Protein 1YHP (pdb70)

Solvent-accessible surface area: 11390 Å² total; per-residue (Å²): 151,36,77,47,66,76,2,48,5,35,27,10,98,98,61,74,72,110,77,98,126,28,86,88,28,76,24,35,83,68,87,121,69,64,162,193,3,85,87,0,50,2,1,29,2,16,65,75,0,64,0,18,0,11,48,86,34,81,78,144,56,135,88,99,18,101,67,98,94,12,52,62,34,58,76,22,60,98,23,74,97,6,83,15,8,12,5,0,3,0,0,25,29,71,66,83,10,0,0,12,0,46,3,30,46,112,66,59,110,115,10,26,20,6,55,0,28,2,54,3,136,181,25,127,133,42,45,6,108,26,64,72,119,56,23,36,0,23,1,52,115,30,130,74,32,85,38,92,2,83,2,88,4,34,0,86,37,33,98,119,98,111,71,114,2,1,94,13,29,4,54,2,49,16,29,67,102,23,22,53,1,44,15,58,76,131,145,157,43,52,22,198,19,2,73,10,76,35,80,33,8,8,7,0,27,7,30,2,89,38,126,147

Nearest PDB structures (foldseek):
  1yhp-assembly1_A  TM=9.455E-01  e=5.872E-37  Dictyostelium discoideum
  5z6d-assembly2_B  TM=5.279E-01  e=8.121E-15  Neurospora crassa OR74A
  6m7c-assembly1_A  TM=3.754E-01  e=5.745E-03  Lacticaseibacillus rhamnosus
  6m3y-assembly1_A  TM=3.233E-01  e=8.313E-03  Lacticaseibacillus rhamnosus
  1yhp-assembly1_A  TM=9.817E-01  e=5.480E-36  Dictyostelium discoideum

Sequence (212 aa):
SVDANKVKFFFGKNCTGESFEYNKGETVRFNNGDKWNDKFMSCLVGSNVRCNIWEHNEIDTPTPGKFQELAQGSTNNDLTSINGLSKFQVLPGAFQWAVDVKIVNKVNSTAGSYEMTITPYQVDKVACKDGDDFVQLPIPKLTPPDSEIVSHLTVRQTHTPYDYVVNGSVYFKYSPTTGQVTVIKKDETFPKNMTVTQDDNTSFIFNLNSEKSVDANKVKFFFGKNCTGESFEYNKGETVRFNNGDKWNDKFMSCLVGSNVRCNIWEHNEIDTPTPGKFQELAQGSTNNDLTSINGLSKFQVLPGAFQWAVDVKIVNKVNSTAGSYEMTITPYQVDKVACKDGDDFVQLPIPKLTPPDSEIVSHLTVRQTHTPYDYVVNGSVYFKYSPTTGQVTVIKKDETFPKNMTVTQDDNTSFIFNLNSEKSVDANKVKFFFGKNCTGESFEYNKGETVRFNNGDKWNDKFMSCLVGSNVRCNIWEHNEIDTPTPGKFQELAQGSTNNDLTSINGLSKFQVLPGAFQWAVDVKIVNKVNSTAGSYEMTITPYQVDKVACKDGDDFVQLPIPKLTPPDSEIVSHLTVRQTHTPYDYVVNGSVYFKYSPTTGQVTVIKKDETFPKNMTVTQDDNTSFIFNLNSEKSVDANKVKFFFGKNCTGESFEYNKGETVRFNNGDKWNDKFMSCLVGSNVRCNIWEHNEIDTPTPGKFQELAQGSTNNDLTSINGLSKFQVLPGAFQWAVDVKIVNKVNSTAGSYEMTITPYQVDKVACKDGDDFVQLPIPKLTPPDSEIVSHLTVRQTHTPYDYVVNGSVYFKYSPTTGQVTVIKKDETFPKNMTVTQDDNTSFIFNLNSEKSVDANKVKFFFGKNCTGESFEYNKGETVRFNNGDKWNDKFMSCLVGSNVRCNIWEHNEIDTPTPGKFQELAQGSTNNDLTSINGLSKFQVLPGAFQWAVDVKIVNKVNSTAGSYEMTITPYQVDKVACKDGDDFVQLPIPKLTPPDSEIVSHLTVRQTHTPYDYVVNGSVYFKYSPTTGQVTVIKKDETFPKNMTVTQDDNTSFIFNLNSEKSVDANKVKFFFGKNCTGESFEYNKGETVRFNNGDKWNDKFMSCLVGSNVRCNIWEHNEIDTPTPGKFQELAQGSTNNDLTSINGLSKFQVLPGAFQWAVDVKIVNKVNSTAGSYEMTITPYQVDKVACKDGDDFVQLPIPKLTPPDSEIVSHLTVRQTHTPYDYVVNGSVYFKYSPTTGQVTVIKKDETFPKNMTVTQDDNTSFIFNLNSEKSVDANKVKFFFGKNCTGESFEYNKGETVRFNNGDKWNDKFMSCLVGSNVRCNIWEHNEIDTPTPGKFQELAQGSTNNDLTSINGLSKFQVLPGAFQWAVDVKIVNKVNSTAGSYEMTITPYQVDKVACKDGDDFVQLPIPKLTPPDSEIVSHLTVRQTHTPYDYVVNGSVYFKYSPTTGQVTVIKKDETFPKNMTVTQDDNTSFIFNLNSEKSVDANKVKFFFGKNCTGESFEYNKGETVRFNNGDKWNDKFMSCLVGSNVRCNIWEHNEIDTPTPGKFQELAQGSTNNDLTSINGLSKFQVLPGAFQWAVDVKIVNKVNSTAGSYEMTITPYQVDKVACKDGDDFVQLPIPKLTPPDSEIVSHLTVRQTHTPYDYVVNGSVYFKYSPTTGQVTVIKKDETFPKNMTVTQDDNTSFIFNLNSEKSVDANKVKFFFGKNCTGESFEYNKGETVRFNNGDKWNDKFMSCLVGSNVRCNIWEHNEIDTPTPGKFQELAQGSTNNDLTSINGLSKFQVLPGAFQWAVDVKIVNKVNSTAGSYEMTITPYQVDKVACKDGDDFVQLPIPKLTPPDSEIVSHLTVRQTHTPYDYVVNGSVYFKYSPTTGQVTVIKKDETFPKNMTVTQDDNTSFIFNLNSEKSVDANKVKFFFGKNCTGESFEYNKGETVRFNNGDKWNDKFMSCLVGSNVRCNIWEHNEIDTPTPGKFQELAQGSTNNDLTSINGLSKFQVLPGAFQWAVDVKIVNKVNSTAGSYEMTITPYQVDKVACKDGDDFVQLPIPKLTPPDSEIVSHLTVRQTHTPYDYVVNGSVYFKYSPTTGQVTVIKKDETFPKNMTVTQDDNTSFIFNLNSEK

Foldseek 3Di:
DDALQWKKFAQAAPRDDDIGTGHAPFKDFAAPPDVVQQSGAWIFAHQQKKKKFWDFWADPDPDLTQIDIHDNGDTGRDCVSNVTTGIMGMHRSFFPAWFFEAEQEPDVNPFFFKWKWKAWDPDDIDIHTGPDPTDIGTHHPDPPQQDKIKIWMWMFTPDPPRDTQDTFIWIWGFDPRRRFIDIDADPVTHDDQKDKDDPTRRHIYIYRNHSD

Radius of gyration: 18.34 Å; Cα contacts (8 Å, |Δi|>4): 509; chains: 1; bounding box: 39×39×56 Å

Structure (mmCIF, N/CA/C/O backbone):
data_1YHP
#
_entry.id   1YHP
#
loop_
_atom_site.group_PDB
_atom_site.id
_atom_site.type_symbol
_atom_site.label_atom_id
_atom_site.label_alt_id
_atom_site.label_comp_id
_atom_site.label_asym_id
_atom_site.label_entity_id
_atom_site.label_seq_id
_atom_site.pdbx_PDB_ins_code
_atom_site.Cartn_x
_atom_site.Cartn_y
_atom_site.Cartn_z
_atom_site.occupancy
_atom_site.B_iso_or_equiv
_atom_site.auth_seq_id
_atom_site.auth_comp_id
_atom_site.auth_asym_id
_atom_site.auth_atom_id
_atom_site.pdbx_PDB_model_num
ATOM 1 N N . SER A 1 1 ? -20.072 0.400 -20.004 1.00 0.00 2 SER A N 1
ATOM 2 C CA . SER A 1 1 ? -19.444 1.630 -19.468 1.00 0.00 2 SER A CA 1
ATOM 3 C C . SER A 1 1 ? -18.711 1.366 -18.155 1.00 0.00 2 SER A C 1
ATOM 4 O O . SER A 1 1 ? -19.031 0.416 -17.438 1.00 0.00 2 SER A O 1
ATOM 13 N N . VAL A 1 2 ? -17.726 2.205 -17.820 1.00 0.00 3 VAL A N 1
ATOM 14 C CA . VAL A 1 2 ? -17.099 2.243 -16.486 1.00 0.00 3 VAL A CA 1
ATOM 15 C C . VAL A 1 2 ? -17.885 3.165 -15.549 1.00 0.00 3 VAL A C 1
ATOM 16 O O . VAL A 1 2 ? -18.380 4.218 -15.954 1.00 0.00 3 VAL A O 1
ATOM 29 N N . ASP A 1 3 ? -18.024 2.759 -14.288 1.00 0.00 4 ASP A N 1
ATOM 30 C CA . ASP A 1 3 ? -18.612 3.593 -13.232 1.00 0.00 4 ASP A CA 1
ATOM 31 C C . ASP A 1 3 ? -17.689 4.787 -12.926 1.00 0.00 4 ASP A C 1
ATOM 32 O O . ASP A 1 3 ? -16.475 4.622 -12.858 1.00 0.00 4 ASP A O 1
ATOM 40 N N . ALA A 1 4 ? -18.231 5.974 -12.649 1.00 0.00 5 ALA A N 1
ATOM 41 C CA . ALA A 1 4 ? -17.417 7.106 -12.177 1.00 0.00 5 ALA A CA 1
ATOM 42 C C . ALA A 1 4 ? -16.711 6.824 -10.827 1.00 0.00 5 ALA A C 1
ATOM 43 O O . ALA A 1 4 ? -15.744 7.506 -10.480 1.00 0.00 5 ALA A O 1
ATOM 50 N N . ASN A 1 5 ? -17.176 5.804 -10.094 1.00 0.00 6 ASN A N 1
ATOM 51 C CA . ASN A 1 5 ? -16.853 5.537 -8.689 1.00 0.00 6 ASN A CA 1
ATOM 52 C C . ASN A 1 5 ? -16.168 4.167 -8.471 1.00 0.00 6 ASN A C 1
ATOM 53 O O . ASN A 1 5 ? -15.931 3.775 -7.329 1.00 0.00 6 ASN A O 1
ATOM 63 N N . LYS A 1 6 ? -15.881 3.433 -9.549 1.00 0.00 7 LYS A N 1
ATOM 64 C CA . LYS A 1 6 ? -15.259 2.093 -9.580 1.00 0.00 7 LYS A CA 1
ATOM 65 C C . LYS A 1 6 ? -14.388 1.974 -10.837 1.00 0.00 7 LYS A C 1
ATOM 66 O O . LYS A 1 6 ? -14.446 2.835 -11.714 1.00 0.00 7 LYS A O 1
ATOM 81 N N . VAL A 1 7 ? -13.599 0.911 -10.950 1.00 0.00 8 VAL A N 1
ATOM 82 C CA . VAL A 1 7 ? -12.742 0.668 -12.127 1.00 0.00 8 VAL A CA 1
ATOM 83 C C . VAL A 1 7 ? -12.891 -0.773 -12.608 1.00 0.00 8 VAL A C 1
ATOM 84 O O . VAL A 1 7 ? -13.410 -1.627 -11.883 1.00 0.00 8 VAL A O 1
ATOM 97 N N . LYS A 1 8 ? -12.482 -1.056 -13.845 1.00 0.00 9 LYS A N 1
ATOM 98 C CA . LYS A 1 8 ? -12.642 -2.386 -14.452 1.00 0.00 9 LYS A CA 1
ATOM 99 C C . LYS A 1 8 ? -11.491 -2.694 -15.403 1.00 0.00 9 LYS A C 1
ATOM 100 O O . LYS A 1 8 ? -10.939 -1.800 -16.043 1.00 0.00 9 LYS A O 1
ATOM 115 N N . PHE A 1 9 ? -11.081 -3.950 -15.434 1.00 0.00 10 PHE A N 1
ATOM 116 C CA . PHE A 1 9 ? -9.865 -4.407 -16.106 1.00 0.00 10 PHE A CA 1
ATOM 117 C C . PHE A 1 9 ? -10.268 -5.297 -17.286 1.00 0.00 10 PHE A C 1
ATOM 118 O O . PHE A 1 9 ? -11.275 -6.011 -17.218 1.00 0.00 10 PHE A O 1
ATOM 134 N N . PHE A 1 10 ? -9.484 -5.263 -18.358 1.00 0.00 11 PHE A N 1
ATOM 135 C CA . PHE A 1 10 ? -9.815 -5.917 -19.621 1.00 0.00 11 PHE A CA 1
ATOM 136 C C . PHE A 1 10 ? -8.604 -6.670 -20.158 1.00 0.00 11 PHE A C 1
ATOM 137 O O . PHE A 1 10 ? -7.541 -6.122 -20.436 1.00 0.00 11 PHE A O 1
ATOM 153 N N . PHE A 1 11 ? -8.770 -7.972 -20.291 1.00 0.00 12 PHE A N 1
ATOM 154 C CA . PHE A 1 11 ? -7.705 -8.925 -20.580 1.00 0.00 12 PHE A CA 1
ATOM 155 C C . PHE A 1 11 ? -7.602 -9.175 -22.092 1.00 0.00 12 PHE A C 1
ATOM 156 O O . PHE A 1 11 ? -7.512 -10.316 -22.554 1.00 0.00 12 PHE A O 1
ATOM 172 N N . GLY A 1 12 ? -7.572 -8.088 -22.858 1.00 0.00 13 GLY A N 1
ATOM 173 C CA . GLY A 1 12 ? -7.323 -8.062 -24.298 1.00 0.00 13 GLY A CA 1
ATOM 174 C C . GLY A 1 12 ? -7.380 -6.631 -24.841 1.00 0.00 13 GLY A C 1
ATOM 175 O O . GLY A 1 12 ? -8.160 -5.807 -24.349 1.00 0.00 13 GLY A O 1
ATOM 179 N N . LYS A 1 13 ? -6.538 -6.312 -25.836 1.00 0.00 14 LYS A N 1
ATOM 180 C CA . LYS A 1 13 ? -6.526 -4.998 -26.506 1.00 0.00 14 LYS A CA 1
ATOM 181 C C . LYS A 1 13 ? -7.909 -4.657 -27.078 1.00 0.00 14 LYS A C 1
ATOM 182 O O . LYS A 1 13 ? -8.561 -5.521 -27.669 1.00 0.00 14 LYS A O 1
ATOM 197 N N . ASN A 1 14 ? -8.342 -3.406 -26.913 1.00 0.00 15 ASN A N 1
ATOM 198 C CA . ASN A 1 14 ? -9.656 -2.895 -27.342 1.00 0.00 15 ASN A CA 1
ATOM 199 C C . ASN A 1 14 ? -10.841 -3.400 -26.478 1.00 0.00 15 ASN A C 1
ATOM 200 O O . ASN A 1 14 ? -11.904 -3.744 -27.007 1.00 0.00 15 ASN A O 1
ATOM 210 N N . CYS A 1 15 ? -10.646 -3.472 -25.155 1.00 0.00 16 CYS A N 1
ATOM 211 C CA . CYS A 1 15 ? -11.582 -4.028 -24.161 1.00 0.00 16 CYS A CA 1
ATOM 212 C C . CYS A 1 15 ? -12.178 -5.410 -24.538 1.00 0.00 16 CYS A C 1
ATOM 213 O O . CYS A 1 15 ? -13.402 -5.595 -24.595 1.00 0.00 16 CYS A O 1
ATOM 220 N N . THR A 1 16 ? -11.307 -6.395 -24.779 1.00 0.00 17 THR A N 1
ATOM 221 C CA . THR A 1 16 ? -11.659 -7.764 -25.210 1.00 0.00 17 THR A CA 1
ATOM 222 C C . THR A 1 16 ? -11.100 -8.836 -24.257 1.00 0.00 17 THR A C 1
ATOM 223 O O . THR A 1 16 ? -10.539 -8.520 -23.203 1.00 0.00 17 THR A O 1
ATOM 234 N N . GLY A 1 17 ? -11.270 -10.114 -24.614 1.00 0.00 18 GLY A N 1
ATOM 235 C CA . GLY A 1 17 ? -10.730 -11.265 -23.890 1.00 0.00 18 GLY A CA 1
ATOM 236 C C . GLY A 1 17 ? -11.555 -11.624 -22.654 1.00 0.00 18 GLY A C 1
ATOM 237 O O . GLY A 1 17 ? -12.686 -12.093 -22.777 1.00 0.00 18 GLY A O 1
ATOM 241 N N . GLU A 1 18 ? -10.997 -11.382 -21.470 1.00 0.00 19 GLU A N 1
ATOM 242 C CA . GLU A 1 18 ? -11.707 -11.522 -20.191 1.00 0.00 19 GLU A CA 1
ATOM 243 C C . GLU A 1 18 ? -12.019 -10.141 -19.582 1.00 0.00 19 GLU A C 1
ATOM 244 O O . GLU A 1 18 ? -11.415 -9.129 -19.954 1.00 0.00 19 GLU A O 1
ATOM 254 N N . SER A 1 19 ? -12.934 -10.104 -18.619 1.00 0.00 20 SER A N 1
ATOM 255 C CA . SER A 1 19 ? -13.345 -8.879 -17.926 1.00 0.00 20 SER A CA 1
ATOM 256 C C . SER A 1 19 ? -13.317 -9.060 -16.407 1.00 0.00 20 SER A C 1
ATOM 257 O O . SER A 1 19 ? -13.607 -10.136 -15.875 1.00 0.00 20 SER A O 1
ATOM 264 N N . PHE A 1 20 ? -12.943 -7.992 -15.707 1.00 0.00 21 PHE A N 1
ATOM 265 C CA . PHE A 1 20 ? -12.715 -7.968 -14.260 1.00 0.00 21 PHE A CA 1
ATOM 266 C C . PHE A 1 20 ? -13.224 -6.648 -13.669 1.00 0.00 21 PHE A C 1
ATOM 267 O O . PHE A 1 20 ? -13.191 -5.614 -14.337 1.00 0.00 21 PHE A O 1
ATOM 283 N N . GLU A 1 21 ? -13.644 -6.657 -12.407 1.00 0.00 22 GLU A N 1
ATOM 284 C CA . GLU A 1 21 ? -14.205 -5.482 -11.719 1.00 0.00 22 GLU A CA 1
ATOM 285 C C . GLU A 1 21 ? -13.469 -5.189 -10.408 1.00 0.00 22 GLU A C 1
ATOM 286 O O . GLU A 1 21 ? -13.011 -6.103 -9.717 1.00 0.00 22 GLU A O 1
ATOM 296 N N . TYR A 1 22 ? -13.390 -3.904 -10.055 1.00 0.00 23 TYR A N 1
ATOM 297 C CA . TYR A 1 22 ? -12.583 -3.409 -8.943 1.00 0.00 23 TYR A CA 1
ATOM 298 C C . TYR A 1 22 ? -13.300 -2.298 -8.177 1.00 0.00 23 TYR A C 1
ATOM 299 O O . TYR A 1 22 ? -13.902 -1.389 -8.755 1.00 0.00 23 TYR A O 1
ATOM 316 N N . ASN A 1 23 ? -13.204 -2.378 -6.854 1.00 0.00 24 ASN A N 1
ATOM 317 C CA . ASN A 1 23 ? -13.713 -1.378 -5.921 1.00 0.00 24 ASN A CA 1
ATOM 318 C C . ASN A 1 23 ? -12.726 -0.196 -5.841 1.00 0.00 24 ASN A C 1
ATOM 319 O O . ASN A 1 23 ? -11.515 -0.386 -5.991 1.00 0.00 24 ASN A O 1
ATOM 329 N N . LYS A 1 24 ? -13.214 1.017 -5.555 1.00 0.00 25 LYS A N 1
ATOM 330 C CA . LYS A 1 24 ? -12.333 2.130 -5.166 1.00 0.00 25 LYS A CA 1
ATOM 331 C C . LYS A 1 24 ? -11.611 1.830 -3.836 1.00 0.00 25 LYS A C 1
ATOM 332 O O . LYS A 1 24 ? -12.155 1.133 -2.980 1.00 0.00 25 LYS A O 1
ATOM 347 N N . GLY A 1 25 ? -10.406 2.376 -3.647 1.00 0.00 26 GLY A N 1
ATOM 348 C CA . GLY A 1 25 ? -9.638 2.202 -2.402 1.00 0.00 26 GLY A CA 1
ATOM 349 C C . GLY A 1 25 ? -9.198 0.752 -2.140 1.00 0.00 26 GLY A C 1
ATOM 350 O O . GLY A 1 25 ? -9.430 0.222 -1.054 1.00 0.00 26 GLY A O 1
ATOM 354 N N . GLU A 1 26 ? -8.584 0.111 -3.134 1.00 0.00 27 GLU A N 1
ATOM 355 C CA . GLU A 1 26 ? -8.087 -1.273 -3.072 1.00 0.00 27 GLU A CA 1
ATOM 356 C C . GLU A 1 26 ? -6.698 -1.386 -3.717 1.00 0.00 27 GLU A C 1
ATOM 357 O O . GLU A 1 26 ? -6.446 -0.798 -4.769 1.00 0.00 27 GLU A O 1
ATOM 367 N N . THR A 1 27 ? -5.817 -2.193 -3.126 1.00 0.00 28 THR A N 1
ATOM 368 C CA . THR A 1 27 ? -4.459 -2.450 -3.639 1.00 0.00 28 THR A CA 1
ATOM 369 C C . THR A 1 27 ? -4.262 -3.948 -3.834 1.00 0.00 28 THR A C 1
ATOM 370 O O . THR A 1 27 ? -4.563 -4.751 -2.947 1.00 0.00 28 THR A O 1
ATOM 381 N N . VAL A 1 28 ? -3.767 -4.322 -5.012 1.00 0.00 29 VAL A N 1
ATOM 382 C CA . VAL A 1 28 ? -3.584 -5.708 -5.450 1.00 0.00 29 VAL A CA 1
ATOM 383 C C . VAL A 1 28 ? -2.186 -5.868 -6.046 1.00 0.00 29 VAL A C 1
ATOM 384 O O . VAL A 1 28 ? -1.831 -5.237 -7.044 1.00 0.00 29 VAL A O 1
ATOM 397 N N . ARG A 1 29 ? -1.366 -6.710 -5.417 1.00 0.00 30 ARG A N 1
ATOM 398 C CA . ARG A 1 29 ? 0.028 -6.933 -5.814 1.00 0.00 30 ARG A CA 1
ATOM 399 C C . ARG A 1 29 ? 0.190 -8.382 -6.243 1.00 0.00 30 ARG A C 1
ATOM 400 O O . ARG A 1 29 ? 0.265 -9.288 -5.413 1.00 0.00 30 ARG A O 1
ATOM 418 N N . PHE A 1 30 ? 0.196 -8.586 -7.552 1.00 0.00 31 PHE A N 1
ATOM 419 C CA . PHE A 1 30 ? 0.418 -9.890 -8.158 1.00 0.00 31 PHE A CA 1
ATOM 420 C C . PHE A 1 30 ? 1.915 -10.225 -8.193 1.00 0.00 31 PHE A C 1
ATOM 421 O O . PHE A 1 30 ? 2.773 -9.346 -8.085 1.00 0.00 31 PHE A O 1
ATOM 437 N N . ASN A 1 31 ? 2.239 -11.500 -8.380 1.00 0.00 32 ASN A N 1
ATOM 438 C CA . ASN A 1 31 ? 3.617 -11.962 -8.557 1.00 0.00 32 ASN A CA 1
ATOM 439 C C . ASN A 1 31 ? 3.858 -12.344 -10.027 1.00 0.00 32 ASN A C 1
ATOM 440 O O . ASN A 1 31 ? 2.940 -12.785 -10.723 1.00 0.00 32 ASN A O 1
ATOM 450 N N . ASN A 1 32 ? 5.105 -12.235 -10.487 1.00 0.00 33 ASN A N 1
ATOM 451 C CA . ASN A 1 32 ? 5.513 -12.692 -11.826 1.00 0.00 33 ASN A CA 1
ATOM 452 C C . ASN A 1 32 ? 5.319 -14.215 -12.035 1.00 0.00 33 ASN A C 1
ATOM 453 O O . ASN A 1 32 ? 5.288 -14.676 -13.178 1.00 0.00 33 ASN A O 1
ATOM 463 N N . GLY A 1 33 ? 5.160 -14.990 -10.954 1.00 0.00 34 GLY A N 1
ATOM 464 C CA . GLY A 1 33 ? 4.831 -16.420 -11.002 1.00 0.00 34 GLY A CA 1
ATOM 465 C C . GLY A 1 33 ? 3.424 -16.728 -11.539 1.00 0.00 34 GLY A C 1
ATOM 466 O O . GLY A 1 33 ? 3.232 -17.735 -12.221 1.00 0.00 34 GLY A O 1
ATOM 470 N N . ASP A 1 34 ? 2.444 -15.862 -11.273 1.00 0.00 35 ASP A N 1
ATOM 471 C CA . ASP A 1 34 ? 1.086 -15.983 -11.815 1.00 0.00 35 ASP A CA 1
ATOM 472 C C . ASP A 1 34 ? 1.019 -15.350 -13.216 1.00 0.00 35 ASP A C 1
ATOM 473 O O . ASP A 1 34 ? 1.024 -14.125 -13.343 1.00 0.00 35 ASP A O 1
ATOM 481 N N . LYS A 1 35 ? 0.902 -16.155 -14.282 1.00 0.00 36 LYS A N 1
ATOM 482 C CA . LYS A 1 35 ? 0.741 -15.626 -15.658 1.00 0.00 36 LYS A CA 1
ATOM 483 C C . LYS A 1 35 ? -0.492 -14.718 -15.806 1.00 0.00 36 LYS A C 1
ATOM 484 O O . LYS A 1 35 ? -0.529 -13.853 -16.679 1.00 0.00 36 LYS A O 1
ATOM 499 N N . TRP A 1 36 ? -1.477 -14.882 -14.920 1.00 0.00 37 TRP A N 1
ATOM 500 C CA . TRP A 1 36 ? -2.700 -14.076 -14.837 1.00 0.00 37 TRP A CA 1
ATOM 501 C C . TRP A 1 36 ? -2.399 -12.581 -14.582 1.00 0.00 37 TRP A C 1
ATOM 502 O O . TRP A 1 36 ? -3.198 -11.720 -14.942 1.00 0.00 37 TRP A O 1
ATOM 522 N N . ASN A 1 37 ? -1.227 -12.269 -14.018 1.00 0.00 38 ASN A N 1
ATOM 523 C CA . ASN A 1 37 ? -0.685 -10.912 -13.931 1.00 0.00 38 ASN A CA 1
ATOM 524 C C . ASN A 1 37 ? -0.346 -10.324 -15.316 1.00 0.00 38 ASN A C 1
ATOM 525 O O . ASN A 1 37 ? -0.871 -9.283 -15.702 1.00 0.00 38 ASN A O 1
ATOM 535 N N . ASP A 1 38 ? 0.494 -11.020 -16.086 1.00 0.00 39 ASP A N 1
ATOM 536 C CA . ASP A 1 38 ? 0.866 -10.639 -17.458 1.00 0.00 39 ASP A CA 1
ATOM 537 C C . ASP A 1 38 ? -0.322 -10.640 -18.445 1.00 0.00 39 ASP A C 1
ATOM 538 O O . ASP A 1 38 ? -0.231 -10.055 -19.526 1.00 0.00 39 ASP A O 1
ATOM 546 N N . LYS A 1 39 ? -1.441 -11.273 -18.075 1.00 0.00 40 LYS A N 1
ATOM 547 C CA . LYS A 1 39 ? -2.714 -11.268 -18.815 1.00 0.00 40 LYS A CA 1
ATOM 548 C C . LYS A 1 39 ? -3.333 -9.863 -18.975 1.00 0.00 40 LYS A C 1
ATOM 549 O O . LYS A 1 39 ? -4.070 -9.631 -19.939 1.00 0.00 40 LYS A O 1
ATOM 564 N N . PHE A 1 40 ? -2.984 -8.923 -18.092 1.00 0.00 41 PHE A N 1
ATOM 565 C CA . PHE A 1 40 ? -3.243 -7.488 -18.244 1.00 0.00 41 PHE A CA 1
ATOM 566 C C . PHE A 1 40 ? -2.869 -6.991 -19.654 1.00 0.00 41 PHE A C 1
ATOM 567 O O . PHE A 1 40 ? -1.763 -7.231 -20.138 1.00 0.00 41 PHE A O 1
ATOM 583 N N . MET A 1 41 ? -3.804 -6.285 -20.296 1.00 0.00 42 MET A N 1
ATOM 584 C CA . MET A 1 41 ? -3.666 -5.785 -21.679 1.00 0.00 42 MET A CA 1
ATOM 585 C C . MET A 1 41 ? -4.430 -4.476 -21.939 1.00 0.00 42 MET A C 1
ATOM 586 O O . MET A 1 41 ? -3.973 -3.656 -22.734 1.00 0.00 42 MET A O 1
ATOM 598 N N . SER A 1 42 ? -5.555 -4.282 -21.249 1.00 0.00 43 SER A N 1
ATOM 599 C CA . SER A 1 42 ? -6.389 -3.077 -21.258 1.00 0.00 43 SER A CA 1
ATOM 600 C C . SER A 1 42 ? -6.992 -2.825 -19.870 1.00 0.00 43 SER A C 1
ATOM 601 O O . SER A 1 42 ? -7.049 -3.707 -19.008 1.00 0.00 43 SER A O 1
ATOM 608 N N . CYS A 1 43 ? -7.521 -1.625 -19.666 1.00 0.00 44 CYS A N 1
ATOM 609 C CA . CYS A 1 43 ? -8.293 -1.274 -18.472 1.00 0.00 44 CYS A CA 1
ATOM 610 C C . CYS A 1 43 ? -9.137 -0.015 -18.717 1.00 0.00 44 CYS A C 1
ATOM 611 O O . CYS A 1 43 ? -8.994 0.675 -19.729 1.00 0.00 44 CYS A O 1
ATOM 618 N N . LEU A 1 44 ? -10.057 0.261 -17.795 1.00 0.00 45 LEU A N 1
ATOM 619 C CA . LEU A 1 44 ? -10.997 1.371 -17.891 1.00 0.00 45 LEU A CA 1
ATOM 620 C C . LEU A 1 44 ? -11.204 1.992 -16.504 1.00 0.00 45 LEU A C 1
ATOM 621 O O . LEU A 1 44 ? -11.494 1.295 -15.527 1.00 0.00 45 LEU A O 1
ATOM 636 N N . VAL A 1 45 ? -11.044 3.313 -16.433 1.00 0.00 46 VAL A N 1
ATOM 637 C CA . VAL A 1 45 ? -11.004 4.088 -15.187 1.00 0.00 46 VAL A CA 1
ATOM 638 C C . VAL A 1 45 ? -12.041 5.208 -15.264 1.00 0.00 46 VAL A C 1
ATOM 639 O O . VAL A 1 45 ? -12.084 5.941 -16.249 1.00 0.00 46 VAL A O 1
ATOM 652 N N . GLY A 1 46 ? -12.878 5.305 -14.229 1.00 0.00 47 GLY A N 1
ATOM 653 C CA . GLY A 1 46 ? -14.074 6.155 -14.162 1.00 0.00 47 GLY A CA 1
ATOM 654 C C . GLY A 1 46 ? -13.864 7.656 -14.395 1.00 0.00 47 GLY A C 1
ATOM 655 O O . GLY A 1 46 ? -13.831 8.130 -15.530 1.00 0.00 47 GLY A O 1
ATOM 659 N N . SER A 1 47 ? -13.775 8.400 -13.294 1.00 0.00 48 SER A N 1
ATOM 660 C CA . SER A 1 47 ? -13.477 9.846 -13.279 1.00 0.00 48 SER A CA 1
ATOM 661 C C . SER A 1 47 ? -13.154 10.373 -11.873 1.00 0.00 48 SER A C 1
ATOM 662 O O . SER A 1 47 ? -12.386 11.328 -11.726 1.00 0.00 48 SER A O 1
ATOM 669 N N . ASN A 1 48 ? -13.661 9.706 -10.831 1.00 0.00 49 ASN A N 1
ATOM 670 C CA . ASN A 1 48 ? -13.437 10.046 -9.421 1.00 0.00 49 ASN A CA 1
ATOM 671 C C . ASN A 1 48 ? -12.663 8.925 -8.690 1.00 0.00 49 ASN A C 1
ATOM 672 O O . ASN A 1 48 ? -12.851 8.695 -7.495 1.00 0.00 49 ASN A O 1
ATOM 682 N N . VAL A 1 49 ? -11.820 8.198 -9.431 1.00 0.00 50 VAL A N 1
ATOM 683 C CA . VAL A 1 49 ? -11.053 7.031 -8.968 1.00 0.00 50 VAL A CA 1
ATOM 684 C C . VAL A 1 49 ? -9.685 6.990 -9.660 1.00 0.00 50 VAL A C 1
ATOM 685 O O . VAL A 1 49 ? -9.608 6.886 -10.881 1.00 0.00 50 VAL A O 1
ATOM 698 N N . ARG A 1 50 ? -8.590 7.116 -8.903 1.00 0.00 51 ARG A N 1
ATOM 699 C CA . ARG A 1 50 ? -7.225 7.002 -9.460 1.00 0.00 51 ARG A CA 1
ATOM 700 C C . ARG A 1 50 ? -6.871 5.529 -9.640 1.00 0.00 51 ARG A C 1
ATOM 701 O O . ARG A 1 50 ? -7.312 4.685 -8.858 1.00 0.00 51 ARG A O 1
ATOM 719 N N . CYS A 1 51 ? -5.990 5.258 -10.589 1.00 0.00 52 CYS A N 1
ATOM 720 C CA . CYS A 1 51 ? -5.408 3.945 -10.826 1.00 0.00 52 CYS A CA 1
ATOM 721 C C . CYS A 1 51 ? -3.892 4.090 -11.012 1.00 0.00 52 CYS A C 1
ATOM 722 O O . CYS A 1 51 ? -3.421 5.006 -11.681 1.00 0.00 52 CYS A O 1
ATOM 729 N N . ASN A 1 52 ? -3.116 3.187 -10.428 1.00 0.00 53 ASN A N 1
ATOM 730 C CA . ASN A 1 52 ? -1.660 3.271 -10.377 1.00 0.00 53 ASN A CA 1
ATOM 731 C C . ASN A 1 52 ? -1.087 1.932 -10.846 1.00 0.00 53 ASN A C 1
ATOM 732 O O . ASN A 1 52 ? -1.347 0.913 -10.204 1.00 0.00 53 ASN A O 1
ATOM 742 N N . ILE A 1 53 ? -0.300 1.937 -11.927 1.00 0.00 54 ILE A N 1
ATOM 743 C CA . ILE A 1 53 ? 0.277 0.724 -12.521 1.00 0.00 54 ILE A CA 1
ATOM 744 C C . ILE A 1 53 ? 1.810 0.762 -12.487 1.00 0.00 54 ILE A C 1
ATOM 745 O O . ILE A 1 53 ? 2.457 1.649 -13.045 1.00 0.00 54 ILE A O 1
ATOM 760 N N . TRP A 1 54 ? 2.379 -0.207 -11.771 1.00 0.00 55 TRP A N 1
ATOM 761 C CA . TRP A 1 54 ? 3.816 -0.371 -11.542 1.00 0.00 55 TRP A CA 1
ATOM 762 C C . TRP A 1 54 ? 4.236 -1.775 -12.003 1.00 0.00 55 TRP A C 1
ATOM 763 O O . TRP A 1 54 ? 3.498 -2.748 -11.821 1.00 0.00 55 TRP A O 1
ATOM 783 N N . GLU A 1 55 ? 5.429 -1.878 -12.591 1.00 0.00 56 GLU A N 1
ATOM 784 C CA . GLU A 1 55 ? 6.016 -3.150 -13.043 1.00 0.00 56 GLU A CA 1
ATOM 785 C C . GLU A 1 55 ? 7.281 -3.492 -12.253 1.00 0.00 56 GLU A C 1
ATOM 786 O O . GLU A 1 55 ? 7.429 -4.629 -11.802 1.00 0.00 56 GLU A O 1
ATOM 796 N N . HIS A 1 56 ? 8.160 -2.509 -12.037 1.00 0.00 57 HIS A N 1
ATOM 797 C CA . HIS A 1 56 ? 9.406 -2.712 -11.303 1.00 0.00 57 HIS A CA 1
ATOM 798 C C . HIS A 1 56 ? 9.456 -1.833 -10.054 1.00 0.00 57 HIS A C 1
ATOM 799 O O . HIS A 1 56 ? 9.051 -0.667 -10.070 1.00 0.00 57 HIS A O 1
ATOM 812 N N . ASN A 1 57 ? 9.977 -2.411 -8.976 1.00 0.00 58 ASN A N 1
ATOM 813 C CA . ASN A 1 57 ? 9.965 -1.837 -7.635 1.00 0.00 58 ASN A CA 1
ATOM 814 C C . ASN A 1 57 ? 11.310 -2.138 -6.947 1.00 0.00 58 ASN A C 1
ATOM 815 O O . ASN A 1 57 ? 11.689 -3.302 -6.794 1.00 0.00 58 ASN A O 1
ATOM 825 N N . GLU A 1 58 ? 12.043 -1.097 -6.555 1.00 0.00 59 GLU A N 1
ATOM 826 C CA . GLU A 1 58 ? 13.384 -1.207 -5.968 1.00 0.00 59 GLU A CA 1
ATOM 827 C C . GLU A 1 58 ? 13.739 0.059 -5.152 1.00 0.00 59 GLU A C 1
ATOM 828 O O . GLU A 1 58 ? 13.094 1.105 -5.293 1.00 0.00 59 GLU A O 1
ATOM 838 N N . ILE A 1 59 ? 14.760 -0.033 -4.295 1.00 0.00 60 ILE A N 1
ATOM 839 C CA . ILE A 1 59 ? 15.091 0.962 -3.255 1.00 0.00 60 ILE A CA 1
ATOM 840 C C . ILE A 1 59 ? 16.610 1.026 -3.014 1.00 0.00 60 ILE A C 1
ATOM 841 O O . ILE A 1 59 ? 17.104 0.905 -1.892 1.00 0.00 60 ILE A O 1
ATOM 856 N N . ASP A 1 60 ? 17.352 1.183 -4.110 1.00 0.00 61 ASP A N 1
ATOM 857 C CA . ASP A 1 60 ? 18.808 1.415 -4.170 1.00 0.00 61 ASP A CA 1
ATOM 858 C C . ASP A 1 60 ? 19.270 1.605 -5.627 1.00 0.00 61 ASP A C 1
ATOM 859 O O . ASP A 1 60 ? 20.222 2.345 -5.888 1.00 0.00 61 ASP A O 1
ATOM 867 N N . THR A 1 61 ? 18.598 0.944 -6.579 1.00 0.00 62 THR A N 1
ATOM 868 C CA . THR A 1 61 ? 18.904 1.025 -8.015 1.00 0.00 62 THR A CA 1
ATOM 869 C C . THR A 1 61 ? 18.812 2.462 -8.571 1.00 0.00 62 THR A C 1
ATOM 870 O O . THR A 1 61 ? 17.875 3.191 -8.229 1.00 0.00 62 THR A O 1
ATOM 881 N N . PRO A 1 62 ? 19.753 2.900 -9.434 1.00 0.00 63 PRO A N 1
ATOM 882 C CA . PRO A 1 62 ? 19.707 4.232 -10.039 1.00 0.00 63 PRO A CA 1
ATOM 883 C C . PRO A 1 62 ? 18.761 4.326 -11.250 1.00 0.00 63 PRO A C 1
ATOM 884 O O . PRO A 1 62 ? 18.301 5.423 -11.569 1.00 0.00 63 PRO A O 1
ATOM 892 N N . THR A 1 63 ? 18.456 3.210 -11.924 1.00 0.00 64 THR A N 1
ATOM 893 C CA . THR A 1 63 ? 17.516 3.191 -13.061 1.00 0.00 64 THR A CA 1
ATOM 894 C C . THR A 1 63 ? 16.057 3.285 -12.577 1.00 0.00 64 THR A C 1
ATOM 895 O O . THR A 1 63 ? 15.621 2.442 -11.790 1.00 0.00 64 THR A O 1
ATOM 906 N N . PRO A 1 64 ? 15.276 4.310 -12.977 1.00 0.00 65 PRO A N 1
ATOM 907 C CA . PRO A 1 64 ? 13.889 4.418 -12.544 1.00 0.00 65 PRO A CA 1
ATOM 908 C C . PRO A 1 64 ? 13.057 3.333 -13.248 1.00 0.00 65 PRO A C 1
ATOM 909 O O . PRO A 1 64 ? 12.929 3.326 -14.474 1.00 0.00 65 PRO A O 1
ATOM 917 N N . GLY A 1 65 ? 12.524 2.393 -12.461 1.00 0.00 66 GLY A N 1
ATOM 918 C CA . GLY A 1 65 ? 11.670 1.298 -12.938 1.00 0.00 66 GLY A CA 1
ATOM 919 C C . GLY A 1 65 ? 10.378 1.776 -13.611 1.00 0.00 66 GLY A C 1
ATOM 920 O O . GLY A 1 65 ? 9.914 2.888 -13.342 1.00 0.00 66 GLY A O 1
ATOM 924 N N . LYS A 1 66 ? 9.773 0.955 -14.480 1.00 0.00 67 LYS A N 1
ATOM 925 C CA . LYS A 1 66 ? 8.561 1.381 -15.193 1.00 0.00 67 LYS A CA 1
ATOM 926 C C . LYS A 1 66 ? 7.384 1.594 -14.234 1.00 0.00 67 LYS A C 1
ATOM 927 O O . LYS A 1 66 ? 6.979 0.691 -13.493 1.00 0.00 67 LYS A O 1
ATOM 942 N N . PHE A 1 67 ? 6.849 2.807 -14.305 1.00 0.00 68 PHE A N 1
ATOM 943 C CA . PHE A 1 67 ? 5.780 3.355 -13.478 1.00 0.00 68 PHE A CA 1
ATOM 944 C C . PHE A 1 67 ? 4.856 4.205 -14.362 1.00 0.00 68 PHE A C 1
ATOM 945 O O . PHE A 1 67 ? 5.334 4.896 -15.272 1.00 0.00 68 PHE A O 1
ATOM 961 N N . GLN A 1 68 ? 3.551 4.183 -14.103 1.00 0.00 69 GLN A N 1
ATOM 962 C CA . GLN A 1 68 ? 2.610 5.098 -14.751 1.00 0.00 69 GLN A CA 1
ATOM 963 C C . GLN A 1 68 ? 1.364 5.288 -13.880 1.00 0.00 69 GLN A C 1
ATOM 964 O O . GLN A 1 68 ? 0.695 4.337 -13.469 1.00 0.00 69 GLN A O 1
ATOM 976 N N . GLU A 1 69 ? 1.054 6.544 -13.593 1.00 0.00 70 GLU A N 1
ATOM 977 C CA . GLU A 1 69 ? -0.216 6.938 -12.986 1.00 0.00 70 GLU A CA 1
ATOM 978 C C . GLU A 1 69 ? -1.319 6.985 -14.061 1.00 0.00 70 GLU A C 1
ATOM 979 O O . GLU A 1 69 ? -1.371 7.880 -14.910 1.00 0.00 70 GLU A O 1
ATOM 989 N N . LEU A 1 70 ? -2.198 5.987 -14.043 1.00 0.00 71 LEU A N 1
ATOM 990 C CA . LEU A 1 70 ? -3.405 5.959 -14.862 1.00 0.00 71 LEU A CA 1
ATOM 991 C C . LEU A 1 70 ? -4.318 7.128 -14.452 1.00 0.00 71 LEU A C 1
ATOM 992 O O . LEU A 1 70 ? -4.703 7.257 -13.287 1.00 0.00 71 LEU A O 1
ATOM 1007 N N . ALA A 1 71 ? -4.623 7.996 -15.421 1.00 0.00 72 ALA A N 1
ATOM 1008 C CA . ALA A 1 71 ? -5.427 9.206 -15.232 1.00 0.00 72 ALA A CA 1
ATOM 1009 C C . ALA A 1 71 ? -6.762 8.918 -14.525 1.00 0.00 72 ALA A C 1
ATOM 1010 O O . ALA A 1 71 ? -7.406 7.903 -14.800 1.00 0.00 72 ALA A O 1
ATOM 1017 N N . GLN A 1 72 ? -7.183 9.820 -13.631 1.00 0.00 73 GLN A N 1
ATOM 1018 C CA . GLN A 1 72 ? -8.336 9.604 -12.742 1.00 0.00 73 GLN A CA 1
ATOM 1019 C C . GLN A 1 72 ? -9.668 9.356 -13.491 1.00 0.00 73 GLN A C 1
ATOM 1020 O O . GLN A 1 72 ? -10.618 8.840 -12.903 1.00 0.00 73 GLN A O 1
ATOM 1032 N N . GLY A 1 73 ? -9.722 9.659 -14.792 1.00 0.00 74 GLY A N 1
ATOM 1033 C CA . GLY A 1 73 ? -10.752 9.180 -15.715 1.00 0.00 74 GLY A CA 1
ATOM 1034 C C . GLY A 1 73 ? -10.225 9.102 -17.150 1.00 0.00 74 GLY A C 1
ATOM 1035 O O . GLY A 1 73 ? -9.818 10.129 -17.694 1.00 0.00 74 GLY A O 1
ATOM 1039 N N . SER A 1 74 ? -10.216 7.901 -17.738 1.00 0.00 75 SER A N 1
ATOM 1040 C CA . SER A 1 74 ? -9.812 7.612 -19.131 1.00 0.00 75 SER A CA 1
ATOM 1041 C C . SER A 1 74 ? -9.917 6.109 -19.453 1.00 0.00 75 SER A C 1
ATOM 1042 O O . SER A 1 74 ? -10.058 5.269 -18.560 1.00 0.00 75 SER A O 1
ATOM 1049 N N . THR A 1 75 ? -9.789 5.772 -20.736 1.00 0.00 76 THR A N 1
ATOM 1050 C CA . THR A 1 75 ? -9.717 4.389 -21.241 1.00 0.00 76 THR A CA 1
ATOM 1051 C C . THR A 1 75 ? -8.286 4.042 -21.644 1.00 0.00 76 THR A C 1
ATOM 1052 O O . THR A 1 75 ? -7.559 4.885 -22.179 1.00 0.00 76 THR A O 1
ATOM 1063 N N . ASN A 1 76 ? -7.885 2.792 -21.422 1.00 0.00 77 ASN A N 1
ATOM 1064 C CA . ASN A 1 76 ? -6.519 2.317 -21.621 1.00 0.00 77 ASN A CA 1
ATOM 1065 C C . ASN A 1 76 ? -6.551 1.117 -22.584 1.00 0.00 77 ASN A C 1
ATOM 1066 O O . ASN A 1 76 ? -6.891 0.001 -22.191 1.00 0.00 77 ASN A O 1
ATOM 1076 N N . ASN A 1 77 ? -6.268 1.389 -23.861 1.00 0.00 78 ASN A N 1
ATOM 1077 C CA . ASN A 1 77 ? -6.564 0.486 -24.989 1.00 0.00 78 ASN A CA 1
ATOM 1078 C C . ASN A 1 77 ? -5.306 -0.215 -25.540 1.00 0.00 78 ASN A C 1
ATOM 1079 O O . ASN A 1 77 ? -5.365 -1.389 -25.932 1.00 0.00 78 ASN A O 1
ATOM 1089 N N . ASP A 1 78 ? -4.177 0.489 -25.550 1.00 0.00 79 ASP A N 1
ATOM 1090 C CA . ASP A 1 78 ? -2.848 -0.044 -25.853 1.00 0.00 79 ASP A CA 1
ATOM 1091 C C . ASP A 1 78 ? -1.811 0.666 -24.964 1.00 0.00 79 ASP A C 1
ATOM 1092 O O . ASP A 1 78 ? -1.587 1.876 -25.078 1.00 0.00 79 ASP A O 1
ATOM 1100 N N . LEU A 1 79 ? -1.236 -0.098 -24.045 1.00 0.00 80 LEU A N 1
ATOM 1101 C CA . LEU A 1 79 ? -0.324 0.372 -22.994 1.00 0.00 80 LEU A CA 1
ATOM 1102 C C . LEU A 1 79 ? 0.833 -0.622 -22.782 1.00 0.00 80 LEU A C 1
ATOM 1103 O O . LEU A 1 79 ? 1.425 -0.664 -21.710 1.00 0.00 80 LEU A O 1
ATOM 1118 N N . THR A 1 80 ? 1.190 -1.404 -23.803 1.00 0.00 81 THR A N 1
ATOM 1119 C CA . THR A 1 80 ? 2.341 -2.336 -23.778 1.00 0.00 81 THR A CA 1
ATOM 1120 C C . THR A 1 80 ? 3.642 -1.655 -23.323 1.00 0.00 81 THR A C 1
ATOM 1121 O O . THR A 1 80 ? 4.430 -2.264 -22.603 1.00 0.00 81 THR A O 1
ATOM 1132 N N . SER A 1 81 ? 3.825 -0.376 -23.652 1.00 0.00 82 SER A N 1
ATOM 1133 C CA . SER A 1 81 ? 4.952 0.460 -23.190 1.00 0.00 82 SER A CA 1
ATOM 1134 C C . SER A 1 81 ? 5.074 0.587 -21.659 1.00 0.00 82 SER A C 1
ATOM 1135 O O . SER A 1 81 ? 6.163 0.873 -21.167 1.00 0.00 82 SER A O 1
ATOM 1142 N N . ILE A 1 82 ? 3.998 0.349 -20.900 1.00 0.00 83 ILE A N 1
ATOM 1143 C CA . ILE A 1 82 ? 3.990 0.290 -19.425 1.00 0.00 83 ILE A CA 1
ATOM 1144 C C . ILE A 1 82 ? 4.682 -0.984 -18.876 1.00 0.00 83 ILE A C 1
ATOM 1145 O O . ILE A 1 82 ? 4.948 -1.071 -17.678 1.00 0.00 83 ILE A O 1
ATOM 1160 N N . ASN A 1 83 ? 5.019 -1.942 -19.756 1.00 0.00 84 ASN A N 1
ATOM 1161 C CA . ASN A 1 83 ? 5.809 -3.159 -19.496 1.00 0.00 84 ASN A CA 1
ATOM 1162 C C . ASN A 1 83 ? 4.950 -4.299 -18.895 1.00 0.00 84 ASN A C 1
ATOM 1163 O O . ASN A 1 83 ? 5.361 -5.007 -17.978 1.00 0.00 84 ASN A O 1
ATOM 1173 N N . GLY A 1 84 ? 3.717 -4.473 -19.382 1.00 0.00 85 GLY A N 1
ATOM 1174 C CA . GLY A 1 84 ? 2.752 -5.385 -18.753 1.00 0.00 85 GLY A CA 1
ATOM 1175 C C . GLY A 1 84 ? 2.331 -4.863 -17.368 1.00 0.00 85 GLY A C 1
ATOM 1176 O O . GLY A 1 84 ? 2.024 -3.680 -17.235 1.00 0.00 85 GLY A O 1
ATOM 1180 N N . LEU A 1 85 ? 2.309 -5.709 -16.340 1.00 0.00 86 LEU A N 1
ATOM 1181 C CA . LEU A 1 85 ? 1.901 -5.333 -14.977 1.00 0.00 86 LEU A CA 1
ATOM 1182 C C . LEU A 1 85 ? 2.697 -6.135 -13.923 1.00 0.00 86 LEU A C 1
ATOM 1183 O O . LEU A 1 85 ? 3.234 -7.205 -14.226 1.00 0.00 86 LEU A O 1
ATOM 1198 N N . SER A 1 86 ? 2.735 -5.653 -12.682 1.00 0.00 87 SER A N 1
ATOM 1199 C CA . SER A 1 86 ? 2.968 -6.484 -11.483 1.00 0.00 87 SER A CA 1
ATOM 1200 C C . SER A 1 86 ? 2.174 -6.009 -10.255 1.00 0.00 87 SER A C 1
ATOM 1201 O O . SER A 1 86 ? 1.642 -6.833 -9.510 1.00 0.00 87 SER A O 1
ATOM 1208 N N . LYS A 1 87 ? 2.003 -4.694 -10.089 1.00 0.00 88 LYS A N 1
ATOM 1209 C CA . LYS A 1 87 ? 1.255 -4.100 -8.975 1.00 0.00 88 LYS A CA 1
ATOM 1210 C C . LYS A 1 87 ? 0.221 -3.104 -9.492 1.00 0.00 88 LYS A C 1
ATOM 1211 O O . LYS A 1 87 ? 0.520 -2.293 -10.374 1.00 0.00 88 LYS A O 1
ATOM 1226 N N . PHE A 1 88 ? -0.956 -3.130 -8.876 1.00 0.00 89 PHE A N 1
ATOM 1227 C CA . PHE A 1 88 ? -2.028 -2.177 -9.123 1.00 0.00 89 PHE A CA 1
ATOM 1228 C C . PHE A 1 88 ? -2.549 -1.594 -7.799 1.00 0.00 89 PHE A C 1
ATOM 1229 O O . PHE A 1 88 ? -2.802 -2.327 -6.841 1.00 0.00 89 PHE A O 1
ATOM 1245 N N . GLN A 1 89 ? -2.756 -0.282 -7.758 1.00 0.00 90 GLN A N 1
ATOM 1246 C CA . GLN A 1 89 ? -3.408 0.409 -6.639 1.00 0.00 90 GLN A CA 1
ATOM 1247 C C . GLN A 1 89 ? -4.528 1.304 -7.177 1.00 0.00 90 GLN A C 1
ATOM 1248 O O . GLN A 1 89 ? -4.324 2.077 -8.111 1.00 0.00 90 GLN A O 1
ATOM 1260 N N . VAL A 1 90 ? -5.711 1.190 -6.583 1.00 0.00 91 VAL A N 1
ATOM 1261 C CA . VAL A 1 90 ? -6.906 1.968 -6.917 1.00 0.00 91 VAL A CA 1
ATOM 1262 C C . VAL A 1 90 ? -7.212 2.874 -5.728 1.00 0.00 91 VAL A C 1
ATOM 1263 O O . VAL A 1 90 ? -7.300 2.398 -4.595 1.00 0.00 91 VAL A O 1
ATOM 1276 N N . LEU A 1 91 ? -7.389 4.170 -5.974 1.00 0.00 92 LEU A N 1
ATOM 1277 C CA . LEU A 1 91 ? -7.608 5.175 -4.924 1.00 0.00 92 LEU A CA 1
ATOM 1278 C C . LEU A 1 91 ? -8.964 5.873 -5.134 1.00 0.00 92 LEU A C 1
ATOM 1279 O O . LEU A 1 91 ? -9.324 6.153 -6.276 1.00 0.00 92 LEU A O 1
ATOM 1294 N N . PRO A 1 92 ? -9.713 6.194 -4.065 1.00 0.00 93 PRO A N 1
ATOM 1295 C CA . PRO A 1 92 ? -11.096 6.678 -4.151 1.00 0.00 93 PRO A CA 1
ATOM 1296 C C . PRO A 1 92 ? -11.238 8.169 -4.525 1.00 0.00 93 PRO A C 1
ATOM 1297 O O . PRO A 1 92 ? -12.153 8.850 -4.059 1.00 0.00 93 PRO A O 1
ATOM 1305 N N . GLY A 1 93 ? -10.310 8.691 -5.330 1.00 0.00 94 GLY A N 1
ATOM 1306 C CA . GLY A 1 93 ? -10.256 10.100 -5.748 1.00 0.00 94 GLY A CA 1
ATOM 1307 C C . GLY A 1 93 ? -10.108 11.087 -4.580 1.00 0.00 94 GLY A C 1
ATOM 1308 O O . GLY A 1 93 ? -10.482 12.257 -4.697 1.00 0.00 94 GLY A O 1
ATOM 1312 N N . ALA A 1 94 ? -9.578 10.601 -3.459 1.00 0.00 95 ALA A N 1
ATOM 1313 C CA . ALA A 1 94 ? -9.521 11.303 -2.172 1.00 0.00 95 ALA A CA 1
ATOM 1314 C C . ALA A 1 94 ? -8.119 11.276 -1.541 1.00 0.00 95 ALA A C 1
ATOM 1315 O O . ALA A 1 94 ? -7.766 12.174 -0.776 1.00 0.00 95 ALA A O 1
ATOM 1322 N N . PHE A 1 95 ? -7.316 10.268 -1.893 1.00 0.00 96 PHE A N 1
ATOM 1323 C CA . PHE A 1 95 ? -5.932 10.084 -1.451 1.00 0.00 96 PHE A CA 1
ATOM 1324 C C . PHE A 1 95 ? -5.023 10.129 -2.691 1.00 0.00 96 PHE A C 1
ATOM 1325 O O . PHE A 1 95 ? -5.401 9.620 -3.748 1.00 0.00 96 PHE A O 1
ATOM 1341 N N . GLN A 1 96 ? -3.842 10.737 -2.583 1.00 0.00 97 GLN A N 1
ATOM 1342 C CA . GLN A 1 96 ? -2.888 10.843 -3.705 1.00 0.00 97 GLN A CA 1
ATOM 1343 C C . GLN A 1 96 ? -2.101 9.540 -3.895 1.00 0.00 97 GLN A C 1
ATOM 1344 O O . GLN A 1 96 ? -1.771 9.148 -5.019 1.00 0.00 97 GLN A O 1
ATOM 1356 N N . TRP A 1 97 ? -1.833 8.868 -2.782 1.00 0.00 98 TRP A N 1
ATOM 1357 C CA . TRP A 1 97 ? -1.239 7.546 -2.691 1.00 0.00 98 TRP A CA 1
ATOM 1358 C C . TRP A 1 97 ? -1.777 6.842 -1.446 1.00 0.00 98 TRP A C 1
ATOM 1359 O O . TRP A 1 97 ? -2.506 7.413 -0.630 1.00 0.00 98 TRP A O 1
ATOM 1379 N N . ALA A 1 98 ? -1.409 5.582 -1.296 1.00 0.00 99 ALA A N 1
ATOM 1380 C CA . ALA A 1 98 ? -1.661 4.828 -0.084 1.00 0.00 99 ALA A CA 1
ATOM 1381 C C . ALA A 1 98 ? -0.541 3.804 0.139 1.00 0.00 99 ALA A C 1
ATOM 1382 O O . ALA A 1 98 ? 0.292 3.577 -0.750 1.00 0.00 99 ALA A O 1
ATOM 1389 N N . VAL A 1 99 ? -0.503 3.216 1.328 1.00 0.00 100 VAL A N 1
ATOM 1390 C CA . VAL A 1 99 ? 0.598 2.350 1.754 1.00 0.00 100 VAL A CA 1
ATOM 1391 C C . VAL A 1 99 ? 0.078 1.122 2.480 1.00 0.00 100 VAL A C 1
ATOM 1392 O O . VAL A 1 99 ? -0.758 1.221 3.379 1.00 0.00 100 VAL A O 1
ATOM 1405 N N . ASP A 1 100 ? 0.564 -0.039 2.062 1.00 0.00 101 ASP A N 1
ATOM 1406 C CA . ASP A 1 100 ? 0.210 -1.323 2.646 1.00 0.00 101 ASP A CA 1
ATOM 1407 C C . ASP A 1 100 ? 1.133 -1.636 3.831 1.00 0.00 101 ASP A C 1
ATOM 1408 O O . ASP A 1 100 ? 2.359 -1.560 3.702 1.00 0.00 101 ASP A O 1
ATOM 1416 N N . VAL A 1 101 ? 0.551 -2.029 4.965 1.00 0.00 102 VAL A N 1
ATOM 1417 C CA . VAL A 1 101 ? 1.279 -2.463 6.164 1.00 0.00 102 VAL A CA 1
ATOM 1418 C C . VAL A 1 101 ? 0.677 -3.762 6.710 1.00 0.00 102 VAL A C 1
ATOM 1419 O O . VAL A 1 101 ? -0.539 -3.956 6.688 1.00 0.00 102 VAL A O 1
ATOM 1432 N N . LYS A 1 102 ? 1.519 -4.668 7.210 1.00 0.00 103 LYS A N 1
ATOM 1433 C CA . LYS A 1 102 ? 1.092 -5.946 7.816 1.00 0.00 103 LYS A CA 1
ATOM 1434 C C . LYS A 1 102 ? 2.005 -6.320 8.969 1.00 0.00 103 LYS A C 1
ATOM 1435 O O . LYS A 1 102 ? 3.207 -6.082 8.887 1.00 0.00 103 LYS A O 1
ATOM 1450 N N . ILE A 1 103 ? 1.449 -6.922 10.016 1.00 0.00 104 ILE A N 1
ATOM 1451 C CA . ILE A 1 103 ? 2.248 -7.487 11.114 1.00 0.00 104 ILE A CA 1
ATOM 1452 C C . ILE A 1 103 ? 2.675 -8.939 10.841 1.00 0.00 104 ILE A C 1
ATOM 1453 O O . ILE A 1 103 ? 2.009 -9.671 10.106 1.00 0.00 104 ILE A O 1
ATOM 1468 N N . VAL A 1 104 ? 3.787 -9.346 11.448 1.00 0.00 105 VAL A N 1
ATOM 1469 C CA . VAL A 1 104 ? 4.359 -10.692 11.349 1.00 0.00 105 VAL A CA 1
ATOM 1470 C C . VAL A 1 104 ? 4.824 -11.118 12.735 1.00 0.00 105 VAL A C 1
ATOM 1471 O O . VAL A 1 104 ? 5.684 -10.480 13.352 1.00 0.00 105 VAL A O 1
ATOM 1484 N N . ASN A 1 105 ? 4.257 -12.217 13.213 1.00 0.00 106 ASN A N 1
ATOM 1485 C CA . ASN A 1 105 ? 4.679 -12.917 14.417 1.00 0.00 106 ASN A CA 1
ATOM 1486 C C . ASN A 1 105 ? 6.148 -13.385 14.335 1.00 0.00 106 ASN A C 1
ATOM 1487 O O . ASN A 1 105 ? 6.467 -14.404 13.721 1.00 0.00 106 ASN A O 1
ATOM 1497 N N . LYS A 1 106 ? 7.036 -12.659 15.018 1.00 0.00 107 LYS A N 1
ATOM 1498 C CA . LYS A 1 106 ? 8.435 -13.062 15.262 1.00 0.00 107 LYS A CA 1
ATOM 1499 C C . LYS A 1 106 ? 8.660 -13.444 16.739 1.00 0.00 107 LYS A C 1
ATOM 1500 O O . LYS A 1 106 ? 9.796 -13.550 17.198 1.00 0.00 107 LYS A O 1
ATOM 1515 N N . VAL A 1 107 ? 7.563 -13.698 17.463 1.00 0.00 108 VAL A N 1
ATOM 1516 C CA . VAL A 1 107 ? 7.546 -14.154 18.867 1.00 0.00 108 VAL A CA 1
ATOM 1517 C C . VAL A 1 107 ? 6.411 -15.148 19.163 1.00 0.00 108 VAL A C 1
ATOM 1518 O O . VAL A 1 107 ? 6.607 -16.088 19.931 1.00 0.00 108 VAL A O 1
ATOM 1531 N N . ASN A 1 108 ? 5.240 -14.972 18.538 1.00 0.00 109 ASN A N 1
ATOM 1532 C CA . ASN A 1 108 ? 4.043 -15.800 18.757 1.00 0.00 109 ASN A CA 1
ATOM 1533 C C . ASN A 1 108 ? 3.915 -16.912 17.689 1.00 0.00 109 ASN A C 1
ATOM 1534 O O . ASN A 1 108 ? 4.623 -16.880 16.681 1.00 0.00 109 ASN A O 1
ATOM 1544 N N . SER A 1 109 ? 2.984 -17.858 17.859 1.00 0.00 110 SER A N 1
ATOM 1545 C CA . SER A 1 109 ? 2.828 -19.011 16.942 1.00 0.00 110 SER A CA 1
ATOM 1546 C C . SER A 1 109 ? 1.548 -18.935 16.091 1.00 0.00 110 SER A C 1
ATOM 1547 O O . SER A 1 109 ? 1.600 -19.104 14.872 1.00 0.00 110 SER A O 1
ATOM 1554 N N . THR A 1 110 ? 0.408 -18.605 16.709 1.00 0.00 111 THR A N 1
ATOM 1555 C CA . THR A 1 110 ? -0.889 -18.397 16.023 1.00 0.00 111 THR A CA 1
ATOM 1556 C C . THR A 1 110 ? -0.917 -17.106 15.200 1.00 0.00 111 THR A C 1
ATOM 1557 O O . THR A 1 110 ? -1.610 -17.049 14.182 1.00 0.00 111 THR A O 1
ATOM 1568 N N . ALA A 1 111 ? -0.183 -16.081 15.644 1.00 0.00 112 ALA A N 1
ATOM 1569 C CA . ALA A 1 111 ? -0.122 -14.726 15.082 1.00 0.00 112 ALA A CA 1
ATOM 1570 C C . ALA A 1 111 ? -1.407 -13.901 15.287 1.00 0.00 112 ALA A C 1
ATOM 1571 O O . ALA A 1 111 ? -1.308 -12.735 15.687 1.00 0.00 112 ALA A O 1
ATOM 1578 N N . GLY A 1 112 ? -2.581 -14.487 15.062 1.00 0.00 113 GLY A N 1
ATOM 1579 C CA . GLY A 1 112 ? -3.911 -13.855 15.108 1.00 0.00 113 GLY A CA 1
ATOM 1580 C C . GLY A 1 112 ? -4.382 -13.434 16.508 1.00 0.00 113 GLY A C 1
ATOM 1581 O O . GLY A 1 112 ? -5.537 -13.661 16.862 1.00 0.00 113 GLY A O 1
ATOM 1585 N N . SER A 1 113 ? -3.494 -12.860 17.310 1.00 0.00 114 SER A N 1
ATOM 1586 C CA . SER A 1 113 ? -3.717 -12.402 18.680 1.00 0.00 114 SER A CA 1
ATOM 1587 C C . SER A 1 113 ? -3.235 -10.959 18.890 1.00 0.00 114 SER A C 1
ATOM 1588 O O . SER A 1 113 ? -3.414 -10.398 19.971 1.00 0.00 114 SER A O 1
ATOM 1595 N N . TYR A 1 114 ? -2.675 -10.343 17.844 1.00 0.00 115 TYR A N 1
ATOM 1596 C CA . TYR A 1 114 ? -2.162 -8.972 17.848 1.00 0.00 115 TYR A CA 1
ATOM 1597 C C . TYR A 1 114 ? -2.904 -8.089 16.844 1.00 0.00 115 TYR A C 1
ATOM 1598 O O . TYR A 1 114 ? -3.325 -8.558 15.788 1.00 0.00 115 TYR A O 1
ATOM 1615 N N . GLU A 1 115 ? -2.988 -6.798 17.151 1.00 0.00 116 GLU A N 1
ATOM 1616 C CA . GLU A 1 115 ? -3.608 -5.778 16.305 1.00 0.00 116 GLU A CA 1
ATOM 1617 C C . GLU A 1 115 ? -2.724 -4.526 16.261 1.00 0.00 116 GLU A C 1
ATOM 1618 O O . GLU A 1 115 ? -2.347 -3.999 17.306 1.00 0.00 116 GLU A O 1
ATOM 1628 N N . MET A 1 116 ? -2.399 -4.050 15.063 1.00 0.00 117 MET A N 1
ATOM 1629 C CA . MET A 1 116 ? -1.667 -2.812 14.827 1.00 0.00 117 MET A CA 1
ATOM 1630 C C . MET A 1 116 ? -2.655 -1.734 14.381 1.00 0.00 117 MET A C 1
ATOM 1631 O O . MET A 1 116 ? -3.352 -1.886 13.375 1.00 0.00 117 MET A O 1
ATOM 1643 N N . THR A 1 117 ? -2.685 -0.638 15.130 1.00 0.00 118 THR A N 1
ATOM 1644 C CA . THR A 1 117 ? -3.497 0.539 14.830 1.00 0.00 118 THR A CA 1
ATOM 1645 C C . THR A 1 117 ? -2.558 1.703 14.562 1.00 0.00 118 THR A C 1
ATOM 1646 O O . THR A 1 117 ? -1.781 2.083 15.441 1.00 0.00 118 THR A O 1
ATOM 1657 N N . ILE A 1 118 ? -2.598 2.252 13.344 1.00 0.00 119 ILE A N 1
ATOM 1658 C CA . ILE A 1 118 ? -1.756 3.401 12.983 1.00 0.00 119 ILE A CA 1
ATOM 1659 C C . ILE A 1 118 ? -2.577 4.590 12.503 1.00 0.00 119 ILE A C 1
ATOM 1660 O O . ILE A 1 118 ? -3.589 4.444 11.810 1.00 0.00 119 ILE A O 1
ATOM 1675 N N . THR A 1 119 ? -2.108 5.770 12.901 1.00 0.00 120 THR A N 1
ATOM 1676 C CA . THR A 1 119 ? -2.818 7.045 12.766 1.00 0.00 120 THR A CA 1
ATOM 1677 C C . THR A 1 119 ? -1.848 8.112 12.245 1.00 0.00 120 THR A C 1
ATOM 1678 O O . THR A 1 119 ? -1.200 8.796 13.046 1.00 0.00 120 THR A O 1
ATOM 1689 N N . PRO A 1 120 ? -1.675 8.214 10.912 1.00 0.00 121 PRO A N 1
ATOM 1690 C CA . PRO A 1 120 ? -0.946 9.322 10.299 1.00 0.00 121 PRO A CA 1
ATOM 1691 C C . PRO A 1 120 ? -1.644 10.671 10.547 1.00 0.00 121 PRO A C 1
ATOM 1692 O O . PRO A 1 120 ? -2.802 10.699 10.967 1.00 0.00 121 PRO A O 1
ATOM 1700 N N . TYR A 1 121 ? -0.953 11.778 10.260 1.00 0.00 122 TYR A N 1
ATOM 1701 C CA . TYR A 1 121 ? -1.405 13.179 10.377 1.00 0.00 122 TYR A CA 1
ATOM 1702 C C . TYR A 1 121 ? -2.904 13.396 10.079 1.00 0.00 122 TYR A C 1
ATOM 1703 O O . TYR A 1 121 ? -3.315 13.475 8.919 1.00 0.00 122 TYR A O 1
ATOM 1720 N N . GLN A 1 122 ? -3.706 13.484 11.147 1.00 0.00 123 GLN A N 1
ATOM 1721 C CA . GLN A 1 122 ? -5.173 13.595 11.134 1.00 0.00 123 GLN A CA 1
ATOM 1722 C C . GLN A 1 122 ? -5.876 12.717 10.065 1.00 0.00 123 GLN A C 1
ATOM 1723 O O . GLN A 1 122 ? -6.717 13.179 9.287 1.00 0.00 123 GLN A O 1
ATOM 1735 N N . VAL A 1 123 ? -5.531 11.426 10.045 1.00 0.00 124 VAL A N 1
ATOM 1736 C CA . VAL A 1 123 ? -6.123 10.387 9.185 1.00 0.00 124 VAL A CA 1
ATOM 1737 C C . VAL A 1 123 ? -6.979 9.425 10.019 1.00 0.00 124 VAL A C 1
ATOM 1738 O O . VAL A 1 123 ? -6.688 9.169 11.189 1.00 0.00 124 VAL A O 1
ATOM 1751 N N . ASP A 1 124 ? -8.034 8.875 9.408 1.00 0.00 125 ASP A N 1
ATOM 1752 C CA . ASP A 1 124 ? -8.864 7.804 9.976 1.00 0.00 125 ASP A CA 1
ATOM 1753 C C . ASP A 1 124 ? -8.002 6.625 10.463 1.00 0.00 125 ASP A C 1
ATOM 1754 O O . ASP A 1 124 ? -7.390 5.918 9.653 1.00 0.00 125 ASP A O 1
ATOM 1762 N N . LYS A 1 125 ? -7.950 6.413 11.785 1.00 0.00 126 LYS A N 1
ATOM 1763 C CA . LYS A 1 125 ? -7.246 5.277 12.398 1.00 0.00 126 LYS A CA 1
ATOM 1764 C C . LYS A 1 125 ? -7.713 3.956 11.785 1.00 0.00 126 LYS A C 1
ATOM 1765 O O . LYS A 1 125 ? -8.915 3.729 11.630 1.00 0.00 126 LYS A O 1
ATOM 1780 N N . VAL A 1 126 ? -6.772 3.076 11.454 1.00 0.00 127 VAL A N 1
ATOM 1781 C CA . VAL A 1 126 ? -7.078 1.759 10.874 1.00 0.00 127 VAL A CA 1
ATOM 1782 C C . VAL A 1 126 ? -6.429 0.682 11.733 1.00 0.00 127 VAL A C 1
ATOM 1783 O O . VAL A 1 126 ? -5.240 0.762 12.040 1.00 0.00 127 VAL A O 1
ATOM 1796 N N . ALA A 1 127 ? -7.230 -0.292 12.147 1.00 0.00 128 ALA A N 1
ATOM 1797 C CA . ALA A 1 127 ? -6.817 -1.371 13.033 1.00 0.00 128 ALA A CA 1
ATOM 1798 C C . ALA A 1 127 ? -6.787 -2.685 12.242 1.00 0.00 128 ALA A C 1
ATOM 1799 O O . ALA A 1 127 ? -7.830 -3.159 11.781 1.00 0.00 128 ALA A O 1
ATOM 1806 N N . CYS A 1 128 ? -5.600 -3.265 12.074 1.00 0.00 129 CYS A N 1
ATOM 1807 C CA . CYS A 1 128 ? -5.415 -4.532 11.365 1.00 0.00 129 CYS A CA 1
ATOM 1808 C C . CYS A 1 128 ? -4.788 -5.583 12.279 1.00 0.00 129 CYS A C 1
ATOM 1809 O O . CYS A 1 128 ? -3.959 -5.266 13.128 1.00 0.00 129 CYS A O 1
ATOM 1816 N N . LYS A 1 129 ? -5.166 -6.845 12.095 1.00 0.00 130 LYS A N 1
ATOM 1817 C CA . LYS A 1 129 ? -4.642 -7.979 12.873 1.00 0.00 130 LYS A CA 1
ATOM 1818 C C . LYS A 1 129 ? -3.912 -8.962 11.962 1.00 0.00 130 LYS A C 1
ATOM 1819 O O . LYS A 1 129 ? -3.966 -8.813 10.738 1.00 0.00 130 LYS A O 1
ATOM 1834 N N . ASP A 1 130 ? -3.212 -9.948 12.521 1.00 0.00 131 ASP A N 1
ATOM 1835 C CA . ASP A 1 130 ? -2.434 -10.928 11.737 1.00 0.00 131 ASP A CA 1
ATOM 1836 C C . ASP A 1 130 ? -3.343 -11.964 11.031 1.00 0.00 131 ASP A C 1
ATOM 1837 O O . ASP A 1 130 ? -3.453 -13.129 11.423 1.00 0.00 131 ASP A O 1
ATOM 1845 N N . GLY A 1 131 ? -4.074 -11.491 10.028 1.00 0.00 132 GLY A N 1
ATOM 1846 C CA . GLY A 1 131 ? -5.128 -12.213 9.318 1.00 0.00 132 GLY A CA 1
ATOM 1847 C C . GLY A 1 131 ? -5.720 -11.364 8.186 1.00 0.00 132 GLY A C 1
ATOM 1848 O O . GLY A 1 131 ? -6.926 -11.415 7.940 1.00 0.00 132 GLY A O 1
ATOM 1852 N N . ASP A 1 132 ? -4.889 -10.535 7.542 1.00 0.00 133 ASP A N 1
ATOM 1853 C CA . ASP A 1 132 ? -5.301 -9.570 6.515 1.00 0.00 133 ASP A CA 1
ATOM 1854 C C . ASP A 1 132 ? -4.266 -9.480 5.372 1.00 0.00 133 ASP A C 1
ATOM 1855 O O . ASP A 1 132 ? -3.104 -9.858 5.534 1.00 0.00 133 ASP A O 1
ATOM 1863 N N . ASP A 1 133 ? -4.671 -8.942 4.223 1.00 0.00 134 ASP A N 1
ATOM 1864 C CA . ASP A 1 133 ? -3.843 -8.812 3.014 1.00 0.00 134 ASP A CA 1
ATOM 1865 C C . ASP A 1 133 ? -3.179 -7.420 2.916 1.00 0.00 134 ASP A C 1
ATOM 1866 O O . ASP A 1 133 ? -3.279 -6.720 1.909 1.00 0.00 134 ASP A O 1
ATOM 1874 N N . PHE A 1 134 ? -2.447 -7.068 3.984 1.00 0.00 135 PHE A N 1
ATOM 1875 C CA . PHE A 1 134 ? -1.714 -5.807 4.185 1.00 0.00 135 PHE A CA 1
ATOM 1876 C C . PHE A 1 134 ? -2.637 -4.570 4.158 1.00 0.00 135 PHE A C 1
ATOM 1877 O O . PHE A 1 134 ? -2.939 -4.024 3.095 1.00 0.00 135 PHE A O 1
ATOM 1893 N N . VAL A 1 135 ? -3.113 -4.135 5.335 1.00 0.00 136 VAL A N 1
ATOM 1894 C CA . VAL A 1 135 ? -4.045 -2.996 5.463 1.00 0.00 136 VAL A CA 1
ATOM 1895 C C . VAL A 1 135 ? -3.500 -1.740 4.776 1.00 0.00 136 VAL A C 1
ATOM 1896 O O . VAL A 1 135 ? -2.310 -1.435 4.867 1.00 0.00 136 VAL A O 1
ATOM 1909 N N . GLN A 1 136 ? -4.381 -1.016 4.090 1.00 0.00 137 GLN A N 1
ATOM 1910 C CA . GLN A 1 136 ? -4.027 0.155 3.292 1.00 0.00 137 GLN A CA 1
ATOM 1911 C C . GLN A 1 136 ? -4.288 1.442 4.088 1.00 0.00 137 GLN A C 1
ATOM 1912 O O . GLN A 1 136 ? -5.414 1.678 4.537 1.00 0.00 137 GLN A O 1
ATOM 1924 N N . LEU A 1 137 ? -3.264 2.281 4.257 1.00 0.00 138 LEU A N 1
ATOM 1925 C CA . LEU A 1 137 ? -3.396 3.589 4.913 1.00 0.00 138 LEU A CA 1
ATOM 1926 C C . LEU A 1 137 ? -3.538 4.699 3.869 1.00 0.00 138 LEU A C 1
ATOM 1927 O O . LEU A 1 137 ? -2.682 4.795 2.984 1.00 0.00 138 LEU A O 1
ATOM 1942 N N . PRO A 1 138 ? -4.571 5.551 3.972 1.00 0.00 139 PRO A N 1
ATOM 1943 C CA . PRO A 1 138 ? -4.773 6.650 3.041 1.00 0.00 139 PRO A CA 1
ATOM 1944 C C . PRO A 1 138 ? -3.830 7.810 3.351 1.00 0.00 139 PRO A C 1
ATOM 1945 O O . PRO A 1 138 ? -3.801 8.306 4.482 1.00 0.00 139 PRO A O 1
ATOM 1953 N N . ILE A 1 139 ? -3.095 8.293 2.344 1.00 0.00 140 ILE A N 1
ATOM 1954 C CA . ILE A 1 139 ? -2.134 9.398 2.496 1.00 0.00 140 ILE A CA 1
ATOM 1955 C C . ILE A 1 139 ? -2.419 10.485 1.431 1.00 0.00 140 ILE A C 1
ATOM 1956 O O . ILE A 1 139 ? -2.499 10.180 0.232 1.00 0.00 140 ILE A O 1
ATOM 1971 N N . PRO A 1 140 ? -2.620 11.760 1.825 1.00 0.00 141 PRO A N 1
ATOM 1972 C CA . PRO A 1 140 ? -2.878 12.846 0.873 1.00 0.00 141 PRO A CA 1
ATOM 1973 C C . PRO A 1 140 ? -1.616 13.206 0.072 1.00 0.00 141 PRO A C 1
ATOM 1974 O O . PRO A 1 140 ? -0.531 12.666 0.308 1.00 0.00 141 PRO A O 1
ATOM 1982 N N . LYS A 1 141 ? -1.721 14.161 -0.868 1.00 0.00 142 LYS A N 1
ATOM 1983 C CA . LYS A 1 141 ? -0.545 14.669 -1.601 1.00 0.00 142 LYS A CA 1
ATOM 1984 C C . LYS A 1 141 ? 0.489 15.360 -0.700 1.00 0.00 142 LYS A C 1
ATOM 1985 O O . LYS A 1 141 ? 1.617 15.551 -1.145 1.00 0.00 142 LYS A O 1
ATOM 2000 N N . LEU A 1 142 ? 0.127 15.695 0.540 1.00 0.00 143 LEU A N 1
ATOM 2001 C CA . LEU A 1 142 ? 0.888 16.537 1.474 1.00 0.00 143 LEU A CA 1
ATOM 2002 C C . LEU A 1 142 ? 1.234 17.915 0.872 1.00 0.00 143 LEU A C 1
ATOM 2003 O O . LEU A 1 142 ? 0.783 18.281 -0.220 1.00 0.00 143 LEU A O 1
ATOM 2018 N N . THR A 1 143 ? 2.003 18.716 1.605 1.00 0.00 144 THR A N 1
ATOM 2019 C CA . THR A 1 143 ? 2.541 19.996 1.126 1.00 0.00 144 THR A CA 1
ATOM 2020 C C . THR A 1 143 ? 3.842 20.364 1.859 1.00 0.00 144 THR A C 1
ATOM 2021 O O . THR A 1 143 ? 3.798 20.715 3.048 1.00 0.00 144 THR A O 1
ATOM 2032 N N . PRO A 1 144 ? 5.019 20.255 1.212 1.00 0.00 145 PRO A N 1
ATOM 2033 C CA . PRO A 1 144 ? 5.270 19.627 -0.094 1.00 0.00 145 PRO A CA 1
ATOM 2034 C C . PRO A 1 144 ? 5.061 18.099 -0.082 1.00 0.00 145 PRO A C 1
ATOM 2035 O O . PRO A 1 144 ? 5.012 17.491 0.993 1.00 0.00 145 PRO A O 1
ATOM 2043 N N . PRO A 1 145 ? 4.960 17.447 -1.251 1.00 0.00 146 PRO A N 1
ATOM 2044 C CA . PRO A 1 145 ? 4.774 15.998 -1.322 1.00 0.00 146 PRO A CA 1
ATOM 2045 C C . PRO A 1 145 ? 5.975 15.187 -0.817 1.00 0.00 146 PRO A C 1
ATOM 2046 O O . PRO A 1 145 ? 5.793 14.121 -0.237 1.00 0.00 146 PRO A O 1
ATOM 2054 N N . ASP A 1 146 ? 7.196 15.709 -0.967 1.00 0.00 147 ASP A N 1
ATOM 2055 C CA . ASP A 1 146 ? 8.406 15.136 -0.356 1.00 0.00 147 ASP A CA 1
ATOM 2056 C C . ASP A 1 146 ? 8.540 15.418 1.159 1.00 0.00 147 ASP A C 1
ATOM 2057 O O . ASP A 1 146 ? 9.532 15.014 1.771 1.00 0.00 147 ASP A O 1
ATOM 2065 N N . SER A 1 147 ? 7.571 16.093 1.787 1.00 0.00 148 SER A N 1
ATOM 2066 C CA . SER A 1 147 ? 7.546 16.274 3.246 1.00 0.00 148 SER A CA 1
ATOM 2067 C C . SER A 1 147 ? 7.157 14.983 3.979 1.00 0.00 148 SER A C 1
ATOM 2068 O O . SER A 1 147 ? 6.321 14.203 3.518 1.00 0.00 148 SER A O 1
ATOM 2075 N N . GLU A 1 148 ? 7.758 14.769 5.144 1.00 0.00 149 GLU A N 1
ATOM 2076 C CA . GLU A 1 148 ? 7.433 13.663 6.052 1.00 0.00 149 GLU A CA 1
ATOM 2077 C C . GLU A 1 148 ? 6.052 13.821 6.732 1.00 0.00 149 GLU A C 1
ATOM 2078 O O . GLU A 1 148 ? 5.537 14.933 6.879 1.00 0.00 149 GLU A O 1
ATOM 2088 N N . ILE A 1 149 ? 5.477 12.708 7.195 1.00 0.00 150 ILE A N 1
ATOM 2089 C CA . ILE A 1 149 ? 4.172 12.661 7.879 1.00 0.00 150 ILE A CA 1
ATOM 2090 C C . ILE A 1 149 ? 4.330 11.955 9.234 1.00 0.00 150 ILE A C 1
ATOM 2091 O O . ILE A 1 149 ? 4.830 10.827 9.303 1.00 0.00 150 ILE A O 1
ATOM 2106 N N . VAL A 1 150 ? 3.966 12.641 10.322 1.00 0.00 151 VAL A N 1
ATOM 2107 C CA . VAL A 1 150 ? 3.923 12.035 11.663 1.00 0.00 151 VAL A CA 1
ATOM 2108 C C . VAL A 1 150 ? 2.816 10.980 11.737 1.00 0.00 151 VAL A C 1
ATOM 2109 O O . VAL A 1 150 ? 1.677 11.247 11.348 1.00 0.00 151 VAL A O 1
ATOM 2122 N N . SER A 1 151 ? 3.140 9.805 12.277 1.00 0.00 152 SER A N 1
ATOM 2123 C CA . SER A 1 151 ? 2.185 8.705 12.466 1.00 0.00 152 SER A CA 1
ATOM 2124 C C . SER A 1 151 ? 2.395 8.034 13.817 1.00 0.00 152 SER A C 1
ATOM 2125 O O . SER A 1 151 ? 3.484 7.538 14.108 1.00 0.00 152 SER A O 1
ATOM 2132 N N . HIS A 1 152 ? 1.360 8.000 14.653 1.00 0.00 153 HIS A N 1
ATOM 2133 C CA . HIS A 1 152 ? 1.400 7.218 15.891 1.00 0.00 153 HIS A CA 1
ATOM 2134 C C . HIS A 1 152 ? 1.066 5.747 15.585 1.00 0.00 153 HIS A C 1
ATOM 2135 O O . HIS A 1 152 ? 0.112 5.473 14.850 1.00 0.00 153 HIS A O 1
ATOM 2148 N N . LEU A 1 153 ? 1.843 4.813 16.138 1.00 0.00 154 LEU A N 1
ATOM 2149 C CA . LEU A 1 153 ? 1.666 3.366 16.004 1.00 0.00 154 LEU A CA 1
ATOM 2150 C C . LEU A 1 153 ? 1.431 2.747 17.388 1.00 0.00 154 LEU A C 1
ATOM 2151 O O . LEU A 1 153 ? 2.276 2.819 18.285 1.00 0.00 154 LEU A O 1
ATOM 2166 N N . THR A 1 154 ? 0.271 2.116 17.542 1.00 0.00 155 THR A N 1
ATOM 2167 C CA . THR A 1 154 ? -0.121 1.397 18.750 1.00 0.00 155 THR A CA 1
ATOM 2168 C C . THR A 1 154 ? -0.475 -0.034 18.382 1.00 0.00 155 THR A C 1
ATOM 2169 O O . THR A 1 154 ? -1.431 -0.301 17.652 1.00 0.00 155 THR A O 1
ATOM 2180 N N . VAL A 1 155 ? 0.338 -0.972 18.858 1.00 0.00 156 VAL A N 1
ATOM 2181 C CA . VAL A 1 155 ? 0.093 -2.406 18.710 1.00 0.00 156 VAL A CA 1
ATOM 2182 C C . VAL A 1 155 ? -0.392 -2.931 20.053 1.00 0.00 156 VAL A C 1
ATOM 2183 O O . VAL A 1 155 ? 0.271 -2.732 21.074 1.00 0.00 156 VAL A O 1
ATOM 2196 N N . ARG A 1 156 ? -1.551 -3.579 20.056 1.00 0.00 157 ARG A N 1
ATOM 2197 C CA . ARG A 1 156 ? -2.246 -4.083 21.247 1.00 0.00 157 ARG A CA 1
ATOM 2198 C C . ARG A 1 156 ? -2.854 -5.450 20.931 1.00 0.00 157 ARG A C 1
ATOM 2199 O O . ARG A 1 156 ? -3.169 -5.738 19.778 1.00 0.00 157 ARG A O 1
ATOM 2217 N N . GLN A 1 157 ? -3.002 -6.308 21.931 1.00 0.00 158 GLN A N 1
ATOM 2218 C CA . GLN A 1 157 ? -3.640 -7.614 21.728 1.00 0.00 158 GLN A CA 1
ATOM 2219 C C . GLN A 1 157 ? -5.142 -7.478 21.394 1.00 0.00 158 GLN A C 1
ATOM 2220 O O . GLN A 1 157 ? -5.835 -6.624 21.946 1.00 0.00 158 GLN A O 1
ATOM 2232 N N . THR A 1 158 ? -5.648 -8.317 20.484 1.00 0.00 159 THR A N 1
ATOM 2233 C CA . THR A 1 158 ? -7.067 -8.312 20.048 1.00 0.00 159 THR A CA 1
ATOM 2234 C C . THR A 1 158 ? -8.039 -8.758 21.150 1.00 0.00 159 THR A C 1
ATOM 2235 O O . THR A 1 158 ? -9.217 -8.391 21.131 1.00 0.00 159 THR A O 1
ATOM 2246 N N . HIS A 1 159 ? -7.548 -9.543 22.110 1.00 0.00 160 HIS A N 1
ATOM 2247 C CA . HIS A 1 159 ? -8.287 -10.115 23.235 1.00 0.00 160 HIS A CA 1
ATOM 2248 C C . HIS A 1 159 ? -7.403 -10.168 24.496 1.00 0.00 160 HIS A C 1
ATOM 2249 O O . HIS A 1 159 ? -6.248 -9.734 24.484 1.00 0.00 160 HIS A O 1
ATOM 2262 N N . THR A 1 160 ? -7.969 -10.667 25.600 1.00 0.00 161 THR A N 1
ATOM 2263 C CA . THR A 1 160 ? -7.320 -10.827 26.918 1.00 0.00 161 THR A CA 1
ATOM 2264 C C . THR A 1 160 ? -5.860 -11.352 26.840 1.00 0.00 161 THR A C 1
ATOM 2265 O O . THR A 1 160 ? -5.592 -12.277 26.061 1.00 0.00 161 THR A O 1
ATOM 2276 N N . PRO A 1 161 ? -4.903 -10.790 27.618 1.00 0.00 162 PRO A N 1
ATOM 2277 C CA . PRO A 1 161 ? -5.090 -9.765 28.660 1.00 0.00 162 PRO A CA 1
ATOM 2278 C C . PRO A 1 161 ? -5.222 -8.321 28.128 1.00 0.00 162 PRO A C 1
ATOM 2279 O O . PRO A 1 161 ? -5.260 -7.380 28.925 1.00 0.00 162 PRO A O 1
ATOM 2287 N N . TYR A 1 162 ? -5.336 -8.131 26.807 1.00 0.00 163 TYR A N 1
ATOM 2288 C CA . TYR A 1 162 ? -5.535 -6.826 26.151 1.00 0.00 163 TYR A CA 1
ATOM 2289 C C . TYR A 1 162 ? -4.366 -5.846 26.404 1.00 0.00 163 TYR A C 1
ATOM 2290 O O . TYR A 1 162 ? -4.539 -4.629 26.422 1.00 0.00 163 TYR A O 1
ATOM 2307 N N . ASP A 1 163 ? -3.156 -6.356 26.636 1.00 0.00 164 ASP A N 1
ATOM 2308 C CA . ASP A 1 163 ? -1.980 -5.531 26.940 1.00 0.00 164 ASP A CA 1
ATOM 2309 C C . ASP A 1 163 ? -1.383 -4.841 25.693 1.00 0.00 164 ASP A C 1
ATOM 2310 O O . ASP A 1 163 ? -1.465 -5.356 24.571 1.00 0.00 164 ASP A O 1
ATOM 2318 N N . TYR A 1 164 ? -0.760 -3.680 25.913 1.00 0.00 165 TYR A N 1
ATOM 2319 C CA . TYR A 1 164 ? -0.062 -2.894 24.892 1.00 0.00 165 TYR A CA 1
ATOM 2320 C C . TYR A 1 164 ? 1.328 -3.479 24.586 1.00 0.00 165 TYR A C 1
ATOM 2321 O O . TYR A 1 164 ? 2.145 -3.676 25.487 1.00 0.00 165 TYR A O 1
ATOM 2338 N N . VAL A 1 165 ? 1.604 -3.702 23.302 1.00 0.00 166 VAL A N 1
ATOM 2339 C CA . VAL A 1 165 ? 2.836 -4.337 22.788 1.00 0.00 166 VAL A CA 1
ATOM 2340 C C . VAL A 1 165 ? 3.816 -3.300 22.236 1.00 0.00 166 VAL A C 1
ATOM 2341 O O . VAL A 1 165 ? 5.022 -3.403 22.449 1.00 0.00 166 VAL A O 1
ATOM 2354 N N . VAL A 1 166 ? 3.304 -2.269 21.565 1.00 0.00 167 VAL A N 1
ATOM 2355 C CA . VAL A 1 166 ? 4.085 -1.145 21.034 1.00 0.00 167 VAL A CA 1
ATOM 2356 C C . VAL A 1 166 ? 3.258 0.131 21.175 1.00 0.00 167 VAL A C 1
ATOM 2357 O O . VAL A 1 166 ? 2.050 0.109 20.932 1.00 0.00 167 VAL A O 1
ATOM 2370 N N . ASN A 1 167 ? 3.887 1.230 21.575 1.00 0.00 168 ASN A N 1
ATOM 2371 C CA . ASN A 1 167 ? 3.225 2.515 21.825 1.00 0.00 168 ASN A CA 1
ATOM 2372 C C . ASN A 1 167 ? 4.222 3.657 21.531 1.00 0.00 168 ASN A C 1
ATOM 2373 O O . ASN A 1 167 ? 4.868 4.195 22.436 1.00 0.00 168 ASN A O 1
ATOM 2383 N N . GLY A 1 168 ? 4.430 3.927 20.243 1.00 0.00 169 GLY A N 1
ATOM 2384 C CA . GLY A 1 168 ? 5.460 4.827 19.712 1.00 0.00 169 GLY A CA 1
ATOM 2385 C C . GLY A 1 168 ? 5.015 5.502 18.416 1.00 0.00 169 GLY A C 1
ATOM 2386 O O . GLY A 1 168 ? 3.846 5.428 18.035 1.00 0.00 169 GLY A O 1
ATOM 2390 N N . SER A 1 169 ? 5.931 6.157 17.710 1.00 0.00 170 SER A N 1
ATOM 2391 C CA . SER A 1 169 ? 5.617 6.827 16.438 1.00 0.00 170 SER A CA 1
ATOM 2392 C C . SER A 1 169 ? 6.637 6.517 15.344 1.00 0.00 170 SER A C 1
ATOM 2393 O O . SER A 1 169 ? 7.744 6.045 15.595 1.00 0.00 170 SER A O 1
ATOM 2400 N N . VAL A 1 170 ? 6.228 6.736 14.104 1.00 0.00 171 VAL A N 1
ATOM 2401 C CA . VAL A 1 170 ? 6.976 6.393 12.895 1.00 0.00 171 VAL A CA 1
ATOM 2402 C C . VAL A 1 170 ? 6.734 7.490 11.859 1.00 0.00 171 VAL A C 1
ATOM 2403 O O . VAL A 1 170 ? 5.661 8.099 11.838 1.00 0.00 171 VAL A O 1
ATOM 2416 N N . TYR A 1 171 ? 7.725 7.774 11.019 1.00 0.00 172 TYR A N 1
ATOM 2417 C CA . TYR A 1 171 ? 7.591 8.768 9.960 1.00 0.00 172 TYR A CA 1
ATOM 2418 C C . TYR A 1 171 ? 7.446 8.064 8.612 1.00 0.00 172 TYR A C 1
ATOM 2419 O O . TYR A 1 171 ? 8.230 7.182 8.262 1.00 0.00 172 TYR A O 1
ATOM 2436 N N . PHE A 1 172 ? 6.455 8.475 7.831 1.00 0.00 173 PHE A N 1
ATOM 2437 C CA . PHE A 1 172 ? 6.261 8.010 6.455 1.00 0.00 173 PHE A CA 1
ATOM 2438 C C . PHE A 1 172 ? 6.575 9.165 5.488 1.00 0.00 173 PHE A C 1
ATOM 2439 O O . PHE A 1 172 ? 6.475 10.342 5.845 1.00 0.00 173 PHE A O 1
ATOM 2455 N N . LYS A 1 173 ? 6.986 8.841 4.264 1.00 0.00 174 LYS A N 1
ATOM 2456 C CA . LYS A 1 173 ? 7.254 9.820 3.200 1.00 0.00 174 LYS A CA 1
ATOM 2457 C C . LYS A 1 173 ? 7.286 9.083 1.861 1.00 0.00 174 LYS A C 1
ATOM 2458 O O . LYS A 1 173 ? 7.752 7.946 1.795 1.00 0.00 174 LYS A O 1
ATOM 2473 N N . TYR A 1 174 ? 6.879 9.742 0.787 1.00 0.00 175 TYR A N 1
ATOM 2474 C CA . TYR A 1 174 ? 7.088 9.239 -0.571 1.00 0.00 175 TYR A CA 1
ATOM 2475 C C . TYR A 1 174 ? 7.918 10.216 -1.406 1.00 0.00 175 TYR A C 1
ATOM 2476 O O . TYR A 1 174 ? 7.907 11.425 -1.162 1.00 0.00 175 TYR A O 1
ATOM 2493 N N . SER A 1 175 ? 8.652 9.689 -2.377 1.00 0.00 176 SER A N 1
ATOM 2494 C CA . SER A 1 175 ? 9.363 10.474 -3.382 1.00 0.00 176 SER A CA 1
ATOM 2495 C C . SER A 1 175 ? 8.434 10.687 -4.587 1.00 0.00 176 SER A C 1
ATOM 2496 O O . SER A 1 175 ? 8.141 9.713 -5.293 1.00 0.00 176 SER A O 1
ATOM 2503 N N . PRO A 1 176 ? 7.957 11.923 -4.840 1.00 0.00 177 PRO A N 1
ATOM 2504 C CA . PRO A 1 176 ? 6.985 12.252 -5.891 1.00 0.00 177 PRO A CA 1
ATOM 2505 C C . PRO A 1 176 ? 7.629 12.280 -7.299 1.00 0.00 177 PRO A C 1
ATOM 2506 O O . PRO A 1 176 ? 7.517 13.252 -8.049 1.00 0.00 177 PRO A O 1
ATOM 2514 N N . THR A 1 177 ? 8.326 11.196 -7.644 1.00 0.00 178 THR A N 1
ATOM 2515 C CA . THR A 1 177 ? 9.172 11.033 -8.844 1.00 0.00 178 THR A CA 1
ATOM 2516 C C . THR A 1 177 ? 8.842 9.738 -9.599 1.00 0.00 178 THR A C 1
ATOM 2517 O O . THR A 1 177 ? 8.786 9.742 -10.825 1.00 0.00 178 THR A O 1
ATOM 2528 N N . THR A 1 178 ? 8.594 8.645 -8.870 1.00 0.00 179 THR A N 1
ATOM 2529 C CA . THR A 1 178 ? 8.263 7.313 -9.425 1.00 0.00 179 THR A CA 1
ATOM 2530 C C . THR A 1 178 ? 7.335 6.522 -8.477 1.00 0.00 179 THR A C 1
ATOM 2531 O O . THR A 1 178 ? 7.382 5.296 -8.379 1.00 0.00 179 THR A O 1
ATOM 2542 N N . GLY A 1 179 ? 6.498 7.242 -7.714 1.00 0.00 180 GLY A N 1
ATOM 2543 C CA . GLY A 1 179 ? 5.650 6.681 -6.647 1.00 0.00 180 GLY A CA 1
ATOM 2544 C C . GLY A 1 179 ? 6.432 5.832 -5.640 1.00 0.00 180 GLY A C 1
ATOM 2545 O O . GLY A 1 179 ? 5.954 4.788 -5.195 1.00 0.00 180 GLY A O 1
ATOM 2549 N N . GLN A 1 180 ? 7.667 6.242 -5.348 1.00 0.00 181 GLN A N 1
ATOM 2550 C CA . GLN A 1 180 ? 8.557 5.551 -4.415 1.00 0.00 181 GLN A CA 1
ATOM 2551 C C . GLN A 1 180 ? 8.103 5.838 -2.981 1.00 0.00 181 GLN A C 1
ATOM 2552 O O . GLN A 1 180 ? 8.117 6.986 -2.550 1.00 0.00 181 GLN A O 1
ATOM 2564 N N . VAL A 1 181 ? 7.718 4.813 -2.233 1.00 0.00 182 VAL A N 1
ATOM 2565 C CA . VAL A 1 181 ? 7.310 4.941 -0.826 1.00 0.00 182 VAL A CA 1
ATOM 2566 C C . VAL A 1 181 ? 8.453 4.501 0.090 1.00 0.00 182 VAL A C 1
ATOM 2567 O O . VAL A 1 181 ? 9.138 3.522 -0.199 1.00 0.00 182 VAL A O 1
ATOM 2580 N N . THR A 1 182 ? 8.643 5.232 1.188 1.00 0.00 183 THR A N 1
ATOM 2581 C CA . THR A 1 182 ? 9.742 5.059 2.154 1.00 0.00 183 THR A CA 1
ATOM 2582 C C . THR A 1 182 ? 9.249 5.321 3.585 1.00 0.00 183 THR A C 1
ATOM 2583 O O . THR A 1 182 ? 8.248 6.007 3.812 1.00 0.00 183 THR A O 1
ATOM 2594 N N . VAL A 1 183 ? 9.968 4.789 4.572 1.00 0.00 184 VAL A N 1
ATOM 2595 C CA . VAL A 1 183 ? 9.710 5.041 5.996 1.00 0.00 184 VAL A CA 1
ATOM 2596 C C . VAL A 1 183 ? 10.980 5.482 6.708 1.00 0.00 184 VAL A C 1
ATOM 2597 O O . VAL A 1 183 ? 12.030 4.844 6.608 1.00 0.00 184 VAL A O 1
ATOM 2610 N N . ILE A 1 184 ? 10.858 6.586 7.436 1.00 0.00 185 ILE A N 1
ATOM 2611 C CA . ILE A 1 184 ? 11.906 7.188 8.252 1.00 0.00 185 ILE A CA 1
ATOM 2612 C C . ILE A 1 184 ? 11.663 6.780 9.712 1.00 0.00 185 ILE A C 1
ATOM 2613 O O . ILE A 1 184 ? 10.554 6.879 10.244 1.00 0.00 185 ILE A O 1
ATOM 2628 N N . LYS A 1 185 ? 12.717 6.281 10.350 1.00 0.00 186 LYS A N 1
ATOM 2629 C CA . LYS A 1 185 ? 12.677 5.667 11.681 1.00 0.00 186 LYS A CA 1
ATOM 2630 C C . LYS A 1 185 ? 13.918 6.100 12.454 1.00 0.00 186 LYS A C 1
ATOM 2631 O O . LYS A 1 185 ? 15.044 5.919 11.982 1.00 0.00 186 LYS A O 1
ATOM 2646 N N . LYS A 1 186 ? 13.699 6.714 13.612 1.00 0.00 187 LYS A N 1
ATOM 2647 C CA . LYS A 1 186 ? 14.754 7.324 14.425 1.00 0.00 187 LYS A CA 1
ATOM 2648 C C . LYS A 1 186 ? 14.377 7.271 15.895 1.00 0.00 187 LYS A C 1
ATOM 2649 O O . LYS A 1 186 ? 13.200 7.381 16.220 1.00 0.00 187 LYS A O 1
ATOM 2664 N N . ASP A 1 187 ? 15.367 7.119 16.769 1.00 0.00 188 ASP A N 1
ATOM 2665 C CA . ASP A 1 187 ? 15.183 6.930 18.223 1.00 0.00 188 ASP A CA 1
ATOM 2666 C C . ASP A 1 187 ? 14.356 8.052 18.900 1.00 0.00 188 ASP A C 1
ATOM 2667 O O . ASP A 1 187 ? 13.807 7.868 19.987 1.00 0.00 188 ASP A O 1
ATOM 2675 N N . GLU A 1 188 ? 14.228 9.200 18.232 1.00 0.00 189 GLU A N 1
ATOM 2676 C CA . GLU A 1 188 ? 13.354 10.324 18.583 1.00 0.00 189 GLU A CA 1
ATOM 2677 C C . GLU A 1 188 ? 11.847 9.961 18.651 1.00 0.00 189 GLU A C 1
ATOM 2678 O O . GLU A 1 188 ? 11.090 10.615 19.370 1.00 0.00 189 GLU A O 1
ATOM 2688 N N . THR A 1 189 ? 11.415 8.923 17.926 1.00 0.00 190 THR A N 1
ATOM 2689 C CA . THR A 1 189 ? 10.003 8.497 17.789 1.00 0.00 190 THR A CA 1
ATOM 2690 C C . THR A 1 189 ? 9.841 6.972 17.680 1.00 0.00 190 THR A C 1
ATOM 2691 O O . THR A 1 189 ? 8.972 6.397 18.346 1.00 0.00 190 THR A O 1
ATOM 2702 N N . PHE A 1 190 ? 10.692 6.315 16.894 1.00 0.00 191 PHE A N 1
ATOM 2703 C CA . PHE A 1 190 ? 10.687 4.873 16.632 1.00 0.00 191 PHE A CA 1
ATOM 2704 C C . PHE A 1 190 ? 10.887 4.054 17.922 1.00 0.00 191 PHE A C 1
ATOM 2705 O O . PHE A 1 190 ? 11.756 4.396 18.731 1.00 0.00 191 PHE A O 1
ATOM 2721 N N . PRO A 1 191 ? 10.104 2.978 18.130 1.00 0.00 192 PRO A N 1
ATOM 2722 C CA . PRO A 1 191 ? 10.247 2.104 19.286 1.00 0.00 192 PRO A CA 1
ATOM 2723 C C . PRO A 1 191 ? 11.424 1.114 19.102 1.00 0.00 192 PRO A C 1
ATOM 2724 O O . PRO A 1 191 ? 12.211 1.223 18.158 1.00 0.00 192 PRO A O 1
ATOM 2732 N N . LYS A 1 192 ? 11.567 0.155 20.021 1.00 0.00 193 LYS A N 1
ATOM 2733 C CA . LYS A 1 192 ? 12.777 -0.692 20.187 1.00 0.00 193 LYS A CA 1
ATOM 2734 C C . LYS A 1 192 ? 12.461 -2.190 20.374 1.00 0.00 193 LYS A C 1
ATOM 2735 O O . LYS A 1 192 ? 13.148 -2.901 21.111 1.00 0.00 193 LYS A O 1
ATOM 2750 N N . ASN A 1 193 ? 11.379 -2.638 19.752 1.00 0.00 194 ASN A N 1
ATOM 2751 C CA . ASN A 1 193 ? 10.691 -3.918 20.011 1.00 0.00 194 ASN A CA 1
ATOM 2752 C C . ASN A 1 193 ? 10.025 -4.529 18.761 1.00 0.00 194 ASN A C 1
ATOM 2753 O O . ASN A 1 193 ? 9.993 -5.752 18.604 1.00 0.00 194 ASN A O 1
ATOM 2763 N N . MET A 1 194 ? 9.549 -3.674 17.857 1.00 0.00 195 MET A N 1
ATOM 2764 C CA . MET A 1 194 ? 9.014 -3.990 16.541 1.00 0.00 195 MET A CA 1
ATOM 2765 C C . MET A 1 194 ? 9.790 -3.167 15.506 1.00 0.00 195 MET A C 1
ATOM 2766 O O . MET A 1 194 ? 10.090 -1.993 15.739 1.00 0.00 195 MET A O 1
ATOM 2778 N N . THR A 1 195 ? 10.100 -3.772 14.367 1.00 0.00 196 THR A N 1
ATOM 2779 C CA . THR A 1 195 ? 10.784 -3.096 13.249 1.00 0.00 196 THR A CA 1
ATOM 2780 C C . THR A 1 195 ? 9.997 -3.297 11.965 1.00 0.00 196 THR A C 1
ATOM 2781 O O . THR A 1 195 ? 9.189 -4.219 11.875 1.00 0.00 196 THR A O 1
ATOM 2792 N N . VAL A 1 196 ? 10.211 -2.444 10.969 1.00 0.00 197 VAL A N 1
ATOM 2793 C CA . VAL A 1 196 ? 9.538 -2.564 9.670 1.00 0.00 197 VAL A CA 1
ATOM 2794 C C . VAL A 1 196 ? 10.559 -2.540 8.548 1.00 0.00 197 VAL A C 1
ATOM 2795 O O . VAL A 1 196 ? 11.444 -1.680 8.508 1.00 0.00 197 VAL A O 1
ATOM 2808 N N . THR A 1 197 ? 10.423 -3.507 7.646 1.00 0.00 198 THR A N 1
ATOM 2809 C CA . THR A 1 197 ? 11.267 -3.648 6.460 1.00 0.00 198 THR A CA 1
ATOM 2810 C C . THR A 1 197 ? 10.430 -3.486 5.199 1.00 0.00 198 THR A C 1
ATOM 2811 O O . THR A 1 197 ? 9.234 -3.801 5.166 1.00 0.00 198 THR A O 1
ATOM 2822 N N . GLN A 1 198 ? 11.054 -2.940 4.162 1.00 0.00 199 GLN A N 1
ATOM 2823 C CA . GLN A 1 198 ? 10.391 -2.635 2.905 1.00 0.00 199 GLN A CA 1
ATOM 2824 C C . GLN A 1 198 ? 10.374 -3.862 1.992 1.00 0.00 199 GLN A C 1
ATOM 2825 O O . GLN A 1 198 ? 11.243 -4.057 1.140 1.00 0.00 199 GLN A O 1
ATOM 2837 N N . ASP A 1 199 ? 9.378 -4.713 2.230 1.00 0.00 200 ASP A N 1
ATOM 2838 C CA . ASP A 1 199 ? 9.158 -5.960 1.497 1.00 0.00 200 ASP A CA 1
ATOM 2839 C C . ASP A 1 199 ? 8.923 -5.731 -0.014 1.00 0.00 200 ASP A C 1
ATOM 2840 O O . ASP A 1 199 ? 9.294 -6.578 -0.832 1.00 0.00 200 ASP A O 1
ATOM 2848 N N . ASP A 1 200 ? 8.353 -4.581 -0.394 1.00 0.00 201 ASP A N 1
ATOM 2849 C CA . ASP A 1 200 ? 8.238 -4.091 -1.775 1.00 0.00 201 ASP A CA 1
ATOM 2850 C C . ASP A 1 200 ? 8.016 -2.563 -1.808 1.00 0.00 201 ASP A C 1
ATOM 2851 O O . ASP A 1 200 ? 7.790 -1.940 -0.764 1.00 0.00 201 ASP A O 1
ATOM 2859 N N . ASN A 1 201 ? 8.008 -1.925 -2.981 1.00 0.00 202 ASN A N 1
ATOM 2860 C CA . ASN A 1 201 ? 7.491 -0.551 -3.065 1.00 0.00 202 ASN A CA 1
ATOM 2861 C C . ASN A 1 201 ? 6.007 -0.509 -2.639 1.00 0.00 202 ASN A C 1
ATOM 2862 O O . ASN A 1 201 ? 5.248 -1.420 -2.974 1.00 0.00 202 ASN A O 1
ATOM 2872 N N . THR A 1 202 ? 5.626 0.541 -1.906 1.00 0.00 203 THR A N 1
ATOM 2873 C CA . THR A 1 202 ? 4.311 0.747 -1.247 1.00 0.00 203 THR A CA 1
ATOM 2874 C C . THR A 1 202 ? 3.863 -0.402 -0.323 1.00 0.00 203 THR A C 1
ATOM 2875 O O . THR A 1 202 ? 2.712 -0.398 0.122 1.00 0.00 203 THR A O 1
ATOM 2886 N N . SER A 1 203 ? 4.753 -1.341 0.023 1.00 0.00 204 SER A N 1
ATOM 2887 C CA . SER A 1 203 ? 4.427 -2.566 0.765 1.00 0.00 204 SER A CA 1
ATOM 2888 C C . SER A 1 203 ? 5.419 -2.820 1.897 1.00 0.00 204 SER A C 1
ATOM 2889 O O . SER A 1 203 ? 6.567 -3.226 1.687 1.00 0.00 204 SER A O 1
ATOM 2896 N N . PHE A 1 204 ? 4.965 -2.563 3.115 1.00 0.00 205 PHE A N 1
ATOM 2897 C CA . PHE A 1 204 ? 5.758 -2.693 4.331 1.00 0.00 205 PHE A CA 1
ATOM 2898 C C . PHE A 1 204 ? 5.325 -3.895 5.165 1.00 0.00 205 PHE A C 1
ATOM 2899 O O . PHE A 1 204 ? 4.142 -4.246 5.220 1.00 0.00 205 PHE A O 1
ATOM 2915 N N . ILE A 1 205 ? 6.282 -4.492 5.869 1.00 0.00 206 ILE A N 1
ATOM 2916 C CA . ILE A 1 205 ? 6.021 -5.655 6.716 1.00 0.00 206 ILE A CA 1
ATOM 2917 C C . ILE A 1 205 ? 6.707 -5.455 8.077 1.00 0.00 206 ILE A C 1
ATOM 2918 O O . ILE A 1 205 ? 7.922 -5.260 8.169 1.00 0.00 206 ILE A O 1
ATOM 2933 N N . PHE A 1 206 ? 5.898 -5.371 9.130 1.00 0.00 207 PHE A N 1
ATOM 2934 C CA . PHE A 1 206 ? 6.329 -5.100 10.496 1.00 0.00 207 PHE A CA 1
ATOM 2935 C C . PHE A 1 206 ? 6.558 -6.423 11.239 1.00 0.00 207 PHE A C 1
ATOM 2936 O O . PHE A 1 206 ? 5.646 -7.245 11.341 1.00 0.00 207 PHE A O 1
ATOM 2952 N N . ASN A 1 207 ? 7.742 -6.622 11.807 1.00 0.00 208 ASN A N 1
ATOM 2953 C CA . ASN A 1 207 ? 8.135 -7.864 12.468 1.00 0.00 208 ASN A CA 1
ATOM 2954 C C . ASN A 1 207 ? 8.215 -7.626 13.983 1.00 0.00 208 ASN A C 1
ATOM 2955 O O . ASN A 1 207 ? 8.946 -6.738 14.435 1.00 0.00 208 ASN A O 1
ATOM 2965 N N . LEU A 1 208 ? 7.472 -8.413 14.766 1.00 0.00 209 LEU A N 1
ATOM 2966 C CA . LEU A 1 208 ? 7.382 -8.253 16.224 1.00 0.00 209 LEU A CA 1
ATOM 2967 C C . LEU A 1 208 ? 8.182 -9.345 16.950 1.00 0.00 209 LEU A C 1
ATOM 2968 O O . LEU A 1 208 ? 7.716 -10.472 17.123 1.00 0.00 209 LEU A O 1
ATOM 2983 N N . ASN A 1 209 ? 9.415 -9.005 17.328 1.00 0.00 210 ASN A N 1
ATOM 2984 C CA . ASN A 1 209 ? 10.343 -9.903 18.026 1.00 0.00 210 ASN A CA 1
ATOM 2985 C C . ASN A 1 209 ? 10.163 -9.856 19.562 1.00 0.00 210 ASN A C 1
ATOM 2986 O O . ASN A 1 209 ? 10.479 -10.829 20.247 1.00 0.00 210 ASN A O 1
ATOM 2996 N N . SER A 1 210 ? 9.661 -8.739 20.104 1.00 0.00 211 SER A N 1
ATOM 2997 C CA . SER A 1 210 ? 9.372 -8.558 21.537 1.00 0.00 211 SER A CA 1
ATOM 2998 C C . SER A 1 210 ? 7.936 -8.963 21.917 1.00 0.00 211 SER A C 1
ATOM 2999 O O . SER A 1 210 ? 7.123 -9.283 21.053 1.00 0.00 211 SER A O 1
ATOM 3006 N N . GLU A 1 211 ? 7.599 -8.907 23.203 1.00 0.00 212 GLU A N 1
ATOM 3007 C CA . GLU A 1 211 ? 6.289 -9.294 23.742 1.00 0.00 212 GLU A CA 1
ATOM 3008 C C . GLU A 1 211 ? 5.972 -8.467 25.013 1.00 0.00 212 GLU A C 1
ATOM 3009 O O . GLU A 1 211 ? 5.828 -9.013 26.110 1.00 0.00 212 GLU A O 1
ATOM 3019 N N . LYS A 1 212 ? 5.967 -7.135 24.891 1.00 0.00 213 LYS A N 1
ATOM 3020 C CA . LYS A 1 212 ? 5.537 -6.232 25.980 1.00 0.00 213 LYS A CA 1
ATOM 3021 C C . LYS A 1 212 ? 4.087 -6.501 26.467 1.00 0.00 213 LYS A C 1
ATOM 3022 O O . LYS A 1 212 ? 3.865 -6.365 27.688 1.00 0.00 213 LYS A O 1
ATOM 3037 N N . SER A 1 1 ? -18.584 1.084 -19.657 1.00 0.00 2 SER A N 2
ATOM 3038 C CA . SER A 1 1 ? -17.855 1.988 -18.735 1.00 0.00 2 SER A CA 2
ATOM 3039 C C . SER A 1 1 ? -17.667 1.336 -17.359 1.00 0.00 2 SER A C 2
ATOM 3040 O O . SER A 1 1 ? -18.074 0.192 -17.147 1.00 0.00 2 SER A O 2
ATOM 3049 N N . VAL A 1 2 ? -17.029 2.042 -16.418 1.00 0.00 3 VAL A N 2
ATOM 3050 C CA . VAL A 1 2 ? -16.965 1.680 -14.991 1.00 0.00 3 VAL A CA 2
ATOM 3051 C C . VAL A 1 2 ? -17.577 2.804 -14.157 1.00 0.00 3 VAL A C 2
ATOM 3052 O O . VAL A 1 2 ? -17.622 3.958 -14.591 1.00 0.00 3 VAL A O 2
ATOM 3065 N N . ASP A 1 3 ? -18.073 2.464 -12.968 1.00 0.00 4 ASP A N 2
ATOM 3066 C CA . ASP A 1 3 ? -18.599 3.432 -12.007 1.00 0.00 4 ASP A CA 2
ATOM 3067 C C . ASP A 1 3 ? -17.564 4.532 -11.710 1.00 0.00 4 ASP A C 2
ATOM 3068 O O . ASP A 1 3 ? -16.369 4.248 -11.612 1.00 0.00 4 ASP A O 2
ATOM 3076 N N . ALA A 1 4 ? -17.999 5.780 -11.510 1.00 0.00 5 ALA A N 2
ATOM 3077 C CA . ALA A 1 4 ? -17.088 6.883 -11.183 1.00 0.00 5 ALA A CA 2
ATOM 3078 C C . ALA A 1 4 ? -16.240 6.628 -9.915 1.00 0.00 5 ALA A C 2
ATOM 3079 O O . ALA A 1 4 ? -15.170 7.221 -9.776 1.00 0.00 5 ALA A O 2
ATOM 3086 N N . ASN A 1 5 ? -16.684 5.706 -9.047 1.00 0.00 6 ASN A N 2
ATOM 3087 C CA . ASN A 1 5 ? -16.066 5.306 -7.781 1.00 0.00 6 ASN A CA 2
ATOM 3088 C C . ASN A 1 5 ? -15.453 3.880 -7.819 1.00 0.00 6 ASN A C 2
ATOM 3089 O O . ASN A 1 5 ? -15.167 3.309 -6.765 1.00 0.00 6 ASN A O 2
ATOM 3099 N N . LYS A 1 6 ? -15.245 3.276 -8.997 1.00 0.00 7 LYS A N 2
ATOM 3100 C CA . LYS A 1 6 ? -14.674 1.921 -9.162 1.00 0.00 7 LYS A CA 2
ATOM 3101 C C . LYS A 1 6 ? -13.711 1.898 -10.358 1.00 0.00 7 LYS A C 2
ATOM 3102 O O . LYS A 1 6 ? -13.668 2.839 -11.150 1.00 0.00 7 LYS A O 2
ATOM 3117 N N . VAL A 1 7 ? -12.949 0.819 -10.513 1.00 0.00 8 VAL A N 2
ATOM 3118 C CA . VAL A 1 7 ? -12.026 0.621 -11.647 1.00 0.00 8 VAL A CA 2
ATOM 3119 C C . VAL A 1 7 ? -12.142 -0.815 -12.172 1.00 0.00 8 VAL A C 2
ATOM 3120 O O . VAL A 1 7 ? -12.409 -1.748 -11.413 1.00 0.00 8 VAL A O 2
ATOM 3133 N N . LYS A 1 8 ? -11.989 -0.999 -13.485 1.00 0.00 9 LYS A N 2
ATOM 3134 C CA . LYS A 1 8 ? -12.185 -2.281 -14.190 1.00 0.00 9 LYS A CA 2
ATOM 3135 C C . LYS A 1 8 ? -10.913 -2.632 -14.956 1.00 0.00 9 LYS A C 2
ATOM 3136 O O . LYS A 1 8 ? -10.222 -1.756 -15.474 1.00 0.00 9 LYS A O 2
ATOM 3151 N N . PHE A 1 9 ? -10.606 -3.921 -15.024 1.00 0.00 10 PHE A N 2
ATOM 3152 C CA . PHE A 1 9 ? -9.351 -4.461 -15.551 1.00 0.00 10 PHE A CA 2
ATOM 3153 C C . PHE A 1 9 ? -9.652 -5.613 -16.516 1.00 0.00 10 PHE A C 2
ATOM 3154 O O . PHE A 1 9 ? -10.283 -6.604 -16.152 1.00 0.00 10 PHE A O 2
ATOM 3170 N N . PHE A 1 10 ? -9.221 -5.464 -17.766 1.00 0.00 11 PHE A N 2
ATOM 3171 C CA . PHE A 1 10 ? -9.409 -6.432 -18.844 1.00 0.00 11 PHE A CA 2
ATOM 3172 C C . PHE A 1 10 ? -8.151 -7.296 -18.987 1.00 0.00 11 PHE A C 2
ATOM 3173 O O . PHE A 1 10 ? -7.034 -6.797 -19.142 1.00 0.00 11 PHE A O 2
ATOM 3189 N N . PHE A 1 11 ? -8.347 -8.612 -18.933 1.00 0.00 12 PHE A N 2
ATOM 3190 C CA . PHE A 1 11 ? -7.309 -9.650 -18.924 1.00 0.00 12 PHE A CA 2
ATOM 3191 C C . PHE A 1 11 ? -6.719 -9.916 -20.335 1.00 0.00 12 PHE A C 2
ATOM 3192 O O . PHE A 1 11 ? -6.530 -11.060 -20.758 1.00 0.00 12 PHE A O 2
ATOM 3208 N N . GLY A 1 12 ? -6.454 -8.844 -21.079 1.00 0.00 13 GLY A N 2
ATOM 3209 C CA . GLY A 1 12 ? -5.842 -8.830 -22.406 1.00 0.00 13 GLY A CA 2
ATOM 3210 C C . GLY A 1 12 ? -5.864 -7.418 -22.994 1.00 0.00 13 GLY A C 2
ATOM 3211 O O . GLY A 1 12 ? -6.875 -6.718 -22.878 1.00 0.00 13 GLY A O 2
ATOM 3215 N N . LYS A 1 13 ? -4.760 -6.994 -23.633 1.00 0.00 14 LYS A N 2
ATOM 3216 C CA . LYS A 1 13 ? -4.690 -5.739 -24.410 1.00 0.00 14 LYS A CA 2
ATOM 3217 C C . LYS A 1 13 ? -5.836 -5.652 -25.437 1.00 0.00 14 LYS A C 2
ATOM 3218 O O . LYS A 1 13 ? -6.420 -6.671 -25.815 1.00 0.00 14 LYS A O 2
ATOM 3233 N N . ASN A 1 14 ? -6.155 -4.443 -25.902 1.00 0.00 15 ASN A N 2
ATOM 3234 C CA . ASN A 1 14 ? -7.250 -4.172 -26.854 1.00 0.00 15 ASN A CA 2
ATOM 3235 C C . ASN A 1 14 ? -8.675 -4.478 -26.305 1.00 0.00 15 ASN A C 2
ATOM 3236 O O . ASN A 1 14 ? -9.598 -4.710 -27.089 1.00 0.00 15 ASN A O 2
ATOM 3246 N N . CYS A 1 15 ? -8.872 -4.496 -24.973 1.00 0.00 16 CYS A N 2
ATOM 3247 C CA . CYS A 1 15 ? -10.123 -4.904 -24.299 1.00 0.00 16 CYS A CA 2
ATOM 3248 C C . CYS A 1 15 ? -10.601 -6.316 -24.709 1.00 0.00 16 CYS A C 2
ATOM 3249 O O . CYS A 1 15 ? -11.720 -6.501 -25.198 1.00 0.00 16 CYS A O 2
ATOM 3256 N N . THR A 1 16 ? -9.738 -7.322 -24.511 1.00 0.00 17 THR A N 2
ATOM 3257 C CA . THR A 1 16 ? -10.009 -8.741 -24.832 1.00 0.00 17 THR A CA 2
ATOM 3258 C C . THR A 1 16 ? -9.645 -9.685 -23.671 1.00 0.00 17 THR A C 2
ATOM 3259 O O . THR A 1 16 ? -9.254 -9.238 -22.591 1.00 0.00 17 THR A O 2
ATOM 3270 N N . GLY A 1 17 ? -9.809 -11.000 -23.866 1.00 0.00 18 GLY A N 2
ATOM 3271 C CA . GLY A 1 17 ? -9.523 -12.026 -22.859 1.00 0.00 18 GLY A CA 2
ATOM 3272 C C . GLY A 1 17 ? -10.675 -12.180 -21.862 1.00 0.00 18 GLY A C 2
ATOM 3273 O O . GLY A 1 17 ? -11.801 -12.500 -22.248 1.00 0.00 18 GLY A O 2
ATOM 3277 N N . GLU A 1 18 ? -10.398 -11.932 -20.583 1.00 0.00 19 GLU A N 2
ATOM 3278 C CA . GLU A 1 18 ? -11.380 -11.944 -19.481 1.00 0.00 19 GLU A CA 2
ATOM 3279 C C . GLU A 1 18 ? -11.581 -10.522 -18.908 1.00 0.00 19 GLU A C 2
ATOM 3280 O O . GLU A 1 18 ? -10.977 -9.558 -19.386 1.00 0.00 19 GLU A O 2
ATOM 3290 N N . SER A 1 19 ? -12.412 -10.364 -17.879 1.00 0.00 20 SER A N 2
ATOM 3291 C CA . SER A 1 19 ? -12.676 -9.079 -17.221 1.00 0.00 20 SER A CA 2
ATOM 3292 C C . SER A 1 19 ? -12.693 -9.225 -15.699 1.00 0.00 20 SER A C 2
ATOM 3293 O O . SER A 1 19 ? -12.952 -10.302 -15.151 1.00 0.00 20 SER A O 2
ATOM 3300 N N . PHE A 1 20 ? -12.382 -8.125 -15.017 1.00 0.00 21 PHE A N 2
ATOM 3301 C CA . PHE A 1 20 ? -12.203 -8.057 -13.570 1.00 0.00 21 PHE A CA 2
ATOM 3302 C C . PHE A 1 20 ? -12.628 -6.683 -13.042 1.00 0.00 21 PHE A C 2
ATOM 3303 O O . PHE A 1 20 ? -12.590 -5.680 -13.760 1.00 0.00 21 PHE A O 2
ATOM 3319 N N . GLU A 1 21 ? -13.004 -6.631 -11.768 1.00 0.00 22 GLU A N 2
ATOM 3320 C CA . GLU A 1 21 ? -13.528 -5.438 -11.103 1.00 0.00 22 GLU A CA 2
ATOM 3321 C C . GLU A 1 21 ? -12.774 -5.197 -9.792 1.00 0.00 22 GLU A C 2
ATOM 3322 O O . GLU A 1 21 ? -12.512 -6.128 -9.024 1.00 0.00 22 GLU A O 2
ATOM 3332 N N . TYR A 1 22 ? -12.459 -3.930 -9.531 1.00 0.00 23 TYR A N 2
ATOM 3333 C CA . TYR A 1 22 ? -11.707 -3.474 -8.370 1.00 0.00 23 TYR A CA 2
ATOM 3334 C C . TYR A 1 22 ? -12.377 -2.254 -7.737 1.00 0.00 23 TYR A C 2
ATOM 3335 O O . TYR A 1 22 ? -12.942 -1.379 -8.403 1.00 0.00 23 TYR A O 2
ATOM 3352 N N . ASN A 1 23 ? -12.295 -2.199 -6.413 1.00 0.00 24 ASN A N 2
ATOM 3353 C CA . ASN A 1 23 ? -12.658 -1.041 -5.612 1.00 0.00 24 ASN A CA 2
ATOM 3354 C C . ASN A 1 23 ? -11.536 0.009 -5.616 1.00 0.00 24 ASN A C 2
ATOM 3355 O O . ASN A 1 23 ? -10.352 -0.319 -5.692 1.00 0.00 24 ASN A O 2
ATOM 3365 N N . LYS A 1 24 ? -11.921 1.283 -5.504 1.00 0.00 25 LYS A N 2
ATOM 3366 C CA . LYS A 1 24 ? -11.004 2.409 -5.274 1.00 0.00 25 LYS A CA 2
ATOM 3367 C C . LYS A 1 24 ? -10.282 2.287 -3.921 1.00 0.00 25 LYS A C 2
ATOM 3368 O O . LYS A 1 24 ? -10.791 1.648 -2.998 1.00 0.00 25 LYS A O 2
ATOM 3383 N N . GLY A 1 25 ? -9.130 2.944 -3.784 1.00 0.00 26 GLY A N 2
ATOM 3384 C CA . GLY A 1 25 ? -8.324 2.916 -2.555 1.00 0.00 26 GLY A CA 2
ATOM 3385 C C . GLY A 1 25 ? -7.778 1.524 -2.229 1.00 0.00 26 GLY A C 2
ATOM 3386 O O . GLY A 1 25 ? -7.762 1.133 -1.064 1.00 0.00 26 GLY A O 2
ATOM 3390 N N . GLU A 1 26 ? -7.345 0.780 -3.248 1.00 0.00 27 GLU A N 2
ATOM 3391 C CA . GLU A 1 26 ? -6.835 -0.593 -3.147 1.00 0.00 27 GLU A CA 2
ATOM 3392 C C . GLU A 1 26 ? -5.478 -0.700 -3.873 1.00 0.00 27 GLU A C 2
ATOM 3393 O O . GLU A 1 26 ? -5.135 0.134 -4.712 1.00 0.00 27 GLU A O 2
ATOM 3403 N N . THR A 1 27 ? -4.679 -1.723 -3.578 1.00 0.00 28 THR A N 2
ATOM 3404 C CA . THR A 1 27 ? -3.427 -2.010 -4.292 1.00 0.00 28 THR A CA 2
ATOM 3405 C C . THR A 1 27 ? -3.308 -3.511 -4.504 1.00 0.00 28 THR A C 2
ATOM 3406 O O . THR A 1 27 ? -3.860 -4.320 -3.750 1.00 0.00 28 THR A O 2
ATOM 3417 N N . VAL A 1 28 ? -2.622 -3.879 -5.578 1.00 0.00 29 VAL A N 2
ATOM 3418 C CA . VAL A 1 28 ? -2.559 -5.246 -6.085 1.00 0.00 29 VAL A CA 2
ATOM 3419 C C . VAL A 1 28 ? -1.204 -5.458 -6.744 1.00 0.00 29 VAL A C 2
ATOM 3420 O O . VAL A 1 28 ? -0.822 -4.778 -7.696 1.00 0.00 29 VAL A O 2
ATOM 3433 N N . ARG A 1 29 ? -0.435 -6.368 -6.154 1.00 0.00 30 ARG A N 2
ATOM 3434 C CA . ARG A 1 29 ? 1.004 -6.528 -6.369 1.00 0.00 30 ARG A CA 2
ATOM 3435 C C . ARG A 1 29 ? 1.280 -7.970 -6.765 1.00 0.00 30 ARG A C 2
ATOM 3436 O O . ARG A 1 29 ? 1.394 -8.856 -5.915 1.00 0.00 30 ARG A O 2
ATOM 3454 N N . PHE A 1 30 ? 1.293 -8.201 -8.072 1.00 0.00 31 PHE A N 2
ATOM 3455 C CA . PHE A 1 30 ? 1.486 -9.523 -8.658 1.00 0.00 31 PHE A CA 2
ATOM 3456 C C . PHE A 1 30 ? 2.983 -9.797 -8.883 1.00 0.00 31 PHE A C 2
ATOM 3457 O O . PHE A 1 30 ? 3.784 -8.881 -9.078 1.00 0.00 31 PHE A O 2
ATOM 3473 N N . ASN A 1 31 ? 3.364 -11.074 -8.872 1.00 0.00 32 ASN A N 2
ATOM 3474 C CA . ASN A 1 31 ? 4.730 -11.509 -9.157 1.00 0.00 32 ASN A CA 2
ATOM 3475 C C . ASN A 1 31 ? 4.875 -11.919 -10.632 1.00 0.00 32 ASN A C 2
ATOM 3476 O O . ASN A 1 31 ? 3.965 -12.506 -11.219 1.00 0.00 32 ASN A O 2
ATOM 3486 N N . ASN A 1 32 ? 6.059 -11.686 -11.203 1.00 0.00 33 ASN A N 2
ATOM 3487 C CA . ASN A 1 32 ? 6.465 -12.172 -12.532 1.00 0.00 33 ASN A CA 2
ATOM 3488 C C . ASN A 1 32 ? 6.641 -13.710 -12.632 1.00 0.00 33 ASN A C 2
ATOM 3489 O O . ASN A 1 32 ? 6.989 -14.223 -13.698 1.00 0.00 33 ASN A O 2
ATOM 3499 N N . GLY A 1 33 ? 6.373 -14.453 -11.550 1.00 0.00 34 GLY A N 2
ATOM 3500 C CA . GLY A 1 33 ? 6.378 -15.921 -11.507 1.00 0.00 34 GLY A CA 2
ATOM 3501 C C . GLY A 1 33 ? 5.161 -16.588 -12.168 1.00 0.00 34 GLY A C 2
ATOM 3502 O O . GLY A 1 33 ? 5.220 -17.778 -12.482 1.00 0.00 34 GLY A O 2
ATOM 3506 N N . ASP A 1 34 ? 4.079 -15.844 -12.429 1.00 0.00 35 ASP A N 2
ATOM 3507 C CA . ASP A 1 34 ? 2.845 -16.334 -13.063 1.00 0.00 35 ASP A CA 2
ATOM 3508 C C . ASP A 1 34 ? 2.396 -15.357 -14.159 1.00 0.00 35 ASP A C 2
ATOM 3509 O O . ASP A 1 34 ? 2.095 -14.204 -13.850 1.00 0.00 35 ASP A O 2
ATOM 3517 N N . LYS A 1 35 ? 2.289 -15.809 -15.422 1.00 0.00 36 LYS A N 2
ATOM 3518 C CA . LYS A 1 35 ? 1.796 -14.993 -16.562 1.00 0.00 36 LYS A CA 2
ATOM 3519 C C . LYS A 1 35 ? 0.397 -14.394 -16.364 1.00 0.00 36 LYS A C 2
ATOM 3520 O O . LYS A 1 35 ? -0.008 -13.502 -17.107 1.00 0.00 36 LYS A O 2
ATOM 3535 N N . TRP A 1 36 ? -0.333 -14.866 -15.353 1.00 0.00 37 TRP A N 2
ATOM 3536 C CA . TRP A 1 36 ? -1.576 -14.278 -14.854 1.00 0.00 37 TRP A CA 2
ATOM 3537 C C . TRP A 1 36 ? -1.400 -12.806 -14.417 1.00 0.00 37 TRP A C 2
ATOM 3538 O O . TRP A 1 36 ? -2.381 -12.063 -14.403 1.00 0.00 37 TRP A O 2
ATOM 3558 N N . ASN A 1 37 ? -0.167 -12.354 -14.127 1.00 0.00 38 ASN A N 2
ATOM 3559 C CA . ASN A 1 37 ? 0.164 -10.931 -14.010 1.00 0.00 38 ASN A CA 2
ATOM 3560 C C . ASN A 1 37 ? 0.006 -10.195 -15.356 1.00 0.00 38 ASN A C 2
ATOM 3561 O O . ASN A 1 37 ? -0.766 -9.249 -15.475 1.00 0.00 38 ASN A O 2
ATOM 3571 N N . ASP A 1 38 ? 0.666 -10.673 -16.409 1.00 0.00 39 ASP A N 2
ATOM 3572 C CA . ASP A 1 38 ? 0.705 -10.049 -17.733 1.00 0.00 39 ASP A CA 2
ATOM 3573 C C . ASP A 1 38 ? -0.690 -9.877 -18.366 1.00 0.00 39 ASP A C 2
ATOM 3574 O O . ASP A 1 38 ? -0.896 -8.981 -19.184 1.00 0.00 39 ASP A O 2
ATOM 3582 N N . LYS A 1 39 ? -1.672 -10.683 -17.927 1.00 0.00 40 LYS A N 2
ATOM 3583 C CA . LYS A 1 39 ? -3.095 -10.545 -18.275 1.00 0.00 40 LYS A CA 2
ATOM 3584 C C . LYS A 1 39 ? -3.645 -9.139 -18.047 1.00 0.00 40 LYS A C 2
ATOM 3585 O O . LYS A 1 39 ? -4.369 -8.659 -18.910 1.00 0.00 40 LYS A O 2
ATOM 3600 N N . PHE A 1 40 ? -3.305 -8.467 -16.941 1.00 0.00 41 PHE A N 2
ATOM 3601 C CA . PHE A 1 40 ? -3.769 -7.117 -16.552 1.00 0.00 41 PHE A CA 2
ATOM 3602 C C . PHE A 1 40 ? -3.258 -5.976 -17.485 1.00 0.00 41 PHE A C 2
ATOM 3603 O O . PHE A 1 40 ? -3.015 -4.847 -17.058 1.00 0.00 41 PHE A O 2
ATOM 3619 N N . MET A 1 41 ? -3.056 -6.276 -18.771 1.00 0.00 42 MET A N 2
ATOM 3620 C CA . MET A 1 41 ? -2.615 -5.378 -19.837 1.00 0.00 42 MET A CA 2
ATOM 3621 C C . MET A 1 41 ? -3.602 -4.246 -20.144 1.00 0.00 42 MET A C 2
ATOM 3622 O O . MET A 1 41 ? -3.151 -3.139 -20.411 1.00 0.00 42 MET A O 2
ATOM 3634 N N . SER A 1 42 ? -4.917 -4.486 -20.114 1.00 0.00 43 SER A N 2
ATOM 3635 C CA . SER A 1 42 ? -5.937 -3.468 -20.413 1.00 0.00 43 SER A CA 2
ATOM 3636 C C . SER A 1 42 ? -6.735 -3.116 -19.158 1.00 0.00 43 SER A C 2
ATOM 3637 O O . SER A 1 42 ? -6.891 -3.940 -18.255 1.00 0.00 43 SER A O 2
ATOM 3644 N N . CYS A 1 43 ? -7.255 -1.891 -19.088 1.00 0.00 44 CYS A N 2
ATOM 3645 C CA . CYS A 1 43 ? -8.033 -1.393 -17.956 1.00 0.00 44 CYS A CA 2
ATOM 3646 C C . CYS A 1 43 ? -8.732 -0.058 -18.245 1.00 0.00 44 CYS A C 2
ATOM 3647 O O . CYS A 1 43 ? -8.479 0.633 -19.234 1.00 0.00 44 CYS A O 2
ATOM 3654 N N . LEU A 1 44 ? -9.651 0.303 -17.357 1.00 0.00 45 LEU A N 2
ATOM 3655 C CA . LEU A 1 44 ? -10.547 1.437 -17.496 1.00 0.00 45 LEU A CA 2
ATOM 3656 C C . LEU A 1 44 ? -10.774 2.047 -16.109 1.00 0.00 45 LEU A C 2
ATOM 3657 O O . LEU A 1 44 ? -11.145 1.367 -15.148 1.00 0.00 45 LEU A O 2
ATOM 3672 N N . VAL A 1 45 ? -10.506 3.346 -16.027 1.00 0.00 46 VAL A N 2
ATOM 3673 C CA . VAL A 1 45 ? -10.583 4.170 -14.821 1.00 0.00 46 VAL A CA 2
ATOM 3674 C C . VAL A 1 45 ? -11.802 5.086 -14.942 1.00 0.00 46 VAL A C 2
ATOM 3675 O O . VAL A 1 45 ? -12.005 5.679 -16.002 1.00 0.00 46 VAL A O 2
ATOM 3688 N N . GLY A 1 46 ? -12.610 5.178 -13.879 1.00 0.00 47 GLY A N 2
ATOM 3689 C CA . GLY A 1 46 ? -13.942 5.804 -13.866 1.00 0.00 47 GLY A CA 2
ATOM 3690 C C . GLY A 1 46 ? -13.982 7.301 -14.201 1.00 0.00 47 GLY A C 2
ATOM 3691 O O . GLY A 1 46 ? -13.937 7.679 -15.372 1.00 0.00 47 GLY A O 2
ATOM 3695 N N . SER A 1 47 ? -14.102 8.139 -13.164 1.00 0.00 48 SER A N 2
ATOM 3696 C CA . SER A 1 47 ? -14.088 9.620 -13.254 1.00 0.00 48 SER A CA 2
ATOM 3697 C C . SER A 1 47 ? -13.674 10.317 -11.946 1.00 0.00 48 SER A C 2
ATOM 3698 O O . SER A 1 47 ? -13.209 11.459 -11.974 1.00 0.00 48 SER A O 2
ATOM 3705 N N . ASN A 1 48 ? -13.822 9.642 -10.799 1.00 0.00 49 ASN A N 2
ATOM 3706 C CA . ASN A 1 48 ? -13.532 10.160 -9.455 1.00 0.00 49 ASN A CA 2
ATOM 3707 C C . ASN A 1 48 ? -12.450 9.323 -8.739 1.00 0.00 49 ASN A C 2
ATOM 3708 O O . ASN A 1 48 ? -12.287 9.405 -7.523 1.00 0.00 49 ASN A O 2
ATOM 3718 N N . VAL A 1 49 ? -11.703 8.505 -9.487 1.00 0.00 50 VAL A N 2
ATOM 3719 C CA . VAL A 1 49 ? -10.719 7.524 -8.995 1.00 0.00 50 VAL A CA 2
ATOM 3720 C C . VAL A 1 49 ? -9.546 7.422 -9.965 1.00 0.00 50 VAL A C 2
ATOM 3721 O O . VAL A 1 49 ? -9.735 7.639 -11.152 1.00 0.00 50 VAL A O 2
ATOM 3734 N N . ARG A 1 50 ? -8.347 7.065 -9.506 1.00 0.00 51 ARG A N 2
ATOM 3735 C CA . ARG A 1 50 ? -7.137 6.932 -10.336 1.00 0.00 51 ARG A CA 2
ATOM 3736 C C . ARG A 1 50 ? -6.648 5.486 -10.320 1.00 0.00 51 ARG A C 2
ATOM 3737 O O . ARG A 1 50 ? -6.883 4.769 -9.347 1.00 0.00 51 ARG A O 2
ATOM 3755 N N . CYS A 1 51 ? -5.896 5.085 -11.339 1.00 0.00 52 CYS A N 2
ATOM 3756 C CA . CYS A 1 51 ? -5.121 3.846 -11.345 1.00 0.00 52 CYS A CA 2
ATOM 3757 C C . CYS A 1 51 ? -3.668 4.176 -11.707 1.00 0.00 52 CYS A C 2
ATOM 3758 O O . CYS A 1 51 ? -3.404 4.875 -12.680 1.00 0.00 52 CYS A O 2
ATOM 3765 N N . ASN A 1 52 ? -2.722 3.669 -10.927 1.00 0.00 53 ASN A N 2
ATOM 3766 C CA . ASN A 1 52 ? -1.291 3.765 -11.175 1.00 0.00 53 ASN A CA 2
ATOM 3767 C C . ASN A 1 52 ? -0.778 2.355 -11.473 1.00 0.00 53 ASN A C 2
ATOM 3768 O O . ASN A 1 52 ? -1.200 1.390 -10.832 1.00 0.00 53 ASN A O 2
ATOM 3778 N N . ILE A 1 53 ? 0.130 2.234 -12.436 1.00 0.00 54 ILE A N 2
ATOM 3779 C CA . ILE A 1 53 ? 0.631 0.955 -12.937 1.00 0.00 54 ILE A CA 2
ATOM 3780 C C . ILE A 1 53 ? 2.162 0.974 -12.936 1.00 0.00 54 ILE A C 2
ATOM 3781 O O . ILE A 1 53 ? 2.764 2.002 -13.248 1.00 0.00 54 ILE A O 2
ATOM 3796 N N . TRP A 1 54 ? 2.785 -0.127 -12.516 1.00 0.00 55 TRP A N 2
ATOM 3797 C CA . TRP A 1 54 ? 4.183 -0.193 -12.072 1.00 0.00 55 TRP A CA 2
ATOM 3798 C C . TRP A 1 54 ? 4.817 -1.548 -12.426 1.00 0.00 55 TRP A C 2
ATOM 3799 O O . TRP A 1 54 ? 4.377 -2.603 -11.967 1.00 0.00 55 TRP A O 2
ATOM 3819 N N . GLU A 1 55 ? 5.886 -1.536 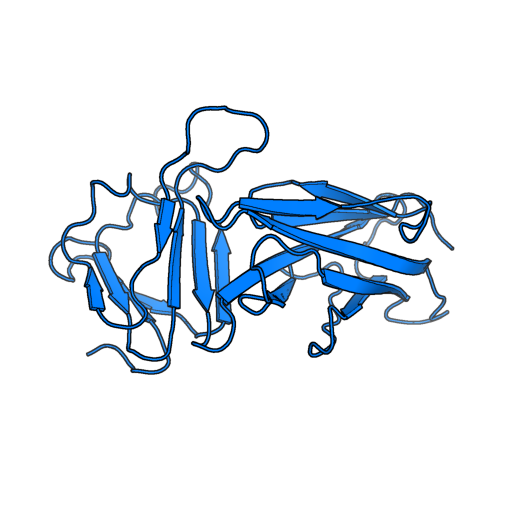-13.220 1.00 0.00 56 GLU A N 2
ATOM 3820 C CA . GLU A 1 55 ? 6.472 -2.768 -13.758 1.00 0.00 56 GLU A CA 2
ATOM 3821 C C . GLU A 1 55 ? 7.636 -3.288 -12.910 1.00 0.00 56 GLU A C 2
ATOM 3822 O O . GLU A 1 55 ? 7.568 -4.358 -12.299 1.00 0.00 56 GLU A O 2
ATOM 3832 N N . HIS A 1 56 ? 8.696 -2.496 -12.825 1.00 0.00 57 HIS A N 2
ATOM 3833 C CA . HIS A 1 56 ? 9.834 -2.728 -11.943 1.00 0.00 57 HIS A CA 2
ATOM 3834 C C . HIS A 1 56 ? 9.466 -2.309 -10.505 1.00 0.00 57 HIS A C 2
ATOM 3835 O O . HIS A 1 56 ? 8.779 -1.313 -10.301 1.00 0.00 57 HIS A O 2
ATOM 3848 N N . ASN A 1 57 ? 9.926 -3.044 -9.491 1.00 0.00 58 ASN A N 2
ATOM 3849 C CA . ASN A 1 57 ? 9.742 -2.682 -8.081 1.00 0.00 58 ASN A CA 2
ATOM 3850 C C . ASN A 1 57 ? 11.066 -2.861 -7.332 1.00 0.00 58 ASN A C 2
ATOM 3851 O O . ASN A 1 57 ? 11.487 -3.984 -7.052 1.00 0.00 58 ASN A O 2
ATOM 3861 N N . GLU A 1 58 ? 11.710 -1.742 -7.017 1.00 0.00 59 GLU A N 2
ATOM 3862 C CA . GLU A 1 58 ? 12.961 -1.673 -6.264 1.00 0.00 59 GLU A CA 2
ATOM 3863 C C . GLU A 1 58 ? 12.948 -0.466 -5.315 1.00 0.00 59 GLU A C 2
ATOM 3864 O O . GLU A 1 58 ? 12.274 0.540 -5.559 1.00 0.00 59 GLU A O 2
ATOM 3874 N N . ILE A 1 59 ? 13.699 -0.594 -4.220 1.00 0.00 60 ILE A N 2
ATOM 3875 C CA . ILE A 1 59 ? 13.649 0.267 -3.025 1.00 0.00 60 ILE A CA 2
ATOM 3876 C C . ILE A 1 59 ? 15.060 0.494 -2.448 1.00 0.00 60 ILE A C 2
ATOM 3877 O O . ILE A 1 59 ? 15.316 0.375 -1.250 1.00 0.00 60 ILE A O 2
ATOM 3892 N N . ASP A 1 60 ? 15.988 0.796 -3.358 1.00 0.00 61 ASP A N 2
ATOM 3893 C CA . ASP A 1 60 ? 17.402 1.147 -3.117 1.00 0.00 61 ASP A CA 2
ATOM 3894 C C . ASP A 1 60 ? 18.092 1.674 -4.395 1.00 0.00 61 ASP A C 2
ATOM 3895 O O . ASP A 1 60 ? 19.065 2.430 -4.315 1.00 0.00 61 ASP A O 2
ATOM 3903 N N . THR A 1 61 ? 17.603 1.275 -5.575 1.00 0.00 62 THR A N 2
ATOM 3904 C CA . THR A 1 61 ? 18.150 1.641 -6.893 1.00 0.00 62 THR A CA 2
ATOM 3905 C C . THR A 1 61 ? 18.131 3.164 -7.143 1.00 0.00 62 THR A C 2
ATOM 3906 O O . THR A 1 61 ? 17.129 3.826 -6.845 1.00 0.00 62 THR A O 2
ATOM 3917 N N . PRO A 1 62 ? 19.208 3.750 -7.711 1.00 0.00 63 PRO A N 2
ATOM 3918 C CA . PRO A 1 62 ? 19.275 5.184 -8.022 1.00 0.00 63 PRO A CA 2
ATOM 3919 C C . PRO A 1 62 ? 18.494 5.559 -9.294 1.00 0.00 63 PRO A C 2
ATOM 3920 O O . PRO A 1 62 ? 18.058 6.704 -9.436 1.00 0.00 63 PRO A O 2
ATOM 3928 N N . THR A 1 63 ? 18.285 4.598 -10.203 1.00 0.00 64 THR A N 2
ATOM 3929 C CA . THR A 1 63 ? 17.412 4.731 -11.375 1.00 0.00 64 THR A CA 2
ATOM 3930 C C . THR A 1 63 ? 16.062 4.064 -11.075 1.00 0.00 64 THR A C 2
ATOM 3931 O O . THR A 1 63 ? 16.030 2.859 -10.798 1.00 0.00 64 THR A O 2
ATOM 3942 N N . PRO A 1 64 ? 14.941 4.809 -11.063 1.00 0.00 65 PRO A N 2
ATOM 3943 C CA . PRO A 1 64 ? 13.624 4.191 -11.028 1.00 0.00 65 PRO A CA 2
ATOM 3944 C C . PRO A 1 64 ? 13.325 3.510 -12.376 1.00 0.00 65 PRO A C 2
ATOM 3945 O O . PRO A 1 64 ? 13.864 3.887 -13.422 1.00 0.00 65 PRO A O 2
ATOM 3953 N N . GLY A 1 65 ? 12.447 2.507 -12.350 1.00 0.00 66 GLY A N 2
ATOM 3954 C CA . GLY A 1 65 ? 11.996 1.781 -13.540 1.00 0.00 66 GLY A CA 2
ATOM 3955 C C . GLY A 1 65 ? 10.975 2.569 -14.370 1.00 0.00 66 GLY A C 2
ATOM 3956 O O . GLY A 1 65 ? 11.118 3.778 -14.577 1.00 0.00 66 GLY A O 2
ATOM 3960 N N . LYS A 1 66 ? 9.917 1.886 -14.826 1.00 0.00 67 LYS A N 2
ATOM 3961 C CA . LYS A 1 66 ? 8.794 2.506 -15.541 1.00 0.00 67 LYS A CA 2
ATOM 3962 C C . LYS A 1 66 ? 7.446 2.253 -14.866 1.00 0.00 67 LYS A C 2
ATOM 3963 O O . LYS A 1 66 ? 7.129 1.145 -14.423 1.00 0.00 67 LYS A O 2
ATOM 3978 N N . PHE A 1 67 ? 6.663 3.324 -14.839 1.00 0.00 68 PHE A N 2
ATOM 3979 C CA . PHE A 1 67 ? 5.337 3.430 -14.242 1.00 0.00 68 PHE A CA 2
ATOM 3980 C C . PHE A 1 67 ? 4.481 4.423 -15.047 1.00 0.00 68 PHE A C 2
ATOM 3981 O O . PHE A 1 67 ? 5.015 5.177 -15.869 1.00 0.00 68 PHE A O 2
ATOM 3997 N N . GLN A 1 68 ? 3.172 4.457 -14.797 1.00 0.00 69 GLN A N 2
ATOM 3998 C CA . GLN A 1 68 ? 2.291 5.491 -15.346 1.00 0.00 69 GLN A CA 2
ATOM 3999 C C . GLN A 1 68 ? 1.022 5.647 -14.503 1.00 0.00 69 GLN A C 2
ATOM 4000 O O . GLN A 1 68 ? 0.446 4.672 -14.019 1.00 0.00 69 GLN A O 2
ATOM 4012 N N . GLU A 1 69 ? 0.565 6.883 -14.351 1.00 0.00 70 GLU A N 2
ATOM 4013 C CA . GLU A 1 69 ? -0.697 7.229 -13.707 1.00 0.00 70 GLU A CA 2
ATOM 4014 C C . GLU A 1 69 ? -1.818 7.384 -14.752 1.00 0.00 70 GLU A C 2
ATOM 4015 O O . GLU A 1 69 ? -1.939 8.412 -15.423 1.00 0.00 70 GLU A O 2
ATOM 4025 N N . LEU A 1 70 ? -2.638 6.344 -14.932 1.00 0.00 71 LEU A N 2
ATOM 4026 C CA . LEU A 1 70 ? -3.858 6.418 -15.738 1.00 0.00 71 LEU A CA 2
ATOM 4027 C C . LEU A 1 70 ? -4.762 7.519 -15.162 1.00 0.00 71 LEU A C 2
ATOM 4028 O O . LEU A 1 70 ? -5.079 7.504 -13.970 1.00 0.00 71 LEU A O 2
ATOM 4043 N N . ALA A 1 71 ? -5.142 8.488 -16.001 1.00 0.00 72 ALA A N 2
ATOM 4044 C CA . ALA A 1 71 ? -5.908 9.667 -15.597 1.00 0.00 72 ALA A CA 2
ATOM 4045 C C . ALA A 1 71 ? -7.194 9.310 -14.827 1.00 0.00 72 ALA A C 2
ATOM 4046 O O . ALA A 1 71 ? -7.781 8.246 -15.033 1.00 0.00 72 ALA A O 2
ATOM 4053 N N . GLN A 1 72 ? -7.650 10.234 -13.970 1.00 0.00 73 GLN A N 2
ATOM 4054 C CA . GLN A 1 72 ? -8.778 10.036 -13.045 1.00 0.00 73 GLN A CA 2
ATOM 4055 C C . GLN A 1 72 ? -10.127 9.684 -13.718 1.00 0.00 73 GLN A C 2
ATOM 4056 O O . GLN A 1 72 ? -11.069 9.272 -13.045 1.00 0.00 73 GLN A O 2
ATOM 4068 N N . GLY A 1 73 ? -10.213 9.792 -15.047 1.00 0.00 74 GLY A N 2
ATOM 4069 C CA . GLY A 1 73 ? -11.201 9.094 -15.872 1.00 0.00 74 GLY A CA 2
ATOM 4070 C C . GLY A 1 73 ? -10.721 8.927 -17.319 1.00 0.00 74 GLY A C 2
ATOM 4071 O O . GLY A 1 73 ? -10.574 9.925 -18.028 1.00 0.00 74 GLY A O 2
ATOM 4075 N N . SER A 1 74 ? -10.451 7.683 -17.741 1.00 0.00 75 SER A N 2
ATOM 4076 C CA . SER A 1 74 ? -10.039 7.291 -19.105 1.00 0.00 75 SER A CA 2
ATOM 4077 C C . SER A 1 74 ? -9.909 5.766 -19.251 1.00 0.00 75 SER A C 2
ATOM 4078 O O . SER A 1 74 ? -9.687 5.047 -18.273 1.00 0.00 75 SER A O 2
ATOM 4085 N N . THR A 1 75 ? -9.958 5.275 -20.492 1.00 0.00 76 THR A N 2
ATOM 4086 C CA . THR A 1 75 ? -9.710 3.862 -20.844 1.00 0.00 76 THR A CA 2
ATOM 4087 C C . THR A 1 75 ? -8.327 3.714 -21.474 1.00 0.00 76 THR A C 2
ATOM 4088 O O . THR A 1 75 ? -7.905 4.544 -22.282 1.00 0.00 76 THR A O 2
ATOM 4099 N N . ASN A 1 76 ? -7.625 2.638 -21.122 1.00 0.00 77 ASN A N 2
ATOM 4100 C CA . ASN A 1 76 ? -6.283 2.310 -21.586 1.00 0.00 77 ASN A CA 2
ATOM 4101 C C . ASN A 1 76 ? -6.273 0.847 -22.060 1.00 0.00 77 ASN A C 2
ATOM 4102 O O . ASN A 1 76 ? -6.569 -0.068 -21.293 1.00 0.00 77 ASN A O 2
ATOM 4112 N N . ASN A 1 77 ? -5.924 0.634 -23.331 1.00 0.00 78 ASN A N 2
ATOM 4113 C CA . ASN A 1 77 ? -5.956 -0.683 -23.983 1.00 0.00 78 ASN A CA 2
ATOM 4114 C C . ASN A 1 77 ? -4.652 -1.051 -24.721 1.00 0.00 78 ASN A C 2
ATOM 4115 O O . ASN A 1 77 ? -4.387 -2.237 -24.915 1.00 0.00 78 ASN A O 2
ATOM 4125 N N . ASP A 1 78 ? -3.842 -0.058 -25.112 1.00 0.00 79 ASP A N 2
ATOM 4126 C CA . ASP A 1 78 ? -2.489 -0.246 -25.660 1.00 0.00 79 ASP A CA 2
ATOM 4127 C C . ASP A 1 78 ? -1.492 -0.609 -24.542 1.00 0.00 79 ASP A C 2
ATOM 4128 O O . ASP A 1 78 ? -0.970 -1.725 -24.505 1.00 0.00 79 ASP A O 2
ATOM 4136 N N . LEU A 1 79 ? -1.254 0.344 -23.623 1.00 0.00 80 LEU A N 2
ATOM 4137 C CA . LEU A 1 79 ? -0.213 0.332 -22.582 1.00 0.00 80 LEU A CA 2
ATOM 4138 C C . LEU A 1 79 ? 1.142 -0.211 -23.078 1.00 0.00 80 LEU A C 2
ATOM 4139 O O . LEU A 1 79 ? 1.887 -0.856 -22.344 1.00 0.00 80 LEU A O 2
ATOM 4154 N N . THR A 1 80 ? 1.490 0.058 -24.336 1.00 0.00 81 THR A N 2
ATOM 4155 C CA . THR A 1 80 ? 2.742 -0.397 -24.968 1.00 0.00 81 THR A CA 2
ATOM 4156 C C . THR A 1 80 ? 3.987 0.182 -24.283 1.00 0.00 81 THR A C 2
ATOM 4157 O O . THR A 1 80 ? 5.004 -0.502 -24.164 1.00 0.00 81 THR A O 2
ATOM 4168 N N . SER A 1 81 ? 3.889 1.395 -23.726 1.00 0.00 82 SER A N 2
ATOM 4169 C CA . SER A 1 81 ? 4.912 1.975 -22.837 1.00 0.00 82 SER A CA 2
ATOM 4170 C C . SER A 1 81 ? 5.105 1.183 -21.536 1.00 0.00 82 SER A C 2
ATOM 4171 O O . SER A 1 81 ? 6.203 1.173 -20.984 1.00 0.00 82 SER A O 2
ATOM 4178 N N . ILE A 1 82 ? 4.064 0.493 -21.051 1.00 0.00 83 ILE A N 2
ATOM 4179 C CA . ILE A 1 82 ? 4.101 -0.395 -19.873 1.00 0.00 83 ILE A CA 2
ATOM 4180 C C . ILE A 1 82 ? 4.652 -1.779 -20.245 1.00 0.00 83 ILE A C 2
ATOM 4181 O O . ILE A 1 82 ? 5.430 -2.347 -19.482 1.00 0.00 83 ILE A O 2
ATOM 4196 N N . ASN A 1 83 ? 4.360 -2.282 -21.451 1.00 0.00 84 ASN A N 2
ATOM 4197 C CA . ASN A 1 83 ? 4.905 -3.535 -22.002 1.00 0.00 84 ASN A CA 2
ATOM 4198 C C . ASN A 1 83 ? 4.685 -4.766 -21.077 1.00 0.00 84 ASN A C 2
ATOM 4199 O O . ASN A 1 83 ? 5.631 -5.451 -20.673 1.00 0.00 84 ASN A O 2
ATOM 4209 N N . GLY A 1 84 ? 3.422 -5.016 -20.708 1.00 0.00 85 GLY A N 2
ATOM 4210 C CA . GLY A 1 84 ? 3.001 -6.057 -19.758 1.00 0.00 85 GLY A CA 2
ATOM 4211 C C . GLY A 1 84 ? 2.270 -5.465 -18.551 1.00 0.00 85 GLY A C 2
ATOM 4212 O O . GLY A 1 84 ? 1.647 -4.408 -18.659 1.00 0.00 85 GLY A O 2
ATOM 4216 N N . LEU A 1 85 ? 2.335 -6.165 -17.416 1.00 0.00 86 LEU A N 2
ATOM 4217 C CA . LEU A 1 85 ? 1.959 -5.650 -16.095 1.00 0.00 86 LEU A CA 2
ATOM 4218 C C . LEU A 1 85 ? 2.707 -6.382 -14.971 1.00 0.00 86 LEU A C 2
ATOM 4219 O O . LEU A 1 85 ? 2.936 -7.587 -15.084 1.00 0.00 86 LEU A O 2
ATOM 4234 N N . SER A 1 86 ? 3.046 -5.691 -13.875 1.00 0.00 87 SER A N 2
ATOM 4235 C CA . SER A 1 86 ? 3.558 -6.311 -12.639 1.00 0.00 87 SER A CA 2
ATOM 4236 C C . SER A 1 86 ? 2.766 -5.947 -11.367 1.00 0.00 87 SER A C 2
ATOM 4237 O O . SER A 1 86 ? 2.117 -6.821 -10.786 1.00 0.00 87 SER A O 2
ATOM 4244 N N . LYS A 1 87 ? 2.733 -4.672 -10.945 1.00 0.00 88 LYS A N 2
ATOM 4245 C CA . LYS A 1 87 ? 2.042 -4.189 -9.726 1.00 0.00 88 LYS A CA 2
ATOM 4246 C C . LYS A 1 87 ? 1.298 -2.879 -10.005 1.00 0.00 88 LYS A C 2
ATOM 4247 O O . LYS A 1 87 ? 1.654 -2.143 -10.920 1.00 0.00 88 LYS A O 2
ATOM 4262 N N . PHE A 1 88 ? 0.235 -2.607 -9.256 1.00 0.00 89 PHE A N 2
ATOM 4263 C CA . PHE A 1 88 ? -0.681 -1.508 -9.554 1.00 0.00 89 PHE A CA 2
ATOM 4264 C C . PHE A 1 88 ? -1.440 -1.040 -8.303 1.00 0.00 89 PHE A C 2
ATOM 4265 O O . PHE A 1 88 ? -1.702 -1.808 -7.374 1.00 0.00 89 PHE A O 2
ATOM 4281 N N . GLN A 1 89 ? -1.747 0.256 -8.254 1.00 0.00 90 GLN A N 2
ATOM 4282 C CA . GLN A 1 89 ? -2.240 0.969 -7.073 1.00 0.00 90 GLN A CA 2
ATOM 4283 C C . GLN A 1 89 ? -3.347 1.938 -7.485 1.00 0.00 90 GLN A C 2
ATOM 4284 O O . GLN A 1 89 ? -3.115 2.821 -8.307 1.00 0.00 90 GLN A O 2
ATOM 4296 N N . VAL A 1 90 ? -4.550 1.793 -6.932 1.00 0.00 91 VAL A N 2
ATOM 4297 C CA . VAL A 1 90 ? -5.735 2.546 -7.370 1.00 0.00 91 VAL A CA 2
ATOM 4298 C C . VAL A 1 90 ? -6.216 3.444 -6.233 1.00 0.00 91 VAL A C 2
ATOM 4299 O O . VAL A 1 90 ? -6.529 2.969 -5.143 1.00 0.00 91 VAL A O 2
ATOM 4312 N N . LEU A 1 91 ? -6.213 4.759 -6.454 1.00 0.00 92 LEU A N 2
ATOM 4313 C CA . LEU A 1 91 ? -6.326 5.779 -5.406 1.00 0.00 92 LEU A CA 2
ATOM 4314 C C . LEU A 1 91 ? -7.490 6.733 -5.727 1.00 0.00 92 LEU A C 2
ATOM 4315 O O . LEU A 1 91 ? -7.546 7.250 -6.842 1.00 0.00 92 LEU A O 2
ATOM 4330 N N . PRO A 1 92 ? -8.448 6.959 -4.813 1.00 0.00 93 PRO A N 2
ATOM 4331 C CA . PRO A 1 92 ? -9.645 7.742 -5.105 1.00 0.00 93 PRO A CA 2
ATOM 4332 C C . PRO A 1 92 ? -9.378 9.251 -5.048 1.00 0.00 93 PRO A C 2
ATOM 4333 O O . PRO A 1 92 ? -8.438 9.703 -4.397 1.00 0.00 93 PRO A O 2
ATOM 4341 N N . GLY A 1 93 ? -10.275 10.047 -5.633 1.00 0.00 94 GLY A N 2
ATOM 4342 C CA . GLY A 1 93 ? -10.237 11.516 -5.604 1.00 0.00 94 GLY A CA 2
ATOM 4343 C C . GLY A 1 93 ? -10.401 12.159 -4.216 1.00 0.00 94 GLY A C 2
ATOM 4344 O O . GLY A 1 93 ? -10.281 13.379 -4.092 1.00 0.00 94 GLY A O 2
ATOM 4348 N N . ALA A 1 94 ? -10.669 11.361 -3.174 1.00 0.00 95 ALA A N 2
ATOM 4349 C CA . ALA A 1 94 ? -10.756 11.794 -1.777 1.00 0.00 95 ALA A CA 2
ATOM 4350 C C . ALA A 1 94 ? -9.386 11.850 -1.059 1.00 0.00 95 ALA A C 2
ATOM 4351 O O . ALA A 1 94 ? -9.258 12.539 -0.044 1.00 0.00 95 ALA A O 2
ATOM 4358 N N . PHE A 1 95 ? -8.366 11.154 -1.578 1.00 0.00 96 PHE A N 2
ATOM 4359 C CA . PHE A 1 95 ? -7.030 11.010 -0.978 1.00 0.00 96 PHE A CA 2
ATOM 4360 C C . PHE A 1 95 ? -5.942 11.247 -2.047 1.00 0.00 96 PHE A C 2
ATOM 4361 O O . PHE A 1 95 ? -6.229 11.260 -3.245 1.00 0.00 96 PHE A O 2
ATOM 4377 N N . GLN A 1 96 ? -4.688 11.446 -1.640 1.00 0.00 97 GLN A N 2
ATOM 4378 C CA . GLN A 1 96 ? -3.599 11.819 -2.558 1.00 0.00 97 GLN A CA 2
ATOM 4379 C C . GLN A 1 96 ? -2.624 10.657 -2.780 1.00 0.00 97 GLN A C 2
ATOM 4380 O O . GLN A 1 96 ? -2.298 10.313 -3.918 1.00 0.00 97 GLN A O 2
ATOM 4392 N N . TRP A 1 97 ? -2.217 10.014 -1.689 1.00 0.00 98 TRP A N 2
ATOM 4393 C CA . TRP A 1 97 ? -1.443 8.775 -1.669 1.00 0.00 98 TRP A CA 2
ATOM 4394 C C . TRP A 1 97 ? -2.051 7.858 -0.607 1.00 0.00 98 TRP A C 2
ATOM 4395 O O . TRP A 1 97 ? -2.574 8.318 0.408 1.00 0.00 98 TRP A O 2
ATOM 4415 N N . ALA A 1 98 ? -1.985 6.550 -0.830 1.00 0.00 99 ALA A N 2
ATOM 4416 C CA . ALA A 1 98 ? -2.331 5.559 0.180 1.00 0.00 99 ALA A CA 2
ATOM 4417 C C . ALA A 1 98 ? -1.218 4.522 0.265 1.00 0.00 99 ALA A C 2
ATOM 4418 O O . ALA A 1 98 ? -0.442 4.328 -0.678 1.00 0.00 99 ALA A O 2
ATOM 4425 N N . VAL A 1 99 ? -1.154 3.853 1.406 1.00 0.00 100 VAL A N 2
ATOM 4426 C CA . VAL A 1 99 ? -0.134 2.854 1.690 1.00 0.00 100 VAL A CA 2
ATOM 4427 C C . VAL A 1 99 ? -0.756 1.662 2.391 1.00 0.00 100 VAL A C 2
ATOM 4428 O O . VAL A 1 99 ? -1.740 1.806 3.118 1.00 0.00 100 VAL A O 2
ATOM 4441 N N . ASP A 1 100 ? -0.197 0.481 2.176 1.00 0.00 101 ASP A N 2
ATOM 4442 C CA . ASP A 1 100 ? -0.642 -0.725 2.853 1.00 0.00 101 ASP A CA 2
ATOM 4443 C C . ASP A 1 100 ? 0.245 -1.002 4.070 1.00 0.00 101 ASP A C 2
ATOM 4444 O O . ASP A 1 100 ? 1.465 -0.830 4.007 1.00 0.00 101 ASP A O 2
ATOM 4452 N N . VAL A 1 101 ? -0.347 -1.524 5.145 1.00 0.00 102 VAL A N 2
ATOM 4453 C CA . VAL A 1 101 ? 0.363 -1.959 6.355 1.00 0.00 102 VAL A CA 2
ATOM 4454 C C . VAL A 1 101 ? -0.224 -3.289 6.846 1.00 0.00 102 VAL A C 2
ATOM 4455 O O . VAL A 1 101 ? -1.436 -3.501 6.807 1.00 0.00 102 VAL A O 2
ATOM 4468 N N . LYS A 1 102 ? 0.622 -4.221 7.294 1.00 0.00 103 LYS A N 2
ATOM 4469 C CA . LYS A 1 102 ? 0.221 -5.572 7.743 1.00 0.00 103 LYS A CA 2
ATOM 4470 C C . LYS A 1 102 ? 1.067 -6.018 8.929 1.00 0.00 103 LYS A C 2
ATOM 4471 O O . LYS A 1 102 ? 2.180 -5.527 9.080 1.00 0.00 103 LYS A O 2
ATOM 4486 N N . ILE A 1 103 ? 0.576 -6.964 9.723 1.00 0.00 104 ILE A N 2
ATOM 4487 C CA . ILE A 1 103 ? 1.261 -7.471 10.922 1.00 0.00 104 ILE A CA 2
ATOM 4488 C C . ILE A 1 103 ? 1.557 -8.967 10.828 1.00 0.00 104 ILE A C 2
ATOM 4489 O O . ILE A 1 103 ? 0.827 -9.728 10.192 1.00 0.00 104 ILE A O 2
ATOM 4504 N N . VAL A 1 104 ? 2.690 -9.355 11.415 1.00 0.00 105 VAL A N 2
ATOM 4505 C CA . VAL A 1 104 ? 3.291 -10.694 11.356 1.00 0.00 105 VAL A CA 2
ATOM 4506 C C . VAL A 1 104 ? 3.799 -11.087 12.741 1.00 0.00 105 VAL A C 2
ATOM 4507 O O . VAL A 1 104 ? 4.810 -10.583 13.237 1.00 0.00 105 VAL A O 2
ATOM 4520 N N . ASN A 1 105 ? 3.051 -11.979 13.380 1.00 0.00 106 ASN A N 2
ATOM 4521 C CA . ASN A 1 105 ? 3.281 -12.436 14.742 1.00 0.00 106 ASN A CA 2
ATOM 4522 C C . ASN A 1 105 ? 4.408 -13.485 14.831 1.00 0.00 106 ASN A C 2
ATOM 4523 O O . ASN A 1 105 ? 4.155 -14.688 14.722 1.00 0.00 106 ASN A O 2
ATOM 4533 N N . LYS A 1 106 ? 5.663 -13.054 15.013 1.00 0.00 107 LYS A N 2
ATOM 4534 C CA . LYS A 1 106 ? 6.812 -13.972 15.161 1.00 0.00 107 LYS A CA 2
ATOM 4535 C C . LYS A 1 106 ? 6.931 -14.539 16.583 1.00 0.00 107 LYS A C 2
ATOM 4536 O O . LYS A 1 106 ? 7.341 -15.688 16.741 1.00 0.00 107 LYS A O 2
ATOM 4551 N N . VAL A 1 107 ? 6.535 -13.773 17.608 1.00 0.00 108 VAL A N 2
ATOM 4552 C CA . VAL A 1 107 ? 6.544 -14.225 19.018 1.00 0.00 108 VAL A CA 2
ATOM 4553 C C . VAL A 1 107 ? 5.429 -15.230 19.333 1.00 0.00 108 VAL A C 2
ATOM 4554 O O . VAL A 1 107 ? 5.701 -16.277 19.922 1.00 0.00 108 VAL A O 2
ATOM 4567 N N . ASN A 1 108 ? 4.186 -14.957 18.914 1.00 0.00 109 ASN A N 2
ATOM 4568 C CA . ASN A 1 108 ? 3.036 -15.825 19.197 1.00 0.00 109 ASN A CA 2
ATOM 4569 C C . ASN A 1 108 ? 2.961 -17.007 18.204 1.00 0.00 109 ASN A C 2
ATOM 4570 O O . ASN A 1 108 ? 2.421 -18.064 18.529 1.00 0.00 109 ASN A O 2
ATOM 4580 N N . SER A 1 109 ? 3.544 -16.837 17.005 1.00 0.00 110 SER A N 2
ATOM 4581 C CA . SER A 1 109 ? 3.679 -17.792 15.883 1.00 0.00 110 SER A CA 2
ATOM 4582 C C . SER A 1 109 ? 2.361 -18.209 15.208 1.00 0.00 110 SER A C 2
ATOM 4583 O O . SER A 1 109 ? 2.266 -18.223 13.978 1.00 0.00 110 SER A O 2
ATOM 4590 N N . THR A 1 110 ? 1.316 -18.484 15.997 1.00 0.00 111 THR A N 2
ATOM 4591 C CA . THR A 1 110 ? -0.057 -18.769 15.541 1.00 0.00 111 THR A CA 2
ATOM 4592 C C . THR A 1 110 ? -0.650 -17.636 14.693 1.00 0.00 111 THR A C 2
ATOM 4593 O O . THR A 1 110 ? -1.313 -17.896 13.684 1.00 0.00 111 THR A O 2
ATOM 4604 N N . ALA A 1 111 ? -0.345 -16.382 15.064 1.00 0.00 112 ALA A N 2
ATOM 4605 C CA . ALA A 1 111 ? -1.011 -15.161 14.599 1.00 0.00 112 ALA A CA 2
ATOM 4606 C C . ALA A 1 111 ? -2.560 -15.202 14.717 1.00 0.00 112 ALA A C 2
ATOM 4607 O O . ALA A 1 111 ? -3.163 -16.186 15.152 1.00 0.00 112 ALA A O 2
ATOM 4614 N N . GLY A 1 112 ? -3.214 -14.089 14.384 1.00 0.00 113 GLY A N 2
ATOM 4615 C CA . GLY A 1 112 ? -4.681 -13.945 14.368 1.00 0.00 113 GLY A CA 2
ATOM 4616 C C . GLY A 1 112 ? -5.245 -13.014 15.452 1.00 0.00 113 GLY A C 2
ATOM 4617 O O . GLY A 1 112 ? -6.455 -12.776 15.470 1.00 0.00 113 GLY A O 2
ATOM 4621 N N . SER A 1 113 ? -4.393 -12.488 16.343 1.00 0.00 114 SER A N 2
ATOM 4622 C CA . SER A 1 113 ? -4.814 -11.895 17.629 1.00 0.00 114 SER A CA 2
ATOM 4623 C C . SER A 1 113 ? -4.043 -10.624 18.038 1.00 0.00 114 SER A C 2
ATOM 4624 O O . SER A 1 113 ? -3.865 -10.321 19.223 1.00 0.00 114 SER A O 2
ATOM 4631 N N . TYR A 1 114 ? -3.595 -9.856 17.045 1.00 0.00 115 TYR A N 2
ATOM 4632 C CA . TYR A 1 114 ? -2.925 -8.561 17.198 1.00 0.00 115 TYR A CA 2
ATOM 4633 C C . TYR A 1 114 ? -3.712 -7.462 16.490 1.00 0.00 115 TYR A C 2
ATOM 4634 O O . TYR A 1 114 ? -4.291 -7.696 15.430 1.00 0.00 115 TYR A O 2
ATOM 4651 N N . GLU A 1 115 ? -3.661 -6.252 17.042 1.00 0.00 116 GLU A N 2
ATOM 4652 C CA . GLU A 1 115 ? -4.346 -5.067 16.528 1.00 0.00 116 GLU A CA 2
ATOM 4653 C C . GLU A 1 115 ? -3.362 -3.892 16.476 1.00 0.00 116 GLU A C 2
ATOM 4654 O O . GLU A 1 115 ? -2.724 -3.574 17.480 1.00 0.00 116 GLU A O 2
ATOM 4664 N N . MET A 1 116 ? -3.228 -3.253 15.312 1.00 0.00 117 MET A N 2
ATOM 4665 C CA . MET A 1 116 ? -2.244 -2.198 15.042 1.00 0.00 117 MET A CA 2
ATOM 4666 C C . MET A 1 116 ? -2.944 -0.950 14.507 1.00 0.00 117 MET A C 2
ATOM 4667 O O . MET A 1 116 ? -3.732 -1.019 13.563 1.00 0.00 117 MET A O 2
ATOM 4679 N N . THR A 1 117 ? -2.588 0.196 15.079 1.00 0.00 118 THR A N 2
ATOM 4680 C CA . THR A 1 117 ? -3.172 1.504 14.787 1.00 0.00 118 THR A CA 2
ATOM 4681 C C . THR A 1 117 ? -2.060 2.446 14.352 1.00 0.00 118 THR A C 2
ATOM 4682 O O . THR A 1 117 ? -1.244 2.874 15.168 1.00 0.00 118 THR A O 2
ATOM 4693 N N . ILE A 1 118 ? -2.023 2.747 13.055 1.00 0.00 119 ILE A N 2
ATOM 4694 C CA . ILE A 1 118 ? -1.090 3.694 12.428 1.00 0.00 119 ILE A CA 2
ATOM 4695 C C . ILE A 1 118 ? -1.918 4.880 11.939 1.00 0.00 119 ILE A C 2
ATOM 4696 O O . ILE A 1 118 ? -2.887 4.691 11.200 1.00 0.00 119 ILE A O 2
ATOM 4711 N N . THR A 1 119 ? -1.564 6.100 12.349 1.00 0.00 120 THR A N 2
ATOM 4712 C CA . THR A 1 119 ? -2.231 7.313 11.843 1.00 0.00 120 THR A CA 2
ATOM 4713 C C . THR A 1 119 ? -1.271 8.508 11.698 1.00 0.00 120 THR A C 2
ATOM 4714 O O . THR A 1 119 ? -0.597 8.862 12.671 1.00 0.00 120 THR A O 2
ATOM 4725 N N . PRO A 1 120 ? -1.153 9.109 10.495 1.00 0.00 121 PRO A N 2
ATOM 4726 C CA . PRO A 1 120 ? -0.395 10.336 10.267 1.00 0.00 121 PRO A CA 2
ATOM 4727 C C . PRO A 1 120 ? -1.040 11.571 10.919 1.00 0.00 121 PRO A C 2
ATOM 4728 O O . PRO A 1 120 ? -2.180 11.531 11.386 1.00 0.00 121 PRO A O 2
ATOM 4736 N N . TYR A 1 121 ? -0.296 12.682 10.923 1.00 0.00 122 TYR A N 2
ATOM 4737 C CA . TYR A 1 121 ? -0.705 14.002 11.417 1.00 0.00 122 TYR A CA 2
ATOM 4738 C C . TYR A 1 121 ? -2.141 14.390 11.009 1.00 0.00 122 TYR A C 2
ATOM 4739 O O . TYR A 1 121 ? -2.386 14.736 9.847 1.00 0.00 122 TYR A O 2
ATOM 4756 N N . GLN A 1 122 ? -3.082 14.358 11.957 1.00 0.00 123 GLN A N 2
ATOM 4757 C CA . GLN A 1 122 ? -4.498 14.726 11.779 1.00 0.00 123 GLN A CA 2
ATOM 4758 C C . GLN A 1 122 ? -5.154 14.099 10.513 1.00 0.00 123 GLN A C 2
ATOM 4759 O O . GLN A 1 122 ? -5.667 14.784 9.627 1.00 0.00 123 GLN A O 2
ATOM 4771 N N . VAL A 1 123 ? -5.113 12.762 10.430 1.00 0.00 124 VAL A N 2
ATOM 4772 C CA . VAL A 1 123 ? -5.701 11.927 9.361 1.00 0.00 124 VAL A CA 2
ATOM 4773 C C . VAL A 1 123 ? -6.622 10.861 9.976 1.00 0.00 124 VAL A C 2
ATOM 4774 O O . VAL A 1 123 ? -6.530 10.553 11.166 1.00 0.00 124 VAL A O 2
ATOM 4787 N N . ASP A 1 124 ? -7.542 10.313 9.176 1.00 0.00 125 ASP A N 2
ATOM 4788 C CA . ASP A 1 124 ? -8.367 9.154 9.541 1.00 0.00 125 ASP A CA 2
ATOM 4789 C C . ASP A 1 124 ? -7.498 7.955 9.965 1.00 0.00 125 ASP A C 2
ATOM 4790 O O . ASP A 1 124 ? -6.826 7.333 9.135 1.00 0.00 125 ASP A O 2
ATOM 4798 N N . LYS A 1 125 ? -7.518 7.623 11.263 1.00 0.00 126 LYS A N 2
ATOM 4799 C CA . LYS A 1 125 ? -6.854 6.428 11.804 1.00 0.00 126 LYS A CA 2
ATOM 4800 C C . LYS A 1 125 ? -7.384 5.147 11.152 1.00 0.00 126 LYS A C 2
ATOM 4801 O O . LYS A 1 125 ? -8.556 5.066 10.773 1.00 0.00 126 LYS A O 2
ATOM 4816 N N . VAL A 1 126 ? -6.539 4.118 11.098 1.00 0.00 127 VAL A N 2
ATOM 4817 C CA . VAL A 1 126 ? -6.900 2.773 10.619 1.00 0.00 127 VAL A CA 2
ATOM 4818 C C . VAL A 1 126 ? -6.551 1.727 11.676 1.00 0.00 127 VAL A C 2
ATOM 4819 O O . VAL A 1 126 ? -5.607 1.907 12.442 1.00 0.00 127 VAL A O 2
ATOM 4832 N N . ALA A 1 127 ? -7.306 0.628 11.698 1.00 0.00 128 ALA A N 2
ATOM 4833 C CA . ALA A 1 127 ? -7.078 -0.532 12.553 1.00 0.00 128 ALA A CA 2
ATOM 4834 C C . ALA A 1 127 ? -6.776 -1.761 11.678 1.00 0.00 128 ALA A C 2
ATOM 4835 O O . ALA A 1 127 ? -7.675 -2.337 11.058 1.00 0.00 128 ALA A O 2
ATOM 4842 N N . CYS A 1 128 ? -5.501 -2.146 11.607 1.00 0.00 129 CYS A N 2
ATOM 4843 C CA . CYS A 1 128 ? -5.075 -3.417 11.024 1.00 0.00 129 CYS A CA 2
ATOM 4844 C C . CYS A 1 128 ? -5.259 -4.543 12.052 1.00 0.00 129 CYS A C 2
ATOM 4845 O O . CYS A 1 128 ? -5.026 -4.333 13.246 1.00 0.00 129 CYS A O 2
ATOM 4852 N N . LYS A 1 129 ? -5.598 -5.749 11.586 1.00 0.00 130 LYS A N 2
ATOM 4853 C CA . LYS A 1 129 ? -5.655 -6.965 12.407 1.00 0.00 130 LYS A CA 2
ATOM 4854 C C . LYS A 1 129 ? -4.964 -8.125 11.695 1.00 0.00 130 LYS A C 2
ATOM 4855 O O . LYS A 1 129 ? -5.005 -8.249 10.472 1.00 0.00 130 LYS A O 2
ATOM 4870 N N . ASP A 1 130 ? -4.304 -8.957 12.488 1.00 0.00 131 ASP A N 2
ATOM 4871 C CA . ASP A 1 130 ? -3.539 -10.139 12.085 1.00 0.00 131 ASP A CA 2
ATOM 4872 C C . ASP A 1 130 ? -4.389 -11.071 11.184 1.00 0.00 131 ASP A C 2
ATOM 4873 O O . ASP A 1 130 ? -5.358 -11.677 11.648 1.00 0.00 131 ASP A O 2
ATOM 4881 N N . GLY A 1 131 ? -4.078 -11.135 9.884 1.00 0.00 132 GLY A N 2
ATOM 4882 C CA . GLY A 1 131 ? -4.849 -11.889 8.878 1.00 0.00 132 GLY A CA 2
ATOM 4883 C C . GLY A 1 131 ? -5.485 -11.022 7.783 1.00 0.00 132 GLY A C 2
ATOM 4884 O O . GLY A 1 131 ? -5.839 -11.547 6.725 1.00 0.00 132 GLY A O 2
ATOM 4888 N N . ASP A 1 132 ? -5.603 -9.705 7.990 1.00 0.00 133 ASP A N 2
ATOM 4889 C CA . ASP A 1 132 ? -5.951 -8.747 6.931 1.00 0.00 133 ASP A CA 2
ATOM 4890 C C . ASP A 1 132 ? -4.924 -8.832 5.789 1.00 0.00 133 ASP A C 2
ATOM 4891 O O . ASP A 1 132 ? -3.712 -8.887 6.017 1.00 0.00 133 ASP A O 2
ATOM 4899 N N . ASP A 1 133 ? -5.409 -8.822 4.549 1.00 0.00 134 ASP A N 2
ATOM 4900 C CA . ASP A 1 133 ? -4.619 -8.802 3.312 1.00 0.00 134 ASP A CA 2
ATOM 4901 C C . ASP A 1 133 ? -3.992 -7.418 3.033 1.00 0.00 134 ASP A C 2
ATOM 4902 O O . ASP A 1 133 ? -4.197 -6.821 1.974 1.00 0.00 134 ASP A O 2
ATOM 4910 N N . PHE A 1 134 ? -3.189 -6.945 3.998 1.00 0.00 135 PHE A N 2
ATOM 4911 C CA . PHE A 1 134 ? -2.486 -5.657 4.034 1.00 0.00 135 PHE A CA 2
ATOM 4912 C C . PHE A 1 134 ? -3.486 -4.475 4.053 1.00 0.00 135 PHE A C 2
ATOM 4913 O O . PHE A 1 134 ? -3.945 -4.018 3.005 1.00 0.00 135 PHE A O 2
ATOM 4929 N N . VAL A 1 135 ? -3.898 -4.012 5.249 1.00 0.00 136 VAL A N 2
ATOM 4930 C CA . VAL A 1 135 ? -4.898 -2.924 5.400 1.00 0.00 136 VAL A CA 2
ATOM 4931 C C . VAL A 1 135 ? -4.421 -1.627 4.736 1.00 0.00 136 VAL A C 2
ATOM 4932 O O . VAL A 1 135 ? -3.223 -1.336 4.745 1.00 0.00 136 VAL A O 2
ATOM 4945 N N . GLN A 1 136 ? -5.348 -0.800 4.245 1.00 0.00 137 GLN A N 2
ATOM 4946 C CA . GLN A 1 136 ? -5.013 0.482 3.618 1.00 0.00 137 GLN A CA 2
ATOM 4947 C C . GLN A 1 136 ? -5.070 1.652 4.602 1.00 0.00 137 GLN A C 2
ATOM 4948 O O . GLN A 1 136 ? -6.045 1.821 5.333 1.00 0.00 137 GLN A O 2
ATOM 4960 N N . LEU A 1 137 ? -4.079 2.533 4.502 1.00 0.00 138 LEU A N 2
ATOM 4961 C CA . LEU A 1 137 ? -4.011 3.837 5.147 1.00 0.00 138 LEU A CA 2
ATOM 4962 C C . LEU A 1 137 ? -4.059 4.918 4.050 1.00 0.00 138 LEU A C 2
ATOM 4963 O O . LEU A 1 137 ? -3.028 5.203 3.431 1.00 0.00 138 LEU A O 2
ATOM 4978 N N . PRO A 1 138 ? -5.242 5.483 3.756 1.00 0.00 139 PRO A N 2
ATOM 4979 C CA . PRO A 1 138 ? -5.362 6.638 2.875 1.00 0.00 139 PRO A CA 2
ATOM 4980 C C . PRO A 1 138 ? -4.839 7.913 3.559 1.00 0.00 139 PRO A C 2
ATOM 4981 O O . PRO A 1 138 ? -5.119 8.153 4.735 1.00 0.00 139 PRO A O 2
ATOM 4989 N N . ILE A 1 139 ? -4.106 8.748 2.815 1.00 0.00 140 ILE A N 2
ATOM 4990 C CA . ILE A 1 139 ? -3.485 9.993 3.294 1.00 0.00 140 ILE A CA 2
ATOM 4991 C C . ILE A 1 139 ? -3.885 11.148 2.344 1.00 0.00 140 ILE A C 2
ATOM 4992 O O . ILE A 1 139 ? -3.779 11.006 1.118 1.00 0.00 140 ILE A O 2
ATOM 5007 N N . PRO A 1 140 ? -4.379 12.289 2.867 1.00 0.00 141 PRO A N 2
ATOM 5008 C CA . PRO A 1 140 ? -4.775 13.444 2.059 1.00 0.00 141 PRO A CA 2
ATOM 5009 C C . PRO A 1 140 ? -3.562 14.175 1.461 1.00 0.00 141 PRO A C 2
ATOM 5010 O O . PRO A 1 140 ? -2.408 13.916 1.819 1.00 0.00 141 PRO A O 2
ATOM 5018 N N . LYS A 1 141 ? -3.823 15.115 0.542 1.00 0.00 142 LYS A N 2
ATOM 5019 C CA . LYS A 1 141 ? -2.774 15.951 -0.064 1.00 0.00 142 LYS A CA 2
ATOM 5020 C C . LYS A 1 141 ? -1.979 16.721 1.002 1.00 0.00 142 LYS A C 2
ATOM 5021 O O . LYS A 1 141 ? -2.549 17.302 1.929 1.00 0.00 142 LYS A O 2
ATOM 5036 N N . LEU A 1 142 ? -0.656 16.716 0.859 1.00 0.00 143 LEU A N 2
ATOM 5037 C CA . LEU A 1 142 ? 0.297 17.384 1.748 1.00 0.00 143 LEU A CA 2
ATOM 5038 C C . LEU A 1 142 ? 1.481 17.933 0.939 1.00 0.00 143 LEU A C 2
ATOM 5039 O O . LEU A 1 142 ? 1.819 17.405 -0.123 1.00 0.00 143 LEU A O 2
ATOM 5054 N N . THR A 1 143 ? 2.077 19.025 1.422 1.00 0.00 144 THR A N 2
ATOM 5055 C CA . THR A 1 143 ? 3.106 19.793 0.701 1.00 0.00 144 THR A CA 2
ATOM 5056 C C . THR A 1 143 ? 4.206 20.323 1.648 1.00 0.00 144 THR A C 2
ATOM 5057 O O . THR A 1 143 ? 3.878 20.812 2.737 1.00 0.00 144 THR A O 2
ATOM 5068 N N . PRO A 1 144 ? 5.502 20.235 1.274 1.00 0.00 145 PRO A N 2
ATOM 5069 C CA . PRO A 1 144 ? 6.007 19.544 0.084 1.00 0.00 145 PRO A CA 2
ATOM 5070 C C . PRO A 1 144 ? 5.739 18.025 0.149 1.00 0.00 145 PRO A C 2
ATOM 5071 O O . PRO A 1 144 ? 5.610 17.469 1.239 1.00 0.00 145 PRO A O 2
ATOM 5079 N N . PRO A 1 145 ? 5.636 17.329 -0.995 1.00 0.00 146 PRO A N 2
ATOM 5080 C CA . PRO A 1 145 ? 5.342 15.894 -1.014 1.00 0.00 146 PRO A CA 2
ATOM 5081 C C . PRO A 1 145 ? 6.487 15.067 -0.407 1.00 0.00 146 PRO A C 2
ATOM 5082 O O . PRO A 1 145 ? 6.245 14.105 0.322 1.00 0.00 146 PRO A O 2
ATOM 5090 N N . ASP A 1 146 ? 7.730 15.507 -0.637 1.00 0.00 147 ASP A N 2
ATOM 5091 C CA . ASP A 1 146 ? 8.946 15.009 0.013 1.00 0.00 147 ASP A CA 2
ATOM 5092 C C . ASP A 1 146 ? 9.061 15.377 1.514 1.00 0.00 147 ASP A C 2
ATOM 5093 O O . ASP A 1 146 ? 10.049 14.996 2.148 1.00 0.00 147 ASP A O 2
ATOM 5101 N N . SER A 1 147 ? 8.092 16.093 2.110 1.00 0.00 148 SER A N 2
ATOM 5102 C CA . SER A 1 147 ? 8.080 16.324 3.560 1.00 0.00 148 SER A CA 2
ATOM 5103 C C . SER A 1 147 ? 7.806 15.021 4.318 1.00 0.00 148 SER A C 2
ATOM 5104 O O . SER A 1 147 ? 6.910 14.237 3.990 1.00 0.00 148 SER A O 2
ATOM 5111 N N . GLU A 1 148 ? 8.606 14.782 5.351 1.00 0.00 149 GLU A N 2
ATOM 5112 C CA . GLU A 1 148 ? 8.349 13.743 6.342 1.00 0.00 149 GLU A CA 2
ATOM 5113 C C . GLU A 1 148 ? 7.112 14.114 7.191 1.00 0.00 149 GLU A C 2
ATOM 5114 O O . GLU A 1 148 ? 7.077 15.164 7.838 1.00 0.00 149 GLU A O 2
ATOM 5124 N N . ILE A 1 149 ? 6.088 13.258 7.177 1.00 0.00 150 ILE A N 2
ATOM 5125 C CA . ILE A 1 149 ? 4.862 13.366 7.974 1.00 0.00 150 ILE A CA 2
ATOM 5126 C C . ILE A 1 149 ? 4.923 12.359 9.125 1.00 0.00 150 ILE A C 2
ATOM 5127 O O . ILE A 1 149 ? 5.026 11.147 8.920 1.00 0.00 150 ILE A O 2
ATOM 5142 N N . VAL A 1 150 ? 4.928 12.880 10.354 1.00 0.00 151 VAL A N 2
ATOM 5143 C CA . VAL A 1 150 ? 4.973 12.056 11.569 1.00 0.00 151 VAL A CA 2
ATOM 5144 C C . VAL A 1 150 ? 3.650 11.304 11.743 1.00 0.00 151 VAL A C 2
ATOM 5145 O O . VAL A 1 150 ? 2.574 11.870 11.520 1.00 0.00 151 VAL A O 2
ATOM 5158 N N . SER A 1 151 ? 3.729 10.042 12.162 1.00 0.00 152 SER A N 2
ATOM 5159 C CA . SER A 1 151 ? 2.576 9.171 12.392 1.00 0.00 152 SER A CA 2
ATOM 5160 C C . SER A 1 151 ? 2.715 8.450 13.729 1.00 0.00 152 SER A C 2
ATOM 5161 O O . SER A 1 151 ? 3.771 7.912 14.063 1.00 0.00 152 SER A O 2
ATOM 5168 N N . HIS A 1 152 ? 1.643 8.424 14.519 1.00 0.00 153 HIS A N 2
ATOM 5169 C CA . HIS A 1 152 ? 1.614 7.647 15.757 1.00 0.00 153 HIS A CA 2
ATOM 5170 C C . HIS A 1 152 ? 1.401 6.158 15.430 1.00 0.00 153 HIS A C 2
ATOM 5171 O O . HIS A 1 152 ? 0.711 5.832 14.457 1.00 0.00 153 HIS A O 2
ATOM 5184 N N . LEU A 1 153 ? 1.988 5.263 16.229 1.00 0.00 154 LEU A N 2
ATOM 5185 C CA . LEU A 1 153 ? 1.920 3.811 16.048 1.00 0.00 154 LEU A CA 2
ATOM 5186 C C . LEU A 1 153 ? 1.690 3.137 17.406 1.00 0.00 154 LEU A C 2
ATOM 5187 O O . LEU A 1 153 ? 2.575 3.090 18.265 1.00 0.00 154 LEU A O 2
ATOM 5202 N N . THR A 1 154 ? 0.501 2.568 17.573 1.00 0.00 155 THR A N 2
ATOM 5203 C CA . THR A 1 154 ? 0.077 1.896 18.806 1.00 0.00 155 THR A CA 2
ATOM 5204 C C . THR A 1 154 ? -0.430 0.495 18.471 1.00 0.00 155 THR A C 2
ATOM 5205 O O . THR A 1 154 ? -1.204 0.326 17.528 1.00 0.00 155 THR A O 2
ATOM 5216 N N . VAL A 1 155 ? 0.013 -0.523 19.213 1.00 0.00 156 VAL A N 2
ATOM 5217 C CA . VAL A 1 155 ? -0.291 -1.941 18.940 1.00 0.00 156 VAL A CA 2
ATOM 5218 C C . VAL A 1 155 ? -0.663 -2.646 20.240 1.00 0.00 156 VAL A C 2
ATOM 5219 O O . VAL A 1 155 ? 0.007 -2.472 21.262 1.00 0.00 156 VAL A O 2
ATOM 5232 N N . ARG A 1 156 ? -1.713 -3.467 20.210 1.00 0.00 157 ARG A N 2
ATOM 5233 C CA . ARG A 1 156 ? -2.295 -4.120 21.392 1.00 0.00 157 ARG A CA 2
ATOM 5234 C C . ARG A 1 156 ? -2.832 -5.517 21.060 1.00 0.00 157 ARG A C 2
ATOM 5235 O O . ARG A 1 156 ? -3.238 -5.784 19.928 1.00 0.00 157 ARG A O 2
ATOM 5253 N N . GLN A 1 157 ? -2.825 -6.417 22.044 1.00 0.00 158 GLN A N 2
ATOM 5254 C CA . GLN A 1 157 ? -3.454 -7.739 21.929 1.00 0.00 158 GLN A CA 2
ATOM 5255 C C . GLN A 1 157 ? -4.986 -7.628 21.825 1.00 0.00 158 GLN A C 2
ATOM 5256 O O . GLN A 1 157 ? -5.612 -6.833 22.530 1.00 0.00 158 GLN A O 2
ATOM 5268 N N . THR A 1 158 ? -5.597 -8.458 20.975 1.00 0.00 159 THR A N 2
ATOM 5269 C CA . THR A 1 158 ? -7.066 -8.534 20.800 1.00 0.00 159 THR A CA 2
ATOM 5270 C C . THR A 1 158 ? -7.772 -9.363 21.887 1.00 0.00 159 THR A C 2
ATOM 5271 O O . THR A 1 158 ? -9.003 -9.413 21.920 1.00 0.00 159 THR A O 2
ATOM 5282 N N . HIS A 1 159 ? -7.005 -10.031 22.754 1.00 0.00 160 HIS A N 2
ATOM 5283 C CA . HIS A 1 159 ? -7.465 -10.896 23.847 1.00 0.00 160 HIS A CA 2
ATOM 5284 C C . HIS A 1 159 ? -6.472 -10.882 25.026 1.00 0.00 160 HIS A C 2
ATOM 5285 O O . HIS A 1 159 ? -5.416 -10.255 24.931 1.00 0.00 160 HIS A O 2
ATOM 5298 N N . THR A 1 160 ? -6.784 -11.587 26.123 1.00 0.00 161 THR A N 2
ATOM 5299 C CA . THR A 1 160 ? -5.961 -11.692 27.352 1.00 0.00 161 THR A CA 2
ATOM 5300 C C . THR A 1 160 ? -4.439 -11.810 27.089 1.00 0.00 161 THR A C 2
ATOM 5301 O O . THR A 1 160 ? -4.033 -12.584 26.213 1.00 0.00 161 THR A O 2
ATOM 5312 N N . PRO A 1 161 ? -3.580 -11.047 27.806 1.00 0.00 162 PRO A N 2
ATOM 5313 C CA . PRO A 1 161 ? -3.894 -10.126 28.908 1.00 0.00 162 PRO A CA 2
ATOM 5314 C C . PRO A 1 161 ? -4.490 -8.766 28.475 1.00 0.00 162 PRO A C 2
ATOM 5315 O O . PRO A 1 161 ? -4.658 -7.885 29.320 1.00 0.00 162 PRO A O 2
ATOM 5323 N N . TYR A 1 162 ? -4.838 -8.581 27.189 1.00 0.00 163 TYR A N 2
ATOM 5324 C CA . TYR A 1 162 ? -5.407 -7.345 26.603 1.00 0.00 163 TYR A CA 2
ATOM 5325 C C . TYR A 1 162 ? -4.489 -6.103 26.711 1.00 0.00 163 TYR A C 2
ATOM 5326 O O . TYR A 1 162 ? -4.909 -4.980 26.423 1.00 0.00 163 TYR A O 2
ATOM 5343 N N . ASP A 1 163 ? -3.229 -6.299 27.110 1.00 0.00 164 ASP A N 2
ATOM 5344 C CA . ASP A 1 163 ? -2.202 -5.264 27.211 1.00 0.00 164 ASP A CA 2
ATOM 5345 C C . ASP A 1 163 ? -1.615 -4.875 25.841 1.00 0.00 164 ASP A C 2
ATOM 5346 O O . ASP A 1 163 ? -1.735 -5.590 24.836 1.00 0.00 164 ASP A O 2
ATOM 5354 N N . TYR A 1 164 ? -0.966 -3.707 25.810 1.00 0.00 165 TYR A N 2
ATOM 5355 C CA . TYR A 1 164 ? -0.157 -3.227 24.684 1.00 0.00 165 TYR A CA 2
ATOM 5356 C C . TYR A 1 164 ? 0.985 -4.205 24.343 1.00 0.00 165 TYR A C 2
ATOM 5357 O O . TYR A 1 164 ? 1.492 -4.904 25.220 1.00 0.00 165 TYR A O 2
ATOM 5374 N N . VAL A 1 165 ? 1.402 -4.217 23.071 1.00 0.00 166 VAL A N 2
ATOM 5375 C CA . VAL A 1 165 ? 2.537 -5.022 22.562 1.00 0.00 166 VAL A CA 2
ATOM 5376 C C . VAL A 1 165 ? 3.625 -4.177 21.899 1.00 0.00 166 VAL A C 2
ATOM 5377 O O . VAL A 1 165 ? 4.784 -4.595 21.842 1.00 0.00 166 VAL A O 2
ATOM 5390 N N . VAL A 1 166 ? 3.268 -2.971 21.433 1.00 0.00 167 VAL A N 2
ATOM 5391 C CA . VAL A 1 166 ? 4.175 -1.895 20.991 1.00 0.00 167 VAL A CA 2
ATOM 5392 C C . VAL A 1 166 ? 3.490 -0.546 21.206 1.00 0.00 167 VAL A C 2
ATOM 5393 O O . VAL A 1 166 ? 2.290 -0.396 20.967 1.00 0.00 167 VAL A O 2
ATOM 5406 N N . ASN A 1 167 ? 4.269 0.459 21.604 1.00 0.00 168 ASN A N 2
ATOM 5407 C CA . ASN A 1 167 ? 3.840 1.850 21.704 1.00 0.00 168 ASN A CA 2
ATOM 5408 C C . ASN A 1 167 ? 4.995 2.761 21.259 1.00 0.00 168 ASN A C 2
ATOM 5409 O O . ASN A 1 167 ? 6.079 2.741 21.850 1.00 0.00 168 ASN A O 2
ATOM 5419 N N . GLY A 1 168 ? 4.776 3.515 20.187 1.00 0.00 169 GLY A N 2
ATOM 5420 C CA . GLY A 1 168 ? 5.787 4.333 19.529 1.00 0.00 169 GLY A CA 2
ATOM 5421 C C . GLY A 1 168 ? 5.192 5.201 18.420 1.00 0.00 169 GLY A C 2
ATOM 5422 O O . GLY A 1 168 ? 4.044 5.650 18.477 1.00 0.00 169 GLY A O 2
ATOM 5426 N N . SER A 1 169 ? 5.992 5.438 17.392 1.00 0.00 170 SER A N 2
ATOM 5427 C CA . SER A 1 169 ? 5.622 6.196 16.197 1.00 0.00 170 SER A CA 2
ATOM 5428 C C . SER A 1 169 ? 6.412 5.692 14.988 1.00 0.00 170 SER A C 2
ATOM 5429 O O . SER A 1 169 ? 7.314 4.862 15.106 1.00 0.00 170 SER A O 2
ATOM 5436 N N . VAL A 1 170 ? 6.062 6.187 13.808 1.00 0.00 171 VAL A N 2
ATOM 5437 C CA . VAL A 1 170 ? 6.706 5.885 12.529 1.00 0.00 171 VAL A CA 2
ATOM 5438 C C . VAL A 1 170 ? 6.596 7.133 11.640 1.00 0.00 171 VAL A C 2
ATOM 5439 O O . VAL A 1 170 ? 5.652 7.909 11.780 1.00 0.00 171 VAL A O 2
ATOM 5452 N N . TYR A 1 171 ? 7.556 7.377 10.752 1.00 0.00 172 TYR A N 2
ATOM 5453 C CA . TYR A 1 171 ? 7.555 8.548 9.871 1.00 0.00 172 TYR A CA 2
ATOM 5454 C C . TYR A 1 171 ? 7.232 8.100 8.441 1.00 0.00 172 TYR A C 2
ATOM 5455 O O . TYR A 1 171 ? 7.845 7.175 7.918 1.00 0.00 172 TYR A O 2
ATOM 5472 N N . PHE A 1 172 ? 6.290 8.762 7.777 1.00 0.00 173 PHE A N 2
ATOM 5473 C CA . PHE A 1 172 ? 5.940 8.481 6.381 1.00 0.00 173 PHE A CA 2
ATOM 5474 C C . PHE A 1 172 ? 6.346 9.644 5.473 1.00 0.00 173 PHE A C 2
ATOM 5475 O O . PHE A 1 172 ? 6.539 10.772 5.929 1.00 0.00 173 PHE A O 2
ATOM 5491 N N . LYS A 1 173 ? 6.504 9.359 4.179 1.00 0.00 174 LYS A N 2
ATOM 5492 C CA . LYS A 1 173 ? 6.815 10.324 3.116 1.00 0.00 174 LYS A CA 2
ATOM 5493 C C . LYS A 1 173 ? 6.501 9.688 1.759 1.00 0.00 174 LYS A C 2
ATOM 5494 O O . LYS A 1 173 ? 6.715 8.490 1.572 1.00 0.00 174 LYS A O 2
ATOM 5509 N N . TYR A 1 174 ? 6.051 10.483 0.796 1.00 0.00 175 TYR A N 2
ATOM 5510 C CA . TYR A 1 174 ? 5.848 10.063 -0.592 1.00 0.00 175 TYR A CA 2
ATOM 5511 C C . TYR A 1 174 ? 6.860 10.756 -1.528 1.00 0.00 175 TYR A C 2
ATOM 5512 O O . TYR A 1 174 ? 7.386 11.825 -1.220 1.00 0.00 175 TYR A O 2
ATOM 5529 N N . SER A 1 175 ? 7.123 10.146 -2.685 1.00 0.00 176 SER A N 2
ATOM 5530 C CA . SER A 1 175 ? 8.043 10.632 -3.722 1.00 0.00 176 SER A CA 2
ATOM 5531 C C . SER A 1 175 ? 7.328 10.691 -5.088 1.00 0.00 176 SER A C 2
ATOM 5532 O O . SER A 1 175 ? 7.180 9.659 -5.754 1.00 0.00 176 SER A O 2
ATOM 5539 N N . PRO A 1 176 ? 6.893 11.888 -5.544 1.00 0.00 177 PRO A N 2
ATOM 5540 C CA . PRO A 1 176 ? 6.224 12.078 -6.837 1.00 0.00 177 PRO A CA 2
ATOM 5541 C C . PRO A 1 176 ? 7.140 11.854 -8.046 1.00 0.00 177 PRO A C 2
ATOM 5542 O O . PRO A 1 176 ? 6.649 11.764 -9.171 1.00 0.00 177 PRO A O 2
ATOM 5550 N N . THR A 1 177 ? 8.454 11.724 -7.818 1.00 0.00 178 THR A N 2
ATOM 5551 C CA . THR A 1 177 ? 9.486 11.332 -8.795 1.00 0.00 178 THR A CA 2
ATOM 5552 C C . THR A 1 177 ? 9.019 10.217 -9.734 1.00 0.00 178 THR A C 2
ATOM 5553 O O . THR A 1 177 ? 9.254 10.282 -10.941 1.00 0.00 178 THR A O 2
ATOM 5564 N N . THR A 1 178 ? 8.351 9.198 -9.181 1.00 0.00 179 THR A N 2
ATOM 5565 C CA . THR A 1 178 ? 7.903 8.014 -9.930 1.00 0.00 179 THR A CA 2
ATOM 5566 C C . THR A 1 178 ? 6.708 7.298 -9.265 1.00 0.00 179 THR A C 2
ATOM 5567 O O . THR A 1 178 ? 6.545 6.084 -9.358 1.00 0.00 179 THR A O 2
ATOM 5578 N N . GLY A 1 179 ? 5.867 8.035 -8.525 1.00 0.00 180 GLY A N 2
ATOM 5579 C CA . GLY A 1 179 ? 4.728 7.455 -7.801 1.00 0.00 180 GLY A CA 2
ATOM 5580 C C . GLY A 1 179 ? 5.140 6.337 -6.837 1.00 0.00 180 GLY A C 2
ATOM 5581 O O . GLY A 1 179 ? 4.666 5.208 -6.960 1.00 0.00 180 GLY A O 2
ATOM 5585 N N . GLN A 1 180 ? 6.070 6.639 -5.926 1.00 0.00 181 GLN A N 2
ATOM 5586 C CA . GLN A 1 180 ? 6.671 5.691 -4.982 1.00 0.00 181 GLN A CA 2
ATOM 5587 C C . GLN A 1 180 ? 6.599 6.274 -3.567 1.00 0.00 181 GLN A C 2
ATOM 5588 O O . GLN A 1 180 ? 6.977 7.422 -3.348 1.00 0.00 181 GLN A O 2
ATOM 5600 N N . VAL A 1 181 ? 6.120 5.498 -2.592 1.00 0.00 182 VAL A N 2
ATOM 5601 C CA . VAL A 1 181 ? 6.153 5.891 -1.171 1.00 0.00 182 VAL A CA 2
ATOM 5602 C C . VAL A 1 181 ? 7.451 5.398 -0.508 1.00 0.00 182 VAL A C 2
ATOM 5603 O O . VAL A 1 181 ? 8.071 4.448 -0.988 1.00 0.00 182 VAL A O 2
ATOM 5616 N N . THR A 1 182 ? 7.846 6.000 0.618 1.00 0.00 183 THR A N 2
ATOM 5617 C CA . THR A 1 182 ? 9.019 5.587 1.407 1.00 0.00 183 THR A CA 2
ATOM 5618 C C . THR A 1 182 ? 8.779 5.869 2.891 1.00 0.00 183 THR A C 2
ATOM 5619 O O . THR A 1 182 ? 8.729 7.026 3.309 1.00 0.00 183 THR A O 2
ATOM 5630 N N . VAL A 1 183 ? 8.640 4.820 3.706 1.00 0.00 184 VAL A N 2
ATOM 5631 C CA . VAL A 1 183 ? 8.560 4.956 5.171 1.00 0.00 184 VAL A CA 2
ATOM 5632 C C . VAL A 1 183 ? 9.965 5.113 5.759 1.00 0.00 184 VAL A C 2
ATOM 5633 O O . VAL A 1 183 ? 10.910 4.425 5.363 1.00 0.00 184 VAL A O 2
ATOM 5646 N N . ILE A 1 184 ? 10.097 6.010 6.729 1.00 0.00 185 ILE A N 2
ATOM 5647 C CA . ILE A 1 184 ? 11.318 6.315 7.471 1.00 0.00 185 ILE A CA 2
ATOM 5648 C C . ILE A 1 184 ? 11.064 5.941 8.934 1.00 0.00 185 ILE A C 2
ATOM 5649 O O . ILE A 1 184 ? 10.061 6.318 9.539 1.00 0.00 185 ILE A O 2
ATOM 5664 N N . LYS A 1 185 ? 11.977 5.162 9.507 1.00 0.00 186 LYS A N 2
ATOM 5665 C CA . LYS A 1 185 ? 11.894 4.672 10.885 1.00 0.00 186 LYS A CA 2
ATOM 5666 C C . LYS A 1 185 ? 13.270 4.737 11.537 1.00 0.00 186 LYS A C 2
ATOM 5667 O O . LYS A 1 185 ? 14.282 4.458 10.891 1.00 0.00 186 LYS A O 2
ATOM 5682 N N . LYS A 1 186 ? 13.303 5.142 12.802 1.00 0.00 187 LYS A N 2
ATOM 5683 C CA . LYS A 1 186 ? 14.524 5.353 13.591 1.00 0.00 187 LYS A CA 2
ATOM 5684 C C . LYS A 1 186 ? 14.189 5.327 15.075 1.00 0.00 187 LYS A C 2
ATOM 5685 O O . LYS A 1 186 ? 13.029 5.479 15.454 1.00 0.00 187 LYS A O 2
ATOM 5700 N N . ASP A 1 187 ? 15.207 5.184 15.915 1.00 0.00 188 ASP A N 2
ATOM 5701 C CA . ASP A 1 187 ? 15.096 5.109 17.383 1.00 0.00 188 ASP A CA 2
ATOM 5702 C C . ASP A 1 187 ? 14.387 6.327 18.024 1.00 0.00 188 ASP A C 2
ATOM 5703 O O . ASP A 1 187 ? 13.936 6.260 19.169 1.00 0.00 188 ASP A O 2
ATOM 5711 N N . GLU A 1 188 ? 14.251 7.433 17.282 1.00 0.00 189 GLU A N 2
ATOM 5712 C CA . GLU A 1 188 ? 13.447 8.617 17.627 1.00 0.00 189 GLU A CA 2
ATOM 5713 C C . GLU A 1 188 ? 11.939 8.329 17.786 1.00 0.00 189 GLU A C 2
ATOM 5714 O O . GLU A 1 188 ? 11.238 9.079 18.472 1.00 0.00 189 GLU A O 2
ATOM 5724 N N . THR A 1 189 ? 11.430 7.266 17.153 1.00 0.00 190 THR A N 2
ATOM 5725 C CA . THR A 1 189 ? 9.993 6.956 17.025 1.00 0.00 190 THR A CA 2
ATOM 5726 C C . THR A 1 189 ? 9.709 5.454 17.115 1.00 0.00 190 THR A C 2
ATOM 5727 O O . THR A 1 189 ? 8.842 5.012 17.876 1.00 0.00 190 THR A O 2
ATOM 5738 N N . PHE A 1 190 ? 10.477 4.659 16.374 1.00 0.00 191 PHE A N 2
ATOM 5739 C CA . PHE A 1 190 ? 10.403 3.201 16.320 1.00 0.00 191 PHE A CA 2
ATOM 5740 C C . PHE A 1 190 ? 11.045 2.555 17.565 1.00 0.00 191 PHE A C 2
ATOM 5741 O O . PHE A 1 190 ? 12.059 3.071 18.050 1.00 0.00 191 PHE A O 2
ATOM 5757 N N . PRO A 1 191 ? 10.489 1.442 18.092 1.00 0.00 192 PRO A N 2
ATOM 5758 C CA . PRO A 1 191 ? 11.032 0.765 19.268 1.00 0.00 192 PRO A CA 2
ATOM 5759 C C . PRO A 1 191 ? 12.262 -0.093 18.887 1.00 0.00 192 PRO A C 2
ATOM 5760 O O . PRO A 1 191 ? 13.367 0.440 18.782 1.00 0.00 192 PRO A O 2
ATOM 5768 N N . LYS A 1 192 ? 12.074 -1.406 18.662 1.00 0.00 193 LYS A N 2
ATOM 5769 C CA . LYS A 1 192 ? 13.058 -2.406 18.170 1.00 0.00 193 LYS A CA 2
ATOM 5770 C C . LYS A 1 192 ? 12.433 -3.803 18.043 1.00 0.00 193 LYS A C 2
ATOM 5771 O O . LYS A 1 192 ? 12.742 -4.547 17.115 1.00 0.00 193 LYS A O 2
ATOM 5786 N N . ASN A 1 193 ? 11.536 -4.135 18.977 1.00 0.00 194 ASN A N 2
ATOM 5787 C CA . ASN A 1 193 ? 10.803 -5.406 19.055 1.00 0.00 194 ASN A CA 2
ATOM 5788 C C . ASN A 1 193 ? 9.978 -5.694 17.789 1.00 0.00 194 ASN A C 2
ATOM 5789 O O . ASN A 1 193 ? 9.916 -6.830 17.307 1.00 0.00 194 ASN A O 2
ATOM 5799 N N . MET A 1 194 ? 9.347 -4.637 17.273 1.00 0.00 195 MET A N 2
ATOM 5800 C CA . MET A 1 194 ? 8.670 -4.596 15.988 1.00 0.00 195 MET A CA 2
ATOM 5801 C C . MET A 1 194 ? 9.539 -3.824 15.005 1.00 0.00 195 MET A C 2
ATOM 5802 O O . MET A 1 194 ? 10.093 -2.778 15.358 1.00 0.00 195 MET A O 2
ATOM 5814 N N . THR A 1 195 ? 9.599 -4.301 13.765 1.00 0.00 196 THR A N 2
ATOM 5815 C CA . THR A 1 195 ? 10.187 -3.552 12.651 1.00 0.00 196 THR A CA 2
ATOM 5816 C C . THR A 1 195 ? 9.322 -3.666 11.400 1.00 0.00 196 THR A C 2
ATOM 5817 O O . THR A 1 195 ? 8.526 -4.597 11.283 1.00 0.00 196 THR A O 2
ATOM 5828 N N . VAL A 1 196 ? 9.469 -2.728 10.457 1.00 0.00 197 VAL A N 2
ATOM 5829 C CA . VAL A 1 196 ? 8.739 -2.724 9.183 1.00 0.00 197 VAL A CA 2
ATOM 5830 C C . VAL A 1 196 ? 9.703 -2.670 8.011 1.00 0.00 197 VAL A C 2
ATOM 5831 O O . VAL A 1 196 ? 10.684 -1.923 8.028 1.00 0.00 197 VAL A O 2
ATOM 5844 N N . THR A 1 197 ? 9.387 -3.447 6.980 1.00 0.00 198 THR A N 2
ATOM 5845 C CA . THR A 1 197 ? 10.182 -3.562 5.756 1.00 0.00 198 THR A CA 2
ATOM 5846 C C . THR A 1 197 ? 9.294 -3.289 4.548 1.00 0.00 198 THR A C 2
ATOM 5847 O O . THR A 1 197 ? 8.108 -3.637 4.533 1.00 0.00 198 THR A O 2
ATOM 5858 N N . GLN A 1 198 ? 9.871 -2.622 3.545 1.00 0.00 199 GLN A N 2
ATOM 5859 C CA . GLN A 1 198 ? 9.223 -2.262 2.287 1.00 0.00 199 GLN A CA 2
ATOM 5860 C C . GLN A 1 198 ? 9.032 -3.490 1.380 1.00 0.00 199 GLN A C 2
ATOM 5861 O O . GLN A 1 198 ? 9.813 -3.749 0.462 1.00 0.00 199 GLN A O 2
ATOM 5873 N N . ASP A 1 199 ? 8.000 -4.277 1.688 1.00 0.00 200 ASP A N 2
ATOM 5874 C CA . ASP A 1 199 ? 7.569 -5.466 0.944 1.00 0.00 200 ASP A CA 2
ATOM 5875 C C . ASP A 1 199 ? 7.311 -5.173 -0.550 1.00 0.00 200 ASP A C 2
ATOM 5876 O O . ASP A 1 199 ? 7.599 -6.009 -1.410 1.00 0.00 200 ASP A O 2
ATOM 5884 N N . ASP A 1 200 ? 6.826 -3.966 -0.867 1.00 0.00 201 ASP A N 2
ATOM 5885 C CA . ASP A 1 200 ? 6.620 -3.451 -2.229 1.00 0.00 201 ASP A CA 2
ATOM 5886 C C . ASP A 1 200 ? 6.602 -1.904 -2.250 1.00 0.00 201 ASP A C 2
ATOM 5887 O O . ASP A 1 200 ? 6.698 -1.265 -1.201 1.00 0.00 201 ASP A O 2
ATOM 5895 N N . ASN A 1 201 ? 6.416 -1.291 -3.423 1.00 0.00 202 ASN A N 2
ATOM 5896 C CA . ASN A 1 201 ? 6.383 0.156 -3.666 1.00 0.00 202 ASN A CA 2
ATOM 5897 C C . ASN A 1 201 ? 5.561 0.954 -2.634 1.00 0.00 202 ASN A C 2
ATOM 5898 O O . ASN A 1 201 ? 6.019 1.986 -2.146 1.00 0.00 202 ASN A O 2
ATOM 5908 N N . THR A 1 202 ? 4.393 0.427 -2.261 1.00 0.00 203 THR A N 2
ATOM 5909 C CA . THR A 1 202 ? 3.495 0.957 -1.222 1.00 0.00 203 THR A CA 2
ATOM 5910 C C . THR A 1 202 ? 3.047 -0.113 -0.217 1.00 0.00 203 THR A C 2
ATOM 5911 O O . THR A 1 202 ? 2.128 0.124 0.565 1.00 0.00 203 THR A O 2
ATOM 5922 N N . SER A 1 203 ? 3.684 -1.288 -0.207 1.00 0.00 204 SER A N 2
ATOM 5923 C CA . SER A 1 203 ? 3.354 -2.365 0.729 1.00 0.00 204 SER A CA 2
ATOM 5924 C C . SER A 1 203 ? 4.394 -2.446 1.833 1.00 0.00 204 SER A C 2
ATOM 5925 O O . SER A 1 203 ? 5.593 -2.570 1.567 1.00 0.00 204 SER A O 2
ATOM 5932 N N . PHE A 1 204 ? 3.925 -2.394 3.077 1.00 0.00 205 PHE A N 2
ATOM 5933 C CA . PHE A 1 204 ? 4.740 -2.504 4.279 1.00 0.00 205 PHE A CA 2
ATOM 5934 C C . PHE A 1 204 ? 4.256 -3.651 5.165 1.00 0.00 205 PHE A C 2
ATOM 5935 O O . PHE A 1 204 ? 3.055 -3.844 5.372 1.00 0.00 205 PHE A O 2
ATOM 5951 N N . ILE A 1 205 ? 5.214 -4.397 5.716 1.00 0.00 206 ILE A N 2
ATOM 5952 C CA . ILE A 1 205 ? 4.952 -5.562 6.560 1.00 0.00 206 ILE A CA 2
ATOM 5953 C C . ILE A 1 205 ? 5.725 -5.441 7.873 1.00 0.00 206 ILE A C 2
ATOM 5954 O O . ILE A 1 205 ? 6.953 -5.341 7.896 1.00 0.00 206 ILE A O 2
ATOM 5969 N N . PHE A 1 206 ? 4.975 -5.366 8.970 1.00 0.00 207 PHE A N 2
ATOM 5970 C CA . PHE A 1 206 ? 5.467 -5.159 10.325 1.00 0.00 207 PHE A CA 2
ATOM 5971 C C . PHE A 1 206 ? 5.592 -6.525 11.015 1.00 0.00 207 PHE A C 2
ATOM 5972 O O . PHE A 1 206 ? 4.589 -7.190 11.280 1.00 0.00 207 PHE A O 2
ATOM 5988 N N . ASN A 1 207 ? 6.814 -6.966 11.305 1.00 0.00 208 ASN A N 2
ATOM 5989 C CA . ASN A 1 207 ? 7.064 -8.196 12.064 1.00 0.00 208 ASN A CA 2
ATOM 5990 C C . ASN A 1 207 ? 7.233 -7.861 13.547 1.00 0.00 208 ASN A C 2
ATOM 5991 O O . ASN A 1 207 ? 7.823 -6.828 13.861 1.00 0.00 208 ASN A O 2
ATOM 6001 N N . LEU A 1 208 ? 6.732 -8.716 14.447 1.00 0.00 209 LEU A N 2
ATOM 6002 C CA . LEU A 1 208 ? 6.787 -8.509 15.897 1.00 0.00 209 LEU A CA 2
ATOM 6003 C C . LEU A 1 208 ? 7.362 -9.725 16.627 1.00 0.00 209 LEU A C 2
ATOM 6004 O O . LEU A 1 208 ? 6.820 -10.829 16.551 1.00 0.00 209 LEU A O 2
ATOM 6019 N N . ASN A 1 209 ? 8.443 -9.495 17.373 1.00 0.00 210 ASN A N 2
ATOM 6020 C CA . ASN A 1 209 ? 9.303 -10.520 17.972 1.00 0.00 210 ASN A CA 2
ATOM 6021 C C . ASN A 1 209 ? 9.264 -10.489 19.521 1.00 0.00 210 ASN A C 2
ATOM 6022 O O . ASN A 1 209 ? 10.109 -11.098 20.178 1.00 0.00 210 ASN A O 2
ATOM 6032 N N . SER A 1 210 ? 8.290 -9.780 20.103 1.00 0.00 211 SER A N 2
ATOM 6033 C CA . SER A 1 210 ? 8.081 -9.644 21.555 1.00 0.00 211 SER A CA 2
ATOM 6034 C C . SER A 1 210 ? 6.612 -9.341 21.887 1.00 0.00 211 SER A C 2
ATOM 6035 O O . SER A 1 210 ? 5.844 -8.936 21.021 1.00 0.00 211 SER A O 2
ATOM 6042 N N . GLU A 1 211 ? 6.224 -9.493 23.152 1.00 0.00 212 GLU A N 2
ATOM 6043 C CA . GLU A 1 211 ? 4.834 -9.351 23.630 1.00 0.00 212 GLU A CA 2
ATOM 6044 C C . GLU A 1 211 ? 4.673 -8.293 24.746 1.00 0.00 212 GLU A C 2
ATOM 6045 O O . GLU A 1 211 ? 3.574 -8.115 25.277 1.00 0.00 212 GLU A O 2
ATOM 6055 N N . LYS A 1 212 ? 5.771 -7.610 25.117 1.00 0.00 213 LYS A N 2
ATOM 6056 C CA . LYS A 1 212 ? 5.872 -6.644 26.232 1.00 0.00 213 LYS A CA 2
ATOM 6057 C C . LYS A 1 212 ? 4.980 -5.389 26.099 1.00 0.00 213 LYS A C 2
ATOM 6058 O O . LYS A 1 212 ? 4.452 -4.943 27.145 1.00 0.00 213 LYS A O 2
ATOM 6073 N N . SER A 1 1 ? -19.068 -1.098 -19.585 1.00 0.00 2 SER A N 3
ATOM 6074 C CA . SER A 1 1 ? -18.445 0.247 -19.511 1.00 0.00 2 SER A CA 3
ATOM 6075 C C . SER A 1 1 ? -17.896 0.529 -18.113 1.00 0.00 2 SER A C 3
ATOM 6076 O O . SER A 1 1 ? -18.289 -0.115 -17.136 1.00 0.00 2 SER A O 3
ATOM 6085 N N . VAL A 1 2 ? -16.957 1.477 -17.999 1.00 0.00 3 VAL A N 3
ATOM 6086 C CA . VAL A 1 2 ? -16.452 1.973 -16.705 1.00 0.00 3 VAL A CA 3
ATOM 6087 C C . VAL A 1 2 ? -17.484 2.862 -16.000 1.00 0.00 3 VAL A C 3
ATOM 6088 O O . VAL A 1 2 ? -18.281 3.541 -16.650 1.00 0.00 3 VAL A O 3
ATOM 6101 N N . ASP A 1 3 ? -17.458 2.882 -14.668 1.00 0.00 4 ASP A N 3
ATOM 6102 C CA . ASP A 1 3 ? -18.228 3.834 -13.856 1.00 0.00 4 ASP A CA 3
ATOM 6103 C C . ASP A 1 3 ? -17.342 5.041 -13.495 1.00 0.00 4 ASP A C 3
ATOM 6104 O O . ASP A 1 3 ? -16.136 4.880 -13.311 1.00 0.00 4 ASP A O 3
ATOM 6112 N N . ALA A 1 4 ? -17.910 6.235 -13.307 1.00 0.00 5 ALA A N 3
ATOM 6113 C CA . ALA A 1 4 ? -17.175 7.389 -12.774 1.00 0.00 5 ALA A CA 3
ATOM 6114 C C . ALA A 1 4 ? -16.461 7.091 -11.436 1.00 0.00 5 ALA A C 3
ATOM 6115 O O . ALA A 1 4 ? -15.402 7.660 -11.155 1.00 0.00 5 ALA A O 3
ATOM 6122 N N . ASN A 1 5 ? -17.022 6.164 -10.648 1.00 0.00 6 ASN A N 3
ATOM 6123 C CA . ASN A 1 5 ? -16.573 5.782 -9.309 1.00 0.00 6 ASN A CA 3
ATOM 6124 C C . ASN A 1 5 ? -15.868 4.405 -9.266 1.00 0.00 6 ASN A C 3
ATOM 6125 O O . ASN A 1 5 ? -15.606 3.912 -8.171 1.00 0.00 6 ASN A O 3
ATOM 6135 N N . LYS A 1 6 ? -15.585 3.758 -10.407 1.00 0.00 7 LYS A N 3
ATOM 6136 C CA . LYS A 1 6 ? -14.980 2.405 -10.493 1.00 0.00 7 LYS A CA 3
ATOM 6137 C C . LYS A 1 6 ? -13.994 2.306 -11.667 1.00 0.00 7 LYS A C 3
ATOM 6138 O O . LYS A 1 6 ? -13.779 3.272 -12.395 1.00 0.00 7 LYS A O 3
ATOM 6153 N N . VAL A 1 7 ? -13.393 1.134 -11.859 1.00 0.00 8 VAL A N 3
ATOM 6154 C CA . VAL A 1 7 ? -12.351 0.863 -12.867 1.00 0.00 8 VAL A CA 3
ATOM 6155 C C . VAL A 1 7 ? -12.517 -0.530 -13.475 1.00 0.00 8 VAL A C 3
ATOM 6156 O O . VAL A 1 7 ? -13.077 -1.438 -12.853 1.00 0.00 8 VAL A O 3
ATOM 6169 N N . LYS A 1 8 ? -12.065 -0.701 -14.721 1.00 0.00 9 LYS A N 3
ATOM 6170 C CA . LYS A 1 8 ? -12.187 -1.948 -15.498 1.00 0.00 9 LYS A CA 3
ATOM 6171 C C . LYS A 1 8 ? -10.905 -2.219 -16.292 1.00 0.00 9 LYS A C 3
ATOM 6172 O O . LYS A 1 8 ? -10.151 -1.303 -16.625 1.00 0.00 9 LYS A O 3
ATOM 6187 N N . PHE A 1 9 ? -10.646 -3.493 -16.574 1.00 0.00 10 PHE A N 3
ATOM 6188 C CA . PHE A 1 9 ? -9.378 -3.977 -17.132 1.00 0.00 10 PHE A CA 3
ATOM 6189 C C . PHE A 1 9 ? -9.655 -5.006 -18.242 1.00 0.00 10 PHE A C 3
ATOM 6190 O O . PHE A 1 9 ? -10.238 -6.059 -17.995 1.00 0.00 10 PHE A O 3
ATOM 6206 N N . PHE A 1 10 ? -9.254 -4.703 -19.477 1.00 0.00 11 PHE A N 3
ATOM 6207 C CA . PHE A 1 10 ? -9.476 -5.535 -20.666 1.00 0.00 11 PHE A CA 3
ATOM 6208 C C . PHE A 1 10 ? -8.260 -6.432 -20.953 1.00 0.00 11 PHE A C 3
ATOM 6209 O O . PHE A 1 10 ? -7.141 -5.955 -21.161 1.00 0.00 11 PHE A O 3
ATOM 6225 N N . PHE A 1 11 ? -8.474 -7.746 -20.997 1.00 0.00 12 PHE A N 3
ATOM 6226 C CA . PHE A 1 11 ? -7.453 -8.751 -21.323 1.00 0.00 12 PHE A CA 3
ATOM 6227 C C . PHE A 1 11 ? -7.164 -8.811 -22.838 1.00 0.00 12 PHE A C 3
ATOM 6228 O O . PHE A 1 11 ? -7.311 -9.846 -23.493 1.00 0.00 12 PHE A O 3
ATOM 6244 N N . GLY A 1 12 ? -6.737 -7.684 -23.396 1.00 0.00 13 GLY A N 3
ATOM 6245 C CA . GLY A 1 12 ? -6.275 -7.577 -24.772 1.00 0.00 13 GLY A CA 3
ATOM 6246 C C . GLY A 1 12 ? -6.029 -6.126 -25.156 1.00 0.00 13 GLY A C 3
ATOM 6247 O O . GLY A 1 12 ? -6.885 -5.261 -24.933 1.00 0.00 13 GLY A O 3
ATOM 6251 N N . LYS A 1 13 ? -4.857 -5.863 -25.742 1.00 0.00 14 LYS A N 3
ATOM 6252 C CA . LYS A 1 13 ? -4.518 -4.570 -26.351 1.00 0.00 14 LYS A CA 3
ATOM 6253 C C . LYS A 1 13 ? -5.605 -4.139 -27.349 1.00 0.00 14 LYS A C 3
ATOM 6254 O O . LYS A 1 13 ? -6.231 -4.988 -27.988 1.00 0.00 14 LYS A O 3
ATOM 6269 N N . ASN A 1 14 ? -5.849 -2.830 -27.451 1.00 0.00 15 ASN A N 3
ATOM 6270 C CA . ASN A 1 14 ? -6.967 -2.227 -28.203 1.00 0.00 15 ASN A CA 3
ATOM 6271 C C . ASN A 1 14 ? -8.369 -2.450 -27.572 1.00 0.00 15 ASN A C 3
ATOM 6272 O O . ASN A 1 14 ? -9.379 -2.324 -28.268 1.00 0.00 15 ASN A O 3
ATOM 6282 N N . CYS A 1 15 ? -8.458 -2.755 -26.266 1.00 0.00 16 CYS A N 3
ATOM 6283 C CA . CYS A 1 15 ? -9.720 -3.048 -25.555 1.00 0.00 16 CYS A CA 3
ATOM 6284 C C . CYS A 1 15 ? -10.458 -4.278 -26.131 1.00 0.00 16 CYS A C 3
ATOM 6285 O O . CYS A 1 15 ? -11.603 -4.200 -26.585 1.00 0.00 16 CYS A O 3
ATOM 6292 N N . THR A 1 16 ? -9.776 -5.428 -26.128 1.00 0.00 17 THR A N 3
ATOM 6293 C CA . THR A 1 16 ? -10.253 -6.707 -26.701 1.00 0.00 17 THR A CA 3
ATOM 6294 C C . THR A 1 16 ? -10.032 -7.887 -25.740 1.00 0.00 17 THR A C 3
ATOM 6295 O O . THR A 1 16 ? -9.639 -7.696 -24.587 1.00 0.00 17 THR A O 3
ATOM 6306 N N . GLY A 1 17 ? -10.321 -9.114 -26.192 1.00 0.00 18 GLY A N 3
ATOM 6307 C CA . GLY A 1 17 ? -10.188 -10.334 -25.389 1.00 0.00 18 GLY A CA 3
ATOM 6308 C C . GLY A 1 17 ? -11.200 -10.402 -24.239 1.00 0.00 18 GLY A C 3
ATOM 6309 O O . GLY A 1 17 ? -12.363 -10.018 -24.394 1.00 0.00 18 GLY A O 3
ATOM 6313 N N . GLU A 1 18 ? -10.774 -10.935 -23.092 1.00 0.00 19 GLU A N 3
ATOM 6314 C CA . GLU A 1 18 ? -11.596 -11.014 -21.873 1.00 0.00 19 GLU A CA 3
ATOM 6315 C C . GLU A 1 18 ? -11.738 -9.646 -21.167 1.00 0.00 19 GLU A C 3
ATOM 6316 O O . GLU A 1 18 ? -11.108 -8.655 -21.549 1.00 0.00 19 GLU A O 3
ATOM 6326 N N . SER A 1 19 ? -12.529 -9.583 -20.096 1.00 0.00 20 SER A N 3
ATOM 6327 C CA . SER A 1 19 ? -12.753 -8.370 -19.294 1.00 0.00 20 SER A CA 3
ATOM 6328 C C . SER A 1 19 ? -12.711 -8.665 -17.790 1.00 0.00 20 SER A C 3
ATOM 6329 O O . SER A 1 19 ? -12.901 -9.802 -17.348 1.00 0.00 20 SER A O 3
ATOM 6336 N N . PHE A 1 20 ? -12.432 -7.627 -17.004 1.00 0.00 21 PHE A N 3
ATOM 6337 C CA . PHE A 1 20 ? -12.258 -7.663 -15.550 1.00 0.00 21 PHE A CA 3
ATOM 6338 C C . PHE A 1 20 ? -12.786 -6.374 -14.926 1.00 0.00 21 PHE A C 3
ATOM 6339 O O . PHE A 1 20 ? -12.769 -5.312 -15.556 1.00 0.00 21 PHE A O 3
ATOM 6355 N N . GLU A 1 21 ? -13.161 -6.451 -13.655 1.00 0.00 22 GLU A N 3
ATOM 6356 C CA . GLU A 1 21 ? -13.731 -5.344 -12.891 1.00 0.00 22 GLU A CA 3
ATOM 6357 C C . GLU A 1 21 ? -12.944 -5.128 -11.597 1.00 0.00 22 GLU A C 3
ATOM 6358 O O . GLU A 1 21 ? -12.495 -6.078 -10.949 1.00 0.00 22 GLU A O 3
ATOM 6368 N N . TYR A 1 22 ? -12.811 -3.860 -11.211 1.00 0.00 23 TYR A N 3
ATOM 6369 C CA . TYR A 1 22 ? -12.088 -3.420 -10.026 1.00 0.00 23 TYR A CA 3
ATOM 6370 C C . TYR A 1 22 ? -12.962 -2.426 -9.247 1.00 0.00 23 TYR A C 3
ATOM 6371 O O . TYR A 1 22 ? -13.488 -1.451 -9.792 1.00 0.00 23 TYR A O 3
ATOM 6388 N N . ASN A 1 23 ? -13.128 -2.685 -7.951 1.00 0.00 24 ASN A N 3
ATOM 6389 C CA . ASN A 1 23 ? -13.775 -1.765 -7.012 1.00 0.00 24 ASN A CA 3
ATOM 6390 C C . ASN A 1 23 ? -12.785 -0.669 -6.566 1.00 0.00 24 ASN A C 3
ATOM 6391 O O . ASN A 1 23 ? -11.574 -0.901 -6.499 1.00 0.00 24 ASN A O 3
ATOM 6401 N N . LYS A 1 24 ? -13.294 0.535 -6.273 1.00 0.00 25 LYS A N 3
ATOM 6402 C CA . LYS A 1 24 ? -12.477 1.651 -5.759 1.00 0.00 25 LYS A CA 3
ATOM 6403 C C . LYS A 1 24 ? -11.858 1.312 -4.391 1.00 0.00 25 LYS A C 3
ATOM 6404 O O . LYS A 1 24 ? -12.514 0.687 -3.555 1.00 0.00 25 LYS A O 3
ATOM 6419 N N . GLY A 1 25 ? -10.618 1.742 -4.146 1.00 0.00 26 GLY A N 3
ATOM 6420 C CA . GLY A 1 25 ? -9.910 1.432 -2.898 1.00 0.00 26 GLY A CA 3
ATOM 6421 C C . GLY A 1 25 ? -9.549 -0.054 -2.782 1.00 0.00 26 GLY A C 3
ATOM 6422 O O . GLY A 1 25 ? -10.094 -0.770 -1.940 1.00 0.00 26 GLY A O 3
ATOM 6426 N N . GLU A 1 26 ? -8.652 -0.524 -3.651 1.00 0.00 27 GLU A N 3
ATOM 6427 C CA . GLU A 1 26 ? -8.117 -1.895 -3.637 1.00 0.00 27 GLU A CA 3
ATOM 6428 C C . GLU A 1 26 ? -6.649 -1.906 -4.095 1.00 0.00 27 GLU A C 3
ATOM 6429 O O . GLU A 1 26 ? -6.223 -1.058 -4.881 1.00 0.00 27 GLU A O 3
ATOM 6439 N N . THR A 1 27 ? -5.885 -2.889 -3.628 1.00 0.00 28 THR A N 3
ATOM 6440 C CA . THR A 1 27 ? -4.494 -3.132 -4.027 1.00 0.00 28 THR A CA 3
ATOM 6441 C C . THR A 1 27 ? -4.325 -4.624 -4.266 1.00 0.00 28 THR A C 3
ATOM 6442 O O . THR A 1 27 ? -4.495 -5.438 -3.355 1.00 0.00 28 THR A O 3
ATOM 6453 N N . VAL A 1 28 ? -3.942 -4.980 -5.488 1.00 0.00 29 VAL A N 3
ATOM 6454 C CA . VAL A 1 28 ? -3.650 -6.362 -5.887 1.00 0.00 29 VAL A CA 3
ATOM 6455 C C . VAL A 1 28 ? -2.289 -6.415 -6.571 1.00 0.00 29 VAL A C 3
ATOM 6456 O O . VAL A 1 28 ? -1.902 -5.516 -7.324 1.00 0.00 29 VAL A O 3
ATOM 6469 N N . ARG A 1 29 ? -1.543 -7.480 -6.285 1.00 0.00 30 ARG A N 3
ATOM 6470 C CA . ARG A 1 29 ? -0.192 -7.702 -6.802 1.00 0.00 30 ARG A CA 3
ATOM 6471 C C . ARG A 1 29 ? -0.065 -9.144 -7.265 1.00 0.00 30 ARG A C 3
ATOM 6472 O O . ARG A 1 29 ? -0.472 -10.078 -6.572 1.00 0.00 30 ARG A O 3
ATOM 6490 N N . PHE A 1 30 ? 0.498 -9.293 -8.452 1.00 0.00 31 PHE A N 3
ATOM 6491 C CA . PHE A 1 30 ? 0.752 -10.557 -9.126 1.00 0.00 31 PHE A CA 3
ATOM 6492 C C . PHE A 1 30 ? 2.263 -10.824 -9.167 1.00 0.00 31 PHE A C 3
ATOM 6493 O O . PHE A 1 30 ? 3.075 -10.002 -8.737 1.00 0.00 31 PHE A O 3
ATOM 6509 N N . ASN A 1 31 ? 2.655 -11.995 -9.666 1.00 0.00 32 ASN A N 3
ATOM 6510 C CA . ASN A 1 31 ? 4.052 -12.403 -9.771 1.00 0.00 32 ASN A CA 3
ATOM 6511 C C . ASN A 1 31 ? 4.362 -12.746 -11.232 1.00 0.00 32 ASN A C 3
ATOM 6512 O O . ASN A 1 31 ? 3.609 -13.479 -11.873 1.00 0.00 32 ASN A O 3
ATOM 6522 N N . ASN A 1 32 ? 5.491 -12.251 -11.750 1.00 0.00 33 ASN A N 3
ATOM 6523 C CA . ASN A 1 32 ? 5.986 -12.556 -13.101 1.00 0.00 33 ASN A CA 3
ATOM 6524 C C . ASN A 1 32 ? 6.249 -14.063 -13.340 1.00 0.00 33 ASN A C 3
ATOM 6525 O O . ASN A 1 32 ? 6.364 -14.492 -14.489 1.00 0.00 33 ASN A O 3
ATOM 6535 N N . GLY A 1 33 ? 6.295 -14.874 -12.273 1.00 0.00 34 GLY A N 3
ATOM 6536 C CA . GLY A 1 33 ? 6.261 -16.341 -12.329 1.00 0.00 34 GLY A CA 3
ATOM 6537 C C . GLY A 1 33 ? 5.033 -16.929 -13.050 1.00 0.00 34 GLY A C 3
ATOM 6538 O O . GLY A 1 33 ? 5.137 -18.020 -13.616 1.00 0.00 34 GLY A O 3
ATOM 6542 N N . ASP A 1 34 ? 3.904 -16.207 -13.097 1.00 0.00 35 ASP A N 3
ATOM 6543 C CA . ASP A 1 34 ? 2.674 -16.608 -13.794 1.00 0.00 35 ASP A CA 3
ATOM 6544 C C . ASP A 1 34 ? 2.334 -15.580 -14.887 1.00 0.00 35 ASP A C 3
ATOM 6545 O O . ASP A 1 34 ? 2.086 -14.409 -14.594 1.00 0.00 35 ASP A O 3
ATOM 6553 N N . LYS A 1 35 ? 2.245 -16.009 -16.156 1.00 0.00 36 LYS A N 3
ATOM 6554 C CA . LYS A 1 35 ? 1.779 -15.160 -17.279 1.00 0.00 36 LYS A CA 3
ATOM 6555 C C . LYS A 1 35 ? 0.352 -14.604 -17.119 1.00 0.00 36 LYS A C 3
ATOM 6556 O O . LYS A 1 35 ? -0.035 -13.677 -17.827 1.00 0.00 36 LYS A O 3
ATOM 6571 N N . TRP A 1 36 ? -0.417 -15.119 -16.154 1.00 0.00 37 TRP A N 3
ATOM 6572 C CA . TRP A 1 36 ? -1.692 -14.552 -15.691 1.00 0.00 37 TRP A CA 3
ATOM 6573 C C . TRP A 1 36 ? -1.533 -13.155 -15.050 1.00 0.00 37 TRP A C 3
ATOM 6574 O O . TRP A 1 36 ? -2.525 -12.481 -14.792 1.00 0.00 37 TRP A O 3
ATOM 6594 N N . ASN A 1 37 ? -0.302 -12.702 -14.797 1.00 0.00 38 ASN A N 3
ATOM 6595 C CA . ASN A 1 37 ? 0.026 -11.311 -14.497 1.00 0.00 38 ASN A CA 3
ATOM 6596 C C . ASN A 1 37 ? -0.126 -10.399 -15.736 1.00 0.00 38 ASN A C 3
ATOM 6597 O O . ASN A 1 37 ? -0.853 -9.406 -15.716 1.00 0.00 38 ASN A O 3
ATOM 6607 N N . ASP A 1 38 ? 0.505 -10.774 -16.854 1.00 0.00 39 ASP A N 3
ATOM 6608 C CA . ASP A 1 38 ? 0.452 -10.079 -18.150 1.00 0.00 39 ASP A CA 3
ATOM 6609 C C . ASP A 1 38 ? -0.974 -9.967 -18.731 1.00 0.00 39 ASP A C 3
ATOM 6610 O O . ASP A 1 38 ? -1.223 -9.158 -19.626 1.00 0.00 39 ASP A O 3
ATOM 6618 N N . LYS A 1 39 ? -1.917 -10.754 -18.185 1.00 0.00 40 LYS A N 3
ATOM 6619 C CA . LYS A 1 39 ? -3.371 -10.694 -18.399 1.00 0.00 40 LYS A CA 3
ATOM 6620 C C . LYS A 1 39 ? -3.910 -9.267 -18.447 1.00 0.00 40 LYS A C 3
ATOM 6621 O O . LYS A 1 39 ? -4.721 -8.934 -19.305 1.00 0.00 40 LYS A O 3
ATOM 6636 N N . PHE A 1 40 ? -3.480 -8.415 -17.519 1.00 0.00 41 PHE A N 3
ATOM 6637 C CA . PHE A 1 40 ? -3.934 -7.031 -17.361 1.00 0.00 41 PHE A CA 3
ATOM 6638 C C . PHE A 1 40 ? -3.335 -6.073 -18.418 1.00 0.00 41 PHE A C 3
ATOM 6639 O O . PHE A 1 40 ? -2.765 -5.043 -18.073 1.00 0.00 41 PHE A O 3
ATOM 6655 N N . MET A 1 41 ? -3.422 -6.437 -19.707 1.00 0.00 42 MET A N 3
ATOM 6656 C CA . MET A 1 41 ? -2.859 -5.657 -20.810 1.00 0.00 42 MET A CA 3
ATOM 6657 C C . MET A 1 41 ? -3.519 -4.266 -20.904 1.00 0.00 42 MET A C 3
ATOM 6658 O O . MET A 1 41 ? -2.900 -3.281 -20.518 1.00 0.00 42 MET A O 3
ATOM 6670 N N . SER A 1 42 ? -4.764 -4.180 -21.380 1.00 0.00 43 SER A N 3
ATOM 6671 C CA . SER A 1 42 ? -5.504 -2.922 -21.531 1.00 0.00 43 SER A CA 3
ATOM 6672 C C . SER A 1 42 ? -6.360 -2.646 -20.290 1.00 0.00 43 SER A C 3
ATOM 6673 O O . SER A 1 42 ? -6.683 -3.553 -19.517 1.00 0.00 43 SER A O 3
ATOM 6680 N N . CYS A 1 43 ? -6.758 -1.393 -20.093 1.00 0.00 44 CYS A N 3
ATOM 6681 C CA . CYS A 1 43 ? -7.629 -0.968 -18.999 1.00 0.00 44 CYS A CA 3
ATOM 6682 C C . CYS A 1 43 ? -8.136 0.463 -19.181 1.00 0.00 44 CYS A C 3
ATOM 6683 O O . CYS A 1 43 ? -7.684 1.207 -20.051 1.00 0.00 44 CYS A O 3
ATOM 6690 N N . LEU A 1 44 ? -9.099 0.865 -18.354 1.00 0.00 45 LEU A N 3
ATOM 6691 C CA . LEU A 1 44 ? -9.656 2.212 -18.364 1.00 0.00 45 LEU A CA 3
ATOM 6692 C C . LEU A 1 44 ? -10.108 2.665 -16.971 1.00 0.00 45 LEU A C 3
ATOM 6693 O O . LEU A 1 44 ? -10.407 1.863 -16.080 1.00 0.00 45 LEU A O 3
ATOM 6708 N N . VAL A 1 45 ? -10.146 3.986 -16.805 1.00 0.00 46 VAL A N 3
ATOM 6709 C CA . VAL A 1 45 ? -10.364 4.662 -15.527 1.00 0.00 46 VAL A CA 3
ATOM 6710 C C . VAL A 1 45 ? -11.503 5.666 -15.676 1.00 0.00 46 VAL A C 3
ATOM 6711 O O . VAL A 1 45 ? -11.609 6.326 -16.710 1.00 0.00 46 VAL A O 3
ATOM 6724 N N . GLY A 1 46 ? -12.361 5.726 -14.653 1.00 0.00 47 GLY A N 3
ATOM 6725 C CA . GLY A 1 46 ? -13.654 6.418 -14.653 1.00 0.00 47 GLY A CA 3
ATOM 6726 C C . GLY A 1 46 ? -13.610 7.926 -14.912 1.00 0.00 47 GLY A C 3
ATOM 6727 O O . GLY A 1 46 ? -13.604 8.382 -16.058 1.00 0.00 47 GLY A O 3
ATOM 6731 N N . SER A 1 47 ? -13.627 8.703 -13.829 1.00 0.00 48 SER A N 3
ATOM 6732 C CA . SER A 1 47 ? -13.463 10.170 -13.826 1.00 0.00 48 SER A CA 3
ATOM 6733 C C . SER A 1 47 ? -13.210 10.750 -12.423 1.00 0.00 48 SER A C 3
ATOM 6734 O O . SER A 1 47 ? -12.617 11.824 -12.297 1.00 0.00 48 SER A O 3
ATOM 6741 N N . ASN A 1 48 ? -13.598 10.021 -11.367 1.00 0.00 49 ASN A N 3
ATOM 6742 C CA . ASN A 1 48 ? -13.434 10.373 -9.952 1.00 0.00 49 ASN A CA 3
ATOM 6743 C C . ASN A 1 48 ? -12.667 9.279 -9.170 1.00 0.00 49 ASN A C 3
ATOM 6744 O O . ASN A 1 48 ? -12.808 9.146 -7.955 1.00 0.00 49 ASN A O 3
ATOM 6754 N N . VAL A 1 49 ? -11.822 8.505 -9.858 1.00 0.00 50 VAL A N 3
ATOM 6755 C CA . VAL A 1 49 ? -10.935 7.465 -9.302 1.00 0.00 50 VAL A CA 3
ATOM 6756 C C . VAL A 1 49 ? -9.634 7.435 -10.109 1.00 0.00 50 VAL A C 3
ATOM 6757 O O . VAL A 1 49 ? -9.640 7.795 -11.277 1.00 0.00 50 VAL A O 3
ATOM 6770 N N . ARG A 1 50 ? -8.518 7.000 -9.528 1.00 0.00 51 ARG A N 3
ATOM 6771 C CA . ARG A 1 50 ? -7.188 6.944 -10.159 1.00 0.00 51 ARG A CA 3
ATOM 6772 C C . ARG A 1 50 ? -6.646 5.517 -10.045 1.00 0.00 51 ARG A C 3
ATOM 6773 O O . ARG A 1 50 ? -6.934 4.815 -9.072 1.00 0.00 51 ARG A O 3
ATOM 6791 N N . CYS A 1 51 ? -5.838 5.102 -11.016 1.00 0.00 52 CYS A N 3
ATOM 6792 C CA . CYS A 1 51 ? -5.138 3.818 -10.981 1.00 0.00 52 CYS A CA 3
ATOM 6793 C C . CYS A 1 51 ? -3.633 4.026 -11.116 1.00 0.00 52 CYS A C 3
ATOM 6794 O O . CYS A 1 51 ? -3.168 4.966 -11.761 1.00 0.00 52 CYS A O 3
ATOM 6801 N N . ASN A 1 52 ? -2.870 3.111 -10.534 1.00 0.00 53 ASN A N 3
ATOM 6802 C CA . ASN A 1 52 ? -1.416 3.147 -10.511 1.00 0.00 53 ASN A CA 3
ATOM 6803 C C . ASN A 1 52 ? -0.927 1.738 -10.839 1.00 0.00 53 ASN A C 3
ATOM 6804 O O . ASN A 1 52 ? -1.377 0.762 -10.232 1.00 0.00 53 ASN A O 3
ATOM 6814 N N . ILE A 1 53 ? -0.002 1.645 -11.786 1.00 0.00 54 ILE A N 3
ATOM 6815 C CA . ILE A 1 53 ? 0.568 0.380 -12.253 1.00 0.00 54 ILE A CA 3
ATOM 6816 C C . ILE A 1 53 ? 2.083 0.413 -12.098 1.00 0.00 54 ILE A C 3
ATOM 6817 O O . ILE A 1 53 ? 2.731 1.444 -12.310 1.00 0.00 54 ILE A O 3
ATOM 6832 N N . TRP A 1 54 ? 2.630 -0.735 -11.715 1.00 0.00 55 TRP A N 3
ATOM 6833 C CA . TRP A 1 54 ? 4.037 -0.924 -11.377 1.00 0.00 55 TRP A CA 3
ATOM 6834 C C . TRP A 1 54 ? 4.527 -2.229 -11.994 1.00 0.00 55 TRP A C 3
ATOM 6835 O O . TRP A 1 54 ? 3.909 -3.277 -11.803 1.00 0.00 55 TRP A O 3
ATOM 6855 N N . GLU A 1 55 ? 5.625 -2.166 -12.741 1.00 0.00 56 GLU A N 3
ATOM 6856 C CA . GLU A 1 55 ? 6.239 -3.312 -13.421 1.00 0.00 56 GLU A CA 3
ATOM 6857 C C . GLU A 1 55 ? 7.447 -3.842 -12.642 1.00 0.00 56 GLU A C 3
ATOM 6858 O O . GLU A 1 55 ? 7.485 -5.022 -12.288 1.00 0.00 56 GLU A O 3
ATOM 6868 N N . HIS A 1 56 ? 8.397 -2.959 -12.321 1.00 0.00 57 HIS A N 3
ATOM 6869 C CA . HIS A 1 56 ? 9.679 -3.324 -11.725 1.00 0.00 57 HIS A CA 3
ATOM 6870 C C . HIS A 1 56 ? 9.692 -3.053 -10.211 1.00 0.00 57 HIS A C 3
ATOM 6871 O O . HIS A 1 56 ? 9.892 -1.921 -9.768 1.00 0.00 57 HIS A O 3
ATOM 6884 N N . ASN A 1 57 ? 9.460 -4.098 -9.416 1.00 0.00 58 ASN A N 3
ATOM 6885 C CA . ASN A 1 57 ? 9.394 -4.028 -7.957 1.00 0.00 58 ASN A CA 3
ATOM 6886 C C . ASN A 1 57 ? 10.788 -3.958 -7.297 1.00 0.00 58 ASN A C 3
ATOM 6887 O O . ASN A 1 57 ? 11.423 -4.989 -7.068 1.00 0.00 58 ASN A O 3
ATOM 6897 N N . GLU A 1 58 ? 11.255 -2.753 -6.965 1.00 0.00 59 GLU A N 3
ATOM 6898 C CA . GLU A 1 58 ? 12.453 -2.517 -6.145 1.00 0.00 59 GLU A CA 3
ATOM 6899 C C . GLU A 1 58 ? 12.424 -1.137 -5.449 1.00 0.00 59 GLU A C 3
ATOM 6900 O O . GLU A 1 58 ? 11.638 -0.258 -5.810 1.00 0.00 59 GLU A O 3
ATOM 6910 N N . ILE A 1 59 ? 13.292 -0.961 -4.447 1.00 0.00 60 ILE A N 3
ATOM 6911 C CA . ILE A 1 59 ? 13.385 0.196 -3.541 1.00 0.00 60 ILE A CA 3
ATOM 6912 C C . ILE A 1 59 ? 14.846 0.551 -3.156 1.00 0.00 60 ILE A C 3
ATOM 6913 O O . ILE A 1 59 ? 15.071 1.458 -2.354 1.00 0.00 60 ILE A O 3
ATOM 6928 N N . ASP A 1 60 ? 15.849 -0.102 -3.757 1.00 0.00 61 ASP A N 3
ATOM 6929 C CA . ASP A 1 60 ? 17.295 0.118 -3.538 1.00 0.00 61 ASP A CA 3
ATOM 6930 C C . ASP A 1 60 ? 18.080 0.212 -4.872 1.00 0.00 61 ASP A C 3
ATOM 6931 O O . ASP A 1 60 ? 19.103 -0.448 -5.081 1.00 0.00 61 ASP A O 3
ATOM 6939 N N . THR A 1 61 ? 17.592 1.034 -5.809 1.00 0.00 62 THR A N 3
ATOM 6940 C CA . THR A 1 61 ? 18.205 1.241 -7.138 1.00 0.00 62 THR A CA 3
ATOM 6941 C C . THR A 1 61 ? 17.975 2.667 -7.674 1.00 0.00 62 THR A C 3
ATOM 6942 O O . THR A 1 61 ? 16.905 3.241 -7.428 1.00 0.00 62 THR A O 3
ATOM 6953 N N . PRO A 1 62 ? 18.932 3.270 -8.419 1.00 0.00 63 PRO A N 3
ATOM 6954 C CA . PRO A 1 62 ? 18.721 4.548 -9.103 1.00 0.00 63 PRO A CA 3
ATOM 6955 C C . PRO A 1 62 ? 17.858 4.421 -10.369 1.00 0.00 63 PRO A C 3
ATOM 6956 O O . PRO A 1 62 ? 17.398 5.441 -10.887 1.00 0.00 63 PRO A O 3
ATOM 6964 N N . THR A 1 63 ? 17.631 3.205 -10.888 1.00 0.00 64 THR A N 3
ATOM 6965 C CA . THR A 1 63 ? 16.767 2.977 -12.056 1.00 0.00 64 THR A CA 3
ATOM 6966 C C . THR A 1 63 ? 15.297 3.286 -11.693 1.00 0.00 64 THR A C 3
ATOM 6967 O O . THR A 1 63 ? 14.763 2.695 -10.748 1.00 0.00 64 THR A O 3
ATOM 6978 N N . PRO A 1 64 ? 14.613 4.226 -12.378 1.00 0.00 65 PRO A N 3
ATOM 6979 C CA . PRO A 1 64 ? 13.201 4.501 -12.124 1.00 0.00 65 PRO A CA 3
ATOM 6980 C C . PRO A 1 64 ? 12.363 3.362 -12.721 1.00 0.00 65 PRO A C 3
ATOM 6981 O O . PRO A 1 64 ? 12.099 3.337 -13.928 1.00 0.00 65 PRO A O 3
ATOM 6989 N N . GLY A 1 65 ? 12.008 2.380 -11.887 1.00 0.00 66 GLY A N 3
ATOM 6990 C CA . GLY A 1 65 ? 11.214 1.209 -12.274 1.00 0.00 66 GLY A CA 3
ATOM 6991 C C . GLY A 1 65 ? 9.927 1.601 -13.002 1.00 0.00 66 GLY A C 3
ATOM 6992 O O . GLY A 1 65 ? 9.275 2.576 -12.613 1.00 0.00 66 GLY A O 3
ATOM 6996 N N . LYS A 1 66 ? 9.563 0.867 -14.066 1.00 0.00 67 LYS A N 3
ATOM 6997 C CA . LYS A 1 66 ? 8.444 1.245 -14.940 1.00 0.00 67 LYS A CA 3
ATOM 6998 C C . LYS A 1 66 ? 7.147 1.422 -14.137 1.00 0.00 67 LYS A C 3
ATOM 6999 O O . LYS A 1 66 ? 6.628 0.473 -13.541 1.00 0.00 67 LYS A O 3
ATOM 7014 N N . PHE A 1 67 ? 6.659 2.659 -14.129 1.00 0.00 68 PHE A N 3
ATOM 7015 C CA . PHE A 1 67 ? 5.507 3.151 -13.373 1.00 0.00 68 PHE A CA 3
ATOM 7016 C C . PHE A 1 67 ? 4.680 4.085 -14.255 1.00 0.00 68 PHE A C 3
ATOM 7017 O O . PHE A 1 67 ? 5.227 4.872 -15.037 1.00 0.00 68 PHE A O 3
ATOM 7033 N N . GLN A 1 68 ? 3.361 4.011 -14.093 1.00 0.00 69 GLN A N 3
ATOM 7034 C CA . GLN A 1 68 ? 2.432 4.962 -14.678 1.00 0.00 69 GLN A CA 3
ATOM 7035 C C . GLN A 1 68 ? 1.222 5.128 -13.760 1.00 0.00 69 GLN A C 3
ATOM 7036 O O . GLN A 1 68 ? 0.697 4.173 -13.182 1.00 0.00 69 GLN A O 3
ATOM 7048 N N . GLU A 1 69 ? 0.774 6.369 -13.646 1.00 0.00 70 GLU A N 3
ATOM 7049 C CA . GLU A 1 69 ? -0.479 6.752 -13.007 1.00 0.00 70 GLU A CA 3
ATOM 7050 C C . GLU A 1 69 ? -1.513 6.990 -14.116 1.00 0.00 70 GLU A C 3
ATOM 7051 O O . GLU A 1 69 ? -1.470 7.987 -14.842 1.00 0.00 70 GLU A O 3
ATOM 7061 N N . LEU A 1 70 ? -2.419 6.030 -14.297 1.00 0.00 71 LEU A N 3
ATOM 7062 C CA . LEU A 1 70 ? -3.545 6.150 -15.214 1.00 0.00 71 LEU A CA 3
ATOM 7063 C C . LEU A 1 70 ? -4.398 7.336 -14.743 1.00 0.00 71 LEU A C 3
ATOM 7064 O O . LEU A 1 70 ? -4.841 7.359 -13.588 1.00 0.00 71 LEU A O 3
ATOM 7079 N N . ALA A 1 71 ? -4.579 8.324 -15.622 1.00 0.00 72 ALA A N 3
ATOM 7080 C CA . ALA A 1 71 ? -5.266 9.579 -15.316 1.00 0.00 72 ALA A CA 3
ATOM 7081 C C . ALA A 1 71 ? -6.664 9.349 -14.720 1.00 0.00 72 ALA A C 3
ATOM 7082 O O . ALA A 1 71 ? -7.328 8.358 -15.033 1.00 0.00 72 ALA A O 3
ATOM 7089 N N . GLN A 1 72 ? -7.124 10.285 -13.881 1.00 0.00 73 GLN A N 3
ATOM 7090 C CA . GLN A 1 72 ? -8.343 10.131 -13.078 1.00 0.00 73 GLN A CA 3
ATOM 7091 C C . GLN A 1 72 ? -9.626 9.875 -13.903 1.00 0.00 73 GLN A C 3
ATOM 7092 O O . GLN A 1 72 ? -10.621 9.387 -13.373 1.00 0.00 73 GLN A O 3
ATOM 7104 N N . GLY A 1 73 ? -9.590 10.127 -15.215 1.00 0.00 74 GLY A N 3
ATOM 7105 C CA . GLY A 1 73 ? -10.439 9.444 -16.187 1.00 0.00 74 GLY A CA 3
ATOM 7106 C C . GLY A 1 73 ? -9.802 9.426 -17.579 1.00 0.00 74 GLY A C 3
ATOM 7107 O O . GLY A 1 73 ? -9.452 10.493 -18.089 1.00 0.00 74 GLY A O 3
ATOM 7111 N N . SER A 1 74 ? -9.644 8.231 -18.165 1.00 0.00 75 SER A N 3
ATOM 7112 C CA . SER A 1 74 ? -9.132 7.951 -19.529 1.00 0.00 75 SER A CA 3
ATOM 7113 C C . SER A 1 74 ? -9.013 6.442 -19.788 1.00 0.00 75 SER A C 3
ATOM 7114 O O . SER A 1 74 ? -8.870 5.646 -18.855 1.00 0.00 75 SER A O 3
ATOM 7121 N N . THR A 1 75 ? -9.001 6.049 -21.066 1.00 0.00 76 THR A N 3
ATOM 7122 C CA . THR A 1 75 ? -8.710 4.674 -21.513 1.00 0.00 76 THR A CA 3
ATOM 7123 C C . THR A 1 75 ? -7.229 4.518 -21.864 1.00 0.00 76 THR A C 3
ATOM 7124 O O . THR A 1 75 ? -6.602 5.426 -22.412 1.00 0.00 76 THR A O 3
ATOM 7135 N N . ASN A 1 76 ? -6.670 3.347 -21.557 1.00 0.00 77 ASN A N 3
ATOM 7136 C CA . ASN A 1 76 ? -5.257 2.999 -21.683 1.00 0.00 77 ASN A CA 3
ATOM 7137 C C . ASN A 1 76 ? -5.145 1.689 -22.480 1.00 0.00 77 ASN A C 3
ATOM 7138 O O . ASN A 1 76 ? -5.381 0.600 -21.961 1.00 0.00 77 ASN A O 3
ATOM 7148 N N . ASN A 1 77 ? -4.791 1.822 -23.759 1.00 0.00 78 ASN A N 3
ATOM 7149 C CA . ASN A 1 77 ? -4.684 0.728 -24.737 1.00 0.00 78 ASN A CA 3
ATOM 7150 C C . ASN A 1 77 ? -3.283 0.645 -25.393 1.00 0.00 78 ASN A C 3
ATOM 7151 O O . ASN A 1 77 ? -3.075 -0.153 -26.309 1.00 0.00 78 ASN A O 3
ATOM 7161 N N . ASP A 1 78 ? -2.325 1.451 -24.916 1.00 0.00 79 ASP A N 3
ATOM 7162 C CA . ASP A 1 78 ? -0.982 1.625 -25.487 1.00 0.00 79 ASP A CA 3
ATOM 7163 C C . ASP A 1 78 ? 0.091 1.736 -24.383 1.00 0.00 79 ASP A C 3
ATOM 7164 O O . ASP A 1 78 ? 0.968 2.601 -24.405 1.00 0.00 79 ASP A O 3
ATOM 7172 N N . LEU A 1 79 ? 0.018 0.859 -23.375 1.00 0.00 80 LEU A N 3
ATOM 7173 C CA . LEU A 1 79 ? 0.943 0.807 -22.229 1.00 0.00 80 LEU A CA 3
ATOM 7174 C C . LEU A 1 79 ? 2.321 0.196 -22.602 1.00 0.00 80 LEU A C 3
ATOM 7175 O O . LEU A 1 79 ? 2.999 -0.425 -21.785 1.00 0.00 80 LEU A O 3
ATOM 7190 N N . THR A 1 80 ? 2.761 0.373 -23.848 1.00 0.00 81 THR A N 3
ATOM 7191 C CA . THR A 1 80 ? 4.080 -0.035 -24.361 1.00 0.00 81 THR A CA 3
ATOM 7192 C C . THR A 1 80 ? 5.235 0.664 -23.632 1.00 0.00 81 THR A C 3
ATOM 7193 O O . THR A 1 80 ? 6.252 0.027 -23.355 1.00 0.00 81 THR A O 3
ATOM 7204 N N . SER A 1 81 ? 5.067 1.934 -23.237 1.00 0.00 82 SER A N 3
ATOM 7205 C CA . SER A 1 81 ? 6.031 2.663 -22.386 1.00 0.00 82 SER A CA 3
ATOM 7206 C C . SER A 1 81 ? 6.223 2.004 -21.004 1.00 0.00 82 SER A C 3
ATOM 7207 O O . SER A 1 81 ? 7.274 2.137 -20.374 1.00 0.00 82 SER A O 3
ATOM 7214 N N . ILE A 1 82 ? 5.219 1.239 -20.558 1.00 0.00 83 ILE A N 3
ATOM 7215 C CA . ILE A 1 82 ? 5.192 0.470 -19.309 1.00 0.00 83 ILE A CA 3
ATOM 7216 C C . ILE A 1 82 ? 5.776 -0.950 -19.457 1.00 0.00 83 ILE A C 3
ATOM 7217 O O . ILE A 1 82 ? 6.331 -1.474 -18.495 1.00 0.00 83 ILE A O 3
ATOM 7232 N N . ASN A 1 83 ? 5.754 -1.536 -20.662 1.00 0.00 84 ASN A N 3
ATOM 7233 C CA . ASN A 1 83 ? 6.290 -2.874 -20.974 1.00 0.00 84 ASN A CA 3
ATOM 7234 C C . ASN A 1 83 ? 5.710 -3.995 -20.072 1.00 0.00 84 ASN A C 3
ATOM 7235 O O . ASN A 1 83 ? 6.432 -4.759 -19.423 1.00 0.00 84 ASN A O 3
ATOM 7245 N N . GLY A 1 84 ? 4.374 -4.067 -20.004 1.00 0.00 85 GLY A N 3
ATOM 7246 C CA . GLY A 1 84 ? 3.658 -4.923 -19.048 1.00 0.00 85 GLY A CA 3
ATOM 7247 C C . GLY A 1 84 ? 3.820 -4.448 -17.594 1.00 0.00 85 GLY A C 3
ATOM 7248 O O . GLY A 1 84 ? 4.423 -3.417 -17.325 1.00 0.00 85 GLY A O 3
ATOM 7252 N N . LEU A 1 85 ? 3.222 -5.150 -16.638 1.00 0.00 86 LEU A N 3
ATOM 7253 C CA . LEU A 1 85 ? 3.103 -4.712 -15.241 1.00 0.00 86 LEU A CA 3
ATOM 7254 C C . LEU A 1 85 ? 3.061 -5.901 -14.264 1.00 0.00 86 LEU A C 3
ATOM 7255 O O . LEU A 1 85 ? 3.234 -7.045 -14.676 1.00 0.00 86 LEU A O 3
ATOM 7270 N N . SER A 1 86 ? 2.931 -5.630 -12.965 1.00 0.00 87 SER A N 3
ATOM 7271 C CA . SER A 1 86 ? 3.013 -6.604 -11.861 1.00 0.00 87 SER A CA 3
ATOM 7272 C C . SER A 1 86 ? 2.118 -6.240 -10.666 1.00 0.00 87 SER A C 3
ATOM 7273 O O . SER A 1 86 ? 1.476 -7.114 -10.073 1.00 0.00 87 SER A O 3
ATOM 7280 N N . LYS A 1 87 ? 1.994 -4.944 -10.346 1.00 0.00 88 LYS A N 3
ATOM 7281 C CA . LYS A 1 87 ? 1.142 -4.425 -9.266 1.00 0.00 88 LYS A CA 3
ATOM 7282 C C . LYS A 1 87 ? 0.134 -3.407 -9.791 1.00 0.00 88 LYS A C 3
ATOM 7283 O O . LYS A 1 87 ? 0.435 -2.643 -10.710 1.00 0.00 88 LYS A O 3
ATOM 7298 N N . PHE A 1 88 ? -1.037 -3.396 -9.157 1.00 0.00 89 PHE A N 3
ATOM 7299 C CA . PHE A 1 88 ? -2.194 -2.577 -9.495 1.00 0.00 89 PHE A CA 3
ATOM 7300 C C . PHE A 1 88 ? -2.769 -1.998 -8.204 1.00 0.00 89 PHE A C 3
ATOM 7301 O O . PHE A 1 88 ? -3.196 -2.731 -7.307 1.00 0.00 89 PHE A O 3
ATOM 7317 N N . GLN A 1 89 ? -2.795 -0.675 -8.117 1.00 0.00 90 GLN A N 3
ATOM 7318 C CA . GLN A 1 89 ? -3.487 0.044 -7.058 1.00 0.00 90 GLN A CA 3
ATOM 7319 C C . GLN A 1 89 ? -4.631 0.848 -7.657 1.00 0.00 90 GLN A C 3
ATOM 7320 O O . GLN A 1 89 ? -4.487 1.481 -8.705 1.00 0.00 90 GLN A O 3
ATOM 7332 N N . VAL A 1 90 ? -5.752 0.830 -6.945 1.00 0.00 91 VAL A N 3
ATOM 7333 C CA . VAL A 1 90 ? -6.970 1.560 -7.259 1.00 0.00 91 VAL A CA 3
ATOM 7334 C C . VAL A 1 90 ? -7.266 2.472 -6.088 1.00 0.00 91 VAL A C 3
ATOM 7335 O O . VAL A 1 90 ? -7.487 2.009 -4.966 1.00 0.00 91 VAL A O 3
ATOM 7348 N N . LEU A 1 91 ? -7.290 3.770 -6.357 1.00 0.00 92 LEU A N 3
ATOM 7349 C CA . LEU A 1 91 ? -7.391 4.822 -5.355 1.00 0.00 92 LEU A CA 3
ATOM 7350 C C . LEU A 1 91 ? -8.548 5.764 -5.717 1.00 0.00 92 LEU A C 3
ATOM 7351 O O . LEU A 1 91 ? -8.603 6.251 -6.846 1.00 0.00 92 LEU A O 3
ATOM 7366 N N . PRO A 1 92 ? -9.502 6.028 -4.813 1.00 0.00 93 PRO A N 3
ATOM 7367 C CA . PRO A 1 92 ? -10.634 6.892 -5.123 1.00 0.00 93 PRO A CA 3
ATOM 7368 C C . PRO A 1 92 ? -10.239 8.377 -5.104 1.00 0.00 93 PRO A C 3
ATOM 7369 O O . PRO A 1 92 ? -9.268 8.770 -4.457 1.00 0.00 93 PRO A O 3
ATOM 7377 N N . GLY A 1 93 ? -11.059 9.226 -5.731 1.00 0.00 94 GLY A N 3
ATOM 7378 C CA . GLY A 1 93 ? -10.876 10.685 -5.768 1.00 0.00 94 GLY A CA 3
ATOM 7379 C C . GLY A 1 93 ? -11.023 11.411 -4.421 1.00 0.00 94 GLY A C 3
ATOM 7380 O O . GLY A 1 93 ? -10.819 12.624 -4.357 1.00 0.00 94 GLY A O 3
ATOM 7384 N N . ALA A 1 94 ? -11.364 10.688 -3.347 1.00 0.00 95 ALA A N 3
ATOM 7385 C CA . ALA A 1 94 ? -11.416 11.196 -1.974 1.00 0.00 95 ALA A CA 3
ATOM 7386 C C . ALA A 1 94 ? -10.060 11.140 -1.235 1.00 0.00 95 ALA A C 3
ATOM 7387 O O . ALA A 1 94 ? -9.908 11.786 -0.195 1.00 0.00 95 ALA A O 3
ATOM 7394 N N . PHE A 1 95 ? -9.072 10.403 -1.761 1.00 0.00 96 PHE A N 3
ATOM 7395 C CA . PHE A 1 95 ? -7.755 10.194 -1.144 1.00 0.00 96 PHE A CA 3
ATOM 7396 C C . PHE A 1 95 ? -6.632 10.461 -2.165 1.00 0.00 96 PHE A C 3
ATOM 7397 O O . PHE A 1 95 ? -6.816 10.280 -3.372 1.00 0.00 96 PHE A O 3
ATOM 7413 N N . GLN A 1 96 ? -5.460 10.893 -1.695 1.00 0.00 97 GLN A N 3
ATOM 7414 C CA . GLN A 1 96 ? -4.312 11.209 -2.555 1.00 0.00 97 GLN A CA 3
ATOM 7415 C C . GLN A 1 96 ? -3.530 9.942 -2.933 1.00 0.00 97 GLN A C 3
ATOM 7416 O O . GLN A 1 96 ? -3.253 9.698 -4.108 1.00 0.00 97 GLN A O 3
ATOM 7428 N N . TRP A 1 97 ? -3.207 9.126 -1.927 1.00 0.00 98 TRP A N 3
ATOM 7429 C CA . TRP A 1 97 ? -2.564 7.819 -2.059 1.00 0.00 98 TRP A CA 3
ATOM 7430 C C . TRP A 1 97 ? -2.905 6.928 -0.862 1.00 0.00 98 TRP A C 3
ATOM 7431 O O . TRP A 1 97 ? -3.334 7.425 0.180 1.00 0.00 98 TRP A O 3
ATOM 7451 N N . ALA A 1 98 ? -2.728 5.613 -1.002 1.00 0.00 99 ALA A N 3
ATOM 7452 C CA . ALA A 1 98 ? -2.911 4.660 0.089 1.00 0.00 99 ALA A CA 3
ATOM 7453 C C . ALA A 1 98 ? -1.719 3.704 0.192 1.00 0.00 99 ALA A C 3
ATOM 7454 O O . ALA A 1 98 ? -1.026 3.426 -0.794 1.00 0.00 99 ALA A O 3
ATOM 7461 N N . VAL A 1 99 ? -1.519 3.184 1.400 1.00 0.00 100 VAL A N 3
ATOM 7462 C CA . VAL A 1 99 ? -0.434 2.261 1.748 1.00 0.00 100 VAL A CA 3
ATOM 7463 C C . VAL A 1 99 ? -1.014 0.968 2.281 1.00 0.00 100 VAL A C 3
ATOM 7464 O O . VAL A 1 99 ? -1.936 0.976 3.097 1.00 0.00 100 VAL A O 3
ATOM 7477 N N . ASP A 1 100 ? -0.437 -0.137 1.836 1.00 0.00 101 ASP A N 3
ATOM 7478 C CA . ASP A 1 100 ? -0.754 -1.470 2.311 1.00 0.00 101 ASP A CA 3
ATOM 7479 C C . ASP A 1 100 ? 0.206 -1.836 3.443 1.00 0.00 101 ASP A C 3
ATOM 7480 O O . ASP A 1 100 ? 1.429 -1.811 3.282 1.00 0.00 101 ASP A O 3
ATOM 7488 N N . VAL A 1 101 ? -0.364 -2.181 4.595 1.00 0.00 102 VAL A N 3
ATOM 7489 C CA . VAL A 1 101 ? 0.342 -2.633 5.794 1.00 0.00 102 VAL A CA 3
ATOM 7490 C C . VAL A 1 101 ? -0.223 -3.984 6.213 1.00 0.00 102 VAL A C 3
ATOM 7491 O O . VAL A 1 101 ? -1.438 -4.162 6.318 1.00 0.00 102 VAL A O 3
ATOM 7504 N N . LYS A 1 102 ? 0.667 -4.939 6.490 1.00 0.00 103 LYS A N 3
ATOM 7505 C CA . LYS A 1 102 ? 0.316 -6.245 7.056 1.00 0.00 103 LYS A CA 3
ATOM 7506 C C . LYS A 1 102 ? 1.112 -6.497 8.328 1.00 0.00 103 LYS A C 3
ATOM 7507 O O . LYS A 1 102 ? 2.267 -6.086 8.440 1.00 0.00 103 LYS A O 3
ATOM 7522 N N . ILE A 1 103 ? 0.483 -7.173 9.282 1.00 0.00 104 ILE A N 3
ATOM 7523 C CA . ILE A 1 103 ? 1.073 -7.529 10.570 1.00 0.00 104 ILE A CA 3
ATOM 7524 C C . ILE A 1 103 ? 1.505 -8.991 10.495 1.00 0.00 104 ILE A C 3
ATOM 7525 O O . ILE A 1 103 ? 0.703 -9.862 10.146 1.00 0.00 104 ILE A O 3
ATOM 7540 N N . VAL A 1 104 ? 2.763 -9.260 10.850 1.00 0.00 105 VAL A N 3
ATOM 7541 C CA . VAL A 1 104 ? 3.315 -10.618 10.945 1.00 0.00 105 VAL A CA 3
ATOM 7542 C C . VAL A 1 104 ? 4.016 -10.798 12.286 1.00 0.00 105 VAL A C 3
ATOM 7543 O O . VAL A 1 104 ? 4.670 -9.890 12.812 1.00 0.00 105 VAL A O 3
ATOM 7556 N N . ASN A 1 105 ? 3.891 -11.995 12.846 1.00 0.00 106 ASN A N 3
ATOM 7557 C CA . ASN A 1 105 ? 4.524 -12.329 14.111 1.00 0.00 106 ASN A CA 3
ATOM 7558 C C . ASN A 1 105 ? 5.937 -12.871 13.878 1.00 0.00 106 ASN A C 3
ATOM 7559 O O . ASN A 1 105 ? 6.171 -13.656 12.955 1.00 0.00 106 ASN A O 3
ATOM 7569 N N . LYS A 1 106 ? 6.863 -12.469 14.749 1.00 0.00 107 LYS A N 3
ATOM 7570 C CA . LYS A 1 106 ? 8.255 -12.938 14.770 1.00 0.00 107 LYS A CA 3
ATOM 7571 C C . LYS A 1 106 ? 8.747 -13.238 16.202 1.00 0.00 107 LYS A C 3
ATOM 7572 O O . LYS A 1 106 ? 9.921 -13.548 16.402 1.00 0.00 107 LYS A O 3
ATOM 7587 N N . VAL A 1 107 ? 7.841 -13.186 17.190 1.00 0.00 108 VAL A N 3
ATOM 7588 C CA . VAL A 1 107 ? 8.114 -13.364 18.630 1.00 0.00 108 VAL A CA 3
ATOM 7589 C C . VAL A 1 107 ? 7.395 -14.579 19.228 1.00 0.00 108 VAL A C 3
ATOM 7590 O O . VAL A 1 107 ? 7.955 -15.253 20.095 1.00 0.00 108 VAL A O 3
ATOM 7603 N N . ASN A 1 108 ? 6.198 -14.910 18.733 1.00 0.00 109 ASN A N 3
ATOM 7604 C CA . ASN A 1 108 ? 5.423 -16.086 19.136 1.00 0.00 109 ASN A CA 3
ATOM 7605 C C . ASN A 1 108 ? 4.686 -16.727 17.938 1.00 0.00 109 ASN A C 3
ATOM 7606 O O . ASN A 1 108 ? 4.656 -16.178 16.834 1.00 0.00 109 ASN A O 3
ATOM 7616 N N . SER A 1 109 ? 4.076 -17.890 18.169 1.00 0.00 110 SER A N 3
ATOM 7617 C CA . SER A 1 109 ? 3.275 -18.643 17.184 1.00 0.00 110 SER A CA 3
ATOM 7618 C C . SER A 1 109 ? 1.757 -18.553 17.448 1.00 0.00 110 SER A C 3
ATOM 7619 O O . SER A 1 109 ? 0.959 -19.283 16.855 1.00 0.00 110 SER A O 3
ATOM 7626 N N . THR A 1 110 ? 1.353 -17.609 18.303 1.00 0.00 111 THR A N 3
ATOM 7627 C CA . THR A 1 110 ? -0.022 -17.338 18.768 1.00 0.00 111 THR A CA 3
ATOM 7628 C C . THR A 1 110 ? -0.558 -16.044 18.119 1.00 0.00 111 THR A C 3
ATOM 7629 O O . THR A 1 110 ? -1.357 -15.310 18.696 1.00 0.00 111 THR A O 3
ATOM 7640 N N . ALA A 1 111 ? -0.111 -15.743 16.891 1.00 0.00 112 ALA A N 3
ATOM 7641 C CA . ALA A 1 111 ? -0.612 -14.634 16.081 1.00 0.00 112 ALA A CA 3
ATOM 7642 C C . ALA A 1 111 ? -2.147 -14.687 15.901 1.00 0.00 112 ALA A C 3
ATOM 7643 O O . ALA A 1 111 ? -2.738 -15.769 15.809 1.00 0.00 112 ALA A O 3
ATOM 7650 N N . GLY A 1 112 ? -2.788 -13.518 15.842 1.00 0.00 113 GLY A N 3
ATOM 7651 C CA . GLY A 1 112 ? -4.249 -13.364 15.851 1.00 0.00 113 GLY A CA 3
ATOM 7652 C C . GLY A 1 112 ? -4.789 -12.849 17.194 1.00 0.00 113 GLY A C 3
ATOM 7653 O O . GLY A 1 112 ? -5.933 -13.140 17.549 1.00 0.00 113 GLY A O 3
ATOM 7657 N N . SER A 1 113 ? -3.958 -12.139 17.961 1.00 0.00 114 SER A N 3
ATOM 7658 C CA . SER A 1 113 ? -4.206 -11.719 19.351 1.00 0.00 114 SER A CA 3
ATOM 7659 C C . SER A 1 113 ? -3.566 -10.365 19.722 1.00 0.00 114 SER A C 3
ATOM 7660 O O . SER A 1 113 ? -3.581 -9.953 20.890 1.00 0.00 114 SER A O 3
ATOM 7667 N N . TYR A 1 114 ? -3.042 -9.641 18.728 1.00 0.00 115 TYR A N 3
ATOM 7668 C CA . TYR A 1 114 ? -2.527 -8.281 18.866 1.00 0.00 115 TYR A CA 3
ATOM 7669 C C . TYR A 1 114 ? -3.167 -7.350 17.832 1.00 0.00 115 TYR A C 3
ATOM 7670 O O . TYR A 1 114 ? -3.405 -7.721 16.681 1.00 0.00 115 TYR A O 3
ATOM 7687 N N . GLU A 1 115 ? -3.409 -6.109 18.250 1.00 0.00 116 GLU A N 3
ATOM 7688 C CA . GLU A 1 115 ? -3.951 -5.033 17.420 1.00 0.00 116 GLU A CA 3
ATOM 7689 C C . GLU A 1 115 ? -3.085 -3.791 17.602 1.00 0.00 116 GLU A C 3
ATOM 7690 O O . GLU A 1 115 ? -2.774 -3.396 18.730 1.00 0.00 116 GLU A O 3
ATOM 7700 N N . MET A 1 116 ? -2.692 -3.199 16.480 1.00 0.00 117 MET A N 3
ATOM 7701 C CA . MET A 1 116 ? -1.862 -2.014 16.397 1.00 0.00 117 MET A CA 3
ATOM 7702 C C . MET A 1 116 ? -2.586 -0.911 15.629 1.00 0.00 117 MET A C 3
ATOM 7703 O O . MET A 1 116 ? -3.104 -1.111 14.526 1.00 0.00 117 MET A O 3
ATOM 7715 N N . THR A 1 117 ? -2.580 0.278 16.214 1.00 0.00 118 THR A N 3
ATOM 7716 C CA . THR A 1 117 ? -3.002 1.505 15.550 1.00 0.00 118 THR A CA 3
ATOM 7717 C C . THR A 1 117 ? -1.773 2.208 14.987 1.00 0.00 118 THR A C 3
ATOM 7718 O O . THR A 1 117 ? -0.769 2.369 15.684 1.00 0.00 118 THR A O 3
ATOM 7729 N N . ILE A 1 118 ? -1.880 2.651 13.734 1.00 0.00 119 ILE A N 3
ATOM 7730 C CA . ILE A 1 118 ? -0.893 3.478 13.028 1.00 0.00 119 ILE A CA 3
ATOM 7731 C C . ILE A 1 118 ? -1.612 4.644 12.345 1.00 0.00 119 ILE A C 3
ATOM 7732 O O . ILE A 1 118 ? -2.361 4.432 11.395 1.00 0.00 119 ILE A O 3
ATOM 7747 N N . THR A 1 119 ? -1.411 5.876 12.818 1.00 0.00 120 THR A N 3
ATOM 7748 C CA . THR A 1 119 ? -2.025 7.070 12.204 1.00 0.00 120 THR A CA 3
ATOM 7749 C C . THR A 1 119 ? -0.983 8.163 11.944 1.00 0.00 120 THR A C 3
ATOM 7750 O O . THR A 1 119 ? -0.226 8.484 12.868 1.00 0.00 120 THR A O 3
ATOM 7761 N N . PRO A 1 120 ? -0.899 8.712 10.711 1.00 0.00 121 PRO A N 3
ATOM 7762 C CA . PRO A 1 120 ? 0.073 9.738 10.361 1.00 0.00 121 PRO A CA 3
ATOM 7763 C C . PRO A 1 120 ? -0.323 11.109 10.945 1.00 0.00 121 PRO A C 3
ATOM 7764 O O . PRO A 1 120 ? 0.009 11.425 12.091 1.00 0.00 121 PRO A O 3
ATOM 7772 N N . TYR A 1 121 ? -1.066 11.922 10.187 1.00 0.00 122 TYR A N 3
ATOM 7773 C CA . TYR A 1 121 ? -1.610 13.202 10.652 1.00 0.00 122 TYR A CA 3
ATOM 7774 C C . TYR A 1 121 ? -2.752 13.027 11.673 1.00 0.00 122 TYR A C 3
ATOM 7775 O O . TYR A 1 121 ? -3.104 11.917 12.076 1.00 0.00 122 TYR A O 3
ATOM 7792 N N . GLN A 1 122 ? -3.412 14.136 12.014 1.00 0.00 123 GLN A N 3
ATOM 7793 C CA . GLN A 1 122 ? -4.707 14.210 12.718 1.00 0.00 123 GLN A CA 3
ATOM 7794 C C . GLN A 1 122 ? -5.901 13.622 11.903 1.00 0.00 123 GLN A C 3
ATOM 7795 O O . GLN A 1 122 ? -7.050 14.044 12.067 1.00 0.00 123 GLN A O 3
ATOM 7807 N N . VAL A 1 123 ? -5.642 12.672 10.995 1.00 0.00 124 VAL A N 3
ATOM 7808 C CA . VAL A 1 123 ? -6.635 11.886 10.238 1.00 0.00 124 VAL A CA 3
ATOM 7809 C C . VAL A 1 123 ? -7.263 10.794 11.127 1.00 0.00 124 VAL A C 3
ATOM 7810 O O . VAL A 1 123 ? -6.750 10.481 12.205 1.00 0.00 124 VAL A O 3
ATOM 7823 N N . ASP A 1 124 ? -8.373 10.199 10.685 1.00 0.00 125 ASP A N 3
ATOM 7824 C CA . ASP A 1 124 ? -8.994 9.035 11.330 1.00 0.00 125 ASP A CA 3
ATOM 7825 C C . ASP A 1 124 ? -7.998 7.868 11.458 1.00 0.00 125 ASP A C 3
ATOM 7826 O O . ASP A 1 124 ? -7.549 7.305 10.453 1.00 0.00 125 ASP A O 3
ATOM 7834 N N . LYS A 1 125 ? -7.649 7.503 12.699 1.00 0.00 126 LYS A N 3
ATOM 7835 C CA . LYS A 1 125 ? -6.770 6.364 12.998 1.00 0.00 126 LYS A CA 3
ATOM 7836 C C . LYS A 1 125 ? -7.333 5.044 12.445 1.00 0.00 126 LYS A C 3
ATOM 7837 O O . LYS A 1 125 ? -8.550 4.838 12.416 1.00 0.00 126 LYS A O 3
ATOM 7852 N N . VAL A 1 126 ? -6.445 4.129 12.054 1.00 0.00 127 VAL A N 3
ATOM 7853 C CA . VAL A 1 126 ? -6.786 2.782 11.550 1.00 0.00 127 VAL A CA 3
ATOM 7854 C C . VAL A 1 126 ? -6.374 1.717 12.565 1.00 0.00 127 VAL A C 3
ATOM 7855 O O . VAL A 1 126 ? -5.354 1.863 13.238 1.00 0.00 127 VAL A O 3
ATOM 7868 N N . ALA A 1 127 ? -7.162 0.646 12.665 1.00 0.00 128 ALA A N 3
ATOM 7869 C CA . ALA A 1 127 ? -6.940 -0.472 13.580 1.00 0.00 128 ALA A CA 3
ATOM 7870 C C . ALA A 1 127 ? -6.552 -1.724 12.779 1.00 0.00 128 ALA A C 3
ATOM 7871 O O . ALA A 1 127 ? -7.337 -2.222 11.967 1.00 0.00 128 ALA A O 3
ATOM 7878 N N . CYS A 1 128 ? -5.340 -2.229 13.008 1.00 0.00 129 CYS A N 3
ATOM 7879 C CA . CYS A 1 128 ? -4.709 -3.266 12.197 1.00 0.00 129 CYS A CA 3
ATOM 7880 C C . CYS A 1 128 ? -4.293 -4.427 13.119 1.00 0.00 129 CYS A C 3
ATOM 7881 O O . CYS A 1 128 ? -3.503 -4.225 14.040 1.00 0.00 129 CYS A O 3
ATOM 7888 N N . LYS A 1 129 ? -4.827 -5.635 12.924 1.00 0.00 130 LYS A N 3
ATOM 7889 C CA . LYS A 1 129 ? -4.662 -6.791 13.826 1.00 0.00 130 LYS A CA 3
ATOM 7890 C C . LYS A 1 129 ? -4.261 -8.058 13.067 1.00 0.00 130 LYS A C 3
ATOM 7891 O O . LYS A 1 129 ? -4.795 -8.329 11.990 1.00 0.00 130 LYS A O 3
ATOM 7906 N N . ASP A 1 130 ? -3.327 -8.842 13.623 1.00 0.00 131 ASP A N 3
ATOM 7907 C CA . ASP A 1 130 ? -2.759 -10.015 12.927 1.00 0.00 131 ASP A CA 3
ATOM 7908 C C . ASP A 1 130 ? -3.857 -10.940 12.365 1.00 0.00 131 ASP A C 3
ATOM 7909 O O . ASP A 1 130 ? -4.790 -11.331 13.072 1.00 0.00 131 ASP A O 3
ATOM 7917 N N . GLY A 1 131 ? -3.758 -11.252 11.069 1.00 0.00 132 GLY A N 3
ATOM 7918 C CA . GLY A 1 131 ? -4.778 -11.984 10.308 1.00 0.00 132 GLY A CA 3
ATOM 7919 C C . GLY A 1 131 ? -5.470 -11.137 9.233 1.00 0.00 132 GLY A C 3
ATOM 7920 O O . GLY A 1 131 ? -6.055 -11.701 8.305 1.00 0.00 132 GLY A O 3
ATOM 7924 N N . ASP A 1 132 ? -5.398 -9.802 9.316 1.00 0.00 133 ASP A N 3
ATOM 7925 C CA . ASP A 1 132 ? -5.821 -8.913 8.228 1.00 0.00 133 ASP A CA 3
ATOM 7926 C C . ASP A 1 132 ? -5.073 -9.183 6.905 1.00 0.00 133 ASP A C 3
ATOM 7927 O O . ASP A 1 132 ? -3.857 -9.392 6.860 1.00 0.00 133 ASP A O 3
ATOM 7935 N N . ASP A 1 133 ? -5.816 -9.180 5.796 1.00 0.00 134 ASP A N 3
ATOM 7936 C CA . ASP A 1 133 ? -5.294 -9.473 4.459 1.00 0.00 134 ASP A CA 3
ATOM 7937 C C . ASP A 1 133 ? -4.844 -8.177 3.759 1.00 0.00 134 ASP A C 3
ATOM 7938 O O . ASP A 1 133 ? -5.511 -7.680 2.849 1.00 0.00 134 ASP A O 3
ATOM 7946 N N . PHE A 1 134 ? -3.721 -7.620 4.231 1.00 0.00 135 PHE A N 3
ATOM 7947 C CA . PHE A 1 134 ? -3.110 -6.357 3.777 1.00 0.00 135 PHE A CA 3
ATOM 7948 C C . PHE A 1 134 ? -4.039 -5.135 4.002 1.00 0.00 135 PHE A C 3
ATOM 7949 O O . PHE A 1 134 ? -4.808 -4.736 3.123 1.00 0.00 135 PHE A O 3
ATOM 7965 N N . VAL A 1 135 ? -4.002 -4.540 5.203 1.00 0.00 136 VAL A N 3
ATOM 7966 C CA . VAL A 1 135 ? -4.782 -3.332 5.548 1.00 0.00 136 VAL A CA 3
ATOM 7967 C C . VAL A 1 135 ? -4.408 -2.166 4.640 1.00 0.00 136 VAL A C 3
ATOM 7968 O O . VAL A 1 135 ? -3.226 -1.874 4.475 1.00 0.00 136 VAL A O 3
ATOM 7981 N N . GLN A 1 136 ? -5.406 -1.442 4.130 1.00 0.00 137 GLN A N 3
ATOM 7982 C CA . GLN A 1 136 ? -5.199 -0.163 3.455 1.00 0.00 137 GLN A CA 3
ATOM 7983 C C . GLN A 1 136 ? -5.349 1.007 4.438 1.00 0.00 137 GLN A C 3
ATOM 7984 O O . GLN A 1 136 ? -6.376 1.157 5.102 1.00 0.00 137 GLN A O 3
ATOM 7996 N N . LEU A 1 137 ? -4.332 1.869 4.465 1.00 0.00 138 LEU A N 3
ATOM 7997 C CA . LEU A 1 137 ? -4.338 3.202 5.072 1.00 0.00 138 LEU A CA 3
ATOM 7998 C C . LEU A 1 137 ? -4.350 4.243 3.935 1.00 0.00 138 LEU A C 3
ATOM 7999 O O . LEU A 1 137 ? -3.289 4.545 3.380 1.00 0.00 138 LEU A O 3
ATOM 8014 N N . PRO A 1 138 ? -5.523 4.762 3.531 1.00 0.00 139 PRO A N 3
ATOM 8015 C CA . PRO A 1 138 ? -5.591 5.908 2.637 1.00 0.00 139 PRO A CA 3
ATOM 8016 C C . PRO A 1 138 ? -5.208 7.208 3.359 1.00 0.00 139 PRO A C 3
ATOM 8017 O O . PRO A 1 138 ? -5.510 7.402 4.539 1.00 0.00 139 PRO A O 3
ATOM 8025 N N . ILE A 1 139 ? -4.577 8.120 2.618 1.00 0.00 140 ILE A N 3
ATOM 8026 C CA . ILE A 1 139 ? -4.099 9.428 3.082 1.00 0.00 140 ILE A CA 3
ATOM 8027 C C . ILE A 1 139 ? -4.790 10.526 2.247 1.00 0.00 140 ILE A C 3
ATOM 8028 O O . ILE A 1 139 ? -4.709 10.484 1.016 1.00 0.00 140 ILE A O 3
ATOM 8043 N N . PRO A 1 140 ? -5.473 11.511 2.869 1.00 0.00 141 PRO A N 3
ATOM 8044 C CA . PRO A 1 140 ? -6.228 12.541 2.146 1.00 0.00 141 PRO A CA 3
ATOM 8045 C C . PRO A 1 140 ? -5.326 13.603 1.489 1.00 0.00 141 PRO A C 3
ATOM 8046 O O . PRO A 1 140 ? -5.615 14.035 0.373 1.00 0.00 141 PRO A O 3
ATOM 8054 N N . LYS A 1 141 ? -4.235 13.997 2.163 1.00 0.00 142 LYS A N 3
ATOM 8055 C CA . LYS A 1 141 ? -3.144 14.881 1.703 1.00 0.00 142 LYS A CA 3
ATOM 8056 C C . LYS A 1 141 ? -1.991 14.866 2.720 1.00 0.00 142 LYS A C 3
ATOM 8057 O O . LYS A 1 141 ? -2.178 14.396 3.845 1.00 0.00 142 LYS A O 3
ATOM 8072 N N . LEU A 1 142 ? -0.833 15.422 2.344 1.00 0.00 143 LEU A N 3
ATOM 8073 C CA . LEU A 1 142 ? 0.328 15.653 3.230 1.00 0.00 143 LEU A CA 3
ATOM 8074 C C . LEU A 1 142 ? 1.360 16.655 2.661 1.00 0.00 143 LEU A C 3
ATOM 8075 O O . LEU A 1 142 ? 2.568 16.469 2.791 1.00 0.00 143 LEU A O 3
ATOM 8090 N N . THR A 1 143 ? 0.877 17.708 1.990 1.00 0.00 144 THR A N 3
ATOM 8091 C CA . THR A 1 143 ? 1.706 18.709 1.284 1.00 0.00 144 THR A CA 3
ATOM 8092 C C . THR A 1 143 ? 2.854 19.305 2.143 1.00 0.00 144 THR A C 3
ATOM 8093 O O . THR A 1 143 ? 2.631 19.595 3.325 1.00 0.00 144 THR A O 3
ATOM 8104 N N . PRO A 1 144 ? 4.070 19.524 1.589 1.00 0.00 145 PRO A N 3
ATOM 8105 C CA . PRO A 1 144 ? 4.496 19.131 0.240 1.00 0.00 145 PRO A CA 3
ATOM 8106 C C . PRO A 1 144 ? 4.637 17.601 0.105 1.00 0.00 145 PRO A C 3
ATOM 8107 O O . PRO A 1 144 ? 5.106 16.948 1.036 1.00 0.00 145 PRO A O 3
ATOM 8115 N N . PRO A 1 145 ? 4.264 16.996 -1.040 1.00 0.00 146 PRO A N 3
ATOM 8116 C CA . PRO A 1 145 ? 4.254 15.541 -1.188 1.00 0.00 146 PRO A CA 3
ATOM 8117 C C . PRO A 1 145 ? 5.663 14.922 -1.154 1.00 0.00 146 PRO A C 3
ATOM 8118 O O . PRO A 1 145 ? 5.798 13.755 -0.798 1.00 0.00 146 PRO A O 3
ATOM 8126 N N . ASP A 1 146 ? 6.709 15.695 -1.473 1.00 0.00 147 ASP A N 3
ATOM 8127 C CA . ASP A 1 146 ? 8.122 15.316 -1.307 1.00 0.00 147 ASP A CA 3
ATOM 8128 C C . ASP A 1 146 ? 8.637 15.374 0.154 1.00 0.00 147 ASP A C 3
ATOM 8129 O O . ASP A 1 146 ? 9.766 14.949 0.414 1.00 0.00 147 ASP A O 3
ATOM 8137 N N . SER A 1 147 ? 7.843 15.861 1.116 1.00 0.00 148 SER A N 3
ATOM 8138 C CA . SER A 1 147 ? 8.179 15.842 2.551 1.00 0.00 148 SER A CA 3
ATOM 8139 C C . SER A 1 147 ? 7.705 14.566 3.257 1.00 0.00 148 SER A C 3
ATOM 8140 O O . SER A 1 147 ? 6.822 13.845 2.790 1.00 0.00 148 SER A O 3
ATOM 8147 N N . GLU A 1 148 ? 8.288 14.306 4.428 1.00 0.00 149 GLU A N 3
ATOM 8148 C CA . GLU A 1 148 ? 7.800 13.299 5.374 1.00 0.00 149 GLU A CA 3
ATOM 8149 C C . GLU A 1 148 ? 6.481 13.702 6.058 1.00 0.00 149 GLU A C 3
ATOM 8150 O O . GLU A 1 148 ? 6.050 14.861 6.012 1.00 0.00 149 GLU A O 3
ATOM 8160 N N . ILE A 1 149 ? 5.874 12.736 6.749 1.00 0.00 150 ILE A N 3
ATOM 8161 C CA . ILE A 1 149 ? 4.787 12.930 7.701 1.00 0.00 150 ILE A CA 3
ATOM 8162 C C . ILE A 1 149 ? 5.045 12.123 8.981 1.00 0.00 150 ILE A C 3
ATOM 8163 O O . ILE A 1 149 ? 5.423 10.946 8.935 1.00 0.00 150 ILE A O 3
ATOM 8178 N N . VAL A 1 150 ? 4.811 12.763 10.131 1.00 0.00 151 VAL A N 3
ATOM 8179 C CA . VAL A 1 150 ? 4.853 12.114 11.449 1.00 0.00 151 VAL A CA 3
ATOM 8180 C C . VAL A 1 150 ? 3.792 11.006 11.501 1.00 0.00 151 VAL A C 3
ATOM 8181 O O . VAL A 1 150 ? 2.746 11.133 10.870 1.00 0.00 151 VAL A O 3
ATOM 8194 N N . SER A 1 151 ? 4.028 9.934 12.256 1.00 0.00 152 SER A N 3
ATOM 8195 C CA . SER A 1 151 ? 3.037 8.886 12.544 1.00 0.00 152 SER A CA 3
ATOM 8196 C C . SER A 1 151 ? 3.309 8.256 13.909 1.00 0.00 152 SER A C 3
ATOM 8197 O O . SER A 1 151 ? 4.439 8.273 14.397 1.00 0.00 152 SER A O 3
ATOM 8204 N N . HIS A 1 152 ? 2.283 7.690 14.539 1.00 0.00 153 HIS A N 3
ATOM 8205 C CA . HIS A 1 152 ? 2.359 7.083 15.868 1.00 0.00 153 HIS A CA 3
ATOM 8206 C C . HIS A 1 152 ? 1.879 5.631 15.803 1.00 0.00 153 HIS A C 3
ATOM 8207 O O . HIS A 1 152 ? 0.802 5.362 15.265 1.00 0.00 153 HIS A O 3
ATOM 8220 N N . LEU A 1 153 ? 2.681 4.709 16.352 1.00 0.00 154 LEU A N 3
ATOM 8221 C CA . LEU A 1 153 ? 2.442 3.266 16.373 1.00 0.00 154 LEU A CA 3
ATOM 8222 C C . LEU A 1 153 ? 2.216 2.808 17.814 1.00 0.00 154 LEU A C 3
ATOM 8223 O O . LEU A 1 153 ? 3.083 2.938 18.678 1.00 0.00 154 LEU A O 3
ATOM 8238 N N . THR A 1 154 ? 1.057 2.213 18.061 1.00 0.00 155 THR A N 3
ATOM 8239 C CA . THR A 1 154 ? 0.688 1.720 19.387 1.00 0.00 155 THR A CA 3
ATOM 8240 C C . THR A 1 154 ? -0.019 0.377 19.255 1.00 0.00 155 THR A C 3
ATOM 8241 O O . THR A 1 154 ? -1.089 0.287 18.652 1.00 0.00 155 THR A O 3
ATOM 8252 N N . VAL A 1 155 ? 0.613 -0.679 19.779 1.00 0.00 156 VAL A N 3
ATOM 8253 C CA . VAL A 1 155 ? 0.068 -2.046 19.817 1.00 0.00 156 VAL A CA 3
ATOM 8254 C C . VAL A 1 155 ? -0.308 -2.405 21.251 1.00 0.00 156 VAL A C 3
ATOM 8255 O O . VAL A 1 155 ? 0.379 -2.044 22.213 1.00 0.00 156 VAL A O 3
ATOM 8268 N N . ARG A 1 156 ? -1.432 -3.111 21.388 1.00 0.00 157 ARG A N 3
ATOM 8269 C CA . ARG A 1 156 ? -2.051 -3.480 22.665 1.00 0.00 157 ARG A CA 3
ATOM 8270 C C . ARG A 1 156 ? -2.690 -4.867 22.556 1.00 0.00 157 ARG A C 3
ATOM 8271 O O . ARG A 1 156 ? -3.119 -5.285 21.477 1.00 0.00 157 ARG A O 3
ATOM 8289 N N . GLN A 1 157 ? -2.698 -5.602 23.664 1.00 0.00 158 GLN A N 3
ATOM 8290 C CA . GLN A 1 157 ? -3.253 -6.957 23.724 1.00 0.00 158 GLN A CA 3
ATOM 8291 C C . GLN A 1 157 ? -4.776 -6.917 23.505 1.00 0.00 158 GLN A C 3
ATOM 8292 O O . GLN A 1 157 ? -5.469 -6.145 24.171 1.00 0.00 158 GLN A O 3
ATOM 8304 N N . THR A 1 158 ? -5.312 -7.726 22.584 1.00 0.00 159 THR A N 3
ATOM 8305 C CA . THR A 1 158 ? -6.768 -7.779 22.304 1.00 0.00 159 THR A CA 3
ATOM 8306 C C . THR A 1 158 ? -7.557 -8.612 23.326 1.00 0.00 159 THR A C 3
ATOM 8307 O O . THR A 1 158 ? -8.788 -8.671 23.273 1.00 0.00 159 THR A O 3
ATOM 8318 N N . HIS A 1 159 ? -6.860 -9.217 24.294 1.00 0.00 160 HIS A N 3
ATOM 8319 C CA . HIS A 1 159 ? -7.395 -10.071 25.357 1.00 0.00 160 HIS A CA 3
ATOM 8320 C C . HIS A 1 159 ? -6.802 -9.658 26.715 1.00 0.00 160 HIS A C 3
ATOM 8321 O O . HIS A 1 159 ? -5.683 -9.144 26.780 1.00 0.00 160 HIS A O 3
ATOM 8334 N N . THR A 1 160 ? -7.547 -9.872 27.804 1.00 0.00 161 THR A N 3
ATOM 8335 C CA . THR A 1 160 ? -7.129 -9.455 29.156 1.00 0.00 161 THR A CA 3
ATOM 8336 C C . THR A 1 160 ? -5.893 -10.240 29.663 1.00 0.00 161 THR A C 3
ATOM 8337 O O . THR A 1 160 ? -5.811 -11.450 29.414 1.00 0.00 161 THR A O 3
ATOM 8348 N N . PRO A 1 161 ? -4.928 -9.617 30.377 1.00 0.00 162 PRO A N 3
ATOM 8349 C CA . PRO A 1 161 ? -4.819 -8.179 30.632 1.00 0.00 162 PRO A CA 3
ATOM 8350 C C . PRO A 1 161 ? -4.445 -7.406 29.360 1.00 0.00 162 PRO A C 3
ATOM 8351 O O . PRO A 1 161 ? -3.468 -7.726 28.679 1.00 0.00 162 PRO A O 3
ATOM 8359 N N . TYR A 1 162 ? -5.222 -6.359 29.062 1.00 0.00 163 TYR A N 3
ATOM 8360 C CA . TYR A 1 162 ? -5.075 -5.481 27.894 1.00 0.00 163 TYR A CA 3
ATOM 8361 C C . TYR A 1 162 ? -3.878 -4.510 28.038 1.00 0.00 163 TYR A C 3
ATOM 8362 O O . TYR A 1 162 ? -3.991 -3.315 27.772 1.00 0.00 163 TYR A O 3
ATOM 8379 N N . ASP A 1 163 ? -2.742 -4.978 28.555 1.00 0.00 164 ASP A N 3
ATOM 8380 C CA . ASP A 1 163 ? -1.553 -4.158 28.784 1.00 0.00 164 ASP A CA 3
ATOM 8381 C C . ASP A 1 163 ? -0.994 -3.590 27.461 1.00 0.00 164 ASP A C 3
ATOM 8382 O O . ASP A 1 163 ? -1.027 -4.261 26.421 1.00 0.00 164 ASP A O 3
ATOM 8390 N N . TYR A 1 164 ? -0.479 -2.355 27.487 1.00 0.00 165 TYR A N 3
ATOM 8391 C CA . TYR A 1 164 ? 0.219 -1.756 26.344 1.00 0.00 165 TYR A CA 3
ATOM 8392 C C . TYR A 1 164 ? 1.439 -2.604 25.959 1.00 0.00 165 TYR A C 3
ATOM 8393 O O . TYR A 1 164 ? 2.330 -2.831 26.782 1.00 0.00 165 TYR A O 3
ATOM 8410 N N . VAL A 1 165 ? 1.478 -3.062 24.703 1.00 0.00 166 VAL A N 3
ATOM 8411 C CA . VAL A 1 165 ? 2.582 -3.876 24.181 1.00 0.00 166 VAL A CA 3
ATOM 8412 C C . VAL A 1 165 ? 3.740 -2.956 23.802 1.00 0.00 166 VAL A C 3
ATOM 8413 O O . VAL A 1 165 ? 4.823 -3.060 24.366 1.00 0.00 166 VAL A O 3
ATOM 8426 N N . VAL A 1 166 ? 3.508 -1.978 22.920 1.00 0.00 167 VAL A N 3
ATOM 8427 C CA . VAL A 1 166 ? 4.491 -0.920 22.637 1.00 0.00 167 VAL A CA 3
ATOM 8428 C C . VAL A 1 166 ? 3.792 0.376 22.247 1.00 0.00 167 VAL A C 3
ATOM 8429 O O . VAL A 1 166 ? 2.660 0.367 21.762 1.00 0.00 167 VAL A O 3
ATOM 8442 N N . ASN A 1 167 ? 4.486 1.491 22.465 1.00 0.00 168 ASN A N 3
ATOM 8443 C CA . ASN A 1 167 ? 3.960 2.840 22.313 1.00 0.00 168 ASN A CA 3
ATOM 8444 C C . ASN A 1 167 ? 5.063 3.736 21.717 1.00 0.00 168 ASN A C 3
ATOM 8445 O O . ASN A 1 167 ? 5.767 4.459 22.425 1.00 0.00 168 ASN A O 3
ATOM 8455 N N . GLY A 1 168 ? 5.271 3.584 20.409 1.00 0.00 169 GLY A N 3
ATOM 8456 C CA . GLY A 1 168 ? 6.330 4.209 19.615 1.00 0.00 169 GLY A CA 3
ATOM 8457 C C . GLY A 1 168 ? 5.756 5.059 18.480 1.00 0.00 169 GLY A C 3
ATOM 8458 O O . GLY A 1 168 ? 4.570 5.380 18.437 1.00 0.00 169 GLY A O 3
ATOM 8462 N N . SER A 1 169 ? 6.595 5.434 17.528 1.00 0.00 170 SER A N 3
ATOM 8463 C CA . SER A 1 169 ? 6.204 6.243 16.368 1.00 0.00 170 SER A CA 3
ATOM 8464 C C . SER A 1 169 ? 7.003 5.849 15.128 1.00 0.00 170 SER A C 3
ATOM 8465 O O . SER A 1 169 ? 7.915 5.036 15.201 1.00 0.00 170 SER A O 3
ATOM 8472 N N . VAL A 1 170 ? 6.639 6.355 13.958 1.00 0.00 171 VAL A N 3
ATOM 8473 C CA . VAL A 1 170 ? 7.325 6.072 12.687 1.00 0.00 171 VAL A CA 3
ATOM 8474 C C . VAL A 1 170 ? 7.096 7.256 11.753 1.00 0.00 171 VAL A C 3
ATOM 8475 O O . VAL A 1 170 ? 6.146 8.008 11.946 1.00 0.00 171 VAL A O 3
ATOM 8488 N N . TYR A 1 171 ? 7.945 7.471 10.754 1.00 0.00 172 TYR A N 3
ATOM 8489 C CA . TYR A 1 171 ? 7.775 8.558 9.788 1.00 0.00 172 TYR A CA 3
ATOM 8490 C C . TYR A 1 171 ? 7.470 7.945 8.417 1.00 0.00 172 TYR A C 3
ATOM 8491 O O . TYR A 1 171 ? 8.182 7.056 7.952 1.00 0.00 172 TYR A O 3
ATOM 8508 N N . PHE A 1 172 ? 6.406 8.406 7.764 1.00 0.00 173 PHE A N 3
ATOM 8509 C CA . PHE A 1 172 ? 6.056 8.018 6.392 1.00 0.00 173 PHE A CA 3
ATOM 8510 C C . PHE A 1 172 ? 6.515 9.103 5.410 1.00 0.00 173 PHE A C 3
ATOM 8511 O O . PHE A 1 172 ? 6.663 10.266 5.781 1.00 0.00 173 PHE A O 3
ATOM 8527 N N . LYS A 1 173 ? 6.743 8.735 4.150 1.00 0.00 174 LYS A N 3
ATOM 8528 C CA . LYS A 1 173 ? 7.066 9.648 3.047 1.00 0.00 174 LYS A CA 3
ATOM 8529 C C . LYS A 1 173 ? 6.724 8.981 1.712 1.00 0.00 174 LYS A C 3
ATOM 8530 O O . LYS A 1 173 ? 6.648 7.758 1.602 1.00 0.00 174 LYS A O 3
ATOM 8545 N N . TYR A 1 174 ? 6.529 9.799 0.690 1.00 0.00 175 TYR A N 3
ATOM 8546 C CA . TYR A 1 174 ? 6.211 9.395 -0.676 1.00 0.00 175 TYR A CA 3
ATOM 8547 C C . TYR A 1 174 ? 7.074 10.214 -1.645 1.00 0.00 175 TYR A C 3
ATOM 8548 O O . TYR A 1 174 ? 7.466 11.342 -1.337 1.00 0.00 175 TYR A O 3
ATOM 8565 N N . SER A 1 175 ? 7.402 9.644 -2.802 1.00 0.00 176 SER A N 3
ATOM 8566 C CA . SER A 1 175 ? 8.162 10.340 -3.847 1.00 0.00 176 SER A CA 3
ATOM 8567 C C . SER A 1 175 ? 7.205 10.707 -4.985 1.00 0.00 176 SER A C 3
ATOM 8568 O O . SER A 1 175 ? 6.747 9.796 -5.687 1.00 0.00 176 SER A O 3
ATOM 8575 N N . PRO A 1 176 ? 6.888 12.004 -5.195 1.00 0.00 177 PRO A N 3
ATOM 8576 C CA . PRO A 1 176 ? 5.977 12.496 -6.239 1.00 0.00 177 PRO A CA 3
ATOM 8577 C C . PRO A 1 176 ? 6.599 12.433 -7.655 1.00 0.00 177 PRO A C 3
ATOM 8578 O O . PRO A 1 176 ? 6.605 13.416 -8.401 1.00 0.00 177 PRO A O 3
ATOM 8586 N N . THR A 1 177 ? 7.138 11.265 -8.017 1.00 0.00 178 THR A N 3
ATOM 8587 C CA . THR A 1 177 ? 7.924 11.015 -9.240 1.00 0.00 178 THR A CA 3
ATOM 8588 C C . THR A 1 177 ? 7.528 9.690 -9.899 1.00 0.00 178 THR A C 3
ATOM 8589 O O . THR A 1 177 ? 7.150 9.685 -11.070 1.00 0.00 178 THR A O 3
ATOM 8600 N N . THR A 1 178 ? 7.558 8.578 -9.149 1.00 0.00 179 THR A N 3
ATOM 8601 C CA . THR A 1 178 ? 7.236 7.225 -9.651 1.00 0.00 179 THR A CA 3
ATOM 8602 C C . THR A 1 178 ? 6.174 6.510 -8.798 1.00 0.00 179 THR A C 3
ATOM 8603 O O . THR A 1 178 ? 6.094 5.279 -8.770 1.00 0.00 179 THR A O 3
ATOM 8614 N N . GLY A 1 179 ? 5.369 7.275 -8.048 1.00 0.00 180 GLY A N 3
ATOM 8615 C CA . GLY A 1 179 ? 4.407 6.742 -7.076 1.00 0.00 180 GLY A CA 3
ATOM 8616 C C . GLY A 1 179 ? 5.060 5.866 -5.996 1.00 0.00 180 GLY A C 3
ATOM 8617 O O . GLY A 1 179 ? 4.462 4.882 -5.552 1.00 0.00 180 GLY A O 3
ATOM 8621 N N . GLN A 1 180 ? 6.310 6.176 -5.631 1.00 0.00 181 GLN A N 3
ATOM 8622 C CA . GLN A 1 180 ? 7.064 5.430 -4.627 1.00 0.00 181 GLN A CA 3
ATOM 8623 C C . GLN A 1 180 ? 6.615 5.815 -3.212 1.00 0.00 181 GLN A C 3
ATOM 8624 O O . GLN A 1 180 ? 6.283 6.975 -2.961 1.00 0.00 181 GLN A O 3
ATOM 8636 N N . VAL A 1 181 ? 6.715 4.890 -2.257 1.00 0.00 182 VAL A N 3
ATOM 8637 C CA . VAL A 1 181 ? 6.531 5.169 -0.824 1.00 0.00 182 VAL A CA 3
ATOM 8638 C C . VAL A 1 181 ? 7.732 4.613 -0.058 1.00 0.00 182 VAL A C 3
ATOM 8639 O O . VAL A 1 181 ? 8.189 3.497 -0.320 1.00 0.00 182 VAL A O 3
ATOM 8652 N N . THR A 1 182 ? 8.223 5.392 0.906 1.00 0.00 183 THR A N 3
ATOM 8653 C CA . THR A 1 182 ? 9.417 5.106 1.713 1.00 0.00 183 THR A CA 3
ATOM 8654 C C . THR A 1 182 ? 9.173 5.566 3.147 1.00 0.00 183 THR A C 3
ATOM 8655 O O . THR A 1 182 ? 8.783 6.706 3.386 1.00 0.00 183 THR A O 3
ATOM 8666 N N . VAL A 1 183 ? 9.424 4.693 4.117 1.00 0.00 184 VAL A N 3
ATOM 8667 C CA . VAL A 1 183 ? 9.259 4.979 5.551 1.00 0.00 184 VAL A CA 3
ATOM 8668 C C . VAL A 1 183 ? 10.624 5.195 6.205 1.00 0.00 184 VAL A C 3
ATOM 8669 O O . VAL A 1 183 ? 11.596 4.503 5.901 1.00 0.00 184 VAL A O 3
ATOM 8682 N N . ILE A 1 184 ? 10.683 6.154 7.128 1.00 0.00 185 ILE A N 3
ATOM 8683 C CA . ILE A 1 184 ? 11.837 6.512 7.958 1.00 0.00 185 ILE A CA 3
ATOM 8684 C C . ILE A 1 184 ? 11.585 5.981 9.373 1.00 0.00 185 ILE A C 3
ATOM 8685 O O . ILE A 1 184 ? 10.536 6.220 9.976 1.00 0.00 185 ILE A O 3
ATOM 8700 N N . LYS A 1 185 ? 12.561 5.225 9.885 1.00 0.00 186 LYS A N 3
ATOM 8701 C CA . LYS A 1 185 ? 12.486 4.486 11.152 1.00 0.00 186 LYS A CA 3
ATOM 8702 C C . LYS A 1 185 ? 13.812 4.657 11.894 1.00 0.00 186 LYS A C 3
ATOM 8703 O O . LYS A 1 185 ? 14.860 4.258 11.382 1.00 0.00 186 LYS A O 3
ATOM 8718 N N . LYS A 1 186 ? 13.767 5.291 13.066 1.00 0.00 187 LYS A N 3
ATOM 8719 C CA . LYS A 1 186 ? 14.946 5.656 13.873 1.00 0.00 187 LYS A CA 3
ATOM 8720 C C . LYS A 1 186 ? 14.575 5.774 15.346 1.00 0.00 187 LYS A C 3
ATOM 8721 O O . LYS A 1 186 ? 13.424 6.057 15.659 1.00 0.00 187 LYS A O 3
ATOM 8736 N N . ASP A 1 187 ? 15.552 5.619 16.238 1.00 0.00 188 ASP A N 3
ATOM 8737 C CA . ASP A 1 187 ? 15.362 5.622 17.703 1.00 0.00 188 ASP A CA 3
ATOM 8738 C C . ASP A 1 187 ? 14.727 6.918 18.264 1.00 0.00 188 ASP A C 3
ATOM 8739 O O . ASP A 1 187 ? 14.242 6.951 19.396 1.00 0.00 188 ASP A O 3
ATOM 8747 N N . GLU A 1 188 ? 14.692 7.985 17.458 1.00 0.00 189 GLU A N 3
ATOM 8748 C CA . GLU A 1 188 ? 13.953 9.232 17.711 1.00 0.00 189 GLU A CA 3
ATOM 8749 C C . GLU A 1 188 ? 12.424 9.043 17.833 1.00 0.00 189 GLU A C 3
ATOM 8750 O O . GLU A 1 188 ? 11.751 9.857 18.472 1.00 0.00 189 GLU A O 3
ATOM 8760 N N . THR A 1 189 ? 11.875 7.979 17.234 1.00 0.00 190 THR A N 3
ATOM 8761 C CA . THR A 1 189 ? 10.433 7.686 17.141 1.00 0.00 190 THR A CA 3
ATOM 8762 C C . THR A 1 189 ? 10.158 6.179 17.174 1.00 0.00 190 THR A C 3
ATOM 8763 O O . THR A 1 189 ? 9.435 5.681 18.041 1.00 0.00 190 THR A O 3
ATOM 8774 N N . PHE A 1 190 ? 10.770 5.436 16.255 1.00 0.00 191 PHE A N 3
ATOM 8775 C CA . PHE A 1 190 ? 10.640 3.989 16.103 1.00 0.00 191 PHE A CA 3
ATOM 8776 C C . PHE A 1 190 ? 11.188 3.233 17.327 1.00 0.00 191 PHE A C 3
ATOM 8777 O O . PHE A 1 190 ? 12.231 3.635 17.854 1.00 0.00 191 PHE A O 3
ATOM 8793 N N . PRO A 1 191 ? 10.512 2.163 17.801 1.00 0.00 192 PRO A N 3
ATOM 8794 C CA . PRO A 1 191 ? 10.933 1.432 18.992 1.00 0.00 192 PRO A CA 3
ATOM 8795 C C . PRO A 1 191 ? 12.191 0.576 18.720 1.00 0.00 192 PRO A C 3
ATOM 8796 O O . PRO A 1 191 ? 13.290 1.095 18.910 1.00 0.00 192 PRO A O 3
ATOM 8804 N N . LYS A 1 192 ? 12.038 -0.687 18.267 1.00 0.00 193 LYS A N 3
ATOM 8805 C CA . LYS A 1 192 ? 13.078 -1.699 17.891 1.00 0.00 193 LYS A CA 3
ATOM 8806 C C . LYS A 1 192 ? 12.547 -3.138 17.937 1.00 0.00 193 LYS A C 3
ATOM 8807 O O . LYS A 1 192 ? 12.934 -3.969 17.117 1.00 0.00 193 LYS A O 3
ATOM 8822 N N . ASN A 1 193 ? 11.632 -3.423 18.867 1.00 0.00 194 ASN A N 3
ATOM 8823 C CA . ASN A 1 193 ? 10.879 -4.683 18.948 1.00 0.00 194 ASN A CA 3
ATOM 8824 C C . ASN A 1 193 ? 10.145 -5.041 17.648 1.00 0.00 194 ASN A C 3
ATOM 8825 O O . ASN A 1 193 ? 10.066 -6.215 17.293 1.00 0.00 194 ASN A O 3
ATOM 8835 N N . MET A 1 194 ? 9.615 -4.038 16.955 1.00 0.00 195 MET A N 3
ATOM 8836 C CA . MET A 1 194 ? 9.002 -4.165 15.644 1.00 0.00 195 MET A CA 3
ATOM 8837 C C . MET A 1 194 ? 9.971 -3.633 14.581 1.00 0.00 195 MET A C 3
ATOM 8838 O O . MET A 1 194 ? 10.763 -2.732 14.863 1.00 0.00 195 MET A O 3
ATOM 8850 N N . THR A 1 195 ? 9.891 -4.156 13.359 1.00 0.00 196 THR A N 3
ATOM 8851 C CA . THR A 1 195 ? 10.652 -3.690 12.187 1.00 0.00 196 THR A CA 3
ATOM 8852 C C . THR A 1 195 ? 9.732 -3.573 10.969 1.00 0.00 196 THR A C 3
ATOM 8853 O O . THR A 1 195 ? 8.706 -4.254 10.892 1.00 0.00 196 THR A O 3
ATOM 8864 N N . VAL A 1 196 ? 10.087 -2.698 10.018 1.00 0.00 197 VAL A N 3
ATOM 8865 C CA . VAL A 1 196 ? 9.311 -2.475 8.783 1.00 0.00 197 VAL A CA 3
ATOM 8866 C C . VAL A 1 196 ? 10.118 -2.977 7.595 1.00 0.00 197 VAL A C 3
ATOM 8867 O O . VAL A 1 196 ? 11.142 -2.396 7.224 1.00 0.00 197 VAL A O 3
ATOM 8880 N N . THR A 1 197 ? 9.647 -4.064 6.994 1.00 0.00 198 THR A N 3
ATOM 8881 C CA . THR A 1 197 ? 10.210 -4.624 5.764 1.00 0.00 198 THR A CA 3
ATOM 8882 C C . THR A 1 197 ? 9.445 -4.056 4.566 1.00 0.00 198 THR A C 3
ATOM 8883 O O . THR A 1 197 ? 8.211 -4.047 4.534 1.00 0.00 198 THR A O 3
ATOM 8894 N N . GLN A 1 198 ? 10.185 -3.560 3.573 1.00 0.00 199 GLN A N 3
ATOM 8895 C CA . GLN A 1 198 ? 9.661 -3.137 2.272 1.00 0.00 199 GLN A CA 3
ATOM 8896 C C . GLN A 1 198 ? 9.356 -4.375 1.410 1.00 0.00 199 GLN A C 3
ATOM 8897 O O . GLN A 1 198 ? 10.187 -4.819 0.615 1.00 0.00 199 GLN A O 3
ATOM 8909 N N . ASP A 1 199 ? 8.185 -4.980 1.628 1.00 0.00 200 ASP A N 3
ATOM 8910 C CA . ASP A 1 199 ? 7.740 -6.188 0.922 1.00 0.00 200 ASP A CA 3
ATOM 8911 C C . ASP A 1 199 ? 7.604 -5.948 -0.597 1.00 0.00 200 ASP A C 3
ATOM 8912 O O . ASP A 1 199 ? 8.129 -6.726 -1.395 1.00 0.00 200 ASP A O 3
ATOM 8920 N N . ASP A 1 200 ? 6.997 -4.817 -0.986 1.00 0.00 201 ASP A N 3
ATOM 8921 C CA . ASP A 1 200 ? 6.996 -4.237 -2.342 1.00 0.00 201 ASP A CA 3
ATOM 8922 C C . ASP A 1 200 ? 6.946 -2.694 -2.260 1.00 0.00 201 ASP A C 3
ATOM 8923 O O . ASP A 1 200 ? 6.855 -2.123 -1.167 1.00 0.00 201 ASP A O 3
ATOM 8931 N N . ASN A 1 201 ? 6.908 -1.994 -3.402 1.00 0.00 202 ASN A N 3
ATOM 8932 C CA . ASN A 1 201 ? 6.396 -0.618 -3.426 1.00 0.00 202 ASN A CA 3
ATOM 8933 C C . ASN A 1 201 ? 4.987 -0.546 -2.803 1.00 0.00 202 ASN A C 3
ATOM 8934 O O . ASN A 1 201 ? 4.186 -1.460 -3.005 1.00 0.00 202 ASN A O 3
ATOM 8944 N N . THR A 1 202 ? 4.700 0.527 -2.057 1.00 0.00 203 THR A N 3
ATOM 8945 C CA . THR A 1 202 ? 3.460 0.776 -1.281 1.00 0.00 203 THR A CA 3
ATOM 8946 C C . THR A 1 202 ? 3.010 -0.356 -0.340 1.00 0.00 203 THR A C 3
ATOM 8947 O O . THR A 1 202 ? 1.908 -0.294 0.203 1.00 0.00 203 THR A O 3
ATOM 8958 N N . SER A 1 203 ? 3.849 -1.371 -0.114 1.00 0.00 204 SER A N 3
ATOM 8959 C CA . SER A 1 203 ? 3.518 -2.627 0.565 1.00 0.00 204 SER A CA 3
ATOM 8960 C C . SER A 1 203 ? 4.547 -2.879 1.651 1.00 0.00 204 SER A C 3
ATOM 8961 O O . SER A 1 203 ? 5.645 -3.386 1.406 1.00 0.00 204 SER A O 3
ATOM 8968 N N . PHE A 1 204 ? 4.195 -2.472 2.862 1.00 0.00 205 PHE A N 3
ATOM 8969 C CA . PHE A 1 204 ? 5.034 -2.608 4.040 1.00 0.00 205 PHE A CA 3
ATOM 8970 C C . PHE A 1 204 ? 4.511 -3.733 4.924 1.00 0.00 205 PHE A C 3
ATOM 8971 O O . PHE A 1 204 ? 3.312 -4.022 4.974 1.00 0.00 205 PHE A O 3
ATOM 8987 N N . ILE A 1 205 ? 5.426 -4.380 5.635 1.00 0.00 206 ILE A N 3
ATOM 8988 C CA . ILE A 1 205 ? 5.095 -5.506 6.496 1.00 0.00 206 ILE A CA 3
ATOM 8989 C C . ILE A 1 205 ? 5.810 -5.320 7.834 1.00 0.00 206 ILE A C 3
ATOM 8990 O O . ILE A 1 205 ? 7.014 -5.053 7.897 1.00 0.00 206 ILE A O 3
ATOM 9005 N N . PHE A 1 206 ? 5.005 -5.314 8.895 1.00 0.00 207 PHE A N 3
ATOM 9006 C CA . PHE A 1 206 ? 5.394 -4.972 10.255 1.00 0.00 207 PHE A CA 3
ATOM 9007 C C . PHE A 1 206 ? 5.635 -6.267 11.034 1.00 0.00 207 PHE A C 3
ATOM 9008 O O . PHE A 1 206 ? 4.694 -7.011 11.334 1.00 0.00 207 PHE A O 3
ATOM 9024 N N . ASN A 1 207 ? 6.904 -6.535 11.338 1.00 0.00 208 ASN A N 3
ATOM 9025 C CA . ASN A 1 207 ? 7.384 -7.787 11.914 1.00 0.00 208 ASN A CA 3
ATOM 9026 C C . ASN A 1 207 ? 7.689 -7.566 13.398 1.00 0.00 208 ASN A C 3
ATOM 9027 O O . ASN A 1 207 ? 8.569 -6.771 13.727 1.00 0.00 208 ASN A O 3
ATOM 9037 N N . LEU A 1 208 ? 6.975 -8.252 14.295 1.00 0.00 209 LEU A N 3
ATOM 9038 C CA . LEU A 1 208 ? 7.099 -8.051 15.744 1.00 0.00 209 LEU A CA 3
ATOM 9039 C C . LEU A 1 208 ? 7.990 -9.137 16.377 1.00 0.00 209 LEU A C 3
ATOM 9040 O O . LEU A 1 208 ? 7.549 -10.262 16.594 1.00 0.00 209 LEU A O 3
ATOM 9055 N N . ASN A 1 209 ? 9.261 -8.793 16.615 1.00 0.00 210 ASN A N 3
ATOM 9056 C CA . ASN A 1 209 ? 10.334 -9.655 17.134 1.00 0.00 210 ASN A CA 3
ATOM 9057 C C . ASN A 1 209 ? 10.426 -9.697 18.676 1.00 0.00 210 ASN A C 3
ATOM 9058 O O . ASN A 1 209 ? 11.071 -10.600 19.214 1.00 0.00 210 ASN A O 3
ATOM 9068 N N . SER A 1 210 ? 9.793 -8.758 19.390 1.00 0.00 211 SER A N 3
ATOM 9069 C CA . SER A 1 210 ? 9.721 -8.732 20.864 1.00 0.00 211 SER A CA 3
ATOM 9070 C C . SER A 1 210 ? 8.295 -8.490 21.364 1.00 0.00 211 SER A C 3
ATOM 9071 O O . SER A 1 210 ? 7.418 -8.062 20.617 1.00 0.00 211 SER A O 3
ATOM 9078 N N . GLU A 1 211 ? 8.062 -8.744 22.650 1.00 0.00 212 GLU A N 3
ATOM 9079 C CA . GLU A 1 211 ? 6.743 -8.773 23.299 1.00 0.00 212 GLU A CA 3
ATOM 9080 C C . GLU A 1 211 ? 6.740 -7.870 24.549 1.00 0.00 212 GLU A C 3
ATOM 9081 O O . GLU A 1 211 ? 6.469 -8.307 25.673 1.00 0.00 212 GLU A O 3
ATOM 9091 N N . LYS A 1 212 ? 7.134 -6.602 24.335 1.00 0.00 213 LYS A N 3
ATOM 9092 C CA . LYS A 1 212 ? 7.220 -5.535 25.349 1.00 0.00 213 LYS A CA 3
ATOM 9093 C C . LYS A 1 212 ? 5.978 -5.406 26.262 1.00 0.00 213 LYS A C 3
ATOM 9094 O O . LYS A 1 212 ? 6.164 -4.952 27.417 1.00 0.00 213 LYS A O 3
ATOM 9109 N N . SER A 1 1 ? -20.489 -0.748 -18.856 1.00 0.00 2 SER A N 4
ATOM 9110 C CA . SER A 1 1 ? -19.891 0.597 -18.687 1.00 0.00 2 SER A CA 4
ATOM 9111 C C . SER A 1 1 ? -19.149 0.706 -17.358 1.00 0.00 2 SER A C 4
ATOM 9112 O O . SER A 1 1 ? -19.508 0.053 -16.374 1.00 0.00 2 SER A O 4
ATOM 9121 N N . VAL A 1 2 ? -18.078 1.505 -17.310 1.00 0.00 3 VAL A N 4
ATOM 9122 C CA . VAL A 1 2 ? -17.379 1.852 -16.057 1.00 0.00 3 VAL A CA 4
ATOM 9123 C C . VAL A 1 2 ? -18.119 2.972 -15.313 1.00 0.00 3 VAL A C 4
ATOM 9124 O O . VAL A 1 2 ? -18.659 3.891 -15.932 1.00 0.00 3 VAL A O 4
ATOM 9137 N N . ASP A 1 3 ? -18.166 2.898 -13.982 1.00 0.00 4 ASP A N 4
ATOM 9138 C CA . ASP A 1 3 ? -18.713 3.972 -13.141 1.00 0.00 4 ASP A CA 4
ATOM 9139 C C . ASP A 1 3 ? -17.668 5.090 -12.967 1.00 0.00 4 ASP A C 4
ATOM 9140 O O . ASP A 1 3 ? -16.469 4.814 -12.938 1.00 0.00 4 ASP A O 4
ATOM 9148 N N . ALA A 1 4 ? -18.082 6.345 -12.768 1.00 0.00 5 ALA A N 4
ATOM 9149 C CA . ALA A 1 4 ? -17.154 7.421 -12.407 1.00 0.00 5 ALA A CA 4
ATOM 9150 C C . ALA A 1 4 ? -16.414 7.174 -11.074 1.00 0.00 5 ALA A C 4
ATOM 9151 O O . ALA A 1 4 ? -15.366 7.778 -10.850 1.00 0.00 5 ALA A O 4
ATOM 9158 N N . ASN A 1 5 ? -16.910 6.255 -10.232 1.00 0.00 6 ASN A N 4
ATOM 9159 C CA . ASN A 1 5 ? -16.310 5.839 -8.958 1.00 0.00 6 ASN A CA 4
ATOM 9160 C C . ASN A 1 5 ? -15.850 4.361 -8.941 1.00 0.00 6 ASN A C 4
ATOM 9161 O O . ASN A 1 5 ? -15.647 3.790 -7.869 1.00 0.00 6 ASN A O 4
ATOM 9171 N N . LYS A 1 6 ? -15.688 3.724 -10.107 1.00 0.00 7 LYS A N 4
ATOM 9172 C CA . LYS A 1 6 ? -15.224 2.327 -10.268 1.00 0.00 7 LYS A CA 4
ATOM 9173 C C . LYS A 1 6 ? -14.259 2.220 -11.449 1.00 0.00 7 LYS A C 4
ATOM 9174 O O . LYS A 1 6 ? -14.070 3.174 -12.199 1.00 0.00 7 LYS A O 4
ATOM 9189 N N . VAL A 1 7 ? -13.646 1.052 -11.616 1.00 0.00 8 VAL A N 4
ATOM 9190 C CA . VAL A 1 7 ? -12.616 0.808 -12.635 1.00 0.00 8 VAL A CA 4
ATOM 9191 C C . VAL A 1 7 ? -12.713 -0.628 -13.169 1.00 0.00 8 VAL A C 4
ATOM 9192 O O . VAL A 1 7 ? -13.067 -1.548 -12.428 1.00 0.00 8 VAL A O 4
ATOM 9205 N N . LYS A 1 8 ? -12.436 -0.834 -14.464 1.00 0.00 9 LYS A N 4
ATOM 9206 C CA . LYS A 1 8 ? -12.509 -2.154 -15.121 1.00 0.00 9 LYS A CA 4
ATOM 9207 C C . LYS A 1 8 ? -11.210 -2.478 -15.857 1.00 0.00 9 LYS A C 4
ATOM 9208 O O . LYS A 1 8 ? -10.527 -1.606 -16.396 1.00 0.00 9 LYS A O 4
ATOM 9223 N N . PHE A 1 9 ? -10.879 -3.763 -15.855 1.00 0.00 10 PHE A N 4
ATOM 9224 C CA . PHE A 1 9 ? -9.563 -4.300 -16.192 1.00 0.00 10 PHE A CA 4
ATOM 9225 C C . PHE A 1 9 ? -9.766 -5.383 -17.247 1.00 0.00 10 PHE A C 4
ATOM 9226 O O . PHE A 1 9 ? -10.546 -6.311 -17.040 1.00 0.00 10 PHE A O 4
ATOM 9242 N N . PHE A 1 10 ? -9.098 -5.263 -18.390 1.00 0.00 11 PHE A N 4
ATOM 9243 C CA . PHE A 1 10 ? -9.352 -6.088 -19.565 1.00 0.00 11 PHE A CA 4
ATOM 9244 C C . PHE A 1 10 ? -8.119 -6.924 -19.928 1.00 0.00 11 PHE A C 4
ATOM 9245 O O . PHE A 1 10 ? -7.011 -6.444 -20.178 1.00 0.00 11 PHE A O 4
ATOM 9261 N N . PHE A 1 11 ? -8.342 -8.229 -19.949 1.00 0.00 12 PHE A N 4
ATOM 9262 C CA . PHE A 1 11 ? -7.331 -9.282 -20.001 1.00 0.00 12 PHE A CA 4
ATOM 9263 C C . PHE A 1 11 ? -7.039 -9.715 -21.454 1.00 0.00 12 PHE A C 4
ATOM 9264 O O . PHE A 1 11 ? -6.954 -10.897 -21.788 1.00 0.00 12 PHE A O 4
ATOM 9280 N N . GLY A 1 12 ? -6.938 -8.722 -22.343 1.00 0.00 13 GLY A N 4
ATOM 9281 C CA . GLY A 1 12 ? -6.581 -8.850 -23.757 1.00 0.00 13 GLY A CA 4
ATOM 9282 C C . GLY A 1 12 ? -6.667 -7.503 -24.482 1.00 0.00 13 GLY A C 4
ATOM 9283 O O . GLY A 1 12 ? -7.386 -6.600 -24.038 1.00 0.00 13 GLY A O 4
ATOM 9287 N N . LYS A 1 13 ? -5.917 -7.346 -25.581 1.00 0.00 14 LYS A N 4
ATOM 9288 C CA . LYS A 1 13 ? -5.871 -6.090 -26.354 1.00 0.00 14 LYS A CA 4
ATOM 9289 C C . LYS A 1 13 ? -7.267 -5.750 -26.893 1.00 0.00 14 LYS A C 4
ATOM 9290 O O . LYS A 1 13 ? -8.015 -6.647 -27.286 1.00 0.00 14 LYS A O 4
ATOM 9305 N N . ASN A 1 14 ? -7.626 -4.466 -26.892 1.00 0.00 15 ASN A N 4
ATOM 9306 C CA . ASN A 1 14 ? -8.952 -3.964 -27.284 1.00 0.00 15 ASN A CA 4
ATOM 9307 C C . ASN A 1 14 ? -10.140 -4.747 -26.661 1.00 0.00 15 ASN A C 4
ATOM 9308 O O . ASN A 1 14 ? -11.104 -5.082 -27.351 1.00 0.00 15 ASN A O 4
ATOM 9318 N N . CYS A 1 15 ? -10.029 -5.064 -25.361 1.00 0.00 16 CYS A N 4
ATOM 9319 C CA . CYS A 1 15 ? -10.994 -5.817 -24.541 1.00 0.00 16 CYS A CA 4
ATOM 9320 C C . CYS A 1 15 ? -11.507 -7.150 -25.145 1.00 0.00 16 CYS A C 4
ATOM 9321 O O . CYS A 1 15 ? -12.663 -7.538 -24.958 1.00 0.00 16 CYS A O 4
ATOM 9328 N N . THR A 1 16 ? -10.628 -7.874 -25.848 1.00 0.00 17 THR A N 4
ATOM 9329 C CA . THR A 1 16 ? -10.963 -9.100 -26.604 1.00 0.00 17 THR A CA 4
ATOM 9330 C C . THR A 1 16 ? -10.881 -10.405 -25.783 1.00 0.00 17 THR A C 4
ATOM 9331 O O . THR A 1 16 ? -11.564 -11.375 -26.122 1.00 0.00 17 THR A O 4
ATOM 9342 N N . GLY A 1 17 ? -10.084 -10.460 -24.706 1.00 0.00 18 GLY A N 4
ATOM 9343 C CA . GLY A 1 17 ? -9.826 -11.698 -23.944 1.00 0.00 18 GLY A CA 4
ATOM 9344 C C . GLY A 1 17 ? -10.854 -11.963 -22.838 1.00 0.00 18 GLY A C 4
ATOM 9345 O O . GLY A 1 17 ? -11.902 -12.564 -23.080 1.00 0.00 18 GLY A O 4
ATOM 9349 N N . GLU A 1 18 ? -10.569 -11.488 -21.625 1.00 0.00 19 GLU A N 4
ATOM 9350 C CA . GLU A 1 18 ? -11.466 -11.540 -20.455 1.00 0.00 19 GLU A CA 4
ATOM 9351 C C . GLU A 1 18 ? -11.651 -10.129 -19.858 1.00 0.00 19 GLU A C 4
ATOM 9352 O O . GLU A 1 18 ? -11.015 -9.165 -20.299 1.00 0.00 19 GLU A O 4
ATOM 9362 N N . SER A 1 19 ? -12.491 -9.994 -18.830 1.00 0.00 20 SER A N 4
ATOM 9363 C CA . SER A 1 19 ? -12.743 -8.731 -18.123 1.00 0.00 20 SER A CA 4
ATOM 9364 C C . SER A 1 19 ? -12.831 -8.921 -16.604 1.00 0.00 20 SER A C 4
ATOM 9365 O O . SER A 1 19 ? -13.100 -10.017 -16.102 1.00 0.00 20 SER A O 4
ATOM 9372 N N . PHE A 1 20 ? -12.597 -7.835 -15.866 1.00 0.00 21 PHE A N 4
ATOM 9373 C CA . PHE A 1 20 ? -12.585 -7.770 -14.405 1.00 0.00 21 PHE A CA 4
ATOM 9374 C C . PHE A 1 20 ? -13.143 -6.424 -13.932 1.00 0.00 21 PHE A C 4
ATOM 9375 O O . PHE A 1 20 ? -13.004 -5.405 -14.612 1.00 0.00 21 PHE A O 4
ATOM 9391 N N . GLU A 1 21 ? -13.719 -6.415 -12.734 1.00 0.00 22 GLU A N 4
ATOM 9392 C CA . GLU A 1 21 ? -14.353 -5.254 -12.103 1.00 0.00 22 GLU A CA 4
ATOM 9393 C C . GLU A 1 21 ? -13.708 -5.017 -10.735 1.00 0.00 22 GLU A C 4
ATOM 9394 O O . GLU A 1 21 ? -13.689 -5.910 -9.882 1.00 0.00 22 GLU A O 4
ATOM 9404 N N . TYR A 1 22 ? -13.157 -3.820 -10.537 1.00 0.00 23 TYR A N 4
ATOM 9405 C CA . TYR A 1 22 ? -12.390 -3.427 -9.353 1.00 0.00 23 TYR A CA 4
ATOM 9406 C C . TYR A 1 22 ? -13.077 -2.236 -8.670 1.00 0.00 23 TYR A C 4
ATOM 9407 O O . TYR A 1 22 ? -13.687 -1.379 -9.323 1.00 0.00 23 TYR A O 4
ATOM 9424 N N . ASN A 1 23 ? -12.953 -2.157 -7.346 1.00 0.00 24 ASN A N 4
ATOM 9425 C CA . ASN A 1 23 ? -13.586 -1.115 -6.541 1.00 0.00 24 ASN A CA 4
ATOM 9426 C C . ASN A 1 23 ? -12.556 -0.033 -6.180 1.00 0.00 24 ASN A C 4
ATOM 9427 O O . ASN A 1 23 ? -11.356 -0.305 -6.079 1.00 0.00 24 ASN A O 4
ATOM 9437 N N . LYS A 1 24 ? -13.025 1.201 -5.954 1.00 0.00 25 LYS A N 4
ATOM 9438 C CA . LYS A 1 24 ? -12.182 2.287 -5.435 1.00 0.00 25 LYS A CA 4
ATOM 9439 C C . LYS A 1 24 ? -11.525 1.921 -4.095 1.00 0.00 25 LYS A C 4
ATOM 9440 O O . LYS A 1 24 ? -12.125 1.223 -3.276 1.00 0.00 25 LYS A O 4
ATOM 9455 N N . GLY A 1 25 ? -10.318 2.433 -3.852 1.00 0.00 26 GLY A N 4
ATOM 9456 C CA . GLY A 1 25 ? -9.597 2.214 -2.590 1.00 0.00 26 GLY A CA 4
ATOM 9457 C C . GLY A 1 25 ? -9.148 0.765 -2.363 1.00 0.00 26 GLY A C 4
ATOM 9458 O O . GLY A 1 25 ? -9.248 0.256 -1.247 1.00 0.00 26 GLY A O 4
ATOM 9462 N N . GLU A 1 26 ? -8.647 0.101 -3.407 1.00 0.00 27 GLU A N 4
ATOM 9463 C CA . GLU A 1 26 ? -8.109 -1.266 -3.353 1.00 0.00 27 GLU A CA 4
ATOM 9464 C C . GLU A 1 26 ? -6.718 -1.337 -3.991 1.00 0.00 27 GLU A C 4
ATOM 9465 O O . GLU A 1 26 ? -6.516 -0.898 -5.123 1.00 0.00 27 GLU A O 4
ATOM 9475 N N . THR A 1 27 ? -5.767 -1.948 -3.284 1.00 0.00 28 THR A N 4
ATOM 9476 C CA . THR A 1 27 ? -4.417 -2.241 -3.792 1.00 0.00 28 THR A CA 4
ATOM 9477 C C . THR A 1 27 ? -4.240 -3.751 -3.875 1.00 0.00 28 THR A C 4
ATOM 9478 O O . THR A 1 27 ? -4.531 -4.482 -2.925 1.00 0.00 28 THR A O 4
ATOM 9489 N N . VAL A 1 28 ? -3.779 -4.218 -5.033 1.00 0.00 29 VAL A N 4
ATOM 9490 C CA . VAL A 1 28 ? -3.606 -5.633 -5.376 1.00 0.00 29 VAL A CA 4
ATOM 9491 C C . VAL A 1 28 ? -2.246 -5.822 -6.041 1.00 0.00 29 VAL A C 4
ATOM 9492 O O . VAL A 1 28 ? -1.989 -5.363 -7.157 1.00 0.00 29 VAL A O 4
ATOM 9505 N N . ARG A 1 29 ? -1.340 -6.480 -5.316 1.00 0.00 30 ARG A N 4
ATOM 9506 C CA . ARG A 1 29 ? 0.004 -6.819 -5.787 1.00 0.00 30 ARG A CA 4
ATOM 9507 C C . ARG A 1 29 ? 0.034 -8.288 -6.196 1.00 0.00 30 ARG A C 4
ATOM 9508 O O . ARG A 1 29 ? 0.087 -9.183 -5.351 1.00 0.00 30 ARG A O 4
ATOM 9526 N N . PHE A 1 30 ? -0.040 -8.523 -7.502 1.00 0.00 31 PHE A N 4
ATOM 9527 C CA . PHE A 1 30 ? 0.280 -9.817 -8.100 1.00 0.00 31 PHE A CA 4
ATOM 9528 C C . PHE A 1 30 ? 1.794 -10.103 -8.035 1.00 0.00 31 PHE A C 4
ATOM 9529 O O . PHE A 1 30 ? 2.583 -9.319 -7.501 1.00 0.00 31 PHE A O 4
ATOM 9545 N N . ASN A 1 31 ? 2.209 -11.250 -8.567 1.00 0.00 32 ASN A N 4
ATOM 9546 C CA . ASN A 1 31 ? 3.608 -11.655 -8.674 1.00 0.00 32 ASN A CA 4
ATOM 9547 C C . ASN A 1 31 ? 3.917 -12.038 -10.131 1.00 0.00 32 ASN A C 4
ATOM 9548 O O . ASN A 1 31 ? 3.027 -12.423 -10.888 1.00 0.00 32 ASN A O 4
ATOM 9558 N N . ASN A 1 32 ? 5.189 -11.985 -10.535 1.00 0.00 33 ASN A N 4
ATOM 9559 C CA . ASN A 1 32 ? 5.604 -12.493 -11.850 1.00 0.00 33 ASN A CA 4
ATOM 9560 C C . ASN A 1 32 ? 5.469 -14.029 -11.989 1.00 0.00 33 ASN A C 4
ATOM 9561 O O . ASN A 1 32 ? 5.538 -14.553 -13.103 1.00 0.00 33 ASN A O 4
ATOM 9571 N N . GLY A 1 33 ? 5.247 -14.752 -10.882 1.00 0.00 34 GLY A N 4
ATOM 9572 C CA . GLY A 1 33 ? 5.007 -16.200 -10.866 1.00 0.00 34 GLY A CA 4
ATOM 9573 C C . GLY A 1 33 ? 3.713 -16.632 -11.568 1.00 0.00 34 GLY A C 4
ATOM 9574 O O . GLY A 1 33 ? 3.718 -17.613 -12.313 1.00 0.00 34 GLY A O 4
ATOM 9578 N N . ASP A 1 34 ? 2.612 -15.893 -11.385 1.00 0.00 35 ASP A N 4
ATOM 9579 C CA . ASP A 1 34 ? 1.380 -16.084 -12.159 1.00 0.00 35 ASP A CA 4
ATOM 9580 C C . ASP A 1 34 ? 1.419 -15.247 -13.447 1.00 0.00 35 ASP A C 4
ATOM 9581 O O . ASP A 1 34 ? 1.480 -14.019 -13.401 1.00 0.00 35 ASP A O 4
ATOM 9589 N N . LYS A 1 35 ? 1.367 -15.892 -14.623 1.00 0.00 36 LYS A N 4
ATOM 9590 C CA . LYS A 1 35 ? 1.320 -15.185 -15.924 1.00 0.00 36 LYS A CA 4
ATOM 9591 C C . LYS A 1 35 ? 0.064 -14.313 -16.073 1.00 0.00 36 LYS A C 4
ATOM 9592 O O . LYS A 1 35 ? 0.035 -13.396 -16.892 1.00 0.00 36 LYS A O 4
ATOM 9607 N N . TRP A 1 36 ? -0.965 -14.580 -15.265 1.00 0.00 37 TRP A N 4
ATOM 9608 C CA . TRP A 1 36 ? -2.229 -13.839 -15.190 1.00 0.00 37 TRP A CA 4
ATOM 9609 C C . TRP A 1 36 ? -2.023 -12.367 -14.771 1.00 0.00 37 TRP A C 4
ATOM 9610 O O . TRP A 1 36 ? -2.849 -11.508 -15.072 1.00 0.00 37 TRP A O 4
ATOM 9630 N N . ASN A 1 37 ? -0.889 -12.059 -14.141 1.00 0.00 38 ASN A N 4
ATOM 9631 C CA . ASN A 1 37 ? -0.377 -10.710 -13.914 1.00 0.00 38 ASN A CA 4
ATOM 9632 C C . ASN A 1 37 ? -0.108 -9.954 -15.233 1.00 0.00 38 ASN A C 4
ATOM 9633 O O . ASN A 1 37 ? -0.604 -8.849 -15.450 1.00 0.00 38 ASN A O 4
ATOM 9643 N N . ASP A 1 38 ? 0.650 -10.577 -16.141 1.00 0.00 39 ASP A N 4
ATOM 9644 C CA . ASP A 1 38 ? 1.015 -10.038 -17.461 1.00 0.00 39 ASP A CA 4
ATOM 9645 C C . ASP A 1 38 ? -0.175 -9.970 -18.443 1.00 0.00 39 ASP A C 4
ATOM 9646 O O . ASP A 1 38 ? -0.104 -9.288 -19.465 1.00 0.00 39 ASP A O 4
ATOM 9654 N N . LYS A 1 39 ? -1.280 -10.663 -18.122 1.00 0.00 40 LYS A N 4
ATOM 9655 C CA . LYS A 1 39 ? -2.544 -10.703 -18.882 1.00 0.00 40 LYS A CA 4
ATOM 9656 C C . LYS A 1 39 ? -3.223 -9.335 -19.023 1.00 0.00 40 LYS A C 4
ATOM 9657 O O . LYS A 1 39 ? -3.977 -9.126 -19.975 1.00 0.00 40 LYS A O 4
ATOM 9672 N N . PHE A 1 40 ? -2.924 -8.397 -18.121 1.00 0.00 41 PHE A N 4
ATOM 9673 C CA . PHE A 1 40 ? -3.165 -6.962 -18.299 1.00 0.00 41 PHE A CA 4
ATOM 9674 C C . PHE A 1 40 ? -2.681 -6.490 -19.683 1.00 0.00 41 PHE A C 4
ATOM 9675 O O . PHE A 1 40 ? -1.513 -6.638 -20.045 1.00 0.00 41 PHE A O 4
ATOM 9691 N N . MET A 1 41 ? -3.603 -5.937 -20.469 1.00 0.00 42 MET A N 4
ATOM 9692 C CA . MET A 1 41 ? -3.345 -5.497 -21.849 1.00 0.00 42 MET A CA 4
ATOM 9693 C C . MET A 1 41 ? -4.277 -4.348 -22.269 1.00 0.00 42 MET A C 4
ATOM 9694 O O . MET A 1 41 ? -3.973 -3.594 -23.194 1.00 0.00 42 MET A O 4
ATOM 9706 N N . SER A 1 42 ? -5.396 -4.193 -21.562 1.00 0.00 43 SER A N 4
ATOM 9707 C CA . SER A 1 42 ? -6.350 -3.096 -21.665 1.00 0.00 43 SER A CA 4
ATOM 9708 C C . SER A 1 42 ? -6.948 -2.825 -20.274 1.00 0.00 43 SER A C 4
ATOM 9709 O O . SER A 1 42 ? -6.975 -3.707 -19.414 1.00 0.00 43 SER A O 4
ATOM 9716 N N . CYS A 1 43 ? -7.410 -1.607 -20.020 1.00 0.00 44 CYS A N 4
ATOM 9717 C CA . CYS A 1 43 ? -8.103 -1.197 -18.798 1.00 0.00 44 CYS A CA 4
ATOM 9718 C C . CYS A 1 43 ? -8.639 0.228 -18.962 1.00 0.00 44 CYS A C 4
ATOM 9719 O O . CYS A 1 43 ? -8.124 1.034 -19.743 1.00 0.00 44 CYS A O 4
ATOM 9726 N N . LEU A 1 44 ? -9.683 0.556 -18.205 1.00 0.00 45 LEU A N 4
ATOM 9727 C CA . LEU A 1 44 ? -10.288 1.882 -18.237 1.00 0.00 45 LEU A CA 4
ATOM 9728 C C . LEU A 1 44 ? -10.712 2.363 -16.848 1.00 0.00 45 LEU A C 4
ATOM 9729 O O . LEU A 1 44 ? -11.022 1.591 -15.936 1.00 0.00 45 LEU A O 4
ATOM 9744 N N . VAL A 1 45 ? -10.679 3.682 -16.704 1.00 0.00 46 VAL A N 4
ATOM 9745 C CA . VAL A 1 45 ? -10.808 4.407 -15.442 1.00 0.00 46 VAL A CA 4
ATOM 9746 C C . VAL A 1 45 ? -11.901 5.458 -15.606 1.00 0.00 46 VAL A C 4
ATOM 9747 O O . VAL A 1 45 ? -11.946 6.123 -16.641 1.00 0.00 46 VAL A O 4
ATOM 9760 N N . GLY A 1 46 ? -12.790 5.566 -14.611 1.00 0.00 47 GLY A N 4
ATOM 9761 C CA . GLY A 1 46 ? -14.014 6.376 -14.647 1.00 0.00 47 GLY A CA 4
ATOM 9762 C C . GLY A 1 46 ? -13.817 7.874 -14.928 1.00 0.00 47 GLY A C 4
ATOM 9763 O O . GLY A 1 46 ? -13.693 8.282 -16.082 1.00 0.00 47 GLY A O 4
ATOM 9767 N N . SER A 1 47 ? -13.823 8.679 -13.861 1.00 0.00 48 SER A N 4
ATOM 9768 C CA . SER A 1 47 ? -13.509 10.128 -13.858 1.00 0.00 48 SER A CA 4
ATOM 9769 C C . SER A 1 47 ? -13.137 10.645 -12.461 1.00 0.00 48 SER A C 4
ATOM 9770 O O . SER A 1 47 ? -12.449 11.658 -12.337 1.00 0.00 48 SER A O 4
ATOM 9777 N N . ASN A 1 48 ? -13.576 9.958 -11.398 1.00 0.00 49 ASN A N 4
ATOM 9778 C CA . ASN A 1 48 ? -13.457 10.378 -10.000 1.00 0.00 49 ASN A CA 4
ATOM 9779 C C . ASN A 1 48 ? -12.719 9.317 -9.148 1.00 0.00 49 ASN A C 4
ATOM 9780 O O . ASN A 1 48 ? -12.916 9.214 -7.938 1.00 0.00 49 ASN A O 4
ATOM 9790 N N . VAL A 1 49 ? -11.875 8.515 -9.806 1.00 0.00 50 VAL A N 4
ATOM 9791 C CA . VAL A 1 49 ? -11.033 7.433 -9.260 1.00 0.00 50 VAL A CA 4
ATOM 9792 C C . VAL A 1 49 ? -9.705 7.423 -10.001 1.00 0.00 50 VAL A C 4
ATOM 9793 O O . VAL A 1 49 ? -9.684 7.610 -11.211 1.00 0.00 50 VAL A O 4
ATOM 9806 N N . ARG A 1 50 ? -8.595 7.194 -9.301 1.00 0.00 51 ARG A N 4
ATOM 9807 C CA . ARG A 1 50 ? -7.251 7.163 -9.899 1.00 0.00 51 ARG A CA 4
ATOM 9808 C C . ARG A 1 50 ? -6.678 5.758 -9.814 1.00 0.00 51 ARG A C 4
ATOM 9809 O O . ARG A 1 50 ? -6.999 5.005 -8.896 1.00 0.00 51 ARG A O 4
ATOM 9827 N N . CYS A 1 51 ? -5.788 5.434 -10.740 1.00 0.00 52 CYS A N 4
ATOM 9828 C CA . CYS A 1 51 ? -5.185 4.113 -10.841 1.00 0.00 52 CYS A CA 4
ATOM 9829 C C . CYS A 1 51 ? -3.684 4.249 -11.097 1.00 0.00 52 CYS A C 4
ATOM 9830 O O . CYS A 1 51 ? -3.257 5.047 -11.925 1.00 0.00 52 CYS A O 4
ATOM 9837 N N . ASN A 1 52 ? -2.871 3.456 -10.405 1.00 0.00 53 ASN A N 4
ATOM 9838 C CA . ASN A 1 52 ? -1.415 3.523 -10.497 1.00 0.00 53 ASN A CA 4
ATOM 9839 C C . ASN A 1 52 ? -0.880 2.131 -10.841 1.00 0.00 53 ASN A C 4
ATOM 9840 O O . ASN A 1 52 ? -1.229 1.143 -10.186 1.00 0.00 53 ASN A O 4
ATOM 9850 N N . ILE A 1 53 ? -0.013 2.079 -11.851 1.00 0.00 54 ILE A N 4
ATOM 9851 C CA . ILE A 1 53 ? 0.581 0.857 -12.399 1.00 0.00 54 ILE A CA 4
ATOM 9852 C C . ILE A 1 53 ? 2.085 0.870 -12.169 1.00 0.00 54 ILE A C 4
ATOM 9853 O O . ILE A 1 53 ? 2.773 1.854 -12.453 1.00 0.00 54 ILE A O 4
ATOM 9868 N N . TRP A 1 54 ? 2.587 -0.243 -11.645 1.00 0.00 55 TRP A N 4
ATOM 9869 C CA . TRP A 1 54 ? 3.987 -0.408 -11.277 1.00 0.00 55 TRP A CA 4
ATOM 9870 C C . TRP A 1 54 ? 4.442 -1.825 -11.633 1.00 0.00 55 TRP A C 4
ATOM 9871 O O . TRP A 1 54 ? 3.890 -2.818 -11.152 1.00 0.00 55 TRP A O 4
ATOM 9891 N N . GLU A 1 55 ? 5.430 -1.914 -12.521 1.00 0.00 56 GLU A N 4
ATOM 9892 C CA . GLU A 1 55 ? 5.924 -3.183 -13.061 1.00 0.00 56 GLU A CA 4
ATOM 9893 C C . GLU A 1 55 ? 7.266 -3.590 -12.429 1.00 0.00 56 GLU A C 4
ATOM 9894 O O . GLU A 1 55 ? 7.476 -4.756 -12.093 1.00 0.00 56 GLU A O 4
ATOM 9904 N N . HIS A 1 56 ? 8.155 -2.618 -12.205 1.00 0.00 57 HIS A N 4
ATOM 9905 C CA . HIS A 1 56 ? 9.412 -2.801 -11.471 1.00 0.00 57 HIS A CA 4
ATOM 9906 C C . HIS A 1 56 ? 9.232 -2.478 -9.970 1.00 0.00 57 HIS A C 4
ATOM 9907 O O . HIS A 1 56 ? 8.296 -1.778 -9.582 1.00 0.00 57 HIS A O 4
ATOM 9920 N N . ASN A 1 57 ? 10.114 -2.988 -9.106 1.00 0.00 58 ASN A N 4
ATOM 9921 C CA . ASN A 1 57 ? 10.079 -2.774 -7.652 1.00 0.00 58 ASN A CA 4
ATOM 9922 C C . ASN A 1 57 ? 11.457 -3.045 -7.006 1.00 0.00 58 ASN A C 4
ATOM 9923 O O . ASN A 1 57 ? 12.067 -4.088 -7.241 1.00 0.00 58 ASN A O 4
ATOM 9933 N N . GLU A 1 58 ? 11.962 -2.098 -6.205 1.00 0.00 59 GLU A N 4
ATOM 9934 C CA . GLU A 1 58 ? 13.310 -2.163 -5.596 1.00 0.00 59 GLU A CA 4
ATOM 9935 C C . GLU A 1 58 ? 13.520 -1.213 -4.394 1.00 0.00 59 GLU A C 4
ATOM 9936 O O . GLU A 1 58 ? 14.391 -1.461 -3.563 1.00 0.00 59 GLU A O 4
ATOM 9946 N N . ILE A 1 59 ? 12.718 -0.142 -4.274 1.00 0.00 60 ILE A N 4
ATOM 9947 C CA . ILE A 1 59 ? 12.720 0.861 -3.180 1.00 0.00 60 ILE A CA 4
ATOM 9948 C C . ILE A 1 59 ? 14.115 1.444 -2.856 1.00 0.00 60 ILE A C 4
ATOM 9949 O O . ILE A 1 59 ? 14.480 1.703 -1.709 1.00 0.00 60 ILE A O 4
ATOM 9964 N N . ASP A 1 60 ? 14.908 1.645 -3.906 1.00 0.00 61 ASP A N 4
ATOM 9965 C CA . ASP A 1 60 ? 16.257 2.242 -3.875 1.00 0.00 61 ASP A CA 4
ATOM 9966 C C . ASP A 1 60 ? 16.799 2.512 -5.291 1.00 0.00 61 ASP A C 4
ATOM 9967 O O . ASP A 1 60 ? 17.671 3.365 -5.472 1.00 0.00 61 ASP A O 4
ATOM 9975 N N . THR A 1 61 ? 16.284 1.789 -6.297 1.00 0.00 62 THR A N 4
ATOM 9976 C CA . THR A 1 61 ? 16.732 1.865 -7.694 1.00 0.00 62 THR A CA 4
ATOM 9977 C C . THR A 1 61 ? 16.767 3.302 -8.250 1.00 0.00 62 THR A C 4
ATOM 9978 O O . THR A 1 61 ? 15.748 4.005 -8.211 1.00 0.00 62 THR A O 4
ATOM 9989 N N . PRO A 1 62 ? 17.919 3.769 -8.776 1.00 0.00 63 PRO A N 4
ATOM 9990 C CA . PRO A 1 62 ? 18.026 5.078 -9.413 1.00 0.00 63 PRO A CA 4
ATOM 9991 C C . PRO A 1 62 ? 17.512 5.085 -10.862 1.00 0.00 63 PRO A C 4
ATOM 9992 O O . PRO A 1 62 ? 17.276 6.164 -11.413 1.00 0.00 63 PRO A O 4
ATOM 10000 N N . THR A 1 63 ? 17.316 3.914 -11.489 1.00 0.00 64 THR A N 4
ATOM 10001 C CA . THR A 1 63 ? 16.728 3.813 -12.834 1.00 0.00 64 THR A CA 4
ATOM 10002 C C . THR A 1 63 ? 15.201 3.681 -12.726 1.00 0.00 64 THR A C 4
ATOM 10003 O O . THR A 1 63 ? 14.713 2.741 -12.085 1.00 0.00 64 THR A O 4
ATOM 10014 N N . PRO A 1 64 ? 14.404 4.610 -13.292 1.00 0.00 65 PRO A N 4
ATOM 10015 C CA . PRO A 1 64 ? 12.963 4.427 -13.359 1.00 0.00 65 PRO A CA 4
ATOM 10016 C C . PRO A 1 64 ? 12.651 3.271 -14.318 1.00 0.00 65 PRO A C 4
ATOM 10017 O O . PRO A 1 64 ? 12.974 3.321 -15.509 1.00 0.00 65 PRO A O 4
ATOM 10025 N N . GLY A 1 65 ? 12.036 2.217 -13.778 1.00 0.00 66 GLY A N 4
ATOM 10026 C CA . GLY A 1 65 ? 11.494 1.106 -14.558 1.00 0.00 66 GLY A CA 4
ATOM 10027 C C . GLY A 1 65 ? 10.195 1.502 -15.260 1.00 0.00 66 GLY A C 4
ATOM 10028 O O . GLY A 1 65 ? 9.949 2.677 -15.551 1.00 0.00 66 GLY A O 4
ATOM 10032 N N . LYS A 1 66 ? 9.329 0.521 -15.521 1.00 0.00 67 LYS A N 4
ATOM 10033 C CA . LYS A 1 66 ? 8.005 0.784 -16.091 1.00 0.00 67 LYS A CA 4
ATOM 10034 C C . LYS A 1 66 ? 7.011 1.118 -14.973 1.00 0.00 67 LYS A C 4
ATOM 10035 O O . LYS A 1 66 ? 6.566 0.244 -14.224 1.00 0.00 67 LYS A O 4
ATOM 10050 N N . PHE A 1 67 ? 6.693 2.403 -14.860 1.00 0.00 68 PHE A N 4
ATOM 10051 C CA . PHE A 1 67 ? 5.715 2.964 -13.929 1.00 0.00 68 PHE A CA 4
ATOM 10052 C C . PHE A 1 67 ? 4.913 4.066 -14.629 1.00 0.00 68 PHE A C 4
ATOM 10053 O O . PHE A 1 67 ? 5.408 4.692 -15.571 1.00 0.00 68 PHE A O 4
ATOM 10069 N N . GLN A 1 68 ? 3.697 4.326 -14.149 1.00 0.00 69 GLN A N 4
ATOM 10070 C CA . GLN A 1 68 ? 2.867 5.467 -14.554 1.00 0.00 69 GLN A CA 4
ATOM 10071 C C . GLN A 1 68 ? 1.679 5.644 -13.596 1.00 0.00 69 GLN A C 4
ATOM 10072 O O . GLN A 1 68 ? 1.390 4.800 -12.743 1.00 0.00 69 GLN A O 4
ATOM 10084 N N . GLU A 1 69 ? 0.957 6.746 -13.779 1.00 0.00 70 GLU A N 4
ATOM 10085 C CA . GLU A 1 69 ? -0.262 7.092 -13.050 1.00 0.00 70 GLU A CA 4
ATOM 10086 C C . GLU A 1 69 ? -1.394 7.212 -14.076 1.00 0.00 70 GLU A C 4
ATOM 10087 O O . GLU A 1 69 ? -1.555 8.241 -14.736 1.00 0.00 70 GLU A O 4
ATOM 10097 N N . LEU A 1 70 ? -2.129 6.110 -14.258 1.00 0.00 71 LEU A N 4
ATOM 10098 C CA . LEU A 1 70 ? -3.306 6.006 -15.117 1.00 0.00 71 LEU A CA 4
ATOM 10099 C C . LEU A 1 70 ? -4.299 7.119 -14.745 1.00 0.00 71 LEU A C 4
ATOM 10100 O O . LEU A 1 70 ? -4.737 7.219 -13.594 1.00 0.00 71 LEU A O 4
ATOM 10115 N N . ALA A 1 71 ? -4.591 8.000 -15.705 1.00 0.00 72 ALA A N 4
ATOM 10116 C CA . ALA A 1 71 ? -5.338 9.238 -15.469 1.00 0.00 72 ALA A CA 4
ATOM 10117 C C . ALA A 1 71 ? -6.695 9.000 -14.783 1.00 0.00 72 ALA A C 4
ATOM 10118 O O . ALA A 1 71 ? -7.335 7.968 -15.000 1.00 0.00 72 ALA A O 4
ATOM 10125 N N . GLN A 1 72 ? -7.146 9.974 -13.981 1.00 0.00 73 GLN A N 4
ATOM 10126 C CA . GLN A 1 72 ? -8.357 9.864 -13.155 1.00 0.00 73 GLN A CA 4
ATOM 10127 C C . GLN A 1 72 ? -9.652 9.602 -13.958 1.00 0.00 73 GLN A C 4
ATOM 10128 O O . GLN A 1 72 ? -10.666 9.193 -13.397 1.00 0.00 73 GLN A O 4
ATOM 10140 N N . GLY A 1 73 ? -9.611 9.781 -15.282 1.00 0.00 74 GLY A N 4
ATOM 10141 C CA . GLY A 1 73 ? -10.562 9.192 -16.224 1.00 0.00 74 GLY A CA 4
ATOM 10142 C C . GLY A 1 73 ? -9.982 9.107 -17.638 1.00 0.00 74 GLY A C 4
ATOM 10143 O O . GLY A 1 73 ? -9.634 10.138 -18.216 1.00 0.00 74 GLY A O 4
ATOM 10147 N N . SER A 1 74 ? -9.867 7.886 -18.173 1.00 0.00 75 SER A N 4
ATOM 10148 C CA . SER A 1 74 ? -9.409 7.556 -19.538 1.00 0.00 75 SER A CA 4
ATOM 10149 C C . SER A 1 74 ? -9.568 6.057 -19.830 1.00 0.00 75 SER A C 4
ATOM 10150 O O . SER A 1 74 ? -9.627 5.235 -18.911 1.00 0.00 75 SER A O 4
ATOM 10157 N N . THR A 1 75 ? -9.554 5.695 -21.115 1.00 0.00 76 THR A N 4
ATOM 10158 C CA . THR A 1 75 ? -9.579 4.304 -21.604 1.00 0.00 76 THR A CA 4
ATOM 10159 C C . THR A 1 75 ? -8.280 3.983 -22.335 1.00 0.00 76 THR A C 4
ATOM 10160 O O . THR A 1 75 ? -7.844 4.743 -23.203 1.00 0.00 76 THR A O 4
ATOM 10171 N N . ASN A 1 76 ? -7.665 2.849 -21.994 1.00 0.00 77 ASN A N 4
ATOM 10172 C CA . ASN A 1 76 ? -6.374 2.415 -22.525 1.00 0.00 77 ASN A CA 4
ATOM 10173 C C . ASN A 1 76 ? -6.457 0.953 -22.984 1.00 0.00 77 ASN A C 4
ATOM 10174 O O . ASN A 1 76 ? -6.992 0.102 -22.280 1.00 0.00 77 ASN A O 4
ATOM 10184 N N . ASN A 1 77 ? -5.898 0.650 -24.152 1.00 0.00 78 ASN A N 4
ATOM 10185 C CA . ASN A 1 77 ? -5.967 -0.673 -24.789 1.00 0.00 78 ASN A CA 4
ATOM 10186 C C . ASN A 1 77 ? -4.629 -1.105 -25.421 1.00 0.00 78 ASN A C 4
ATOM 10187 O O . ASN A 1 77 ? -4.584 -2.072 -26.180 1.00 0.00 78 ASN A O 4
ATOM 10197 N N . ASP A 1 78 ? -3.552 -0.370 -25.134 1.00 0.00 79 ASP A N 4
ATOM 10198 C CA . ASP A 1 78 ? -2.226 -0.521 -25.749 1.00 0.00 79 ASP A CA 4
ATOM 10199 C C . ASP A 1 78 ? -1.138 0.026 -24.797 1.00 0.00 79 ASP A C 4
ATOM 10200 O O . ASP A 1 78 ? -0.350 0.910 -25.138 1.00 0.00 79 ASP A O 4
ATOM 10208 N N . LEU A 1 79 ? -1.148 -0.443 -23.540 1.00 0.00 80 LEU A N 4
ATOM 10209 C CA . LEU A 1 79 ? -0.243 0.005 -22.464 1.00 0.00 80 LEU A CA 4
ATOM 10210 C C . LEU A 1 79 ? 1.199 -0.533 -22.626 1.00 0.00 80 LEU A C 4
ATOM 10211 O O . LEU A 1 79 ? 1.852 -0.910 -21.657 1.00 0.00 80 LEU A O 4
ATOM 10226 N N . THR A 1 80 ? 1.712 -0.585 -23.856 1.00 0.00 81 THR A N 4
ATOM 10227 C CA . THR A 1 80 ? 3.054 -1.083 -24.216 1.00 0.00 81 THR A CA 4
ATOM 10228 C C . THR A 1 80 ? 4.184 -0.363 -23.465 1.00 0.00 81 THR A C 4
ATOM 10229 O O . THR A 1 80 ? 5.185 -0.991 -23.118 1.00 0.00 81 THR A O 4
ATOM 10240 N N . SER A 1 81 ? 4.003 0.917 -23.114 1.00 0.00 82 SER A N 4
ATOM 10241 C CA . SER A 1 81 ? 4.936 1.674 -22.257 1.00 0.00 82 SER A CA 4
ATOM 10242 C C . SER A 1 81 ? 5.045 1.127 -20.817 1.00 0.00 82 SER A C 4
ATOM 10243 O O . SER A 1 81 ? 6.029 1.389 -20.125 1.00 0.00 82 SER A O 4
ATOM 10250 N N . ILE A 1 82 ? 4.074 0.319 -20.368 1.00 0.00 83 ILE A N 4
ATOM 10251 C CA . ILE A 1 82 ? 4.063 -0.368 -19.063 1.00 0.00 83 ILE A CA 4
ATOM 10252 C C . ILE A 1 82 ? 4.719 -1.767 -19.140 1.00 0.00 83 ILE A C 4
ATOM 10253 O O . ILE A 1 82 ? 5.237 -2.244 -18.135 1.00 0.00 83 ILE A O 4
ATOM 10268 N N . ASN A 1 83 ? 4.770 -2.390 -20.328 1.00 0.00 84 ASN A N 4
ATOM 10269 C CA . ASN A 1 83 ? 5.420 -3.682 -20.629 1.00 0.00 84 ASN A CA 4
ATOM 10270 C C . ASN A 1 83 ? 5.137 -4.802 -19.594 1.00 0.00 84 ASN A C 4
ATOM 10271 O O . ASN A 1 83 ? 5.993 -5.158 -18.777 1.00 0.00 84 ASN A O 4
ATOM 10281 N N . GLY A 1 84 ? 3.920 -5.359 -19.629 1.00 0.00 85 GLY A N 4
ATOM 10282 C CA . GLY A 1 84 ? 3.427 -6.298 -18.612 1.00 0.00 85 GLY A CA 4
ATOM 10283 C C . GLY A 1 84 ? 2.838 -5.575 -17.398 1.00 0.00 85 GLY A C 4
ATOM 10284 O O . GLY A 1 84 ? 2.477 -4.404 -17.492 1.00 0.00 85 GLY A O 4
ATOM 10288 N N . LEU A 1 85 ? 2.728 -6.262 -16.260 1.00 0.00 86 LEU A N 4
ATOM 10289 C CA . LEU A 1 85 ? 2.340 -5.663 -14.974 1.00 0.00 86 LEU A CA 4
ATOM 10290 C C . LEU A 1 85 ? 3.110 -6.316 -13.810 1.00 0.00 86 LEU A C 4
ATOM 10291 O O . LEU A 1 85 ? 3.884 -7.249 -14.015 1.00 0.00 86 LEU A O 4
ATOM 10306 N N . SER A 1 86 ? 2.894 -5.845 -12.582 1.00 0.00 87 SER A N 4
ATOM 10307 C CA . SER A 1 86 ? 3.280 -6.549 -11.343 1.00 0.00 87 SER A CA 4
ATOM 10308 C C . SER A 1 86 ? 2.372 -6.180 -10.175 1.00 0.00 87 SER A C 4
ATOM 10309 O O . SER A 1 86 ? 1.861 -7.060 -9.482 1.00 0.00 87 SER A O 4
ATOM 10316 N N . LYS A 1 87 ? 2.104 -4.883 -9.989 1.00 0.00 88 LYS A N 4
ATOM 10317 C CA . LYS A 1 87 ? 1.222 -4.396 -8.926 1.00 0.00 88 LYS A CA 4
ATOM 10318 C C . LYS A 1 87 ? 0.331 -3.243 -9.370 1.00 0.00 88 LYS A C 4
ATOM 10319 O O . LYS A 1 87 ? 0.669 -2.483 -10.280 1.00 0.00 88 LYS A O 4
ATOM 10334 N N . PHE A 1 88 ? -0.784 -3.093 -8.665 1.00 0.00 89 PHE A N 4
ATOM 10335 C CA . PHE A 1 88 ? -1.807 -2.108 -8.977 1.00 0.00 89 PHE A CA 4
ATOM 10336 C C . PHE A 1 88 ? -2.380 -1.485 -7.703 1.00 0.00 89 PHE A C 4
ATOM 10337 O O . PHE A 1 88 ? -2.622 -2.179 -6.716 1.00 0.00 89 PHE A O 4
ATOM 10353 N N . GLN A 1 89 ? -2.630 -0.180 -7.746 1.00 0.00 90 GLN A N 4
ATOM 10354 C CA . GLN A 1 89 ? -3.281 0.589 -6.683 1.00 0.00 90 GLN A CA 4
ATOM 10355 C C . GLN A 1 89 ? -4.430 1.403 -7.284 1.00 0.00 90 GLN A C 4
ATOM 10356 O O . GLN A 1 89 ? -4.216 2.188 -8.207 1.00 0.00 90 GLN A O 4
ATOM 10368 N N . VAL A 1 90 ? -5.635 1.237 -6.743 1.00 0.00 91 VAL A N 4
ATOM 10369 C CA . VAL A 1 90 ? -6.830 2.021 -7.075 1.00 0.00 91 VAL A CA 4
ATOM 10370 C C . VAL A 1 90 ? -7.139 2.959 -5.911 1.00 0.00 91 VAL A C 4
ATOM 10371 O O . VAL A 1 90 ? -7.210 2.527 -4.760 1.00 0.00 91 VAL A O 4
ATOM 10384 N N . LEU A 1 91 ? -7.368 4.236 -6.208 1.00 0.00 92 LEU A N 4
ATOM 10385 C CA . LEU A 1 91 ? -7.644 5.294 -5.237 1.00 0.00 92 LEU A CA 4
ATOM 10386 C C . LEU A 1 91 ? -8.998 5.962 -5.556 1.00 0.00 92 LEU A C 4
ATOM 10387 O O . LEU A 1 91 ? -9.311 6.155 -6.732 1.00 0.00 92 LEU A O 4
ATOM 10402 N N . PRO A 1 92 ? -9.797 6.374 -4.553 1.00 0.00 93 PRO A N 4
ATOM 10403 C CA . PRO A 1 92 ? -11.103 7.028 -4.725 1.00 0.00 93 PRO A CA 4
ATOM 10404 C C . PRO A 1 92 ? -11.055 8.476 -5.264 1.00 0.00 93 PRO A C 4
ATOM 10405 O O . PRO A 1 92 ? -11.945 9.277 -4.975 1.00 0.00 93 PRO A O 4
ATOM 10413 N N . GLY A 1 93 ? -10.005 8.842 -6.014 1.00 0.00 94 GLY A N 4
ATOM 10414 C CA . GLY A 1 93 ? -9.803 10.191 -6.567 1.00 0.00 94 GLY A CA 4
ATOM 10415 C C . GLY A 1 93 ? -9.743 11.291 -5.497 1.00 0.00 94 GLY A C 4
ATOM 10416 O O . GLY A 1 93 ? -10.105 12.442 -5.750 1.00 0.00 94 GLY A O 4
ATOM 10420 N N . ALA A 1 94 ? -9.324 10.903 -4.291 1.00 0.00 95 ALA A N 4
ATOM 10421 C CA . ALA A 1 94 ? -9.397 11.679 -3.052 1.00 0.00 95 ALA A CA 4
ATOM 10422 C C . ALA A 1 94 ? -8.124 11.501 -2.205 1.00 0.00 95 ALA A C 4
ATOM 10423 O O . ALA A 1 94 ? -7.572 12.475 -1.688 1.00 0.00 95 ALA A O 4
ATOM 10430 N N . PHE A 1 95 ? -7.625 10.265 -2.113 1.00 0.00 96 PHE A N 4
ATOM 10431 C CA . PHE A 1 95 ? -6.306 9.943 -1.563 1.00 0.00 96 PHE A CA 4
ATOM 10432 C C . PHE A 1 95 ? -5.217 10.213 -2.616 1.00 0.00 96 PHE A C 4
ATOM 10433 O O . PHE A 1 95 ? -5.445 10.034 -3.815 1.00 0.00 96 PHE A O 4
ATOM 10449 N N . GLN A 1 96 ? -4.032 10.639 -2.177 1.00 0.00 97 GLN A N 4
ATOM 10450 C CA . GLN A 1 96 ? -2.918 11.011 -3.064 1.00 0.00 97 GLN A CA 4
ATOM 10451 C C . GLN A 1 96 ? -2.034 9.800 -3.402 1.00 0.00 97 GLN A C 4
ATOM 10452 O O . GLN A 1 96 ? -1.603 9.608 -4.540 1.00 0.00 97 GLN A O 4
ATOM 10464 N N . TRP A 1 97 ? -1.813 8.970 -2.389 1.00 0.00 98 TRP A N 4
ATOM 10465 C CA . TRP A 1 97 ? -1.161 7.666 -2.415 1.00 0.00 98 TRP A CA 4
ATOM 10466 C C . TRP A 1 97 ? -1.748 6.843 -1.263 1.00 0.00 98 TRP A C 4
ATOM 10467 O O . TRP A 1 97 ? -2.297 7.393 -0.305 1.00 0.00 98 TRP A O 4
ATOM 10487 N N . ALA A 1 98 ? -1.639 5.524 -1.346 1.00 0.00 99 ALA A N 4
ATOM 10488 C CA . ALA A 1 98 ? -1.933 4.637 -0.230 1.00 0.00 99 ALA A CA 4
ATOM 10489 C C . ALA A 1 98 ? -0.709 3.764 0.083 1.00 0.00 99 ALA A C 4
ATOM 10490 O O . ALA A 1 98 ? 0.309 3.846 -0.610 1.00 0.00 99 ALA A O 4
ATOM 10497 N N . VAL A 1 99 ? -0.776 2.981 1.160 1.00 0.00 100 VAL A N 4
ATOM 10498 C CA . VAL A 1 99 ? 0.319 2.101 1.584 1.00 0.00 100 VAL A CA 4
ATOM 10499 C C . VAL A 1 99 ? -0.214 0.835 2.233 1.00 0.00 100 VAL A C 4
ATOM 10500 O O . VAL A 1 99 ? -0.962 0.906 3.207 1.00 0.00 100 VAL A O 4
ATOM 10513 N N . ASP A 1 100 ? 0.181 -0.326 1.709 1.00 0.00 101 ASP A N 4
ATOM 10514 C CA . ASP A 1 100 ? -0.051 -1.605 2.372 1.00 0.00 101 ASP A CA 4
ATOM 10515 C C . ASP A 1 100 ? 0.861 -1.740 3.602 1.00 0.00 101 ASP A C 4
ATOM 10516 O O . ASP A 1 100 ? 2.080 -1.555 3.522 1.00 0.00 101 ASP A O 4
ATOM 10524 N N . VAL A 1 101 ? 0.270 -2.134 4.729 1.00 0.00 102 VAL A N 4
ATOM 10525 C CA . VAL A 1 101 ? 0.980 -2.521 5.953 1.00 0.00 102 VAL A CA 4
ATOM 10526 C C . VAL A 1 101 ? 0.425 -3.843 6.478 1.00 0.00 102 VAL A C 4
ATOM 10527 O O . VAL A 1 101 ? -0.785 -4.073 6.466 1.00 0.00 102 VAL A O 4
ATOM 10540 N N . LYS A 1 102 ? 1.298 -4.727 6.960 1.00 0.00 103 LYS A N 4
ATOM 10541 C CA . LYS A 1 102 ? 0.900 -5.977 7.629 1.00 0.00 103 LYS A CA 4
ATOM 10542 C C . LYS A 1 102 ? 1.802 -6.237 8.827 1.00 0.00 103 LYS A C 4
ATOM 10543 O O . LYS A 1 102 ? 3.006 -5.987 8.756 1.00 0.00 103 LYS A O 4
ATOM 10558 N N . ILE A 1 103 ? 1.228 -6.762 9.904 1.00 0.00 104 ILE A N 4
ATOM 10559 C CA . ILE A 1 103 ? 1.990 -7.227 11.065 1.00 0.00 104 ILE A CA 4
ATOM 10560 C C . ILE A 1 103 ? 2.320 -8.716 10.921 1.00 0.00 104 ILE A C 4
ATOM 10561 O O . ILE A 1 103 ? 1.537 -9.488 10.368 1.00 0.00 104 ILE A O 4
ATOM 10576 N N . VAL A 1 104 ? 3.503 -9.110 11.393 1.00 0.00 105 VAL A N 4
ATOM 10577 C CA . VAL A 1 104 ? 4.038 -10.477 11.302 1.00 0.00 105 VAL A CA 4
ATOM 10578 C C . VAL A 1 104 ? 4.581 -10.878 12.661 1.00 0.00 105 VAL A C 4
ATOM 10579 O O . VAL A 1 104 ? 5.579 -10.337 13.139 1.00 0.00 105 VAL A O 4
ATOM 10592 N N . ASN A 1 105 ? 3.888 -11.804 13.315 1.00 0.00 106 ASN A N 4
ATOM 10593 C CA . ASN A 1 105 ? 4.254 -12.264 14.643 1.00 0.00 106 ASN A CA 4
ATOM 10594 C C . ASN A 1 105 ? 5.475 -13.200 14.604 1.00 0.00 106 ASN A C 4
ATOM 10595 O O . ASN A 1 105 ? 5.416 -14.272 13.994 1.00 0.00 106 ASN A O 4
ATOM 10605 N N . LYS A 1 106 ? 6.576 -12.804 15.258 1.00 0.00 107 LYS A N 4
ATOM 10606 C CA . LYS A 1 106 ? 7.825 -13.590 15.322 1.00 0.00 107 LYS A CA 4
ATOM 10607 C C . LYS A 1 106 ? 8.098 -14.170 16.717 1.00 0.00 107 LYS A C 4
ATOM 10608 O O . LYS A 1 106 ? 8.913 -15.084 16.845 1.00 0.00 107 LYS A O 4
ATOM 10623 N N . VAL A 1 107 ? 7.371 -13.709 17.742 1.00 0.00 108 VAL A N 4
ATOM 10624 C CA . VAL A 1 107 ? 7.351 -14.300 19.097 1.00 0.00 108 VAL A CA 4
ATOM 10625 C C . VAL A 1 107 ? 6.306 -15.415 19.213 1.00 0.00 108 VAL A C 4
ATOM 10626 O O . VAL A 1 107 ? 6.641 -16.526 19.628 1.00 0.00 108 VAL A O 4
ATOM 10639 N N . ASN A 1 108 ? 5.054 -15.152 18.830 1.00 0.00 109 ASN A N 4
ATOM 10640 C CA . ASN A 1 108 ? 3.947 -16.106 18.931 1.00 0.00 109 ASN A CA 4
ATOM 10641 C C . ASN A 1 108 ? 3.825 -16.883 17.608 1.00 0.00 109 ASN A C 4
ATOM 10642 O O . ASN A 1 108 ? 3.414 -16.321 16.589 1.00 0.00 109 ASN A O 4
ATOM 10652 N N . SER A 1 109 ? 4.149 -18.181 17.614 1.00 0.00 110 SER A N 4
ATOM 10653 C CA . SER A 1 109 ? 4.130 -19.070 16.429 1.00 0.00 110 SER A CA 4
ATOM 10654 C C . SER A 1 109 ? 2.709 -19.497 15.984 1.00 0.00 110 SER A C 4
ATOM 10655 O O . SER A 1 109 ? 2.456 -20.648 15.614 1.00 0.00 110 SER A O 4
ATOM 10662 N N . THR A 1 110 ? 1.759 -18.559 16.052 1.00 0.00 111 THR A N 4
ATOM 10663 C CA . THR A 1 110 ? 0.312 -18.741 15.827 1.00 0.00 111 THR A CA 4
ATOM 10664 C C . THR A 1 110 ? -0.291 -17.563 15.057 1.00 0.00 111 THR A C 4
ATOM 10665 O O . THR A 1 110 ? -1.097 -17.789 14.151 1.00 0.00 111 THR A O 4
ATOM 10676 N N . ALA A 1 111 ? 0.139 -16.324 15.351 1.00 0.00 112 ALA A N 4
ATOM 10677 C CA . ALA A 1 111 ? -0.385 -15.096 14.746 1.00 0.00 112 ALA A CA 4
ATOM 10678 C C . ALA A 1 111 ? -1.935 -15.000 14.792 1.00 0.00 112 ALA A C 4
ATOM 10679 O O . ALA A 1 111 ? -2.586 -15.637 15.621 1.00 0.00 112 ALA A O 4
ATOM 10686 N N . GLY A 1 112 ? -2.547 -14.161 13.952 1.00 0.00 113 GLY A N 4
ATOM 10687 C CA . GLY A 1 112 ? -4.008 -13.990 13.891 1.00 0.00 113 GLY A CA 4
ATOM 10688 C C . GLY A 1 112 ? -4.658 -13.270 15.089 1.00 0.00 113 GLY A C 4
ATOM 10689 O O . GLY A 1 112 ? -5.885 -13.217 15.159 1.00 0.00 113 GLY A O 4
ATOM 10693 N N . SER A 1 113 ? -3.885 -12.713 16.028 1.00 0.00 114 SER A N 4
ATOM 10694 C CA . SER A 1 113 ? -4.333 -12.390 17.400 1.00 0.00 114 SER A CA 4
ATOM 10695 C C . SER A 1 113 ? -3.713 -11.107 17.995 1.00 0.00 114 SER A C 4
ATOM 10696 O O . SER A 1 113 ? -3.526 -10.964 19.206 1.00 0.00 114 SER A O 4
ATOM 10703 N N . TYR A 1 114 ? -3.371 -10.156 17.127 1.00 0.00 115 TYR A N 4
ATOM 10704 C CA . TYR A 1 114 ? -2.755 -8.868 17.467 1.00 0.00 115 TYR A CA 4
ATOM 10705 C C . TYR A 1 114 ? -3.478 -7.750 16.713 1.00 0.00 115 TYR A C 4
ATOM 10706 O O . TYR A 1 114 ? -3.891 -7.951 15.570 1.00 0.00 115 TYR A O 4
ATOM 10723 N N . GLU A 1 115 ? -3.607 -6.572 17.329 1.00 0.00 116 GLU A N 4
ATOM 10724 C CA . GLU A 1 115 ? -4.388 -5.449 16.802 1.00 0.00 116 GLU A CA 4
ATOM 10725 C C . GLU A 1 115 ? -3.577 -4.146 16.888 1.00 0.00 116 GLU A C 4
ATOM 10726 O O . GLU A 1 115 ? -3.261 -3.660 17.973 1.00 0.00 116 GLU A O 4
ATOM 10736 N N . MET A 1 116 ? -3.197 -3.602 15.732 1.00 0.00 117 MET A N 4
ATOM 10737 C CA . MET A 1 116 ? -2.322 -2.446 15.539 1.00 0.00 117 MET A CA 4
ATOM 10738 C C . MET A 1 116 ? -3.113 -1.261 14.990 1.00 0.00 117 MET A C 4
ATOM 10739 O O . MET A 1 116 ? -3.468 -1.219 13.810 1.00 0.00 117 MET A O 4
ATOM 10751 N N . THR A 1 117 ? -3.365 -0.277 15.852 1.00 0.00 118 THR A N 4
ATOM 10752 C CA . THR A 1 117 ? -3.957 1.002 15.457 1.00 0.00 118 THR A CA 4
ATOM 10753 C C . THR A 1 117 ? -2.842 1.995 15.145 1.00 0.00 118 THR A C 4
ATOM 10754 O O . THR A 1 117 ? -1.934 2.220 15.949 1.00 0.00 118 THR A O 4
ATOM 10765 N N . ILE A 1 118 ? -2.911 2.583 13.955 1.00 0.00 119 ILE A N 4
ATOM 10766 C CA . ILE A 1 118 ? -1.955 3.569 13.446 1.00 0.00 119 ILE A CA 4
ATOM 10767 C C . ILE A 1 118 ? -2.723 4.754 12.878 1.00 0.00 119 ILE A C 4
ATOM 10768 O O . ILE A 1 118 ? -3.678 4.591 12.116 1.00 0.00 119 ILE A O 4
ATOM 10783 N N . THR A 1 119 ? -2.302 5.954 13.269 1.00 0.00 120 THR A N 4
ATOM 10784 C CA . THR A 1 119 ? -3.022 7.201 12.983 1.00 0.00 120 THR A CA 4
ATOM 10785 C C . THR A 1 119 ? -2.018 8.278 12.553 1.00 0.00 120 THR A C 4
ATOM 10786 O O . THR A 1 119 ? -1.440 8.959 13.409 1.00 0.00 120 THR A O 4
ATOM 10797 N N . PRO A 1 120 ? -1.717 8.384 11.242 1.00 0.00 121 PRO A N 4
ATOM 10798 C CA . PRO A 1 120 ? -0.904 9.469 10.698 1.00 0.00 121 PRO A CA 4
ATOM 10799 C C . PRO A 1 120 ? -1.580 10.837 10.831 1.00 0.00 121 PRO A C 4
ATOM 10800 O O . PRO A 1 120 ? -2.774 10.928 11.123 1.00 0.00 121 PRO A O 4
ATOM 10808 N N . TYR A 1 121 ? -0.794 11.894 10.605 1.00 0.00 122 TYR A N 4
ATOM 10809 C CA . TYR A 1 121 ? -1.164 13.313 10.677 1.00 0.00 122 TYR A CA 4
ATOM 10810 C C . TYR A 1 121 ? -2.584 13.608 10.155 1.00 0.00 122 TYR A C 4
ATOM 10811 O O . TYR A 1 121 ? -2.797 13.724 8.947 1.00 0.00 122 TYR A O 4
ATOM 10828 N N . GLN A 1 122 ? -3.550 13.723 11.078 1.00 0.00 123 GLN A N 4
ATOM 10829 C CA . GLN A 1 122 ? -4.981 13.943 10.812 1.00 0.00 123 GLN A CA 4
ATOM 10830 C C . GLN A 1 122 ? -5.566 13.096 9.656 1.00 0.00 123 GLN A C 4
ATOM 10831 O O . GLN A 1 122 ? -6.208 13.607 8.734 1.00 0.00 123 GLN A O 4
ATOM 10843 N N . VAL A 1 123 ? -5.357 11.775 9.735 1.00 0.00 124 VAL A N 4
ATOM 10844 C CA . VAL A 1 123 ? -5.901 10.749 8.819 1.00 0.00 124 VAL A CA 4
ATOM 10845 C C . VAL A 1 123 ? -6.933 9.869 9.533 1.00 0.00 124 VAL A C 4
ATOM 10846 O O . VAL A 1 123 ? -6.822 9.615 10.733 1.00 0.00 124 VAL A O 4
ATOM 10859 N N . ASP A 1 124 ? -7.938 9.390 8.792 1.00 0.00 125 ASP A N 4
ATOM 10860 C CA . ASP A 1 124 ? -8.933 8.410 9.251 1.00 0.00 125 ASP A CA 4
ATOM 10861 C C . ASP A 1 124 ? -8.247 7.167 9.865 1.00 0.00 125 ASP A C 4
ATOM 10862 O O . ASP A 1 124 ? -7.542 6.432 9.161 1.00 0.00 125 ASP A O 4
ATOM 10870 N N . LYS A 1 125 ? -8.397 6.969 11.187 1.00 0.00 126 LYS A N 4
ATOM 10871 C CA . LYS A 1 125 ? -7.783 5.855 11.937 1.00 0.00 126 LYS A CA 4
ATOM 10872 C C . LYS A 1 125 ? -8.075 4.500 11.291 1.00 0.00 126 LYS A C 4
ATOM 10873 O O . LYS A 1 125 ? -9.119 4.297 10.667 1.00 0.00 126 LYS A O 4
ATOM 10888 N N . VAL A 1 126 ? -7.184 3.535 11.497 1.00 0.00 127 VAL A N 4
ATOM 10889 C CA . VAL A 1 126 ? -7.311 2.201 10.892 1.00 0.00 127 VAL A CA 4
ATOM 10890 C C . VAL A 1 126 ? -6.811 1.102 11.825 1.00 0.00 127 VAL A C 4
ATOM 10891 O O . VAL A 1 126 ? -5.824 1.275 12.541 1.00 0.00 127 VAL A O 4
ATOM 10904 N N . ALA A 1 127 ? -7.528 -0.020 11.821 1.00 0.00 128 ALA A N 4
ATOM 10905 C CA . ALA A 1 127 ? -7.303 -1.176 12.679 1.00 0.00 128 ALA A CA 4
ATOM 10906 C C . ALA A 1 127 ? -6.652 -2.309 11.870 1.00 0.00 128 ALA A C 4
ATOM 10907 O O . ALA A 1 127 ? -7.340 -3.119 11.241 1.00 0.00 128 ALA A O 4
ATOM 10914 N N . CYS A 1 128 ? -5.319 -2.356 11.852 1.00 0.00 129 CYS A N 4
ATOM 10915 C CA . CYS A 1 128 ? -4.589 -3.499 11.316 1.00 0.00 129 CYS A CA 4
ATOM 10916 C C . CYS A 1 128 ? -4.677 -4.669 12.292 1.00 0.00 129 CYS A C 4
ATOM 10917 O O . CYS A 1 128 ? -4.457 -4.503 13.488 1.00 0.00 129 CYS A O 4
ATOM 10924 N N . LYS A 1 129 ? -5.013 -5.858 11.796 1.00 0.00 130 LYS A N 4
ATOM 10925 C CA . LYS A 1 129 ? -5.126 -7.071 12.610 1.00 0.00 130 LYS A CA 4
ATOM 10926 C C . LYS A 1 129 ? -4.364 -8.184 11.906 1.00 0.00 130 LYS A C 4
ATOM 10927 O O . LYS A 1 129 ? -4.379 -8.282 10.678 1.00 0.00 130 LYS A O 4
ATOM 10942 N N . ASP A 1 130 ? -3.642 -8.997 12.666 1.00 0.00 131 ASP A N 4
ATOM 10943 C CA . ASP A 1 130 ? -2.855 -10.083 12.085 1.00 0.00 131 ASP A CA 4
ATOM 10944 C C . ASP A 1 130 ? -3.766 -11.031 11.275 1.00 0.00 131 ASP A C 4
ATOM 10945 O O . ASP A 1 130 ? -4.836 -11.430 11.749 1.00 0.00 131 ASP A O 4
ATOM 10953 N N . GLY A 1 131 ? -3.382 -11.313 10.027 1.00 0.00 132 GLY A N 4
ATOM 10954 C CA . GLY A 1 131 ? -4.173 -12.077 9.056 1.00 0.00 132 GLY A CA 4
ATOM 10955 C C . GLY A 1 131 ? -4.920 -11.233 8.013 1.00 0.00 132 GLY A C 4
ATOM 10956 O O . GLY A 1 131 ? -5.415 -11.797 7.035 1.00 0.00 132 GLY A O 4
ATOM 10960 N N . ASP A 1 132 ? -5.000 -9.905 8.168 1.00 0.00 133 ASP A N 4
ATOM 10961 C CA . ASP A 1 132 ? -5.500 -9.009 7.112 1.00 0.00 133 ASP A CA 4
ATOM 10962 C C . ASP A 1 132 ? -4.666 -9.118 5.822 1.00 0.00 133 ASP A C 4
ATOM 10963 O O . ASP A 1 132 ? -3.444 -9.285 5.860 1.00 0.00 133 ASP A O 4
ATOM 10971 N N . ASP A 1 133 ? -5.326 -8.978 4.671 1.00 0.00 134 ASP A N 4
ATOM 10972 C CA . ASP A 1 133 ? -4.722 -8.921 3.331 1.00 0.00 134 ASP A CA 4
ATOM 10973 C C . ASP A 1 133 ? -3.985 -7.590 3.058 1.00 0.00 134 ASP A C 4
ATOM 10974 O O . ASP A 1 133 ? -4.249 -6.900 2.074 1.00 0.00 134 ASP A O 4
ATOM 10982 N N . PHE A 1 134 ? -3.034 -7.254 3.940 1.00 0.00 135 PHE A N 4
ATOM 10983 C CA . PHE A 1 134 ? -2.233 -6.026 3.972 1.00 0.00 135 PHE A CA 4
ATOM 10984 C C . PHE A 1 134 ? -3.111 -4.759 4.065 1.00 0.00 135 PHE A C 4
ATOM 10985 O O . PHE A 1 134 ? -3.628 -4.255 3.064 1.00 0.00 135 PHE A O 4
ATOM 11001 N N . VAL A 1 135 ? -3.317 -4.251 5.286 1.00 0.00 136 VAL A N 4
ATOM 11002 C CA . VAL A 1 135 ? -4.131 -3.054 5.557 1.00 0.00 136 VAL A CA 4
ATOM 11003 C C . VAL A 1 135 ? -3.712 -1.866 4.700 1.00 0.00 136 VAL A C 4
ATOM 11004 O O . VAL A 1 135 ? -2.540 -1.503 4.638 1.00 0.00 136 VAL A O 4
ATOM 11017 N N . GLN A 1 136 ? -4.699 -1.246 4.064 1.00 0.00 137 GLN A N 4
ATOM 11018 C CA . GLN A 1 136 ? -4.530 -0.009 3.320 1.00 0.00 137 GLN A CA 4
ATOM 11019 C C . GLN A 1 136 ? -4.512 1.204 4.256 1.00 0.00 137 GLN A C 4
ATOM 11020 O O . GLN A 1 136 ? -5.482 1.460 4.973 1.00 0.00 137 GLN A O 4
ATOM 11032 N N . LEU A 1 137 ? -3.427 1.980 4.209 1.00 0.00 138 LEU A N 4
ATOM 11033 C CA . LEU A 1 137 ? -3.362 3.345 4.739 1.00 0.00 138 LEU A CA 4
ATOM 11034 C C . LEU A 1 137 ? -3.579 4.341 3.597 1.00 0.00 138 LEU A C 4
ATOM 11035 O O . LEU A 1 137 ? -2.647 4.566 2.824 1.00 0.00 138 LEU A O 4
ATOM 11050 N N . PRO A 1 138 ? -4.774 4.931 3.452 1.00 0.00 139 PRO A N 4
ATOM 11051 C CA . PRO A 1 138 ? -4.981 6.017 2.509 1.00 0.00 139 PRO A CA 4
ATOM 11052 C C . PRO A 1 138 ? -4.380 7.320 3.049 1.00 0.00 139 PRO A C 4
ATOM 11053 O O . PRO A 1 138 ? -4.756 7.789 4.126 1.00 0.00 139 PRO A O 4
ATOM 11061 N N . ILE A 1 139 ? -3.454 7.919 2.300 1.00 0.00 140 ILE A N 4
ATOM 11062 C CA . ILE A 1 139 ? -2.754 9.146 2.694 1.00 0.00 140 ILE A CA 4
ATOM 11063 C C . ILE A 1 139 ? -3.273 10.318 1.830 1.00 0.00 140 ILE A C 4
ATOM 11064 O O . ILE A 1 139 ? -3.224 10.244 0.594 1.00 0.00 140 ILE A O 4
ATOM 11079 N N . PRO A 1 140 ? -3.825 11.385 2.441 1.00 0.00 141 PRO A N 4
ATOM 11080 C CA . PRO A 1 140 ? -4.369 12.533 1.715 1.00 0.00 141 PRO A CA 4
ATOM 11081 C C . PRO A 1 140 ? -3.258 13.386 1.084 1.00 0.00 141 PRO A C 4
ATOM 11082 O O . PRO A 1 140 ? -2.073 13.228 1.393 1.00 0.00 141 PRO A O 4
ATOM 11090 N N . LYS A 1 141 ? -3.637 14.320 0.200 1.00 0.00 142 LYS A N 4
ATOM 11091 C CA . LYS A 1 141 ? -2.695 15.288 -0.385 1.00 0.00 142 LYS A CA 4
ATOM 11092 C C . LYS A 1 141 ? -2.005 16.107 0.712 1.00 0.00 142 LYS A C 4
ATOM 11093 O O . LYS A 1 141 ? -2.660 16.648 1.605 1.00 0.00 142 LYS A O 4
ATOM 11108 N N . LEU A 1 142 ? -0.681 16.205 0.610 1.00 0.00 143 LEU A N 4
ATOM 11109 C CA . LEU A 1 142 ? 0.198 16.921 1.536 1.00 0.00 143 LEU A CA 4
ATOM 11110 C C . LEU A 1 142 ? 1.379 17.537 0.771 1.00 0.00 143 LEU A C 4
ATOM 11111 O O . LEU A 1 142 ? 1.811 17.003 -0.253 1.00 0.00 143 LEU A O 4
ATOM 11126 N N . THR A 1 143 ? 1.883 18.671 1.264 1.00 0.00 144 THR A N 4
ATOM 11127 C CA . THR A 1 143 ? 2.872 19.513 0.568 1.00 0.00 144 THR A CA 4
ATOM 11128 C C . THR A 1 143 ? 3.946 20.014 1.554 1.00 0.00 144 THR A C 4
ATOM 11129 O O . THR A 1 143 ? 3.585 20.477 2.642 1.00 0.00 144 THR A O 4
ATOM 11140 N N . PRO A 1 144 ? 5.248 19.964 1.194 1.00 0.00 145 PRO A N 4
ATOM 11141 C CA . PRO A 1 144 ? 5.774 19.357 -0.032 1.00 0.00 145 PRO A CA 4
ATOM 11142 C C . PRO A 1 144 ? 5.595 17.823 -0.041 1.00 0.00 145 PRO A C 4
ATOM 11143 O O . PRO A 1 144 ? 5.595 17.204 1.023 1.00 0.00 145 PRO A O 4
ATOM 11151 N N . PRO A 1 145 ? 5.435 17.181 -1.214 1.00 0.00 146 PRO A N 4
ATOM 11152 C CA . PRO A 1 145 ? 5.230 15.733 -1.285 1.00 0.00 146 PRO A CA 4
ATOM 11153 C C . PRO A 1 145 ? 6.458 14.927 -0.830 1.00 0.00 146 PRO A C 4
ATOM 11154 O O . PRO A 1 145 ? 6.309 13.800 -0.362 1.00 0.00 146 PRO A O 4
ATOM 11162 N N . ASP A 1 146 ? 7.664 15.506 -0.903 1.00 0.00 147 ASP A N 4
ATOM 11163 C CA . ASP A 1 146 ? 8.880 14.923 -0.321 1.00 0.00 147 ASP A CA 4
ATOM 11164 C C . ASP A 1 146 ? 9.034 15.168 1.199 1.00 0.00 147 ASP A C 4
ATOM 11165 O O . ASP A 1 146 ? 10.044 14.757 1.776 1.00 0.00 147 ASP A O 4
ATOM 11173 N N . SER A 1 147 ? 8.073 15.833 1.860 1.00 0.00 148 SER A N 4
ATOM 11174 C CA . SER A 1 147 ? 8.102 16.044 3.316 1.00 0.00 148 SER A CA 4
ATOM 11175 C C . SER A 1 147 ? 7.871 14.753 4.109 1.00 0.00 148 SER A C 4
ATOM 11176 O O . SER A 1 147 ? 7.252 13.791 3.641 1.00 0.00 148 SER A O 4
ATOM 11183 N N . GLU A 1 148 ? 8.355 14.750 5.348 1.00 0.00 149 GLU A N 4
ATOM 11184 C CA . GLU A 1 148 ? 8.076 13.708 6.335 1.00 0.00 149 GLU A CA 4
ATOM 11185 C C . GLU A 1 148 ? 6.733 13.964 7.057 1.00 0.00 149 GLU A C 4
ATOM 11186 O O . GLU A 1 148 ? 6.440 15.086 7.480 1.00 0.00 149 GLU A O 4
ATOM 11196 N N . ILE A 1 149 ? 5.923 12.913 7.221 1.00 0.00 150 ILE A N 4
ATOM 11197 C CA . ILE A 1 149 ? 4.627 12.921 7.922 1.00 0.00 150 ILE A CA 4
ATOM 11198 C C . ILE A 1 149 ? 4.738 12.015 9.156 1.00 0.00 150 ILE A C 4
ATOM 11199 O O . ILE A 1 149 ? 5.012 10.817 9.043 1.00 0.00 150 ILE A O 4
ATOM 11214 N N . VAL A 1 150 ? 4.595 12.598 10.351 1.00 0.00 151 VAL A N 4
ATOM 11215 C CA . VAL A 1 150 ? 4.630 11.840 11.612 1.00 0.00 151 VAL A CA 4
ATOM 11216 C C . VAL A 1 150 ? 3.361 10.992 11.772 1.00 0.00 151 VAL A C 4
ATOM 11217 O O . VAL A 1 150 ? 2.261 11.426 11.409 1.00 0.00 151 VAL A O 4
ATOM 11230 N N . SER A 1 151 ? 3.492 9.788 12.328 1.00 0.00 152 SER A N 4
ATOM 11231 C CA . SER A 1 151 ? 2.357 8.927 12.660 1.00 0.00 152 SER A CA 4
ATOM 11232 C C . SER A 1 151 ? 2.582 8.161 13.960 1.00 0.00 152 SER A C 4
ATOM 11233 O O . SER A 1 151 ? 3.686 7.711 14.272 1.00 0.00 152 SER A O 4
ATOM 11240 N N . HIS A 1 152 ? 1.521 8.038 14.757 1.00 0.00 153 HIS A N 4
ATOM 11241 C CA . HIS A 1 152 ? 1.548 7.312 16.028 1.00 0.00 153 HIS A CA 4
ATOM 11242 C C . HIS A 1 152 ? 1.180 5.837 15.803 1.00 0.00 153 HIS A C 4
ATOM 11243 O O . HIS A 1 152 ? 0.280 5.543 15.011 1.00 0.00 153 HIS A O 4
ATOM 11256 N N . LEU A 1 153 ? 1.870 4.930 16.499 1.00 0.00 154 LEU A N 4
ATOM 11257 C CA . LEU A 1 153 ? 1.732 3.478 16.383 1.00 0.00 154 LEU A CA 4
ATOM 11258 C C . LEU A 1 153 ? 1.440 2.899 17.771 1.00 0.00 154 LEU A C 4
ATOM 11259 O O . LEU A 1 153 ? 2.283 2.928 18.675 1.00 0.00 154 LEU A O 4
ATOM 11274 N N . THR A 1 154 ? 0.233 2.352 17.913 1.00 0.00 155 THR A N 4
ATOM 11275 C CA . THR A 1 154 ? -0.291 1.824 19.175 1.00 0.00 155 THR A CA 4
ATOM 11276 C C . THR A 1 154 ? -0.924 0.457 18.932 1.00 0.00 155 THR A C 4
ATOM 11277 O O . THR A 1 154 ? -2.053 0.341 18.452 1.00 0.00 155 THR A O 4
ATOM 11288 N N . VAL A 1 155 ? -0.178 -0.610 19.222 1.00 0.00 156 VAL A N 4
ATOM 11289 C CA . VAL A 1 155 ? -0.597 -2.006 19.006 1.00 0.00 156 VAL A CA 4
ATOM 11290 C C . VAL A 1 155 ? -0.716 -2.729 20.343 1.00 0.00 156 VAL A C 4
ATOM 11291 O O . VAL A 1 155 ? 0.044 -2.460 21.277 1.00 0.00 156 VAL A O 4
ATOM 11304 N N . ARG A 1 156 ? -1.681 -3.648 20.438 1.00 0.00 157 ARG A N 4
ATOM 11305 C CA . ARG A 1 156 ? -1.959 -4.464 21.628 1.00 0.00 157 ARG A CA 4
ATOM 11306 C C . ARG A 1 156 ? -2.391 -5.889 21.272 1.00 0.00 157 ARG A C 4
ATOM 11307 O O . ARG A 1 156 ? -2.817 -6.173 20.151 1.00 0.00 157 ARG A O 4
ATOM 11325 N N . GLN A 1 157 ? -2.274 -6.776 22.251 1.00 0.00 158 GLN A N 4
ATOM 11326 C CA . GLN A 1 157 ? -2.754 -8.160 22.194 1.00 0.00 158 GLN A CA 4
ATOM 11327 C C . GLN A 1 157 ? -4.288 -8.224 22.278 1.00 0.00 158 GLN A C 4
ATOM 11328 O O . GLN A 1 157 ? -4.907 -7.407 22.961 1.00 0.00 158 GLN A O 4
ATOM 11340 N N . THR A 1 158 ? -4.919 -9.193 21.604 1.00 0.00 159 THR A N 4
ATOM 11341 C CA . THR A 1 158 ? -6.395 -9.342 21.594 1.00 0.00 159 THR A CA 4
ATOM 11342 C C . THR A 1 158 ? -6.956 -10.143 22.778 1.00 0.00 159 THR A C 4
ATOM 11343 O O . THR A 1 158 ? -8.166 -10.117 23.012 1.00 0.00 159 THR A O 4
ATOM 11354 N N . HIS A 1 159 ? -6.103 -10.830 23.547 1.00 0.00 160 HIS A N 4
ATOM 11355 C CA . HIS A 1 159 ? -6.475 -11.560 24.770 1.00 0.00 160 HIS A CA 4
ATOM 11356 C C . HIS A 1 159 ? -6.056 -10.774 26.028 1.00 0.00 160 HIS A C 4
ATOM 11357 O O . HIS A 1 159 ? -5.337 -9.778 25.939 1.00 0.00 160 HIS A O 4
ATOM 11370 N N . THR A 1 160 ? -6.469 -11.219 27.217 1.00 0.00 161 THR A N 4
ATOM 11371 C CA . THR A 1 160 ? -6.085 -10.598 28.502 1.00 0.00 161 THR A CA 4
ATOM 11372 C C . THR A 1 160 ? -4.556 -10.622 28.732 1.00 0.00 161 THR A C 4
ATOM 11373 O O . THR A 1 160 ? -3.899 -11.588 28.326 1.00 0.00 161 THR A O 4
ATOM 11384 N N . PRO A 1 161 ? -3.961 -9.593 29.379 1.00 0.00 162 PRO A N 4
ATOM 11385 C CA . PRO A 1 161 ? -4.598 -8.419 29.996 1.00 0.00 162 PRO A CA 4
ATOM 11386 C C . PRO A 1 161 ? -4.975 -7.287 29.007 1.00 0.00 162 PRO A C 4
ATOM 11387 O O . PRO A 1 161 ? -5.308 -6.187 29.447 1.00 0.00 162 PRO A O 4
ATOM 11395 N N . TYR A 1 162 ? -4.937 -7.530 27.686 1.00 0.00 163 TYR A N 4
ATOM 11396 C CA . TYR A 1 162 ? -5.312 -6.578 26.619 1.00 0.00 163 TYR A CA 4
ATOM 11397 C C . TYR A 1 162 ? -4.386 -5.339 26.537 1.00 0.00 163 TYR A C 4
ATOM 11398 O O . TYR A 1 162 ? -4.707 -4.341 25.889 1.00 0.00 163 TYR A O 4
ATOM 11415 N N . ASP A 1 163 ? -3.230 -5.383 27.207 1.00 0.00 164 ASP A N 4
ATOM 11416 C CA . ASP A 1 163 ? -2.291 -4.264 27.304 1.00 0.00 164 ASP A CA 4
ATOM 11417 C C . ASP A 1 163 ? -1.445 -4.097 26.027 1.00 0.00 164 ASP A C 4
ATOM 11418 O O . ASP A 1 163 ? -1.191 -5.067 25.303 1.00 0.00 164 ASP A O 4
ATOM 11426 N N . TYR A 1 164 ? -0.993 -2.868 25.755 1.00 0.00 165 TYR A N 4
ATOM 11427 C CA . TYR A 1 164 ? -0.131 -2.547 24.612 1.00 0.00 165 TYR A CA 4
ATOM 11428 C C . TYR A 1 164 ? 1.120 -3.444 24.533 1.00 0.00 165 TYR A C 4
ATOM 11429 O O . TYR A 1 164 ? 1.761 -3.723 25.546 1.00 0.00 165 TYR A O 4
ATOM 11446 N N . VAL A 1 165 ? 1.479 -3.868 23.316 1.00 0.00 166 VAL A N 4
ATOM 11447 C CA . VAL A 1 165 ? 2.636 -4.747 23.019 1.00 0.00 166 VAL A CA 4
ATOM 11448 C C . VAL A 1 165 ? 3.789 -3.975 22.361 1.00 0.00 166 VAL A C 4
ATOM 11449 O O . VAL A 1 165 ? 4.935 -4.423 22.392 1.00 0.00 166 VAL A O 4
ATOM 11462 N N . VAL A 1 166 ? 3.486 -2.810 21.773 1.00 0.00 167 VAL A N 4
ATOM 11463 C CA . VAL A 1 166 ? 4.430 -1.798 21.294 1.00 0.00 167 VAL A CA 4
ATOM 11464 C C . VAL A 1 166 ? 3.738 -0.433 21.342 1.00 0.00 167 VAL A C 4
ATOM 11465 O O . VAL A 1 166 ? 2.618 -0.268 20.850 1.00 0.00 167 VAL A O 4
ATOM 11478 N N . ASN A 1 167 ? 4.435 0.550 21.913 1.00 0.00 168 ASN A N 4
ATOM 11479 C CA . ASN A 1 167 ? 4.069 1.968 21.892 1.00 0.00 168 ASN A CA 4
ATOM 11480 C C . ASN A 1 167 ? 5.218 2.773 21.275 1.00 0.00 168 ASN A C 4
ATOM 11481 O O . ASN A 1 167 ? 6.372 2.631 21.689 1.00 0.00 168 ASN A O 4
ATOM 11491 N N . GLY A 1 168 ? 4.909 3.620 20.299 1.00 0.00 169 GLY A N 4
ATOM 11492 C CA . GLY A 1 168 ? 5.896 4.464 19.632 1.00 0.00 169 GLY A CA 4
ATOM 11493 C C . GLY A 1 168 ? 5.297 5.283 18.495 1.00 0.00 169 GLY A C 4
ATOM 11494 O O . GLY A 1 168 ? 4.079 5.393 18.343 1.00 0.00 169 GLY A O 4
ATOM 11498 N N . SER A 1 169 ? 6.171 5.830 17.665 1.00 0.00 170 SER A N 4
ATOM 11499 C CA . SER A 1 169 ? 5.792 6.519 16.432 1.00 0.00 170 SER A CA 4
ATOM 11500 C C . SER A 1 169 ? 6.783 6.210 15.314 1.00 0.00 170 SER A C 4
ATOM 11501 O O . SER A 1 169 ? 7.938 5.840 15.543 1.00 0.00 170 SER A O 4
ATOM 11508 N N . VAL A 1 170 ? 6.298 6.350 14.085 1.00 0.00 171 VAL A N 4
ATOM 11509 C CA . VAL A 1 170 ? 7.024 6.129 12.831 1.00 0.00 171 VAL A CA 4
ATOM 11510 C C . VAL A 1 170 ? 6.827 7.355 11.942 1.00 0.00 171 VAL A C 4
ATOM 11511 O O . VAL A 1 170 ? 5.872 8.119 12.099 1.00 0.00 171 VAL A O 4
ATOM 11524 N N . TYR A 1 171 ? 7.749 7.575 11.011 1.00 0.00 172 TYR A N 4
ATOM 11525 C CA . TYR A 1 171 ? 7.650 8.643 10.025 1.00 0.00 172 TYR A CA 4
ATOM 11526 C C . TYR A 1 171 ? 7.461 8.019 8.649 1.00 0.00 172 TYR A C 4
ATOM 11527 O O . TYR A 1 171 ? 8.156 7.080 8.265 1.00 0.00 172 TYR A O 4
ATOM 11544 N N . PHE A 1 172 ? 6.526 8.557 7.883 1.00 0.00 173 PHE A N 4
ATOM 11545 C CA . PHE A 1 172 ? 6.352 8.201 6.481 1.00 0.00 173 PHE A CA 4
ATOM 11546 C C . PHE A 1 172 ? 6.880 9.358 5.621 1.00 0.00 173 PHE A C 4
ATOM 11547 O O . PHE A 1 172 ? 6.991 10.501 6.073 1.00 0.00 173 PHE A O 4
ATOM 11563 N N . LYS A 1 173 ? 7.225 9.054 4.375 1.00 0.00 174 LYS A N 4
ATOM 11564 C CA . LYS A 1 173 ? 7.653 10.002 3.346 1.00 0.00 174 LYS A CA 4
ATOM 11565 C C . LYS A 1 173 ? 7.249 9.428 1.992 1.00 0.00 174 LYS A C 4
ATOM 11566 O O . LYS A 1 173 ? 7.171 8.211 1.819 1.00 0.00 174 LYS A O 4
ATOM 11581 N N . TYR A 1 174 ? 7.054 10.296 1.016 1.00 0.00 175 TYR A N 4
ATOM 11582 C CA . TYR A 1 174 ? 6.834 9.932 -0.382 1.00 0.00 175 TYR A CA 4
ATOM 11583 C C . TYR A 1 174 ? 7.962 10.535 -1.228 1.00 0.00 175 TYR A C 4
ATOM 11584 O O . TYR A 1 174 ? 8.677 11.436 -0.777 1.00 0.00 175 TYR A O 4
ATOM 11601 N N . SER A 1 175 ? 8.183 10.017 -2.433 1.00 0.00 176 SER A N 4
ATOM 11602 C CA . SER A 1 175 ? 9.198 10.543 -3.350 1.00 0.00 176 SER A CA 4
ATOM 11603 C C . SER A 1 175 ? 8.510 10.961 -4.652 1.00 0.00 176 SER A C 4
ATOM 11604 O O . SER A 1 175 ? 8.093 10.083 -5.418 1.00 0.00 176 SER A O 4
ATOM 11611 N N . PRO A 1 176 ? 8.359 12.280 -4.906 1.00 0.00 177 PRO A N 4
ATOM 11612 C CA . PRO A 1 176 ? 7.681 12.851 -6.077 1.00 0.00 177 PRO A CA 4
ATOM 11613 C C . PRO A 1 176 ? 8.516 12.718 -7.367 1.00 0.00 177 PRO A C 4
ATOM 11614 O O . PRO A 1 176 ? 8.797 13.687 -8.072 1.00 0.00 177 PRO A O 4
ATOM 11622 N N . THR A 1 177 ? 8.927 11.484 -7.660 1.00 0.00 178 THR A N 4
ATOM 11623 C CA . THR A 1 177 ? 9.751 11.082 -8.805 1.00 0.00 178 THR A CA 4
ATOM 11624 C C . THR A 1 177 ? 9.076 9.953 -9.588 1.00 0.00 178 THR A C 4
ATOM 11625 O O . THR A 1 177 ? 8.957 10.038 -10.812 1.00 0.00 178 THR A O 4
ATOM 11636 N N . THR A 1 178 ? 8.543 8.942 -8.888 1.00 0.00 179 THR A N 4
ATOM 11637 C CA . THR A 1 178 ? 7.952 7.731 -9.487 1.00 0.00 179 THR A CA 4
ATOM 11638 C C . THR A 1 178 ? 6.741 7.180 -8.711 1.00 0.00 179 THR A C 4
ATOM 11639 O O . THR A 1 178 ? 6.234 6.103 -9.026 1.00 0.00 179 THR A O 4
ATOM 11650 N N . GLY A 1 179 ? 6.256 7.886 -7.682 1.00 0.00 180 GLY A N 4
ATOM 11651 C CA . GLY A 1 179 ? 5.234 7.361 -6.765 1.00 0.00 180 GLY A CA 4
ATOM 11652 C C . GLY A 1 179 ? 5.796 6.373 -5.738 1.00 0.00 180 GLY A C 4
ATOM 11653 O O . GLY A 1 179 ? 5.142 5.385 -5.392 1.00 0.00 180 GLY A O 4
ATOM 11657 N N . GLN A 1 180 ? 7.031 6.597 -5.281 1.00 0.00 181 GLN A N 4
ATOM 11658 C CA . GLN A 1 180 ? 7.633 5.816 -4.197 1.00 0.00 181 GLN A CA 4
ATOM 11659 C C . GLN A 1 180 ? 7.076 6.256 -2.835 1.00 0.00 181 GLN A C 4
ATOM 11660 O O . GLN A 1 180 ? 6.809 7.441 -2.622 1.00 0.00 181 GLN A O 4
ATOM 11672 N N . VAL A 1 181 ? 7.013 5.327 -1.883 1.00 0.00 182 VAL A N 4
ATOM 11673 C CA . VAL A 1 181 ? 6.755 5.601 -0.465 1.00 0.00 182 VAL A CA 4
ATOM 11674 C C . VAL A 1 181 ? 7.862 4.945 0.354 1.00 0.00 182 VAL A C 4
ATOM 11675 O O . VAL A 1 181 ? 8.197 3.776 0.145 1.00 0.00 182 VAL A O 4
ATOM 11688 N N . THR A 1 182 ? 8.431 5.702 1.289 1.00 0.00 183 THR A N 4
ATOM 11689 C CA . THR A 1 182 ? 9.576 5.299 2.113 1.00 0.00 183 THR A CA 4
ATOM 11690 C C . THR A 1 182 ? 9.317 5.690 3.559 1.00 0.00 183 THR A C 4
ATOM 11691 O O . THR A 1 182 ? 9.040 6.845 3.872 1.00 0.00 183 THR A O 4
ATOM 11702 N N . VAL A 1 183 ? 9.416 4.714 4.452 1.00 0.00 184 VAL A N 4
ATOM 11703 C CA . VAL A 1 183 ? 9.233 4.892 5.893 1.00 0.00 184 VAL A CA 4
ATOM 11704 C C . VAL A 1 183 ? 10.577 5.069 6.587 1.00 0.00 184 VAL A C 4
ATOM 11705 O O . VAL A 1 183 ? 11.519 4.301 6.384 1.00 0.00 184 VAL A O 4
ATOM 11718 N N . ILE A 1 184 ? 10.644 6.116 7.402 1.00 0.00 185 ILE A N 4
ATOM 11719 C CA . ILE A 1 184 ? 11.786 6.537 8.209 1.00 0.00 185 ILE A CA 4
ATOM 11720 C C . ILE A 1 184 ? 11.450 6.250 9.672 1.00 0.00 185 ILE A C 4
ATOM 11721 O O . ILE A 1 184 ? 10.318 6.423 10.129 1.00 0.00 185 ILE A O 4
ATOM 11736 N N . LYS A 1 185 ? 12.450 5.797 10.421 1.00 0.00 186 LYS A N 4
ATOM 11737 C CA . LYS A 1 185 ? 12.297 5.459 11.835 1.00 0.00 186 LYS A CA 4
ATOM 11738 C C . LYS A 1 185 ? 13.572 5.794 12.606 1.00 0.00 186 LYS A C 4
ATOM 11739 O O . LYS A 1 185 ? 14.682 5.563 12.122 1.00 0.00 186 LYS A O 4
ATOM 11754 N N . LYS A 1 186 ? 13.401 6.394 13.784 1.00 0.00 187 LYS A N 4
ATOM 11755 C CA . LYS A 1 186 ? 14.469 6.979 14.605 1.00 0.00 187 LYS A CA 4
ATOM 11756 C C . LYS A 1 186 ? 14.278 6.547 16.044 1.00 0.00 187 LYS A C 4
ATOM 11757 O O . LYS A 1 186 ? 13.169 6.606 16.563 1.00 0.00 187 LYS A O 4
ATOM 11772 N N . ASP A 1 187 ? 15.359 6.126 16.692 1.00 0.00 188 ASP A N 4
ATOM 11773 C CA . ASP A 1 187 ? 15.354 5.584 18.061 1.00 0.00 188 ASP A CA 4
ATOM 11774 C C . ASP A 1 187 ? 14.786 6.559 19.121 1.00 0.00 188 ASP A C 4
ATOM 11775 O O . ASP A 1 187 ? 14.447 6.145 20.229 1.00 0.00 188 ASP A O 4
ATOM 11783 N N . GLU A 1 188 ? 14.637 7.844 18.777 1.00 0.00 189 GLU A N 4
ATOM 11784 C CA . GLU A 1 188 ? 13.926 8.858 19.568 1.00 0.00 189 GLU A CA 4
ATOM 11785 C C . GLU A 1 188 ? 12.427 8.554 19.802 1.00 0.00 189 GLU A C 4
ATOM 11786 O O . GLU A 1 188 ? 11.842 9.044 20.773 1.00 0.00 189 GLU A O 4
ATOM 11796 N N . THR A 1 189 ? 11.807 7.746 18.932 1.00 0.00 190 THR A N 4
ATOM 11797 C CA . THR A 1 189 ? 10.364 7.418 18.925 1.00 0.00 190 THR A CA 4
ATOM 11798 C C . THR A 1 189 ? 10.063 5.988 18.481 1.00 0.00 190 THR A C 4
ATOM 11799 O O . THR A 1 189 ? 9.126 5.370 18.995 1.00 0.00 190 THR A O 4
ATOM 11810 N N . PHE A 1 190 ? 10.838 5.444 17.543 1.00 0.00 191 PHE A N 4
ATOM 11811 C CA . PHE A 1 190 ? 10.716 4.066 17.092 1.00 0.00 191 PHE A CA 4
ATOM 11812 C C . PHE A 1 190 ? 11.184 3.090 18.190 1.00 0.00 191 PHE A C 4
ATOM 11813 O O . PHE A 1 190 ? 12.278 3.268 18.743 1.00 0.00 191 PHE A O 4
ATOM 11829 N N . PRO A 1 191 ? 10.386 2.062 18.525 1.00 0.00 192 PRO A N 4
ATOM 11830 C CA . PRO A 1 191 ? 10.759 1.037 19.495 1.00 0.00 192 PRO A CA 4
ATOM 11831 C C . PRO A 1 191 ? 11.796 0.049 18.924 1.00 0.00 192 PRO A C 4
ATOM 11832 O O . PRO A 1 191 ? 12.102 0.050 17.732 1.00 0.00 192 PRO A O 4
ATOM 11840 N N . LYS A 1 192 ? 12.303 -0.843 19.783 1.00 0.00 193 LYS A N 4
ATOM 11841 C CA . LYS A 1 192 ? 13.268 -1.910 19.435 1.00 0.00 193 LYS A CA 4
ATOM 11842 C C . LYS A 1 192 ? 12.631 -3.314 19.378 1.00 0.00 193 LYS A C 4
ATOM 11843 O O . LYS A 1 192 ? 13.328 -4.315 19.213 1.00 0.00 193 LYS A O 4
ATOM 11858 N N . ASN A 1 193 ? 11.304 -3.381 19.520 1.00 0.00 194 ASN A N 4
ATOM 11859 C CA . ASN A 1 193 ? 10.501 -4.610 19.552 1.00 0.00 194 ASN A CA 4
ATOM 11860 C C . ASN A 1 193 ? 10.032 -5.034 18.153 1.00 0.00 194 ASN A C 4
ATOM 11861 O O . ASN A 1 193 ? 9.968 -6.224 17.846 1.00 0.00 194 ASN A O 4
ATOM 11871 N N . MET A 1 194 ? 9.694 -4.048 17.317 1.00 0.00 195 MET A N 4
ATOM 11872 C CA . MET A 1 194 ? 9.171 -4.225 15.962 1.00 0.00 195 MET A CA 4
ATOM 11873 C C . MET A 1 194 ? 10.191 -3.689 14.952 1.00 0.00 195 MET A C 4
ATOM 11874 O O . MET A 1 194 ? 10.949 -2.768 15.265 1.00 0.00 195 MET A O 4
ATOM 11886 N N . THR A 1 195 ? 10.203 -4.230 13.735 1.00 0.00 196 THR A N 4
ATOM 11887 C CA . THR A 1 195 ? 11.092 -3.779 12.650 1.00 0.00 196 THR A CA 4
ATOM 11888 C C . THR A 1 195 ? 10.315 -3.609 11.351 1.00 0.00 196 THR A C 4
ATOM 11889 O O . THR A 1 195 ? 9.369 -4.348 11.074 1.00 0.00 196 THR A O 4
ATOM 11900 N N . VAL A 1 196 ? 10.698 -2.600 10.565 1.00 0.00 197 VAL A N 4
ATOM 11901 C CA . VAL A 1 196 ? 10.054 -2.260 9.291 1.00 0.00 197 VAL A CA 4
ATOM 11902 C C . VAL A 1 196 ? 10.841 -2.889 8.144 1.00 0.00 197 VAL A C 4
ATOM 11903 O O . VAL A 1 196 ? 12.022 -2.587 7.947 1.00 0.00 197 VAL A O 4
ATOM 11916 N N . THR A 1 197 ? 10.177 -3.751 7.378 1.00 0.00 198 THR A N 4
ATOM 11917 C CA . THR A 1 197 ? 10.750 -4.484 6.241 1.00 0.00 198 THR A CA 4
ATOM 11918 C C . THR A 1 197 ? 10.062 -4.040 4.952 1.00 0.00 198 THR A C 4
ATOM 11919 O O . THR A 1 197 ? 8.860 -4.248 4.776 1.00 0.00 198 THR A O 4
ATOM 11930 N N . GLN A 1 198 ? 10.815 -3.399 4.059 1.00 0.00 199 GLN A N 4
ATOM 11931 C CA . GLN A 1 198 ? 10.340 -2.981 2.740 1.00 0.00 199 GLN A CA 4
ATOM 11932 C C . GLN A 1 198 ? 10.170 -4.193 1.806 1.00 0.00 199 GLN A C 4
ATOM 11933 O O . GLN A 1 198 ? 11.099 -4.986 1.641 1.00 0.00 199 GLN A O 4
ATOM 11945 N N . ASP A 1 199 ? 9.009 -4.308 1.157 1.00 0.00 200 ASP A N 4
ATOM 11946 C CA . ASP A 1 199 ? 8.695 -5.384 0.199 1.00 0.00 200 ASP A CA 4
ATOM 11947 C C . ASP A 1 199 ? 8.318 -4.842 -1.195 1.00 0.00 200 ASP A C 4
ATOM 11948 O O . ASP A 1 199 ? 8.661 -5.444 -2.214 1.00 0.00 200 ASP A O 4
ATOM 11956 N N . ASP A 1 200 ? 7.695 -3.659 -1.243 1.00 0.00 201 ASP A N 4
ATOM 11957 C CA . ASP A 1 200 ? 7.398 -2.866 -2.447 1.00 0.00 201 ASP A CA 4
ATOM 11958 C C . ASP A 1 200 ? 7.471 -1.369 -2.112 1.00 0.00 201 ASP A C 4
ATOM 11959 O O . ASP A 1 200 ? 7.457 -0.987 -0.941 1.00 0.00 201 ASP A O 4
ATOM 11967 N N . ASN A 1 201 ? 7.446 -0.508 -3.136 1.00 0.00 202 ASN A N 4
ATOM 11968 C CA . ASN A 1 201 ? 7.343 0.956 -3.006 1.00 0.00 202 ASN A CA 4
ATOM 11969 C C . ASN A 1 201 ? 6.077 1.455 -2.272 1.00 0.00 202 ASN A C 4
ATOM 11970 O O . ASN A 1 201 ? 5.887 2.659 -2.129 1.00 0.00 202 ASN A O 4
ATOM 11980 N N . THR A 1 202 ? 5.194 0.539 -1.872 1.00 0.00 203 THR A N 4
ATOM 11981 C CA . THR A 1 202 ? 3.933 0.764 -1.157 1.00 0.00 203 THR A CA 4
ATOM 11982 C C . THR A 1 202 ? 3.511 -0.510 -0.386 1.00 0.00 203 THR A C 4
ATOM 11983 O O . THR A 1 202 ? 2.330 -0.809 -0.239 1.00 0.00 203 THR A O 4
ATOM 11994 N N . SER A 1 203 ? 4.477 -1.302 0.108 1.00 0.00 204 SER A N 4
ATOM 11995 C CA . SER A 1 203 ? 4.204 -2.471 0.967 1.00 0.00 204 SER A CA 4
ATOM 11996 C C . SER A 1 203 ? 5.273 -2.649 2.040 1.00 0.00 204 SER A C 4
ATOM 11997 O O . SER A 1 203 ? 6.450 -2.881 1.735 1.00 0.00 204 SER A O 4
ATOM 12004 N N . PHE A 1 204 ? 4.849 -2.541 3.301 1.00 0.00 205 PHE A N 4
ATOM 12005 C CA . PHE A 1 204 ? 5.704 -2.591 4.486 1.00 0.00 205 PHE A CA 4
ATOM 12006 C C . PHE A 1 204 ? 5.243 -3.696 5.436 1.00 0.00 205 PHE A C 4
ATOM 12007 O O . PHE A 1 204 ? 4.055 -3.835 5.738 1.00 0.00 205 PHE A O 4
ATOM 12023 N N . ILE A 1 205 ? 6.201 -4.465 5.940 1.00 0.00 206 ILE A N 4
ATOM 12024 C CA . ILE A 1 205 ? 5.955 -5.628 6.787 1.00 0.00 206 ILE A CA 4
ATOM 12025 C C . ILE A 1 205 ? 6.598 -5.378 8.147 1.00 0.00 206 ILE A C 4
ATOM 12026 O O . ILE A 1 205 ? 7.806 -5.176 8.258 1.00 0.00 206 ILE A O 4
ATOM 12041 N N . PHE A 1 206 ? 5.757 -5.333 9.176 1.00 0.00 207 PHE A N 4
ATOM 12042 C CA . PHE A 1 206 ? 6.113 -4.996 10.547 1.00 0.00 207 PHE A CA 4
ATOM 12043 C C . PHE A 1 206 ? 6.310 -6.294 11.343 1.00 0.00 207 PHE A C 4
ATOM 12044 O O . PHE A 1 206 ? 5.358 -6.882 11.863 1.00 0.00 207 PHE A O 4
ATOM 12060 N N . ASN A 1 207 ? 7.549 -6.786 11.383 1.00 0.00 208 ASN A N 4
ATOM 12061 C CA . ASN A 1 207 ? 7.911 -7.989 12.136 1.00 0.00 208 ASN A CA 4
ATOM 12062 C C . ASN A 1 207 ? 7.971 -7.660 13.633 1.00 0.00 208 ASN A C 4
ATOM 12063 O O . ASN A 1 207 ? 8.688 -6.734 14.012 1.00 0.00 208 ASN A O 4
ATOM 12073 N N . LEU A 1 208 ? 7.267 -8.411 14.487 1.00 0.00 209 LEU A N 4
ATOM 12074 C CA . LEU A 1 208 ? 7.216 -8.169 15.935 1.00 0.00 209 LEU A CA 4
ATOM 12075 C C . LEU A 1 208 ? 7.935 -9.274 16.720 1.00 0.00 209 LEU A C 4
ATOM 12076 O O . LEU A 1 208 ? 7.473 -10.414 16.793 1.00 0.00 209 LEU A O 4
ATOM 12091 N N . ASN A 1 209 ? 9.073 -8.900 17.310 1.00 0.00 210 ASN A N 4
ATOM 12092 C CA . ASN A 1 209 ? 10.026 -9.762 18.012 1.00 0.00 210 ASN A CA 4
ATOM 12093 C C . ASN A 1 209 ? 9.998 -9.564 19.551 1.00 0.00 210 ASN A C 4
ATOM 12094 O O . ASN A 1 209 ? 10.923 -9.981 20.251 1.00 0.00 210 ASN A O 4
ATOM 12104 N N . SER A 1 210 ? 8.934 -8.952 20.090 1.00 0.00 211 SER A N 4
ATOM 12105 C CA . SER A 1 210 ? 8.661 -8.829 21.536 1.00 0.00 211 SER A CA 4
ATOM 12106 C C . SER A 1 210 ? 7.153 -8.724 21.824 1.00 0.00 211 SER A C 4
ATOM 12107 O O . SER A 1 210 ? 6.394 -8.259 20.977 1.00 0.00 211 SER A O 4
ATOM 12114 N N . GLU A 1 211 ? 6.709 -9.106 23.024 1.00 0.00 212 GLU A N 4
ATOM 12115 C CA . GLU A 1 211 ? 5.298 -9.001 23.459 1.00 0.00 212 GLU A CA 4
ATOM 12116 C C . GLU A 1 211 ? 5.068 -7.883 24.508 1.00 0.00 212 GLU A C 4
ATOM 12117 O O . GLU A 1 211 ? 3.923 -7.597 24.858 1.00 0.00 212 GLU A O 4
ATOM 12127 N N . LYS A 1 212 ? 6.146 -7.289 25.047 1.00 0.00 213 LYS A N 4
ATOM 12128 C CA . LYS A 1 212 ? 6.149 -6.510 26.302 1.00 0.00 213 LYS A CA 4
ATOM 12129 C C . LYS A 1 212 ? 5.152 -5.340 26.374 1.00 0.00 213 LYS A C 4
ATOM 12130 O O . LYS A 1 212 ? 4.504 -5.209 27.439 1.00 0.00 213 LYS A O 4
ATOM 12145 N N . SER A 1 1 ? -20.652 -0.531 -18.230 1.00 0.00 2 SER A N 5
ATOM 12146 C CA . SER A 1 1 ? -19.752 0.641 -18.098 1.00 0.00 2 SER A CA 5
ATOM 12147 C C . SER A 1 1 ? -18.941 0.596 -16.806 1.00 0.00 2 SER A C 5
ATOM 12148 O O . SER A 1 1 ? -19.138 -0.289 -15.971 1.00 0.00 2 SER A O 5
ATOM 12157 N N . VAL A 1 2 ? -18.004 1.537 -16.641 1.00 0.00 3 VAL A N 5
ATOM 12158 C CA . VAL A 1 2 ? -17.250 1.782 -15.396 1.00 0.00 3 VAL A CA 5
ATOM 12159 C C . VAL A 1 2 ? -17.960 2.835 -14.531 1.00 0.00 3 VAL A C 5
ATOM 12160 O O . VAL A 1 2 ? -18.509 3.810 -15.048 1.00 0.00 3 VAL A O 5
ATOM 12173 N N . ASP A 1 3 ? -17.987 2.632 -13.211 1.00 0.00 4 ASP A N 5
ATOM 12174 C CA . ASP A 1 3 ? -18.559 3.597 -12.259 1.00 0.00 4 ASP A CA 5
ATOM 12175 C C . ASP A 1 3 ? -17.611 4.790 -12.050 1.00 0.00 4 ASP A C 5
ATOM 12176 O O . ASP A 1 3 ? -16.395 4.616 -12.069 1.00 0.00 4 ASP A O 5
ATOM 12184 N N . ALA A 1 4 ? -18.120 5.993 -11.763 1.00 0.00 5 ALA A N 5
ATOM 12185 C CA . ALA A 1 4 ? -17.275 7.126 -11.361 1.00 0.00 5 ALA A CA 5
ATOM 12186 C C . ALA A 1 4 ? -16.401 6.828 -10.123 1.00 0.00 5 ALA A C 5
ATOM 12187 O O . ALA A 1 4 ? -15.336 7.429 -9.969 1.00 0.00 5 ALA A O 5
ATOM 12194 N N . ASN A 1 5 ? -16.825 5.875 -9.285 1.00 0.00 6 ASN A N 5
ATOM 12195 C CA . ASN A 1 5 ? -16.194 5.500 -8.018 1.00 0.00 6 ASN A CA 5
ATOM 12196 C C . ASN A 1 5 ? -15.556 4.089 -8.055 1.00 0.00 6 ASN A C 5
ATOM 12197 O O . ASN A 1 5 ? -15.228 3.550 -6.997 1.00 0.00 6 ASN A O 5
ATOM 12207 N N . LYS A 1 6 ? -15.401 3.466 -9.236 1.00 0.00 7 LYS A N 5
ATOM 12208 C CA . LYS A 1 6 ? -14.816 2.118 -9.431 1.00 0.00 7 LYS A CA 5
ATOM 12209 C C . LYS A 1 6 ? -14.047 2.035 -10.755 1.00 0.00 7 LYS A C 5
ATOM 12210 O O . LYS A 1 6 ? -14.096 2.948 -11.573 1.00 0.00 7 LYS A O 5
ATOM 12225 N N . VAL A 1 7 ? -13.357 0.928 -10.998 1.00 0.00 8 VAL A N 5
ATOM 12226 C CA . VAL A 1 7 ? -12.522 0.721 -12.196 1.00 0.00 8 VAL A CA 5
ATOM 12227 C C . VAL A 1 7 ? -12.786 -0.652 -12.810 1.00 0.00 8 VAL A C 5
ATOM 12228 O O . VAL A 1 7 ? -13.291 -1.564 -12.150 1.00 0.00 8 VAL A O 5
ATOM 12241 N N . LYS A 1 8 ? -12.449 -0.800 -14.092 1.00 0.00 9 LYS A N 5
ATOM 12242 C CA . LYS A 1 8 ? -12.576 -2.057 -14.838 1.00 0.00 9 LYS A CA 5
ATOM 12243 C C . LYS A 1 8 ? -11.330 -2.313 -15.676 1.00 0.00 9 LYS A C 5
ATOM 12244 O O . LYS A 1 8 ? -10.681 -1.384 -16.157 1.00 0.00 9 LYS A O 5
ATOM 12259 N N . PHE A 1 9 ? -11.023 -3.587 -15.873 1.00 0.00 10 PHE A N 5
ATOM 12260 C CA . PHE A 1 9 ? -9.824 -4.067 -16.556 1.00 0.00 10 PHE A CA 5
ATOM 12261 C C . PHE A 1 9 ? -10.259 -5.037 -17.662 1.00 0.00 10 PHE A C 5
ATOM 12262 O O . PHE A 1 9 ? -11.101 -5.904 -17.427 1.00 0.00 10 PHE A O 5
ATOM 12278 N N . PHE A 1 10 ? -9.734 -4.871 -18.876 1.00 0.00 11 PHE A N 5
ATOM 12279 C CA . PHE A 1 10 ? -10.139 -5.621 -20.064 1.00 0.00 11 PHE A CA 5
ATOM 12280 C C . PHE A 1 10 ? -8.915 -6.268 -20.734 1.00 0.00 11 PHE A C 5
ATOM 12281 O O . PHE A 1 10 ? -7.928 -5.628 -21.099 1.00 0.00 11 PHE A O 5
ATOM 12297 N N . PHE A 1 11 ? -8.978 -7.586 -20.883 1.00 0.00 12 PHE A N 5
ATOM 12298 C CA . PHE A 1 11 ? -7.856 -8.460 -21.233 1.00 0.00 12 PHE A CA 5
ATOM 12299 C C . PHE A 1 11 ? -7.601 -8.518 -22.761 1.00 0.00 12 PHE A C 5
ATOM 12300 O O . PHE A 1 11 ? -7.199 -9.548 -23.310 1.00 0.00 12 PHE A O 5
ATOM 12316 N N . GLY A 1 12 ? -7.842 -7.410 -23.464 1.00 0.00 13 GLY A N 5
ATOM 12317 C CA . GLY A 1 12 ? -7.696 -7.262 -24.917 1.00 0.00 13 GLY A CA 5
ATOM 12318 C C . GLY A 1 12 ? -7.855 -5.806 -25.364 1.00 0.00 13 GLY A C 5
ATOM 12319 O O . GLY A 1 12 ? -8.584 -5.036 -24.732 1.00 0.00 13 GLY A O 5
ATOM 12323 N N . LYS A 1 13 ? -7.154 -5.418 -26.439 1.00 0.00 14 LYS A N 5
ATOM 12324 C CA . LYS A 1 13 ? -7.166 -4.060 -27.023 1.00 0.00 14 LYS A CA 5
ATOM 12325 C C . LYS A 1 13 ? -8.592 -3.577 -27.329 1.00 0.00 14 LYS A C 5
ATOM 12326 O O . LYS A 1 13 ? -9.443 -4.378 -27.707 1.00 0.00 14 LYS A O 5
ATOM 12341 N N . ASN A 1 14 ? -8.845 -2.270 -27.224 1.00 0.00 15 ASN A N 5
ATOM 12342 C CA . ASN A 1 14 ? -10.156 -1.651 -27.502 1.00 0.00 15 ASN A CA 5
ATOM 12343 C C . ASN A 1 14 ? -11.337 -2.359 -26.788 1.00 0.00 15 ASN A C 5
ATOM 12344 O O . ASN A 1 14 ? -12.392 -2.588 -27.387 1.00 0.00 15 ASN A O 5
ATOM 12354 N N . CYS A 1 15 ? -11.144 -2.724 -25.513 1.00 0.00 16 CYS A N 5
ATOM 12355 C CA . CYS A 1 15 ? -12.101 -3.456 -24.673 1.00 0.00 16 CYS A CA 5
ATOM 12356 C C . CYS A 1 15 ? -12.555 -4.808 -25.272 1.00 0.00 16 CYS A C 5
ATOM 12357 O O . CYS A 1 15 ? -13.730 -4.995 -25.604 1.00 0.00 16 CYS A O 5
ATOM 12364 N N . THR A 1 16 ? -11.623 -5.759 -25.407 1.00 0.00 17 THR A N 5
ATOM 12365 C CA . THR A 1 16 ? -11.866 -7.112 -25.965 1.00 0.00 17 THR A CA 5
ATOM 12366 C C . THR A 1 16 ? -11.301 -8.231 -25.068 1.00 0.00 17 THR A C 5
ATOM 12367 O O . THR A 1 16 ? -10.748 -7.967 -23.998 1.00 0.00 17 THR A O 5
ATOM 12378 N N . GLY A 1 17 ? -11.459 -9.497 -25.472 1.00 0.00 18 GLY A N 5
ATOM 12379 C CA . GLY A 1 17 ? -10.950 -10.678 -24.762 1.00 0.00 18 GLY A CA 5
ATOM 12380 C C . GLY A 1 17 ? -11.800 -11.070 -23.549 1.00 0.00 18 GLY A C 5
ATOM 12381 O O . GLY A 1 17 ? -12.815 -11.754 -23.691 1.00 0.00 18 GLY A O 5
ATOM 12385 N N . GLU A 1 18 ? -11.408 -10.605 -22.361 1.00 0.00 19 GLU A N 5
ATOM 12386 C CA . GLU A 1 18 ? -12.104 -10.832 -21.079 1.00 0.00 19 GLU A CA 5
ATOM 12387 C C . GLU A 1 18 ? -12.314 -9.501 -20.342 1.00 0.00 19 GLU A C 5
ATOM 12388 O O . GLU A 1 18 ? -11.699 -8.491 -20.690 1.00 0.00 19 GLU A O 5
ATOM 12398 N N . SER A 1 19 ? -13.119 -9.507 -19.278 1.00 0.00 20 SER A N 5
ATOM 12399 C CA . SER A 1 19 ? -13.407 -8.324 -18.459 1.00 0.00 20 SER A CA 5
ATOM 12400 C C . SER A 1 19 ? -13.338 -8.629 -16.958 1.00 0.00 20 SER A C 5
ATOM 12401 O O . SER A 1 19 ? -13.608 -9.747 -16.508 1.00 0.00 20 SER A O 5
ATOM 12408 N N . PHE A 1 20 ? -12.962 -7.613 -16.184 1.00 0.00 21 PHE A N 5
ATOM 12409 C CA . PHE A 1 20 ? -12.702 -7.664 -14.745 1.00 0.00 21 PHE A CA 5
ATOM 12410 C C . PHE A 1 20 ? -13.179 -6.374 -14.074 1.00 0.00 21 PHE A C 5
ATOM 12411 O O . PHE A 1 20 ? -13.233 -5.312 -14.698 1.00 0.00 21 PHE A O 5
ATOM 12427 N N . GLU A 1 21 ? -13.460 -6.456 -12.776 1.00 0.00 22 GLU A N 5
ATOM 12428 C CA . GLU A 1 21 ? -14.046 -5.378 -11.977 1.00 0.00 22 GLU A CA 5
ATOM 12429 C C . GLU A 1 21 ? -13.199 -5.149 -10.721 1.00 0.00 22 GLU A C 5
ATOM 12430 O O . GLU A 1 21 ? -12.820 -6.097 -10.028 1.00 0.00 22 GLU A O 5
ATOM 12440 N N . TYR A 1 22 ? -12.887 -3.884 -10.443 1.00 0.00 23 TYR A N 5
ATOM 12441 C CA . TYR A 1 22 ? -11.945 -3.459 -9.410 1.00 0.00 23 TYR A CA 5
ATOM 12442 C C . TYR A 1 22 ? -12.626 -2.409 -8.515 1.00 0.00 23 TYR A C 5
ATOM 12443 O O . TYR A 1 22 ? -13.096 -1.369 -8.987 1.00 0.00 23 TYR A O 5
ATOM 12460 N N . ASN A 1 23 ? -12.701 -2.686 -7.213 1.00 0.00 24 ASN A N 5
ATOM 12461 C CA . ASN A 1 23 ? -13.232 -1.748 -6.219 1.00 0.00 24 ASN A CA 5
ATOM 12462 C C . ASN A 1 23 ? -12.225 -0.615 -5.938 1.00 0.00 24 ASN A C 5
ATOM 12463 O O . ASN A 1 23 ? -11.020 -0.774 -6.159 1.00 0.00 24 ASN A O 5
ATOM 12473 N N . LYS A 1 24 ? -12.697 0.526 -5.413 1.00 0.00 25 LYS A N 5
ATOM 12474 C CA . LYS A 1 24 ? -11.805 1.587 -4.908 1.00 0.00 25 LYS A CA 5
ATOM 12475 C C . LYS A 1 24 ? -10.997 1.115 -3.691 1.00 0.00 25 LYS A C 5
ATOM 12476 O O . LYS A 1 24 ? -11.456 0.255 -2.934 1.00 0.00 25 LYS A O 5
ATOM 12491 N N . GLY A 1 25 ? -9.837 1.728 -3.461 1.00 0.00 26 GLY A N 5
ATOM 12492 C CA . GLY A 1 25 ? -9.000 1.456 -2.289 1.00 0.00 26 GLY A CA 5
ATOM 12493 C C . GLY A 1 25 ? -8.526 0.002 -2.230 1.00 0.00 26 GLY A C 5
ATOM 12494 O O . GLY A 1 25 ? -8.611 -0.646 -1.187 1.00 0.00 26 GLY A O 5
ATOM 12498 N N . GLU A 1 26 ? -8.057 -0.517 -3.367 1.00 0.00 27 GLU A N 5
ATOM 12499 C CA . GLU A 1 26 ? -7.578 -1.895 -3.521 1.00 0.00 27 GLU A CA 5
ATOM 12500 C C . GLU A 1 26 ? -6.124 -1.902 -4.004 1.00 0.00 27 GLU A C 5
ATOM 12501 O O . GLU A 1 26 ? -5.703 -1.023 -4.758 1.00 0.00 27 GLU A O 5
ATOM 12511 N N . THR A 1 27 ? -5.374 -2.925 -3.601 1.00 0.00 28 THR A N 5
ATOM 12512 C CA . THR A 1 27 ? -3.971 -3.133 -3.979 1.00 0.00 28 THR A CA 5
ATOM 12513 C C . THR A 1 27 ? -3.796 -4.615 -4.308 1.00 0.00 28 THR A C 5
ATOM 12514 O O . THR A 1 27 ? -4.041 -5.474 -3.459 1.00 0.00 28 THR A O 5
ATOM 12525 N N . VAL A 1 28 ? -3.403 -4.928 -5.544 1.00 0.00 29 VAL A N 5
ATOM 12526 C CA . VAL A 1 28 ? -3.240 -6.298 -6.054 1.00 0.00 29 VAL A CA 5
ATOM 12527 C C . VAL A 1 28 ? -1.878 -6.437 -6.725 1.00 0.00 29 VAL A C 5
ATOM 12528 O O . VAL A 1 28 ? -1.564 -5.765 -7.711 1.00 0.00 29 VAL A O 5
ATOM 12541 N N . ARG A 1 29 ? -1.051 -7.322 -6.166 1.00 0.00 30 ARG A N 5
ATOM 12542 C CA . ARG A 1 29 ? 0.320 -7.540 -6.625 1.00 0.00 30 ARG A CA 5
ATOM 12543 C C . ARG A 1 29 ? 0.433 -8.854 -7.382 1.00 0.00 30 ARG A C 5
ATOM 12544 O O . ARG A 1 29 ? 0.508 -9.931 -6.789 1.00 0.00 30 ARG A O 5
ATOM 12562 N N . PHE A 1 30 ? 0.430 -8.748 -8.703 1.00 0.00 31 PHE A N 5
ATOM 12563 C CA . PHE A 1 30 ? 0.730 -9.856 -9.598 1.00 0.00 31 PHE A CA 5
ATOM 12564 C C . PHE A 1 30 ? 2.248 -10.115 -9.677 1.00 0.00 31 PHE A C 5
ATOM 12565 O O . PHE A 1 30 ? 3.061 -9.250 -9.336 1.00 0.00 31 PHE A O 5
ATOM 12581 N N . ASN A 1 31 ? 2.638 -11.298 -10.156 1.00 0.00 32 ASN A N 5
ATOM 12582 C CA . ASN A 1 31 ? 4.037 -11.661 -10.408 1.00 0.00 32 ASN A CA 5
ATOM 12583 C C . ASN A 1 31 ? 4.321 -11.712 -11.923 1.00 0.00 32 ASN A C 5
ATOM 12584 O O . ASN A 1 31 ? 3.407 -11.832 -12.741 1.00 0.00 32 ASN A O 5
ATOM 12594 N N . ASN A 1 32 ? 5.600 -11.681 -12.317 1.00 0.00 33 ASN A N 5
ATOM 12595 C CA . ASN A 1 32 ? 6.012 -11.920 -13.711 1.00 0.00 33 ASN A CA 5
ATOM 12596 C C . ASN A 1 32 ? 5.761 -13.374 -14.185 1.00 0.00 33 ASN A C 5
ATOM 12597 O O . ASN A 1 32 ? 5.759 -13.637 -15.388 1.00 0.00 33 ASN A O 5
ATOM 12607 N N . GLY A 1 33 ? 5.516 -14.312 -13.261 1.00 0.00 34 GLY A N 5
ATOM 12608 C CA . GLY A 1 33 ? 5.114 -15.693 -13.568 1.00 0.00 34 GLY A CA 5
ATOM 12609 C C . GLY A 1 33 ? 3.622 -15.863 -13.898 1.00 0.00 34 GLY A C 5
ATOM 12610 O O . GLY A 1 33 ? 3.240 -16.846 -14.537 1.00 0.00 34 GLY A O 5
ATOM 12614 N N . ASP A 1 34 ? 2.765 -14.919 -13.491 1.00 0.00 35 ASP A N 5
ATOM 12615 C CA . ASP A 1 34 ? 1.335 -14.932 -13.813 1.00 0.00 35 ASP A CA 5
ATOM 12616 C C . ASP A 1 34 ? 1.084 -14.386 -15.225 1.00 0.00 35 ASP A C 5
ATOM 12617 O O . ASP A 1 34 ? 1.184 -13.186 -15.465 1.00 0.00 35 ASP A O 5
ATOM 12625 N N . LYS A 1 35 ? 0.696 -15.239 -16.178 1.00 0.00 36 LYS A N 5
ATOM 12626 C CA . LYS A 1 35 ? 0.329 -14.801 -17.543 1.00 0.00 36 LYS A CA 5
ATOM 12627 C C . LYS A 1 35 ? -0.835 -13.799 -17.549 1.00 0.00 36 LYS A C 5
ATOM 12628 O O . LYS A 1 35 ? -0.884 -12.917 -18.399 1.00 0.00 36 LYS A O 5
ATOM 12643 N N . TRP A 1 36 ? -1.724 -13.889 -16.554 1.00 0.00 37 TRP A N 5
ATOM 12644 C CA . TRP A 1 36 ? -2.817 -12.948 -16.257 1.00 0.00 37 TRP A CA 5
ATOM 12645 C C . TRP A 1 36 ? -2.337 -11.504 -16.019 1.00 0.00 37 TRP A C 5
ATOM 12646 O O . TRP A 1 36 ? -3.061 -10.550 -16.304 1.00 0.00 37 TRP A O 5
ATOM 12666 N N . ASN A 1 37 ? -1.103 -11.340 -15.535 1.00 0.00 38 ASN A N 5
ATOM 12667 C CA . ASN A 1 37 ? -0.423 -10.055 -15.422 1.00 0.00 38 ASN A CA 5
ATOM 12668 C C . ASN A 1 37 ? 0.028 -9.526 -16.795 1.00 0.00 38 ASN A C 5
ATOM 12669 O O . ASN A 1 37 ? -0.309 -8.410 -17.193 1.00 0.00 38 ASN A O 5
ATOM 12679 N N . ASP A 1 38 ? 0.746 -10.361 -17.554 1.00 0.00 39 ASP A N 5
ATOM 12680 C CA . ASP A 1 38 ? 1.205 -10.049 -18.918 1.00 0.00 39 ASP A CA 5
ATOM 12681 C C . ASP A 1 38 ? 0.041 -9.874 -19.922 1.00 0.00 39 ASP A C 5
ATOM 12682 O O . ASP A 1 38 ? 0.215 -9.311 -21.004 1.00 0.00 39 ASP A O 5
ATOM 12690 N N . LYS A 1 39 ? -1.160 -10.321 -19.540 1.00 0.00 40 LYS A N 5
ATOM 12691 C CA . LYS A 1 39 ? -2.460 -10.080 -20.176 1.00 0.00 40 LYS A CA 5
ATOM 12692 C C . LYS A 1 39 ? -2.979 -8.637 -20.053 1.00 0.00 40 LYS A C 5
ATOM 12693 O O . LYS A 1 39 ? -4.069 -8.361 -20.560 1.00 0.00 40 LYS A O 5
ATOM 12708 N N . PHE A 1 40 ? -2.240 -7.718 -19.418 1.00 0.00 41 PHE A N 5
ATOM 12709 C CA . PHE A 1 40 ? -2.498 -6.274 -19.534 1.00 0.00 41 PHE A CA 5
ATOM 12710 C C . PHE A 1 40 ? -2.769 -5.897 -21.006 1.00 0.00 41 PHE A C 5
ATOM 12711 O O . PHE A 1 40 ? -2.071 -6.372 -21.908 1.00 0.00 41 PHE A O 5
ATOM 12727 N N . MET A 1 41 ? -3.792 -5.080 -21.271 1.00 0.00 42 MET A N 5
ATOM 12728 C CA . MET A 1 41 ? -4.140 -4.713 -22.648 1.00 0.00 42 MET A CA 5
ATOM 12729 C C . MET A 1 41 ? -4.996 -3.452 -22.748 1.00 0.00 42 MET A C 5
ATOM 12730 O O . MET A 1 41 ? -4.603 -2.503 -23.425 1.00 0.00 42 MET A O 5
ATOM 12742 N N . SER A 1 42 ? -6.131 -3.412 -22.050 1.00 0.00 43 SER A N 5
ATOM 12743 C CA . SER A 1 42 ? -6.939 -2.201 -21.908 1.00 0.00 43 SER A CA 5
ATOM 12744 C C . SER A 1 42 ? -7.627 -2.129 -20.548 1.00 0.00 43 SER A C 5
ATOM 12745 O O . SER A 1 42 ? -7.699 -3.108 -19.809 1.00 0.00 43 SER A O 5
ATOM 12752 N N . CYS A 1 43 ? -8.115 -0.953 -20.180 1.00 0.00 44 CYS A N 5
ATOM 12753 C CA . CYS A 1 43 ? -8.843 -0.725 -18.937 1.00 0.00 44 CYS A CA 5
ATOM 12754 C C . CYS A 1 43 ? -9.643 0.576 -19.018 1.00 0.00 44 CYS A C 5
ATOM 12755 O O . CYS A 1 43 ? -9.351 1.470 -19.819 1.00 0.00 44 CYS A O 5
ATOM 12762 N N . LEU A 1 44 ? -10.648 0.683 -18.155 1.00 0.00 45 LEU A N 5
ATOM 12763 C CA . LEU A 1 44 ? -11.571 1.809 -18.104 1.00 0.00 45 LEU A CA 5
ATOM 12764 C C . LEU A 1 44 ? -11.541 2.397 -16.694 1.00 0.00 45 LEU A C 5
ATOM 12765 O O . LEU A 1 44 ? -11.641 1.670 -15.700 1.00 0.00 45 LEU A O 5
ATOM 12780 N N . VAL A 1 45 ? -11.415 3.720 -16.623 1.00 0.00 46 VAL A N 5
ATOM 12781 C CA . VAL A 1 45 ? -11.319 4.482 -15.380 1.00 0.00 46 VAL A CA 5
ATOM 12782 C C . VAL A 1 45 ? -12.424 5.533 -15.340 1.00 0.00 46 VAL A C 5
ATOM 12783 O O . VAL A 1 45 ? -12.577 6.304 -16.288 1.00 0.00 46 VAL A O 5
ATOM 12796 N N . GLY A 1 46 ? -13.194 5.526 -14.242 1.00 0.00 47 GLY A N 5
ATOM 12797 C CA . GLY A 1 46 ? -14.405 6.326 -14.018 1.00 0.00 47 GLY A CA 5
ATOM 12798 C C . GLY A 1 46 ? -14.248 7.841 -14.197 1.00 0.00 47 GLY A C 5
ATOM 12799 O O . GLY A 1 46 ? -14.362 8.369 -15.305 1.00 0.00 47 GLY A O 5
ATOM 12803 N N . SER A 1 47 ? -14.029 8.546 -13.084 1.00 0.00 48 SER A N 5
ATOM 12804 C CA . SER A 1 47 ? -13.823 10.011 -13.027 1.00 0.00 48 SER A CA 5
ATOM 12805 C C . SER A 1 47 ? -13.394 10.529 -11.644 1.00 0.00 48 SER A C 5
ATOM 12806 O O . SER A 1 47 ? -12.758 11.581 -11.556 1.00 0.00 48 SER A O 5
ATOM 12813 N N . ASN A 1 48 ? -13.658 9.769 -10.574 1.00 0.00 49 ASN A N 5
ATOM 12814 C CA . ASN A 1 48 ? -13.209 10.029 -9.201 1.00 0.00 49 ASN A CA 5
ATOM 12815 C C . ASN A 1 48 ? -12.354 8.866 -8.648 1.00 0.00 49 ASN A C 5
ATOM 12816 O O . ASN A 1 48 ? -12.307 8.632 -7.442 1.00 0.00 49 ASN A O 5
ATOM 12826 N N . VAL A 1 49 ? -11.639 8.145 -9.516 1.00 0.00 50 VAL A N 5
ATOM 12827 C CA . VAL A 1 49 ? -10.747 7.022 -9.162 1.00 0.00 50 VAL A CA 5
ATOM 12828 C C . VAL A 1 49 ? -9.543 6.975 -10.092 1.00 0.00 50 VAL A C 5
ATOM 12829 O O . VAL A 1 49 ? -9.688 7.156 -11.293 1.00 0.00 50 VAL A O 5
ATOM 12842 N N . ARG A 1 50 ? -8.350 6.721 -9.556 1.00 0.00 51 ARG A N 5
ATOM 12843 C CA . ARG A 1 50 ? -7.089 6.672 -10.308 1.00 0.00 51 ARG A CA 5
ATOM 12844 C C . ARG A 1 50 ? -6.525 5.255 -10.256 1.00 0.00 51 ARG A C 5
ATOM 12845 O O . ARG A 1 50 ? -6.470 4.645 -9.185 1.00 0.00 51 ARG A O 5
ATOM 12863 N N . CYS A 1 51 ? -6.114 4.735 -11.408 1.00 0.00 52 CYS A N 5
ATOM 12864 C CA . CYS A 1 51 ? -5.437 3.441 -11.498 1.00 0.00 52 CYS A CA 5
ATOM 12865 C C . CYS A 1 51 ? -3.921 3.655 -11.452 1.00 0.00 52 CYS A C 5
ATOM 12866 O O . CYS A 1 51 ? -3.397 4.603 -12.031 1.00 0.00 52 CYS A O 5
ATOM 12873 N N . ASN A 1 52 ? -3.211 2.741 -10.803 1.00 0.00 53 ASN A N 5
ATOM 12874 C CA . ASN A 1 52 ? -1.768 2.775 -10.592 1.00 0.00 53 ASN A CA 5
ATOM 12875 C C . ASN A 1 52 ? -1.157 1.495 -11.165 1.00 0.00 53 ASN A C 5
ATOM 12876 O O . ASN A 1 52 ? -1.650 0.408 -10.864 1.00 0.00 53 ASN A O 5
ATOM 12886 N N . ILE A 1 53 ? -0.093 1.624 -11.961 1.00 0.00 54 ILE A N 5
ATOM 12887 C CA . ILE A 1 53 ? 0.574 0.515 -12.656 1.00 0.00 54 ILE A CA 5
ATOM 12888 C C . ILE A 1 53 ? 2.107 0.654 -12.576 1.00 0.00 54 ILE A C 5
ATOM 12889 O O . ILE A 1 53 ? 2.683 1.662 -12.995 1.00 0.00 54 ILE A O 5
ATOM 12904 N N . TRP A 1 54 ? 2.748 -0.340 -11.947 1.00 0.00 55 TRP A N 5
ATOM 12905 C CA . TRP A 1 54 ? 4.189 -0.390 -11.641 1.00 0.00 55 TRP A CA 5
ATOM 12906 C C . TRP A 1 54 ? 4.801 -1.698 -12.167 1.00 0.00 55 TRP A C 5
ATOM 12907 O O . TRP A 1 54 ? 4.208 -2.771 -12.017 1.00 0.00 55 TRP A O 5
ATOM 12927 N N . GLU A 1 55 ? 5.996 -1.607 -12.761 1.00 0.00 56 GLU A N 5
ATOM 12928 C CA . GLU A 1 55 ? 6.571 -2.673 -13.596 1.00 0.00 56 GLU A CA 5
ATOM 12929 C C . GLU A 1 55 ? 7.680 -3.455 -12.885 1.00 0.00 56 GLU A C 5
ATOM 12930 O O . GLU A 1 55 ? 7.710 -4.686 -12.917 1.00 0.00 56 GLU A O 5
ATOM 12940 N N . HIS A 1 56 ? 8.591 -2.724 -12.242 1.00 0.00 57 HIS A N 5
ATOM 12941 C CA . HIS A 1 56 ? 9.638 -3.265 -11.385 1.00 0.00 57 HIS A CA 5
ATOM 12942 C C . HIS A 1 56 ? 9.998 -2.219 -10.333 1.00 0.00 57 HIS A C 5
ATOM 12943 O O . HIS A 1 56 ? 10.255 -1.054 -10.640 1.00 0.00 57 HIS A O 5
ATOM 12956 N N . ASN A 1 57 ? 10.050 -2.659 -9.085 1.00 0.00 58 ASN A N 5
ATOM 12957 C CA . ASN A 1 57 ? 10.436 -1.865 -7.931 1.00 0.00 58 ASN A CA 5
ATOM 12958 C C . ASN A 1 57 ? 11.157 -2.789 -6.945 1.00 0.00 58 ASN A C 5
ATOM 12959 O O . ASN A 1 57 ? 10.756 -3.931 -6.722 1.00 0.00 58 ASN A O 5
ATOM 12969 N N . GLU A 1 58 ? 12.233 -2.289 -6.357 1.00 0.00 59 GLU A N 5
ATOM 12970 C CA . GLU A 1 58 ? 13.041 -3.038 -5.383 1.00 0.00 59 GLU A CA 5
ATOM 12971 C C . GLU A 1 58 ? 13.727 -2.097 -4.378 1.00 0.00 59 GLU A C 5
ATOM 12972 O O . GLU A 1 58 ? 14.588 -2.531 -3.617 1.00 0.00 59 GLU A O 5
ATOM 12982 N N . ILE A 1 59 ? 13.341 -0.807 -4.402 1.00 0.00 60 ILE A N 5
ATOM 12983 C CA . ILE A 1 59 ? 13.805 0.331 -3.583 1.00 0.00 60 ILE A CA 5
ATOM 12984 C C . ILE A 1 59 ? 15.334 0.439 -3.364 1.00 0.00 60 ILE A C 5
ATOM 12985 O O . ILE A 1 59 ? 15.812 0.972 -2.364 1.00 0.00 60 ILE A O 5
ATOM 13000 N N . ASP A 1 60 ? 16.096 -0.091 -4.319 1.00 0.00 61 ASP A N 5
ATOM 13001 C CA . ASP A 1 60 ? 17.555 -0.292 -4.288 1.00 0.00 61 ASP A CA 5
ATOM 13002 C C . ASP A 1 60 ? 18.085 -0.784 -5.650 1.00 0.00 61 ASP A C 5
ATOM 13003 O O . ASP A 1 60 ? 19.265 -0.592 -5.960 1.00 0.00 61 ASP A O 5
ATOM 13011 N N . THR A 1 61 ? 17.224 -1.410 -6.469 1.00 0.00 62 THR A N 5
ATOM 13012 C CA . THR A 1 61 ? 17.535 -1.872 -7.833 1.00 0.00 62 THR A CA 5
ATOM 13013 C C . THR A 1 61 ? 18.260 -0.811 -8.684 1.00 0.00 62 THR A C 5
ATOM 13014 O O . THR A 1 61 ? 17.852 0.357 -8.688 1.00 0.00 62 THR A O 5
ATOM 13025 N N . PRO A 1 62 ? 19.306 -1.192 -9.449 1.00 0.00 63 PRO A N 5
ATOM 13026 C CA . PRO A 1 62 ? 19.983 -0.296 -10.389 1.00 0.00 63 PRO A CA 5
ATOM 13027 C C . PRO A 1 62 ? 19.151 -0.010 -11.654 1.00 0.00 63 PRO A C 5
ATOM 13028 O O . PRO A 1 62 ? 19.545 0.827 -12.471 1.00 0.00 63 PRO A O 5
ATOM 13036 N N . THR A 1 63 ? 17.996 -0.668 -11.814 1.00 0.00 64 THR A N 5
ATOM 13037 C CA . THR A 1 63 ? 17.036 -0.450 -12.901 1.00 0.00 64 THR A CA 5
ATOM 13038 C C . THR A 1 63 ? 15.651 -0.126 -12.316 1.00 0.00 64 THR A C 5
ATOM 13039 O O . THR A 1 63 ? 14.868 -1.030 -12.006 1.00 0.00 64 THR A O 5
ATOM 13050 N N . PRO A 1 64 ? 15.331 1.165 -12.085 1.00 0.00 65 PRO A N 5
ATOM 13051 C CA . PRO A 1 64 ? 13.994 1.562 -11.672 1.00 0.00 65 PRO A CA 5
ATOM 13052 C C . PRO A 1 64 ? 13.033 1.272 -12.829 1.00 0.00 65 PRO A C 5
ATOM 13053 O O . PRO A 1 64 ? 13.108 1.912 -13.884 1.00 0.00 65 PRO A O 5
ATOM 13061 N N . GLY A 1 65 ? 12.165 0.271 -12.654 1.00 0.00 66 GLY A N 5
ATOM 13062 C CA . GLY A 1 65 ? 11.156 -0.089 -13.651 1.00 0.00 66 GLY A CA 5
ATOM 13063 C C . GLY A 1 65 ? 10.219 1.083 -13.942 1.00 0.00 66 GLY A C 5
ATOM 13064 O O . GLY A 1 65 ? 10.085 2.010 -13.133 1.00 0.00 66 GLY A O 5
ATOM 13068 N N . LYS A 1 66 ? 9.551 1.049 -15.099 1.00 0.00 67 LYS A N 5
ATOM 13069 C CA . LYS A 1 66 ? 8.550 2.069 -15.417 1.00 0.00 67 LYS A CA 5
ATOM 13070 C C . LYS A 1 66 ? 7.422 2.087 -14.370 1.00 0.00 67 LYS A C 5
ATOM 13071 O O . LYS A 1 66 ? 7.145 1.100 -13.674 1.00 0.00 67 LYS A O 5
ATOM 13086 N N . PHE A 1 67 ? 6.811 3.257 -14.248 1.00 0.00 68 PHE A N 5
ATOM 13087 C CA . PHE A 1 67 ? 5.711 3.529 -13.332 1.00 0.00 68 PHE A CA 5
ATOM 13088 C C . PHE A 1 67 ? 4.801 4.586 -13.960 1.00 0.00 68 PHE A C 5
ATOM 13089 O O . PHE A 1 67 ? 5.278 5.503 -14.640 1.00 0.00 68 PHE A O 5
ATOM 13105 N N . GLN A 1 68 ? 3.496 4.475 -13.730 1.00 0.00 69 GLN A N 5
ATOM 13106 C CA . GLN A 1 68 ? 2.545 5.521 -14.087 1.00 0.00 69 GLN A CA 5
ATOM 13107 C C . GLN A 1 68 ? 1.230 5.353 -13.323 1.00 0.00 69 GLN A C 5
ATOM 13108 O O . GLN A 1 68 ? 0.912 4.293 -12.776 1.00 0.00 69 GLN A O 5
ATOM 13120 N N . GLU A 1 69 ? 0.419 6.401 -13.372 1.00 0.00 70 GLU A N 5
ATOM 13121 C CA . GLU A 1 69 ? -0.938 6.430 -12.857 1.00 0.00 70 GLU A CA 5
ATOM 13122 C C . GLU A 1 69 ? -1.891 6.898 -13.964 1.00 0.00 70 GLU A C 5
ATOM 13123 O O . GLU A 1 69 ? -1.837 8.037 -14.432 1.00 0.00 70 GLU A O 5
ATOM 13133 N N . LEU A 1 70 ? -2.737 5.977 -14.425 1.00 0.00 71 LEU A N 5
ATOM 13134 C CA . LEU A 1 70 ? -3.767 6.235 -15.430 1.00 0.00 71 LEU A CA 5
ATOM 13135 C C . LEU A 1 70 ? -4.708 7.342 -14.938 1.00 0.00 71 LEU A C 5
ATOM 13136 O O . LEU A 1 70 ? -5.104 7.343 -13.768 1.00 0.00 71 LEU A O 5
ATOM 13151 N N . ALA A 1 71 ? -5.043 8.281 -15.827 1.00 0.00 72 ALA A N 5
ATOM 13152 C CA . ALA A 1 71 ? -5.815 9.479 -15.502 1.00 0.00 72 ALA A CA 5
ATOM 13153 C C . ALA A 1 71 ? -7.110 9.160 -14.740 1.00 0.00 72 ALA A C 5
ATOM 13154 O O . ALA A 1 71 ? -7.771 8.159 -15.018 1.00 0.00 72 ALA A O 5
ATOM 13161 N N . GLN A 1 72 ? -7.492 10.035 -13.802 1.00 0.00 73 GLN A N 5
ATOM 13162 C CA . GLN A 1 72 ? -8.601 9.818 -12.861 1.00 0.00 73 GLN A CA 5
ATOM 13163 C C . GLN A 1 72 ? -9.989 9.639 -13.521 1.00 0.00 73 GLN A C 5
ATOM 13164 O O . GLN A 1 72 ? -10.938 9.229 -12.857 1.00 0.00 73 GLN A O 5
ATOM 13176 N N . GLY A 1 73 ? -10.103 9.912 -14.826 1.00 0.00 74 GLY A N 5
ATOM 13177 C CA . GLY A 1 73 ? -11.240 9.566 -15.683 1.00 0.00 74 GLY A CA 5
ATOM 13178 C C . GLY A 1 73 ? -10.849 9.536 -17.163 1.00 0.00 74 GLY A C 5
ATOM 13179 O O . GLY A 1 73 ? -10.572 10.594 -17.730 1.00 0.00 74 GLY A O 5
ATOM 13183 N N . SER A 1 74 ? -10.806 8.339 -17.760 1.00 0.00 75 SER A N 5
ATOM 13184 C CA . SER A 1 74 ? -10.497 8.052 -19.178 1.00 0.00 75 SER A CA 5
ATOM 13185 C C . SER A 1 74 ? -10.473 6.539 -19.450 1.00 0.00 75 SER A C 5
ATOM 13186 O O . SER A 1 74 ? -10.429 5.725 -18.524 1.00 0.00 75 SER A O 5
ATOM 13193 N N . THR A 1 75 ? -10.433 6.147 -20.724 1.00 0.00 76 THR A N 5
ATOM 13194 C CA . THR A 1 75 ? -10.241 4.752 -21.164 1.00 0.00 76 THR A CA 5
ATOM 13195 C C . THR A 1 75 ? -8.872 4.611 -21.830 1.00 0.00 76 THR A C 5
ATOM 13196 O O . THR A 1 75 ? -8.413 5.514 -22.533 1.00 0.00 76 THR A O 5
ATOM 13207 N N . ASN A 1 76 ? -8.210 3.478 -21.599 1.00 0.00 77 ASN A N 5
ATOM 13208 C CA . ASN A 1 76 ? -6.808 3.246 -21.940 1.00 0.00 77 ASN A CA 5
ATOM 13209 C C . ASN A 1 76 ? -6.718 1.923 -22.713 1.00 0.00 77 ASN A C 5
ATOM 13210 O O . ASN A 1 76 ? -7.122 0.887 -22.190 1.00 0.00 77 ASN A O 5
ATOM 13220 N N . ASN A 1 77 ? -6.219 1.948 -23.954 1.00 0.00 78 ASN A N 5
ATOM 13221 C CA . ASN A 1 77 ? -6.209 0.789 -24.867 1.00 0.00 78 ASN A CA 5
ATOM 13222 C C . ASN A 1 77 ? -4.831 0.492 -25.479 1.00 0.00 78 ASN A C 5
ATOM 13223 O O . ASN A 1 77 ? -4.611 -0.599 -26.004 1.00 0.00 78 ASN A O 5
ATOM 13233 N N . ASP A 1 78 ? -3.920 1.467 -25.447 1.00 0.00 79 ASP A N 5
ATOM 13234 C CA . ASP A 1 78 ? -2.524 1.297 -25.838 1.00 0.00 79 ASP A CA 5
ATOM 13235 C C . ASP A 1 78 ? -1.769 0.540 -24.727 1.00 0.00 79 ASP A C 5
ATOM 13236 O O . ASP A 1 78 ? -1.597 -0.677 -24.812 1.00 0.00 79 ASP A O 5
ATOM 13244 N N . LEU A 1 79 ? -1.368 1.254 -23.665 1.00 0.00 80 LEU A N 5
ATOM 13245 C CA . LEU A 1 79 ? -0.452 0.790 -22.606 1.00 0.00 80 LEU A CA 5
ATOM 13246 C C . LEU A 1 79 ? 0.797 0.043 -23.143 1.00 0.00 80 LEU A C 5
ATOM 13247 O O . LEU A 1 79 ? 1.444 -0.726 -22.430 1.00 0.00 80 LEU A O 5
ATOM 13262 N N . THR A 1 80 ? 1.166 0.276 -24.402 1.00 0.00 81 THR A N 5
ATOM 13263 C CA . THR A 1 80 ? 2.292 -0.368 -25.093 1.00 0.00 81 THR A CA 5
ATOM 13264 C C . THR A 1 80 ? 3.611 0.274 -24.658 1.00 0.00 81 THR A C 5
ATOM 13265 O O . THR A 1 80 ? 4.602 -0.423 -24.444 1.00 0.00 81 THR A O 5
ATOM 13276 N N . SER A 1 81 ? 3.605 1.597 -24.426 1.00 0.00 82 SER A N 5
ATOM 13277 C CA . SER A 1 81 ? 4.732 2.349 -23.846 1.00 0.00 82 SER A CA 5
ATOM 13278 C C . SER A 1 81 ? 4.977 2.011 -22.365 1.00 0.00 82 SER A C 5
ATOM 13279 O O . SER A 1 81 ? 6.116 2.011 -21.895 1.00 0.00 82 SER A O 5
ATOM 13286 N N . ILE A 1 82 ? 3.909 1.654 -21.638 1.00 0.00 83 ILE A N 5
ATOM 13287 C CA . ILE A 1 82 ? 3.956 1.103 -20.272 1.00 0.00 83 ILE A CA 5
ATOM 13288 C C . ILE A 1 82 ? 4.769 -0.210 -20.202 1.00 0.00 83 ILE A C 5
ATOM 13289 O O . ILE A 1 82 ? 5.412 -0.475 -19.189 1.00 0.00 83 ILE A O 5
ATOM 13304 N N . ASN A 1 83 ? 4.842 -0.973 -21.305 1.00 0.00 84 ASN A N 5
ATOM 13305 C CA . ASN A 1 83 ? 5.587 -2.236 -21.422 1.00 0.00 84 ASN A CA 5
ATOM 13306 C C . ASN A 1 83 ? 5.140 -3.282 -20.370 1.00 0.00 84 ASN A C 5
ATOM 13307 O O . ASN A 1 83 ? 5.950 -3.914 -19.682 1.00 0.00 84 ASN A O 5
ATOM 13317 N N . GLY A 1 84 ? 3.820 -3.420 -20.220 1.00 0.00 85 GLY A N 5
ATOM 13318 C CA . GLY A 1 84 ? 3.183 -4.229 -19.179 1.00 0.00 85 GLY A CA 5
ATOM 13319 C C . GLY A 1 84 ? 3.353 -3.671 -17.772 1.00 0.00 85 GLY A C 5
ATOM 13320 O O . GLY A 1 84 ? 3.721 -2.517 -17.600 1.00 0.00 85 GLY A O 5
ATOM 13324 N N . LEU A 1 85 ? 3.018 -4.475 -16.764 1.00 0.00 86 LEU A N 5
ATOM 13325 C CA . LEU A 1 85 ? 3.074 -4.114 -15.344 1.00 0.00 86 LEU A CA 5
ATOM 13326 C C . LEU A 1 85 ? 3.248 -5.362 -14.457 1.00 0.00 86 LEU A C 5
ATOM 13327 O O . LEU A 1 85 ? 3.473 -6.464 -14.963 1.00 0.00 86 LEU A O 5
ATOM 13342 N N . SER A 1 86 ? 3.183 -5.198 -13.136 1.00 0.00 87 SER A N 5
ATOM 13343 C CA . SER A 1 86 ? 3.057 -6.291 -12.158 1.00 0.00 87 SER A CA 5
ATOM 13344 C C . SER A 1 86 ? 2.289 -5.879 -10.906 1.00 0.00 87 SER A C 5
ATOM 13345 O O . SER A 1 86 ? 1.493 -6.650 -10.371 1.00 0.00 87 SER A O 5
ATOM 13352 N N . LYS A 1 87 ? 2.443 -4.628 -10.484 1.00 0.00 88 LYS A N 5
ATOM 13353 C CA . LYS A 1 87 ? 1.683 -4.029 -9.389 1.00 0.00 88 LYS A CA 5
ATOM 13354 C C . LYS A 1 87 ? 0.546 -3.188 -9.942 1.00 0.00 88 LYS A C 5
ATOM 13355 O O . LYS A 1 87 ? 0.775 -2.295 -10.759 1.00 0.00 88 LYS A O 5
ATOM 13370 N N . PHE A 1 88 ? -0.658 -3.467 -9.452 1.00 0.00 89 PHE A N 5
ATOM 13371 C CA . PHE A 1 88 ? -1.869 -2.700 -9.713 1.00 0.00 89 PHE A CA 5
ATOM 13372 C C . PHE A 1 88 ? -2.422 -2.183 -8.382 1.00 0.00 89 PHE A C 5
ATOM 13373 O O . PHE A 1 88 ? -2.495 -2.910 -7.389 1.00 0.00 89 PHE A O 5
ATOM 13389 N N . GLN A 1 89 ? -2.838 -0.922 -8.358 1.00 0.00 90 GLN A N 5
ATOM 13390 C CA . GLN A 1 89 ? -3.498 -0.314 -7.204 1.00 0.00 90 GLN A CA 5
ATOM 13391 C C . GLN A 1 89 ? -4.575 0.661 -7.693 1.00 0.00 90 GLN A C 5
ATOM 13392 O O . GLN A 1 89 ? -4.491 1.209 -8.792 1.00 0.00 90 GLN A O 5
ATOM 13404 N N . VAL A 1 90 ? -5.595 0.878 -6.870 1.00 0.00 91 VAL A N 5
ATOM 13405 C CA . VAL A 1 90 ? -6.768 1.691 -7.192 1.00 0.00 91 VAL A CA 5
ATOM 13406 C C . VAL A 1 90 ? -7.008 2.668 -6.059 1.00 0.00 91 VAL A C 5
ATOM 13407 O O . VAL A 1 90 ? -7.350 2.256 -4.951 1.00 0.00 91 VAL A O 5
ATOM 13420 N N . LEU A 1 91 ? -6.855 3.960 -6.342 1.00 0.00 92 LEU A N 5
ATOM 13421 C CA . LEU A 1 91 ? -6.933 5.020 -5.339 1.00 0.00 92 LEU A CA 5
ATOM 13422 C C . LEU A 1 91 ? -8.037 6.029 -5.701 1.00 0.00 92 LEU A C 5
ATOM 13423 O O . LEU A 1 91 ? -7.951 6.683 -6.745 1.00 0.00 92 LEU A O 5
ATOM 13438 N N . PRO A 1 92 ? -9.102 6.144 -4.886 1.00 0.00 93 PRO A N 5
ATOM 13439 C CA . PRO A 1 92 ? -10.196 7.076 -5.137 1.00 0.00 93 PRO A CA 5
ATOM 13440 C C . PRO A 1 92 ? -9.794 8.532 -4.902 1.00 0.00 93 PRO A C 5
ATOM 13441 O O . PRO A 1 92 ? -8.810 8.814 -4.219 1.00 0.00 93 PRO A O 5
ATOM 13449 N N . GLY A 1 93 ? -10.630 9.461 -5.375 1.00 0.00 94 GLY A N 5
ATOM 13450 C CA . GLY A 1 93 ? -10.570 10.913 -5.141 1.00 0.00 94 GLY A CA 5
ATOM 13451 C C . GLY A 1 93 ? -10.842 11.345 -3.691 1.00 0.00 94 GLY A C 5
ATOM 13452 O O . GLY A 1 93 ? -11.424 12.404 -3.444 1.00 0.00 94 GLY A O 5
ATOM 13456 N N . ALA A 1 94 ? -10.426 10.510 -2.741 1.00 0.00 95 ALA A N 5
ATOM 13457 C CA . ALA A 1 94 ? -10.463 10.702 -1.298 1.00 0.00 95 ALA A CA 5
ATOM 13458 C C . ALA A 1 94 ? -9.039 10.703 -0.704 1.00 0.00 95 ALA A C 5
ATOM 13459 O O . ALA A 1 94 ? -8.799 11.355 0.313 1.00 0.00 95 ALA A O 5
ATOM 13466 N N . PHE A 1 95 ? -8.089 10.018 -1.360 1.00 0.00 96 PHE A N 5
ATOM 13467 C CA . PHE A 1 95 ? -6.708 9.806 -0.907 1.00 0.00 96 PHE A CA 5
ATOM 13468 C C . PHE A 1 95 ? -5.721 9.913 -2.091 1.00 0.00 96 PHE A C 5
ATOM 13469 O O . PHE A 1 95 ? -6.117 9.796 -3.251 1.00 0.00 96 PHE A O 5
ATOM 13485 N N . GLN A 1 96 ? -4.431 10.127 -1.821 1.00 0.00 97 GLN A N 5
ATOM 13486 C CA . GLN A 1 96 ? -3.401 10.375 -2.848 1.00 0.00 97 GLN A CA 5
ATOM 13487 C C . GLN A 1 96 ? -2.510 9.154 -3.091 1.00 0.00 97 GLN A C 5
ATOM 13488 O O . GLN A 1 96 ? -2.257 8.773 -4.235 1.00 0.00 97 GLN A O 5
ATOM 13500 N N . TRP A 1 97 ? -2.064 8.535 -2.002 1.00 0.00 98 TRP A N 5
ATOM 13501 C CA . TRP A 1 97 ? -1.306 7.288 -1.969 1.00 0.00 98 TRP A CA 5
ATOM 13502 C C . TRP A 1 97 ? -1.875 6.408 -0.853 1.00 0.00 98 TRP A C 5
ATOM 13503 O O . TRP A 1 97 ? -2.620 6.870 0.015 1.00 0.00 98 TRP A O 5
ATOM 13523 N N . ALA A 1 98 ? -1.521 5.129 -0.868 1.00 0.00 99 ALA A N 5
ATOM 13524 C CA . ALA A 1 98 ? -1.791 4.232 0.241 1.00 0.00 99 ALA A CA 5
ATOM 13525 C C . ALA A 1 98 ? -0.588 3.322 0.473 1.00 0.00 99 ALA A C 5
ATOM 13526 O O . ALA A 1 98 ? 0.061 2.864 -0.473 1.00 0.00 99 ALA A O 5
ATOM 13533 N N . VAL A 1 99 ? -0.313 3.068 1.748 1.00 0.00 100 VAL A N 5
ATOM 13534 C CA . VAL A 1 99 ? 0.778 2.209 2.212 1.00 0.00 100 VAL A CA 5
ATOM 13535 C C . VAL A 1 99 ? 0.193 0.945 2.798 1.00 0.00 100 VAL A C 5
ATOM 13536 O O . VAL A 1 99 ? -0.807 0.972 3.511 1.00 0.00 100 VAL A O 5
ATOM 13549 N N . ASP A 1 100 ? 0.845 -0.167 2.507 1.00 0.00 101 ASP A N 5
ATOM 13550 C CA . ASP A 1 100 ? 0.500 -1.457 3.057 1.00 0.00 101 ASP A CA 5
ATOM 13551 C C . ASP A 1 100 ? 1.421 -1.706 4.245 1.00 0.00 101 ASP A C 5
ATOM 13552 O O . ASP A 1 100 ? 2.647 -1.712 4.091 1.00 0.00 101 ASP A O 5
ATOM 13560 N N . VAL A 1 101 ? 0.846 -1.911 5.428 1.00 0.00 102 VAL A N 5
ATOM 13561 C CA . VAL A 1 101 ? 1.609 -2.347 6.609 1.00 0.00 102 VAL A CA 5
ATOM 13562 C C . VAL A 1 101 ? 1.219 -3.778 6.983 1.00 0.00 102 VAL A C 5
ATOM 13563 O O . VAL A 1 101 ? 0.198 -4.301 6.537 1.00 0.00 102 VAL A O 5
ATOM 13576 N N . LYS A 1 102 ? 2.049 -4.449 7.775 1.00 0.00 103 LYS A N 5
ATOM 13577 C CA . LYS A 1 102 ? 1.805 -5.806 8.285 1.00 0.00 103 LYS A CA 5
ATOM 13578 C C . LYS A 1 102 ? 2.546 -5.999 9.594 1.00 0.00 103 LYS A C 5
ATOM 13579 O O . LYS A 1 102 ? 3.421 -5.209 9.930 1.00 0.00 103 LYS A O 5
ATOM 13594 N N . ILE A 1 103 ? 2.223 -7.069 10.301 1.00 0.00 104 ILE A N 5
ATOM 13595 C CA . ILE A 1 103 ? 2.777 -7.419 11.606 1.00 0.00 104 ILE A CA 5
ATOM 13596 C C . ILE A 1 103 ? 3.358 -8.840 11.557 1.00 0.00 104 ILE A C 5
ATOM 13597 O O . ILE A 1 103 ? 2.888 -9.683 10.791 1.00 0.00 104 ILE A O 5
ATOM 13612 N N . VAL A 1 104 ? 4.409 -9.093 12.343 1.00 0.00 105 VAL A N 5
ATOM 13613 C CA . VAL A 1 104 ? 5.110 -10.391 12.390 1.00 0.00 105 VAL A CA 5
ATOM 13614 C C . VAL A 1 104 ? 5.284 -10.811 13.839 1.00 0.00 105 VAL A C 5
ATOM 13615 O O . VAL A 1 104 ? 6.000 -10.166 14.608 1.00 0.00 105 VAL A O 5
ATOM 13628 N N . ASN A 1 105 ? 4.613 -11.900 14.204 1.00 0.00 106 ASN A N 5
ATOM 13629 C CA . ASN A 1 105 ? 4.623 -12.444 15.554 1.00 0.00 106 ASN A CA 5
ATOM 13630 C C . ASN A 1 105 ? 5.945 -13.166 15.873 1.00 0.00 106 ASN A C 5
ATOM 13631 O O . ASN A 1 105 ? 6.068 -14.377 15.677 1.00 0.00 106 ASN A O 5
ATOM 13641 N N . LYS A 1 106 ? 6.931 -12.420 16.382 1.00 0.00 107 LYS A N 5
ATOM 13642 C CA . LYS A 1 106 ? 8.245 -12.936 16.806 1.00 0.00 107 LYS A CA 5
ATOM 13643 C C . LYS A 1 106 ? 8.382 -12.978 18.343 1.00 0.00 107 LYS A C 5
ATOM 13644 O O . LYS A 1 106 ? 9.490 -13.052 18.876 1.00 0.00 107 LYS A O 5
ATOM 13659 N N . VAL A 1 107 ? 7.245 -12.952 19.058 1.00 0.00 108 VAL A N 5
ATOM 13660 C CA . VAL A 1 107 ? 7.158 -12.885 20.536 1.00 0.00 108 VAL A CA 5
ATOM 13661 C C . VAL A 1 107 ? 6.468 -14.131 21.116 1.00 0.00 108 VAL A C 5
ATOM 13662 O O . VAL A 1 107 ? 7.103 -14.938 21.797 1.00 0.00 108 VAL A O 5
ATOM 13675 N N . ASN A 1 108 ? 5.172 -14.305 20.820 1.00 0.00 109 ASN A N 5
ATOM 13676 C CA . ASN A 1 108 ? 4.366 -15.465 21.221 1.00 0.00 109 ASN A CA 5
ATOM 13677 C C . ASN A 1 108 ? 4.510 -16.639 20.230 1.00 0.00 109 ASN A C 5
ATOM 13678 O O . ASN A 1 108 ? 4.259 -17.790 20.591 1.00 0.00 109 ASN A O 5
ATOM 13688 N N . SER A 1 109 ? 4.966 -16.355 19.002 1.00 0.00 110 SER A N 5
ATOM 13689 C CA . SER A 1 109 ? 5.184 -17.309 17.904 1.00 0.00 110 SER A CA 5
ATOM 13690 C C . SER A 1 109 ? 3.891 -18.009 17.436 1.00 0.00 110 SER A C 5
ATOM 13691 O O . SER A 1 109 ? 3.879 -19.206 17.136 1.00 0.00 110 SER A O 5
ATOM 13698 N N . THR A 1 110 ? 2.786 -17.250 17.379 1.00 0.00 111 THR A N 5
ATOM 13699 C CA . THR A 1 110 ? 1.424 -17.760 17.090 1.00 0.00 111 THR A CA 5
ATOM 13700 C C . THR A 1 110 ? 0.674 -16.958 16.019 1.00 0.00 111 THR A C 5
ATOM 13701 O O . THR A 1 110 ? 0.000 -17.563 15.177 1.00 0.00 111 THR A O 5
ATOM 13712 N N . ALA A 1 111 ? 0.819 -15.624 16.006 1.00 0.00 112 ALA A N 5
ATOM 13713 C CA . ALA A 1 111 ? 0.028 -14.692 15.182 1.00 0.00 112 ALA A CA 5
ATOM 13714 C C . ALA A 1 111 ? -1.507 -14.819 15.368 1.00 0.00 112 ALA A C 5
ATOM 13715 O O . ALA A 1 111 ? -1.995 -15.563 16.221 1.00 0.00 112 ALA A O 5
ATOM 13722 N N . GLY A 1 112 ? -2.291 -14.034 14.619 1.00 0.00 113 GLY A N 5
ATOM 13723 C CA . GLY A 1 112 ? -3.749 -13.899 14.787 1.00 0.00 113 GLY A CA 5
ATOM 13724 C C . GLY A 1 112 ? -4.204 -13.433 16.183 1.00 0.00 113 GLY A C 5
ATOM 13725 O O . GLY A 1 112 ? -5.353 -13.664 16.564 1.00 0.00 113 GLY A O 5
ATOM 13729 N N . SER A 1 113 ? -3.308 -12.806 16.953 1.00 0.00 114 SER A N 5
ATOM 13730 C CA . SER A 1 113 ? -3.454 -12.528 18.396 1.00 0.00 114 SER A CA 5
ATOM 13731 C C . SER A 1 113 ? -2.943 -11.134 18.803 1.00 0.00 114 SER A C 5
ATOM 13732 O O . SER A 1 113 ? -2.675 -10.852 19.974 1.00 0.00 114 SER A O 5
ATOM 13739 N N . TYR A 1 114 ? -2.794 -10.256 17.811 1.00 0.00 115 TYR A N 5
ATOM 13740 C CA . TYR A 1 114 ? -2.152 -8.947 17.901 1.00 0.00 115 TYR A CA 5
ATOM 13741 C C . TYR A 1 114 ? -2.942 -7.937 17.072 1.00 0.00 115 TYR A C 5
ATOM 13742 O O . TYR A 1 114 ? -3.264 -8.231 15.922 1.00 0.00 115 TYR A O 5
ATOM 13759 N N . GLU A 1 115 ? -3.238 -6.761 17.629 1.00 0.00 116 GLU A N 5
ATOM 13760 C CA . GLU A 1 115 ? -4.015 -5.702 16.974 1.00 0.00 116 GLU A CA 5
ATOM 13761 C C . GLU A 1 115 ? -3.158 -4.453 16.799 1.00 0.00 116 GLU A C 5
ATOM 13762 O O . GLU A 1 115 ? -2.673 -3.895 17.782 1.00 0.00 116 GLU A O 5
ATOM 13772 N N . MET A 1 116 ? -3.000 -4.002 15.556 1.00 0.00 117 MET A N 5
ATOM 13773 C CA . MET A 1 116 ? -2.193 -2.843 15.189 1.00 0.00 117 MET A CA 5
ATOM 13774 C C . MET A 1 116 ? -3.092 -1.756 14.605 1.00 0.00 117 MET A C 5
ATOM 13775 O O . MET A 1 116 ? -3.783 -1.962 13.604 1.00 0.00 117 MET A O 5
ATOM 13787 N N . THR A 1 117 ? -3.042 -0.586 15.239 1.00 0.00 118 THR A N 5
ATOM 13788 C CA . THR A 1 117 ? -3.801 0.606 14.862 1.00 0.00 118 THR A CA 5
ATOM 13789 C C . THR A 1 117 ? -2.815 1.718 14.531 1.00 0.00 118 THR A C 5
ATOM 13790 O O . THR A 1 117 ? -2.046 2.169 15.383 1.00 0.00 118 THR A O 5
ATOM 13801 N N . ILE A 1 118 ? -2.835 2.146 13.273 1.00 0.00 119 ILE A N 5
ATOM 13802 C CA . ILE A 1 118 ? -1.970 3.188 12.722 1.00 0.00 119 ILE A CA 5
ATOM 13803 C C . ILE A 1 118 ? -2.845 4.317 12.174 1.00 0.00 119 ILE A C 5
ATOM 13804 O O . ILE A 1 118 ? -3.905 4.082 11.586 1.00 0.00 119 ILE A O 5
ATOM 13819 N N . THR A 1 119 ? -2.421 5.555 12.424 1.00 0.00 120 THR A N 5
ATOM 13820 C CA . THR A 1 119 ? -3.214 6.754 12.134 1.00 0.00 120 THR A CA 5
ATOM 13821 C C . THR A 1 119 ? -2.301 7.978 11.925 1.00 0.00 120 THR A C 5
ATOM 13822 O O . THR A 1 119 ? -1.790 8.554 12.896 1.00 0.00 120 THR A O 5
ATOM 13833 N N . PRO A 1 120 ? -2.021 8.350 10.655 1.00 0.00 121 PRO A N 5
ATOM 13834 C CA . PRO A 1 120 ? -1.285 9.567 10.318 1.00 0.00 121 PRO A CA 5
ATOM 13835 C C . PRO A 1 120 ? -2.050 10.846 10.678 1.00 0.00 121 PRO A C 5
ATOM 13836 O O . PRO A 1 120 ? -3.245 10.797 10.976 1.00 0.00 121 PRO A O 5
ATOM 13844 N N . TYR A 1 121 ? -1.353 11.988 10.628 1.00 0.00 122 TYR A N 5
ATOM 13845 C CA . TYR A 1 121 ? -1.849 13.345 10.910 1.00 0.00 122 TYR A CA 5
ATOM 13846 C C . TYR A 1 121 ? -3.315 13.606 10.480 1.00 0.00 122 TYR A C 5
ATOM 13847 O O . TYR A 1 121 ? -3.587 13.937 9.325 1.00 0.00 122 TYR A O 5
ATOM 13864 N N . GLN A 1 122 ? -4.250 13.442 11.426 1.00 0.00 123 GLN A N 5
ATOM 13865 C CA . GLN A 1 122 ? -5.710 13.421 11.232 1.00 0.00 123 GLN A CA 5
ATOM 13866 C C . GLN A 1 122 ? -6.189 12.726 9.939 1.00 0.00 123 GLN A C 5
ATOM 13867 O O . GLN A 1 122 ? -6.777 13.340 9.042 1.00 0.00 123 GLN A O 5
ATOM 13879 N N . VAL A 1 123 ? -5.958 11.413 9.870 1.00 0.00 124 VAL A N 5
ATOM 13880 C CA . VAL A 1 123 ? -6.356 10.523 8.764 1.00 0.00 124 VAL A CA 5
ATOM 13881 C C . VAL A 1 123 ? -7.247 9.390 9.284 1.00 0.00 124 VAL A C 5
ATOM 13882 O O . VAL A 1 123 ? -7.187 9.038 10.462 1.00 0.00 124 VAL A O 5
ATOM 13895 N N . ASP A 1 124 ? -8.081 8.824 8.405 1.00 0.00 125 ASP A N 5
ATOM 13896 C CA . ASP A 1 124 ? -8.904 7.635 8.659 1.00 0.00 125 ASP A CA 5
ATOM 13897 C C . ASP A 1 124 ? -8.080 6.490 9.274 1.00 0.00 125 ASP A C 5
ATOM 13898 O O . ASP A 1 124 ? -7.333 5.803 8.565 1.00 0.00 125 ASP A O 5
ATOM 13906 N N . LYS A 1 125 ? -8.176 6.305 10.601 1.00 0.00 126 LYS A N 5
ATOM 13907 C CA . LYS A 1 125 ? -7.477 5.215 11.290 1.00 0.00 126 LYS A CA 5
ATOM 13908 C C . LYS A 1 125 ? -7.912 3.864 10.724 1.00 0.00 126 LYS A C 5
ATOM 13909 O O . LYS A 1 125 ? -9.057 3.681 10.304 1.00 0.00 126 LYS A O 5
ATOM 13924 N N . VAL A 1 126 ? -7.010 2.896 10.795 1.00 0.00 127 VAL A N 5
ATOM 13925 C CA . VAL A 1 126 ? -7.268 1.514 10.393 1.00 0.00 127 VAL A CA 5
ATOM 13926 C C . VAL A 1 126 ? -6.661 0.601 11.452 1.00 0.00 127 VAL A C 5
ATOM 13927 O O . VAL A 1 126 ? -5.478 0.706 11.780 1.00 0.00 127 VAL A O 5
ATOM 13940 N N . ALA A 1 127 ? -7.510 -0.265 12.007 1.00 0.00 128 ALA A N 5
ATOM 13941 C CA . ALA A 1 127 ? -7.188 -1.208 13.070 1.00 0.00 128 ALA A CA 5
ATOM 13942 C C . ALA A 1 127 ? -7.353 -2.632 12.533 1.00 0.00 128 ALA A C 5
ATOM 13943 O O . ALA A 1 127 ? -8.474 -3.104 12.315 1.00 0.00 128 ALA A O 5
ATOM 13950 N N . CYS A 1 128 ? -6.234 -3.321 12.319 1.00 0.00 129 CYS A N 5
ATOM 13951 C CA . CYS A 1 128 ? -6.212 -4.682 11.785 1.00 0.00 129 CYS A CA 5
ATOM 13952 C C . CYS A 1 128 ? -5.509 -5.633 12.749 1.00 0.00 129 CYS A C 5
ATOM 13953 O O . CYS A 1 128 ? -4.741 -5.206 13.617 1.00 0.00 129 CYS A O 5
ATOM 13960 N N . LYS A 1 129 ? -5.769 -6.932 12.585 1.00 0.00 130 LYS A N 5
ATOM 13961 C CA . LYS A 1 129 ? -5.149 -7.982 13.395 1.00 0.00 130 LYS A CA 5
ATOM 13962 C C . LYS A 1 129 ? -4.168 -8.797 12.566 1.00 0.00 130 LYS A C 5
ATOM 13963 O O . LYS A 1 129 ? -4.242 -8.787 11.342 1.00 0.00 130 LYS A O 5
ATOM 13978 N N . ASP A 1 130 ? -3.264 -9.500 13.245 1.00 0.00 131 ASP A N 5
ATOM 13979 C CA . ASP A 1 130 ? -2.163 -10.323 12.704 1.00 0.00 131 ASP A CA 5
ATOM 13980 C C . ASP A 1 130 ? -2.620 -11.558 11.876 1.00 0.00 131 ASP A C 5
ATOM 13981 O O . ASP A 1 130 ? -2.273 -12.704 12.162 1.00 0.00 131 ASP A O 5
ATOM 13989 N N . GLY A 1 131 ? -3.462 -11.322 10.871 1.00 0.00 132 GLY A N 5
ATOM 13990 C CA . GLY A 1 131 ? -4.164 -12.302 10.042 1.00 0.00 132 GLY A CA 5
ATOM 13991 C C . GLY A 1 131 ? -4.444 -11.816 8.611 1.00 0.00 132 GLY A C 5
ATOM 13992 O O . GLY A 1 131 ? -4.595 -12.646 7.713 1.00 0.00 132 GLY A O 5
ATOM 13996 N N . ASP A 1 132 ? -4.462 -10.498 8.360 1.00 0.00 133 ASP A N 5
ATOM 13997 C CA . ASP A 1 132 ? -4.326 -9.953 7.000 1.00 0.00 133 ASP A CA 5
ATOM 13998 C C . ASP A 1 132 ? -2.951 -10.296 6.378 1.00 0.00 133 ASP A C 5
ATOM 13999 O O . ASP A 1 132 ? -1.974 -10.546 7.089 1.00 0.00 133 ASP A O 5
ATOM 14007 N N . ASP A 1 133 ? -2.857 -10.293 5.045 1.00 0.00 134 ASP A N 5
ATOM 14008 C CA . ASP A 1 133 ? -1.582 -10.445 4.320 1.00 0.00 134 ASP A CA 5
ATOM 14009 C C . ASP A 1 133 ? -0.884 -9.095 4.048 1.00 0.00 134 ASP A C 5
ATOM 14010 O O . ASP A 1 133 ? 0.303 -9.074 3.718 1.00 0.00 134 ASP A O 5
ATOM 14018 N N . PHE A 1 134 ? -1.631 -7.995 4.169 1.00 0.00 135 PHE A N 5
ATOM 14019 C CA . PHE A 1 134 ? -1.244 -6.597 3.969 1.00 0.00 135 PHE A CA 5
ATOM 14020 C C . PHE A 1 134 ? -2.459 -5.703 4.317 1.00 0.00 135 PHE A C 5
ATOM 14021 O O . PHE A 1 134 ? -3.499 -5.786 3.652 1.00 0.00 135 PHE A O 5
ATOM 14037 N N . VAL A 1 135 ? -2.384 -4.852 5.348 1.00 0.00 136 VAL A N 5
ATOM 14038 C CA . VAL A 1 135 ? -3.465 -3.887 5.645 1.00 0.00 136 VAL A CA 5
ATOM 14039 C C . VAL A 1 135 ? -3.209 -2.583 4.889 1.00 0.00 136 VAL A C 5
ATOM 14040 O O . VAL A 1 135 ? -2.135 -1.989 5.002 1.00 0.00 136 VAL A O 5
ATOM 14053 N N . GLN A 1 136 ? -4.204 -2.135 4.120 1.00 0.00 137 GLN A N 5
ATOM 14054 C CA . GLN A 1 136 ? -4.119 -0.893 3.355 1.00 0.00 137 GLN A CA 5
ATOM 14055 C C . GLN A 1 136 ? -4.402 0.322 4.251 1.00 0.00 137 GLN A C 5
ATOM 14056 O O . GLN A 1 136 ? -5.444 0.382 4.909 1.00 0.00 137 GLN A O 5
ATOM 14068 N N . LEU A 1 137 ? -3.504 1.309 4.235 1.00 0.00 138 LEU A N 5
ATOM 14069 C CA . LEU A 1 137 ? -3.645 2.588 4.932 1.00 0.00 138 LEU A CA 5
ATOM 14070 C C . LEU A 1 137 ? -3.801 3.720 3.913 1.00 0.00 138 LEU A C 5
ATOM 14071 O O . LEU A 1 137 ? -2.830 4.035 3.219 1.00 0.00 138 LEU A O 5
ATOM 14086 N N . PRO A 1 138 ? -4.994 4.327 3.797 1.00 0.00 139 PRO A N 5
ATOM 14087 C CA . PRO A 1 138 ? -5.209 5.463 2.913 1.00 0.00 139 PRO A CA 5
ATOM 14088 C C . PRO A 1 138 ? -4.519 6.717 3.469 1.00 0.00 139 PRO A C 5
ATOM 14089 O O . PRO A 1 138 ? -4.591 6.972 4.670 1.00 0.00 139 PRO A O 5
ATOM 14097 N N . ILE A 1 139 ? -3.882 7.515 2.606 1.00 0.00 140 ILE A N 5
ATOM 14098 C CA . ILE A 1 139 ? -3.131 8.727 2.980 1.00 0.00 140 ILE A CA 5
ATOM 14099 C C . ILE A 1 139 ? -3.539 9.885 2.046 1.00 0.00 140 ILE A C 5
ATOM 14100 O O . ILE A 1 139 ? -3.435 9.740 0.822 1.00 0.00 140 ILE A O 5
ATOM 14115 N N . PRO A 1 140 ? -4.015 11.035 2.562 1.00 0.00 141 PRO A N 5
ATOM 14116 C CA . PRO A 1 140 ? -4.401 12.176 1.733 1.00 0.00 141 PRO A CA 5
ATOM 14117 C C . PRO A 1 140 ? -3.185 12.866 1.100 1.00 0.00 141 PRO A C 5
ATOM 14118 O O . PRO A 1 140 ? -2.041 12.670 1.520 1.00 0.00 141 PRO A O 5
ATOM 14126 N N . LYS A 1 141 ? -3.439 13.703 0.086 1.00 0.00 142 LYS A N 5
ATOM 14127 C CA . LYS A 1 141 ? -2.393 14.498 -0.574 1.00 0.00 142 LYS A CA 5
ATOM 14128 C C . LYS A 1 141 ? -1.640 15.386 0.424 1.00 0.00 142 LYS A C 5
ATOM 14129 O O . LYS A 1 141 ? -2.243 16.075 1.250 1.00 0.00 142 LYS A O 5
ATOM 14144 N N . LEU A 1 142 ? -0.315 15.372 0.309 1.00 0.00 143 LEU A N 5
ATOM 14145 C CA . LEU A 1 142 ? 0.627 16.104 1.154 1.00 0.00 143 LEU A CA 5
ATOM 14146 C C . LEU A 1 142 ? 1.757 16.694 0.295 1.00 0.00 143 LEU A C 5
ATOM 14147 O O . LEU A 1 142 ? 2.138 16.119 -0.729 1.00 0.00 143 LEU A O 5
ATOM 14162 N N . THR A 1 143 ? 2.254 17.863 0.701 1.00 0.00 144 THR A N 5
ATOM 14163 C CA . THR A 1 143 ? 3.164 18.706 -0.093 1.00 0.00 144 THR A CA 5
ATOM 14164 C C . THR A 1 143 ? 4.210 19.360 0.829 1.00 0.00 144 THR A C 5
ATOM 14165 O O . THR A 1 143 ? 3.834 19.871 1.889 1.00 0.00 144 THR A O 5
ATOM 14176 N N . PRO A 1 144 ? 5.508 19.393 0.456 1.00 0.00 145 PRO A N 5
ATOM 14177 C CA . PRO A 1 144 ? 6.086 18.772 -0.738 1.00 0.00 145 PRO A CA 5
ATOM 14178 C C . PRO A 1 144 ? 5.995 17.238 -0.721 1.00 0.00 145 PRO A C 5
ATOM 14179 O O . PRO A 1 144 ? 5.929 16.651 0.355 1.00 0.00 145 PRO A O 5
ATOM 14187 N N . PRO A 1 145 ? 5.996 16.557 -1.881 1.00 0.00 146 PRO A N 5
ATOM 14188 C CA . PRO A 1 145 ? 5.932 15.095 -1.924 1.00 0.00 146 PRO A CA 5
ATOM 14189 C C . PRO A 1 145 ? 7.169 14.432 -1.291 1.00 0.00 146 PRO A C 5
ATOM 14190 O O . PRO A 1 145 ? 7.054 13.384 -0.662 1.00 0.00 146 PRO A O 5
ATOM 14198 N N . ASP A 1 146 ? 8.334 15.082 -1.400 1.00 0.00 147 ASP A N 5
ATOM 14199 C CA . ASP A 1 146 ? 9.583 14.725 -0.710 1.00 0.00 147 ASP A CA 5
ATOM 14200 C C . ASP A 1 146 ? 9.530 14.900 0.830 1.00 0.00 147 ASP A C 5
ATOM 14201 O O . ASP A 1 146 ? 10.428 14.431 1.534 1.00 0.00 147 ASP A O 5
ATOM 14209 N N . SER A 1 147 ? 8.505 15.575 1.370 1.00 0.00 148 SER A N 5
ATOM 14210 C CA . SER A 1 147 ? 8.316 15.740 2.819 1.00 0.00 148 SER A CA 5
ATOM 14211 C C . SER A 1 147 ? 7.891 14.438 3.519 1.00 0.00 148 SER A C 5
ATOM 14212 O O . SER A 1 147 ? 7.626 13.409 2.889 1.00 0.00 148 SER A O 5
ATOM 14219 N N . GLU A 1 148 ? 7.809 14.494 4.846 1.00 0.00 149 GLU A N 5
ATOM 14220 C CA . GLU A 1 148 ? 7.396 13.389 5.707 1.00 0.00 149 GLU A CA 5
ATOM 14221 C C . GLU A 1 148 ? 6.203 13.780 6.596 1.00 0.00 149 GLU A C 5
ATOM 14222 O O . GLU A 1 148 ? 6.049 14.938 6.996 1.00 0.00 149 GLU A O 5
ATOM 14232 N N . ILE A 1 149 ? 5.365 12.793 6.917 1.00 0.00 150 ILE A N 5
ATOM 14233 C CA . ILE A 1 149 ? 4.131 12.930 7.703 1.00 0.00 150 ILE A CA 5
ATOM 14234 C C . ILE A 1 149 ? 4.233 12.055 8.953 1.00 0.00 150 ILE A C 5
ATOM 14235 O O . ILE A 1 149 ? 4.466 10.846 8.869 1.00 0.00 150 ILE A O 5
ATOM 14250 N N . VAL A 1 150 ? 4.089 12.679 10.124 1.00 0.00 151 VAL A N 5
ATOM 14251 C CA . VAL A 1 150 ? 4.062 11.969 11.408 1.00 0.00 151 VAL A CA 5
ATOM 14252 C C . VAL A 1 150 ? 2.784 11.131 11.538 1.00 0.00 151 VAL A C 5
ATOM 14253 O O . VAL A 1 150 ? 1.692 11.556 11.144 1.00 0.00 151 VAL A O 5
ATOM 14266 N N . SER A 1 151 ? 2.919 9.935 12.104 1.00 0.00 152 SER A N 5
ATOM 14267 C CA . SER A 1 151 ? 1.829 8.989 12.327 1.00 0.00 152 SER A CA 5
ATOM 14268 C C . SER A 1 151 ? 1.986 8.288 13.664 1.00 0.00 152 SER A C 5
ATOM 14269 O O . SER A 1 151 ? 3.087 7.897 14.051 1.00 0.00 152 SER A O 5
ATOM 14276 N N . HIS A 1 152 ? 0.880 8.131 14.387 1.00 0.00 153 HIS A N 5
ATOM 14277 C CA . HIS A 1 152 ? 0.879 7.420 15.658 1.00 0.00 153 HIS A CA 5
ATOM 14278 C C . HIS A 1 152 ? 0.573 5.935 15.418 1.00 0.00 153 HIS A C 5
ATOM 14279 O O . HIS A 1 152 ? -0.278 5.586 14.591 1.00 0.00 153 HIS A O 5
ATOM 14292 N N . LEU A 1 153 ? 1.275 5.066 16.145 1.00 0.00 154 LEU A N 5
ATOM 14293 C CA . LEU A 1 153 ? 1.181 3.614 16.030 1.00 0.00 154 LEU A CA 5
ATOM 14294 C C . LEU A 1 153 ? 0.998 3.029 17.428 1.00 0.00 154 LEU A C 5
ATOM 14295 O O . LEU A 1 153 ? 1.880 3.102 18.289 1.00 0.00 154 LEU A O 5
ATOM 14310 N N . THR A 1 154 ? -0.150 2.392 17.629 1.00 0.00 155 THR A N 5
ATOM 14311 C CA . THR A 1 154 ? -0.531 1.813 18.915 1.00 0.00 155 THR A CA 5
ATOM 14312 C C . THR A 1 154 ? -0.938 0.363 18.692 1.00 0.00 155 THR A C 5
ATOM 14313 O O . THR A 1 154 ? -1.803 0.069 17.863 1.00 0.00 155 THR A O 5
ATOM 14324 N N . VAL A 1 155 ? -0.296 -0.553 19.419 1.00 0.00 156 VAL A N 5
ATOM 14325 C CA . VAL A 1 155 ? -0.507 -2.000 19.281 1.00 0.00 156 VAL A CA 5
ATOM 14326 C C . VAL A 1 155 ? -0.978 -2.555 20.618 1.00 0.00 156 VAL A C 5
ATOM 14327 O O . VAL A 1 155 ? -0.398 -2.266 21.672 1.00 0.00 156 VAL A O 5
ATOM 14340 N N . ARG A 1 156 ? -2.023 -3.375 20.572 1.00 0.00 157 ARG A N 5
ATOM 14341 C CA . ARG A 1 156 ? -2.712 -3.917 21.748 1.00 0.00 157 ARG A CA 5
ATOM 14342 C C . ARG A 1 156 ? -3.007 -5.403 21.559 1.00 0.00 157 ARG A C 5
ATOM 14343 O O . ARG A 1 156 ? -3.079 -5.891 20.428 1.00 0.00 157 ARG A O 5
ATOM 14361 N N . GLN A 1 157 ? -3.185 -6.134 22.657 1.00 0.00 158 GLN A N 5
ATOM 14362 C CA . GLN A 1 157 ? -3.691 -7.505 22.579 1.00 0.00 158 GLN A CA 5
ATOM 14363 C C . GLN A 1 157 ? -5.139 -7.545 22.064 1.00 0.00 158 GLN A C 5
ATOM 14364 O O . GLN A 1 157 ? -5.960 -6.683 22.386 1.00 0.00 158 GLN A O 5
ATOM 14376 N N . THR A 1 158 ? -5.459 -8.592 21.301 1.00 0.00 159 THR A N 5
ATOM 14377 C CA . THR A 1 158 ? -6.814 -8.896 20.802 1.00 0.00 159 THR A CA 5
ATOM 14378 C C . THR A 1 158 ? -7.693 -9.614 21.842 1.00 0.00 159 THR A C 5
ATOM 14379 O O . THR A 1 158 ? -8.886 -9.821 21.603 1.00 0.00 159 THR A O 5
ATOM 14390 N N . HIS A 1 159 ? -7.130 -9.974 23.003 1.00 0.00 160 HIS A N 5
ATOM 14391 C CA . HIS A 1 159 ? -7.787 -10.709 24.092 1.00 0.00 160 HIS A CA 5
ATOM 14392 C C . HIS A 1 159 ? -7.460 -10.084 25.463 1.00 0.00 160 HIS A C 5
ATOM 14393 O O . HIS A 1 159 ? -6.534 -9.280 25.587 1.00 0.00 160 HIS A O 5
ATOM 14406 N N . THR A 1 160 ? -8.200 -10.473 26.504 1.00 0.00 161 THR A N 5
ATOM 14407 C CA . THR A 1 160 ? -8.000 -9.978 27.878 1.00 0.00 161 THR A CA 5
ATOM 14408 C C . THR A 1 160 ? -6.836 -10.694 28.607 1.00 0.00 161 THR A C 5
ATOM 14409 O O . THR A 1 160 ? -6.668 -11.908 28.422 1.00 0.00 161 THR A O 5
ATOM 14420 N N . PRO A 1 161 ? -6.031 -10.001 29.444 1.00 0.00 162 PRO A N 5
ATOM 14421 C CA . PRO A 1 161 ? -6.019 -8.548 29.617 1.00 0.00 162 PRO A CA 5
ATOM 14422 C C . PRO A 1 161 ? -5.466 -7.851 28.369 1.00 0.00 162 PRO A C 5
ATOM 14423 O O . PRO A 1 161 ? -4.406 -8.215 27.857 1.00 0.00 162 PRO A O 5
ATOM 14431 N N . TYR A 1 162 ? -6.175 -6.817 27.903 1.00 0.00 163 TYR A N 5
ATOM 14432 C CA . TYR A 1 162 ? -5.836 -6.008 26.720 1.00 0.00 163 TYR A CA 5
ATOM 14433 C C . TYR A 1 162 ? -4.672 -5.034 26.995 1.00 0.00 163 TYR A C 5
ATOM 14434 O O . TYR A 1 162 ? -4.677 -3.886 26.547 1.00 0.00 163 TYR A O 5
ATOM 14451 N N . ASP A 1 163 ? -3.699 -5.461 27.798 1.00 0.00 164 ASP A N 5
ATOM 14452 C CA . ASP A 1 163 ? -2.485 -4.714 28.100 1.00 0.00 164 ASP A CA 5
ATOM 14453 C C . ASP A 1 163 ? -1.786 -4.314 26.788 1.00 0.00 164 ASP A C 5
ATOM 14454 O O . ASP A 1 163 ? -1.653 -5.138 25.873 1.00 0.00 164 ASP A O 5
ATOM 14462 N N . TYR A 1 164 ? -1.387 -3.044 26.667 1.00 0.00 165 TYR A N 5
ATOM 14463 C CA . TYR A 1 164 ? -0.612 -2.571 25.515 1.00 0.00 165 TYR A CA 5
ATOM 14464 C C . TYR A 1 164 ? 0.626 -3.451 25.287 1.00 0.00 165 TYR A C 5
ATOM 14465 O O . TYR A 1 164 ? 1.198 -3.979 26.241 1.00 0.00 165 TYR A O 5
ATOM 14482 N N . VAL A 1 165 ? 1.039 -3.592 24.024 1.00 0.00 166 VAL A N 5
ATOM 14483 C CA . VAL A 1 165 ? 2.164 -4.456 23.607 1.00 0.00 166 VAL A CA 5
ATOM 14484 C C . VAL A 1 165 ? 3.251 -3.679 22.863 1.00 0.00 166 VAL A C 5
ATOM 14485 O O . VAL A 1 165 ? 4.430 -4.008 22.997 1.00 0.00 166 VAL A O 5
ATOM 14498 N N . VAL A 1 166 ? 2.877 -2.602 22.156 1.00 0.00 167 VAL A N 5
ATOM 14499 C CA . VAL A 1 166 ? 3.779 -1.579 21.595 1.00 0.00 167 VAL A CA 5
ATOM 14500 C C . VAL A 1 166 ? 3.065 -0.220 21.591 1.00 0.00 167 VAL A C 5
ATOM 14501 O O . VAL A 1 166 ? 1.867 -0.131 21.323 1.00 0.00 167 VAL A O 5
ATOM 14514 N N . ASN A 1 167 ? 3.817 0.847 21.856 1.00 0.00 168 ASN A N 5
ATOM 14515 C CA . ASN A 1 167 ? 3.357 2.238 21.824 1.00 0.00 168 ASN A CA 5
ATOM 14516 C C . ASN A 1 167 ? 4.466 3.120 21.221 1.00 0.00 168 ASN A C 5
ATOM 14517 O O . ASN A 1 167 ? 5.590 3.135 21.731 1.00 0.00 168 ASN A O 5
ATOM 14527 N N . GLY A 1 168 ? 4.173 3.835 20.133 1.00 0.00 169 GLY A N 5
ATOM 14528 C CA . GLY A 1 168 ? 5.156 4.670 19.437 1.00 0.00 169 GLY A CA 5
ATOM 14529 C C . GLY A 1 168 ? 4.582 5.475 18.266 1.00 0.00 169 GLY A C 5
ATOM 14530 O O . GLY A 1 168 ? 3.368 5.611 18.102 1.00 0.00 169 GLY A O 5
ATOM 14534 N N . SER A 1 169 ? 5.476 5.997 17.431 1.00 0.00 170 SER A N 5
ATOM 14535 C CA . SER A 1 169 ? 5.138 6.795 16.246 1.00 0.00 170 SER A CA 5
ATOM 14536 C C . SER A 1 169 ? 6.080 6.452 15.090 1.00 0.00 170 SER A C 5
ATOM 14537 O O . SER A 1 169 ? 7.267 6.200 15.298 1.00 0.00 170 SER A O 5
ATOM 14544 N N . VAL A 1 170 ? 5.555 6.475 13.867 1.00 0.00 171 VAL A N 5
ATOM 14545 C CA . VAL A 1 170 ? 6.262 6.177 12.612 1.00 0.00 171 VAL A CA 5
ATOM 14546 C C . VAL A 1 170 ? 6.038 7.331 11.629 1.00 0.00 171 VAL A C 5
ATOM 14547 O O . VAL A 1 170 ? 5.063 8.072 11.751 1.00 0.00 171 VAL A O 5
ATOM 14560 N N . TYR A 1 171 ? 6.938 7.522 10.668 1.00 0.00 172 TYR A N 5
ATOM 14561 C CA . TYR A 1 171 ? 6.890 8.643 9.730 1.00 0.00 172 TYR A CA 5
ATOM 14562 C C . TYR A 1 171 ? 6.917 8.097 8.308 1.00 0.00 172 TYR A C 5
ATOM 14563 O O . TYR A 1 171 ? 7.811 7.330 7.941 1.00 0.00 172 TYR A O 5
ATOM 14580 N N . PHE A 1 172 ? 5.940 8.492 7.498 1.00 0.00 173 PHE A N 5
ATOM 14581 C CA . PHE A 1 172 ? 5.887 8.110 6.088 1.00 0.00 173 PHE A CA 5
ATOM 14582 C C . PHE A 1 172 ? 6.502 9.230 5.242 1.00 0.00 173 PHE A C 5
ATOM 14583 O O . PHE A 1 172 ? 6.263 10.410 5.501 1.00 0.00 173 PHE A O 5
ATOM 14599 N N . LYS A 1 173 ? 7.280 8.862 4.224 1.00 0.00 174 LYS A N 5
ATOM 14600 C CA . LYS A 1 173 ? 7.898 9.754 3.232 1.00 0.00 174 LYS A CA 5
ATOM 14601 C C . LYS A 1 173 ? 7.662 9.169 1.846 1.00 0.00 174 LYS A C 5
ATOM 14602 O O . LYS A 1 173 ? 7.616 7.954 1.693 1.00 0.00 174 LYS A O 5
ATOM 14617 N N . TYR A 1 174 ? 7.575 10.009 0.827 1.00 0.00 175 TYR A N 5
ATOM 14618 C CA . TYR A 1 174 ? 7.436 9.591 -0.569 1.00 0.00 175 TYR A CA 5
ATOM 14619 C C . TYR A 1 174 ? 8.586 10.185 -1.397 1.00 0.00 175 TYR A C 5
ATOM 14620 O O . TYR A 1 174 ? 9.131 11.236 -1.055 1.00 0.00 175 TYR A O 5
ATOM 14637 N N . SER A 1 175 ? 8.995 9.499 -2.468 1.00 0.00 176 SER A N 5
ATOM 14638 C CA . SER A 1 175 ? 10.088 9.935 -3.345 1.00 0.00 176 SER A CA 5
ATOM 14639 C C . SER A 1 175 ? 9.518 10.306 -4.721 1.00 0.00 176 SER A C 5
ATOM 14640 O O . SER A 1 175 ? 9.122 9.397 -5.466 1.00 0.00 176 SER A O 5
ATOM 14647 N N . PRO A 1 176 ? 9.425 11.612 -5.063 1.00 0.00 177 PRO A N 5
ATOM 14648 C CA . PRO A 1 176 ? 8.834 12.126 -6.309 1.00 0.00 177 PRO A CA 5
ATOM 14649 C C . PRO A 1 176 ? 9.711 11.881 -7.557 1.00 0.00 177 PRO A C 5
ATOM 14650 O O . PRO A 1 176 ? 10.002 12.790 -8.339 1.00 0.00 177 PRO A O 5
ATOM 14658 N N . THR A 1 177 ? 10.132 10.628 -7.743 1.00 0.00 178 THR A N 5
ATOM 14659 C CA . THR A 1 177 ? 11.071 10.158 -8.778 1.00 0.00 178 THR A CA 5
ATOM 14660 C C . THR A 1 177 ? 10.549 8.904 -9.490 1.00 0.00 178 THR A C 5
ATOM 14661 O O . THR A 1 177 ? 10.639 8.809 -10.714 1.00 0.00 178 THR A O 5
ATOM 14672 N N . THR A 1 178 ? 9.963 7.960 -8.741 1.00 0.00 179 THR A N 5
ATOM 14673 C CA . THR A 1 178 ? 9.366 6.711 -9.269 1.00 0.00 179 THR A CA 5
ATOM 14674 C C . THR A 1 178 ? 8.127 6.271 -8.458 1.00 0.00 179 THR A C 5
ATOM 14675 O O . THR A 1 178 ? 7.753 5.097 -8.383 1.00 0.00 179 THR A O 5
ATOM 14686 N N . GLY A 1 179 ? 7.494 7.242 -7.784 1.00 0.00 180 GLY A N 5
ATOM 14687 C CA . GLY A 1 179 ? 6.403 7.041 -6.828 1.00 0.00 180 GLY A CA 5
ATOM 14688 C C . GLY A 1 179 ? 6.725 6.018 -5.738 1.00 0.00 180 GLY A C 5
ATOM 14689 O O . GLY A 1 179 ? 5.950 5.099 -5.466 1.00 0.00 180 GLY A O 5
ATOM 14693 N N . GLN A 1 180 ? 7.919 6.155 -5.163 1.00 0.00 181 GLN A N 5
ATOM 14694 C CA . GLN A 1 180 ? 8.420 5.306 -4.084 1.00 0.00 181 GLN A CA 5
ATOM 14695 C C . GLN A 1 180 ? 7.900 5.799 -2.731 1.00 0.00 181 GLN A C 5
ATOM 14696 O O . GLN A 1 180 ? 7.628 6.991 -2.574 1.00 0.00 181 GLN A O 5
ATOM 14708 N N . VAL A 1 181 ? 7.836 4.922 -1.729 1.00 0.00 182 VAL A N 5
ATOM 14709 C CA . VAL A 1 181 ? 7.489 5.289 -0.351 1.00 0.00 182 VAL A CA 5
ATOM 14710 C C . VAL A 1 181 ? 8.535 4.694 0.594 1.00 0.00 182 VAL A C 5
ATOM 14711 O O . VAL A 1 181 ? 8.940 3.536 0.469 1.00 0.00 182 VAL A O 5
ATOM 14724 N N . THR A 1 182 ? 8.982 5.516 1.534 1.00 0.00 183 THR A N 5
ATOM 14725 C CA . THR A 1 182 ? 10.038 5.241 2.513 1.00 0.00 183 THR A CA 5
ATOM 14726 C C . THR A 1 182 ? 9.476 5.483 3.908 1.00 0.00 183 THR A C 5
ATOM 14727 O O . THR A 1 182 ? 8.593 6.319 4.110 1.00 0.00 183 THR A O 5
ATOM 14738 N N . VAL A 1 183 ? 9.998 4.753 4.888 1.00 0.00 184 VAL A N 5
ATOM 14739 C CA . VAL A 1 183 ? 9.547 4.801 6.282 1.00 0.00 184 VAL A CA 5
ATOM 14740 C C . VAL A 1 183 ? 10.709 5.206 7.167 1.00 0.00 184 VAL A C 5
ATOM 14741 O O . VAL A 1 183 ? 11.769 4.577 7.170 1.00 0.00 184 VAL A O 5
ATOM 14754 N N . ILE A 1 184 ? 10.485 6.279 7.914 1.00 0.00 185 ILE A N 5
ATOM 14755 C CA . ILE A 1 184 ? 11.432 6.864 8.850 1.00 0.00 185 ILE A CA 5
ATOM 14756 C C . ILE A 1 184 ? 10.901 6.604 10.256 1.00 0.00 185 ILE A C 5
ATOM 14757 O O . ILE A 1 184 ? 9.718 6.757 10.563 1.00 0.00 185 ILE A O 5
ATOM 14772 N N . LYS A 1 185 ? 11.813 6.149 11.104 1.00 0.00 186 LYS A N 5
ATOM 14773 C CA . LYS A 1 185 ? 11.581 5.819 12.502 1.00 0.00 186 LYS A CA 5
ATOM 14774 C C . LYS A 1 185 ? 12.853 6.157 13.274 1.00 0.00 186 LYS A C 5
ATOM 14775 O O . LYS A 1 185 ? 13.961 5.921 12.783 1.00 0.00 186 LYS A O 5
ATOM 14790 N N . LYS A 1 186 ? 12.690 6.735 14.459 1.00 0.00 187 LYS A N 5
ATOM 14791 C CA . LYS A 1 186 ? 13.784 7.173 15.335 1.00 0.00 187 LYS A CA 5
ATOM 14792 C C . LYS A 1 186 ? 13.564 6.577 16.716 1.00 0.00 187 LYS A C 5
ATOM 14793 O O . LYS A 1 186 ? 12.427 6.434 17.149 1.00 0.00 187 LYS A O 5
ATOM 14808 N N . ASP A 1 187 ? 14.628 6.265 17.451 1.00 0.00 188 ASP A N 5
ATOM 14809 C CA . ASP A 1 187 ? 14.503 5.677 18.799 1.00 0.00 188 ASP A CA 5
ATOM 14810 C C . ASP A 1 187 ? 13.779 6.617 19.793 1.00 0.00 188 ASP A C 5
ATOM 14811 O O . ASP A 1 187 ? 13.271 6.189 20.830 1.00 0.00 188 ASP A O 5
ATOM 14819 N N . GLU A 1 188 ? 13.704 7.907 19.449 1.00 0.00 189 GLU A N 5
ATOM 14820 C CA . GLU A 1 188 ? 12.964 8.972 20.141 1.00 0.00 189 GLU A CA 5
ATOM 14821 C C . GLU A 1 188 ? 11.427 8.881 19.976 1.00 0.00 189 GLU A C 5
ATOM 14822 O O . GLU A 1 188 ? 10.692 9.581 20.675 1.00 0.00 189 GLU A O 5
ATOM 14832 N N . THR A 1 189 ? 10.933 8.050 19.050 1.00 0.00 190 THR A N 5
ATOM 14833 C CA . THR A 1 189 ? 9.528 8.009 18.593 1.00 0.00 190 THR A CA 5
ATOM 14834 C C . THR A 1 189 ? 9.015 6.572 18.453 1.00 0.00 190 THR A C 5
ATOM 14835 O O . THR A 1 189 ? 7.931 6.241 18.935 1.00 0.00 190 THR A O 5
ATOM 14846 N N . PHE A 1 190 ? 9.819 5.693 17.858 1.00 0.00 191 PHE A N 5
ATOM 14847 C CA . PHE A 1 190 ? 9.629 4.248 17.813 1.00 0.00 191 PHE A CA 5
ATOM 14848 C C . PHE A 1 190 ? 9.816 3.613 19.209 1.00 0.00 191 PHE A C 5
ATOM 14849 O O . PHE A 1 190 ? 10.465 4.201 20.080 1.00 0.00 191 PHE A O 5
ATOM 14865 N N . PRO A 1 191 ? 9.312 2.386 19.440 1.00 0.00 192 PRO A N 5
ATOM 14866 C CA . PRO A 1 191 ? 9.417 1.688 20.727 1.00 0.00 192 PRO A CA 5
ATOM 14867 C C . PRO A 1 191 ? 10.811 1.080 20.996 1.00 0.00 192 PRO A C 5
ATOM 14868 O O . PRO A 1 191 ? 11.022 0.464 22.042 1.00 0.00 192 PRO A O 5
ATOM 14876 N N . LYS A 1 192 ? 11.748 1.205 20.038 1.00 0.00 193 LYS A N 5
ATOM 14877 C CA . LYS A 1 192 ? 13.088 0.578 19.995 1.00 0.00 193 LYS A CA 5
ATOM 14878 C C . LYS A 1 192 ? 13.099 -0.962 20.163 1.00 0.00 193 LYS A C 5
ATOM 14879 O O . LYS A 1 192 ? 14.148 -1.564 20.393 1.00 0.00 193 LYS A O 5
ATOM 14894 N N . ASN A 1 193 ? 11.941 -1.609 20.010 1.00 0.00 194 ASN A N 5
ATOM 14895 C CA . ASN A 1 193 ? 11.743 -3.063 20.129 1.00 0.00 194 ASN A CA 5
ATOM 14896 C C . ASN A 1 193 ? 11.125 -3.702 18.869 1.00 0.00 194 ASN A C 5
ATOM 14897 O O . ASN A 1 193 ? 10.891 -4.913 18.815 1.00 0.00 194 ASN A O 5
ATOM 14907 N N . MET A 1 194 ? 10.848 -2.862 17.871 1.00 0.00 195 MET A N 5
ATOM 14908 C CA . MET A 1 194 ? 10.173 -3.183 16.624 1.00 0.00 195 MET A CA 5
ATOM 14909 C C . MET A 1 194 ? 11.078 -2.727 15.481 1.00 0.00 195 MET A C 5
ATOM 14910 O O . MET A 1 194 ? 11.814 -1.744 15.618 1.00 0.00 195 MET A O 5
ATOM 14922 N N . THR A 1 195 ? 11.033 -3.423 14.352 1.00 0.00 196 THR A N 5
ATOM 14923 C CA . THR A 1 195 ? 11.831 -3.098 13.160 1.00 0.00 196 THR A CA 5
ATOM 14924 C C . THR A 1 195 ? 10.949 -3.146 11.918 1.00 0.00 196 THR A C 5
ATOM 14925 O O . THR A 1 195 ? 9.894 -3.783 11.920 1.00 0.00 196 THR A O 5
ATOM 14936 N N . VAL A 1 196 ? 11.359 -2.443 10.857 1.00 0.00 197 VAL A N 5
ATOM 14937 C CA . VAL A 1 196 ? 10.563 -2.297 9.631 1.00 0.00 197 VAL A CA 5
ATOM 14938 C C . VAL A 1 196 ? 11.315 -2.916 8.457 1.00 0.00 197 VAL A C 5
ATOM 14939 O O . VAL A 1 196 ? 12.466 -2.573 8.179 1.00 0.00 197 VAL A O 5
ATOM 14952 N N . THR A 1 197 ? 10.642 -3.834 7.774 1.00 0.00 198 THR A N 5
ATOM 14953 C CA . THR A 1 197 ? 11.153 -4.651 6.673 1.00 0.00 198 THR A CA 5
ATOM 14954 C C . THR A 1 197 ? 10.471 -4.197 5.385 1.00 0.00 198 THR A C 5
ATOM 14955 O O . THR A 1 197 ? 9.264 -4.379 5.207 1.00 0.00 198 THR A O 5
ATOM 14966 N N . GLN A 1 198 ? 11.234 -3.562 4.497 1.00 0.00 199 GLN A N 5
ATOM 14967 C CA . GLN A 1 198 ? 10.781 -3.161 3.164 1.00 0.00 199 GLN A CA 5
ATOM 14968 C C . GLN A 1 198 ? 10.703 -4.377 2.234 1.00 0.00 199 GLN A C 5
ATOM 14969 O O . GLN A 1 198 ? 11.725 -4.881 1.757 1.00 0.00 199 GLN A O 5
ATOM 14981 N N . ASP A 1 199 ? 9.483 -4.853 1.980 1.00 0.00 200 ASP A N 5
ATOM 14982 C CA . ASP A 1 199 ? 9.220 -5.915 1.004 1.00 0.00 200 ASP A CA 5
ATOM 14983 C C . ASP A 1 199 ? 9.027 -5.337 -0.413 1.00 0.00 200 ASP A C 5
ATOM 14984 O O . ASP A 1 199 ? 9.478 -5.935 -1.390 1.00 0.00 200 ASP A O 5
ATOM 14992 N N . ASP A 1 200 ? 8.427 -4.140 -0.513 1.00 0.00 201 ASP A N 5
ATOM 14993 C CA . ASP A 1 200 ? 8.122 -3.418 -1.762 1.00 0.00 201 ASP A CA 5
ATOM 14994 C C . ASP A 1 200 ? 8.319 -1.887 -1.632 1.00 0.00 201 ASP A C 5
ATOM 14995 O O . ASP A 1 200 ? 8.669 -1.380 -0.564 1.00 0.00 201 ASP A O 5
ATOM 15003 N N . ASN A 1 201 ? 8.020 -1.132 -2.701 1.00 0.00 202 ASN A N 5
ATOM 15004 C CA . ASN A 1 201 ? 7.955 0.339 -2.693 1.00 0.00 202 ASN A CA 5
ATOM 15005 C C . ASN A 1 201 ? 6.812 0.923 -1.851 1.00 0.00 202 ASN A C 5
ATOM 15006 O O . ASN A 1 201 ? 6.853 2.109 -1.530 1.00 0.00 202 ASN A O 5
ATOM 15016 N N . THR A 1 202 ? 5.804 0.119 -1.511 1.00 0.00 203 THR A N 5
ATOM 15017 C CA . THR A 1 202 ? 4.614 0.530 -0.747 1.00 0.00 203 THR A CA 5
ATOM 15018 C C . THR A 1 202 ? 4.197 -0.509 0.300 1.00 0.00 203 THR A C 5
ATO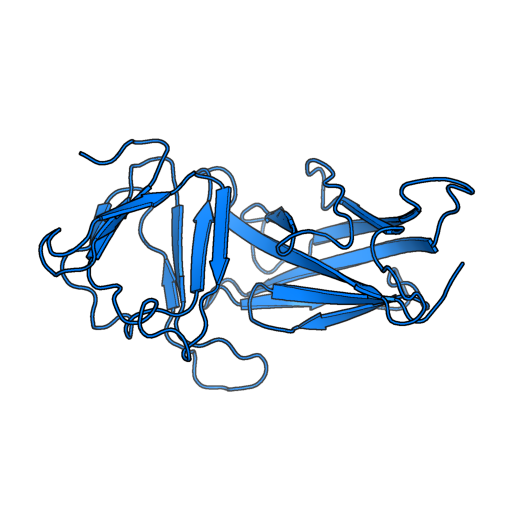M 15019 O O . THR A 1 202 ? 3.139 -0.354 0.904 1.00 0.00 203 THR A O 5
ATOM 15030 N N . SER A 1 203 ? 5.029 -1.529 0.562 1.00 0.00 204 SER A N 5
ATOM 15031 C CA . SER A 1 203 ? 4.722 -2.632 1.484 1.00 0.00 204 SER A CA 5
ATOM 15032 C C . SER A 1 203 ? 5.802 -2.771 2.545 1.00 0.00 204 SER A C 5
ATOM 15033 O O . SER A 1 203 ? 6.949 -3.129 2.252 1.00 0.00 204 SER A O 5
ATOM 15040 N N . PHE A 1 204 ? 5.408 -2.505 3.784 1.00 0.00 205 PHE A N 5
ATOM 15041 C CA . PHE A 1 204 ? 6.264 -2.510 4.961 1.00 0.00 205 PHE A CA 5
ATOM 15042 C C . PHE A 1 204 ? 5.763 -3.567 5.944 1.00 0.00 205 PHE A C 5
ATOM 15043 O O . PHE A 1 204 ? 4.565 -3.707 6.183 1.00 0.00 205 PHE A O 5
ATOM 15059 N N . ILE A 1 205 ? 6.686 -4.307 6.541 1.00 0.00 206 ILE A N 5
ATOM 15060 C CA . ILE A 1 205 ? 6.391 -5.400 7.464 1.00 0.00 206 ILE A CA 5
ATOM 15061 C C . ILE A 1 205 ? 7.036 -5.045 8.809 1.00 0.00 206 ILE A C 5
ATOM 15062 O O . ILE A 1 205 ? 8.230 -4.761 8.872 1.00 0.00 206 ILE A O 5
ATOM 15077 N N . PHE A 1 206 ? 6.232 -4.992 9.873 1.00 0.00 207 PHE A N 5
ATOM 15078 C CA . PHE A 1 206 ? 6.633 -4.540 11.206 1.00 0.00 207 PHE A CA 5
ATOM 15079 C C . PHE A 1 206 ? 6.894 -5.762 12.092 1.00 0.00 207 PHE A C 5
ATOM 15080 O O . PHE A 1 206 ? 5.970 -6.457 12.526 1.00 0.00 207 PHE A O 5
ATOM 15096 N N . ASN A 1 207 ? 8.169 -6.048 12.331 1.00 0.00 208 ASN A N 5
ATOM 15097 C CA . ASN A 1 207 ? 8.609 -7.207 13.093 1.00 0.00 208 ASN A CA 5
ATOM 15098 C C . ASN A 1 207 ? 8.640 -6.844 14.580 1.00 0.00 208 ASN A C 5
ATOM 15099 O O . ASN A 1 207 ? 9.296 -5.871 14.958 1.00 0.00 208 ASN A O 5
ATOM 15109 N N . LEU A 1 208 ? 7.977 -7.636 15.422 1.00 0.00 209 LEU A N 5
ATOM 15110 C CA . LEU A 1 208 ? 7.896 -7.401 16.866 1.00 0.00 209 LEU A CA 5
ATOM 15111 C C . LEU A 1 208 ? 8.482 -8.595 17.624 1.00 0.00 209 LEU A C 5
ATOM 15112 O O . LEU A 1 208 ? 8.000 -9.718 17.491 1.00 0.00 209 LEU A O 5
ATOM 15127 N N . ASN A 1 209 ? 9.540 -8.339 18.401 1.00 0.00 210 ASN A N 5
ATOM 15128 C CA . ASN A 1 209 ? 10.318 -9.356 19.124 1.00 0.00 210 ASN A CA 5
ATOM 15129 C C . ASN A 1 209 ? 10.142 -9.287 20.656 1.00 0.00 210 ASN A C 5
ATOM 15130 O O . ASN A 1 209 ? 10.258 -10.313 21.328 1.00 0.00 210 ASN A O 5
ATOM 15140 N N . SER A 1 210 ? 9.830 -8.112 21.204 1.00 0.00 211 SER A N 5
ATOM 15141 C CA . SER A 1 210 ? 9.588 -7.886 22.640 1.00 0.00 211 SER A CA 5
ATOM 15142 C C . SER A 1 210 ? 8.092 -7.739 22.961 1.00 0.00 211 SER A C 5
ATOM 15143 O O . SER A 1 210 ? 7.244 -7.724 22.072 1.00 0.00 211 SER A O 5
ATOM 15150 N N . GLU A 1 211 ? 7.764 -7.574 24.245 1.00 0.00 212 GLU A N 5
ATOM 15151 C CA . GLU A 1 211 ? 6.399 -7.389 24.754 1.00 0.00 212 GLU A CA 5
ATOM 15152 C C . GLU A 1 211 ? 6.378 -6.230 25.774 1.00 0.00 212 GLU A C 5
ATOM 15153 O O . GLU A 1 211 ? 6.358 -6.450 26.991 1.00 0.00 212 GLU A O 5
ATOM 15163 N N . LYS A 1 212 ? 6.500 -4.990 25.269 1.00 0.00 213 LYS A N 5
ATOM 15164 C CA . LYS A 1 212 ? 6.478 -3.751 26.081 1.00 0.00 213 LYS A CA 5
ATOM 15165 C C . LYS A 1 212 ? 5.157 -3.533 26.840 1.00 0.00 213 LYS A C 5
ATOM 15166 O O . LYS A 1 212 ? 5.151 -2.709 27.784 1.00 0.00 213 LYS A O 5
ATOM 15181 N N . SER A 1 1 ? -19.558 1.169 -20.922 1.00 0.00 2 SER A N 6
ATOM 15182 C CA . SER A 1 1 ? -18.483 1.979 -20.291 1.00 0.00 2 SER A CA 6
ATOM 15183 C C . SER A 1 1 ? -18.072 1.399 -18.932 1.00 0.00 2 SER A C 6
ATOM 15184 O O . SER A 1 1 ? -18.589 0.367 -18.490 1.00 0.00 2 SER A O 6
ATOM 15193 N N . VAL A 1 2 ? -17.127 2.056 -18.258 1.00 0.00 3 VAL A N 6
ATOM 15194 C CA . VAL A 1 2 ? -16.770 1.826 -16.850 1.00 0.00 3 VAL A CA 6
ATOM 15195 C C . VAL A 1 2 ? -17.571 2.742 -15.918 1.00 0.00 3 VAL A C 6
ATOM 15196 O O . VAL A 1 2 ? -18.003 3.830 -16.307 1.00 0.00 3 VAL A O 6
ATOM 15209 N N . ASP A 1 3 ? -17.793 2.293 -14.680 1.00 0.00 4 ASP A N 6
ATOM 15210 C CA . ASP A 1 3 ? -18.373 3.097 -13.590 1.00 0.00 4 ASP A CA 6
ATOM 15211 C C . ASP A 1 3 ? -17.534 4.363 -13.328 1.00 0.00 4 ASP A C 6
ATOM 15212 O O . ASP A 1 3 ? -16.310 4.284 -13.266 1.00 0.00 4 ASP A O 6
ATOM 15220 N N . ALA A 1 4 ? -18.157 5.516 -13.067 1.00 0.00 5 ALA A N 6
ATOM 15221 C CA . ALA A 1 4 ? -17.434 6.719 -12.628 1.00 0.00 5 ALA A CA 6
ATOM 15222 C C . ALA A 1 4 ? -16.712 6.546 -11.270 1.00 0.00 5 ALA A C 6
ATOM 15223 O O . ALA A 1 4 ? -15.795 7.307 -10.954 1.00 0.00 5 ALA A O 6
ATOM 15230 N N . ASN A 1 5 ? -17.104 5.526 -10.500 1.00 0.00 6 ASN A N 6
ATOM 15231 C CA . ASN A 1 5 ? -16.750 5.315 -9.095 1.00 0.00 6 ASN A CA 6
ATOM 15232 C C . ASN A 1 5 ? -15.937 4.022 -8.842 1.00 0.00 6 ASN A C 6
ATOM 15233 O O . ASN A 1 5 ? -15.648 3.708 -7.689 1.00 0.00 6 ASN A O 6
ATOM 15243 N N . LYS A 1 6 ? -15.576 3.274 -9.895 1.00 0.00 7 LYS A N 6
ATOM 15244 C CA . LYS A 1 6 ? -14.857 1.978 -9.892 1.00 0.00 7 LYS A CA 6
ATOM 15245 C C . LYS A 1 6 ? -14.005 1.863 -11.169 1.00 0.00 7 LYS A C 6
ATOM 15246 O O . LYS A 1 6 ? -14.135 2.692 -12.069 1.00 0.00 7 LYS A O 6
ATOM 15261 N N . VAL A 1 7 ? -13.173 0.827 -11.291 1.00 0.00 8 VAL A N 6
ATOM 15262 C CA . VAL A 1 7 ? -12.364 0.582 -12.505 1.00 0.00 8 VAL A CA 6
ATOM 15263 C C . VAL A 1 7 ? -12.550 -0.854 -12.999 1.00 0.00 8 VAL A C 6
ATOM 15264 O O . VAL A 1 7 ? -13.021 -1.716 -12.255 1.00 0.00 8 VAL A O 6
ATOM 15277 N N . LYS A 1 8 ? -12.206 -1.124 -14.258 1.00 0.00 9 LYS A N 6
ATOM 15278 C CA . LYS A 1 8 ? -12.340 -2.459 -14.865 1.00 0.00 9 LYS A CA 6
ATOM 15279 C C . LYS A 1 8 ? -11.201 -2.710 -15.854 1.00 0.00 9 LYS A C 6
ATOM 15280 O O . LYS A 1 8 ? -10.757 -1.804 -16.557 1.00 0.00 9 LYS A O 6
ATOM 15295 N N . PHE A 1 9 ? -10.710 -3.939 -15.890 1.00 0.00 10 PHE A N 6
ATOM 15296 C CA . PHE A 1 9 ? -9.523 -4.357 -16.639 1.00 0.00 10 PHE A CA 6
ATOM 15297 C C . PHE A 1 9 ? -9.930 -5.443 -17.638 1.00 0.00 10 PHE A C 6
ATOM 15298 O O . PHE A 1 9 ? -10.732 -6.324 -17.321 1.00 0.00 10 PHE A O 6
ATOM 15314 N N . PHE A 1 10 ? -9.405 -5.370 -18.859 1.00 0.00 11 PHE A N 6
ATOM 15315 C CA . PHE A 1 10 ? -9.817 -6.216 -19.979 1.00 0.00 11 PHE A CA 6
ATOM 15316 C C . PHE A 1 10 ? -8.591 -6.879 -20.628 1.00 0.00 11 PHE A C 6
ATOM 15317 O O . PHE A 1 10 ? -7.610 -6.226 -20.999 1.00 0.00 11 PHE A O 6
ATOM 15333 N N . PHE A 1 11 ? -8.643 -8.204 -20.762 1.00 0.00 12 PHE A N 6
ATOM 15334 C CA . PHE A 1 11 ? -7.613 -9.028 -21.398 1.00 0.00 12 PHE A CA 6
ATOM 15335 C C . PHE A 1 11 ? -7.742 -8.995 -22.927 1.00 0.00 12 PHE A C 6
ATOM 15336 O O . PHE A 1 11 ? -7.901 -10.022 -23.587 1.00 0.00 12 PHE A O 6
ATOM 15352 N N . GLY A 1 12 ? -7.667 -7.805 -23.503 1.00 0.00 13 GLY A N 6
ATOM 15353 C CA . GLY A 1 12 ? -7.585 -7.667 -24.944 1.00 0.00 13 GLY A CA 6
ATOM 15354 C C . GLY A 1 12 ? -7.481 -6.220 -25.377 1.00 0.00 13 GLY A C 6
ATOM 15355 O O . GLY A 1 12 ? -8.129 -5.331 -24.813 1.00 0.00 13 GLY A O 6
ATOM 15359 N N . LYS A 1 13 ? -6.629 -5.991 -26.372 1.00 0.00 14 LYS A N 6
ATOM 15360 C CA . LYS A 1 13 ? -6.410 -4.678 -26.971 1.00 0.00 14 LYS A CA 6
ATOM 15361 C C . LYS A 1 13 ? -7.704 -4.226 -27.660 1.00 0.00 14 LYS A C 6
ATOM 15362 O O . LYS A 1 13 ? -8.261 -4.966 -28.471 1.00 0.00 14 LYS A O 6
ATOM 15377 N N . ASN A 1 14 ? -8.181 -3.029 -27.315 1.00 0.00 15 ASN A N 6
ATOM 15378 C CA . ASN A 1 14 ? -9.471 -2.458 -27.745 1.00 0.00 15 ASN A CA 6
ATOM 15379 C C . ASN A 1 14 ? -10.687 -3.078 -26.996 1.00 0.00 15 ASN A C 6
ATOM 15380 O O . ASN A 1 14 ? -11.772 -3.224 -27.565 1.00 0.00 15 ASN A O 6
ATOM 15390 N N . CYS A 1 15 ? -10.512 -3.438 -25.713 1.00 0.00 16 CYS A N 6
ATOM 15391 C CA . CYS A 1 15 ? -11.568 -3.944 -24.808 1.00 0.00 16 CYS A CA 6
ATOM 15392 C C . CYS A 1 15 ? -12.181 -5.287 -25.289 1.00 0.00 16 CYS A C 6
ATOM 15393 O O . CYS A 1 15 ? -13.356 -5.372 -25.659 1.00 0.00 16 CYS A O 6
ATOM 15400 N N . THR A 1 16 ? -11.348 -6.334 -25.325 1.00 0.00 17 THR A N 6
ATOM 15401 C CA . THR A 1 16 ? -11.644 -7.670 -25.893 1.00 0.00 17 THR A CA 6
ATOM 15402 C C . THR A 1 16 ? -11.136 -8.826 -25.009 1.00 0.00 17 THR A C 6
ATOM 15403 O O . THR A 1 16 ? -10.608 -8.595 -23.924 1.00 0.00 17 THR A O 6
ATOM 15414 N N . GLY A 1 17 ? -11.322 -10.079 -25.439 1.00 0.00 18 GLY A N 6
ATOM 15415 C CA . GLY A 1 17 ? -10.842 -11.299 -24.764 1.00 0.00 18 GLY A CA 6
ATOM 15416 C C . GLY A 1 17 ? -11.598 -11.646 -23.469 1.00 0.00 18 GLY A C 6
ATOM 15417 O O . GLY A 1 17 ? -12.657 -12.274 -23.530 1.00 0.00 18 GLY A O 6
ATOM 15421 N N . GLU A 1 18 ? -11.072 -11.231 -22.315 1.00 0.00 19 GLU A N 6
ATOM 15422 C CA . GLU A 1 18 ? -11.668 -11.456 -20.984 1.00 0.00 19 GLU A CA 6
ATOM 15423 C C . GLU A 1 18 ? -11.888 -10.123 -20.254 1.00 0.00 19 GLU A C 6
ATOM 15424 O O . GLU A 1 18 ? -11.305 -9.102 -20.617 1.00 0.00 19 GLU A O 6
ATOM 15434 N N . SER A 1 19 ? -12.699 -10.124 -19.197 1.00 0.00 20 SER A N 6
ATOM 15435 C CA . SER A 1 19 ? -13.073 -8.927 -18.426 1.00 0.00 20 SER A CA 6
ATOM 15436 C C . SER A 1 19 ? -12.948 -9.154 -16.914 1.00 0.00 20 SER A C 6
ATOM 15437 O O . SER A 1 19 ? -13.110 -10.271 -16.412 1.00 0.00 20 SER A O 6
ATOM 15444 N N . PHE A 1 20 ? -12.638 -8.079 -16.198 1.00 0.00 21 PHE A N 6
ATOM 15445 C CA . PHE A 1 20 ? -12.363 -8.065 -14.762 1.00 0.00 21 PHE A CA 6
ATOM 15446 C C . PHE A 1 20 ? -12.800 -6.722 -14.16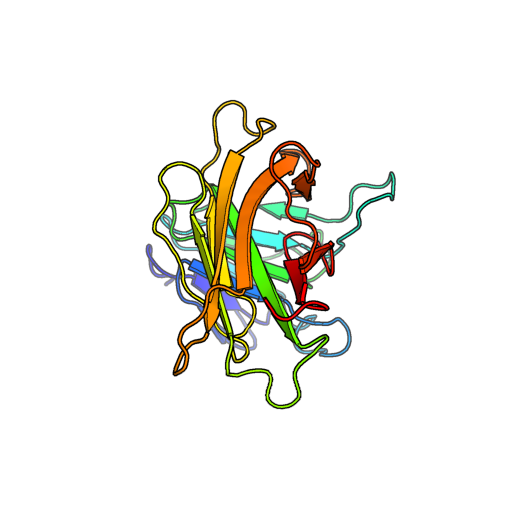8 1.00 0.00 21 PHE A C 6
ATOM 15447 O O . PHE A 1 20 ? -12.704 -5.693 -14.836 1.00 0.00 21 PHE A O 6
ATOM 15463 N N . GLU A 1 21 ? -13.237 -6.699 -12.914 1.00 0.00 22 GLU A N 6
ATOM 15464 C CA . GLU A 1 21 ? -13.744 -5.494 -12.239 1.00 0.00 22 GLU A CA 6
ATOM 15465 C C . GLU A 1 21 ? -13.005 -5.278 -10.911 1.00 0.00 22 GLU A C 6
ATOM 15466 O O . GLU A 1 21 ? -12.646 -6.241 -10.225 1.00 0.00 22 GLU A O 6
ATOM 15476 N N . TYR A 1 22 ? -12.803 -4.015 -10.536 1.00 0.00 23 TYR A N 6
ATOM 15477 C CA . TYR A 1 22 ? -12.004 -3.613 -9.379 1.00 0.00 23 TYR A CA 6
ATOM 15478 C C . TYR A 1 22 ? -12.667 -2.475 -8.601 1.00 0.00 23 TYR A C 6
ATOM 15479 O O . TYR A 1 22 ? -13.101 -1.455 -9.145 1.00 0.00 23 TYR A O 6
ATOM 15496 N N . ASN A 1 23 ? -12.713 -2.673 -7.290 1.00 0.00 24 ASN A N 6
ATOM 15497 C CA . ASN A 1 23 ? -13.239 -1.722 -6.314 1.00 0.00 24 ASN A CA 6
ATOM 15498 C C . ASN A 1 23 ? -12.286 -0.515 -6.188 1.00 0.00 24 ASN A C 6
ATOM 15499 O O . ASN A 1 23 ? -11.063 -0.667 -6.278 1.00 0.00 24 ASN A O 6
ATOM 15509 N N . LYS A 1 24 ? -12.826 0.682 -5.935 1.00 0.00 25 LYS A N 6
ATOM 15510 C CA . LYS A 1 24 ? -12.014 1.852 -5.557 1.00 0.00 25 LYS A CA 6
ATOM 15511 C C . LYS A 1 24 ? -11.288 1.594 -4.221 1.00 0.00 25 LYS A C 6
ATOM 15512 O O . LYS A 1 24 ? -11.860 0.974 -3.324 1.00 0.00 25 LYS A O 6
ATOM 15527 N N . GLY A 1 25 ? -10.051 2.067 -4.078 1.00 0.00 26 GLY A N 6
ATOM 15528 C CA . GLY A 1 25 ? -9.261 1.872 -2.852 1.00 0.00 26 GLY A CA 6
ATOM 15529 C C . GLY A 1 25 ? -8.883 0.409 -2.597 1.00 0.00 26 GLY A C 6
ATOM 15530 O O . GLY A 1 25 ? -9.145 -0.115 -1.514 1.00 0.00 26 GLY A O 6
ATOM 15534 N N . GLU A 1 26 ? -8.285 -0.261 -3.583 1.00 0.00 27 GLU A N 6
ATOM 15535 C CA . GLU A 1 26 ? -7.782 -1.639 -3.451 1.00 0.00 27 GLU A CA 6
ATOM 15536 C C . GLU A 1 26 ? -6.410 -1.819 -4.115 1.00 0.00 27 GLU A C 6
ATOM 15537 O O . GLU A 1 26 ? -6.020 -1.061 -5.004 1.00 0.00 27 GLU A O 6
ATOM 15547 N N . THR A 1 27 ? -5.677 -2.843 -3.687 1.00 0.00 28 THR A N 6
ATOM 15548 C CA . THR A 1 27 ? -4.349 -3.208 -4.202 1.00 0.00 28 THR A CA 6
ATOM 15549 C C . THR A 1 27 ? -4.250 -4.722 -4.341 1.00 0.00 28 THR A C 6
ATOM 15550 O O . THR A 1 27 ? -4.678 -5.471 -3.459 1.00 0.00 28 THR A O 6
ATOM 15561 N N . VAL A 1 28 ? -3.707 -5.174 -5.469 1.00 0.00 29 VAL A N 6
ATOM 15562 C CA . VAL A 1 28 ? -3.543 -6.595 -5.797 1.00 0.00 29 VAL A CA 6
ATOM 15563 C C . VAL A 1 28 ? -2.186 -6.805 -6.467 1.00 0.00 29 VAL A C 6
ATOM 15564 O O . VAL A 1 28 ? -1.871 -6.227 -7.511 1.00 0.00 29 VAL A O 6
ATOM 15577 N N . ARG A 1 29 ? -1.361 -7.629 -5.821 1.00 0.00 30 ARG A N 6
ATOM 15578 C CA . ARG A 1 29 ? -0.013 -7.998 -6.267 1.00 0.00 30 ARG A CA 6
ATOM 15579 C C . ARG A 1 29 ? -0.054 -9.365 -6.936 1.00 0.00 30 ARG A C 6
ATOM 15580 O O . ARG A 1 29 ? -0.173 -10.401 -6.279 1.00 0.00 30 ARG A O 6
ATOM 15598 N N . PHE A 1 30 ? 0.006 -9.338 -8.261 1.00 0.00 31 PHE A N 6
ATOM 15599 C CA . PHE A 1 30 ? 0.089 -10.521 -9.111 1.00 0.00 31 PHE A CA 6
ATOM 15600 C C . PHE A 1 30 ? 1.541 -11.006 -9.224 1.00 0.00 31 PHE A C 6
ATOM 15601 O O . PHE A 1 30 ? 2.491 -10.231 -9.070 1.00 0.00 31 PHE A O 6
ATOM 15617 N N . ASN A 1 31 ? 1.718 -12.294 -9.511 1.00 0.00 32 ASN A N 6
ATOM 15618 C CA . ASN A 1 31 ? 3.037 -12.910 -9.680 1.00 0.00 32 ASN A CA 6
ATOM 15619 C C . ASN A 1 31 ? 3.330 -13.128 -11.178 1.00 0.00 32 ASN A C 6
ATOM 15620 O O . ASN A 1 31 ? 2.470 -13.622 -11.907 1.00 0.00 32 ASN A O 6
ATOM 15630 N N . ASN A 1 32 ? 4.555 -12.831 -11.624 1.00 0.00 33 ASN A N 6
ATOM 15631 C CA . ASN A 1 32 ? 5.022 -13.147 -12.987 1.00 0.00 33 ASN A CA 6
ATOM 15632 C C . ASN A 1 32 ? 4.990 -14.658 -13.318 1.00 0.00 33 ASN A C 6
ATOM 15633 O O . ASN A 1 32 ? 5.010 -15.028 -14.493 1.00 0.00 33 ASN A O 6
ATOM 15643 N N . GLY A 1 33 ? 4.907 -15.525 -12.301 1.00 0.00 34 GLY A N 6
ATOM 15644 C CA . GLY A 1 33 ? 4.673 -16.967 -12.456 1.00 0.00 34 GLY A CA 6
ATOM 15645 C C . GLY A 1 33 ? 3.340 -17.324 -13.141 1.00 0.00 34 GLY A C 6
ATOM 15646 O O . GLY A 1 33 ? 3.257 -18.371 -13.785 1.00 0.00 34 GLY A O 6
ATOM 15650 N N . ASP A 1 34 ? 2.328 -16.450 -13.066 1.00 0.00 35 ASP A N 6
ATOM 15651 C CA . ASP A 1 34 ? 1.055 -16.605 -13.777 1.00 0.00 35 ASP A CA 6
ATOM 15652 C C . ASP A 1 34 ? 0.990 -15.624 -14.956 1.00 0.00 35 ASP A C 6
ATOM 15653 O O . ASP A 1 34 ? 0.975 -14.407 -14.756 1.00 0.00 35 ASP A O 6
ATOM 15661 N N . LYS A 1 35 ? 0.869 -16.126 -16.194 1.00 0.00 36 LYS A N 6
ATOM 15662 C CA . LYS A 1 35 ? 0.591 -15.281 -17.379 1.00 0.00 36 LYS A CA 6
ATOM 15663 C C . LYS A 1 35 ? -0.706 -14.464 -17.274 1.00 0.00 36 LYS A C 6
ATOM 15664 O O . LYS A 1 35 ? -0.916 -13.538 -18.049 1.00 0.00 36 LYS A O 6
ATOM 15679 N N . TRP A 1 36 ? -1.558 -14.772 -16.294 1.00 0.00 37 TRP A N 6
ATOM 15680 C CA . TRP A 1 36 ? -2.727 -13.973 -15.907 1.00 0.00 37 TRP A CA 6
ATOM 15681 C C . TRP A 1 36 ? -2.342 -12.534 -15.500 1.00 0.00 37 TRP A C 6
ATOM 15682 O O . TRP A 1 36 ? -3.148 -11.618 -15.638 1.00 0.00 37 TRP A O 6
ATOM 15702 N N . ASN A 1 37 ? -1.109 -12.322 -15.036 1.00 0.00 38 ASN A N 6
ATOM 15703 C CA . ASN A 1 37 ? -0.542 -10.995 -14.842 1.00 0.00 38 ASN A CA 6
ATOM 15704 C C . ASN A 1 37 ? -0.308 -10.287 -16.195 1.00 0.00 38 ASN A C 6
ATOM 15705 O O . ASN A 1 37 ? -0.871 -9.226 -16.461 1.00 0.00 38 ASN A O 6
ATOM 15715 N N . ASP A 1 38 ? 0.456 -10.922 -17.094 1.00 0.00 39 ASP A N 6
ATOM 15716 C CA . ASP A 1 38 ? 0.727 -10.473 -18.468 1.00 0.00 39 ASP A CA 6
ATOM 15717 C C . ASP A 1 38 ? -0.540 -10.333 -19.338 1.00 0.00 39 ASP A C 6
ATOM 15718 O O . ASP A 1 38 ? -0.502 -9.685 -20.383 1.00 0.00 39 ASP A O 6
ATOM 15726 N N . LYS A 1 39 ? -1.681 -10.905 -18.911 1.00 0.00 40 LYS A N 6
ATOM 15727 C CA . LYS A 1 39 ? -3.018 -10.734 -19.524 1.00 0.00 40 LYS A CA 6
ATOM 15728 C C . LYS A 1 39 ? -3.443 -9.275 -19.661 1.00 0.00 40 LYS A C 6
ATOM 15729 O O . LYS A 1 39 ? -4.213 -8.946 -20.554 1.00 0.00 40 LYS A O 6
ATOM 15744 N N . PHE A 1 40 ? -2.962 -8.400 -18.784 1.00 0.00 41 PHE A N 6
ATOM 15745 C CA . PHE A 1 40 ? -3.161 -6.958 -18.908 1.00 0.00 41 PHE A CA 6
ATOM 15746 C C . PHE A 1 40 ? -2.855 -6.466 -20.330 1.00 0.00 41 PHE A C 6
ATOM 15747 O O . PHE A 1 40 ? -1.762 -6.678 -20.858 1.00 0.00 41 PHE A O 6
ATOM 15763 N N . MET A 1 41 ? -3.853 -5.838 -20.953 1.00 0.00 42 MET A N 6
ATOM 15764 C CA . MET A 1 41 ? -3.773 -5.362 -22.336 1.00 0.00 42 MET A CA 6
ATOM 15765 C C . MET A 1 41 ? -4.630 -4.107 -22.561 1.00 0.00 42 MET A C 6
ATOM 15766 O O . MET A 1 41 ? -4.258 -3.228 -23.344 1.00 0.00 42 MET A O 6
ATOM 15778 N N . SER A 1 42 ? -5.749 -3.990 -21.837 1.00 0.00 43 SER A N 6
ATOM 15779 C CA . SER A 1 42 ? -6.505 -2.748 -21.695 1.00 0.00 43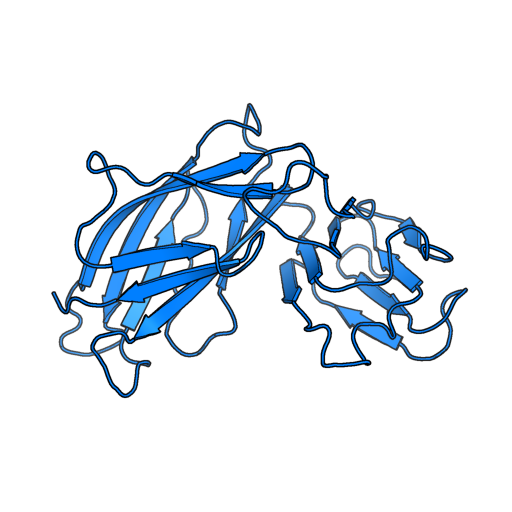 SER A CA 6
ATOM 15780 C C . SER A 1 42 ? -7.130 -2.621 -20.299 1.00 0.00 43 SER A C 6
ATOM 15781 O O . SER A 1 42 ? -7.261 -3.590 -19.546 1.00 0.00 43 SER A O 6
ATOM 15788 N N . CYS A 1 43 ? -7.511 -1.402 -19.945 1.00 0.00 44 CYS A N 6
ATOM 15789 C CA . CYS A 1 43 ? -8.277 -1.073 -18.752 1.00 0.00 44 CYS A CA 6
ATOM 15790 C C . CYS A 1 43 ? -9.026 0.248 -18.946 1.00 0.00 44 CYS A C 6
ATOM 15791 O O . CYS A 1 43 ? -8.596 1.152 -19.667 1.00 0.00 44 CYS A O 6
ATOM 15798 N N . LEU A 1 44 ? -10.177 0.350 -18.295 1.00 0.00 45 LEU A N 6
ATOM 15799 C CA . LEU A 1 44 ? -11.060 1.505 -18.351 1.00 0.00 45 LEU A CA 6
ATOM 15800 C C . LEU A 1 44 ? -11.122 2.102 -16.936 1.00 0.00 45 LEU A C 6
ATOM 15801 O O . LEU A 1 44 ? -11.270 1.375 -15.948 1.00 0.00 45 LEU A O 6
ATOM 15816 N N . VAL A 1 45 ? -11.038 3.430 -16.849 1.00 0.00 46 VAL A N 6
ATOM 15817 C CA . VAL A 1 45 ? -11.047 4.200 -15.597 1.00 0.00 46 VAL A CA 6
ATOM 15818 C C . VAL A 1 45 ? -12.133 5.273 -15.664 1.00 0.00 46 VAL A C 6
ATOM 15819 O O . VAL A 1 45 ? -12.215 6.010 -16.644 1.00 0.00 46 VAL A O 6
ATOM 15832 N N . GLY A 1 46 ? -12.967 5.321 -14.619 1.00 0.00 47 GLY A N 6
ATOM 15833 C CA . GLY A 1 46 ? -14.175 6.152 -14.499 1.00 0.00 47 GLY A CA 6
ATOM 15834 C C . GLY A 1 46 ? -13.980 7.661 -14.703 1.00 0.00 47 GLY A C 6
ATOM 15835 O O . GLY A 1 46 ? -13.927 8.168 -15.824 1.00 0.00 47 GLY A O 6
ATOM 15839 N N . SER A 1 47 ? -13.938 8.383 -13.586 1.00 0.00 48 SER A N 6
ATOM 15840 C CA . SER A 1 47 ? -13.701 9.841 -13.515 1.00 0.00 48 SER A CA 6
ATOM 15841 C C . SER A 1 47 ? -13.379 10.336 -12.094 1.00 0.00 48 SER A C 6
ATOM 15842 O O . SER A 1 47 ? -12.778 11.401 -11.941 1.00 0.00 48 SER A O 6
ATOM 15849 N N . ASN A 1 48 ? -13.743 9.553 -11.071 1.00 0.00 49 ASN A N 6
ATOM 15850 C CA . ASN A 1 48 ? -13.553 9.851 -9.645 1.00 0.00 49 ASN A CA 6
ATOM 15851 C C . ASN A 1 48 ? -12.674 8.783 -8.952 1.00 0.00 49 ASN A C 6
ATOM 15852 O O . ASN A 1 48 ? -12.775 8.552 -7.746 1.00 0.00 49 ASN A O 6
ATOM 15862 N N . VAL A 1 49 ? -11.859 8.076 -9.738 1.00 0.00 50 VAL A N 6
ATOM 15863 C CA . VAL A 1 49 ? -11.017 6.933 -9.341 1.00 0.00 50 VAL A CA 6
ATOM 15864 C C . VAL A 1 49 ? -9.773 6.886 -10.223 1.00 0.00 50 VAL A C 6
ATOM 15865 O O . VAL A 1 49 ? -9.848 7.179 -11.411 1.00 0.00 50 VAL A O 6
ATOM 15878 N N . ARG A 1 50 ? -8.625 6.512 -9.661 1.00 0.00 51 ARG A N 6
ATOM 15879 C CA . ARG A 1 50 ? -7.317 6.537 -10.326 1.00 0.00 51 ARG A CA 6
ATOM 15880 C C . ARG A 1 50 ? -6.721 5.136 -10.345 1.00 0.00 51 ARG A C 6
ATOM 15881 O O . ARG A 1 50 ? -6.873 4.380 -9.386 1.00 0.00 51 ARG A O 6
ATOM 15899 N N . CYS A 1 51 ? -5.999 4.828 -11.412 1.00 0.00 52 CYS A N 6
ATOM 15900 C CA . CYS A 1 51 ? -5.218 3.602 -11.525 1.00 0.00 52 CYS A CA 6
ATOM 15901 C C . CYS A 1 51 ? -3.734 3.931 -11.532 1.00 0.00 52 CYS A C 6
ATOM 15902 O O . CYS A 1 51 ? -3.274 4.904 -12.126 1.00 0.00 52 CYS A O 6
ATOM 15909 N N . ASN A 1 52 ? -2.980 3.061 -10.890 1.00 0.00 53 ASN A N 6
ATOM 15910 C CA . ASN A 1 52 ? -1.545 3.139 -10.748 1.00 0.00 53 ASN A CA 6
ATOM 15911 C C . ASN A 1 52 ? -1.016 1.736 -11.105 1.00 0.00 53 ASN A C 6
ATOM 15912 O O . ASN A 1 52 ? -1.552 0.722 -10.646 1.00 0.00 53 ASN A O 6
ATOM 15922 N N . ILE A 1 53 ? -0.013 1.682 -11.976 1.00 0.00 54 ILE A N 6
ATOM 15923 C CA . ILE A 1 53 ? 0.521 0.440 -12.554 1.00 0.00 54 ILE A CA 6
ATOM 15924 C C . ILE A 1 53 ? 2.045 0.412 -12.396 1.00 0.00 54 ILE A C 6
ATOM 15925 O O . ILE A 1 53 ? 2.725 1.367 -12.776 1.00 0.00 54 ILE A O 6
ATOM 15940 N N . TRP A 1 54 ? 2.554 -0.642 -11.754 1.00 0.00 55 TRP A N 6
ATOM 15941 C CA . TRP A 1 54 ? 3.949 -0.767 -11.308 1.00 0.00 55 TRP A CA 6
ATOM 15942 C C . TRP A 1 54 ? 4.530 -2.134 -11.724 1.00 0.00 55 TRP A C 6
ATOM 15943 O O . TRP A 1 54 ? 3.899 -3.184 -11.556 1.00 0.00 55 TRP A O 6
ATOM 15963 N N . GLU A 1 55 ? 5.749 -2.108 -12.267 1.00 0.00 56 GLU A N 6
ATOM 15964 C CA . GLU A 1 55 ? 6.373 -3.257 -12.954 1.00 0.00 56 GLU A CA 6
ATOM 15965 C C . GLU A 1 55 ? 7.485 -3.913 -12.130 1.00 0.00 56 GLU A C 6
ATOM 15966 O O . GLU A 1 55 ? 7.690 -5.129 -12.165 1.00 0.00 56 GLU A O 6
ATOM 15976 N N . HIS A 1 56 ? 8.192 -3.072 -11.383 1.00 0.00 57 HIS A N 6
ATOM 15977 C CA . HIS A 1 56 ? 9.290 -3.417 -10.488 1.00 0.00 57 HIS A CA 6
ATOM 15978 C C . HIS A 1 56 ? 9.100 -2.605 -9.203 1.00 0.00 57 HIS A C 6
ATOM 15979 O O . HIS A 1 56 ? 8.483 -1.534 -9.202 1.00 0.00 57 HIS A O 6
ATOM 15992 N N . ASN A 1 57 ? 9.690 -3.104 -8.126 1.00 0.00 58 ASN A N 6
ATOM 15993 C CA . ASN A 1 57 ? 9.693 -2.457 -6.825 1.00 0.00 58 ASN A CA 6
ATOM 15994 C C . ASN A 1 57 ? 11.051 -2.669 -6.144 1.00 0.00 58 ASN A C 6
ATOM 15995 O O . ASN A 1 57 ? 11.578 -3.779 -6.129 1.00 0.00 58 ASN A O 6
ATOM 16005 N N . GLU A 1 58 ? 11.623 -1.587 -5.627 1.00 0.00 59 GLU A N 6
ATOM 16006 C CA . GLU A 1 58 ? 12.915 -1.541 -4.925 1.00 0.00 59 GLU A CA 6
ATOM 16007 C C . GLU A 1 58 ? 13.254 -0.102 -4.506 1.00 0.00 59 GLU A C 6
ATOM 16008 O O . GLU A 1 58 ? 12.681 0.864 -5.012 1.00 0.00 59 GLU A O 6
ATOM 16018 N N . ILE A 1 59 ? 14.194 0.031 -3.570 1.00 0.00 60 ILE A N 6
ATOM 16019 C CA . ILE A 1 59 ? 14.585 1.294 -2.918 1.00 0.00 60 ILE A CA 6
ATOM 16020 C C . ILE A 1 59 ? 16.115 1.446 -2.792 1.00 0.00 60 ILE A C 6
ATOM 16021 O O . ILE A 1 59 ? 16.611 2.297 -2.057 1.00 0.00 60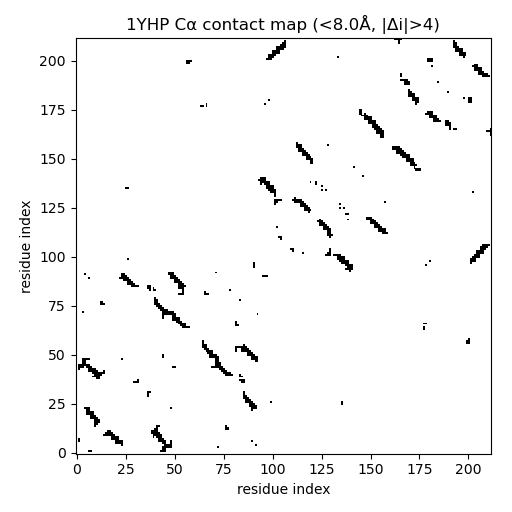 ILE A O 6
ATOM 16036 N N . ASP A 1 60 ? 16.860 0.631 -3.546 1.00 0.00 61 ASP A N 6
ATOM 16037 C CA . ASP A 1 60 ? 18.332 0.546 -3.575 1.00 0.00 61 ASP A CA 6
ATOM 16038 C C . ASP A 1 60 ? 18.845 0.206 -4.999 1.00 0.00 61 ASP A C 6
ATOM 16039 O O . ASP A 1 60 ? 19.889 -0.424 -5.178 1.00 0.00 61 ASP A O 6
ATOM 16047 N N . THR A 1 61 ? 18.097 0.606 -6.035 1.00 0.00 62 THR A N 6
ATOM 16048 C CA . THR A 1 61 ? 18.372 0.285 -7.451 1.00 0.00 62 THR A CA 6
ATOM 16049 C C . THR A 1 61 ? 19.070 1.445 -8.194 1.00 0.00 62 THR A C 6
ATOM 16050 O O . THR A 1 61 ? 18.712 2.610 -7.980 1.00 0.00 62 THR A O 6
ATOM 16061 N N . PRO A 1 62 ? 20.061 1.174 -9.076 1.00 0.00 63 PRO A N 6
ATOM 16062 C CA . PRO A 1 62 ? 20.757 2.205 -9.851 1.00 0.00 63 PRO A CA 6
ATOM 16063 C C . PRO A 1 62 ? 19.978 2.705 -11.085 1.00 0.00 63 PRO A C 6
ATOM 16064 O O . PRO A 1 62 ? 20.303 3.770 -11.619 1.00 0.00 63 PRO A O 6
ATOM 16072 N N . THR A 1 63 ? 18.957 1.967 -11.537 1.00 0.00 64 THR A N 6
ATOM 16073 C CA . THR A 1 63 ? 18.102 2.324 -12.684 1.00 0.00 64 THR A CA 6
ATOM 16074 C C . THR A 1 63 ? 16.630 2.327 -12.246 1.00 0.00 64 THR A C 6
ATOM 16075 O O . THR A 1 63 ? 16.229 1.439 -11.480 1.00 0.00 64 THR A O 6
ATOM 16086 N N . PRO A 1 64 ? 15.804 3.310 -12.659 1.00 0.00 65 PRO A N 6
ATOM 16087 C CA . PRO A 1 64 ? 14.393 3.305 -12.307 1.00 0.00 65 PRO A CA 6
ATOM 16088 C C . PRO A 1 64 ? 13.684 2.129 -12.989 1.00 0.00 65 PRO A C 6
ATOM 16089 O O . PRO A 1 64 ? 14.047 1.701 -14.091 1.00 0.00 65 PRO A O 6
ATOM 16097 N N . GLY A 1 65 ? 12.636 1.632 -12.338 1.00 0.00 66 GLY A N 6
ATOM 16098 C CA . GLY A 1 65 ? 11.734 0.640 -12.923 1.00 0.00 66 GLY A CA 6
ATOM 16099 C C . GLY A 1 65 ? 10.832 1.243 -14.005 1.00 0.00 66 GLY A C 6
ATOM 16100 O O . GLY A 1 65 ? 11.058 2.344 -14.518 1.00 0.00 66 GLY A O 6
ATOM 16104 N N . LYS A 1 66 ? 9.748 0.528 -14.299 1.00 0.00 67 LYS A N 6
ATOM 16105 C CA . LYS A 1 66 ? 8.619 1.032 -15.090 1.00 0.00 67 LYS A CA 6
ATOM 16106 C C . LYS A 1 66 ? 7.413 1.226 -14.155 1.00 0.00 67 LYS A C 6
ATOM 16107 O O . LYS A 1 66 ? 7.162 0.412 -13.259 1.00 0.00 67 LYS A O 6
ATOM 16122 N N . PHE A 1 67 ? 6.755 2.367 -14.310 1.00 0.00 68 PHE A N 6
ATOM 16123 C CA . PHE A 1 67 ? 5.605 2.796 -13.524 1.00 0.00 68 PHE A CA 6
ATOM 16124 C C . PHE A 1 67 ? 4.811 3.870 -14.277 1.00 0.00 68 PHE A C 6
ATOM 16125 O O . PHE A 1 67 ? 5.378 4.588 -15.107 1.00 0.00 68 PHE A O 6
ATOM 16141 N N . GLN A 1 68 ? 3.520 4.015 -13.973 1.00 0.00 69 GLN A N 6
ATOM 16142 C CA . GLN A 1 68 ? 2.701 5.131 -14.470 1.00 0.00 69 GLN A CA 6
ATOM 16143 C C . GLN A 1 68 ? 1.454 5.388 -13.614 1.00 0.00 69 GLN A C 6
ATOM 16144 O O . GLN A 1 68 ? 0.815 4.480 -13.077 1.00 0.00 69 GLN A O 6
ATOM 16156 N N . GLU A 1 69 ? 1.095 6.666 -13.560 1.00 0.00 70 GLU A N 6
ATOM 16157 C CA . GLU A 1 69 ? -0.161 7.202 -13.041 1.00 0.00 70 GLU A CA 6
ATOM 16158 C C . GLU A 1 69 ? -1.183 7.322 -14.182 1.00 0.00 70 GLU A C 6
ATOM 16159 O O . GLU A 1 69 ? -1.171 8.296 -14.938 1.00 0.00 70 GLU A O 6
ATOM 16169 N N . LEU A 1 70 ? -2.041 6.311 -14.345 1.00 0.00 71 LEU A N 6
ATOM 16170 C CA . LEU A 1 70 ? -3.217 6.389 -15.224 1.00 0.00 71 LEU A CA 6
ATOM 16171 C C . LEU A 1 70 ? -4.102 7.571 -14.774 1.00 0.00 71 LEU A C 6
ATOM 16172 O O . LEU A 1 70 ? -4.352 7.736 -13.577 1.00 0.00 71 LEU A O 6
ATOM 16187 N N . ALA A 1 71 ? -4.571 8.396 -15.708 1.00 0.00 72 ALA A N 6
ATOM 16188 C CA . ALA A 1 71 ? -5.434 9.539 -15.386 1.00 0.00 72 ALA A CA 6
ATOM 16189 C C . ALA A 1 71 ? -6.717 9.121 -14.635 1.00 0.00 72 ALA A C 6
ATOM 16190 O O . ALA A 1 71 ? -7.216 8.013 -14.825 1.00 0.00 72 ALA A O 6
ATOM 16197 N N . GLN A 1 72 ? -7.277 10.007 -13.797 1.00 0.00 73 GLN A N 6
ATOM 16198 C CA . GLN A 1 72 ? -8.510 9.730 -13.029 1.00 0.00 73 GLN A CA 6
ATOM 16199 C C . GLN A 1 72 ? -9.773 9.478 -13.883 1.00 0.00 73 GLN A C 6
ATOM 16200 O O . GLN A 1 72 ? -10.799 9.071 -13.343 1.00 0.00 73 GLN A O 6
ATOM 16212 N N . GLY A 1 73 ? -9.722 9.693 -15.201 1.00 0.00 74 GLY A N 6
ATOM 16213 C CA . GLY A 1 73 ? -10.852 9.476 -16.111 1.00 0.00 74 GLY A CA 6
ATOM 16214 C C . GLY A 1 73 ? -10.417 9.358 -17.572 1.00 0.00 74 GLY A C 6
ATOM 16215 O O . GLY A 1 73 ? -10.331 10.373 -18.270 1.00 0.00 74 GLY A O 6
ATOM 16219 N N . SER A 1 74 ? -10.121 8.135 -18.026 1.00 0.00 75 SER A N 6
ATOM 16220 C CA . SER A 1 74 ? -9.730 7.839 -19.415 1.00 0.00 75 SER A CA 6
ATOM 16221 C C . SER A 1 74 ? -9.865 6.347 -19.769 1.00 0.00 75 SER A C 6
ATOM 16222 O O . SER A 1 74 ? -10.036 5.475 -18.908 1.00 0.00 75 SER A O 6
ATOM 16229 N N . THR A 1 75 ? -9.739 6.051 -21.064 1.00 0.00 76 THR A N 6
ATOM 16230 C CA . THR A 1 75 ? -9.681 4.693 -21.631 1.00 0.00 76 THR A CA 6
ATOM 16231 C C . THR A 1 75 ? -8.237 4.375 -22.022 1.00 0.00 76 THR A C 6
ATOM 16232 O O . THR A 1 75 ? -7.576 5.194 -22.666 1.00 0.00 76 THR A O 6
ATOM 16243 N N . ASN A 1 76 ? -7.747 3.190 -21.652 1.00 0.00 77 ASN A N 6
ATOM 16244 C CA . ASN A 1 76 ? -6.369 2.760 -21.895 1.00 0.00 77 ASN A CA 6
ATOM 16245 C C . ASN A 1 76 ? -6.369 1.385 -22.567 1.00 0.00 77 ASN A C 6
ATOM 16246 O O . ASN A 1 76 ? -6.799 0.388 -21.998 1.00 0.00 77 ASN A O 6
ATOM 16256 N N . ASN A 1 77 ? -5.881 1.338 -23.800 1.00 0.00 78 ASN A N 6
ATOM 16257 C CA . ASN A 1 77 ? -5.905 0.159 -24.673 1.00 0.00 78 ASN A CA 6
ATOM 16258 C C . ASN A 1 77 ? -4.613 0.019 -25.500 1.00 0.00 78 ASN A C 6
ATOM 16259 O O . ASN A 1 77 ? -4.569 -0.716 -26.483 1.00 0.00 78 ASN A O 6
ATOM 16269 N N . ASP A 1 78 ? -3.556 0.738 -25.114 1.00 0.00 79 ASP A N 6
ATOM 16270 C CA . ASP A 1 78 ? -2.269 0.799 -25.831 1.00 0.00 79 ASP A CA 6
ATOM 16271 C C . ASP A 1 78 ? -1.128 1.139 -24.841 1.00 0.00 79 ASP A C 6
ATOM 16272 O O . ASP A 1 78 ? -0.368 2.095 -25.021 1.00 0.00 79 ASP A O 6
ATOM 16280 N N . LEU A 1 79 ? -1.061 0.393 -23.729 1.00 0.00 80 LEU A N 6
ATOM 16281 C CA . LEU A 1 79 ? -0.078 0.584 -22.652 1.00 0.00 80 LEU A CA 6
ATOM 16282 C C . LEU A 1 79 ? 1.302 -0.007 -23.052 1.00 0.00 80 LEU A C 6
ATOM 16283 O O . LEU A 1 79 ? 1.969 -0.669 -22.265 1.00 0.00 80 LEU A O 6
ATOM 16298 N N . THR A 1 80 ? 1.746 0.199 -24.293 1.00 0.00 81 THR A N 6
ATOM 16299 C CA . THR A 1 80 ? 3.031 -0.301 -24.812 1.00 0.00 81 THR A CA 6
ATOM 16300 C C . THR A 1 80 ? 4.237 0.356 -24.121 1.00 0.00 81 THR A C 6
ATOM 16301 O O . THR A 1 80 ? 5.264 -0.293 -23.920 1.00 0.00 81 THR A O 6
ATOM 16312 N N . SER A 1 81 ? 4.109 1.612 -23.663 1.00 0.00 82 SER A N 6
ATOM 16313 C CA . SER A 1 81 ? 5.133 2.311 -22.853 1.00 0.00 82 SER A CA 6
ATOM 16314 C C . SER A 1 81 ? 5.384 1.634 -21.489 1.00 0.00 82 SER A C 6
ATOM 16315 O O . SER A 1 81 ? 6.458 1.749 -20.896 1.00 0.00 82 SER A O 6
ATOM 16322 N N . ILE A 1 82 ? 4.390 0.883 -20.999 1.00 0.00 83 ILE A N 6
ATOM 16323 C CA . ILE A 1 82 ? 4.413 0.095 -19.750 1.00 0.00 83 ILE A CA 6
ATOM 16324 C C . ILE A 1 82 ? 5.076 -1.280 -19.964 1.00 0.00 83 ILE A C 6
ATOM 16325 O O . ILE A 1 82 ? 5.830 -1.735 -19.105 1.00 0.00 83 ILE A O 6
ATOM 16340 N N . ASN A 1 83 ? 4.892 -1.870 -21.153 1.00 0.00 84 ASN A N 6
ATOM 16341 C CA . ASN A 1 83 ? 5.454 -3.164 -21.570 1.00 0.00 84 ASN A CA 6
ATOM 16342 C C . ASN A 1 83 ? 5.027 -4.343 -20.651 1.00 0.00 84 ASN A C 6
ATOM 16343 O O . ASN A 1 83 ? 5.831 -5.203 -20.281 1.00 0.00 84 ASN A O 6
ATOM 16353 N N . GLY A 1 84 ? 3.751 -4.349 -20.241 1.00 0.00 85 GLY A N 6
ATOM 16354 C CA . GLY A 1 84 ? 3.206 -5.249 -19.206 1.00 0.00 85 GLY A CA 6
ATOM 16355 C C . GLY A 1 84 ? 3.562 -4.784 -17.781 1.00 0.00 85 GLY A C 6
ATOM 16356 O O . GLY A 1 84 ? 4.385 -3.891 -17.608 1.00 0.00 85 GLY A O 6
ATOM 16360 N N . LEU A 1 85 ? 2.945 -5.377 -16.757 1.00 0.00 86 LEU A N 6
ATOM 16361 C CA . LEU A 1 85 ? 3.014 -4.941 -15.348 1.00 0.00 86 LEU A CA 6
ATOM 16362 C C . LEU A 1 85 ? 3.131 -6.128 -14.371 1.00 0.00 86 LEU A C 6
ATOM 16363 O O . LEU A 1 85 ? 3.325 -7.259 -14.812 1.00 0.00 86 LEU A O 6
ATOM 16378 N N . SER A 1 86 ? 3.077 -5.875 -13.062 1.00 0.00 87 SER A N 6
ATOM 16379 C CA . SER A 1 86 ? 2.994 -6.925 -12.018 1.00 0.00 87 SER A CA 6
ATOM 16380 C C . SER A 1 86 ? 2.160 -6.523 -10.794 1.00 0.00 87 SER A C 6
ATOM 16381 O O . SER A 1 86 ? 1.528 -7.372 -10.160 1.00 0.00 87 SER A O 6
ATOM 16388 N N . LYS A 1 87 ? 2.100 -5.227 -10.499 1.00 0.00 88 LYS A N 6
ATOM 16389 C CA . LYS A 1 87 ? 1.327 -4.641 -9.409 1.00 0.00 88 LYS A CA 6
ATOM 16390 C C . LYS A 1 87 ? 0.285 -3.686 -9.965 1.00 0.00 88 LYS A C 6
ATOM 16391 O O . LYS A 1 87 ? 0.549 -2.914 -10.891 1.00 0.00 88 LYS A O 6
ATOM 16406 N N . PHE A 1 88 ? -0.893 -3.754 -9.364 1.00 0.00 89 PHE A N 6
ATOM 16407 C CA . PHE A 1 88 ? -2.049 -2.943 -9.702 1.00 0.00 89 PHE A CA 6
ATOM 16408 C C . PHE A 1 88 ? -2.581 -2.330 -8.406 1.00 0.00 89 PHE A C 6
ATOM 16409 O O . PHE A 1 88 ? -2.824 -3.036 -7.419 1.00 0.00 89 PHE A O 6
ATOM 16425 N N . GLN A 1 89 ? -2.747 -1.014 -8.403 1.00 0.00 90 GLN A N 6
ATOM 16426 C CA . GLN A 1 89 ? -3.221 -0.261 -7.248 1.00 0.00 90 GLN A CA 6
ATOM 16427 C C . GLN A 1 89 ? -4.249 0.780 -7.714 1.00 0.00 90 GLN A C 6
ATOM 16428 O O . GLN A 1 89 ? -4.033 1.509 -8.683 1.00 0.00 90 GLN A O 6
ATOM 16440 N N . VAL A 1 90 ? -5.395 0.811 -7.038 1.00 0.00 91 VAL A N 6
ATOM 16441 C CA . VAL A 1 90 ? -6.581 1.585 -7.419 1.00 0.00 91 VAL A CA 6
ATOM 16442 C C . VAL A 1 90 ? -6.890 2.543 -6.277 1.00 0.00 91 VAL A C 6
ATOM 16443 O O . VAL A 1 90 ? -7.148 2.107 -5.156 1.00 0.00 91 VAL A O 6
ATOM 16456 N N . LEU A 1 91 ? -6.851 3.842 -6.549 1.00 0.00 92 LEU A N 6
ATOM 16457 C CA . LEU A 1 91 ? -6.889 4.903 -5.538 1.00 0.00 92 LEU A CA 6
ATOM 16458 C C . LEU A 1 91 ? -8.098 5.821 -5.816 1.00 0.00 92 LEU A C 6
ATOM 16459 O O . LEU A 1 91 ? -8.222 6.343 -6.923 1.00 0.00 92 LEU A O 6
ATOM 16474 N N . PRO A 1 92 ? -9.031 6.022 -4.866 1.00 0.00 93 PRO A N 6
ATOM 16475 C CA . PRO A 1 92 ? -10.243 6.806 -5.094 1.00 0.00 93 PRO A CA 6
ATOM 16476 C C . PRO A 1 92 ? -9.931 8.306 -5.132 1.00 0.00 93 PRO A C 6
ATOM 16477 O O . PRO A 1 92 ? -8.943 8.761 -4.556 1.00 0.00 93 PRO A O 6
ATOM 16485 N N . GLY A 1 93 ? -10.835 9.097 -5.717 1.00 0.00 94 GLY A N 6
ATOM 16486 C CA . GLY A 1 93 ? -10.769 10.567 -5.802 1.00 0.00 94 GLY A CA 6
ATOM 16487 C C . GLY A 1 93 ? -10.907 11.329 -4.467 1.00 0.00 94 GLY A C 6
ATOM 16488 O O . GLY A 1 93 ? -11.316 12.491 -4.457 1.00 0.00 94 GLY A O 6
ATOM 16492 N N . ALA A 1 94 ? -10.574 10.680 -3.347 1.00 0.00 95 ALA A N 6
ATOM 16493 C CA . ALA A 1 94 ? -10.603 11.202 -1.977 1.00 0.00 95 ALA A CA 6
ATOM 16494 C C . ALA A 1 94 ? -9.226 11.126 -1.277 1.00 0.00 95 ALA A C 6
ATOM 16495 O O . ALA A 1 94 ? -8.976 11.875 -0.328 1.00 0.00 95 ALA A O 6
ATOM 16502 N N . PHE A 1 95 ? -8.325 10.258 -1.760 1.00 0.00 96 PHE A N 6
ATOM 16503 C CA . PHE A 1 95 ? -6.978 10.028 -1.221 1.00 0.00 96 PHE A CA 6
ATOM 16504 C C . PHE A 1 95 ? -5.938 10.222 -2.342 1.00 0.00 96 PHE A C 6
ATOM 16505 O O . PHE A 1 95 ? -6.278 10.127 -3.524 1.00 0.00 96 PHE A O 6
ATOM 16521 N N . GLN A 1 96 ? -4.673 10.481 -2.004 1.00 0.00 97 GLN A N 6
ATOM 16522 C CA . GLN A 1 96 ? -3.611 10.681 -3.010 1.00 0.00 97 GLN A CA 6
ATOM 16523 C C . GLN A 1 96 ? -2.729 9.443 -3.197 1.00 0.00 97 GLN A C 6
ATOM 16524 O O . GLN A 1 96 ? -2.343 9.114 -4.321 1.00 0.00 97 GLN A O 6
ATOM 16536 N N . TRP A 1 97 ? -2.425 8.755 -2.099 1.00 0.00 98 TRP A N 6
ATOM 16537 C CA . TRP A 1 97 ? -1.668 7.508 -2.073 1.00 0.00 98 TRP A CA 6
ATOM 16538 C C . TRP A 1 97 ? -2.133 6.673 -0.884 1.00 0.00 98 TRP A C 6
ATOM 16539 O O . TRP A 1 97 ? -2.660 7.203 0.097 1.00 0.00 98 TRP A O 6
ATOM 16559 N N . ALA A 1 98 ? -1.949 5.363 -0.975 1.00 0.00 99 ALA A N 6
ATOM 16560 C CA . ALA A 1 98 ? -2.246 4.444 0.111 1.00 0.00 99 ALA A CA 6
ATOM 16561 C C . ALA A 1 98 ? -1.101 3.445 0.281 1.00 0.00 99 ALA A C 6
ATOM 16562 O O . ALA A 1 98 ? -0.461 3.044 -0.696 1.00 0.00 99 ALA A O 6
ATOM 16569 N N . VAL A 1 99 ? -0.858 3.050 1.525 1.00 0.00 100 VAL A N 6
ATOM 16570 C CA . VAL A 1 99 ? 0.224 2.139 1.904 1.00 0.00 100 VAL A CA 6
ATOM 16571 C C . VAL A 1 99 ? -0.339 0.853 2.474 1.00 0.00 100 VAL A C 6
ATOM 16572 O O . VAL A 1 99 ? -1.243 0.871 3.311 1.00 0.00 100 VAL A O 6
ATOM 16585 N N . ASP A 1 100 ? 0.216 -0.265 2.020 1.00 0.00 101 ASP A N 6
ATOM 16586 C CA . ASP A 1 100 ? -0.070 -1.585 2.566 1.00 0.00 101 ASP A CA 6
ATOM 16587 C C . ASP A 1 100 ? 0.838 -1.818 3.785 1.00 0.00 101 ASP A C 6
ATOM 16588 O O . ASP A 1 100 ? 2.065 -1.731 3.669 1.00 0.00 101 ASP A O 6
ATOM 16596 N N . VAL A 1 101 ? 0.254 -2.164 4.934 1.00 0.00 102 VAL A N 6
ATOM 16597 C CA . VAL A 1 101 ? 0.994 -2.670 6.10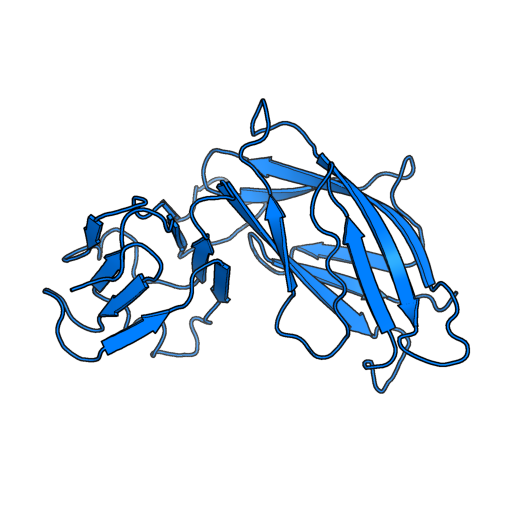4 1.00 0.00 102 VAL A CA 6
ATOM 16598 C C . VAL A 1 101 ? 0.415 -4.023 6.531 1.00 0.00 102 VAL A C 6
ATOM 16599 O O . VAL A 1 101 ? -0.801 -4.224 6.510 1.00 0.00 102 VAL A O 6
ATOM 16612 N N . LYS A 1 102 ? 1.279 -4.967 6.914 1.00 0.00 103 LYS A N 6
ATOM 16613 C CA . LYS A 1 102 ? 0.887 -6.290 7.438 1.00 0.00 103 LYS A CA 6
ATOM 16614 C C . LYS A 1 102 ? 1.625 -6.596 8.737 1.00 0.00 103 LYS A C 6
ATOM 16615 O O . LYS A 1 102 ? 2.667 -6.002 8.995 1.00 0.00 103 LYS A O 6
ATOM 16630 N N . ILE A 1 103 ? 1.127 -7.552 9.517 1.00 0.00 104 ILE A N 6
ATOM 16631 C CA . ILE A 1 103 ? 1.700 -7.935 10.813 1.00 0.00 104 ILE A CA 6
ATOM 16632 C C . ILE A 1 103 ? 2.380 -9.308 10.686 1.00 0.00 104 ILE A C 6
ATOM 16633 O O . ILE A 1 103 ? 1.818 -10.240 10.107 1.00 0.00 104 ILE A O 6
ATOM 16648 N N . VAL A 1 104 ? 3.587 -9.420 11.245 1.00 0.00 105 VAL A N 6
ATOM 16649 C CA . VAL A 1 104 ? 4.442 -10.618 11.274 1.00 0.00 105 VAL A CA 6
ATOM 16650 C C . VAL A 1 104 ? 4.851 -10.898 12.718 1.00 0.00 105 VAL A C 6
ATOM 16651 O O . VAL A 1 104 ? 5.657 -10.180 13.312 1.00 0.00 105 VAL A O 6
ATOM 16664 N N . ASN A 1 105 ? 4.284 -11.954 13.286 1.00 0.00 106 ASN A N 6
ATOM 16665 C CA . ASN A 1 105 ? 4.661 -12.447 14.607 1.00 0.00 106 ASN A CA 6
ATOM 16666 C C . ASN A 1 105 ? 5.998 -13.212 14.543 1.00 0.00 106 ASN A C 6
ATOM 16667 O O . ASN A 1 105 ? 6.084 -14.253 13.889 1.00 0.00 106 ASN A O 6
ATOM 16677 N N . LYS A 1 106 ? 7.021 -12.724 15.257 1.00 0.00 107 LYS A N 6
ATOM 16678 C CA . LYS A 1 106 ? 8.304 -13.430 15.466 1.00 0.00 107 LYS A CA 6
ATOM 16679 C C . LYS A 1 106 ? 8.401 -14.077 16.867 1.00 0.00 107 LYS A C 6
ATOM 16680 O O . LYS A 1 106 ? 9.172 -15.023 17.038 1.00 0.00 107 LYS A O 6
ATOM 16695 N N . VAL A 1 107 ? 7.620 -13.607 17.852 1.00 0.00 108 VAL A N 6
ATOM 16696 C CA . VAL A 1 107 ? 7.544 -14.199 19.210 1.00 0.00 108 VAL A CA 6
ATOM 16697 C C . VAL A 1 107 ? 6.472 -15.294 19.300 1.00 0.00 108 VAL A C 6
ATOM 16698 O O . VAL A 1 107 ? 6.798 -16.472 19.447 1.00 0.00 108 VAL A O 6
ATOM 16711 N N . ASN A 1 108 ? 5.196 -14.916 19.193 1.00 0.00 109 ASN A N 6
ATOM 16712 C CA . ASN A 1 108 ? 4.044 -15.812 19.320 1.00 0.00 109 ASN A CA 6
ATOM 16713 C C . ASN A 1 108 ? 3.740 -16.488 17.973 1.00 0.00 109 ASN A C 6
ATOM 16714 O O . ASN A 1 108 ? 3.094 -15.885 17.119 1.00 0.00 109 ASN A O 6
ATOM 16724 N N . SER A 1 109 ? 4.212 -17.722 17.768 1.00 0.00 110 SER A N 6
ATOM 16725 C CA . SER A 1 109 ? 4.100 -18.508 16.513 1.00 0.00 110 SER A CA 6
ATOM 16726 C C . SER A 1 109 ? 2.660 -18.997 16.187 1.00 0.00 110 SER A C 6
ATOM 16727 O O . SER A 1 109 ? 2.424 -20.173 15.900 1.00 0.00 110 SER A O 6
ATOM 16734 N N . THR A 1 110 ? 1.691 -18.083 16.278 1.00 0.00 111 THR A N 6
ATOM 16735 C CA . THR A 1 110 ? 0.232 -18.292 16.207 1.00 0.00 111 THR A CA 6
ATOM 16736 C C . THR A 1 110 ? -0.478 -17.125 15.508 1.00 0.00 111 THR A C 6
ATOM 16737 O O . THR A 1 110 ? -1.428 -17.362 14.758 1.00 0.00 111 THR A O 6
ATOM 16748 N N . ALA A 1 111 ? -0.005 -15.886 15.711 1.00 0.00 112 ALA A N 6
ATOM 16749 C CA . ALA A 1 111 ? -0.690 -14.667 15.275 1.00 0.00 112 ALA A CA 6
ATOM 16750 C C . ALA A 1 111 ? -2.184 -14.623 15.708 1.00 0.00 112 ALA A C 6
ATOM 16751 O O . ALA A 1 111 ? -2.531 -15.224 16.726 1.00 0.00 112 ALA A O 6
ATOM 16758 N N . GLY A 1 112 ? -3.071 -13.912 14.999 1.00 0.00 113 GLY A N 6
ATOM 16759 C CA . GLY A 1 112 ? -4.476 -13.707 15.403 1.00 0.00 113 GLY A CA 6
ATOM 16760 C C . GLY A 1 112 ? -4.702 -13.154 16.825 1.00 0.00 113 GLY A C 6
ATOM 16761 O O . GLY A 1 112 ? -5.760 -13.405 17.412 1.00 0.00 113 GLY A O 6
ATOM 16765 N N . SER A 1 113 ? -3.722 -12.437 17.384 1.00 0.00 114 SER A N 6
ATOM 16766 C CA . SER A 1 113 ? -3.632 -12.055 18.799 1.00 0.00 114 SER A CA 6
ATOM 16767 C C . SER A 1 113 ? -3.032 -10.647 19.060 1.00 0.00 114 SER A C 6
ATOM 16768 O O . SER A 1 113 ? -2.840 -10.258 20.218 1.00 0.00 114 SER A O 6
ATOM 16775 N N . TYR A 1 114 ? -2.758 -9.859 18.014 1.00 0.00 115 TYR A N 6
ATOM 16776 C CA . TYR A 1 114 ? -2.114 -8.535 18.087 1.00 0.00 115 TYR A CA 6
ATOM 16777 C C . TYR A 1 114 ? -2.852 -7.490 17.228 1.00 0.00 115 TYR A C 6
ATOM 16778 O O . TYR A 1 114 ? -2.941 -7.613 16.005 1.00 0.00 115 TYR A O 6
ATOM 16795 N N . GLU A 1 115 ? -3.333 -6.421 17.866 1.00 0.00 116 GLU A N 6
ATOM 16796 C CA . GLU A 1 115 ? -3.926 -5.260 17.200 1.00 0.00 116 GLU A CA 6
ATOM 16797 C C . GLU A 1 115 ? -2.864 -4.181 16.991 1.00 0.00 116 GLU A C 6
ATOM 16798 O O . GLU A 1 115 ? -2.074 -3.876 17.884 1.00 0.00 116 GLU A O 6
ATOM 16808 N N . MET A 1 116 ? -2.887 -3.566 15.813 1.00 0.00 117 MET A N 6
ATOM 16809 C CA . MET A 1 116 ? -2.060 -2.441 15.387 1.00 0.00 117 MET A CA 6
ATOM 16810 C C . MET A 1 116 ? -2.976 -1.254 15.061 1.00 0.00 117 MET A C 6
ATOM 16811 O O . MET A 1 116 ? -3.797 -1.332 14.150 1.00 0.00 117 MET A O 6
ATOM 16823 N N . THR A 1 117 ? -2.809 -0.144 15.770 1.00 0.00 118 THR A N 6
ATOM 16824 C CA . THR A 1 117 ? -3.513 1.107 15.473 1.00 0.00 118 THR A CA 6
ATOM 16825 C C . THR A 1 117 ? -2.489 2.188 15.146 1.00 0.00 118 THR A C 6
ATOM 16826 O O . THR A 1 117 ? -1.619 2.520 15.958 1.00 0.00 118 THR A O 6
ATOM 16837 N N . ILE A 1 118 ? -2.592 2.714 13.928 1.00 0.00 119 ILE A N 6
ATOM 16838 C CA . ILE A 1 118 ? -1.719 3.760 13.407 1.00 0.00 119 ILE A CA 6
ATOM 16839 C C . ILE A 1 118 ? -2.578 4.992 13.143 1.00 0.00 119 ILE A C 6
ATOM 16840 O O . ILE A 1 118 ? -3.613 4.912 12.475 1.00 0.00 119 ILE A O 6
ATOM 16855 N N . THR A 1 119 ? -2.136 6.130 13.672 1.00 0.00 120 THR A N 6
ATOM 16856 C CA . THR A 1 119 ? -2.860 7.408 13.659 1.00 0.00 120 THR A CA 6
ATOM 16857 C C . THR A 1 119 ? -2.047 8.442 12.865 1.00 0.00 120 THR A C 6
ATOM 16858 O O . THR A 1 119 ? -1.170 9.103 13.437 1.00 0.00 120 THR A O 6
ATOM 16869 N N . PRO A 1 120 ? -2.257 8.530 11.535 1.00 0.00 121 PRO A N 6
ATOM 16870 C CA . PRO A 1 120 ? -1.604 9.515 10.675 1.00 0.00 121 PRO A CA 6
ATOM 16871 C C . PRO A 1 120 ? -2.084 10.950 10.971 1.00 0.00 121 PRO A C 6
ATOM 16872 O O . PRO A 1 120 ? -3.151 11.152 11.548 1.00 0.00 121 PRO A O 6
ATOM 16880 N N . TYR A 1 121 ? -1.282 11.935 10.549 1.00 0.00 122 TYR A N 6
ATOM 16881 C CA . TYR A 1 121 ? -1.391 13.383 10.819 1.00 0.00 122 TYR A CA 6
ATOM 16882 C C . TYR A 1 121 ? -2.811 13.987 10.725 1.00 0.00 122 TYR A C 6
ATOM 16883 O O . TYR A 1 121 ? -3.212 14.516 9.688 1.00 0.00 122 TYR A O 6
ATOM 16900 N N . GLN A 1 122 ? -3.591 13.884 11.807 1.00 0.00 123 GLN A N 6
ATOM 16901 C CA . GLN A 1 122 ? -5.033 14.188 11.864 1.00 0.00 123 GLN A CA 6
ATOM 16902 C C . GLN A 1 122 ? -5.842 13.624 10.670 1.00 0.00 123 GLN A C 6
ATOM 16903 O O . GLN A 1 122 ? -6.753 14.262 10.136 1.00 0.00 123 GLN A O 6
ATOM 16915 N N . VAL A 1 123 ? -5.500 12.401 10.246 1.00 0.00 124 VAL A N 6
ATOM 16916 C CA . VAL A 1 123 ? -6.135 11.634 9.151 1.00 0.00 124 VAL A CA 6
ATOM 16917 C C . VAL A 1 123 ? -6.838 10.402 9.725 1.00 0.00 124 VAL A C 6
ATOM 16918 O O . VAL A 1 123 ? -6.471 9.930 10.800 1.00 0.00 124 VAL A O 6
ATOM 16931 N N . ASP A 1 124 ? -7.853 9.904 9.014 1.00 0.00 125 ASP A N 6
ATOM 16932 C CA . ASP A 1 124 ? -8.629 8.698 9.337 1.00 0.00 125 ASP A CA 6
ATOM 16933 C C . ASP A 1 124 ? -7.737 7.504 9.739 1.00 0.00 125 ASP A C 6
ATOM 16934 O O . ASP A 1 124 ? -7.149 6.830 8.888 1.00 0.00 125 ASP A O 6
ATOM 16942 N N . LYS A 1 125 ? -7.594 7.282 11.052 1.00 0.00 126 LYS A N 6
ATOM 16943 C CA . LYS A 1 125 ? -6.782 6.204 11.623 1.00 0.00 126 LYS A CA 6
ATOM 16944 C C . LYS A 1 125 ? -7.313 4.832 11.199 1.00 0.00 126 LYS A C 6
ATOM 16945 O O . LYS A 1 125 ? -8.518 4.644 11.010 1.00 0.00 126 LYS A O 6
ATOM 16960 N N . VAL A 1 126 ? -6.414 3.855 11.119 1.00 0.00 127 VAL A N 6
ATOM 16961 C CA . VAL A 1 126 ? -6.736 2.476 10.730 1.00 0.00 127 VAL A CA 6
ATOM 16962 C C . VAL A 1 126 ? -6.261 1.525 11.819 1.00 0.00 127 VAL A C 6
ATOM 16963 O O . VAL A 1 126 ? -5.099 1.545 12.230 1.00 0.00 127 VAL A O 6
ATOM 16976 N N . ALA A 1 127 ? -7.205 0.714 12.290 1.00 0.00 128 ALA A N 6
ATOM 16977 C CA . ALA A 1 127 ? -6.976 -0.384 13.215 1.00 0.00 128 ALA A CA 6
ATOM 16978 C C . ALA A 1 127 ? -6.939 -1.695 12.420 1.00 0.00 128 ALA A C 6
ATOM 16979 O O . ALA A 1 127 ? -7.973 -2.184 11.961 1.00 0.00 128 ALA A O 6
ATOM 16986 N N . CYS A 1 128 ? -5.748 -2.243 12.241 1.00 0.00 129 CYS A N 6
ATOM 16987 C CA . CYS A 1 128 ? -5.536 -3.566 11.665 1.00 0.00 129 CYS A CA 6
ATOM 16988 C C . CYS A 1 128 ? -5.206 -4.588 12.757 1.00 0.00 129 CYS A C 6
ATOM 16989 O O . CYS A 1 128 ? -4.862 -4.241 13.891 1.00 0.00 129 CYS A O 6
ATOM 16996 N N . LYS A 1 129 ? -5.295 -5.868 12.411 1.00 0.00 130 LYS A N 6
ATOM 16997 C CA . LYS A 1 129 ? -4.831 -6.973 13.253 1.00 0.00 130 LYS A CA 6
ATOM 16998 C C . LYS A 1 129 ? -4.207 -8.073 12.401 1.00 0.00 130 LYS A C 6
ATOM 16999 O O . LYS A 1 129 ? -4.424 -8.153 11.190 1.00 0.00 130 LYS A O 6
ATOM 17014 N N . ASP A 1 130 ? -3.406 -8.892 13.052 1.00 0.00 131 ASP A N 6
ATOM 17015 C CA . ASP A 1 130 ? -2.722 -10.060 12.496 1.00 0.00 131 ASP A CA 6
ATOM 17016 C C . ASP A 1 130 ? -3.664 -11.146 11.931 1.00 0.00 131 ASP A C 6
ATOM 17017 O O . ASP A 1 130 ? -3.989 -12.143 12.579 1.00 0.00 131 ASP A O 6
ATOM 17025 N N . GLY A 1 131 ? -4.107 -10.913 10.698 1.00 0.00 132 GLY A N 6
ATOM 17026 C CA . GLY A 1 131 ? -5.104 -11.710 9.977 1.00 0.00 132 GLY A CA 6
ATOM 17027 C C . GLY A 1 131 ? -5.646 -10.978 8.738 1.00 0.00 132 GLY A C 6
ATOM 17028 O O . GLY A 1 131 ? -6.029 -11.626 7.762 1.00 0.00 132 GLY A O 6
ATOM 17032 N N . ASP A 1 132 ? -5.618 -9.638 8.742 1.00 0.00 133 ASP A N 6
ATOM 17033 C CA . ASP A 1 132 ? -5.921 -8.818 7.564 1.00 0.00 133 ASP A CA 6
ATOM 17034 C C . ASP A 1 132 ? -4.922 -9.087 6.427 1.00 0.00 133 ASP A C 6
ATOM 17035 O O . ASP A 1 132 ? -3.702 -9.101 6.618 1.00 0.00 133 ASP A O 6
ATOM 17043 N N . ASP A 1 133 ? -5.437 -9.311 5.223 1.00 0.00 134 ASP A N 6
ATOM 17044 C CA . ASP A 1 133 ? -4.665 -9.489 3.992 1.00 0.00 134 ASP A CA 6
ATOM 17045 C C . ASP A 1 133 ? -4.093 -8.159 3.457 1.00 0.00 134 ASP A C 6
ATOM 17046 O O . ASP A 1 133 ? -4.517 -7.643 2.422 1.00 0.00 134 ASP A O 6
ATOM 17054 N N . PHE A 1 134 ? -3.102 -7.634 4.191 1.00 0.00 135 PHE A N 6
ATOM 17055 C CA . PHE A 1 134 ? -2.382 -6.374 3.944 1.00 0.00 135 PHE A CA 6
ATOM 17056 C C . PHE A 1 134 ? -3.336 -5.168 4.037 1.00 0.00 135 PHE A C 6
ATOM 17057 O O . PHE A 1 134 ? -3.889 -4.725 3.028 1.00 0.00 135 PHE A O 6
ATOM 17073 N N . VAL A 1 135 ? -3.581 -4.657 5.257 1.00 0.00 136 VAL A N 6
ATOM 17074 C CA . VAL A 1 135 ? -4.467 -3.494 5.449 1.00 0.00 136 VAL A CA 6
ATOM 17075 C C . VAL A 1 135 ? -3.978 -2.302 4.622 1.00 0.00 136 VAL A C 6
ATOM 17076 O O . VAL A 1 135 ? -2.768 -2.097 4.474 1.00 0.00 136 VAL A O 6
ATOM 17089 N N . GLN A 1 136 ? -4.912 -1.473 4.159 1.00 0.00 137 GLN A N 6
ATOM 17090 C CA . GLN A 1 136 ? -4.596 -0.190 3.539 1.00 0.00 137 GLN A CA 6
ATOM 17091 C C . GLN A 1 136 ? -4.597 0.940 4.573 1.00 0.00 137 GLN A C 6
ATOM 17092 O O . GLN A 1 136 ? -5.454 0.986 5.457 1.00 0.00 137 GLN A O 6
ATOM 17104 N N . LEU A 1 137 ? -3.716 1.914 4.365 1.00 0.00 138 LEU A N 6
ATOM 17105 C CA . LEU A 1 137 ? -3.717 3.208 5.041 1.00 0.00 138 LEU A CA 6
ATOM 17106 C C . LEU A 1 137 ? -3.797 4.307 3.969 1.00 0.00 138 LEU A C 6
ATOM 17107 O O . LEU A 1 137 ? -2.773 4.625 3.353 1.00 0.00 138 LEU A O 6
ATOM 17122 N N . PRO A 1 138 ? -5.001 4.845 3.675 1.00 0.00 139 PRO A N 6
ATOM 17123 C CA . PRO A 1 138 ? -5.158 5.954 2.739 1.00 0.00 139 PRO A CA 6
ATOM 17124 C C . PRO A 1 138 ? -4.646 7.267 3.348 1.00 0.00 139 PRO A C 6
ATOM 17125 O O . PRO A 1 138 ? -4.924 7.571 4.511 1.00 0.00 139 PRO A O 6
ATOM 17133 N N . ILE A 1 139 ? -3.928 8.054 2.546 1.00 0.00 140 ILE A N 6
ATOM 17134 C CA . ILE A 1 139 ? -3.291 9.304 2.964 1.00 0.00 140 ILE A CA 6
ATOM 17135 C C . ILE A 1 139 ? -3.708 10.410 1.966 1.00 0.00 140 ILE A C 6
ATOM 17136 O O . ILE A 1 139 ? -3.610 10.221 0.745 1.00 0.00 140 ILE A O 6
ATOM 17151 N N . PRO A 1 140 ? -4.236 11.563 2.442 1.00 0.00 141 PRO A N 6
ATOM 17152 C CA . PRO A 1 140 ? -4.639 12.698 1.602 1.00 0.00 141 PRO A CA 6
ATOM 17153 C C . PRO A 1 140 ? -3.413 13.454 1.056 1.00 0.00 141 PRO A C 6
ATOM 17154 O O . PRO A 1 140 ? -2.259 13.104 1.318 1.00 0.00 141 PRO A O 6
ATOM 17162 N N . LYS A 1 141 ? -3.671 14.524 0.299 1.00 0.00 142 LYS A N 6
ATOM 17163 C CA . LYS A 1 141 ? -2.629 15.414 -0.219 1.00 0.00 142 LYS A CA 6
ATOM 17164 C C . LYS A 1 141 ? -1.870 16.141 0.903 1.00 0.00 142 LYS A C 6
ATOM 17165 O O . LYS A 1 141 ? -2.422 16.466 1.958 1.00 0.00 142 LYS A O 6
ATOM 17180 N N . LEU A 1 142 ? -0.601 16.427 0.631 1.00 0.00 143 LEU A N 6
ATOM 17181 C CA . LEU A 1 142 ? 0.290 17.273 1.428 1.00 0.00 143 LEU A CA 6
ATOM 17182 C C . LEU A 1 142 ? 1.377 17.870 0.520 1.00 0.00 143 LEU A C 6
ATOM 17183 O O . LEU A 1 142 ? 1.843 17.198 -0.403 1.00 0.00 143 LEU A O 6
ATOM 17198 N N . THR A 1 143 ? 1.768 19.119 0.782 1.00 0.00 144 THR A N 6
ATOM 17199 C CA . THR A 1 143 ? 2.743 19.869 -0.026 1.00 0.00 144 THR A CA 6
ATOM 17200 C C . THR A 1 143 ? 3.873 20.383 0.879 1.00 0.00 144 THR A C 6
ATOM 17201 O O . THR A 1 143 ? 3.586 20.998 1.911 1.00 0.00 144 THR A O 6
ATOM 17212 N N . PRO A 1 144 ? 5.159 20.175 0.517 1.00 0.00 145 PRO A N 6
ATOM 17213 C CA . PRO A 1 144 ? 5.621 19.423 -0.655 1.00 0.00 145 PRO A CA 6
ATOM 17214 C C . PRO A 1 144 ? 5.281 17.919 -0.562 1.00 0.00 145 PRO A C 6
ATOM 17215 O O . PRO A 1 144 ? 5.201 17.380 0.545 1.00 0.00 145 PRO A O 6
ATOM 17223 N N . PRO A 1 145 ? 5.076 17.215 -1.694 1.00 0.00 146 PRO A N 6
ATOM 17224 C CA . PRO A 1 145 ? 4.758 15.789 -1.666 1.00 0.00 146 PRO A CA 6
ATOM 17225 C C . PRO A 1 145 ? 5.938 14.924 -1.183 1.00 0.00 146 PRO A C 6
ATOM 17226 O O . PRO A 1 145 ? 5.727 13.837 -0.648 1.00 0.00 146 PRO A O 6
ATOM 17234 N N . ASP A 1 146 ? 7.168 15.435 -1.299 1.00 0.00 147 ASP A N 6
ATOM 17235 C CA . ASP A 1 146 ? 8.381 14.898 -0.662 1.00 0.00 147 ASP A CA 6
ATOM 17236 C C . ASP A 1 146 ? 8.551 15.286 0.829 1.00 0.00 147 ASP A C 6
ATOM 17237 O O . ASP A 1 146 ? 9.576 14.954 1.428 1.00 0.00 147 ASP A O 6
ATOM 17245 N N . SER A 1 147 ? 7.583 15.969 1.455 1.00 0.00 148 SER A N 6
ATOM 17246 C CA . SER A 1 147 ? 7.602 16.257 2.901 1.00 0.00 148 SER A CA 6
ATOM 17247 C C . SER A 1 147 ? 7.346 14.997 3.742 1.00 0.00 148 SER A C 6
ATOM 17248 O O . SER A 1 147 ? 6.587 14.106 3.348 1.00 0.00 148 SER A O 6
ATOM 17255 N N . GLU A 1 148 ? 7.937 14.943 4.937 1.00 0.00 149 GLU A N 6
ATOM 17256 C CA . GLU A 1 148 ? 7.608 13.943 5.962 1.00 0.00 149 GLU A CA 6
ATOM 17257 C C . GLU A 1 148 ? 6.173 14.116 6.506 1.00 0.00 149 GLU A C 6
ATOM 17258 O O . GLU A 1 148 ? 5.600 15.212 6.484 1.00 0.00 149 GLU A O 6
ATOM 17268 N N . ILE A 1 149 ? 5.609 13.026 7.025 1.00 0.00 150 ILE A N 6
ATOM 17269 C CA . ILE A 1 149 ? 4.335 12.998 7.746 1.00 0.00 150 ILE A CA 6
ATOM 17270 C C . ILE A 1 149 ? 4.504 12.180 9.038 1.00 0.00 150 ILE A C 6
ATOM 17271 O O . ILE A 1 149 ? 4.805 10.984 9.016 1.00 0.00 150 ILE A O 6
ATOM 17286 N N . VAL A 1 150 ? 4.385 12.856 10.184 1.00 0.00 151 VAL A N 6
ATOM 17287 C CA . VAL A 1 150 ? 4.422 12.215 11.509 1.00 0.00 151 VAL A CA 6
ATOM 17288 C C . VAL A 1 150 ? 3.138 11.409 11.733 1.00 0.00 151 VAL A C 6
ATOM 17289 O O . VAL A 1 150 ? 2.039 11.863 11.404 1.00 0.00 151 VAL A O 6
ATOM 17302 N N . SER A 1 151 ? 3.263 10.221 12.315 1.00 0.00 152 SER A N 6
ATOM 17303 C CA . SER A 1 151 ? 2.122 9.394 12.728 1.00 0.00 152 SER A CA 6
ATOM 17304 C C . SER A 1 151 ? 2.410 8.671 14.048 1.00 0.00 152 SER A C 6
ATOM 17305 O O . SER A 1 151 ? 3.540 8.287 14.349 1.00 0.00 152 SER A O 6
ATOM 17312 N N . HIS A 1 152 ? 1.378 8.490 14.866 1.00 0.00 153 HIS A N 6
ATOM 17313 C CA . HIS A 1 152 ? 1.482 7.723 16.113 1.00 0.00 153 HIS A CA 6
ATOM 17314 C C . HIS A 1 152 ? 1.248 6.230 15.804 1.00 0.00 153 HIS A C 6
ATOM 17315 O O . HIS A 1 152 ? 0.423 5.895 14.949 1.00 0.00 153 HIS A O 6
ATOM 17328 N N . LEU A 1 153 ? 1.932 5.335 16.522 1.00 0.00 154 LEU A N 6
ATOM 17329 C CA . LEU A 1 153 ? 1.767 3.888 16.396 1.00 0.00 154 LEU A CA 6
ATOM 17330 C C . LEU A 1 153 ? 1.680 3.248 17.782 1.00 0.00 154 LEU A C 6
ATOM 17331 O O . LEU A 1 153 ? 2.599 3.341 18.600 1.00 0.00 154 LEU A O 6
ATOM 17346 N N . THR A 1 154 ? 0.577 2.550 18.002 1.00 0.00 155 THR A N 6
ATOM 17347 C CA . THR A 1 154 ? 0.330 1.797 19.225 1.00 0.00 155 THR A CA 6
ATOM 17348 C C . THR A 1 154 ? -0.132 0.389 18.869 1.00 0.00 155 THR A C 6
ATOM 17349 O O . THR A 1 154 ? -0.904 0.168 17.931 1.00 0.00 155 THR A O 6
ATOM 17360 N N . VAL A 1 155 ? 0.390 -0.584 19.609 1.00 0.00 156 VAL A N 6
ATOM 17361 C CA . VAL A 1 155 ? 0.065 -2.006 19.470 1.00 0.00 156 VAL A CA 6
ATOM 17362 C C . VAL A 1 155 ? -0.533 -2.465 20.792 1.00 0.00 156 VAL A C 6
ATOM 17363 O O . VAL A 1 155 ? 0.018 -2.166 21.856 1.00 0.00 156 VAL A O 6
ATOM 17376 N N . ARG A 1 156 ? -1.640 -3.205 20.738 1.00 0.00 157 ARG A N 6
ATOM 17377 C CA . ARG A 1 156 ? -2.352 -3.700 21.922 1.00 0.00 157 ARG A CA 6
ATOM 17378 C C . ARG A 1 156 ? -2.620 -5.194 21.779 1.00 0.00 157 ARG A C 6
ATOM 17379 O O . ARG A 1 156 ? -2.967 -5.684 20.701 1.00 0.00 157 ARG A O 6
ATOM 17397 N N . GLN A 1 157 ? -2.482 -5.929 22.879 1.00 0.00 158 GLN A N 6
ATOM 17398 C CA . GLN A 1 157 ? -2.932 -7.330 22.939 1.00 0.00 158 GLN A CA 6
ATOM 17399 C C . GLN A 1 157 ? -4.459 -7.406 22.776 1.00 0.00 158 GLN A C 6
ATOM 17400 O O . GLN A 1 157 ? -5.196 -6.688 23.456 1.00 0.00 158 GLN A O 6
ATOM 17412 N N . THR A 1 158 ? -4.934 -8.259 21.865 1.00 0.00 159 THR A N 6
ATOM 17413 C CA . THR A 1 158 ? -6.377 -8.523 21.656 1.00 0.00 159 THR A CA 6
ATOM 17414 C C . THR A 1 158 ? -6.976 -9.452 22.727 1.00 0.00 159 THR A C 6
ATOM 17415 O O . THR A 1 158 ? -8.198 -9.584 22.825 1.00 0.00 159 THR A O 6
ATOM 17426 N N . HIS A 1 159 ? -6.115 -10.058 23.549 1.00 0.00 160 HIS A N 6
ATOM 17427 C CA . HIS A 1 159 ? -6.436 -10.983 24.639 1.00 0.00 160 HIS A CA 6
ATOM 17428 C C . HIS A 1 159 ? -5.901 -10.465 25.989 1.00 0.00 160 HIS A C 6
ATOM 17429 O O . HIS A 1 159 ? -5.071 -9.557 26.023 1.00 0.00 160 HIS A O 6
ATOM 17442 N N . THR A 1 160 ? -6.377 -11.020 27.105 1.00 0.00 161 THR A N 6
ATOM 17443 C CA . THR A 1 160 ? -5.949 -10.588 28.443 1.00 0.00 161 THR A CA 6
ATOM 17444 C C . THR A 1 160 ? -4.534 -11.103 28.787 1.00 0.00 161 THR A C 6
ATOM 17445 O O . THR A 1 160 ? -4.210 -12.250 28.454 1.00 0.00 161 THR A O 6
ATOM 17456 N N . PRO A 1 161 ? -3.666 -10.314 29.464 1.00 0.00 162 PRO A N 6
ATOM 17457 C CA . PRO A 1 161 ? -3.836 -8.893 29.770 1.00 0.00 162 PRO A CA 6
ATOM 17458 C C . PRO A 1 161 ? -3.715 -8.034 28.498 1.00 0.00 162 PRO A C 6
ATOM 17459 O O . PRO A 1 161 ? -2.739 -8.146 27.752 1.00 0.00 162 PRO A O 6
ATOM 17467 N N . TYR A 1 162 ? -4.694 -7.149 28.277 1.00 0.00 163 TYR A N 6
ATOM 17468 C CA . TYR A 1 162 ? -4.821 -6.273 27.095 1.00 0.00 163 TYR A CA 6
ATOM 17469 C C . TYR A 1 162 ? -3.815 -5.100 27.085 1.00 0.00 163 TYR A C 6
ATOM 17470 O O . TYR A 1 162 ? -4.144 -3.985 26.679 1.00 0.00 163 TYR A O 6
ATOM 17487 N N . ASP A 1 163 ? -2.610 -5.324 27.601 1.00 0.00 164 ASP A N 6
ATOM 17488 C CA . ASP A 1 163 ? -1.553 -4.328 27.736 1.00 0.00 164 ASP A CA 6
ATOM 17489 C C . ASP A 1 163 ? -1.131 -3.711 26.390 1.00 0.00 164 ASP A C 6
ATOM 17490 O O . ASP A 1 163 ? -1.181 -4.355 25.333 1.00 0.00 164 ASP A O 6
ATOM 17498 N N . TYR A 1 164 ? -0.664 -2.459 26.446 1.00 0.00 165 TYR A N 6
ATOM 17499 C CA . TYR A 1 164 ? -0.004 -1.784 25.330 1.00 0.00 165 TYR A CA 6
ATOM 17500 C C . TYR A 1 164 ? 1.382 -2.403 25.073 1.00 0.00 165 TYR A C 6
ATOM 17501 O O . TYR A 1 164 ? 2.353 -2.151 25.792 1.00 0.00 165 TYR A O 6
ATOM 17518 N N . VAL A 1 165 ? 1.454 -3.231 24.031 1.00 0.00 166 VAL A N 6
ATOM 17519 C CA . VAL A 1 165 ? 2.666 -3.877 23.499 1.00 0.00 166 VAL A CA 6
ATOM 17520 C C . VAL A 1 165 ? 3.662 -2.844 22.958 1.00 0.00 166 VAL A C 6
ATOM 17521 O O . VAL A 1 165 ? 4.862 -2.972 23.165 1.00 0.00 166 VAL A O 6
ATOM 17534 N N . VAL A 1 166 ? 3.168 -1.796 22.296 1.00 0.00 167 VAL A N 6
ATOM 17535 C CA . VAL A 1 166 ? 3.958 -0.652 21.804 1.00 0.00 167 VAL A CA 6
ATOM 17536 C C . VAL A 1 166 ? 3.135 0.619 22.004 1.00 0.00 167 VAL A C 6
ATOM 17537 O O . VAL A 1 166 ? 1.916 0.584 21.847 1.00 0.00 167 VAL A O 6
ATOM 17550 N N . ASN A 1 167 ? 3.787 1.730 22.344 1.00 0.00 168 ASN A N 6
ATOM 17551 C CA . ASN A 1 167 ? 3.142 3.030 22.538 1.00 0.00 168 ASN A CA 6
ATOM 17552 C C . ASN A 1 167 ? 4.126 4.149 22.148 1.00 0.00 168 ASN A C 6
ATOM 17553 O O . ASN A 1 167 ? 4.750 4.792 22.994 1.00 0.00 168 ASN A O 6
ATOM 17563 N N . GLY A 1 168 ? 4.321 4.312 20.841 1.00 0.00 169 GLY A N 6
ATOM 17564 C CA . GLY A 1 168 ? 5.336 5.182 20.234 1.00 0.00 169 GLY A CA 6
ATOM 17565 C C . GLY A 1 168 ? 4.805 5.906 18.995 1.00 0.00 169 GLY A C 6
ATOM 17566 O O . GLY A 1 168 ? 3.600 6.090 18.829 1.00 0.00 169 GLY A O 6
ATOM 17570 N N . SER A 1 169 ? 5.709 6.309 18.109 1.00 0.00 170 SER A N 6
ATOM 17571 C CA . SER A 1 169 ? 5.375 6.960 16.832 1.00 0.00 170 SER A CA 6
ATOM 17572 C C . SER A 1 169 ? 6.316 6.477 15.723 1.00 0.00 170 SER A C 6
ATOM 17573 O O . SER A 1 169 ? 7.370 5.901 15.995 1.00 0.00 170 SER A O 6
ATOM 17580 N N . VAL A 1 170 ? 5.942 6.733 14.478 1.00 0.00 171 VAL A N 6
ATOM 17581 C CA . VAL A 1 170 ? 6.732 6.449 13.279 1.00 0.00 171 VAL A CA 6
ATOM 17582 C C . VAL A 1 170 ? 6.592 7.637 12.322 1.00 0.00 171 VAL A C 6
ATOM 17583 O O . VAL A 1 170 ? 5.637 8.411 12.393 1.00 0.00 171 VAL A O 6
ATOM 17596 N N . TYR A 1 171 ? 7.555 7.817 11.430 1.00 0.00 172 TYR A N 6
ATOM 17597 C CA . TYR A 1 171 ? 7.490 8.844 10.392 1.00 0.00 172 TYR A CA 6
ATOM 17598 C C . TYR A 1 171 ? 7.352 8.159 9.036 1.00 0.00 172 TYR A C 6
ATOM 17599 O O . TYR A 1 171 ? 8.082 7.217 8.733 1.00 0.00 172 TYR A O 6
ATOM 17616 N N . PHE A 1 172 ? 6.440 8.658 8.213 1.00 0.00 173 PHE A N 6
ATOM 17617 C CA . PHE A 1 172 ? 6.270 8.249 6.820 1.00 0.00 173 PHE A CA 6
ATOM 17618 C C . PHE A 1 172 ? 6.736 9.377 5.892 1.00 0.00 173 PHE A C 6
ATOM 17619 O O . PHE A 1 172 ? 6.829 10.542 6.289 1.00 0.00 173 PHE A O 6
ATOM 17635 N N . LYS A 1 173 ? 7.030 9.025 4.643 1.00 0.00 174 LYS A N 6
ATOM 17636 C CA . LYS A 1 173 ? 7.395 9.950 3.567 1.00 0.00 174 LYS A CA 6
ATOM 1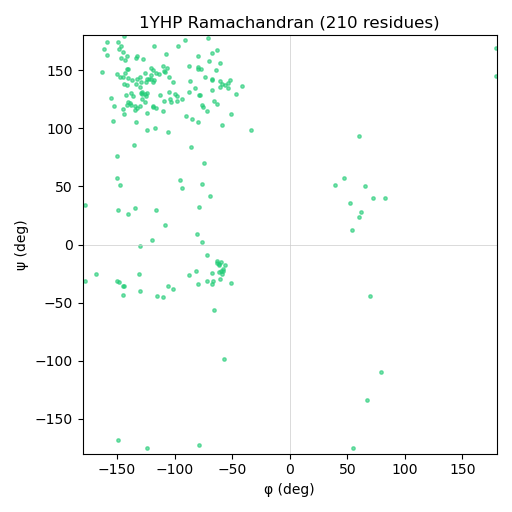7637 C C . LYS A 1 173 ? 7.155 9.275 2.220 1.00 0.00 174 LYS A C 6
ATOM 17638 O O . LYS A 1 173 ? 7.218 8.052 2.133 1.00 0.00 174 LYS A O 6
ATOM 17653 N N . TYR A 1 174 ? 6.920 10.054 1.175 1.00 0.00 175 TYR A N 6
ATOM 17654 C CA . TYR A 1 174 ? 6.649 9.576 -0.185 1.00 0.00 175 TYR A CA 6
ATOM 17655 C C . TYR A 1 174 ? 7.579 10.298 -1.167 1.00 0.00 175 TYR A C 6
ATOM 17656 O O . TYR A 1 174 ? 7.877 11.479 -0.980 1.00 0.00 175 TYR A O 6
ATOM 17673 N N . SER A 1 175 ? 8.061 9.597 -2.196 1.00 0.00 176 SER A N 6
ATOM 17674 C CA . SER A 1 175 ? 8.927 10.176 -3.235 1.00 0.00 176 SER A CA 6
ATOM 17675 C C . SER A 1 175 ? 8.091 10.448 -4.496 1.00 0.00 176 SER A C 6
ATOM 17676 O O . SER A 1 175 ? 7.696 9.485 -5.169 1.00 0.00 176 SER A O 6
ATOM 17683 N N . PRO A 1 176 ? 7.823 11.722 -4.845 1.00 0.00 177 PRO A N 6
ATOM 17684 C CA . PRO A 1 176 ? 7.026 12.132 -6.009 1.00 0.00 177 PRO A CA 6
ATOM 17685 C C . PRO A 1 176 ? 7.781 11.968 -7.350 1.00 0.00 177 PRO A C 6
ATOM 17686 O O . PRO A 1 176 ? 7.808 12.872 -8.190 1.00 0.00 177 PRO A O 6
ATOM 17694 N N . THR A 1 177 ? 8.397 10.802 -7.538 1.00 0.00 178 THR A N 6
ATOM 17695 C CA . THR A 1 177 ? 9.253 10.449 -8.679 1.00 0.00 178 THR A CA 6
ATOM 17696 C C . THR A 1 177 ? 8.828 9.107 -9.270 1.00 0.00 178 THR A C 6
ATOM 17697 O O . THR A 1 177 ? 8.611 9.020 -10.473 1.00 0.00 178 THR A O 6
ATOM 17708 N N . THR A 1 178 ? 8.665 8.072 -8.436 1.00 0.00 179 THR A N 6
ATOM 17709 C CA . THR A 1 178 ? 8.343 6.686 -8.848 1.00 0.00 179 THR A CA 6
ATOM 17710 C C . THR A 1 178 ? 7.297 6.022 -7.929 1.00 0.00 179 THR A C 6
ATOM 17711 O O . THR A 1 178 ? 7.248 4.796 -7.814 1.00 0.00 179 THR A O 6
ATOM 17722 N N . GLY A 1 179 ? 6.464 6.831 -7.260 1.00 0.00 180 GLY A N 6
ATOM 17723 C CA . GLY A 1 179 ? 5.469 6.370 -6.284 1.00 0.00 180 GLY A CA 6
ATOM 17724 C C . GLY A 1 179 ? 6.068 5.665 -5.064 1.00 0.00 180 GLY A C 6
ATOM 17725 O O . GLY A 1 179 ? 5.406 4.839 -4.439 1.00 0.00 180 GLY A O 6
ATOM 17729 N N . GLN A 1 180 ? 7.333 5.950 -4.750 1.00 0.00 181 GLN A N 6
ATOM 17730 C CA . GLN A 1 180 ? 8.056 5.360 -3.625 1.00 0.00 181 GLN A CA 6
ATOM 17731 C C . GLN A 1 180 ? 7.517 5.873 -2.286 1.00 0.00 181 GLN A C 6
ATOM 17732 O O . GLN A 1 180 ? 6.970 6.972 -2.190 1.00 0.00 181 GLN A O 6
ATOM 17744 N N . VAL A 1 181 ? 7.769 5.117 -1.222 1.00 0.00 182 VAL A N 6
ATOM 17745 C CA . VAL A 1 181 ? 7.492 5.481 0.172 1.00 0.00 182 VAL A CA 6
ATOM 17746 C C . VAL A 1 181 ? 8.696 5.063 1.012 1.00 0.00 182 VAL A C 6
ATOM 17747 O O . VAL A 1 181 ? 9.318 4.041 0.735 1.00 0.00 182 VAL A O 6
ATOM 17760 N N . THR A 1 182 ? 9.033 5.855 2.021 1.00 0.00 183 THR A N 6
ATOM 17761 C CA . THR A 1 182 ? 10.160 5.620 2.931 1.00 0.00 183 THR A CA 6
ATOM 17762 C C . THR A 1 182 ? 9.723 5.976 4.348 1.00 0.00 183 THR A C 6
ATOM 17763 O O . THR A 1 182 ? 9.208 7.067 4.587 1.00 0.00 183 THR A O 6
ATOM 17774 N N . VAL A 1 183 ? 9.937 5.062 5.292 1.00 0.00 184 VAL A N 6
ATOM 17775 C CA . VAL A 1 183 ? 9.609 5.258 6.711 1.00 0.00 184 VAL A CA 6
ATOM 17776 C C . VAL A 1 183 ? 10.869 5.582 7.503 1.00 0.00 184 VAL A C 6
ATOM 17777 O O . VAL A 1 183 ? 11.854 4.844 7.463 1.00 0.00 184 VAL A O 6
ATOM 17790 N N . ILE A 1 184 ? 10.825 6.686 8.241 1.00 0.00 185 ILE A N 6
ATOM 17791 C CA . ILE A 1 184 ? 11.889 7.135 9.141 1.00 0.00 185 ILE A CA 6
ATOM 17792 C C . ILE A 1 184 ? 11.582 6.605 10.550 1.00 0.00 185 ILE A C 6
ATOM 17793 O O . ILE A 1 184 ? 10.464 6.715 11.063 1.00 0.00 185 ILE A O 6
ATOM 17808 N N . LYS A 1 185 ? 12.597 5.983 11.153 1.00 0.00 186 LYS A N 6
ATOM 17809 C CA . LYS A 1 185 ? 12.530 5.239 12.415 1.00 0.00 186 LYS A CA 6
ATOM 17810 C C . LYS A 1 185 ? 13.789 5.543 13.223 1.00 0.00 186 LYS A C 6
ATOM 17811 O O . LYS A 1 185 ? 14.906 5.392 12.719 1.00 0.00 186 LYS A O 6
ATOM 17826 N N . LYS A 1 186 ? 13.599 5.988 14.462 1.00 0.00 187 LYS A N 6
ATOM 17827 C CA . LYS A 1 186 ? 14.667 6.366 15.399 1.00 0.00 187 LYS A CA 6
ATOM 17828 C C . LYS A 1 186 ? 14.189 6.183 16.832 1.00 0.00 187 LYS A C 6
ATOM 17829 O O . LYS A 1 186 ? 12.990 6.249 17.096 1.00 0.00 187 LYS A O 6
ATOM 17844 N N . ASP A 1 187 ? 15.135 6.054 17.758 1.00 0.00 188 ASP A N 6
ATOM 17845 C CA . ASP A 1 187 ? 14.880 5.916 19.202 1.00 0.00 188 ASP A CA 6
ATOM 17846 C C . ASP A 1 187 ? 14.066 7.095 19.796 1.00 0.00 188 ASP A C 6
ATOM 17847 O O . ASP A 1 187 ? 13.458 6.970 20.858 1.00 0.00 188 ASP A O 6
ATOM 17855 N N . GLU A 1 188 ? 14.020 8.228 19.087 1.00 0.00 189 GLU A N 6
ATOM 17856 C CA . GLU A 1 188 ? 13.193 9.406 19.393 1.00 0.00 189 GLU A CA 6
ATOM 17857 C C . GLU A 1 188 ? 11.666 9.133 19.424 1.00 0.00 189 GLU A C 6
ATOM 17858 O O . GLU A 1 188 ? 10.933 9.863 20.099 1.00 0.00 189 GLU A O 6
ATOM 17868 N N . THR A 1 189 ? 11.193 8.099 18.718 1.00 0.00 190 THR A N 6
ATOM 17869 C CA . THR A 1 189 ? 9.760 7.785 18.541 1.00 0.00 190 THR A CA 6
ATOM 17870 C C . THR A 1 189 ? 9.464 6.291 18.359 1.00 0.00 190 THR A C 6
ATOM 17871 O O . THR A 1 189 ? 8.528 5.777 18.978 1.00 0.00 190 THR A O 6
ATOM 17882 N N . PHE A 1 190 ? 10.255 5.605 17.538 1.00 0.00 191 PHE A N 6
ATOM 17883 C CA . PHE A 1 190 ? 10.146 4.172 17.276 1.00 0.00 191 PHE A CA 6
ATOM 17884 C C . PHE A 1 190 ? 10.846 3.372 18.400 1.00 0.00 191 PHE A C 6
ATOM 17885 O O . PHE A 1 190 ? 11.872 3.837 18.918 1.00 0.00 191 PHE A O 6
ATOM 17901 N N . PRO A 1 191 ? 10.332 2.189 18.808 1.00 0.00 192 PRO A N 6
ATOM 17902 C CA . PRO A 1 191 ? 10.839 1.512 20.002 1.00 0.00 192 PRO A CA 6
ATOM 17903 C C . PRO A 1 191 ? 12.154 0.718 19.752 1.00 0.00 192 PRO A C 6
ATOM 17904 O O . PRO A 1 191 ? 13.210 1.237 20.120 1.00 0.00 192 PRO A O 6
ATOM 17912 N N . LYS A 1 192 ? 12.082 -0.491 19.149 1.00 0.00 193 LYS A N 6
ATOM 17913 C CA . LYS A 1 192 ? 13.165 -1.441 18.761 1.00 0.00 193 LYS A CA 6
ATOM 17914 C C . LYS A 1 192 ? 12.654 -2.882 18.655 1.00 0.00 193 LYS A C 6
ATOM 17915 O O . LYS A 1 192 ? 12.930 -3.591 17.692 1.00 0.00 193 LYS A O 6
ATOM 17930 N N . ASN A 1 193 ? 11.843 -3.322 19.628 1.00 0.00 194 ASN A N 6
ATOM 17931 C CA . ASN A 1 193 ? 11.180 -4.655 19.681 1.00 0.00 194 ASN A CA 6
ATOM 17932 C C . ASN A 1 193 ? 10.276 -4.944 18.460 1.00 0.00 194 ASN A C 6
ATOM 17933 O O . ASN A 1 193 ? 9.998 -6.104 18.151 1.00 0.00 194 ASN A O 6
ATOM 17943 N N . MET A 1 194 ? 9.785 -3.879 17.824 1.00 0.00 195 MET A N 6
ATOM 17944 C CA . MET A 1 194 ? 8.985 -3.909 16.621 1.00 0.00 195 MET A CA 6
ATOM 17945 C C . MET A 1 194 ? 9.742 -3.141 15.552 1.00 0.00 195 MET A C 6
ATOM 17946 O O . MET A 1 194 ? 10.229 -2.032 15.783 1.00 0.00 195 MET A O 6
ATOM 17958 N N . THR A 1 195 ? 9.850 -3.741 14.375 1.00 0.00 196 THR A N 6
ATOM 17959 C CA . THR A 1 195 ? 10.508 -3.152 13.198 1.00 0.00 196 THR A CA 6
ATOM 17960 C C . THR A 1 195 ? 9.619 -3.304 11.967 1.00 0.00 196 THR A C 6
ATOM 17961 O O . THR A 1 195 ? 8.844 -4.255 11.878 1.00 0.00 196 THR A O 6
ATOM 17972 N N . VAL A 1 196 ? 9.713 -2.365 11.027 1.00 0.00 197 VAL A N 6
ATOM 17973 C CA . VAL A 1 196 ? 9.013 -2.460 9.747 1.00 0.00 197 VAL A CA 6
ATOM 17974 C C . VAL A 1 196 ? 10.020 -2.335 8.622 1.00 0.00 197 VAL A C 6
ATOM 17975 O O . VAL A 1 196 ? 10.863 -1.431 8.611 1.00 0.00 197 VAL A O 6
ATOM 17988 N N . THR A 1 197 ? 9.923 -3.263 7.680 1.00 0.00 198 THR A N 6
ATOM 17989 C CA . THR A 1 197 ? 10.725 -3.271 6.455 1.00 0.00 198 THR A CA 6
ATOM 17990 C C . THR A 1 197 ? 9.813 -3.204 5.239 1.00 0.00 198 THR A C 6
ATOM 17991 O O . THR A 1 197 ? 8.644 -3.602 5.295 1.00 0.00 198 THR A O 6
ATOM 18002 N N . GLN A 1 198 ? 10.345 -2.674 4.143 1.00 0.00 199 GLN A N 6
ATOM 18003 C CA . GLN A 1 198 ? 9.607 -2.463 2.908 1.00 0.00 199 GLN A CA 6
ATOM 18004 C C . GLN A 1 198 ? 10.015 -3.512 1.872 1.00 0.00 199 GLN A C 6
ATOM 18005 O O . GLN A 1 198 ? 11.167 -3.568 1.435 1.00 0.00 199 GLN A O 6
ATOM 18017 N N . ASP A 1 199 ? 9.068 -4.376 1.508 1.00 0.00 200 ASP A N 6
ATOM 18018 C CA . ASP A 1 199 ? 9.266 -5.317 0.403 1.00 0.00 200 ASP A CA 6
ATOM 18019 C C . ASP A 1 199 ? 9.157 -4.594 -0.950 1.00 0.00 200 ASP A C 6
ATOM 18020 O O . ASP A 1 199 ? 9.907 -4.923 -1.869 1.00 0.00 200 ASP A O 6
ATOM 18028 N N . ASP A 1 200 ? 8.298 -3.568 -1.044 1.00 0.00 201 ASP A N 6
ATOM 18029 C CA . ASP A 1 200 ? 8.000 -2.848 -2.289 1.00 0.00 201 ASP A CA 6
ATOM 18030 C C . ASP A 1 200 ? 7.999 -1.310 -2.112 1.00 0.00 201 ASP A C 6
ATOM 18031 O O . ASP A 1 200 ? 8.265 -0.797 -1.026 1.00 0.00 201 ASP A O 6
ATOM 18039 N N . ASN A 1 201 ? 7.649 -0.558 -3.168 1.00 0.00 202 ASN A N 6
ATOM 18040 C CA . ASN A 1 201 ? 7.494 0.910 -3.131 1.00 0.00 202 ASN A CA 6
ATOM 18041 C C . ASN A 1 201 ? 6.436 1.389 -2.107 1.00 0.00 202 ASN A C 6
ATOM 18042 O O . ASN A 1 201 ? 6.555 2.487 -1.578 1.00 0.00 202 ASN A O 6
ATOM 18052 N N . THR A 1 202 ? 5.401 0.575 -1.869 1.00 0.00 203 THR A N 6
ATOM 18053 C CA . THR A 1 202 ? 4.165 0.917 -1.133 1.00 0.00 203 THR A CA 6
ATOM 18054 C C . THR A 1 202 ? 3.691 -0.219 -0.217 1.00 0.00 203 THR A C 6
ATOM 18055 O O . THR A 1 202 ? 2.564 -0.192 0.276 1.00 0.00 203 THR A O 6
ATOM 18066 N N . SER A 1 203 ? 4.545 -1.216 0.030 1.00 0.00 204 SER A N 6
ATOM 18067 C CA . SER A 1 203 ? 4.225 -2.413 0.812 1.00 0.00 204 SER A CA 6
ATOM 18068 C C . SER A 1 203 ? 5.267 -2.652 1.890 1.00 0.00 204 SER A C 6
ATOM 18069 O O . SER A 1 203 ? 6.468 -2.766 1.618 1.00 0.00 204 SER A O 6
ATOM 18076 N N . PHE A 1 204 ? 4.774 -2.720 3.120 1.00 0.00 205 PHE A N 6
ATOM 18077 C CA . PHE A 1 204 ? 5.551 -2.766 4.345 1.00 0.00 205 PHE A CA 6
ATOM 18078 C C . PHE A 1 204 ? 5.064 -3.924 5.227 1.00 0.00 205 PHE A C 6
ATOM 18079 O O . PHE A 1 204 ? 3.873 -4.244 5.261 1.00 0.00 205 PHE A O 6
ATOM 18095 N N . ILE A 1 205 ? 5.978 -4.541 5.969 1.00 0.00 206 ILE A N 6
ATOM 18096 C CA . ILE A 1 205 ? 5.687 -5.678 6.850 1.00 0.00 206 ILE A CA 6
ATOM 18097 C C . ILE A 1 205 ? 6.259 -5.362 8.243 1.00 0.00 206 ILE A C 6
ATOM 18098 O O . ILE A 1 205 ? 7.450 -5.085 8.394 1.00 0.00 206 ILE A O 6
ATOM 18113 N N . PHE A 1 206 ? 5.382 -5.313 9.245 1.00 0.00 207 PHE A N 6
ATOM 18114 C CA . PHE A 1 206 ? 5.687 -5.000 10.642 1.00 0.00 207 PHE A CA 6
ATOM 18115 C C . PHE A 1 206 ? 5.975 -6.296 11.411 1.00 0.00 207 PHE A C 6
ATOM 18116 O O . PHE A 1 206 ? 5.064 -7.076 11.697 1.00 0.00 207 PHE A O 6
ATOM 18132 N N . ASN A 1 207 ? 7.241 -6.519 11.753 1.00 0.00 208 ASN A N 6
ATOM 18133 C CA . ASN A 1 207 ? 7.729 -7.654 12.528 1.00 0.00 208 ASN A CA 6
ATOM 18134 C C . ASN A 1 207 ? 7.713 -7.312 14.031 1.00 0.00 208 ASN A C 6
ATOM 18135 O O . ASN A 1 207 ? 8.103 -6.204 14.408 1.00 0.00 208 ASN A O 6
ATOM 18145 N N . LEU A 1 208 ? 7.338 -8.265 14.890 1.00 0.00 209 LEU A N 6
ATOM 18146 C CA . LEU A 1 208 ? 7.310 -8.089 16.350 1.00 0.00 209 LEU A CA 6
ATOM 18147 C C . LEU A 1 208 ? 8.097 -9.213 17.045 1.00 0.00 209 LEU A C 6
ATOM 18148 O O . LEU A 1 208 ? 7.670 -10.370 17.048 1.00 0.00 209 LEU A O 6
ATOM 18163 N N . ASN A 1 209 ? 9.248 -8.854 17.630 1.00 0.00 210 ASN A N 6
ATOM 18164 C CA . ASN A 1 209 ? 10.248 -9.757 18.229 1.00 0.00 210 ASN A CA 6
ATOM 18165 C C . ASN A 1 209 ? 10.472 -9.527 19.740 1.00 0.00 210 ASN A C 6
ATOM 18166 O O . ASN A 1 209 ? 11.427 -10.057 20.310 1.00 0.00 210 ASN A O 6
ATOM 18176 N N . SER A 1 210 ? 9.590 -8.760 20.408 1.00 0.00 211 SER A N 6
ATOM 18177 C CA . SER A 1 210 ? 9.464 -8.655 21.881 1.00 0.00 211 SER A CA 6
ATOM 18178 C C . SER A 1 210 ? 8.150 -7.967 22.241 1.00 0.00 211 SER A C 6
ATOM 18179 O O . SER A 1 210 ? 7.820 -6.940 21.653 1.00 0.00 211 SER A O 6
ATOM 18186 N N . GLU A 1 211 ? 7.388 -8.467 23.222 1.00 0.00 212 GLU A N 6
ATOM 18187 C CA . GLU A 1 211 ? 6.089 -7.867 23.616 1.00 0.00 212 GLU A CA 6
ATOM 18188 C C . GLU A 1 211 ? 6.207 -6.541 24.411 1.00 0.00 212 GLU A C 6
ATOM 18189 O O . GLU A 1 211 ? 5.183 -5.953 24.776 1.00 0.00 212 GLU A O 6
ATOM 18199 N N . LYS A 1 212 ? 7.436 -6.119 24.741 1.00 0.00 213 LYS A N 6
ATOM 18200 C CA . LYS A 1 212 ? 7.760 -4.971 25.615 1.00 0.00 213 LYS A CA 6
ATOM 18201 C C . LYS A 1 212 ? 7.452 -3.590 25.025 1.00 0.00 213 LYS A C 6
ATOM 18202 O O . LYS A 1 212 ? 7.010 -2.705 25.806 1.00 0.00 213 LYS A O 6
ATOM 18217 N N . SER A 1 1 ? -19.831 -0.594 -19.111 1.00 0.00 2 SER A N 7
ATOM 18218 C CA . SER A 1 1 ? -19.360 0.763 -18.742 1.00 0.00 2 SER A CA 7
ATOM 18219 C C . SER A 1 1 ? -18.576 0.759 -17.437 1.00 0.00 2 SER A C 7
ATOM 18220 O O . SER A 1 1 ? -18.761 -0.127 -16.601 1.00 0.00 2 SER A O 7
ATOM 18229 N N . VAL A 1 2 ? -17.698 1.750 -17.251 1.00 0.00 3 VAL A N 7
ATOM 18230 C CA . VAL A 1 2 ? -16.944 2.002 -16.008 1.00 0.00 3 VAL A CA 7
ATOM 18231 C C . VAL A 1 2 ? -17.651 3.068 -15.171 1.00 0.00 3 VAL A C 7
ATOM 18232 O O . VAL A 1 2 ? -18.052 4.116 -15.677 1.00 0.00 3 VAL A O 7
ATOM 18245 N N . ASP A 1 3 ? -17.865 2.771 -13.890 1.00 0.00 4 ASP A N 7
ATOM 18246 C CA . ASP A 1 3 ? -18.444 3.730 -12.946 1.00 0.00 4 ASP A CA 7
ATOM 18247 C C . ASP A 1 3 ? -17.438 4.859 -12.663 1.00 0.00 4 ASP A C 7
ATOM 18248 O O . ASP A 1 3 ? -16.235 4.610 -12.609 1.00 0.00 4 ASP A O 7
ATOM 18256 N N . ALA A 1 4 ? -17.892 6.086 -12.397 1.00 0.00 5 ALA A N 7
ATOM 18257 C CA . ALA A 1 4 ? -17.013 7.170 -11.940 1.00 0.00 5 ALA A CA 7
ATOM 18258 C C . ALA A 1 4 ? -16.226 6.813 -10.660 1.00 0.00 5 ALA A C 7
ATOM 18259 O O . ALA A 1 4 ? -15.171 7.395 -10.398 1.00 0.00 5 ALA A O 7
ATOM 18266 N N . ASN A 1 5 ? -16.722 5.834 -9.894 1.00 0.00 6 ASN A N 7
ATOM 18267 C CA . ASN A 1 5 ? -16.215 5.409 -8.592 1.00 0.00 6 ASN A CA 7
ATOM 18268 C C . ASN A 1 5 ? -15.602 3.988 -8.596 1.00 0.00 6 ASN A C 7
ATOM 18269 O O . ASN A 1 5 ? -15.345 3.440 -7.523 1.00 0.00 6 ASN A O 7
ATOM 18279 N N . LYS A 1 6 ? -15.369 3.386 -9.775 1.00 0.00 7 LYS A N 7
ATOM 18280 C CA . LYS A 1 6 ? -14.781 2.038 -9.988 1.00 0.00 7 LYS A CA 7
ATOM 18281 C C . LYS A 1 6 ? -13.889 2.034 -11.241 1.00 0.00 7 LYS A C 7
ATOM 18282 O O . LYS A 1 6 ? -13.864 3.010 -11.987 1.00 0.00 7 LYS A O 7
ATOM 18297 N N . VAL A 1 7 ? -13.163 0.948 -11.500 1.00 0.00 8 VAL A N 7
ATOM 18298 C CA . VAL A 1 7 ? -12.276 0.812 -12.674 1.00 0.00 8 VAL A CA 7
ATOM 18299 C C . VAL A 1 7 ? -12.458 -0.561 -13.335 1.00 0.00 8 VAL A C 7
ATOM 18300 O O . VAL A 1 7 ? -12.934 -1.503 -12.698 1.00 0.00 8 VAL A O 7
ATOM 18313 N N . LYS A 1 8 ? -12.135 -0.684 -14.626 1.00 0.00 9 LYS A N 7
ATOM 18314 C CA . LYS A 1 8 ? -12.338 -1.919 -15.410 1.00 0.00 9 LYS A CA 7
ATOM 18315 C C . LYS A 1 8 ? -11.192 -2.131 -16.391 1.00 0.00 9 LYS A C 7
ATOM 18316 O O . LYS A 1 8 ? -10.755 -1.208 -17.077 1.00 0.00 9 LYS A O 7
ATOM 18331 N N . PHE A 1 9 ? -10.689 -3.356 -16.444 1.00 0.00 10 PHE A N 7
ATOM 18332 C CA . PHE A 1 9 ? -9.445 -3.710 -17.126 1.00 0.00 10 PHE A CA 7
ATOM 18333 C C . PHE A 1 9 ? -9.723 -4.713 -18.252 1.00 0.00 10 PHE A C 7
ATOM 18334 O O . PHE A 1 9 ? -10.728 -5.424 -18.228 1.00 0.00 10 PHE A O 7
ATOM 18350 N N . PHE A 1 10 ? -8.864 -4.747 -19.271 1.00 0.00 11 PHE A N 7
ATOM 18351 C CA . PHE A 1 10 ? -9.131 -5.430 -20.541 1.00 0.00 11 PHE A CA 7
ATOM 18352 C C . PHE A 1 10 ? -7.892 -6.186 -21.028 1.00 0.00 11 PHE A C 7
ATOM 18353 O O . PHE A 1 10 ? -6.792 -5.647 -21.164 1.00 0.00 11 PHE A O 7
ATOM 18369 N N . PHE A 1 11 ? -8.065 -7.471 -21.297 1.00 0.00 12 PHE A N 7
ATOM 18370 C CA . PHE A 1 11 ? -6.967 -8.411 -21.483 1.00 0.00 12 PHE A CA 7
ATOM 18371 C C . PHE A 1 11 ? -6.621 -8.632 -22.966 1.00 0.00 12 PHE A C 7
ATOM 18372 O O . PHE A 1 11 ? -6.414 -9.754 -23.434 1.00 0.00 12 PHE A O 7
ATOM 18388 N N . GLY A 1 12 ? -6.572 -7.526 -23.710 1.00 0.00 13 GLY A N 7
ATOM 18389 C CA . GLY A 1 12 ? -6.213 -7.465 -25.126 1.00 0.00 13 GLY A CA 7
ATOM 18390 C C . GLY A 1 12 ? -6.161 -6.017 -25.610 1.00 0.00 13 GLY A C 7
ATOM 18391 O O . GLY A 1 12 ? -7.002 -5.197 -25.222 1.00 0.00 13 GLY A O 7
ATOM 18395 N N . LYS A 1 13 ? -5.142 -5.680 -26.410 1.00 0.00 14 LYS A N 7
ATOM 18396 C CA . LYS A 1 13 ? -4.951 -4.333 -26.975 1.00 0.00 14 LYS A CA 7
ATOM 18397 C C . LYS A 1 13 ? -6.151 -3.973 -27.868 1.00 0.00 14 LYS A C 7
ATOM 18398 O O . LYS A 1 13 ? -6.574 -4.804 -28.672 1.00 0.00 14 LYS A O 7
ATOM 18413 N N . ASN A 1 14 ? -6.690 -2.756 -27.715 1.00 0.00 15 ASN A N 7
ATOM 18414 C CA . ASN A 1 14 ? -7.907 -2.232 -28.378 1.00 0.00 15 ASN A CA 7
ATOM 18415 C C . ASN A 1 14 ? -9.222 -2.636 -27.647 1.00 0.00 15 ASN A C 7
ATOM 18416 O O . ASN A 1 14 ? -10.275 -2.754 -28.275 1.00 0.00 15 ASN A O 7
ATOM 18426 N N . CYS A 1 15 ? -9.178 -2.869 -26.324 1.00 0.00 16 CYS A N 7
ATOM 18427 C CA . CYS A 1 15 ? -10.289 -3.413 -25.517 1.00 0.00 16 CYS A CA 7
ATOM 18428 C C . CYS A 1 15 ? -10.834 -4.755 -26.059 1.00 0.00 16 CYS A C 7
ATOM 18429 O O . CYS A 1 15 ? -12.015 -4.888 -26.399 1.00 0.00 16 CYS A O 7
ATOM 18436 N N . THR A 1 16 ? -9.955 -5.760 -26.141 1.00 0.00 17 THR A N 7
ATOM 18437 C CA . THR A 1 16 ? -10.220 -7.104 -26.704 1.00 0.00 17 THR A CA 7
ATOM 18438 C C . THR A 1 16 ? -9.814 -8.228 -25.732 1.00 0.00 17 THR A C 7
ATOM 18439 O O . THR A 1 16 ? -9.455 -7.967 -24.582 1.00 0.00 17 THR A O 7
ATOM 18450 N N . GLY A 1 17 ? -9.890 -9.492 -26.171 1.00 0.00 18 GLY A N 7
ATOM 18451 C CA . GLY A 1 17 ? -9.504 -10.676 -25.392 1.00 0.00 18 GLY A CA 7
ATOM 18452 C C . GLY A 1 17 ? -10.536 -11.038 -24.319 1.00 0.00 18 GLY A C 7
ATOM 18453 O O . GLY A 1 17 ? -11.572 -11.632 -24.625 1.00 0.00 18 GLY A O 7
ATOM 18457 N N . GLU A 1 18 ? -10.280 -10.628 -23.076 1.00 0.00 19 GLU A N 7
ATOM 18458 C CA . GLU A 1 18 ? -11.200 -10.754 -21.935 1.00 0.00 19 GLU A CA 7
ATOM 18459 C C . GLU A 1 18 ? -11.380 -9.397 -21.226 1.00 0.00 19 GLU A C 7
ATOM 18460 O O . GLU A 1 18 ? -10.719 -8.410 -21.556 1.00 0.00 19 GLU A O 7
ATOM 18470 N N . SER A 1 19 ? -12.252 -9.340 -20.221 1.00 0.00 20 SER A N 7
ATOM 18471 C CA . SER A 1 19 ? -12.502 -8.147 -19.401 1.00 0.00 20 SER A CA 7
ATOM 18472 C C . SER A 1 19 ? -12.520 -8.494 -17.906 1.00 0.00 20 SER A C 7
ATOM 18473 O O . SER A 1 19 ? -12.712 -9.651 -17.515 1.00 0.00 20 SER A O 7
ATOM 18480 N N . PHE A 1 20 ? -12.296 -7.485 -17.066 1.00 0.00 21 PHE A N 7
ATOM 18481 C CA . PHE A 1 20 ? -12.190 -7.612 -15.613 1.00 0.00 21 PHE A CA 7
ATOM 18482 C C . PHE A 1 20 ? -12.723 -6.349 -14.923 1.00 0.00 21 PHE A C 7
ATOM 18483 O O . PHE A 1 20 ? -12.640 -5.250 -15.475 1.00 0.00 21 PHE A O 7
ATOM 18499 N N . GLU A 1 21 ? -13.222 -6.481 -13.695 1.00 0.00 22 GLU A N 7
ATOM 18500 C CA . GLU A 1 21 ? -13.803 -5.372 -12.926 1.00 0.00 22 GLU A CA 7
ATOM 18501 C C . GLU A 1 21 ? -13.156 -5.240 -11.544 1.00 0.00 22 GLU A C 7
ATOM 18502 O O . GLU A 1 21 ? -12.859 -6.235 -10.880 1.00 0.00 22 GLU A O 7
ATOM 18512 N N . TYR A 1 22 ? -12.945 -3.996 -11.113 1.00 0.00 23 TYR A N 7
ATOM 18513 C CA . TYR A 1 22 ? -12.140 -3.631 -9.945 1.00 0.00 23 TYR A CA 7
ATOM 18514 C C . TYR A 1 22 ? -12.838 -2.526 -9.138 1.00 0.00 23 TYR A C 7
ATOM 18515 O O . TYR A 1 22 ? -13.321 -1.526 -9.680 1.00 0.00 23 TYR A O 7
ATOM 18532 N N . ASN A 1 23 ? -12.878 -2.702 -7.820 1.00 0.00 24 ASN A N 7
ATOM 18533 C CA . ASN A 1 23 ? -13.446 -1.728 -6.887 1.00 0.00 24 ASN A CA 7
ATOM 18534 C C . ASN A 1 23 ? -12.421 -0.646 -6.505 1.00 0.00 24 ASN A C 7
ATOM 18535 O O . ASN A 1 23 ? -11.210 -0.858 -6.602 1.00 0.00 24 ASN A O 7
ATOM 18545 N N . LYS A 1 24 ? -12.905 0.508 -6.021 1.00 0.00 25 LYS A N 7
ATOM 18546 C CA . LYS A 1 24 ? -12.047 1.522 -5.382 1.00 0.00 25 LYS A CA 7
ATOM 18547 C C . LYS A 1 24 ? -11.306 0.962 -4.157 1.00 0.00 25 LYS A C 7
ATOM 18548 O O . LYS A 1 24 ? -11.793 0.040 -3.499 1.00 0.00 25 LYS A O 7
ATOM 18563 N N . GLY A 1 25 ? -10.170 1.568 -3.814 1.00 0.00 26 GLY A N 7
ATOM 18564 C CA . GLY A 1 25 ? -9.375 1.204 -2.632 1.00 0.00 26 GLY A CA 7
ATOM 18565 C C . GLY A 1 25 ? -8.932 -0.264 -2.629 1.00 0.00 26 GLY A C 7
ATOM 18566 O O . GLY A 1 25 ? -9.010 -0.930 -1.596 1.00 0.00 26 GLY A O 7
ATOM 18570 N N . GLU A 1 26 ? -8.507 -0.783 -3.785 1.00 0.00 27 GLU A N 7
ATOM 18571 C CA . GLU A 1 26 ? -8.160 -2.194 -3.983 1.00 0.00 27 GLU A CA 7
ATOM 18572 C C . GLU A 1 26 ? -6.740 -2.330 -4.541 1.00 0.00 27 GLU A C 7
ATOM 18573 O O . GLU A 1 26 ? -6.395 -1.770 -5.583 1.00 0.00 27 GLU A O 7
ATOM 18583 N N . THR A 1 27 ? -5.921 -3.097 -3.827 1.00 0.00 28 THR A N 7
ATOM 18584 C CA . THR A 1 27 ? -4.515 -3.365 -4.135 1.00 0.00 28 THR A CA 7
ATOM 18585 C C . THR A 1 27 ? -4.329 -4.861 -4.264 1.00 0.00 28 THR A C 7
ATOM 18586 O O . THR A 1 27 ? -4.628 -5.616 -3.335 1.00 0.00 28 THR A O 7
ATOM 18597 N N . VAL A 1 28 ? -3.805 -5.284 -5.412 1.00 0.00 29 VAL A N 7
ATOM 18598 C CA . VAL A 1 28 ? -3.539 -6.692 -5.722 1.00 0.00 29 VAL A CA 7
ATOM 18599 C C . VAL A 1 28 ? -2.171 -6.827 -6.391 1.00 0.00 29 VAL A C 7
ATOM 18600 O O . VAL A 1 28 ? -1.792 -6.066 -7.287 1.00 0.00 29 VAL A O 7
ATOM 18613 N N . ARG A 1 29 ? -1.416 -7.805 -5.896 1.00 0.00 30 ARG A N 7
ATOM 18614 C CA . ARG A 1 29 ? -0.014 -8.077 -6.221 1.00 0.00 30 ARG A CA 7
ATOM 18615 C C . ARG A 1 29 ? 0.050 -9.422 -6.929 1.00 0.00 30 ARG A C 7
ATOM 18616 O O . ARG A 1 29 ? 0.231 -10.468 -6.301 1.00 0.00 30 ARG A O 7
ATOM 18634 N N . PHE A 1 30 ? -0.193 -9.401 -8.234 1.00 0.00 31 PHE A N 7
ATOM 18635 C CA . PHE A 1 30 ? 0.001 -10.576 -9.075 1.00 0.00 31 PHE A CA 7
ATOM 18636 C C . PHE A 1 30 ? 1.495 -10.936 -9.202 1.00 0.00 31 PHE A C 7
ATOM 18637 O O . PHE A 1 30 ? 2.388 -10.155 -8.858 1.00 0.00 31 PHE A O 7
ATOM 18653 N N . ASN A 1 31 ? 1.769 -12.131 -9.725 1.00 0.00 32 ASN A N 7
ATOM 18654 C CA . ASN A 1 31 ? 3.118 -12.623 -10.008 1.00 0.00 32 ASN A CA 7
ATOM 18655 C C . ASN A 1 31 ? 3.273 -12.880 -11.515 1.00 0.00 32 ASN A C 7
ATOM 18656 O O . ASN A 1 31 ? 2.290 -13.079 -12.233 1.00 0.00 32 ASN A O 7
ATOM 18666 N N . ASN A 1 32 ? 4.515 -12.928 -12.002 1.00 0.00 33 ASN A N 7
ATOM 18667 C CA . ASN A 1 32 ? 4.815 -13.283 -13.396 1.00 0.00 33 ASN A CA 7
ATOM 18668 C C . ASN A 1 32 ? 4.405 -14.736 -13.752 1.00 0.00 33 ASN A C 7
ATOM 18669 O O . ASN A 1 32 ? 4.265 -15.069 -14.930 1.00 0.00 33 ASN A O 7
ATOM 18679 N N . GLY A 1 33 ? 4.194 -15.593 -12.742 1.00 0.00 34 GLY A N 7
ATOM 18680 C CA . GLY A 1 33 ? 3.728 -16.978 -12.894 1.00 0.00 34 GLY A CA 7
ATOM 18681 C C . GLY A 1 33 ? 2.266 -17.104 -13.350 1.00 0.00 34 GLY A C 7
ATOM 18682 O O . GLY A 1 33 ? 1.942 -17.991 -14.143 1.00 0.00 34 GLY A O 7
ATOM 18686 N N . ASP A 1 34 ? 1.377 -16.215 -12.895 1.00 0.00 35 ASP A N 7
ATOM 18687 C CA . ASP A 1 34 ? -0.016 -16.149 -13.356 1.00 0.00 35 ASP A CA 7
ATOM 18688 C C . ASP A 1 34 ? -0.064 -15.475 -14.739 1.00 0.00 35 ASP A C 7
ATOM 18689 O O . ASP A 1 34 ? 0.166 -14.272 -14.839 1.00 0.00 35 ASP A O 7
ATOM 18697 N N . LYS A 1 35 ? -0.382 -16.194 -15.827 1.00 0.00 36 LYS A N 7
ATOM 18698 C CA . LYS A 1 35 ? -0.485 -15.549 -17.160 1.00 0.00 36 LYS A CA 7
ATOM 18699 C C . LYS A 1 35 ? -1.577 -14.471 -17.210 1.00 0.00 36 LYS A C 7
ATOM 18700 O O . LYS A 1 35 ? -1.500 -13.527 -17.992 1.00 0.00 36 LYS A O 7
ATOM 18715 N N . TRP A 1 36 ? -2.573 -14.578 -16.328 1.00 0.00 37 TRP A N 7
ATOM 18716 C CA . TRP A 1 36 ? -3.659 -13.608 -16.139 1.00 0.00 37 TRP A CA 7
ATOM 18717 C C . TRP A 1 36 ? -3.139 -12.222 -15.702 1.00 0.00 37 TRP A C 7
ATOM 18718 O O . TRP A 1 36 ? -3.802 -11.208 -15.919 1.00 0.00 37 TRP A O 7
ATOM 18738 N N . ASN A 1 37 ? -1.929 -12.169 -15.132 1.00 0.00 38 ASN A N 7
ATOM 18739 C CA . ASN A 1 37 ? -1.187 -10.942 -14.877 1.00 0.00 38 ASN A CA 7
ATOM 18740 C C . ASN A 1 37 ? -0.642 -10.311 -16.171 1.00 0.00 38 ASN A C 7
ATOM 18741 O O . ASN A 1 37 ? -0.918 -9.149 -16.452 1.00 0.00 38 ASN A O 7
ATOM 18751 N N . ASP A 1 38 ? 0.106 -11.067 -16.988 1.00 0.00 39 ASP A N 7
ATOM 18752 C CA . ASP A 1 38 ? 0.649 -10.545 -18.254 1.00 0.00 39 ASP A CA 7
ATOM 18753 C C . ASP A 1 38 ? -0.453 -10.208 -19.279 1.00 0.00 39 ASP A C 7
ATOM 18754 O O . ASP A 1 38 ? -0.269 -9.331 -20.126 1.00 0.00 39 ASP A O 7
ATOM 18762 N N . LYS A 1 39 ? -1.620 -10.853 -19.146 1.00 0.00 40 LYS A N 7
ATOM 18763 C CA . LYS A 1 39 ? -2.841 -10.593 -19.914 1.00 0.00 40 LYS A CA 7
ATOM 18764 C C . LYS A 1 39 ? -3.323 -9.146 -19.864 1.00 0.00 40 LYS A C 7
ATOM 18765 O O . LYS A 1 39 ? -3.929 -8.709 -20.838 1.00 0.00 40 LYS A O 7
ATOM 18780 N N . PHE A 1 40 ? -3.033 -8.394 -18.799 1.00 0.00 41 PHE A N 7
ATOM 18781 C CA . PHE A 1 40 ? -3.226 -6.944 -18.756 1.00 0.00 41 PHE A CA 7
ATOM 18782 C C . PHE A 1 40 ? -2.579 -6.248 -19.965 1.00 0.00 41 PHE A C 7
ATOM 18783 O O . PHE A 1 40 ? -1.354 -6.148 -20.053 1.00 0.00 41 PHE A O 7
ATOM 18799 N N . MET A 1 41 ? -3.410 -5.745 -20.881 1.00 0.00 42 MET A N 7
ATOM 18800 C CA . MET A 1 41 ? -2.971 -5.153 -22.154 1.00 0.00 42 MET A CA 7
ATOM 18801 C C . MET A 1 41 ? -3.641 -3.800 -22.440 1.00 0.00 42 MET A C 7
ATOM 18802 O O . MET A 1 41 ? -3.045 -2.924 -23.069 1.00 0.00 42 MET A O 7
ATOM 18814 N N . SER A 1 42 ? -4.859 -3.633 -21.922 1.00 0.00 43 SER A N 7
ATOM 18815 C CA . SER A 1 42 ? -5.677 -2.424 -21.939 1.00 0.00 43 SER A CA 7
ATOM 18816 C C . SER A 1 42 ? -6.369 -2.257 -20.581 1.00 0.00 43 SER A C 7
ATOM 18817 O O . SER A 1 42 ? -6.483 -3.199 -19.792 1.00 0.00 43 SER A O 7
ATOM 18824 N N . CYS A 1 43 ? -6.885 -1.066 -20.311 1.00 0.00 44 CYS A N 7
ATOM 18825 C CA . CYS A 1 43 ? -7.653 -0.752 -19.109 1.00 0.00 44 CYS A CA 7
ATOM 18826 C C . CYS A 1 43 ? -8.298 0.631 -19.213 1.00 0.00 44 CYS A C 7
ATOM 18827 O O . CYS A 1 43 ? -7.929 1.455 -20.049 1.00 0.00 44 CYS A O 7
ATOM 18834 N N . LEU A 1 44 ? -9.285 0.895 -18.360 1.00 0.00 45 LEU A N 7
ATOM 18835 C CA . LEU A 1 44 ? -9.988 2.169 -18.315 1.00 0.00 45 LEU A CA 7
ATOM 18836 C C . LEU A 1 44 ? -10.417 2.519 -16.885 1.00 0.00 45 LEU A C 7
ATOM 18837 O O . LEU A 1 44 ? -10.660 1.668 -16.026 1.00 0.00 45 LEU A O 7
ATOM 18852 N N . VAL A 1 45 ? -10.448 3.822 -16.635 1.00 0.00 46 VAL A N 7
ATOM 18853 C CA . VAL A 1 45 ? -10.563 4.446 -15.311 1.00 0.00 46 VAL A CA 7
ATOM 18854 C C . VAL A 1 45 ? -11.683 5.483 -15.379 1.00 0.00 46 VAL A C 7
ATOM 18855 O O . VAL A 1 45 ? -11.742 6.254 -16.336 1.00 0.00 46 VAL A O 7
ATOM 18868 N N . GLY A 1 46 ? -12.576 5.476 -14.385 1.00 0.00 47 GLY A N 7
ATOM 18869 C CA . GLY A 1 46 ? -13.843 6.215 -14.382 1.00 0.00 47 GLY A CA 7
ATOM 18870 C C . GLY A 1 46 ? -13.736 7.736 -14.570 1.00 0.00 47 GLY A C 7
ATOM 18871 O O . GLY A 1 46 ? -13.758 8.234 -15.696 1.00 0.00 47 GLY A O 7
ATOM 18875 N N . SER A 1 47 ? -13.652 8.468 -13.455 1.00 0.00 48 SER A N 7
ATOM 18876 C CA . SER A 1 47 ? -13.452 9.936 -13.412 1.00 0.00 48 SER A CA 7
ATOM 18877 C C . SER A 1 47 ? -13.157 10.481 -12.003 1.00 0.00 48 SER A C 7
ATOM 18878 O O . SER A 1 47 ? -12.552 11.548 -11.864 1.00 0.00 48 SER A O 7
ATOM 18885 N N . ASN A 1 48 ? -13.523 9.735 -10.953 1.00 0.00 49 ASN A N 7
ATOM 18886 C CA . ASN A 1 48 ? -13.304 10.049 -9.534 1.00 0.00 49 ASN A CA 7
ATOM 18887 C C . ASN A 1 48 ? -12.494 8.944 -8.819 1.00 0.00 49 ASN A C 7
ATOM 18888 O O . ASN A 1 48 ? -12.609 8.740 -7.611 1.00 0.00 49 ASN A O 7
ATOM 18898 N N . VAL A 1 49 ? -11.647 8.233 -9.566 1.00 0.00 50 VAL A N 7
ATOM 18899 C CA . VAL A 1 49 ? -10.753 7.152 -9.106 1.00 0.00 50 VAL A CA 7
ATOM 18900 C C . VAL A 1 49 ? -9.455 7.194 -9.906 1.00 0.00 50 VAL A C 7
ATOM 18901 O O . VAL A 1 49 ? -9.482 7.525 -11.082 1.00 0.00 50 VAL A O 7
ATOM 18914 N N . ARG A 1 50 ? -8.319 6.841 -9.310 1.00 0.00 51 ARG A N 7
ATOM 18915 C CA . ARG A 1 50 ? -7.020 6.743 -9.988 1.00 0.00 51 ARG A CA 7
ATOM 18916 C C . ARG A 1 50 ? -6.541 5.294 -9.945 1.00 0.00 51 ARG A C 7
ATOM 18917 O O . ARG A 1 50 ? -6.795 4.566 -8.984 1.00 0.00 51 ARG A O 7
ATOM 18935 N N . CYS A 1 51 ? -5.788 4.907 -10.962 1.00 0.00 52 CYS A N 7
ATOM 18936 C CA . CYS A 1 51 ? -5.079 3.639 -11.011 1.00 0.00 52 CYS A CA 7
ATOM 18937 C C . CYS A 1 51 ? -3.570 3.872 -11.075 1.00 0.00 52 CYS A C 7
ATOM 18938 O O . CYS A 1 51 ? -3.093 4.789 -11.741 1.00 0.00 52 CYS A O 7
ATOM 18945 N N . ASN A 1 52 ? -2.814 2.989 -10.434 1.00 0.00 53 ASN A N 7
ATOM 18946 C CA . ASN A 1 52 ? -1.358 2.994 -10.429 1.00 0.00 53 ASN A CA 7
ATOM 18947 C C . ASN A 1 52 ? -0.847 1.656 -10.964 1.00 0.00 53 ASN A C 7
ATOM 18948 O O . ASN A 1 52 ? -1.326 0.590 -10.566 1.00 0.00 53 ASN A O 7
ATOM 18958 N N . ILE A 1 53 ? 0.153 1.741 -11.837 1.00 0.00 54 ILE A N 7
ATOM 18959 C CA . ILE A 1 53 ? 0.755 0.611 -12.538 1.00 0.00 54 ILE A CA 7
ATOM 18960 C C . ILE A 1 53 ? 2.225 0.525 -12.143 1.00 0.00 54 ILE A C 7
ATOM 18961 O O . ILE A 1 53 ? 2.981 1.484 -12.319 1.00 0.00 54 ILE A O 7
ATOM 18976 N N . TRP A 1 54 ? 2.632 -0.655 -11.679 1.00 0.00 55 TRP A N 7
ATOM 18977 C CA . TRP A 1 54 ? 4.020 -0.975 -11.366 1.00 0.00 55 TRP A CA 7
ATOM 18978 C C . TRP A 1 54 ? 4.418 -2.314 -11.993 1.00 0.00 55 TRP A C 7
ATOM 18979 O O . TRP A 1 54 ? 3.779 -3.352 -11.783 1.00 0.00 55 TRP A O 7
ATOM 18999 N N . GLU A 1 55 ? 5.491 -2.270 -12.782 1.00 0.00 56 GLU A N 7
ATOM 19000 C CA . GLU A 1 55 ? 6.114 -3.439 -13.419 1.00 0.00 56 GLU A CA 7
ATOM 19001 C C . GLU A 1 55 ? 7.441 -3.818 -12.743 1.00 0.00 56 GLU A C 7
ATOM 19002 O O . GLU A 1 55 ? 7.824 -4.989 -12.754 1.00 0.00 56 GLU A O 7
ATOM 19012 N N . HIS A 1 56 ? 8.115 -2.841 -12.123 1.00 0.00 57 HIS A N 7
ATOM 19013 C CA . HIS A 1 56 ? 9.339 -3.035 -11.339 1.00 0.00 57 HIS A CA 7
ATOM 19014 C C . HIS A 1 56 ? 9.093 -2.712 -9.855 1.00 0.00 57 HIS A C 7
ATOM 19015 O O . HIS A 1 56 ? 8.234 -1.893 -9.514 1.00 0.00 57 HIS A O 7
ATOM 19028 N N . ASN A 1 57 ? 9.842 -3.376 -8.974 1.00 0.00 58 ASN A N 7
ATOM 19029 C CA . ASN A 1 57 ? 9.686 -3.303 -7.522 1.00 0.00 58 ASN A CA 7
ATOM 19030 C C . ASN A 1 57 ? 11.073 -3.347 -6.867 1.00 0.00 58 ASN A C 7
ATOM 19031 O O . ASN A 1 57 ? 11.720 -4.395 -6.820 1.00 0.00 58 ASN A O 7
ATOM 19041 N N . GLU A 1 58 ? 11.552 -2.192 -6.412 1.00 0.00 59 GLU A N 7
ATOM 19042 C CA . GLU A 1 58 ? 12.876 -2.002 -5.811 1.00 0.00 59 GLU A CA 7
ATOM 19043 C C . GLU A 1 58 ? 12.911 -0.677 -5.031 1.00 0.00 59 GLU A C 7
ATOM 19044 O O . GLU A 1 58 ? 12.157 0.256 -5.317 1.00 0.00 59 GLU A O 7
ATOM 19054 N N . ILE A 1 59 ? 13.803 -0.595 -4.048 1.00 0.00 60 ILE A N 7
ATOM 19055 C CA . ILE A 1 59 ? 13.852 0.461 -3.023 1.00 0.00 60 ILE A CA 7
ATOM 19056 C C . ILE A 1 59 ? 15.291 0.956 -2.781 1.00 0.00 60 ILE A C 7
ATOM 19057 O O . ILE A 1 59 ? 15.652 1.445 -1.709 1.00 0.00 60 ILE A O 7
ATOM 19072 N N . ASP A 1 60 ? 16.112 0.826 -3.822 1.00 0.00 61 ASP A N 7
ATOM 19073 C CA . ASP A 1 60 ? 17.514 1.251 -3.897 1.00 0.00 61 ASP A CA 7
ATOM 19074 C C . ASP A 1 60 ? 17.967 1.438 -5.359 1.00 0.00 61 ASP A C 7
ATOM 19075 O O . ASP A 1 60 ? 18.833 2.271 -5.633 1.00 0.00 61 ASP A O 7
ATOM 19083 N N . THR A 1 61 ? 17.382 0.680 -6.303 1.00 0.00 62 THR A N 7
ATOM 19084 C CA . THR A 1 61 ? 17.744 0.716 -7.730 1.00 0.00 62 THR A CA 7
ATOM 19085 C C . THR A 1 61 ? 17.674 2.139 -8.323 1.00 0.00 62 THR A C 7
ATOM 19086 O O . THR A 1 61 ? 16.621 2.783 -8.250 1.00 0.00 62 THR A O 7
ATOM 19097 N N . PRO A 1 62 ? 18.775 2.677 -8.890 1.00 0.00 63 PRO A N 7
ATOM 19098 C CA . PRO A 1 62 ? 18.771 3.992 -9.523 1.00 0.00 63 PRO A CA 7
ATOM 19099 C C . PRO A 1 62 ? 18.212 3.962 -10.955 1.00 0.00 63 PRO A C 7
ATOM 19100 O O . PRO A 1 62 ? 17.878 5.021 -11.490 1.00 0.00 63 PRO A O 7
ATOM 19108 N N . THR A 1 63 ? 18.089 2.783 -11.583 1.00 0.00 64 THR A N 7
ATOM 19109 C CA . THR A 1 63 ? 17.494 2.630 -12.921 1.00 0.00 64 THR A CA 7
ATOM 19110 C C . THR A 1 63 ? 15.958 2.572 -12.816 1.00 0.00 64 THR A C 7
ATOM 19111 O O . THR A 1 63 ? 15.420 1.638 -12.212 1.00 0.00 64 THR A O 7
ATOM 19122 N N . PRO A 1 64 ? 15.204 3.568 -13.327 1.00 0.00 65 PRO A N 7
ATOM 19123 C CA . PRO A 1 64 ? 13.752 3.482 -13.337 1.00 0.00 65 PRO A CA 7
ATOM 19124 C C . PRO A 1 64 ? 13.321 2.409 -14.344 1.00 0.00 65 PRO A C 7
ATOM 19125 O O . PRO A 1 64 ? 13.739 2.424 -15.506 1.00 0.00 65 PRO A O 7
ATOM 19133 N N . GLY A 1 65 ? 12.491 1.469 -13.892 1.00 0.00 66 GLY A N 7
ATOM 19134 C CA . GLY A 1 65 ? 11.916 0.427 -14.736 1.00 0.00 66 GLY A CA 7
ATOM 19135 C C . GLY A 1 65 ? 10.671 0.955 -15.439 1.00 0.00 66 GLY A C 7
ATOM 19136 O O . GLY A 1 65 ? 10.745 1.873 -16.260 1.00 0.00 66 GLY A O 7
ATOM 19140 N N . LYS A 1 66 ? 9.514 0.390 -15.089 1.00 0.00 67 LYS A N 7
ATOM 19141 C CA . LYS A 1 66 ? 8.206 0.757 -15.640 1.00 0.00 67 LYS A CA 7
ATOM 19142 C C . LYS A 1 66 ? 7.234 1.056 -14.499 1.00 0.00 67 LYS A C 7
ATOM 19143 O O . LYS A 1 66 ? 6.890 0.183 -13.694 1.00 0.00 67 LYS A O 7
ATOM 19158 N N . PHE A 1 67 ? 6.821 2.316 -14.449 1.00 0.00 68 PHE A N 7
ATOM 19159 C CA . PHE A 1 67 ? 5.855 2.894 -13.522 1.00 0.00 68 PHE A CA 7
ATOM 19160 C C . PHE A 1 67 ? 4.994 3.897 -14.303 1.00 0.00 68 PHE A C 7
ATOM 19161 O O . PHE A 1 67 ? 5.512 4.598 -15.174 1.00 0.00 68 PHE A O 7
ATOM 19177 N N . GLN A 1 68 ? 3.702 3.990 -13.995 1.00 0.00 69 GLN A N 7
ATOM 19178 C CA . GLN A 1 68 ? 2.815 5.082 -14.430 1.00 0.00 69 GLN A CA 7
ATOM 19179 C C . GLN A 1 68 ? 1.598 5.170 -13.503 1.00 0.00 69 GLN A C 7
ATOM 19180 O O . GLN A 1 68 ? 1.281 4.250 -12.747 1.00 0.00 69 GLN A O 7
ATOM 19192 N N . GLU A 1 69 ? 0.873 6.275 -13.621 1.00 0.00 70 GLU A N 7
ATOM 19193 C CA . GLU A 1 69 ? -0.370 6.540 -12.909 1.00 0.00 70 GLU A CA 7
ATOM 19194 C C . GLU A 1 69 ? -1.448 6.914 -13.935 1.00 0.00 70 GLU A C 7
ATOM 19195 O O . GLU A 1 69 ? -1.417 7.987 -14.546 1.00 0.00 70 GLU A O 7
ATOM 19205 N N . LEU A 1 70 ? -2.363 5.977 -14.199 1.00 0.00 71 LEU A N 7
ATOM 19206 C CA . LEU A 1 70 ? -3.505 6.203 -15.079 1.00 0.00 71 LEU A CA 7
ATOM 19207 C C . LEU A 1 70 ? -4.334 7.368 -14.529 1.00 0.00 71 LEU A C 7
ATOM 19208 O O . LEU A 1 70 ? -4.741 7.351 -13.364 1.00 0.00 71 LEU A O 7
ATOM 19223 N N . ALA A 1 71 ? -4.558 8.379 -15.369 1.00 0.00 72 ALA A N 7
ATOM 19224 C CA . ALA A 1 71 ? -5.279 9.597 -15.008 1.00 0.00 72 ALA A CA 7
ATOM 19225 C C . ALA A 1 71 ? -6.653 9.303 -14.381 1.00 0.00 72 ALA A C 7
ATOM 19226 O O . ALA A 1 71 ? -7.271 8.276 -14.673 1.00 0.00 72 ALA A O 7
ATOM 19233 N N . GLN A 1 72 ? -7.143 10.233 -13.552 1.00 0.00 73 GLN A N 7
ATOM 19234 C CA . GLN A 1 72 ? -8.358 10.057 -12.746 1.00 0.00 73 GLN A CA 7
ATOM 19235 C C . GLN A 1 72 ? -9.627 9.716 -13.566 1.00 0.00 73 GLN A C 7
ATOM 19236 O O . GLN A 1 72 ? -10.597 9.179 -13.034 1.00 0.00 73 GLN A O 7
ATOM 19248 N N . GLY A 1 73 ? -9.616 9.984 -14.874 1.00 0.00 74 GLY A N 7
ATOM 19249 C CA . GLY A 1 73 ? -10.518 9.367 -15.847 1.00 0.00 74 GLY A CA 7
ATOM 19250 C C . GLY A 1 73 ? -9.914 9.387 -17.251 1.00 0.00 74 GLY A C 7
ATOM 19251 O O . GLY A 1 73 ? -9.503 10.449 -17.720 1.00 0.00 74 GLY A O 7
ATOM 19255 N N . SER A 1 74 ? -9.846 8.218 -17.895 1.00 0.00 75 SER A N 7
ATOM 19256 C CA . SER A 1 74 ? -9.355 7.989 -19.270 1.00 0.00 75 SER A CA 7
ATOM 19257 C C . SER A 1 74 ? -9.392 6.499 -19.636 1.00 0.00 75 SER A C 7
ATOM 19258 O O . SER A 1 74 ? -9.449 5.630 -18.761 1.00 0.00 75 SER A O 7
ATOM 19265 N N . THR A 1 75 ? -9.285 6.209 -20.934 1.00 0.00 76 THR A N 7
ATOM 19266 C CA . THR A 1 75 ? -9.183 4.851 -21.497 1.00 0.00 76 THR A CA 7
ATOM 19267 C C . THR A 1 75 ? -7.797 4.667 -22.103 1.00 0.00 76 THR A C 7
ATOM 19268 O O . THR A 1 75 ? -7.316 5.509 -22.864 1.00 0.00 76 THR A O 7
ATOM 19279 N N . ASN A 1 76 ? -7.157 3.553 -21.759 1.00 0.00 77 ASN A N 7
ATOM 19280 C CA . ASN A 1 76 ? -5.779 3.224 -22.097 1.00 0.00 77 ASN A CA 7
ATOM 19281 C C . ASN A 1 76 ? -5.789 1.871 -22.811 1.00 0.00 77 ASN A C 7
ATOM 19282 O O . ASN A 1 76 ? -5.887 0.817 -22.190 1.00 0.00 77 ASN A O 7
ATOM 19292 N N . ASN A 1 77 ? -5.736 1.911 -24.140 1.00 0.00 78 ASN A N 7
ATOM 19293 C CA . ASN A 1 77 ? -5.802 0.729 -25.004 1.00 0.00 78 ASN A CA 7
ATOM 19294 C C . ASN A 1 77 ? -4.468 0.475 -25.733 1.00 0.00 78 ASN A C 7
ATOM 19295 O O . ASN A 1 77 ? -4.433 -0.233 -26.737 1.00 0.00 78 ASN A O 7
ATOM 19305 N N . ASP A 1 78 ? -3.379 1.080 -25.243 1.00 0.00 79 ASP A N 7
ATOM 19306 C CA . ASP A 1 78 ? -2.031 1.022 -25.820 1.00 0.00 79 ASP A CA 7
ATOM 19307 C C . ASP A 1 78 ? -0.961 1.315 -24.745 1.00 0.00 79 ASP A C 7
ATOM 19308 O O . ASP A 1 78 ? -0.299 2.357 -24.750 1.00 0.00 79 ASP A O 7
ATOM 19316 N N . LEU A 1 79 ? -0.824 0.411 -23.765 1.00 0.00 80 LEU A N 7
ATOM 19317 C CA . LEU A 1 79 ? 0.190 0.499 -22.703 1.00 0.00 80 LEU A CA 7
ATOM 19318 C C . LEU A 1 79 ? 1.486 -0.252 -23.081 1.00 0.00 80 LEU A C 7
ATOM 19319 O O . LEU A 1 79 ? 2.180 -0.784 -22.218 1.00 0.00 80 LEU A O 7
ATOM 19334 N N . THR A 1 80 ? 1.846 -0.323 -24.364 1.00 0.00 81 THR A N 7
ATOM 19335 C CA . THR A 1 80 ? 3.104 -0.946 -24.829 1.00 0.00 81 THR A CA 7
ATOM 19336 C C . THR A 1 80 ? 4.358 -0.327 -24.183 1.00 0.00 81 THR A C 7
ATOM 19337 O O . THR A 1 80 ? 5.338 -1.032 -23.952 1.00 0.00 81 THR A O 7
ATOM 19348 N N . SER A 1 81 ? 4.327 0.953 -23.787 1.00 0.00 82 SER A N 7
ATOM 19349 C CA . SER A 1 81 ? 5.377 1.569 -22.951 1.00 0.00 82 SER A CA 7
ATOM 19350 C C . SER A 1 81 ? 5.559 0.901 -21.578 1.00 0.00 82 SER A C 7
ATOM 19351 O O . SER A 1 81 ? 6.666 0.931 -21.033 1.00 0.00 82 SER A O 7
ATOM 19358 N N . ILE A 1 82 ? 4.513 0.266 -21.031 1.00 0.00 83 ILE A N 7
ATOM 19359 C CA . ILE A 1 82 ? 4.551 -0.473 -19.759 1.00 0.00 83 ILE A CA 7
ATOM 19360 C C . ILE A 1 82 ? 4.735 -1.992 -19.964 1.00 0.00 83 ILE A C 7
ATOM 19361 O O . ILE A 1 82 ? 5.336 -2.642 -19.112 1.00 0.00 83 ILE A O 7
ATOM 19376 N N . ASN A 1 83 ? 4.368 -2.522 -21.144 1.00 0.00 84 ASN A N 7
ATOM 19377 C CA . ASN A 1 83 ? 4.509 -3.934 -21.560 1.00 0.00 84 ASN A CA 7
ATOM 19378 C C . ASN A 1 83 ? 3.840 -4.933 -20.586 1.00 0.00 84 ASN A C 7
ATOM 19379 O O . ASN A 1 83 ? 4.448 -5.909 -20.135 1.00 0.00 84 ASN A O 7
ATOM 19389 N N . GLY A 1 84 ? 2.572 -4.679 -20.243 1.00 0.00 85 GLY A N 7
ATOM 19390 C CA . GLY A 1 84 ? 1.899 -5.362 -19.135 1.00 0.00 85 GLY A CA 7
ATOM 19391 C C . GLY A 1 84 ? 2.466 -4.918 -17.779 1.00 0.00 85 GLY A C 7
ATOM 19392 O O . GLY A 1 84 ? 3.195 -3.936 -17.698 1.00 0.00 85 GLY A O 7
ATOM 19396 N N . LEU A 1 85 ? 2.098 -5.582 -16.686 1.00 0.00 86 LEU A N 7
ATOM 19397 C CA . LEU A 1 85 ? 2.465 -5.158 -15.325 1.00 0.00 86 LEU A CA 7
ATOM 19398 C C . LEU A 1 85 ? 2.507 -6.343 -14.344 1.00 0.00 86 LEU A C 7
ATOM 19399 O O . LEU A 1 85 ? 2.370 -7.492 -14.764 1.00 0.00 86 LEU A O 7
ATOM 19414 N N . SER A 1 86 ? 2.729 -6.066 -13.054 1.00 0.00 87 SER A N 7
ATOM 19415 C CA . SER A 1 86 ? 2.709 -7.077 -11.979 1.00 0.00 87 SER A CA 7
ATOM 19416 C C . SER A 1 86 ? 1.947 -6.656 -10.727 1.00 0.00 87 SER A C 7
ATOM 19417 O O . SER A 1 86 ? 1.372 -7.508 -10.048 1.00 0.00 87 SER A O 7
ATOM 19424 N N . LYS A 1 87 ? 1.866 -5.357 -10.432 1.00 0.00 88 LYS A N 7
ATOM 19425 C CA . LYS A 1 87 ? 1.097 -4.840 -9.297 1.00 0.00 88 LYS A CA 7
ATOM 19426 C C . LYS A 1 87 ? 0.229 -3.669 -9.745 1.00 0.00 88 LYS A C 7
ATOM 19427 O O . LYS A 1 87 ? 0.681 -2.769 -10.459 1.00 0.00 88 LYS A O 7
ATOM 19442 N N . PHE A 1 88 ? -1.018 -3.704 -9.289 1.00 0.00 89 PHE A N 7
ATOM 19443 C CA . PHE A 1 88 ? -2.043 -2.710 -9.558 1.00 0.00 89 PHE A CA 7
ATOM 19444 C C . PHE A 1 88 ? -2.612 -2.213 -8.231 1.00 0.00 89 PHE A C 7
ATOM 19445 O O . PHE A 1 88 ? -2.994 -3.011 -7.368 1.00 0.00 89 PHE A O 7
ATOM 19461 N N . GLN A 1 89 ? -2.695 -0.892 -8.087 1.00 0.00 90 GLN A N 7
ATOM 19462 C CA . GLN A 1 89 ? -3.445 -0.260 -7.002 1.00 0.00 90 GLN A CA 7
ATOM 19463 C C . GLN A 1 89 ? -4.503 0.664 -7.583 1.00 0.00 90 GLN A C 7
ATOM 19464 O O . GLN A 1 89 ? -4.247 1.426 -8.518 1.00 0.00 90 GLN A O 7
ATOM 19476 N N . VAL A 1 90 ? -5.685 0.610 -6.985 1.00 0.00 91 VAL A N 7
ATOM 19477 C CA . VAL A 1 90 ? -6.849 1.420 -7.328 1.00 0.00 91 VAL A CA 7
ATOM 19478 C C . VAL A 1 90 ? -7.161 2.281 -6.114 1.00 0.00 91 VAL A C 7
ATOM 19479 O O . VAL A 1 90 ? -7.486 1.750 -5.053 1.00 0.00 91 VAL A O 7
ATOM 19492 N N . LEU A 1 91 ? -7.060 3.599 -6.255 1.00 0.00 92 LEU A N 7
ATOM 19493 C CA . LEU A 1 91 ? -7.191 4.567 -5.164 1.00 0.00 92 LEU A CA 7
ATOM 19494 C C . LEU A 1 91 ? -8.301 5.576 -5.508 1.00 0.00 92 LEU A C 7
ATOM 19495 O O . LEU A 1 91 ? -8.303 6.107 -6.619 1.00 0.00 92 LEU A O 7
ATOM 19510 N N . PRO A 1 92 ? -9.268 5.853 -4.615 1.00 0.00 93 PRO A N 7
ATOM 19511 C CA . PRO A 1 92 ? -10.358 6.772 -4.924 1.00 0.00 93 PRO A CA 7
ATOM 19512 C C . PRO A 1 92 ? -9.923 8.241 -4.901 1.00 0.00 93 PRO A C 7
ATOM 19513 O O . PRO A 1 92 ? -8.937 8.613 -4.266 1.00 0.00 93 PRO A O 7
ATOM 19521 N N . GLY A 1 93 ? -10.735 9.100 -5.521 1.00 0.00 94 GLY A N 7
ATOM 19522 C CA . GLY A 1 93 ? -10.564 10.558 -5.575 1.00 0.00 94 GLY A CA 7
ATOM 19523 C C . GLY A 1 93 ? -10.701 11.303 -4.238 1.00 0.00 94 GLY A C 7
ATOM 19524 O O . GLY A 1 93 ? -10.615 12.532 -4.213 1.00 0.00 94 GLY A O 7
ATOM 19528 N N . ALA A 1 94 ? -10.919 10.579 -3.135 1.00 0.00 95 ALA A N 7
ATOM 19529 C CA . ALA A 1 94 ? -10.956 11.108 -1.772 1.00 0.00 95 ALA A CA 7
ATOM 19530 C C . ALA A 1 94 ? -9.563 11.186 -1.110 1.00 0.00 95 ALA A C 7
ATOM 19531 O O . ALA A 1 94 ? -9.384 11.923 -0.135 1.00 0.00 95 ALA A O 7
ATOM 19538 N N . PHE A 1 95 ? -8.576 10.454 -1.640 1.00 0.00 96 PHE A N 7
ATOM 19539 C CA . PHE A 1 95 ? -7.218 10.323 -1.097 1.00 0.00 96 PHE A CA 7
ATOM 19540 C C . PHE A 1 95 ? -6.179 10.513 -2.216 1.00 0.00 96 PHE A C 7
ATOM 19541 O O . PHE A 1 95 ? -6.505 10.399 -3.399 1.00 0.00 96 PHE A O 7
ATOM 19557 N N . GLN A 1 96 ? -4.925 10.810 -1.866 1.00 0.00 97 GLN A N 7
ATOM 19558 C CA . GLN A 1 96 ? -3.862 11.047 -2.858 1.00 0.00 97 GLN A CA 7
ATOM 19559 C C . GLN A 1 96 ? -3.098 9.748 -3.130 1.00 0.00 97 GLN A C 7
ATOM 19560 O O . GLN A 1 96 ? -3.040 9.265 -4.262 1.00 0.00 97 GLN A O 7
ATOM 19572 N N . TRP A 1 97 ? -2.585 9.152 -2.056 1.00 0.00 98 TRP A N 7
ATOM 19573 C CA . TRP A 1 97 ? -1.862 7.891 -2.052 1.00 0.00 98 TRP A CA 7
ATOM 19574 C C . TRP A 1 97 ? -2.281 7.076 -0.826 1.00 0.00 98 TRP A C 7
ATOM 19575 O O . TRP A 1 97 ? -2.895 7.587 0.115 1.00 0.00 98 TRP A O 7
ATOM 19595 N N . ALA A 1 98 ? -1.965 5.788 -0.843 1.00 0.00 99 ALA A N 7
ATOM 19596 C CA . ALA A 1 98 ? -2.191 4.892 0.277 1.00 0.00 99 ALA A CA 7
ATOM 19597 C C . ALA A 1 98 ? -0.998 3.947 0.420 1.00 0.00 99 ALA A C 7
ATOM 19598 O O . ALA A 1 98 ? -0.198 3.777 -0.506 1.00 0.00 99 ALA A O 7
ATOM 19605 N N . VAL A 1 99 ? -0.899 3.308 1.579 1.00 0.00 100 VAL A N 7
ATOM 19606 C CA . VAL A 1 99 ? 0.143 2.322 1.862 1.00 0.00 100 VAL A CA 7
ATOM 19607 C C . VAL A 1 99 ? -0.473 1.116 2.544 1.00 0.00 100 VAL A C 7
ATOM 19608 O O . VAL A 1 99 ? -1.387 1.265 3.354 1.00 0.00 100 VAL A O 7
ATOM 19621 N N . ASP A 1 100 ? 0.009 -0.078 2.222 1.00 0.00 101 ASP A N 7
ATOM 19622 C CA . ASP A 1 100 ? -0.387 -1.283 2.937 1.00 0.00 101 ASP A CA 7
ATOM 19623 C C . ASP A 1 100 ? 0.651 -1.634 4.016 1.00 0.00 101 ASP A C 7
ATOM 19624 O O . ASP A 1 100 ? 1.862 -1.478 3.817 1.00 0.00 101 ASP A O 7
ATOM 19632 N N . VAL A 1 101 ? 0.160 -2.058 5.187 1.00 0.00 102 VAL A N 7
ATOM 19633 C CA . VAL A 1 101 ? 0.981 -2.493 6.324 1.00 0.00 102 VAL A CA 7
ATOM 19634 C C . VAL A 1 101 ? 0.493 -3.850 6.824 1.00 0.00 102 VAL A C 7
ATOM 19635 O O . VAL A 1 101 ? -0.712 -4.084 6.933 1.00 0.00 102 VAL A O 7
ATOM 19648 N N . LYS A 1 102 ? 1.420 -4.759 7.130 1.00 0.00 103 LYS A N 7
ATOM 19649 C CA . LYS A 1 102 ? 1.109 -6.123 7.591 1.00 0.00 103 LYS A CA 7
ATOM 19650 C C . LYS A 1 102 ? 2.006 -6.527 8.753 1.00 0.00 103 LYS A C 7
ATOM 19651 O O . LYS A 1 102 ? 3.105 -5.998 8.896 1.00 0.00 103 LYS A O 7
ATOM 19666 N N . ILE A 1 103 ? 1.527 -7.443 9.592 1.00 0.00 104 ILE A N 7
ATOM 19667 C CA . ILE A 1 103 ? 2.167 -7.813 10.861 1.00 0.00 104 ILE A CA 7
ATOM 19668 C C . ILE A 1 103 ? 2.763 -9.218 10.722 1.00 0.00 104 ILE A C 7
ATOM 19669 O O . ILE A 1 103 ? 2.123 -10.128 10.188 1.00 0.00 104 ILE A O 7
ATOM 19684 N N . VAL A 1 104 ? 3.975 -9.408 11.245 1.00 0.00 105 VAL A N 7
ATOM 19685 C CA . VAL A 1 104 ? 4.691 -10.696 11.253 1.00 0.00 105 VAL A CA 7
ATOM 19686 C C . VAL A 1 104 ? 4.750 -11.231 12.676 1.00 0.00 105 VAL A C 7
ATOM 19687 O O . VAL A 1 104 ? 5.319 -10.604 13.574 1.00 0.00 105 VAL A O 7
ATOM 19700 N N . ASN A 1 105 ? 4.157 -12.405 12.858 1.00 0.00 106 ASN A N 7
ATOM 19701 C CA . ASN A 1 105 ? 4.159 -13.194 14.081 1.00 0.00 106 ASN A CA 7
ATOM 19702 C C . ASN A 1 105 ? 5.566 -13.671 14.483 1.00 0.00 106 ASN A C 7
ATOM 19703 O O . ASN A 1 105 ? 6.002 -14.761 14.102 1.00 0.00 106 ASN A O 7
ATOM 19713 N N . LYS A 1 106 ? 6.269 -12.855 15.277 1.00 0.00 107 LYS A N 7
ATOM 19714 C CA . LYS A 1 106 ? 7.606 -13.161 15.811 1.00 0.00 107 LYS A CA 7
ATOM 19715 C C . LYS A 1 106 ? 7.645 -13.198 17.354 1.00 0.00 107 LYS A C 7
ATOM 19716 O O . LYS A 1 106 ? 8.658 -13.606 17.918 1.00 0.00 107 LYS A O 7
ATOM 19731 N N . VAL A 1 107 ? 6.552 -12.825 18.045 1.00 0.00 108 VAL A N 7
ATOM 19732 C CA . VAL A 1 107 ? 6.363 -13.004 19.506 1.00 0.00 108 VAL A CA 7
ATOM 19733 C C . VAL A 1 107 ? 5.923 -14.444 19.820 1.00 0.00 108 VAL A C 7
ATOM 19734 O O . VAL A 1 107 ? 6.699 -15.217 20.383 1.00 0.00 108 VAL A O 7
ATOM 19747 N N . ASN A 1 108 ? 4.688 -14.819 19.455 1.00 0.00 109 ASN A N 7
ATOM 19748 C CA . ASN A 1 108 ? 4.059 -16.113 19.771 1.00 0.00 109 ASN A CA 7
ATOM 19749 C C . ASN A 1 108 ? 3.956 -16.993 18.508 1.00 0.00 109 ASN A C 7
ATOM 19750 O O . ASN A 1 108 ? 4.121 -16.509 17.383 1.00 0.00 109 ASN A O 7
ATOM 19760 N N . SER A 1 109 ? 3.607 -18.271 18.689 1.00 0.00 110 SER A N 7
ATOM 19761 C CA . SER A 1 109 ? 3.341 -19.193 17.575 1.00 0.00 110 SER A CA 7
ATOM 19762 C C . SER A 1 109 ? 1.902 -19.076 17.051 1.00 0.00 110 SER A C 7
ATOM 19763 O O . SER A 1 109 ? 1.696 -18.937 15.842 1.00 0.00 110 SER A O 7
ATOM 19770 N N . THR A 1 110 ? 0.899 -19.071 17.947 1.00 0.00 111 THR A N 7
ATOM 19771 C CA . THR A 1 110 ? -0.529 -18.992 17.568 1.00 0.00 111 THR A CA 7
ATOM 19772 C C . THR A 1 110 ? -0.872 -17.702 16.815 1.00 0.00 111 THR A C 7
ATOM 19773 O O . THR A 1 110 ? -1.607 -17.741 15.824 1.00 0.00 111 THR A O 7
ATOM 19784 N N . ALA A 1 111 ? -0.279 -16.575 17.238 1.00 0.00 112 ALA A N 7
ATOM 19785 C CA . ALA A 1 111 ? -0.622 -15.224 16.791 1.00 0.00 112 ALA A CA 7
ATOM 19786 C C . ALA A 1 111 ? -2.153 -15.017 16.668 1.00 0.00 112 ALA A C 7
ATOM 19787 O O . ALA A 1 111 ? -2.921 -15.585 17.450 1.00 0.00 112 ALA A O 7
ATOM 19794 N N . GLY A 1 112 ? -2.617 -14.180 15.737 1.00 0.00 113 GLY A N 7
ATOM 19795 C CA . GLY A 1 112 ? -4.015 -13.743 15.667 1.00 0.00 113 GLY A CA 7
ATOM 19796 C C . GLY A 1 112 ? -4.528 -13.066 16.951 1.00 0.00 113 GLY A C 7
ATOM 19797 O O . GLY A 1 112 ? -5.732 -13.125 17.221 1.00 0.00 113 GLY A O 7
ATOM 19801 N N . SER A 1 113 ? -3.631 -12.458 17.739 1.00 0.00 114 SER A N 7
ATOM 19802 C CA . SER A 1 113 ? -3.890 -11.954 19.094 1.00 0.00 114 SER A CA 7
ATOM 19803 C C . SER A 1 113 ? -3.262 -10.579 19.399 1.00 0.00 114 SER A C 7
ATOM 19804 O O . SER A 1 113 ? -3.155 -10.181 20.565 1.00 0.00 114 SER A O 7
ATOM 19811 N N . TYR A 1 114 ? -2.838 -9.840 18.371 1.00 0.00 115 TYR A N 7
ATOM 19812 C CA . TYR A 1 114 ? -2.128 -8.561 18.476 1.00 0.00 115 TYR A CA 7
ATOM 19813 C C . TYR A 1 114 ? -2.729 -7.529 17.514 1.00 0.00 115 TYR A C 7
ATOM 19814 O O . TYR A 1 114 ? -2.623 -7.676 16.296 1.00 0.00 115 TYR A O 7
ATOM 19831 N N . GLU A 1 115 ? -3.335 -6.464 18.049 1.00 0.00 116 GLU A N 7
ATOM 19832 C CA . GLU A 1 115 ? -4.015 -5.429 17.254 1.00 0.00 116 GLU A CA 7
ATOM 19833 C C . GLU A 1 115 ? -3.242 -4.109 17.319 1.00 0.00 116 GLU A C 7
ATOM 19834 O O . GLU A 1 115 ? -3.106 -3.508 18.387 1.00 0.00 116 GLU A O 7
ATOM 19844 N N . MET A 1 116 ? -2.708 -3.689 16.170 1.00 0.00 117 MET A N 7
ATOM 19845 C CA . MET A 1 116 ? -1.895 -2.496 15.970 1.00 0.00 117 MET A CA 7
ATOM 19846 C C . MET A 1 116 ? -2.694 -1.435 15.221 1.00 0.00 117 MET A C 7
ATOM 19847 O O . MET A 1 116 ? -3.075 -1.622 14.065 1.00 0.00 117 MET A O 7
ATOM 19859 N N . THR A 1 117 ? -2.900 -0.296 15.878 1.00 0.00 118 THR A N 7
ATOM 19860 C CA . THR A 1 117 ? -3.563 0.861 15.282 1.00 0.00 118 THR A CA 7
ATOM 19861 C C . THR A 1 117 ? -2.526 1.950 15.029 1.00 0.00 118 THR A C 7
ATOM 19862 O O . THR A 1 117 ? -1.787 2.344 15.937 1.00 0.00 118 THR A O 7
ATOM 19873 N N . ILE A 1 118 ? -2.475 2.428 13.784 1.00 0.00 119 ILE A N 7
ATOM 19874 C CA . ILE A 1 118 ? -1.621 3.546 13.358 1.00 0.00 119 ILE A CA 7
ATOM 19875 C C . ILE A 1 118 ? -2.483 4.699 12.849 1.00 0.00 119 ILE A C 7
ATOM 19876 O O . ILE A 1 118 ? -3.493 4.496 12.167 1.00 0.00 119 ILE A O 7
ATOM 19891 N N . THR A 1 119 ? -2.064 5.913 13.200 1.00 0.00 120 THR A N 7
ATOM 19892 C CA . THR A 1 119 ? -2.828 7.145 12.977 1.00 0.00 120 THR A CA 7
ATOM 19893 C C . THR A 1 119 ? -1.854 8.291 12.664 1.00 0.00 120 THR A C 7
ATOM 19894 O O . THR A 1 119 ? -1.304 8.895 13.593 1.00 0.00 120 THR A O 7
ATOM 19905 N N . PRO A 1 120 ? -1.577 8.575 11.373 1.00 0.00 121 PRO A N 7
ATOM 19906 C CA . PRO A 1 120 ? -0.771 9.723 10.983 1.00 0.00 121 PRO A CA 7
ATOM 19907 C C . PRO A 1 120 ? -1.470 11.058 11.266 1.00 0.00 121 PRO A C 7
ATOM 19908 O O . PRO A 1 120 ? -2.665 11.105 11.558 1.00 0.00 121 PRO A O 7
ATOM 19916 N N . TYR A 1 121 ? -0.696 12.138 11.156 1.00 0.00 122 TYR A N 7
ATOM 19917 C CA . TYR A 1 121 ? -1.081 13.540 11.336 1.00 0.00 122 TYR A CA 7
ATOM 19918 C C . TYR A 1 121 ? -2.504 13.860 10.835 1.00 0.00 122 TYR A C 7
ATOM 19919 O O . TYR A 1 121 ? -2.732 13.988 9.632 1.00 0.00 122 TYR A O 7
ATOM 19936 N N . GLN A 1 122 ? -3.459 13.957 11.769 1.00 0.00 123 GLN A N 7
ATOM 19937 C CA . GLN A 1 122 ? -4.907 14.143 11.560 1.00 0.00 123 GLN A CA 7
ATOM 19938 C C . GLN A 1 122 ? -5.558 13.312 10.420 1.00 0.00 123 GLN A C 7
ATOM 19939 O O . GLN A 1 122 ? -6.408 13.807 9.681 1.00 0.00 123 GLN A O 7
ATOM 19951 N N . VAL A 1 123 ? -5.186 12.030 10.293 1.00 0.00 124 VAL A N 7
ATOM 19952 C CA . VAL A 1 123 ? -5.686 11.074 9.277 1.00 0.00 124 VAL A CA 7
ATOM 19953 C C . VAL A 1 123 ? -6.550 9.964 9.902 1.00 0.00 124 VAL A C 7
ATOM 19954 O O . VAL A 1 123 ? -6.454 9.672 11.093 1.00 0.00 124 VAL A O 7
ATOM 19967 N N . ASP A 1 124 ? -7.421 9.354 9.089 1.00 0.00 125 ASP A N 7
ATOM 19968 C CA . ASP A 1 124 ? -8.306 8.238 9.446 1.00 0.00 125 ASP A CA 7
ATOM 19969 C C . ASP A 1 124 ? -7.545 7.060 10.094 1.00 0.00 125 ASP A C 7
ATOM 19970 O O . ASP A 1 124 ? -6.632 6.487 9.486 1.00 0.00 125 ASP A O 7
ATOM 19978 N N . LYS A 1 125 ? -7.896 6.704 11.336 1.00 0.00 126 LYS A N 7
ATOM 19979 C CA . LYS A 1 125 ? -7.254 5.607 12.082 1.00 0.00 126 LYS A CA 7
ATOM 19980 C C . LYS A 1 125 ? -7.561 4.239 11.449 1.00 0.00 126 LYS A C 7
ATOM 19981 O O . LYS A 1 125 ? -8.681 3.987 11.000 1.00 0.00 126 LYS A O 7
ATOM 19996 N N . VAL A 1 126 ? -6.584 3.331 11.453 1.00 0.00 127 VAL A N 7
ATOM 19997 C CA . VAL A 1 126 ? -6.686 1.985 10.851 1.00 0.00 127 VAL A CA 7
ATOM 19998 C C . VAL A 1 126 ? -6.279 0.916 11.856 1.00 0.00 127 VAL A C 7
ATOM 19999 O O . VAL A 1 126 ? -5.139 0.884 12.317 1.00 0.00 127 VAL A O 7
ATOM 20012 N N . ALA A 1 127 ? -7.222 0.038 12.195 1.00 0.00 128 ALA A N 7
ATOM 20013 C CA . ALA A 1 127 ? -7.000 -1.107 13.074 1.00 0.00 128 ALA A CA 7
ATOM 20014 C C . ALA A 1 127 ? -6.473 -2.302 12.261 1.00 0.00 128 ALA A C 7
ATOM 20015 O O . ALA A 1 127 ? -7.242 -2.975 11.570 1.00 0.00 128 ALA A O 7
ATOM 20022 N N . CYS A 1 128 ? -5.166 -2.564 12.330 1.00 0.00 129 CYS A N 7
ATOM 20023 C CA . CYS A 1 128 ? -4.555 -3.773 11.780 1.00 0.00 129 CYS A CA 7
ATOM 20024 C C . CYS A 1 128 ? -4.454 -4.859 12.861 1.00 0.00 129 CYS A C 7
ATOM 20025 O O . CYS A 1 128 ? -4.310 -4.552 14.044 1.00 0.00 129 CYS A O 7
ATOM 20032 N N . LYS A 1 129 ? -4.472 -6.131 12.467 1.00 0.00 130 LYS A N 7
ATOM 20033 C CA . LYS A 1 129 ? -4.304 -7.283 13.364 1.00 0.00 130 LYS A CA 7
ATOM 20034 C C . LYS A 1 129 ? -3.507 -8.372 12.644 1.00 0.00 130 LYS A C 7
ATOM 20035 O O . LYS A 1 129 ? -3.592 -8.498 11.425 1.00 0.00 130 LYS A O 7
ATOM 20050 N N . ASP A 1 130 ? -2.701 -9.126 13.385 1.00 0.00 131 ASP A N 7
ATOM 20051 C CA . ASP A 1 130 ? -1.875 -10.255 12.926 1.00 0.00 131 ASP A CA 7
ATOM 20052 C C . ASP A 1 130 ? -2.667 -11.354 12.186 1.00 0.00 131 ASP A C 7
ATOM 20053 O O . ASP A 1 130 ? -3.113 -12.340 12.772 1.00 0.00 131 ASP A O 7
ATOM 20061 N N . GLY A 1 131 ? -2.857 -11.164 10.877 1.00 0.00 132 GLY A N 7
ATOM 20062 C CA . GLY A 1 131 ? -3.680 -12.008 10.003 1.00 0.00 132 GLY A CA 7
ATOM 20063 C C . GLY A 1 131 ? -4.394 -11.224 8.891 1.00 0.00 132 GLY A C 7
ATOM 20064 O O . GLY A 1 131 ? -4.755 -11.809 7.869 1.00 0.00 132 GLY A O 7
ATOM 20068 N N . ASP A 1 132 ? -4.578 -9.908 9.059 1.00 0.00 133 ASP A N 7
ATOM 20069 C CA . ASP A 1 132 ? -5.083 -9.003 8.018 1.00 0.00 133 ASP A CA 7
ATOM 20070 C C . ASP A 1 132 ? -4.183 -9.055 6.773 1.00 0.00 133 ASP A C 7
ATOM 20071 O O . ASP A 1 132 ? -2.953 -9.022 6.876 1.00 0.00 133 ASP A O 7
ATOM 20079 N N . ASP A 1 133 ? -4.790 -9.125 5.586 1.00 0.00 134 ASP A N 7
ATOM 20080 C CA . ASP A 1 133 ? -4.085 -9.226 4.304 1.00 0.00 134 ASP A CA 7
ATOM 20081 C C . ASP A 1 133 ? -3.527 -7.863 3.851 1.00 0.00 134 ASP A C 7
ATOM 20082 O O . ASP A 1 133 ? -3.926 -7.312 2.823 1.00 0.00 134 ASP A O 7
ATOM 20090 N N . PHE A 1 134 ? -2.588 -7.329 4.641 1.00 0.00 135 PHE A N 7
ATOM 20091 C CA . PHE A 1 134 ? -1.927 -6.035 4.472 1.00 0.00 135 PHE A CA 7
ATOM 20092 C C . PHE A 1 134 ? -2.944 -4.872 4.513 1.00 0.00 135 PHE A C 7
ATOM 20093 O O . PHE A 1 134 ? -3.411 -4.403 3.471 1.00 0.00 135 PHE A O 7
ATOM 20109 N N . VAL A 1 135 ? -3.350 -4.432 5.717 1.00 0.00 136 VAL A N 7
ATOM 20110 C CA . VAL A 1 135 ? -4.356 -3.358 5.877 1.00 0.00 136 VAL A CA 7
ATOM 20111 C C . VAL A 1 135 ? -3.904 -2.092 5.150 1.00 0.00 136 VAL A C 7
ATOM 20112 O O . VAL A 1 135 ? -2.756 -1.665 5.287 1.00 0.00 136 VAL A O 7
ATOM 20125 N N . GLN A 1 136 ? -4.798 -1.497 4.363 1.00 0.00 137 GLN A N 7
ATOM 20126 C CA . GLN A 1 136 ? -4.490 -0.289 3.602 1.00 0.00 137 GLN A CA 7
ATOM 20127 C C . GLN A 1 136 ? -4.815 0.964 4.427 1.00 0.00 137 GLN A C 7
ATOM 20128 O O . GLN A 1 136 ? -5.874 1.056 5.054 1.00 0.00 137 GLN A O 7
ATOM 20140 N N . LEU A 1 137 ? -3.913 1.940 4.381 1.00 0.00 138 LEU A N 7
ATOM 20141 C CA . LEU A 1 137 ? -4.002 3.234 5.039 1.00 0.00 138 LEU A CA 7
ATOM 20142 C C . LEU A 1 137 ? -4.103 4.330 3.968 1.00 0.00 138 LEU A C 7
ATOM 20143 O O . LEU A 1 137 ? -3.077 4.690 3.385 1.00 0.00 138 LEU A O 7
ATOM 20158 N N . PRO A 1 138 ? -5.317 4.826 3.662 1.00 0.00 139 PRO A N 7
ATOM 20159 C CA . PRO A 1 138 ? -5.502 5.956 2.759 1.00 0.00 139 PRO A CA 7
ATOM 20160 C C . PRO A 1 138 ? -5.043 7.272 3.406 1.00 0.00 139 PRO A C 7
ATOM 20161 O O . PRO A 1 138 ? -5.322 7.533 4.578 1.00 0.00 139 PRO A O 7
ATOM 20169 N N . ILE A 1 139 ? -4.359 8.120 2.632 1.00 0.00 140 ILE A N 7
ATOM 20170 C CA . ILE A 1 139 ? -3.737 9.368 3.098 1.00 0.00 140 ILE A CA 7
ATOM 20171 C C . ILE A 1 139 ? -4.178 10.518 2.160 1.00 0.00 140 ILE A C 7
ATOM 20172 O O . ILE A 1 139 ? -4.067 10.391 0.934 1.00 0.00 140 ILE A O 7
ATOM 20187 N N . PRO A 1 140 ? -4.727 11.630 2.693 1.00 0.00 141 PRO A N 7
ATOM 20188 C CA . PRO A 1 140 ? -5.225 12.753 1.896 1.00 0.00 141 PRO A CA 7
ATOM 20189 C C . PRO A 1 140 ? -4.086 13.515 1.204 1.00 0.00 141 PRO A C 7
ATOM 20190 O O . PRO A 1 140 ? -2.910 13.337 1.533 1.00 0.00 141 PRO A O 7
ATOM 20198 N N . LYS A 1 141 ? -4.417 14.392 0.244 1.00 0.00 142 LYS A N 7
ATOM 20199 C CA . LYS A 1 141 ? -3.413 15.251 -0.409 1.00 0.00 142 LYS A CA 7
ATOM 20200 C C . LYS A 1 141 ? -2.749 16.177 0.615 1.00 0.00 142 LYS A C 7
ATOM 20201 O O . LYS A 1 141 ? -3.405 16.977 1.286 1.00 0.00 142 LYS A O 7
ATOM 20216 N N . LEU A 1 142 ? -1.427 16.053 0.691 1.00 0.00 143 LEU A N 7
ATOM 20217 C CA . LEU A 1 142 ? -0.512 16.836 1.509 1.00 0.00 143 LEU A CA 7
ATOM 20218 C C . LEU A 1 142 ? 0.616 17.389 0.627 1.00 0.00 143 LEU A C 7
ATOM 20219 O O . LEU A 1 142 ? 0.925 16.821 -0.427 1.00 0.00 143 LEU A O 7
ATOM 20234 N N . THR A 1 143 ? 1.203 18.521 1.026 1.00 0.00 144 THR A N 7
ATOM 20235 C CA . THR A 1 143 ? 2.273 19.182 0.258 1.00 0.00 144 THR A CA 7
ATOM 20236 C C . THR A 1 143 ? 3.399 19.689 1.177 1.00 0.00 144 THR A C 7
ATOM 20237 O O . THR A 1 143 ? 3.093 20.263 2.227 1.00 0.00 144 THR A O 7
ATOM 20248 N N . PRO A 1 144 ? 4.690 19.494 0.827 1.00 0.00 145 PRO A N 7
ATOM 20249 C CA . PRO A 1 144 ? 5.156 18.690 -0.302 1.00 0.00 145 PRO A CA 7
ATOM 20250 C C . PRO A 1 144 ? 4.773 17.197 -0.163 1.00 0.00 145 PRO A C 7
ATOM 20251 O O . PRO A 1 144 ? 4.658 16.695 0.952 1.00 0.00 145 PRO A O 7
ATOM 20259 N N . PRO A 1 145 ? 4.568 16.462 -1.273 1.00 0.00 146 PRO A N 7
ATOM 20260 C CA . PRO A 1 145 ? 4.277 15.027 -1.219 1.00 0.00 146 PRO A CA 7
ATOM 20261 C C . PRO A 1 145 ? 5.450 14.209 -0.647 1.00 0.00 146 PRO A C 7
ATOM 20262 O O . PRO A 1 145 ? 5.236 13.201 0.026 1.00 0.00 146 PRO A O 7
ATOM 20270 N N . ASP A 1 146 ? 6.683 14.695 -0.835 1.00 0.00 147 ASP A N 7
ATOM 20271 C CA . ASP A 1 146 ? 7.904 14.184 -0.194 1.00 0.00 147 ASP A CA 7
ATOM 20272 C C . ASP A 1 146 ? 8.083 14.652 1.270 1.00 0.00 147 ASP A C 7
ATOM 20273 O O . ASP A 1 146 ? 9.124 14.374 1.865 1.00 0.00 147 ASP A O 7
ATOM 20281 N N . SER A 1 147 ? 7.131 15.389 1.863 1.00 0.00 148 SER A N 7
ATOM 20282 C CA . SER A 1 147 ? 7.241 15.834 3.262 1.00 0.00 148 SER A CA 7
ATOM 20283 C C . SER A 1 147 ? 7.152 14.668 4.248 1.00 0.00 148 SER A C 7
ATOM 20284 O O . SER A 1 147 ? 6.456 13.674 4.025 1.00 0.00 148 SER A O 7
ATOM 20291 N N . GLU A 1 148 ? 7.862 14.805 5.367 1.00 0.00 149 GLU A N 7
ATOM 20292 C CA . GLU A 1 148 ? 7.749 13.913 6.517 1.00 0.00 149 GLU A CA 7
ATOM 20293 C C . GLU A 1 148 ? 6.382 14.091 7.219 1.00 0.00 149 GLU A C 7
ATOM 20294 O O . GLU A 1 148 ? 6.053 15.192 7.672 1.00 0.00 149 GLU A O 7
ATOM 20304 N N . ILE A 1 149 ? 5.577 13.019 7.321 1.00 0.00 150 ILE A N 7
ATOM 20305 C CA . ILE A 1 149 ? 4.320 13.005 8.099 1.00 0.00 150 ILE A CA 7
ATOM 20306 C C . ILE A 1 149 ? 4.469 12.135 9.352 1.00 0.00 150 ILE A C 7
ATOM 20307 O O . ILE A 1 149 ? 4.732 10.931 9.269 1.00 0.00 150 ILE A O 7
ATOM 20322 N N . VAL A 1 150 ? 4.354 12.765 10.527 1.00 0.00 151 VAL A N 7
ATOM 20323 C CA . VAL A 1 150 ? 4.451 12.072 11.820 1.00 0.00 151 VAL A CA 7
ATOM 20324 C C . VAL A 1 150 ? 3.244 11.150 12.006 1.00 0.00 151 VAL A C 7
ATOM 20325 O O . VAL A 1 150 ? 2.119 11.489 11.620 1.00 0.00 151 VAL A O 7
ATOM 20338 N N . SER A 1 151 ? 3.466 9.984 12.605 1.00 0.00 152 SER A N 7
ATOM 20339 C CA . SER A 1 151 ? 2.426 8.996 12.879 1.00 0.00 152 SER A CA 7
ATOM 20340 C C . SER A 1 151 ? 2.686 8.282 14.190 1.00 0.00 152 SER A C 7
ATOM 20341 O O . SER A 1 151 ? 3.822 7.914 14.491 1.00 0.00 152 SER A O 7
ATOM 20348 N N . HIS A 1 152 ? 1.630 8.079 14.972 1.00 0.00 153 HIS A N 7
ATOM 20349 C CA . HIS A 1 152 ? 1.709 7.349 16.231 1.00 0.00 153 HIS A CA 7
ATOM 20350 C C . HIS A 1 152 ? 1.219 5.911 16.022 1.00 0.00 153 HIS A C 7
ATOM 20351 O O . HIS A 1 152 ? 0.233 5.666 15.319 1.00 0.00 153 HIS A O 7
ATOM 20364 N N . LEU A 1 153 ? 1.924 4.972 16.646 1.00 0.00 154 LEU A N 7
ATOM 20365 C CA . LEU A 1 153 ? 1.682 3.538 16.620 1.00 0.00 154 LEU A CA 7
ATOM 20366 C C . LEU A 1 153 ? 1.386 3.092 18.052 1.00 0.00 154 LEU A C 7
ATOM 20367 O O . LEU A 1 153 ? 2.185 3.287 18.975 1.00 0.00 154 LEU A O 7
ATOM 20382 N N . THR A 1 154 ? 0.234 2.453 18.221 1.00 0.00 155 THR A N 7
ATOM 20383 C CA . THR A 1 154 ? -0.219 1.931 19.511 1.00 0.00 155 THR A CA 7
ATOM 20384 C C . THR A 1 154 ? -0.858 0.569 19.266 1.00 0.00 155 THR A C 7
ATOM 20385 O O . THR A 1 154 ? -1.870 0.441 18.573 1.00 0.00 155 THR A O 7
ATOM 20396 N N . VAL A 1 155 ? -0.215 -0.472 19.794 1.00 0.00 156 VAL A N 7
ATOM 20397 C CA . VAL A 1 155 ? -0.592 -1.880 19.613 1.00 0.00 156 VAL A CA 7
ATOM 20398 C C . VAL A 1 155 ? -0.787 -2.517 20.975 1.00 0.00 156 VAL A C 7
ATOM 20399 O O . VAL A 1 155 ? -0.035 -2.222 21.905 1.00 0.00 156 VAL A O 7
ATOM 20412 N N . ARG A 1 156 ? -1.800 -3.374 21.107 1.00 0.00 157 ARG A N 7
ATOM 20413 C CA . ARG A 1 156 ? -2.155 -4.044 22.371 1.00 0.00 157 ARG A CA 7
ATOM 20414 C C . ARG A 1 156 ? -2.551 -5.509 22.140 1.00 0.00 157 ARG A C 7
ATOM 20415 O O . ARG A 1 156 ? -2.960 -5.888 21.038 1.00 0.00 157 ARG A O 7
ATOM 20433 N N . GLN A 1 157 ? -2.426 -6.339 23.173 1.00 0.00 158 GLN A N 7
ATOM 20434 C CA . GLN A 1 157 ? -2.923 -7.714 23.139 1.00 0.00 158 GLN A CA 7
ATOM 20435 C C . GLN A 1 157 ? -4.457 -7.695 23.028 1.00 0.00 158 GLN A C 7
ATOM 20436 O O . GLN A 1 157 ? -5.124 -6.942 23.734 1.00 0.00 158 GLN A O 7
ATOM 20448 N N . THR A 1 158 ? -5.026 -8.514 22.141 1.00 0.00 159 THR A N 7
ATOM 20449 C CA . THR A 1 158 ? -6.489 -8.607 21.909 1.00 0.00 159 THR A CA 7
ATOM 20450 C C . THR A 1 158 ? -7.255 -9.292 23.049 1.00 0.00 159 THR A C 7
ATOM 20451 O O . THR A 1 158 ? -8.488 -9.315 23.055 1.00 0.00 159 THR A O 7
ATOM 20462 N N . HIS A 1 159 ? -6.525 -9.868 24.003 1.00 0.00 160 HIS A N 7
ATOM 20463 C CA . HIS A 1 159 ? -7.011 -10.587 25.179 1.00 0.00 160 HIS A CA 7
ATOM 20464 C C . HIS A 1 159 ? -6.126 -10.278 26.400 1.00 0.00 160 HIS A C 7
ATOM 20465 O O . HIS A 1 159 ? -5.101 -9.606 26.271 1.00 0.00 160 HIS A O 7
ATOM 20478 N N . THR A 1 160 ? -6.504 -10.781 27.579 1.00 0.00 161 THR A N 7
ATOM 20479 C CA . THR A 1 160 ? -5.790 -10.603 28.864 1.00 0.00 161 THR A CA 7
ATOM 20480 C C . THR A 1 160 ? -4.246 -10.684 28.750 1.00 0.00 161 THR A C 7
ATOM 20481 O O . THR A 1 160 ? -3.736 -11.581 28.069 1.00 0.00 161 THR A O 7
ATOM 20492 N N . PRO A 1 161 ? -3.483 -9.760 29.384 1.00 0.00 162 PRO A N 7
ATOM 20493 C CA . PRO A 1 161 ? -3.950 -8.681 30.271 1.00 0.00 162 PRO A CA 7
ATOM 20494 C C . PRO A 1 161 ? -4.578 -7.469 29.545 1.00 0.00 162 PRO A C 7
ATOM 20495 O O . PRO A 1 161 ? -4.981 -6.511 30.206 1.00 0.00 162 PRO A O 7
ATOM 20503 N N . TYR A 1 162 ? -4.696 -7.502 28.209 1.00 0.00 163 TYR A N 7
ATOM 20504 C CA . TYR A 1 162 ? -5.256 -6.446 27.344 1.00 0.00 163 TYR A CA 7
ATOM 20505 C C . TYR A 1 162 ? -4.460 -5.117 27.366 1.00 0.00 163 TYR A C 7
ATOM 20506 O O . TYR A 1 162 ? -4.873 -4.113 26.782 1.00 0.00 163 TYR A O 7
ATOM 20523 N N . ASP A 1 163 ? -3.301 -5.101 28.030 1.00 0.00 164 ASP A N 7
ATOM 20524 C CA . ASP A 1 163 ? -2.372 -3.971 28.066 1.00 0.00 164 ASP A CA 7
ATOM 20525 C C . ASP A 1 163 ? -1.698 -3.743 26.700 1.00 0.00 164 ASP A C 7
ATOM 20526 O O . ASP A 1 163 ? -1.562 -4.658 25.877 1.00 0.00 164 ASP A O 7
ATOM 20534 N N . TYR A 1 164 ? -1.239 -2.510 26.475 1.00 0.00 165 TYR A N 7
ATOM 20535 C CA . TYR A 1 164 ? -0.376 -2.153 25.348 1.00 0.00 165 TYR A CA 7
ATOM 20536 C C . TYR A 1 164 ? 0.895 -3.022 25.303 1.00 0.00 165 TYR A C 7
ATOM 20537 O O . TYR A 1 164 ? 1.465 -3.358 26.344 1.00 0.00 165 TYR A O 7
ATOM 20554 N N . VAL A 1 165 ? 1.336 -3.364 24.086 1.00 0.00 166 VAL A N 7
ATOM 20555 C CA . VAL A 1 165 ? 2.543 -4.168 23.806 1.00 0.00 166 VAL A CA 7
ATOM 20556 C C . VAL A 1 165 ? 3.660 -3.334 23.179 1.00 0.00 166 VAL A C 7
ATOM 20557 O O . VAL A 1 165 ? 4.817 -3.730 23.248 1.00 0.00 166 VAL A O 7
ATOM 20570 N N . VAL A 1 166 ? 3.316 -2.210 22.543 1.00 0.00 167 VAL A N 7
ATOM 20571 C CA . VAL A 1 166 ? 4.245 -1.189 22.042 1.00 0.00 167 VAL A CA 7
ATOM 20572 C C . VAL A 1 166 ? 3.493 0.140 21.946 1.00 0.00 167 VAL A C 7
ATOM 20573 O O . VAL A 1 166 ? 2.326 0.196 21.540 1.00 0.00 167 VAL A O 7
ATOM 20586 N N . ASN A 1 167 ? 4.207 1.208 22.291 1.00 0.00 168 ASN A N 7
ATOM 20587 C CA . ASN A 1 167 ? 3.801 2.602 22.171 1.00 0.00 168 ASN A CA 7
ATOM 20588 C C . ASN A 1 167 ? 5.004 3.383 21.622 1.00 0.00 168 ASN A C 7
ATOM 20589 O O . ASN A 1 167 ? 6.062 3.448 22.253 1.00 0.00 168 ASN A O 7
ATOM 20599 N N . GLY A 1 168 ? 4.874 3.903 20.403 1.00 0.00 169 GLY A N 7
ATOM 20600 C CA . GLY A 1 168 ? 5.961 4.553 19.666 1.00 0.00 169 GLY A CA 7
ATOM 20601 C C . GLY A 1 168 ? 5.446 5.339 18.463 1.00 0.00 169 GLY A C 7
ATOM 20602 O O . GLY A 1 168 ? 4.245 5.376 18.204 1.00 0.00 169 GLY A O 7
ATOM 20606 N N . SER A 1 169 ? 6.345 5.956 17.709 1.00 0.00 170 SER A N 7
ATOM 20607 C CA . SER A 1 169 ? 5.979 6.798 16.564 1.00 0.00 170 SER A CA 7
ATOM 20608 C C . SER A 1 169 ? 6.918 6.553 15.384 1.00 0.00 170 SER A C 7
ATOM 20609 O O . SER A 1 169 ? 8.092 6.231 15.556 1.00 0.00 170 SER A O 7
ATOM 20616 N N . VAL A 1 170 ? 6.401 6.705 14.169 1.00 0.00 171 VAL A N 7
ATOM 20617 C CA . VAL A 1 170 ? 7.121 6.475 12.911 1.00 0.00 171 VAL A CA 7
ATOM 20618 C C . VAL A 1 170 ? 6.756 7.577 11.916 1.00 0.00 171 VAL A C 7
ATOM 20619 O O . VAL A 1 170 ? 5.728 8.242 12.054 1.00 0.00 171 VAL A O 7
ATOM 20632 N N . TYR A 1 171 ? 7.597 7.785 10.909 1.00 0.00 172 TYR A N 7
ATOM 20633 C CA . TYR A 1 171 ? 7.408 8.804 9.886 1.00 0.00 172 TYR A CA 7
ATOM 20634 C C . TYR A 1 171 ? 7.207 8.141 8.520 1.00 0.00 172 TYR A C 7
ATOM 20635 O O . TYR A 1 171 ? 7.990 7.288 8.102 1.00 0.00 172 TYR A O 7
ATOM 20652 N N . PHE A 1 172 ? 6.169 8.560 7.802 1.00 0.00 173 PHE A N 7
ATOM 20653 C CA . PHE A 1 172 ? 5.902 8.116 6.433 1.00 0.00 173 PHE A CA 7
ATOM 20654 C C . PHE A 1 172 ? 6.274 9.236 5.448 1.00 0.00 173 PHE A C 7
ATOM 20655 O O . PHE A 1 172 ? 6.217 10.415 5.808 1.00 0.00 173 PHE A O 7
ATOM 20671 N N . LYS A 1 173 ? 6.643 8.873 4.211 1.00 0.00 174 LYS A N 7
ATOM 20672 C CA . LYS A 1 173 ? 6.867 9.769 3.055 1.00 0.00 174 LYS A CA 7
ATOM 20673 C C . LYS A 1 173 ? 6.542 9.047 1.743 1.00 0.00 174 LYS A C 7
ATOM 20674 O O . LYS A 1 173 ? 6.536 7.818 1.687 1.00 0.00 174 LYS A O 7
ATOM 20689 N N . TYR A 1 174 ? 6.358 9.811 0.672 1.00 0.00 175 TYR A N 7
ATOM 20690 C CA . TYR A 1 174 ? 6.091 9.327 -0.684 1.00 0.00 175 TYR A CA 7
ATOM 20691 C C . TYR A 1 174 ? 6.992 10.085 -1.670 1.00 0.00 175 TYR A C 7
ATOM 20692 O O . TYR A 1 174 ? 6.981 11.315 -1.687 1.00 0.00 175 TYR A O 7
ATOM 20709 N N . SER A 1 175 ? 7.801 9.374 -2.461 1.00 0.00 176 SER A N 7
ATOM 20710 C CA . SER A 1 175 ? 8.691 9.981 -3.464 1.00 0.00 176 SER A CA 7
ATOM 20711 C C . SER A 1 175 ? 7.876 10.380 -4.707 1.00 0.00 176 SER A C 7
ATOM 20712 O O . SER A 1 175 ? 7.385 9.488 -5.410 1.00 0.00 176 SER A O 7
ATOM 20719 N N . PRO A 1 176 ? 7.715 11.684 -5.011 1.00 0.00 177 PRO A N 7
ATOM 20720 C CA . PRO A 1 176 ? 6.859 12.186 -6.088 1.00 0.00 177 PRO A CA 7
ATOM 20721 C C . PRO A 1 176 ? 7.543 12.086 -7.466 1.00 0.00 177 PRO A C 7
ATOM 20722 O O . PRO A 1 176 ? 7.678 13.069 -8.199 1.00 0.00 177 PRO A O 7
ATOM 20730 N N . THR A 1 177 ? 8.001 10.878 -7.801 1.00 0.00 178 THR A N 7
ATOM 20731 C CA . THR A 1 177 ? 8.857 10.585 -8.965 1.00 0.00 178 THR A CA 7
ATOM 20732 C C . THR A 1 177 ? 8.397 9.318 -9.687 1.00 0.00 178 THR A C 7
ATOM 20733 O O . THR A 1 177 ? 8.126 9.364 -10.887 1.00 0.00 178 THR A O 7
ATOM 20744 N N . THR A 1 178 ? 8.245 8.208 -8.954 1.00 0.00 179 THR A N 7
ATOM 20745 C CA . THR A 1 178 ? 7.847 6.884 -9.482 1.00 0.00 179 THR A CA 7
ATOM 20746 C C . THR A 1 178 ? 6.693 6.254 -8.685 1.00 0.00 179 THR A C 7
ATOM 20747 O O . THR A 1 178 ? 6.394 5.062 -8.810 1.00 0.00 179 THR A O 7
ATOM 20758 N N . GLY A 1 179 ? 6.045 7.061 -7.836 1.00 0.00 180 GLY A N 7
ATOM 20759 C CA . GLY A 1 179 ? 5.047 6.627 -6.861 1.00 0.00 180 GLY A CA 7
ATOM 20760 C C . GLY A 1 179 ? 5.629 5.785 -5.719 1.00 0.00 180 GLY A C 7
ATOM 20761 O O . GLY A 1 179 ? 4.949 4.910 -5.180 1.00 0.00 180 GLY A O 7
ATOM 20765 N N . GLN A 1 180 ? 6.900 5.999 -5.364 1.00 0.00 181 GLN A N 7
ATOM 20766 C CA . GLN A 1 180 ? 7.531 5.293 -4.246 1.00 0.00 181 GLN A CA 7
ATOM 20767 C C . GLN A 1 180 ? 6.924 5.728 -2.902 1.00 0.00 181 GLN A C 7
ATOM 20768 O O . GLN A 1 180 ? 6.452 6.854 -2.761 1.00 0.00 181 GLN A O 7
ATOM 20780 N N . VAL A 1 181 ? 7.025 4.877 -1.882 1.00 0.00 182 VAL A N 7
ATOM 20781 C CA . VAL A 1 181 ? 6.670 5.196 -0.491 1.00 0.00 182 VAL A CA 7
ATOM 20782 C C . VAL A 1 181 ? 7.770 4.645 0.409 1.00 0.00 182 VAL A C 7
ATOM 20783 O O . VAL A 1 181 ? 8.162 3.482 0.274 1.00 0.00 182 VAL A O 7
ATOM 20796 N N . THR A 1 182 ? 8.256 5.484 1.320 1.00 0.00 183 THR A N 7
ATOM 20797 C CA . THR A 1 182 ? 9.437 5.234 2.157 1.00 0.00 183 THR A CA 7
ATOM 20798 C C . THR A 1 182 ? 9.130 5.642 3.593 1.00 0.00 183 THR A C 7
ATOM 20799 O O . THR A 1 182 ? 8.612 6.729 3.846 1.00 0.00 183 THR A O 7
ATOM 20810 N N . VAL A 1 183 ? 9.455 4.766 4.543 1.00 0.00 184 VAL A N 7
ATOM 20811 C CA . VAL A 1 183 ? 9.231 4.982 5.979 1.00 0.00 184 VAL A CA 7
ATOM 20812 C C . VAL A 1 183 ? 10.541 5.306 6.672 1.00 0.00 184 VAL A C 7
ATOM 20813 O O . VAL A 1 183 ? 11.478 4.507 6.709 1.00 0.00 184 VAL A O 7
ATOM 20826 N N . ILE A 1 184 ? 10.589 6.513 7.220 1.00 0.00 185 ILE A N 7
ATOM 20827 C CA . ILE A 1 184 ? 11.671 6.995 8.068 1.00 0.00 185 ILE A CA 7
ATOM 20828 C C . ILE A 1 184 ? 11.334 6.612 9.504 1.00 0.00 185 ILE A C 7
ATOM 20829 O O . ILE A 1 184 ? 10.247 6.873 10.022 1.00 0.00 185 ILE A O 7
ATOM 20844 N N . LYS A 1 185 ? 12.296 5.964 10.150 1.00 0.00 186 LYS A N 7
ATOM 20845 C CA . LYS A 1 185 ? 12.182 5.494 11.521 1.00 0.00 186 LYS A CA 7
ATOM 20846 C C . LYS A 1 185 ? 13.535 5.646 12.212 1.00 0.00 186 LYS A C 7
ATOM 20847 O O . LYS A 1 185 ? 14.573 5.354 11.615 1.00 0.00 186 LYS A O 7
ATOM 20862 N N . LYS A 1 186 ? 13.518 6.166 13.438 1.00 0.00 187 LYS A N 7
ATOM 20863 C CA . LYS A 1 186 ? 14.701 6.496 14.249 1.00 0.00 187 LYS A CA 7
ATOM 20864 C C . LYS A 1 186 ? 14.376 6.319 15.725 1.00 0.00 187 LYS A C 7
ATOM 20865 O O . LYS A 1 186 ? 13.269 6.634 16.158 1.00 0.00 187 LYS A O 7
ATOM 20880 N N . ASP A 1 187 ? 15.355 5.851 16.493 1.00 0.00 188 ASP A N 7
ATOM 20881 C CA . ASP A 1 187 ? 15.219 5.495 17.917 1.00 0.00 188 ASP A CA 7
ATOM 20882 C C . ASP A 1 187 ? 14.712 6.653 18.812 1.00 0.00 188 ASP A C 7
ATOM 20883 O O . ASP A 1 187 ? 14.260 6.427 19.935 1.00 0.00 188 ASP A O 7
ATOM 20891 N N . GLU A 1 188 ? 14.746 7.892 18.302 1.00 0.00 189 GLU A N 7
ATOM 20892 C CA . GLU A 1 188 ? 14.101 9.085 18.869 1.00 0.00 189 GLU A CA 7
ATOM 20893 C C . GLU A 1 188 ? 12.594 8.912 19.177 1.00 0.00 189 GLU A C 7
ATOM 20894 O O . GLU A 1 188 ? 12.087 9.520 20.123 1.00 0.00 189 GLU A O 7
ATOM 20904 N N . THR A 1 189 ? 11.889 8.070 18.409 1.00 0.00 190 THR A N 7
ATOM 20905 C CA . THR A 1 189 ? 10.436 7.814 18.517 1.00 0.00 190 THR A CA 7
ATOM 20906 C C . THR A 1 189 ? 10.030 6.393 18.106 1.00 0.00 190 THR A C 7
ATOM 20907 O O . THR A 1 189 ? 9.112 5.823 18.704 1.00 0.00 190 THR A O 7
ATOM 20918 N N . PHE A 1 190 ? 10.700 5.799 17.115 1.00 0.00 191 PHE A N 7
ATOM 20919 C CA . PHE A 1 190 ? 10.425 4.443 16.638 1.00 0.00 191 PHE A CA 7
ATOM 20920 C C . PHE A 1 190 ? 10.906 3.379 17.644 1.00 0.00 191 PHE A C 7
ATOM 20921 O O . PHE A 1 190 ? 12.036 3.465 18.137 1.00 0.00 191 PHE A O 7
ATOM 20937 N N . PRO A 1 191 ? 10.073 2.367 17.954 1.00 0.00 192 PRO A N 7
ATOM 20938 C CA . PRO A 1 191 ? 10.429 1.278 18.855 1.00 0.00 192 PRO A CA 7
ATOM 20939 C C . PRO A 1 191 ? 11.352 0.259 18.171 1.00 0.00 192 PRO A C 7
ATOM 20940 O O . PRO A 1 191 ? 11.036 -0.250 17.099 1.00 0.00 192 PRO A O 7
ATOM 20948 N N . LYS A 1 192 ? 12.467 -0.096 18.822 1.00 0.00 193 LYS A N 7
ATOM 20949 C CA . LYS A 1 192 ? 13.456 -1.074 18.317 1.00 0.00 193 LYS A CA 7
ATOM 20950 C C . LYS A 1 192 ? 13.004 -2.541 18.376 1.00 0.00 193 LYS A C 7
ATOM 20951 O O . LYS A 1 192 ? 13.551 -3.387 17.670 1.00 0.00 193 LYS A O 7
ATOM 20966 N N . ASN A 1 193 ? 12.007 -2.846 19.213 1.00 0.00 194 ASN A N 7
ATOM 20967 C CA . ASN A 1 193 ? 11.416 -4.184 19.343 1.00 0.00 194 ASN A CA 7
ATOM 20968 C C . ASN A 1 193 ? 10.490 -4.565 18.167 1.00 0.00 194 ASN A C 7
ATOM 20969 O O . ASN A 1 193 ? 10.101 -5.729 18.030 1.00 0.00 194 ASN A O 7
ATOM 20979 N N . MET A 1 194 ? 10.126 -3.582 17.344 1.00 0.00 195 MET A N 7
ATOM 20980 C CA . MET A 1 194 ? 9.477 -3.757 16.052 1.00 0.00 195 MET A CA 7
ATOM 20981 C C . MET A 1 194 ? 10.442 -3.321 14.953 1.00 0.00 195 MET A C 7
ATOM 20982 O O . MET A 1 194 ? 11.280 -2.446 15.160 1.00 0.00 195 MET A O 7
ATOM 20994 N N . THR A 1 195 ? 10.323 -3.915 13.770 1.00 0.00 196 THR A N 7
ATOM 20995 C CA . THR A 1 195 ? 11.142 -3.556 12.601 1.00 0.00 196 THR A CA 7
ATOM 20996 C C . THR A 1 195 ? 10.291 -3.623 11.341 1.00 0.00 196 THR A C 7
ATOM 20997 O O . THR A 1 195 ? 9.737 -4.669 11.003 1.00 0.00 196 THR A O 7
ATOM 21008 N N . VAL A 1 196 ? 10.135 -2.488 10.656 1.00 0.00 197 VAL A N 7
ATOM 21009 C CA . VAL A 1 196 ? 9.326 -2.393 9.435 1.00 0.00 197 VAL A CA 7
ATOM 21010 C C . VAL A 1 196 ? 10.224 -2.551 8.208 1.00 0.00 197 VAL A C 7
ATOM 21011 O O . VAL A 1 196 ? 11.040 -1.684 7.892 1.00 0.00 197 VAL A O 7
ATOM 21024 N N . THR A 1 197 ? 10.109 -3.699 7.540 1.00 0.00 198 THR A N 7
ATOM 21025 C CA . THR A 1 197 ? 10.860 -3.994 6.310 1.00 0.00 198 THR A CA 7
ATOM 21026 C C . THR A 1 197 ? 10.079 -3.491 5.094 1.00 0.00 198 THR A C 7
ATOM 21027 O O . THR A 1 197 ? 8.845 -3.539 5.053 1.00 0.00 198 THR A O 7
ATOM 21038 N N . GLN A 1 198 ? 10.805 -2.993 4.094 1.00 0.00 199 GLN A N 7
ATOM 21039 C CA . GLN A 1 198 ? 10.252 -2.440 2.858 1.00 0.00 199 GLN A CA 7
ATOM 21040 C C . GLN A 1 198 ? 9.971 -3.567 1.843 1.00 0.00 199 GLN A C 7
ATOM 21041 O O . GLN A 1 198 ? 10.715 -3.767 0.882 1.00 0.00 199 GLN A O 7
ATOM 21053 N N . ASP A 1 199 ? 8.945 -4.374 2.128 1.00 0.00 200 ASP A N 7
ATOM 21054 C CA . ASP A 1 199 ? 8.610 -5.612 1.405 1.00 0.00 200 ASP A CA 7
ATOM 21055 C C . ASP A 1 199 ? 8.490 -5.413 -0.123 1.00 0.00 200 ASP A C 7
ATOM 21056 O O . ASP A 1 199 ? 9.061 -6.183 -0.898 1.00 0.00 200 ASP A O 7
ATOM 21064 N N . ASP A 1 200 ? 7.842 -4.321 -0.547 1.00 0.00 201 ASP A N 7
ATOM 21065 C CA . ASP A 1 200 ? 7.897 -3.752 -1.905 1.00 0.00 201 ASP A CA 7
ATOM 21066 C C . ASP A 1 200 ? 7.546 -2.240 -1.889 1.00 0.00 201 ASP A C 7
ATOM 21067 O O . ASP A 1 200 ? 7.328 -1.666 -0.818 1.00 0.00 201 ASP A O 7
ATOM 21075 N N . ASN A 1 201 ? 7.492 -1.557 -3.048 1.00 0.00 202 ASN A N 7
ATOM 21076 C CA . ASN A 1 201 ? 6.881 -0.217 -3.126 1.00 0.00 202 ASN A CA 7
ATOM 21077 C C . ASN A 1 201 ? 5.481 -0.251 -2.489 1.00 0.00 202 ASN A C 7
ATOM 21078 O O . ASN A 1 201 ? 4.760 -1.230 -2.687 1.00 0.00 202 ASN A O 7
ATOM 21088 N N . THR A 1 202 ? 5.083 0.825 -1.798 1.00 0.00 203 THR A N 7
ATOM 21089 C CA . THR A 1 202 ? 3.760 0.994 -1.153 1.00 0.00 203 THR A CA 7
ATOM 21090 C C . THR A 1 202 ? 3.337 -0.142 -0.197 1.00 0.00 203 THR A C 7
ATOM 21091 O O . THR A 1 202 ? 2.175 -0.211 0.213 1.00 0.00 203 THR A O 7
ATOM 21102 N N . SER A 1 203 ? 4.285 -1.001 0.208 1.00 0.00 204 SER A N 7
ATOM 21103 C CA . SER A 1 203 ? 4.053 -2.275 0.889 1.00 0.00 204 SER A CA 7
ATOM 21104 C C . SER A 1 203 ? 5.080 -2.498 1.993 1.00 0.00 204 SER A C 7
ATOM 21105 O O . SER A 1 203 ? 6.266 -2.732 1.738 1.00 0.00 204 SER A O 7
ATOM 21112 N N . PHE A 1 204 ? 4.620 -2.403 3.237 1.00 0.00 205 PHE A N 7
ATOM 21113 C CA . PHE A 1 204 ? 5.461 -2.450 4.427 1.00 0.00 205 PHE A CA 7
ATOM 21114 C C . PHE A 1 204 ? 5.058 -3.604 5.340 1.00 0.00 205 PHE A C 7
ATOM 21115 O O . PHE A 1 204 ? 3.883 -3.964 5.451 1.00 0.00 205 PHE A O 7
ATOM 21131 N N . ILE A 1 205 ? 6.044 -4.171 6.035 1.00 0.00 206 ILE A N 7
ATOM 21132 C CA . ILE A 1 205 ? 5.838 -5.367 6.845 1.00 0.00 206 ILE A CA 7
ATOM 21133 C C . ILE A 1 205 ? 6.487 -5.200 8.225 1.00 0.00 206 ILE A C 7
ATOM 21134 O O . ILE A 1 205 ? 7.704 -5.278 8.398 1.00 0.00 206 ILE A O 7
ATOM 21149 N N . PHE A 1 206 ? 5.645 -4.852 9.200 1.00 0.00 207 PHE A N 7
ATOM 21150 C CA . PHE A 1 206 ? 5.982 -4.668 10.608 1.00 0.00 207 PHE A CA 7
ATOM 21151 C C . PHE A 1 206 ? 6.223 -6.025 11.273 1.00 0.00 207 PHE A C 7
ATOM 21152 O O . PHE A 1 206 ? 5.301 -6.809 11.504 1.00 0.00 207 PHE A O 7
ATOM 21168 N N . ASN A 1 207 ? 7.475 -6.300 11.613 1.00 0.00 208 ASN A N 7
ATOM 21169 C CA . ASN A 1 207 ? 7.838 -7.427 12.453 1.00 0.00 208 ASN A CA 7
ATOM 21170 C C . ASN A 1 207 ? 7.614 -7.059 13.919 1.00 0.00 208 ASN A C 7
ATOM 21171 O O . ASN A 1 207 ? 7.972 -5.956 14.331 1.00 0.00 208 ASN A O 7
ATOM 21181 N N . LEU A 1 208 ? 7.063 -7.987 14.706 1.00 0.00 209 LEU A N 7
ATOM 21182 C CA . LEU A 1 208 ? 6.816 -7.815 16.137 1.00 0.00 209 LEU A CA 7
ATOM 21183 C C . LEU A 1 208 ? 7.337 -9.050 16.876 1.00 0.00 209 LEU A C 7
ATOM 21184 O O . LEU A 1 208 ? 6.793 -10.140 16.700 1.00 0.00 209 LEU A O 7
ATOM 21199 N N . ASN A 1 209 ? 8.407 -8.876 17.665 1.00 0.00 210 ASN A N 7
ATOM 21200 C CA . ASN A 1 209 ? 9.127 -9.950 18.382 1.00 0.00 210 ASN A CA 7
ATOM 21201 C C . ASN A 1 209 ? 9.168 -9.783 19.919 1.00 0.00 210 ASN A C 7
ATOM 21202 O O . ASN A 1 209 ? 9.657 -10.671 20.619 1.00 0.00 210 ASN A O 7
ATOM 21212 N N . SER A 1 210 ? 8.626 -8.678 20.442 1.00 0.00 211 SER A N 7
ATOM 21213 C CA . SER A 1 210 ? 8.528 -8.385 21.882 1.00 0.00 211 SER A CA 7
ATOM 21214 C C . SER A 1 210 ? 7.195 -7.711 22.229 1.00 0.00 211 SER A C 7
ATOM 21215 O O . SER A 1 210 ? 6.361 -7.499 21.352 1.00 0.00 211 SER A O 7
ATOM 21222 N N . GLU A 1 211 ? 6.981 -7.361 23.497 1.00 0.00 212 GLU A N 7
ATOM 21223 C CA . GLU A 1 211 ? 5.681 -6.888 24.007 1.00 0.00 212 GLU A CA 7
ATOM 21224 C C . GLU A 1 211 ? 5.815 -5.877 25.178 1.00 0.00 212 GLU A C 7
ATOM 21225 O O . GLU A 1 211 ? 5.167 -5.993 26.221 1.00 0.00 212 GLU A O 7
ATOM 21235 N N . LYS A 1 212 ? 6.708 -4.896 24.990 1.00 0.00 213 LYS A N 7
ATOM 21236 C CA . LYS A 1 212 ? 7.012 -3.759 25.875 1.00 0.00 213 LYS A CA 7
ATOM 21237 C C . LYS A 1 212 ? 5.851 -3.198 26.715 1.00 0.00 213 LYS A C 7
ATOM 21238 O O . LYS A 1 212 ? 5.984 -3.189 27.966 1.00 0.00 213 LYS A O 7
ATOM 21253 N N . SER A 1 1 ? -18.917 1.504 -21.100 1.00 0.00 2 SER A N 8
ATOM 21254 C CA . SER A 1 1 ? -17.977 2.394 -20.378 1.00 0.00 2 SER A CA 8
ATOM 21255 C C . SER A 1 1 ? -17.588 1.841 -19.002 1.00 0.00 2 SER A C 8
ATOM 21256 O O . SER A 1 1 ? -17.996 0.739 -18.623 1.00 0.00 2 SER A O 8
ATOM 21265 N N . VAL A 1 2 ? -16.780 2.595 -18.255 1.00 0.00 3 VAL A N 8
ATOM 21266 C CA . VAL A 1 2 ? -16.422 2.309 -16.860 1.00 0.00 3 VAL A CA 8
ATOM 21267 C C . VAL A 1 2 ? -17.077 3.325 -15.926 1.00 0.00 3 VAL A C 8
ATOM 21268 O O . VAL A 1 2 ? -17.155 4.516 -16.235 1.00 0.00 3 VAL A O 8
ATOM 21281 N N . ASP A 1 3 ? -17.590 2.845 -14.794 1.00 0.00 4 ASP A N 8
ATOM 21282 C CA . ASP A 1 3 ? -18.215 3.679 -13.764 1.00 0.00 4 ASP A CA 8
ATOM 21283 C C . ASP A 1 3 ? -17.230 4.739 -13.239 1.00 0.00 4 ASP A C 8
ATOM 21284 O O . ASP A 1 3 ? -16.060 4.441 -12.998 1.00 0.00 4 ASP A O 8
ATOM 21292 N N . ALA A 1 4 ? -17.691 5.967 -12.983 1.00 0.00 5 ALA A N 8
ATOM 21293 C CA . ALA A 1 4 ? -16.850 7.006 -12.382 1.00 0.00 5 ALA A CA 8
ATOM 21294 C C . ALA A 1 4 ? -16.309 6.617 -10.986 1.00 0.00 5 ALA A C 8
ATOM 21295 O O . ALA A 1 4 ? -15.332 7.216 -10.533 1.00 0.00 5 ALA A O 8
ATOM 21302 N N . ASN A 1 5 ? -16.900 5.596 -10.345 1.00 0.00 6 ASN A N 8
ATOM 21303 C CA . ASN A 1 5 ? -16.680 5.187 -8.955 1.00 0.00 6 ASN A CA 8
ATOM 21304 C C . ASN A 1 5 ? -16.148 3.733 -8.842 1.00 0.00 6 ASN A C 8
ATOM 21305 O O . ASN A 1 5 ? -16.130 3.176 -7.746 1.00 0.00 6 ASN A O 8
ATOM 21315 N N . LYS A 1 6 ? -15.764 3.107 -9.962 1.00 0.00 7 LYS A N 8
ATOM 21316 C CA . LYS A 1 6 ? -15.187 1.749 -10.060 1.00 0.00 7 LYS A CA 8
ATOM 21317 C C . LYS A 1 6 ? -14.198 1.662 -11.230 1.00 0.00 7 LYS A C 8
ATOM 21318 O O . LYS A 1 6 ? -14.104 2.581 -12.035 1.00 0.00 7 LYS A O 8
ATOM 21333 N N . VAL A 1 7 ? -13.465 0.562 -11.358 1.00 0.00 8 VAL A N 8
ATOM 21334 C CA . VAL A 1 7 ? -12.461 0.391 -12.415 1.00 0.00 8 VAL A CA 8
ATOM 21335 C C . VAL A 1 7 ? -12.442 -1.030 -12.976 1.00 0.00 8 VAL A C 8
ATOM 21336 O O . VAL A 1 7 ? -12.879 -1.972 -12.312 1.00 0.00 8 VAL A O 8
ATOM 21349 N N . LYS A 1 8 ? -12.063 -1.181 -14.244 1.00 0.00 9 LYS A N 8
ATOM 21350 C CA . LYS A 1 8 ? -12.197 -2.447 -14.970 1.00 0.00 9 LYS A CA 8
ATOM 21351 C C . LYS A 1 8 ? -11.087 -2.561 -16.011 1.00 0.00 9 LYS A C 8
ATOM 21352 O O . LYS A 1 8 ? -10.580 -1.558 -16.509 1.00 0.00 9 LYS A O 8
ATOM 21367 N N . PHE A 1 9 ? -10.680 -3.782 -16.333 1.00 0.00 10 PHE A N 8
ATOM 21368 C CA . PHE A 1 9 ? -9.590 -4.032 -17.284 1.00 0.00 10 PHE A CA 8
ATOM 21369 C C . PHE A 1 9 ? -9.941 -5.185 -18.224 1.00 0.00 10 PHE A C 8
ATOM 21370 O O . PHE A 1 9 ? -10.821 -5.994 -17.921 1.00 0.00 10 PHE A O 8
ATOM 21386 N N . PHE A 1 10 ? -9.265 -5.240 -19.366 1.00 0.00 11 PHE A N 8
ATOM 21387 C CA . PHE A 1 10 ? -9.481 -6.243 -20.397 1.00 0.00 11 PHE A CA 8
ATOM 21388 C C . PHE A 1 10 ? -8.152 -6.871 -20.843 1.00 0.00 11 PHE A C 8
ATOM 21389 O O . PHE A 1 10 ? -7.146 -6.187 -21.058 1.00 0.00 11 PHE A O 8
ATOM 21405 N N . PHE A 1 11 ? -8.153 -8.196 -20.994 1.00 0.00 12 PHE A N 8
ATOM 21406 C CA . PHE A 1 11 ? -7.028 -9.004 -21.477 1.00 0.00 12 PHE A CA 8
ATOM 21407 C C . PHE A 1 11 ? -6.902 -8.927 -23.006 1.00 0.00 12 PHE A C 8
ATOM 21408 O O . PHE A 1 11 ? -7.038 -9.914 -23.733 1.00 0.00 12 PHE A O 8
ATOM 21424 N N . GLY A 1 12 ? -6.631 -7.721 -23.492 1.00 0.00 13 GLY A N 8
ATOM 21425 C CA . GLY A 1 12 ? -6.295 -7.502 -24.889 1.00 0.00 13 GLY A CA 8
ATOM 21426 C C . GLY A 1 12 ? -6.253 -6.027 -25.258 1.00 0.00 13 GLY A C 8
ATOM 21427 O O . GLY A 1 12 ? -7.136 -5.254 -24.872 1.00 0.00 13 GLY A O 8
ATOM 21431 N N . LYS A 1 13 ? -5.219 -5.635 -26.009 1.00 0.00 14 LYS A N 8
ATOM 21432 C CA . LYS A 1 13 ? -5.099 -4.276 -26.545 1.00 0.00 14 LYS A CA 8
ATOM 21433 C C . LYS A 1 13 ? -6.316 -3.953 -27.426 1.00 0.00 14 LYS A C 8
ATOM 21434 O O . LYS A 1 13 ? -6.634 -4.722 -28.329 1.00 0.00 14 LYS A O 8
ATOM 21449 N N . ASN A 1 14 ? -6.980 -2.831 -27.125 1.00 0.00 15 ASN A N 8
ATOM 21450 C CA . ASN A 1 14 ? -8.237 -2.331 -27.730 1.00 0.00 15 ASN A CA 8
ATOM 21451 C C . ASN A 1 14 ? -9.494 -2.841 -26.979 1.00 0.00 15 ASN A C 8
ATOM 21452 O O . ASN A 1 14 ? -10.589 -2.880 -27.539 1.00 0.00 15 ASN A O 8
ATOM 21462 N N . CYS A 1 15 ? -9.348 -3.226 -25.704 1.00 0.00 16 CYS A N 8
ATOM 21463 C CA . CYS A 1 15 ? -10.440 -3.660 -24.817 1.00 0.00 16 CYS A CA 8
ATOM 21464 C C . CYS A 1 15 ? -11.065 -4.991 -25.300 1.00 0.00 16 CYS A C 8
ATOM 21465 O O . CYS A 1 15 ? -12.264 -5.085 -25.562 1.00 0.00 16 CYS A O 8
ATOM 21472 N N . THR A 1 16 ? -10.224 -6.016 -25.465 1.00 0.00 17 THR A N 8
ATOM 21473 C CA . THR A 1 16 ? -10.553 -7.306 -26.105 1.00 0.00 17 THR A CA 8
ATOM 21474 C C . THR A 1 16 ? -10.148 -8.506 -25.241 1.00 0.00 17 THR A C 8
ATOM 21475 O O . THR A 1 16 ? -9.674 -8.347 -24.116 1.00 0.00 17 THR A O 8
ATOM 21486 N N . GLY A 1 17 ? -10.383 -9.717 -25.748 1.00 0.00 18 GLY A N 8
ATOM 21487 C CA . GLY A 1 17 ? -10.054 -10.977 -25.080 1.00 0.00 18 GLY A CA 8
ATOM 21488 C C . GLY A 1 17 ? -10.957 -11.296 -23.883 1.00 0.00 18 GLY A C 8
ATOM 21489 O O . GLY A 1 17 ? -12.122 -11.655 -24.049 1.00 0.00 18 GLY A O 8
ATOM 21493 N N . GLU A 1 18 ? -10.419 -11.171 -22.671 1.00 0.00 19 GLU A N 8
ATOM 21494 C CA . GLU A 1 18 ? -11.139 -11.406 -21.404 1.00 0.00 19 GLU A CA 8
ATOM 21495 C C . GLU A 1 18 ? -11.438 -10.080 -20.682 1.00 0.00 19 GLU A C 8
ATOM 21496 O O . GLU A 1 18 ? -10.880 -9.041 -21.035 1.00 0.00 19 GLU A O 8
ATOM 21506 N N . SER A 1 19 ? -12.291 -10.106 -19.658 1.00 0.00 20 SER A N 8
ATOM 21507 C CA . SER A 1 19 ? -12.717 -8.910 -18.917 1.00 0.00 20 SER A CA 8
ATOM 21508 C C . SER A 1 19 ? -12.669 -9.110 -17.400 1.00 0.00 20 SER A C 8
ATOM 21509 O O . SER A 1 19 ? -12.809 -10.229 -16.898 1.00 0.00 20 SER A O 8
ATOM 21516 N N . PHE A 1 20 ? -12.470 -8.017 -16.662 1.00 0.00 21 PHE A N 8
ATOM 21517 C CA . PHE A 1 20 ? -12.335 -8.027 -15.204 1.00 0.00 21 PHE A CA 8
ATOM 21518 C C . PHE A 1 20 ? -12.790 -6.689 -14.603 1.00 0.00 21 PHE A C 8
ATOM 21519 O O . PHE A 1 20 ? -12.636 -5.642 -15.232 1.00 0.00 21 PHE A O 8
ATOM 21535 N N . GLU A 1 21 ? -13.298 -6.693 -13.374 1.00 0.00 22 GLU A N 8
ATOM 21536 C CA . GLU A 1 21 ? -13.802 -5.495 -12.687 1.00 0.00 22 GLU A CA 8
ATOM 21537 C C . GLU A 1 21 ? -13.442 -5.532 -11.196 1.00 0.00 22 GLU A C 8
ATOM 21538 O O . GLU A 1 21 ? -13.477 -6.591 -10.562 1.00 0.00 22 GLU A O 8
ATOM 21548 N N . TYR A 1 22 ? -13.075 -4.377 -10.643 1.00 0.00 23 TYR A N 8
ATOM 21549 C CA . TYR A 1 22 ? -12.565 -4.241 -9.287 1.00 0.00 23 TYR A CA 8
ATOM 21550 C C . TYR A 1 22 ? -13.040 -2.903 -8.698 1.00 0.00 23 TYR A C 8
ATOM 21551 O O . TYR A 1 22 ? -13.179 -1.898 -9.396 1.00 0.00 23 TYR A O 8
ATOM 21568 N N . ASN A 1 23 ? -13.371 -2.887 -7.405 1.00 0.00 24 ASN A N 8
ATOM 21569 C CA . ASN A 1 23 ? -13.797 -1.650 -6.737 1.00 0.00 24 ASN A CA 8
ATOM 21570 C C . ASN A 1 23 ? -12.626 -0.659 -6.547 1.00 0.00 24 ASN A C 8
ATOM 21571 O O . ASN A 1 23 ? -11.461 -1.033 -6.661 1.00 0.00 24 ASN A O 8
ATOM 21581 N N . LYS A 1 24 ? -12.921 0.618 -6.260 1.00 0.00 25 LYS A N 8
ATOM 21582 C CA . LYS A 1 24 ? -11.909 1.627 -5.885 1.00 0.00 25 LYS A CA 8
ATOM 21583 C C . LYS A 1 24 ? -11.440 1.435 -4.440 1.00 0.00 25 LYS A C 8
ATOM 21584 O O . LYS A 1 24 ? -12.128 0.805 -3.638 1.00 0.00 25 LYS A O 8
ATOM 21599 N N . GLY A 1 25 ? -10.286 2.010 -4.108 1.00 0.00 26 GLY A N 8
ATOM 21600 C CA . GLY A 1 25 ? -9.733 1.983 -2.746 1.00 0.00 26 GLY A CA 8
ATOM 21601 C C . GLY A 1 25 ? -9.254 0.609 -2.280 1.00 0.00 26 GLY A C 8
ATOM 21602 O O . GLY A 1 25 ? -9.524 0.192 -1.153 1.00 0.00 26 GLY A O 8
ATOM 21606 N N . GLU A 1 26 ? -8.554 -0.098 -3.160 1.00 0.00 27 GLU A N 8
ATOM 21607 C CA . GLU A 1 26 ? -8.029 -1.449 -2.940 1.00 0.00 27 GLU A CA 8
ATOM 21608 C C . GLU A 1 26 ? -6.714 -1.676 -3.701 1.00 0.00 27 GLU A C 8
ATOM 21609 O O . GLU A 1 26 ? -6.294 -0.851 -4.517 1.00 0.00 27 GLU A O 8
ATOM 21619 N N . THR A 1 27 ? -6.043 -2.788 -3.411 1.00 0.00 28 THR A N 8
ATOM 21620 C CA . THR A 1 27 ? -4.787 -3.182 -4.062 1.00 0.00 28 THR A CA 8
ATOM 21621 C C . THR A 1 27 ? -4.757 -4.677 -4.360 1.00 0.00 28 THR A C 8
ATOM 21622 O O . THR A 1 27 ? -5.278 -5.492 -3.591 1.00 0.00 28 THR A O 8
ATOM 21633 N N . VAL A 1 28 ? -4.163 -5.039 -5.496 1.00 0.00 29 VAL A N 8
ATOM 21634 C CA . VAL A 1 28 ? -4.060 -6.427 -5.967 1.00 0.00 29 VAL A CA 8
ATOM 21635 C C . VAL A 1 28 ? -2.652 -6.715 -6.483 1.00 0.00 29 VAL A C 8
ATOM 21636 O O . VAL A 1 28 ? -2.073 -5.955 -7.267 1.00 0.00 29 VAL A O 8
ATOM 21649 N N . ARG A 1 29 ? -2.074 -7.810 -5.982 1.00 0.00 30 ARG A N 8
ATOM 21650 C CA . ARG A 1 29 ? -0.686 -8.215 -6.237 1.00 0.00 30 ARG A CA 8
ATOM 21651 C C . ARG A 1 29 ? -0.677 -9.645 -6.759 1.00 0.00 30 ARG A C 8
ATOM 21652 O O . ARG A 1 29 ? -0.669 -10.601 -5.979 1.00 0.00 30 ARG A O 8
ATOM 21670 N N . PHE A 1 30 ? -0.749 -9.789 -8.080 1.00 0.00 31 PHE A N 8
ATOM 21671 C CA . PHE A 1 30 ? -0.556 -11.088 -8.713 1.00 0.00 31 PHE A CA 8
ATOM 21672 C C . PHE A 1 30 ? 0.895 -11.576 -8.559 1.00 0.00 31 PHE A C 8
ATOM 21673 O O . PHE A 1 30 ? 1.805 -10.820 -8.206 1.00 0.00 31 PHE A O 8
ATOM 21689 N N . ASN A 1 31 ? 1.105 -12.857 -8.849 1.00 0.00 32 ASN A N 8
ATOM 21690 C CA . ASN A 1 31 ? 2.426 -13.476 -8.861 1.00 0.00 32 ASN A CA 8
ATOM 21691 C C . ASN A 1 31 ? 2.820 -13.853 -10.294 1.00 0.00 32 ASN A C 8
ATOM 21692 O O . ASN A 1 31 ? 1.959 -14.120 -11.134 1.00 0.00 32 ASN A O 8
ATOM 21702 N N . ASN A 1 32 ? 4.119 -13.912 -10.583 1.00 0.00 33 ASN A N 8
ATOM 21703 C CA . ASN A 1 32 ? 4.607 -14.291 -11.915 1.00 0.00 33 ASN A CA 8
ATOM 21704 C C . ASN A 1 32 ? 4.330 -15.777 -12.266 1.00 0.00 33 ASN A C 8
ATOM 21705 O O . ASN A 1 32 ? 4.500 -16.174 -13.420 1.00 0.00 33 ASN A O 8
ATOM 21715 N N . GLY A 1 33 ? 3.907 -16.587 -11.287 1.00 0.00 34 GLY A N 8
ATOM 21716 C CA . GLY A 1 33 ? 3.501 -17.986 -11.473 1.00 0.00 34 GLY A CA 8
ATOM 21717 C C . GLY A 1 33 ? 2.202 -18.168 -12.260 1.00 0.00 34 GLY A C 8
ATOM 21718 O O . GLY A 1 33 ? 2.060 -19.140 -13.004 1.00 0.00 34 GLY A O 8
ATOM 21722 N N . ASP A 1 34 ? 1.267 -17.222 -12.148 1.00 0.00 35 ASP A N 8
ATOM 21723 C CA . ASP A 1 34 ? 0.106 -17.150 -13.034 1.00 0.00 35 ASP A CA 8
ATOM 21724 C C . ASP A 1 34 ? 0.432 -16.240 -14.229 1.00 0.00 35 ASP A C 8
ATOM 21725 O O . ASP A 1 34 ? 0.538 -15.021 -14.079 1.00 0.00 35 ASP A O 8
ATOM 21733 N N . LYS A 1 35 ? 0.521 -16.808 -15.441 1.00 0.00 36 LYS A N 8
ATOM 21734 C CA . LYS A 1 35 ? 0.652 -16.013 -16.681 1.00 0.00 36 LYS A CA 8
ATOM 21735 C C . LYS A 1 35 ? -0.511 -15.020 -16.839 1.00 0.00 36 LYS A C 8
ATOM 21736 O O . LYS A 1 35 ? -0.370 -13.999 -17.511 1.00 0.00 36 LYS A O 8
ATOM 21751 N N . TRP A 1 36 ? -1.637 -15.289 -16.170 1.00 0.00 37 TRP A N 8
ATOM 21752 C CA . TRP A 1 36 ? -2.801 -14.405 -16.080 1.00 0.00 37 TRP A CA 8
ATOM 21753 C C . TRP A 1 36 ? -2.468 -13.054 -15.408 1.00 0.00 37 TRP A C 8
ATOM 21754 O O . TRP A 1 36 ? -3.264 -12.123 -15.477 1.00 0.00 37 TRP A O 8
ATOM 21774 N N . ASN A 1 37 ? -1.296 -12.899 -14.781 1.00 0.00 38 ASN A N 8
ATOM 21775 C CA . ASN A 1 37 ? -0.758 -11.609 -14.350 1.00 0.00 38 ASN A CA 8
ATOM 21776 C C . ASN A 1 37 ? -0.392 -10.722 -15.555 1.00 0.00 38 ASN A C 8
ATOM 21777 O O . ASN A 1 37 ? -0.852 -9.588 -15.693 1.00 0.00 38 ASN A O 8
ATOM 21787 N N . ASP A 1 38 ? 0.399 -11.278 -16.479 1.00 0.00 39 ASP A N 8
ATOM 21788 C CA . ASP A 1 38 ? 0.866 -10.622 -17.712 1.00 0.00 39 ASP A CA 8
ATOM 21789 C C . ASP A 1 38 ? -0.279 -10.361 -18.728 1.00 0.00 39 ASP A C 8
ATOM 21790 O O . ASP A 1 38 ? -0.101 -9.621 -19.696 1.00 0.00 39 ASP A O 8
ATOM 21798 N N . LYS A 1 39 ? -1.462 -10.939 -18.480 1.00 0.00 40 LYS A N 8
ATOM 21799 C CA . LYS A 1 39 ? -2.718 -10.687 -19.214 1.00 0.00 40 LYS A CA 8
ATOM 21800 C C . LYS A 1 39 ? -3.148 -9.219 -19.192 1.00 0.00 40 LYS A C 8
ATOM 21801 O O . LYS A 1 39 ? -3.850 -8.773 -20.093 1.00 0.00 40 LYS A O 8
ATOM 21816 N N . PHE A 1 40 ? -2.773 -8.438 -18.167 1.00 0.00 41 PHE A N 8
ATOM 21817 C CA . PHE A 1 40 ? -3.076 -7.015 -18.089 1.00 0.00 41 PHE A CA 8
ATOM 21818 C C . PHE A 1 40 ? -2.500 -6.240 -19.301 1.00 0.00 41 PHE A C 8
ATOM 21819 O O . PHE A 1 40 ? -1.295 -6.002 -19.399 1.00 0.00 41 PHE A O 8
ATOM 21835 N N . MET A 1 41 ? -3.376 -5.863 -20.235 1.00 0.00 42 MET A N 8
ATOM 21836 C CA . MET A 1 41 ? -3.043 -5.307 -21.558 1.00 0.00 42 MET A CA 8
ATOM 21837 C C . MET A 1 41 ? -3.860 -4.065 -21.889 1.00 0.00 42 MET A C 8
ATOM 21838 O O . MET A 1 41 ? -3.341 -3.215 -22.599 1.00 0.00 42 MET A O 8
ATOM 21850 N N . SER A 1 42 ? -5.071 -3.908 -21.336 1.00 0.00 43 SER A N 8
ATOM 21851 C CA . SER A 1 42 ? -5.954 -2.740 -21.481 1.00 0.00 43 SER A CA 8
ATOM 21852 C C . SER A 1 42 ? -6.683 -2.431 -20.169 1.00 0.00 43 SER A C 8
ATOM 21853 O O . SER A 1 42 ? -7.117 -3.357 -19.477 1.00 0.00 43 SER A O 8
ATOM 21860 N N . CYS A 1 43 ? -6.774 -1.154 -19.795 1.00 0.00 44 CYS A N 8
ATOM 21861 C CA . CYS A 1 43 ? -7.313 -0.739 -18.495 1.00 0.00 44 CYS A CA 8
ATOM 21862 C C . CYS A 1 43 ? -8.170 0.513 -18.602 1.00 0.00 44 CYS A C 8
ATOM 21863 O O . CYS A 1 43 ? -7.717 1.596 -18.989 1.00 0.00 44 CYS A O 8
ATOM 21870 N N . LEU A 1 44 ? -9.426 0.358 -18.207 1.00 0.00 45 LEU A N 8
ATOM 21871 C CA . LEU A 1 44 ? -10.446 1.380 -18.208 1.00 0.00 45 LEU A CA 8
ATOM 21872 C C . LEU A 1 44 ? -10.531 2.037 -16.813 1.00 0.00 45 LEU A C 8
ATOM 21873 O O . LEU A 1 44 ? -10.962 1.417 -15.839 1.00 0.00 45 LEU A O 8
ATOM 21888 N N . VAL A 1 45 ? -10.154 3.313 -16.750 1.00 0.00 46 VAL A N 8
ATOM 21889 C CA . VAL A 1 45 ? -10.277 4.166 -15.556 1.00 0.00 46 VAL A CA 8
ATOM 21890 C C . VAL A 1 45 ? -11.535 5.041 -15.680 1.00 0.00 46 VAL A C 8
ATOM 21891 O O . VAL A 1 45 ? -11.844 5.556 -16.756 1.00 0.00 46 VAL A O 8
ATOM 21904 N N . GLY A 1 46 ? -12.249 5.225 -14.565 1.00 0.00 47 GLY A N 8
ATOM 21905 C CA . GLY A 1 46 ? -13.506 5.981 -14.484 1.00 0.00 47 GLY A CA 8
ATOM 21906 C C . GLY A 1 46 ? -13.354 7.496 -14.688 1.00 0.00 47 GLY A C 8
ATOM 21907 O O . GLY A 1 46 ? -12.977 7.960 -15.764 1.00 0.00 47 GLY A O 8
ATOM 21911 N N . SER A 1 47 ? -13.682 8.273 -13.652 1.00 0.00 48 SER A N 8
ATOM 21912 C CA . SER A 1 47 ? -13.532 9.741 -13.623 1.00 0.00 48 SER A CA 8
ATOM 21913 C C . SER A 1 47 ? -13.199 10.283 -12.226 1.00 0.00 48 SER A C 8
ATOM 21914 O O . SER A 1 47 ? -12.799 11.439 -12.101 1.00 0.00 48 SER A O 8
ATOM 21921 N N . ASN A 1 48 ? -13.339 9.477 -11.171 1.00 0.00 49 ASN A N 8
ATOM 21922 C CA . ASN A 1 48 ? -13.038 9.834 -9.781 1.00 0.00 49 ASN A CA 8
ATOM 21923 C C . ASN A 1 48 ? -12.252 8.698 -9.092 1.00 0.00 49 ASN A C 8
ATOM 21924 O O . ASN A 1 48 ? -12.464 8.378 -7.923 1.00 0.00 49 ASN A O 8
ATOM 21934 N N . VAL A 1 49 ? -11.374 8.041 -9.855 1.00 0.00 50 VAL A N 8
ATOM 21935 C CA . VAL A 1 49 ? -10.689 6.788 -9.493 1.00 0.00 50 VAL A CA 8
ATOM 21936 C C . VAL A 1 49 ? -9.323 6.691 -10.182 1.00 0.00 50 VAL A C 8
ATOM 21937 O O . VAL A 1 49 ? -9.232 6.675 -11.406 1.00 0.00 50 VAL A O 8
ATOM 21950 N N . ARG A 1 50 ? -8.241 6.634 -9.406 1.00 0.00 51 ARG A N 8
ATOM 21951 C CA . ARG A 1 50 ? -6.858 6.508 -9.906 1.00 0.00 51 ARG A CA 8
ATOM 21952 C C . ARG A 1 50 ? -6.416 5.049 -9.903 1.00 0.00 51 ARG A C 8
ATOM 21953 O O . ARG A 1 50 ? -6.661 4.333 -8.936 1.00 0.00 51 ARG A O 8
ATOM 21971 N N . CYS A 1 51 ? -5.687 4.649 -10.940 1.00 0.00 52 CYS A N 8
ATOM 21972 C CA . CYS A 1 51 ? -5.048 3.338 -11.052 1.00 0.00 52 CYS A CA 8
ATOM 21973 C C . CYS A 1 51 ? -3.552 3.536 -11.335 1.00 0.00 52 CYS A C 8
ATOM 21974 O O . CYS A 1 51 ? -3.156 3.980 -12.414 1.00 0.00 52 CYS A O 8
ATOM 21981 N N . ASN A 1 52 ? -2.717 3.160 -10.377 1.00 0.00 53 ASN A N 8
ATOM 21982 C CA . ASN A 1 52 ? -1.266 3.222 -10.514 1.00 0.00 53 ASN A CA 8
ATOM 21983 C C . ASN A 1 52 ? -0.737 1.790 -10.622 1.00 0.00 53 ASN A C 8
ATOM 21984 O O . ASN A 1 52 ? -1.186 0.907 -9.888 1.00 0.00 53 ASN A O 8
ATOM 21994 N N . ILE A 1 53 ? 0.169 1.544 -11.566 1.00 0.00 54 ILE A N 8
ATOM 21995 C CA . ILE A 1 53 ? 0.626 0.194 -11.901 1.00 0.00 54 ILE A CA 8
ATOM 21996 C C . ILE A 1 53 ? 2.153 0.103 -11.939 1.00 0.00 54 ILE A C 8
ATOM 21997 O O . ILE A 1 53 ? 2.843 1.039 -12.349 1.00 0.00 54 ILE A O 8
ATOM 22012 N N . TRP A 1 54 ? 2.670 -1.039 -11.499 1.00 0.00 55 TRP A N 8
ATOM 22013 C CA . TRP A 1 54 ? 4.083 -1.230 -11.189 1.00 0.00 55 TRP A CA 8
ATOM 22014 C C . TRP A 1 54 ? 4.539 -2.631 -11.617 1.00 0.00 55 TRP A C 8
ATOM 22015 O O . TRP A 1 54 ? 3.809 -3.620 -11.493 1.00 0.00 55 TRP A O 8
ATOM 22035 N N . GLU A 1 55 ? 5.765 -2.714 -12.132 1.00 0.00 56 GLU A N 8
ATOM 22036 C CA . GLU A 1 55 ? 6.304 -3.926 -12.772 1.00 0.00 56 GLU A CA 8
ATOM 22037 C C . GLU A 1 55 ? 7.543 -4.457 -12.027 1.00 0.00 56 GLU A C 8
ATOM 22038 O O . GLU A 1 55 ? 7.771 -5.671 -11.975 1.00 0.00 56 GLU A O 8
ATOM 22048 N N . HIS A 1 56 ? 8.308 -3.563 -11.384 1.00 0.00 57 HIS A N 8
ATOM 22049 C CA . HIS A 1 56 ? 9.476 -3.884 -10.551 1.00 0.00 57 HIS A CA 8
ATOM 22050 C C . HIS A 1 56 ? 9.537 -3.006 -9.286 1.00 0.00 57 HIS A C 8
ATOM 22051 O O . HIS A 1 56 ? 9.446 -1.783 -9.369 1.00 0.00 57 HIS A O 8
ATOM 22064 N N . ASN A 1 57 ? 9.722 -3.631 -8.125 1.00 0.00 58 ASN A N 8
ATOM 22065 C CA . ASN A 1 57 ? 9.655 -2.949 -6.824 1.00 0.00 58 ASN A CA 8
ATOM 22066 C C . ASN A 1 57 ? 11.011 -3.007 -6.102 1.00 0.00 58 ASN A C 8
ATOM 22067 O O . ASN A 1 57 ? 11.536 -4.090 -5.832 1.00 0.00 58 ASN A O 8
ATOM 22077 N N . GLU A 1 58 ? 11.584 -1.846 -5.779 1.00 0.00 59 GLU A N 8
ATOM 22078 C CA . GLU A 1 58 ? 12.886 -1.733 -5.115 1.00 0.00 59 GLU A CA 8
ATOM 22079 C C . GLU A 1 58 ? 13.106 -0.298 -4.565 1.00 0.00 59 GLU A C 8
ATOM 22080 O O . GLU A 1 58 ? 12.312 0.614 -4.807 1.00 0.00 59 GLU A O 8
ATOM 22090 N N . ILE A 1 59 ? 14.162 -0.115 -3.767 1.00 0.00 60 ILE A N 8
ATOM 22091 C CA . ILE A 1 59 ? 14.429 1.101 -2.977 1.00 0.00 60 ILE A CA 8
ATOM 22092 C C . ILE A 1 59 ? 15.904 1.527 -3.077 1.00 0.00 60 ILE A C 8
ATOM 22093 O O . ILE A 1 59 ? 16.427 2.244 -2.214 1.00 0.00 60 ILE A O 8
ATOM 22108 N N . ASP A 1 60 ? 16.589 1.077 -4.136 1.00 0.00 61 ASP A N 8
ATOM 22109 C CA . ASP A 1 60 ? 17.989 1.408 -4.455 1.00 0.00 61 ASP A CA 8
ATOM 22110 C C . ASP A 1 60 ? 18.335 1.085 -5.930 1.00 0.00 61 ASP A C 8
ATOM 22111 O O . ASP A 1 60 ? 19.332 1.598 -6.440 1.00 0.00 61 ASP A O 8
ATOM 22119 N N . THR A 1 61 ? 17.519 0.265 -6.602 1.00 0.00 62 THR A N 8
ATOM 22120 C CA . THR A 1 61 ? 17.677 -0.130 -8.017 1.00 0.00 62 THR A CA 8
ATOM 22121 C C . THR A 1 61 ? 18.088 1.012 -8.968 1.00 0.00 62 THR A C 8
ATOM 22122 O O . THR A 1 61 ? 17.528 2.119 -8.887 1.00 0.00 62 THR A O 8
ATOM 22133 N N . PRO A 1 62 ? 19.009 0.764 -9.930 1.00 0.00 63 PRO A N 8
ATOM 22134 C CA . PRO A 1 62 ? 19.390 1.739 -10.952 1.00 0.00 63 PRO A CA 8
ATOM 22135 C C . PRO A 1 62 ? 18.314 1.909 -12.043 1.00 0.00 63 PRO A C 8
ATOM 22136 O O . PRO A 1 62 ? 18.394 2.834 -12.857 1.00 0.00 63 PRO A O 8
ATOM 22144 N N . THR A 1 63 ? 17.285 1.052 -12.047 1.00 0.00 64 THR A N 8
ATOM 22145 C CA . THR A 1 63 ? 16.106 1.172 -12.912 1.00 0.00 64 THR A CA 8
ATOM 22146 C C . THR A 1 63 ? 14.828 0.719 -12.189 1.00 0.00 64 THR A C 8
ATOM 22147 O O . THR A 1 63 ? 14.715 -0.462 -11.832 1.00 0.00 64 THR A O 8
ATOM 22158 N N . PRO A 1 64 ? 13.855 1.617 -11.936 1.00 0.00 65 PRO A N 8
ATOM 22159 C CA . PRO A 1 64 ? 12.568 1.263 -11.326 1.00 0.00 65 PRO A CA 8
ATOM 22160 C C . PRO A 1 64 ? 11.642 0.518 -12.316 1.00 0.00 65 PRO A C 8
ATOM 22161 O O . PRO A 1 64 ? 10.485 0.882 -12.520 1.00 0.00 65 PRO A O 8
ATOM 22169 N N . GLY A 1 65 ? 12.191 -0.514 -12.967 1.00 0.00 66 GLY A N 8
ATOM 22170 C CA . GLY A 1 65 ? 11.646 -1.299 -14.077 1.00 0.00 66 GLY A CA 8
ATOM 22171 C C . GLY A 1 65 ? 10.733 -0.517 -15.019 1.00 0.00 66 GLY A C 8
ATOM 22172 O O . GLY A 1 65 ? 11.196 0.345 -15.773 1.00 0.00 66 GLY A O 8
ATOM 22176 N N . LYS A 1 66 ? 9.429 -0.801 -14.928 1.00 0.00 67 LYS A N 8
ATOM 22177 C CA . LYS A 1 66 ? 8.365 0.021 -15.522 1.00 0.00 67 LYS A CA 8
ATOM 22178 C C . LYS A 1 66 ? 7.372 0.455 -14.449 1.00 0.00 67 LYS A C 8
ATOM 22179 O O . LYS A 1 66 ? 7.047 -0.310 -13.540 1.00 0.00 67 LYS A O 8
ATOM 22194 N N . PHE A 1 67 ? 6.857 1.668 -14.605 1.00 0.00 68 PHE A N 8
ATOM 22195 C CA . PHE A 1 67 ? 5.876 2.305 -13.725 1.00 0.00 68 PHE A CA 8
ATOM 22196 C C . PHE A 1 67 ? 4.938 3.209 -14.540 1.00 0.00 68 PHE A C 8
ATOM 22197 O O . PHE A 1 67 ? 5.350 3.731 -15.581 1.00 0.00 68 PHE A O 8
ATOM 22213 N N . GLN A 1 68 ? 3.710 3.448 -14.065 1.00 0.00 69 GLN A N 8
ATOM 22214 C CA . GLN A 1 68 ? 2.820 4.497 -14.590 1.00 0.00 69 GLN A CA 8
ATOM 22215 C C . GLN A 1 68 ? 1.704 4.822 -13.584 1.00 0.00 69 GLN A C 8
ATOM 22216 O O . GLN A 1 68 ? 1.268 3.969 -12.805 1.00 0.00 69 GLN A O 8
ATOM 22228 N N . GLU A 1 69 ? 1.188 6.045 -13.663 1.00 0.00 70 GLU A N 8
ATOM 22229 C CA . GLU A 1 69 ? 0.023 6.514 -12.910 1.00 0.00 70 GLU A CA 8
ATOM 22230 C C . GLU A 1 69 ? -1.090 6.904 -13.894 1.00 0.00 70 GLU A C 8
ATOM 22231 O O . GLU A 1 69 ? -1.100 7.998 -14.458 1.00 0.00 70 GLU A O 8
ATOM 22241 N N . LEU A 1 70 ? -1.992 5.961 -14.178 1.00 0.00 71 LEU A N 8
ATOM 22242 C CA . LEU A 1 70 ? -3.192 6.233 -14.972 1.00 0.00 71 LEU A CA 8
ATOM 22243 C C . LEU A 1 70 ? -4.012 7.297 -14.219 1.00 0.00 71 LEU A C 8
ATOM 22244 O O . LEU A 1 70 ? -4.138 7.228 -12.995 1.00 0.00 71 LEU A O 8
ATOM 22259 N N . ALA A 1 71 ? -4.513 8.316 -14.919 1.00 0.00 72 ALA A N 8
ATOM 22260 C CA . ALA A 1 71 ? -5.189 9.474 -14.307 1.00 0.00 72 ALA A CA 8
ATOM 22261 C C . ALA A 1 71 ? -6.444 9.109 -13.475 1.00 0.00 72 ALA A C 8
ATOM 22262 O O . ALA A 1 71 ? -6.861 7.956 -13.444 1.00 0.00 72 ALA A O 8
ATOM 22269 N N . GLN A 1 72 ? -7.086 10.083 -12.816 1.00 0.00 73 GLN A N 8
ATOM 22270 C CA . GLN A 1 72 ? -8.406 9.848 -12.214 1.00 0.00 73 GLN A CA 8
ATOM 22271 C C . GLN A 1 72 ? -9.513 9.590 -13.261 1.00 0.00 73 GLN A C 8
ATOM 22272 O O . GLN A 1 72 ? -10.548 9.021 -12.915 1.00 0.00 73 GLN A O 8
ATOM 22284 N N . GLY A 1 73 ? -9.306 9.963 -14.532 1.00 0.00 74 GLY A N 8
ATOM 22285 C CA . GLY A 1 73 ? -10.285 9.779 -15.606 1.00 0.00 74 GLY A CA 8
ATOM 22286 C C . GLY A 1 73 ? -9.653 9.735 -17.005 1.00 0.00 74 GLY A C 8
ATOM 22287 O O . GLY A 1 73 ? -9.130 10.753 -17.460 1.00 0.00 74 GLY A O 8
ATOM 22291 N N . SER A 1 74 ? -9.689 8.563 -17.654 1.00 0.00 75 SER A N 8
ATOM 22292 C CA . SER A 1 74 ? -9.169 8.260 -19.008 1.00 0.00 75 SER A CA 8
ATOM 22293 C C . SER A 1 74 ? -9.312 6.762 -19.332 1.00 0.00 75 SER A C 8
ATOM 22294 O O . SER A 1 74 ? -9.413 5.933 -18.430 1.00 0.00 75 SER A O 8
ATOM 22301 N N . THR A 1 75 ? -9.228 6.398 -20.611 1.00 0.00 76 THR A N 8
ATOM 22302 C CA . THR A 1 75 ? -9.152 5.004 -21.092 1.00 0.00 76 THR A CA 8
ATOM 22303 C C . THR A 1 75 ? -7.753 4.694 -21.641 1.00 0.00 76 THR A C 8
ATOM 22304 O O . THR A 1 75 ? -7.129 5.550 -22.268 1.00 0.00 76 THR A O 8
ATOM 22315 N N . ASN A 1 76 ? -7.266 3.473 -21.399 1.00 0.00 77 ASN A N 8
ATOM 22316 C CA . ASN A 1 76 ? -5.911 3.033 -21.740 1.00 0.00 77 ASN A CA 8
ATOM 22317 C C . ASN A 1 76 ? -5.995 1.650 -22.401 1.00 0.00 77 ASN A C 8
ATOM 22318 O O . ASN A 1 76 ? -6.724 0.778 -21.926 1.00 0.00 77 ASN A O 8
ATOM 22328 N N . ASN A 1 77 ? -5.249 1.437 -23.484 1.00 0.00 78 ASN A N 8
ATOM 22329 C CA . ASN A 1 77 ? -5.360 0.247 -24.333 1.00 0.00 78 ASN A CA 8
ATOM 22330 C C . ASN A 1 77 ? -4.015 -0.099 -24.991 1.00 0.00 78 ASN A C 8
ATOM 22331 O O . ASN A 1 77 ? -3.541 -1.222 -24.882 1.00 0.00 78 ASN A O 8
ATOM 22341 N N . ASP A 1 78 ? -3.366 0.874 -25.616 1.00 0.00 79 ASP A N 8
ATOM 22342 C CA . ASP A 1 78 ? -2.019 0.755 -26.189 1.00 0.00 79 ASP A CA 8
ATOM 22343 C C . ASP A 1 78 ? -0.892 0.912 -25.145 1.00 0.00 79 ASP A C 8
ATOM 22344 O O . ASP A 1 78 ? 0.079 1.637 -25.355 1.00 0.00 79 ASP A O 8
ATOM 22352 N N . LEU A 1 79 ? -1.007 0.230 -24.002 1.00 0.00 80 LEU A N 8
ATOM 22353 C CA . LEU A 1 79 ? -0.004 0.204 -22.924 1.00 0.00 80 LEU A CA 8
ATOM 22354 C C . LEU A 1 79 ? 1.267 -0.607 -23.284 1.00 0.00 80 LEU A C 8
ATOM 22355 O O . LEU A 1 79 ? 1.797 -1.362 -22.474 1.00 0.00 80 LEU A O 8
ATOM 22370 N N . THR A 1 80 ? 1.783 -0.459 -24.500 1.00 0.00 81 THR A N 8
ATOM 22371 C CA . THR A 1 80 ? 3.045 -1.067 -24.957 1.00 0.00 81 THR A CA 8
ATOM 22372 C C . THR A 1 80 ? 4.252 -0.616 -24.130 1.00 0.00 81 THR A C 8
ATOM 22373 O O . THR A 1 80 ? 5.147 -1.414 -23.851 1.00 0.00 81 THR A O 8
ATOM 22384 N N . SER A 1 81 ? 4.255 0.639 -23.669 1.00 0.00 82 SER A N 8
ATOM 22385 C CA . SER A 1 81 ? 5.294 1.191 -22.783 1.00 0.00 82 SER A CA 8
ATOM 22386 C C . SER A 1 81 ? 5.331 0.545 -21.389 1.00 0.00 82 SER A C 8
ATOM 22387 O O . SER A 1 81 ? 6.387 0.512 -20.760 1.00 0.00 82 SER A O 8
ATOM 22394 N N . ILE A 1 82 ? 4.200 0.009 -20.913 1.00 0.00 83 ILE A N 8
ATOM 22395 C CA . ILE A 1 82 ? 4.109 -0.770 -19.668 1.00 0.00 83 ILE A CA 8
ATOM 22396 C C . ILE A 1 82 ? 4.747 -2.147 -19.857 1.00 0.00 83 ILE A C 8
ATOM 22397 O O . ILE A 1 82 ? 5.447 -2.626 -18.970 1.00 0.00 83 ILE A O 8
ATOM 22412 N N . ASN A 1 83 ? 4.553 -2.764 -21.023 1.00 0.00 84 ASN A N 8
ATOM 22413 C CA . ASN A 1 83 ? 5.089 -4.085 -21.397 1.00 0.00 84 ASN A CA 8
ATOM 22414 C C . ASN A 1 83 ? 4.637 -5.222 -20.445 1.00 0.00 84 ASN A C 8
ATOM 22415 O O . ASN A 1 83 ? 5.371 -6.177 -20.179 1.00 0.00 84 ASN A O 8
ATOM 22425 N N . GLY A 1 84 ? 3.413 -5.081 -19.912 1.00 0.00 85 GLY A N 8
ATOM 22426 C CA . GLY A 1 84 ? 2.865 -5.897 -18.812 1.00 0.00 85 GLY A CA 8
ATOM 22427 C C . GLY A 1 84 ? 3.208 -5.348 -17.412 1.00 0.00 85 GLY A C 8
ATOM 22428 O O . GLY A 1 84 ? 4.099 -4.517 -17.265 1.00 0.00 85 GLY A O 8
ATOM 22432 N N . LEU A 1 85 ? 2.506 -5.811 -16.376 1.00 0.00 86 LEU A N 8
ATOM 22433 C CA . LEU A 1 85 ? 2.654 -5.342 -14.989 1.00 0.00 86 LEU A CA 8
ATOM 22434 C C . LEU A 1 85 ? 2.837 -6.502 -13.994 1.00 0.00 86 LEU A C 8
ATOM 22435 O O . LEU A 1 85 ? 2.895 -7.663 -14.402 1.00 0.00 86 LEU A O 8
ATOM 22450 N N . SER A 1 86 ? 2.907 -6.212 -12.688 1.00 0.00 87 SER A N 8
ATOM 22451 C CA . SER A 1 86 ? 2.812 -7.282 -11.678 1.00 0.00 87 SER A CA 8
ATOM 22452 C C . SER A 1 86 ? 1.997 -6.912 -10.434 1.00 0.00 87 SER A C 8
ATOM 22453 O O . SER A 1 86 ? 1.317 -7.766 -9.856 1.00 0.00 87 SER A O 8
ATOM 22460 N N . LYS A 1 87 ? 2.008 -5.628 -10.058 1.00 0.00 88 LYS A N 8
ATOM 22461 C CA . LYS A 1 87 ? 1.293 -5.104 -8.883 1.00 0.00 88 LYS A CA 8
ATOM 22462 C C . LYS A 1 87 ? 0.629 -3.776 -9.222 1.00 0.00 88 LYS A C 8
ATOM 22463 O O . LYS A 1 87 ? 1.206 -2.939 -9.914 1.00 0.00 88 LYS A O 8
ATOM 22478 N N . PHE A 1 88 ? -0.610 -3.612 -8.776 1.00 0.00 89 PHE A N 8
ATOM 22479 C CA . PHE A 1 88 ? -1.467 -2.516 -9.223 1.00 0.00 89 PHE A CA 8
ATOM 22480 C C . PHE A 1 88 ? -2.362 -2.048 -8.076 1.00 0.00 89 PHE A C 8
ATOM 22481 O O . PHE A 1 88 ? -2.934 -2.849 -7.328 1.00 0.00 89 PHE A O 8
ATOM 22497 N N . GLN A 1 89 ? -2.432 -0.729 -7.908 1.00 0.00 90 GLN A N 8
ATOM 22498 C CA . GLN A 1 89 ? -3.058 -0.093 -6.755 1.00 0.00 90 GLN A CA 8
ATOM 22499 C C . GLN A 1 89 ? -4.093 0.941 -7.175 1.00 0.00 90 GLN A C 8
ATOM 22500 O O . GLN A 1 89 ? -3.879 1.693 -8.127 1.00 0.00 90 GLN A O 8
ATOM 22512 N N . VAL A 1 90 ? -5.224 0.964 -6.477 1.00 0.00 91 VAL A N 8
ATOM 22513 C CA . VAL A 1 90 ? -6.396 1.705 -6.924 1.00 0.00 91 VAL A CA 8
ATOM 22514 C C . VAL A 1 90 ? -6.873 2.608 -5.811 1.00 0.00 91 VAL A C 8
ATOM 22515 O O . VAL A 1 90 ? -7.184 2.151 -4.712 1.00 0.00 91 VAL A O 8
ATOM 22528 N N . LEU A 1 91 ? -6.925 3.900 -6.095 1.00 0.00 92 LEU A N 8
ATOM 22529 C CA . LEU A 1 91 ? -7.090 4.930 -5.083 1.00 0.00 92 LEU A CA 8
ATOM 22530 C C . LEU A 1 91 ? -8.294 5.820 -5.420 1.00 0.00 92 LEU A C 8
ATOM 22531 O O . LEU A 1 91 ? -8.481 6.196 -6.580 1.00 0.00 92 LEU A O 8
ATOM 22546 N N . PRO A 1 92 ? -9.146 6.144 -4.435 1.00 0.00 93 PRO A N 8
ATOM 22547 C CA . PRO A 1 92 ? -10.366 6.895 -4.686 1.00 0.00 93 PRO A CA 8
ATOM 22548 C C . PRO A 1 92 ? -10.062 8.381 -4.902 1.00 0.00 93 PRO A C 8
ATOM 22549 O O . PRO A 1 92 ? -9.114 8.913 -4.328 1.00 0.00 93 PRO A O 8
ATOM 22557 N N . GLY A 1 93 ? -10.908 9.078 -5.660 1.00 0.00 94 GLY A N 8
ATOM 22558 C CA . GLY A 1 93 ? -10.820 10.516 -5.949 1.00 0.00 94 GLY A CA 8
ATOM 22559 C C . GLY A 1 93 ? -11.054 11.462 -4.758 1.00 0.00 94 GLY A C 8
ATOM 22560 O O . GLY A 1 93 ? -11.534 12.580 -4.935 1.00 0.00 94 GLY A O 8
ATOM 22564 N N . ALA A 1 94 ? -10.730 11.014 -3.546 1.00 0.00 95 ALA A N 8
ATOM 22565 C CA . ALA A 1 94 ? -10.881 11.730 -2.286 1.00 0.00 95 ALA A CA 8
ATOM 22566 C C . ALA A 1 94 ? -9.587 11.746 -1.455 1.00 0.00 95 ALA A C 8
ATOM 22567 O O . ALA A 1 94 ? -9.431 12.605 -0.576 1.00 0.00 95 ALA A O 8
ATOM 22574 N N . PHE A 1 95 ? -8.643 10.837 -1.758 1.00 0.00 96 PHE A N 8
ATOM 22575 C CA . PHE A 1 95 ? -7.349 10.747 -1.082 1.00 0.00 96 PHE A CA 8
ATOM 22576 C C . PHE A 1 95 ? -6.208 10.964 -2.090 1.00 0.00 96 PHE A C 8
ATOM 22577 O O . PHE A 1 95 ? -6.394 10.757 -3.291 1.00 0.00 96 PHE A O 8
ATOM 22593 N N . GLN A 1 96 ? -5.029 11.393 -1.630 1.00 0.00 97 GLN A N 8
ATOM 22594 C CA . GLN A 1 96 ? -3.927 11.749 -2.538 1.00 0.00 97 GLN A CA 8
ATOM 22595 C C . GLN A 1 96 ? -3.053 10.538 -2.881 1.00 0.00 97 GLN A C 8
ATOM 22596 O O . GLN A 1 96 ? -2.670 10.329 -4.033 1.00 0.00 97 GLN A O 8
ATOM 22608 N N . TRP A 1 97 ? -2.775 9.729 -1.865 1.00 0.00 98 TRP A N 8
ATOM 22609 C CA . TRP A 1 97 ? -2.105 8.429 -1.928 1.00 0.00 98 TRP A CA 8
ATOM 22610 C C . TRP A 1 97 ? -2.629 7.553 -0.781 1.00 0.00 98 TRP A C 8
ATOM 22611 O O . TRP A 1 97 ? -3.294 8.041 0.135 1.00 0.00 98 TRP A O 8
ATOM 22631 N N . ALA A 1 98 ? -2.333 6.258 -0.815 1.00 0.00 99 ALA A N 8
ATOM 22632 C CA . ALA A 1 98 ? -2.537 5.367 0.326 1.00 0.00 99 ALA A CA 8
ATOM 22633 C C . ALA A 1 98 ? -1.345 4.422 0.495 1.00 0.00 99 ALA A C 8
ATOM 22634 O O . ALA A 1 98 ? -0.516 4.309 -0.409 1.00 0.00 99 ALA A O 8
ATOM 22641 N N . VAL A 1 99 ? -1.257 3.748 1.637 1.00 0.00 100 VAL A N 8
ATOM 22642 C CA . VAL A 1 99 ? -0.158 2.831 1.945 1.00 0.00 100 VAL A CA 8
ATOM 22643 C C . VAL A 1 99 ? -0.664 1.542 2.566 1.00 0.00 100 VAL A C 8
ATOM 22644 O O . VAL A 1 99 ? -1.670 1.546 3.272 1.00 0.00 100 VAL A O 8
ATOM 22657 N N . ASP A 1 100 ? 0.045 0.446 2.320 1.00 0.00 101 ASP A N 8
ATOM 22658 C CA . ASP A 1 100 ? -0.362 -0.896 2.710 1.00 0.00 101 ASP A CA 8
ATOM 22659 C C . ASP A 1 100 ? 0.616 -1.368 3.800 1.00 0.00 101 ASP A C 8
ATOM 22660 O O . ASP A 1 100 ? 1.819 -1.475 3.542 1.00 0.00 101 ASP A O 8
ATOM 22668 N N . VAL A 1 101 ? 0.117 -1.643 5.008 1.00 0.00 102 VAL A N 8
ATOM 22669 C CA . VAL A 1 101 ? 0.939 -2.073 6.159 1.00 0.00 102 VAL A CA 8
ATOM 22670 C C . VAL A 1 101 ? 0.422 -3.392 6.753 1.00 0.00 102 VAL A C 8
ATOM 22671 O O . VAL A 1 101 ? -0.765 -3.540 7.044 1.00 0.00 102 VAL A O 8
ATOM 22684 N N . LYS A 1 102 ? 1.315 -4.364 6.957 1.00 0.00 103 LYS A N 8
ATOM 22685 C CA . LYS A 1 102 ? 1.001 -5.671 7.575 1.00 0.00 103 LYS A CA 8
ATOM 22686 C C . LYS A 1 102 ? 1.949 -5.960 8.731 1.00 0.00 103 LYS A C 8
ATOM 22687 O O . LYS A 1 102 ? 3.125 -5.609 8.646 1.00 0.00 103 LYS A O 8
ATOM 22702 N N . ILE A 1 103 ? 1.448 -6.627 9.769 1.00 0.00 104 ILE A N 8
ATOM 22703 C CA . ILE A 1 103 ? 2.277 -7.127 10.870 1.00 0.00 104 ILE A CA 8
ATOM 22704 C C . ILE A 1 103 ? 2.617 -8.607 10.693 1.00 0.00 104 ILE A C 8
ATOM 22705 O O . ILE A 1 103 ? 1.828 -9.370 10.134 1.00 0.00 104 ILE A O 8
ATOM 22720 N N . VAL A 1 104 ? 3.800 -9.012 11.155 1.00 0.00 105 VAL A N 8
ATOM 22721 C CA . VAL A 1 104 ? 4.247 -10.412 11.154 1.00 0.00 105 VAL A CA 8
ATOM 22722 C C . VAL A 1 104 ? 4.758 -10.800 12.535 1.00 0.00 105 VAL A C 8
ATOM 22723 O O . VAL A 1 104 ? 5.568 -10.110 13.155 1.00 0.00 105 VAL A O 8
ATOM 22736 N N . ASN A 1 105 ? 4.208 -11.892 13.034 1.00 0.00 106 ASN A N 8
ATOM 22737 C CA . ASN A 1 105 ? 4.577 -12.526 14.284 1.00 0.00 106 ASN A CA 8
ATOM 22738 C C . ASN A 1 105 ? 6.024 -13.060 14.263 1.00 0.00 106 ASN A C 8
ATOM 22739 O O . ASN A 1 105 ? 6.388 -13.826 13.371 1.00 0.00 106 ASN A O 8
ATOM 22749 N N . LYS A 1 106 ? 6.850 -12.656 15.237 1.00 0.00 107 LYS A N 8
ATOM 22750 C CA . LYS A 1 106 ? 8.251 -13.109 15.366 1.00 0.00 107 LYS A CA 8
ATOM 22751 C C . LYS A 1 106 ? 8.574 -13.695 16.749 1.00 0.00 107 LYS A C 8
ATOM 22752 O O . LYS A 1 106 ? 9.326 -14.663 16.830 1.00 0.00 107 LYS A O 8
ATOM 22767 N N . VAL A 1 107 ? 7.983 -13.162 17.825 1.00 0.00 108 VAL A N 8
ATOM 22768 C CA . VAL A 1 107 ? 8.104 -13.699 19.202 1.00 0.00 108 VAL A CA 8
ATOM 22769 C C . VAL A 1 107 ? 7.265 -14.965 19.439 1.00 0.00 108 VAL A C 8
ATOM 22770 O O . VAL A 1 107 ? 7.714 -15.877 20.134 1.00 0.00 108 VAL A O 8
ATOM 22783 N N . ASN A 1 108 ? 6.080 -15.040 18.825 1.00 0.00 109 ASN A N 8
ATOM 22784 C CA . ASN A 1 108 ? 5.138 -16.158 18.946 1.00 0.00 109 ASN A CA 8
ATOM 22785 C C . ASN A 1 108 ? 4.896 -16.760 17.559 1.00 0.00 109 ASN A C 8
ATOM 22786 O O . ASN A 1 108 ? 4.736 -16.018 16.591 1.00 0.00 109 ASN A O 8
ATOM 22796 N N . SER A 1 109 ? 4.809 -18.083 17.430 1.00 0.00 110 SER A N 8
ATOM 22797 C CA . SER A 1 109 ? 4.542 -18.728 16.127 1.00 0.00 110 SER A CA 8
ATOM 22798 C C . SER A 1 109 ? 3.033 -18.863 15.812 1.00 0.00 110 SER A C 8
ATOM 22799 O O . SER A 1 109 ? 2.646 -19.493 14.826 1.00 0.00 110 SER A O 8
ATOM 22806 N N . THR A 1 110 ? 2.159 -18.280 16.643 1.00 0.00 111 THR A N 8
ATOM 22807 C CA . THR A 1 110 ? 0.699 -18.486 16.569 1.00 0.00 111 THR A CA 8
ATOM 22808 C C . THR A 1 110 ? -0.040 -17.511 15.636 1.00 0.00 111 THR A C 8
ATOM 22809 O O . THR A 1 110 ? -0.995 -17.907 14.965 1.00 0.00 111 THR A O 8
ATOM 22820 N N . ALA A 1 111 ? 0.426 -16.259 15.533 1.00 0.00 112 ALA A N 8
ATOM 22821 C CA . ALA A 1 111 ? -0.256 -15.151 14.842 1.00 0.00 112 ALA A CA 8
ATOM 22822 C C . ALA A 1 111 ? -1.754 -14.966 15.202 1.00 0.00 112 ALA A C 8
ATOM 22823 O O . ALA A 1 111 ? -2.242 -15.497 16.201 1.00 0.00 112 ALA A O 8
ATOM 22830 N N . GLY A 1 112 ? -2.474 -14.154 14.420 1.00 0.00 113 GLY A N 8
ATOM 22831 C CA . GLY A 1 112 ? -3.910 -13.896 14.598 1.00 0.00 113 GLY A CA 8
ATOM 22832 C C . GLY A 1 112 ? -4.310 -13.232 15.920 1.00 0.00 113 GLY A C 8
ATOM 22833 O O . GLY A 1 112 ? -5.479 -13.293 16.305 1.00 0.00 113 GLY A O 8
ATOM 22837 N N . SER A 1 113 ? -3.364 -12.630 16.639 1.00 0.00 114 SER A N 8
ATOM 22838 C CA . SER A 1 113 ? -3.536 -12.289 18.056 1.00 0.00 114 SER A CA 8
ATOM 22839 C C . SER A 1 113 ? -2.919 -10.931 18.433 1.00 0.00 114 SER A C 8
ATOM 22840 O O . SER A 1 113 ? -2.976 -10.525 19.597 1.00 0.00 114 SER A O 8
ATOM 22847 N N . TYR A 1 114 ? -2.421 -10.173 17.450 1.00 0.00 115 TYR A N 8
ATOM 22848 C CA . TYR A 1 114 ? -1.927 -8.802 17.633 1.00 0.00 115 TYR A CA 8
ATOM 22849 C C . TYR A 1 114 ? -2.794 -7.759 16.914 1.00 0.00 115 TYR A C 8
ATOM 22850 O O . TYR A 1 114 ? -3.384 -8.044 15.874 1.00 0.00 115 TYR A O 8
ATOM 22867 N N . GLU A 1 115 ? -2.815 -6.535 17.441 1.00 0.00 116 GLU A N 8
ATOM 22868 C CA . GLU A 1 115 ? -3.524 -5.385 16.878 1.00 0.00 116 GLU A CA 8
ATOM 22869 C C . GLU A 1 115 ? -2.559 -4.206 16.747 1.00 0.00 116 GLU A C 8
ATOM 22870 O O . GLU A 1 115 ? -1.825 -3.898 17.691 1.00 0.00 116 GLU A O 8
ATOM 22880 N N . MET A 1 116 ? -2.571 -3.512 15.613 1.00 0.00 117 MET A N 8
ATOM 22881 C CA . MET A 1 116 ? -1.739 -2.314 15.396 1.00 0.00 117 MET A CA 8
ATOM 22882 C C . MET A 1 116 ? -2.605 -1.109 14.995 1.00 0.00 117 MET A C 8
ATOM 22883 O O . MET A 1 116 ? -3.547 -1.260 14.222 1.00 0.00 117 MET A O 8
ATOM 22895 N N . THR A 1 117 ? -2.287 0.074 15.519 1.00 0.00 118 THR A N 8
ATOM 22896 C CA . THR A 1 117 ? -3.064 1.300 15.352 1.00 0.00 118 THR A CA 8
ATOM 22897 C C . THR A 1 117 ? -2.121 2.460 15.044 1.00 0.00 118 THR A C 8
ATOM 22898 O O . THR A 1 117 ? -1.211 2.764 15.822 1.00 0.00 118 THR A O 8
ATOM 22909 N N . ILE A 1 118 ? -2.318 3.065 13.870 1.00 0.00 119 ILE A N 8
ATOM 22910 C CA . ILE A 1 118 ? -1.431 4.058 13.258 1.00 0.00 119 ILE A CA 8
ATOM 22911 C C . ILE A 1 118 ? -2.232 5.332 12.972 1.00 0.00 119 ILE A C 8
ATOM 22912 O O . ILE A 1 118 ? -3.136 5.341 12.145 1.00 0.00 119 ILE A O 8
ATOM 22927 N N . THR A 1 119 ? -1.881 6.424 13.644 1.00 0.00 120 THR A N 8
ATOM 22928 C CA . THR A 1 119 ? -2.605 7.704 13.532 1.00 0.00 120 THR A CA 8
ATOM 22929 C C . THR A 1 119 ? -1.694 8.841 13.097 1.00 0.00 120 THR A C 8
ATOM 22930 O O . THR A 1 119 ? -1.032 9.460 13.937 1.00 0.00 120 THR A O 8
ATOM 22941 N N . PRO A 1 120 ? -1.594 9.106 11.781 1.00 0.00 121 PRO A N 8
ATOM 22942 C CA . PRO A 1 120 ? -0.862 10.248 11.250 1.00 0.00 121 PRO A CA 8
ATOM 22943 C C . PRO A 1 120 ? -1.571 11.585 11.489 1.00 0.00 121 PRO A C 8
ATOM 22944 O O . PRO A 1 120 ? -2.733 11.644 11.872 1.00 0.00 121 PRO A O 8
ATOM 22952 N N . TYR A 1 121 ? -0.887 12.691 11.234 1.00 0.00 122 TYR A N 8
ATOM 22953 C CA . TYR A 1 121 ? -1.418 14.057 11.243 1.00 0.00 122 TYR A CA 8
ATOM 22954 C C . TYR A 1 121 ? -2.420 14.381 10.117 1.00 0.00 122 TYR A C 8
ATOM 22955 O O . TYR A 1 121 ? -2.217 15.307 9.341 1.00 0.00 122 TYR A O 8
ATOM 22972 N N . GLN A 1 122 ? -3.517 13.626 10.028 1.00 0.00 123 GLN A N 8
ATOM 22973 C CA . GLN A 1 122 ? -4.740 14.012 9.305 1.00 0.00 123 GLN A CA 8
ATOM 22974 C C . GLN A 1 122 ? -5.833 12.945 9.472 1.00 0.00 123 GLN A C 8
ATOM 22975 O O . GLN A 1 122 ? -6.949 13.268 9.889 1.00 0.00 123 GLN A O 8
ATOM 22987 N N . VAL A 1 123 ? -5.516 11.679 9.153 1.00 0.00 124 VAL A N 8
ATOM 22988 C CA . VAL A 1 123 ? -6.443 10.532 9.270 1.00 0.00 124 VAL A CA 8
ATOM 22989 C C . VAL A 1 123 ? -6.135 9.677 10.506 1.00 0.00 124 VAL A C 8
ATOM 22990 O O . VAL A 1 123 ? -5.029 9.716 11.042 1.00 0.00 124 VAL A O 8
ATOM 23003 N N . ASP A 1 124 ? -7.101 8.897 10.979 1.00 0.00 125 ASP A N 8
ATOM 23004 C CA . ASP A 1 124 ? -7.003 8.064 12.181 1.00 0.00 125 ASP A CA 8
ATOM 23005 C C . ASP A 1 124 ? -7.979 6.875 12.085 1.00 0.00 125 ASP A C 8
ATOM 23006 O O . ASP A 1 124 ? -8.485 6.589 10.998 1.00 0.00 125 ASP A O 8
ATOM 23014 N N . LYS A 1 125 ? -8.255 6.177 13.196 1.00 0.00 126 LYS A N 8
ATOM 23015 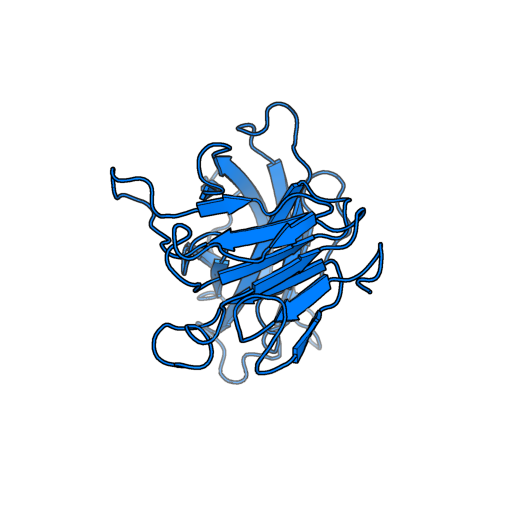C CA . LYS A 1 125 ? -9.257 5.083 13.276 1.00 0.00 126 LYS A CA 8
ATOM 23016 C C . LYS A 1 125 ? -9.032 3.922 12.288 1.00 0.00 126 LYS A C 8
ATOM 23017 O O . LYS A 1 125 ? -9.883 3.557 11.475 1.00 0.00 126 LYS A O 8
ATOM 23032 N N . VAL A 1 126 ? -7.858 3.314 12.415 1.00 0.00 127 VAL A N 8
ATOM 23033 C CA . VAL A 1 126 ? -7.369 2.174 11.619 1.00 0.00 127 VAL A CA 8
ATOM 23034 C C . VAL A 1 126 ? -6.745 1.133 12.533 1.00 0.00 127 VAL A C 8
ATOM 23035 O O . VAL A 1 126 ? -5.803 1.447 13.261 1.00 0.00 127 VAL A O 8
ATOM 23048 N N . ALA A 1 127 ? -7.257 -0.096 12.486 1.00 0.00 128 ALA A N 8
ATOM 23049 C CA . ALA A 1 127 ? -6.783 -1.200 13.311 1.00 0.00 128 ALA A CA 8
ATOM 23050 C C . ALA A 1 127 ? -6.594 -2.455 12.452 1.00 0.00 128 ALA A C 8
ATOM 23051 O O . ALA A 1 127 ? -7.568 -3.008 11.938 1.00 0.00 128 ALA A O 8
ATOM 23058 N N . CYS A 1 128 ? -5.347 -2.892 12.272 1.00 0.00 129 CYS A N 8
ATOM 23059 C CA . CYS A 1 128 ? -5.039 -4.138 11.561 1.00 0.00 129 CYS A CA 8
ATOM 23060 C C . CYS A 1 128 ? -4.820 -5.277 12.558 1.00 0.00 129 CYS A C 8
ATOM 23061 O O . CYS A 1 128 ? -4.128 -5.097 13.567 1.00 0.00 129 CYS A O 8
ATOM 23068 N N . LYS A 1 129 ? -5.372 -6.449 12.243 1.00 0.00 130 LYS A N 8
ATOM 23069 C CA . LYS A 1 129 ? -5.133 -7.695 12.976 1.00 0.00 130 LYS A CA 8
ATOM 23070 C C . LYS A 1 129 ? -4.183 -8.592 12.183 1.00 0.00 130 LYS A C 8
ATOM 23071 O O . LYS A 1 129 ? -4.246 -8.633 10.956 1.00 0.00 130 LYS A O 8
ATOM 23086 N N . ASP A 1 130 ? -3.301 -9.310 12.865 1.00 0.00 131 ASP A N 8
ATOM 23087 C CA . ASP A 1 130 ? -2.352 -10.213 12.201 1.00 0.00 131 ASP A CA 8
ATOM 23088 C C . ASP A 1 130 ? -3.095 -11.247 11.318 1.00 0.00 131 ASP A C 8
ATOM 23089 O O . ASP A 1 130 ? -4.077 -11.851 11.755 1.00 0.00 131 ASP A O 8
ATOM 23097 N N . GLY A 1 131 ? -2.653 -11.418 10.070 1.00 0.00 132 GLY A N 8
ATOM 23098 C CA . GLY A 1 131 ? -3.315 -12.245 9.051 1.00 0.00 132 GLY A CA 8
ATOM 23099 C C . GLY A 1 131 ? -4.130 -11.472 8.005 1.00 0.00 132 GLY A C 8
ATOM 23100 O O . GLY A 1 131 ? -4.847 -12.094 7.212 1.00 0.00 132 GLY A O 8
ATOM 23104 N N . ASP A 1 132 ? -4.033 -10.137 7.990 1.00 0.00 133 ASP A N 8
ATOM 23105 C CA . ASP A 1 132 ? -4.678 -9.289 6.976 1.00 0.00 133 ASP A CA 8
ATOM 23106 C C . ASP A 1 132 ? -3.800 -9.102 5.724 1.00 0.00 133 ASP A C 8
ATOM 23107 O O . ASP A 1 132 ? -2.572 -9.155 5.793 1.00 0.00 133 ASP A O 8
ATOM 23115 N N . ASP A 1 133 ? -4.418 -8.802 4.578 1.00 0.00 134 ASP A N 8
ATOM 23116 C CA . ASP A 1 133 ? -3.730 -8.552 3.299 1.00 0.00 134 ASP A CA 8
ATOM 23117 C C . ASP A 1 133 ? -3.154 -7.123 3.187 1.00 0.00 134 ASP A C 8
ATOM 23118 O O . ASP A 1 133 ? -3.377 -6.436 2.190 1.00 0.00 134 ASP A O 8
ATOM 23126 N N . PHE A 1 134 ? -2.417 -6.696 4.223 1.00 0.00 135 PHE A N 8
ATOM 23127 C CA . PHE A 1 134 ? -1.865 -5.347 4.431 1.00 0.00 135 PHE A CA 8
ATOM 23128 C C . PHE A 1 134 ? -2.967 -4.263 4.507 1.00 0.00 135 PHE A C 8
ATOM 23129 O O . PHE A 1 134 ? -3.566 -3.894 3.494 1.00 0.00 135 PHE A O 8
ATOM 23145 N N . VAL A 1 135 ? -3.269 -3.761 5.718 1.00 0.00 136 VAL A N 8
ATOM 23146 C CA . VAL A 1 135 ? -4.318 -2.731 5.908 1.00 0.00 136 VAL A CA 8
ATOM 23147 C C . VAL A 1 135 ? -4.008 -1.479 5.082 1.00 0.00 136 VAL A C 8
ATOM 23148 O O . VAL A 1 135 ? -2.848 -1.072 4.986 1.00 0.00 136 VAL A O 8
ATOM 23161 N N . GLN A 1 136 ? -5.032 -0.863 4.493 1.00 0.00 137 GLN A N 8
ATOM 23162 C CA . GLN A 1 136 ? -4.889 0.415 3.806 1.00 0.00 137 GLN A CA 8
ATOM 23163 C C . GLN A 1 136 ? -4.942 1.599 4.775 1.00 0.00 137 GLN A C 8
ATOM 23164 O O . GLN A 1 136 ? -5.838 1.710 5.616 1.00 0.00 137 GLN A O 8
ATOM 23176 N N . LEU A 1 137 ? -4.004 2.519 4.583 1.00 0.00 138 LEU A N 8
ATOM 23177 C CA . LEU A 1 137 ? -3.983 3.826 5.218 1.00 0.00 138 LEU A CA 8
ATOM 23178 C C . LEU A 1 137 ? -4.059 4.931 4.156 1.00 0.00 138 LEU A C 8
ATOM 23179 O O . LEU A 1 137 ? -3.067 5.192 3.472 1.00 0.00 138 LEU A O 8
ATOM 23194 N N . PRO A 1 138 ? -5.238 5.548 3.962 1.00 0.00 139 PRO A N 8
ATOM 23195 C CA . PRO A 1 138 ? -5.403 6.606 2.976 1.00 0.00 139 PRO A CA 8
ATOM 23196 C C . PRO A 1 138 ? -4.903 7.958 3.501 1.00 0.00 139 PRO A C 8
ATOM 23197 O O . PRO A 1 138 ? -5.405 8.470 4.497 1.00 0.00 139 PRO A O 8
ATOM 23205 N N . ILE A 1 139 ? -3.937 8.565 2.814 1.00 0.00 140 ILE A N 8
ATOM 23206 C CA . ILE A 1 139 ? -3.369 9.874 3.162 1.00 0.00 140 ILE A CA 8
ATOM 23207 C C . ILE A 1 139 ? -3.998 10.980 2.277 1.00 0.00 140 ILE A C 8
ATOM 23208 O O . ILE A 1 139 ? -3.928 10.893 1.042 1.00 0.00 140 ILE A O 8
ATOM 23223 N N . PRO A 1 140 ? -4.620 12.026 2.864 1.00 0.00 141 PRO A N 8
ATOM 23224 C CA . PRO A 1 140 ? -5.172 13.151 2.103 1.00 0.00 141 PRO A CA 8
ATOM 23225 C C . PRO A 1 140 ? -4.066 14.114 1.609 1.00 0.00 141 PRO A C 8
ATOM 23226 O O . PRO A 1 140 ? -2.878 13.910 1.875 1.00 0.00 141 PRO A O 8
ATOM 23234 N N . LYS A 1 141 ? -4.437 15.173 0.870 1.00 0.00 142 LYS A N 8
ATOM 23235 C CA . LYS A 1 141 ? -3.477 16.144 0.301 1.00 0.00 142 LYS A CA 8
ATOM 23236 C C . LYS A 1 141 ? -2.558 16.784 1.362 1.00 0.00 142 LYS A C 8
ATOM 23237 O O . LYS A 1 141 ? -3.019 17.150 2.445 1.00 0.00 142 LYS A O 8
ATOM 23252 N N . LEU A 1 142 ? -1.278 16.957 1.026 1.00 0.00 143 LEU A N 8
ATOM 23253 C CA . LEU A 1 142 ? -0.259 17.612 1.859 1.00 0.00 143 LEU A CA 8
ATOM 23254 C C . LEU A 1 142 ? 0.886 18.190 1.009 1.00 0.00 143 LEU A C 8
ATOM 23255 O O . LEU A 1 142 ? 1.177 17.685 -0.076 1.00 0.00 143 LEU A O 8
ATOM 23270 N N . THR A 1 143 ? 1.535 19.248 1.506 1.00 0.00 144 THR A N 8
ATOM 23271 C CA . THR A 1 143 ? 2.588 20.006 0.805 1.00 0.00 144 THR A CA 8
ATOM 23272 C C . THR A 1 143 ? 3.652 20.499 1.806 1.00 0.00 144 THR A C 8
ATOM 23273 O O . THR A 1 143 ? 3.270 21.017 2.863 1.00 0.00 144 THR A O 8
ATOM 23284 N N . PRO A 1 144 ? 4.963 20.385 1.509 1.00 0.00 145 PRO A N 8
ATOM 23285 C CA . PRO A 1 144 ? 5.512 19.679 0.351 1.00 0.00 145 PRO A CA 8
ATOM 23286 C C . PRO A 1 144 ? 5.217 18.168 0.441 1.00 0.00 145 PRO A C 8
ATOM 23287 O O . PRO A 1 144 ? 5.194 17.611 1.546 1.00 0.00 145 PRO A O 8
ATOM 23295 N N . PRO A 1 145 ? 4.996 17.480 -0.694 1.00 0.00 146 PRO A N 8
ATOM 23296 C CA . PRO A 1 145 ? 4.672 16.055 -0.698 1.00 0.00 146 PRO A CA 8
ATOM 23297 C C . PRO A 1 145 ? 5.869 15.205 -0.229 1.00 0.00 146 PRO A C 8
ATOM 23298 O O . PRO A 1 145 ? 5.692 14.191 0.447 1.00 0.00 146 PRO A O 8
ATOM 23306 N N . ASP A 1 146 ? 7.087 15.677 -0.501 1.00 0.00 147 ASP A N 8
ATOM 23307 C CA . ASP A 1 146 ? 8.344 15.162 0.042 1.00 0.00 147 ASP A CA 8
ATOM 23308 C C . ASP A 1 146 ? 8.619 15.534 1.518 1.00 0.00 147 ASP A C 8
ATOM 23309 O O . ASP A 1 146 ? 9.701 15.240 2.024 1.00 0.00 147 ASP A O 8
ATOM 23317 N N . SER A 1 147 ? 7.673 16.173 2.215 1.00 0.00 148 SER A N 8
ATOM 23318 C CA . SER A 1 147 ? 7.748 16.374 3.671 1.00 0.00 148 SER A CA 8
ATOM 23319 C C . SER A 1 147 ? 7.391 15.096 4.440 1.00 0.00 148 SER A C 8
ATOM 23320 O O . SER A 1 147 ? 6.560 14.295 4.006 1.00 0.00 148 SER A O 8
ATOM 23327 N N . GLU A 1 148 ? 7.991 14.922 5.617 1.00 0.00 149 GLU A N 8
ATOM 23328 C CA . GLU A 1 148 ? 7.672 13.824 6.530 1.00 0.00 149 GLU A CA 8
ATOM 23329 C C . GLU A 1 148 ? 6.422 14.141 7.375 1.00 0.00 149 GLU A C 8
ATOM 23330 O O . GLU A 1 148 ? 6.309 15.229 7.945 1.00 0.00 149 GLU A O 8
ATOM 23340 N N . ILE A 1 149 ? 5.502 13.177 7.493 1.00 0.00 150 ILE A N 8
ATOM 23341 C CA . ILE A 1 149 ? 4.290 13.282 8.315 1.00 0.00 150 ILE A CA 8
ATOM 23342 C C . ILE A 1 149 ? 4.416 12.439 9.582 1.00 0.00 150 ILE A C 8
ATOM 23343 O O . ILE A 1 149 ? 4.675 11.236 9.529 1.00 0.00 150 ILE A O 8
ATOM 23358 N N . VAL A 1 150 ? 4.289 13.099 10.735 1.00 0.00 151 VAL A N 8
ATOM 23359 C CA . VAL A 1 150 ? 4.270 12.430 12.042 1.00 0.00 151 VAL A CA 8
ATOM 23360 C C . VAL A 1 150 ? 3.102 11.456 12.142 1.00 0.00 151 VAL A C 8
ATOM 23361 O O . VAL A 1 150 ? 1.969 11.804 11.787 1.00 0.00 151 VAL A O 8
ATOM 23374 N N . SER A 1 151 ? 3.349 10.251 12.658 1.00 0.00 152 SER A N 8
ATOM 23375 C CA . SER A 1 151 ? 2.287 9.316 13.019 1.00 0.00 152 SER A CA 8
ATOM 23376 C C . SER A 1 151 ? 2.637 8.532 14.288 1.00 0.00 152 SER A C 8
ATOM 23377 O O . SER A 1 151 ? 3.719 7.956 14.412 1.00 0.00 152 SER A O 8
ATOM 23384 N N . HIS A 1 152 ? 1.724 8.545 15.255 1.00 0.00 153 HIS A N 8
ATOM 23385 C CA . HIS A 1 152 ? 1.878 7.690 16.439 1.00 0.00 153 HIS A CA 8
ATOM 23386 C C . HIS A 1 152 ? 1.526 6.240 16.058 1.00 0.00 153 HIS A C 8
ATOM 23387 O O . HIS A 1 152 ? 0.567 6.007 15.314 1.00 0.00 153 HIS A O 8
ATOM 23400 N N . LEU A 1 153 ? 2.278 5.279 16.586 1.00 0.00 154 LEU A N 8
ATOM 23401 C CA . LEU A 1 153 ? 2.056 3.854 16.353 1.00 0.00 154 LEU A CA 8
ATOM 23402 C C . LEU A 1 153 ? 2.048 3.127 17.670 1.00 0.00 154 LEU A C 8
ATOM 23403 O O . LEU A 1 153 ? 3.068 2.959 18.344 1.00 0.00 154 LEU A O 8
ATOM 23418 N N . THR A 1 154 ? 0.864 2.648 18.020 1.00 0.00 155 THR A N 8
ATOM 23419 C CA . THR A 1 154 ? 0.665 1.745 19.134 1.00 0.00 155 THR A CA 8
ATOM 23420 C C . THR A 1 154 ? 0.317 0.342 18.663 1.00 0.00 155 THR A C 8
ATOM 23421 O O . THR A 1 154 ? -0.358 0.161 17.657 1.00 0.00 155 THR A O 8
ATOM 23432 N N . VAL A 1 155 ? 0.805 -0.653 19.384 1.00 0.00 156 VAL A N 8
ATOM 23433 C CA . VAL A 1 155 ? 0.477 -2.060 19.161 1.00 0.00 156 VAL A CA 8
ATOM 23434 C C . VAL A 1 155 ? 0.006 -2.658 20.478 1.00 0.00 156 VAL A C 8
ATOM 23435 O O . VAL A 1 155 ? 0.612 -2.422 21.523 1.00 0.00 156 VAL A O 8
ATOM 23448 N N . ARG A 1 156 ? -1.095 -3.392 20.424 1.00 0.00 157 ARG A N 8
ATOM 23449 C CA . ARG A 1 156 ? -1.787 -3.948 21.591 1.00 0.00 157 ARG A CA 8
ATOM 23450 C C . ARG A 1 156 ? -2.239 -5.364 21.277 1.00 0.00 157 ARG A C 8
ATOM 23451 O O . ARG A 1 156 ? -2.557 -5.689 20.135 1.00 0.00 157 ARG A O 8
ATOM 23469 N N . GLN A 1 157 ? -2.271 -6.234 22.279 1.00 0.00 158 GLN A N 8
ATOM 23470 C CA . GLN A 1 157 ? -2.887 -7.550 22.127 1.00 0.00 158 GLN A CA 8
ATOM 23471 C C . GLN A 1 157 ? -4.408 -7.401 21.937 1.00 0.00 158 GLN A C 8
ATOM 23472 O O . GLN A 1 157 ? -5.119 -6.928 22.824 1.00 0.00 158 GLN A O 8
ATOM 23484 N N . THR A 1 158 ? -4.914 -7.789 20.756 1.00 0.00 159 THR A N 8
ATOM 23485 C CA . THR A 1 158 ? -6.362 -7.846 20.445 1.00 0.00 159 THR A CA 8
ATOM 23486 C C . THR A 1 158 ? -7.108 -8.896 21.294 1.00 0.00 159 THR A C 8
ATOM 23487 O O . THR A 1 158 ? -8.332 -8.853 21.428 1.00 0.00 159 THR A O 8
ATOM 23498 N N . HIS A 1 159 ? -6.362 -9.818 21.904 1.00 0.00 160 HIS A N 8
ATOM 23499 C CA . HIS A 1 159 ? -6.851 -10.915 22.745 1.00 0.00 160 HIS A CA 8
ATOM 23500 C C . HIS A 1 159 ? -6.387 -10.736 24.200 1.00 0.00 160 HIS A C 8
ATOM 23501 O O . HIS A 1 159 ? -5.388 -10.061 24.457 1.00 0.00 160 HIS A O 8
ATOM 23514 N N . THR A 1 160 ? -7.094 -11.333 25.160 1.00 0.00 161 THR A N 8
ATOM 23515 C CA . THR A 1 160 ? -6.725 -11.221 26.583 1.00 0.00 161 THR A CA 8
ATOM 23516 C C . THR A 1 160 ? -5.421 -11.994 26.893 1.00 0.00 161 THR A C 8
ATOM 23517 O O . THR A 1 160 ? -5.268 -13.113 26.393 1.00 0.00 161 THR A O 8
ATOM 23528 N N . PRO A 1 161 ? -4.484 -11.468 27.719 1.00 0.00 162 PRO A N 8
ATOM 23529 C CA . PRO A 1 161 ? -4.504 -10.133 28.320 1.00 0.00 162 PRO A CA 8
ATOM 23530 C C . PRO A 1 161 ? -4.206 -9.060 27.254 1.00 0.00 162 PRO A C 8
ATOM 23531 O O . PRO A 1 161 ? -3.211 -9.153 26.534 1.00 0.00 162 PRO A O 8
ATOM 23539 N N . TYR A 1 162 ? -5.047 -8.023 27.158 1.00 0.00 163 TYR A N 8
ATOM 23540 C CA . TYR A 1 162 ? -4.989 -6.980 26.127 1.00 0.00 163 TYR A CA 8
ATOM 23541 C C . TYR A 1 162 ? -3.862 -5.949 26.358 1.00 0.00 163 TYR A C 8
ATOM 23542 O O . TYR A 1 162 ? -4.051 -4.747 26.190 1.00 0.00 163 TYR A O 8
ATOM 23559 N N . ASP A 1 163 ? -2.709 -6.377 26.856 1.00 0.00 164 ASP A N 8
ATOM 23560 C CA . ASP A 1 163 ? -1.610 -5.498 27.266 1.00 0.00 164 ASP A CA 8
ATOM 23561 C C . ASP A 1 163 ? -0.935 -4.775 26.079 1.00 0.00 164 ASP A C 8
ATOM 23562 O O . ASP A 1 163 ? -0.847 -5.309 24.966 1.00 0.00 164 ASP A O 8
ATOM 23570 N N . TYR A 1 164 ? -0.464 -3.544 26.314 1.00 0.00 165 TYR A N 8
ATOM 23571 C CA . TYR A 1 164 ? 0.216 -2.731 25.299 1.00 0.00 165 TYR A CA 8
ATOM 23572 C C . TYR A 1 164 ? 1.596 -3.317 24.957 1.00 0.00 165 TYR A C 8
ATOM 23573 O O . TYR A 1 164 ? 2.436 -3.512 25.831 1.00 0.00 165 TYR A O 8
ATOM 23590 N N . VAL A 1 165 ? 1.879 -3.549 23.670 1.00 0.00 166 VAL A N 8
ATOM 23591 C CA . VAL A 1 165 ? 3.079 -4.272 23.228 1.00 0.00 166 VAL A CA 8
ATOM 23592 C C . VAL A 1 165 ? 4.234 -3.326 22.895 1.00 0.00 166 VAL A C 8
ATOM 23593 O O . VAL A 1 165 ? 5.338 -3.520 23.403 1.00 0.00 166 VAL A O 8
ATOM 23606 N N . VAL A 1 166 ? 3.992 -2.300 22.074 1.00 0.00 167 VAL A N 8
ATOM 23607 C CA . VAL A 1 166 ? 4.917 -1.194 21.821 1.00 0.00 167 VAL A CA 8
ATOM 23608 C C . VAL A 1 166 ? 4.123 0.094 21.578 1.00 0.00 167 VAL A C 8
ATOM 23609 O O . VAL A 1 166 ? 3.108 0.080 20.885 1.00 0.00 167 VAL A O 8
ATOM 23622 N N . ASN A 1 167 ? 4.608 1.201 22.132 1.00 0.00 168 ASN A N 8
ATOM 23623 C CA . ASN A 1 167 ? 3.991 2.526 22.062 1.00 0.00 168 ASN A CA 8
ATOM 23624 C C . ASN A 1 167 ? 5.066 3.527 21.626 1.00 0.00 168 ASN A C 8
ATOM 23625 O O . ASN A 1 167 ? 5.891 3.960 22.434 1.00 0.00 168 ASN A O 8
ATOM 23635 N N . GLY A 1 168 ? 5.088 3.853 20.334 1.00 0.00 169 GLY A N 8
ATOM 23636 C CA . GLY A 1 168 ? 6.113 4.673 19.685 1.00 0.00 169 GLY A CA 8
ATOM 23637 C C . GLY A 1 168 ? 5.545 5.621 18.625 1.00 0.00 169 GLY A C 8
ATOM 23638 O O . GLY A 1 168 ? 4.330 5.786 18.497 1.00 0.00 169 GLY A O 8
ATOM 23642 N N . SER A 1 169 ? 6.441 6.208 17.833 1.00 0.00 170 SER A N 8
ATOM 23643 C CA . SER A 1 169 ? 6.087 7.018 16.654 1.00 0.00 170 SER A CA 8
ATOM 23644 C C . SER A 1 169 ? 6.964 6.673 15.455 1.00 0.00 170 SER A C 8
ATOM 23645 O O . SER A 1 169 ? 8.105 6.228 15.601 1.00 0.00 170 SER A O 8
ATOM 23652 N N . VAL A 1 170 ? 6.420 6.905 14.264 1.00 0.00 171 VAL A N 8
ATOM 23653 C CA . VAL A 1 170 ? 7.066 6.675 12.971 1.00 0.00 171 VAL A CA 8
ATOM 23654 C C . VAL A 1 170 ? 6.721 7.837 12.031 1.00 0.00 171 VAL A C 8
ATOM 23655 O O . VAL A 1 170 ? 5.849 8.650 12.346 1.00 0.00 171 VAL A O 8
ATOM 23668 N N . TYR A 1 171 ? 7.437 7.986 10.918 1.00 0.00 172 TYR A N 8
ATOM 23669 C CA . TYR A 1 171 ? 7.267 9.130 10.025 1.00 0.00 172 TYR A CA 8
ATOM 23670 C C . TYR A 1 171 ? 7.113 8.631 8.591 1.00 0.00 172 TYR A C 8
ATOM 23671 O O . TYR A 1 171 ? 7.951 7.881 8.098 1.00 0.00 172 TYR A O 8
ATOM 23688 N N . PHE A 1 172 ? 6.059 9.044 7.897 1.00 0.00 173 PHE A N 8
ATOM 23689 C CA . PHE A 1 172 ? 5.831 8.639 6.509 1.00 0.00 173 PHE A CA 8
ATOM 23690 C C . PHE A 1 172 ? 6.179 9.785 5.554 1.00 0.00 173 PHE A C 8
ATOM 23691 O O . PHE A 1 172 ? 6.068 10.959 5.897 1.00 0.00 173 PHE A O 8
ATOM 23707 N N . LYS A 1 173 ? 6.598 9.449 4.340 1.00 0.00 174 LYS A N 8
ATOM 23708 C CA . LYS A 1 173 ? 6.933 10.395 3.269 1.00 0.00 174 LYS A CA 8
ATOM 23709 C C . LYS A 1 173 ? 6.527 9.768 1.925 1.00 0.00 174 LYS A C 8
ATOM 23710 O O . LYS A 1 173 ? 6.355 8.532 1.841 1.00 0.00 174 LYS A O 8
ATOM 23725 N N . TYR A 1 174 ? 6.408 10.586 0.871 1.00 0.00 175 TYR A N 8
ATOM 23726 C CA . TYR A 1 174 ? 6.249 10.074 -0.492 1.00 0.00 175 TYR A CA 8
ATOM 23727 C C . TYR A 1 174 ? 6.831 10.992 -1.571 1.00 0.00 175 TYR A C 8
ATOM 23728 O O . TYR A 1 174 ? 7.225 12.127 -1.297 1.00 0.00 175 TYR A O 8
ATOM 23745 N N . SER A 1 175 ? 6.898 10.489 -2.799 1.00 0.00 176 SER A N 8
ATOM 23746 C CA . SER A 1 175 ? 7.456 11.206 -3.933 1.00 0.00 176 SER A CA 8
ATOM 23747 C C . SER A 1 175 ? 6.506 11.067 -5.129 1.00 0.00 176 SER A C 8
ATOM 23748 O O . SER A 1 175 ? 6.452 9.998 -5.750 1.00 0.00 176 SER A O 8
ATOM 23755 N N . PRO A 1 176 ? 5.750 12.127 -5.486 1.00 0.00 177 PRO A N 8
ATOM 23756 C CA . PRO A 1 176 ? 4.756 12.107 -6.567 1.00 0.00 177 PRO A CA 8
ATOM 23757 C C . PRO A 1 176 ? 5.394 12.047 -7.975 1.00 0.00 177 PRO A C 8
ATOM 23758 O O . PRO A 1 176 ? 4.743 12.354 -8.982 1.00 0.00 177 PRO A O 8
ATOM 23766 N N . THR A 1 177 ? 6.668 11.638 -8.054 1.00 0.00 178 THR A N 8
ATOM 23767 C CA . THR A 1 177 ? 7.385 11.281 -9.284 1.00 0.00 178 THR A CA 8
ATOM 23768 C C . THR A 1 177 ? 6.779 10.063 -9.982 1.00 0.00 178 THR A C 8
ATOM 23769 O O . THR A 1 177 ? 6.804 9.982 -11.209 1.00 0.00 178 THR A O 8
ATOM 23780 N N . THR A 1 178 ? 6.257 9.114 -9.195 1.00 0.00 179 THR A N 8
ATOM 23781 C CA . THR A 1 178 ? 5.760 7.807 -9.672 1.00 0.00 179 THR A CA 8
ATOM 23782 C C . THR A 1 178 ? 4.873 7.090 -8.617 1.00 0.00 179 THR A C 8
ATOM 23783 O O . THR A 1 178 ? 4.777 5.865 -8.538 1.00 0.00 179 THR A O 8
ATOM 23794 N N . GLY A 1 179 ? 4.222 7.855 -7.734 1.00 0.00 180 GLY A N 8
ATOM 23795 C CA . GLY A 1 179 ? 3.477 7.322 -6.582 1.00 0.00 180 GLY A CA 8
ATOM 23796 C C . GLY A 1 179 ? 4.344 6.526 -5.600 1.00 0.00 180 GLY A C 8
ATOM 23797 O O . GLY A 1 179 ? 3.848 5.603 -4.952 1.00 0.00 180 GLY A O 8
ATOM 23801 N N . GLN A 1 180 ? 5.642 6.844 -5.517 1.00 0.00 181 GLN A N 8
ATOM 23802 C CA . GLN A 1 180 ? 6.590 6.141 -4.650 1.00 0.00 181 GLN A CA 8
ATOM 23803 C C . GLN A 1 180 ? 6.464 6.607 -3.203 1.00 0.00 181 GLN A C 8
ATOM 23804 O O . GLN A 1 180 ? 6.283 7.795 -2.952 1.00 0.00 181 GLN A O 8
ATOM 23816 N N . VAL A 1 181 ? 6.613 5.682 -2.256 1.00 0.00 182 VAL A N 8
ATOM 23817 C CA . VAL A 1 181 ? 6.564 5.990 -0.819 1.00 0.00 182 VAL A CA 8
ATOM 23818 C C . VAL A 1 181 ? 7.895 5.673 -0.134 1.00 0.00 182 VAL A C 8
ATOM 23819 O O . VAL A 1 181 ? 8.689 4.895 -0.665 1.00 0.00 182 VAL A O 8
ATOM 23832 N N . THR A 1 182 ? 8.114 6.263 1.045 1.00 0.00 183 THR A N 8
ATOM 23833 C CA . THR A 1 182 ? 9.256 5.977 1.932 1.00 0.00 183 THR A CA 8
ATOM 23834 C C . THR A 1 182 ? 8.876 6.169 3.396 1.00 0.00 183 THR A C 8
ATOM 23835 O O . THR A 1 182 ? 8.324 7.213 3.745 1.00 0.00 183 THR A O 8
ATOM 23846 N N . VAL A 1 183 ? 9.164 5.194 4.259 1.00 0.00 184 VAL A N 8
ATOM 23847 C CA . VAL A 1 183 ? 8.977 5.374 5.707 1.00 0.00 184 VAL A CA 8
ATOM 23848 C C . VAL A 1 183 ? 10.306 5.696 6.379 1.00 0.00 184 VAL A C 8
ATOM 23849 O O . VAL A 1 183 ? 11.309 5.012 6.170 1.00 0.00 184 VAL A O 8
ATOM 23862 N N . ILE A 1 184 ? 10.318 6.774 7.153 1.00 0.00 185 ILE A N 8
ATOM 23863 C CA . ILE A 1 184 ? 11.469 7.202 7.941 1.00 0.00 185 ILE A CA 8
ATOM 23864 C C . ILE A 1 184 ? 11.234 6.811 9.400 1.00 0.00 185 ILE A C 8
ATOM 23865 O O . ILE A 1 184 ? 10.174 7.047 9.984 1.00 0.00 185 ILE A O 8
ATOM 23880 N N . LYS A 1 185 ? 12.236 6.160 9.985 1.00 0.00 186 LYS A N 8
ATOM 23881 C CA . LYS A 1 185 ? 12.186 5.639 11.346 1.00 0.00 186 LYS A CA 8
ATOM 23882 C C . LYS A 1 185 ? 13.580 5.727 11.965 1.00 0.00 186 LYS A C 8
ATOM 23883 O O . LYS A 1 185 ? 14.577 5.431 11.304 1.00 0.00 186 LYS A O 8
ATOM 23898 N N . LYS A 1 186 ? 13.648 6.179 13.215 1.00 0.00 187 LYS A N 8
ATOM 23899 C CA . LYS A 1 186 ? 14.889 6.420 13.965 1.00 0.00 187 LYS A CA 8
ATOM 23900 C C . LYS A 1 186 ? 14.678 6.070 15.433 1.00 0.00 187 LYS A C 8
ATOM 23901 O O . LYS A 1 186 ? 13.602 6.290 15.989 1.00 0.00 187 LYS A O 8
ATOM 23916 N N . ASP A 1 187 ? 15.726 5.546 16.058 1.00 0.00 188 ASP A N 8
ATOM 23917 C CA . ASP A 1 187 ? 15.743 5.094 17.456 1.00 0.00 188 ASP A CA 8
ATOM 23918 C C . ASP A 1 187 ? 15.336 6.189 18.471 1.00 0.00 188 ASP A C 8
ATOM 23919 O O . ASP A 1 187 ? 14.955 5.877 19.599 1.00 0.00 188 ASP A O 8
ATOM 23927 N N . GLU A 1 188 ? 15.350 7.463 18.060 1.00 0.00 189 GLU A N 8
ATOM 23928 C CA . GLU A 1 188 ? 14.833 8.592 18.846 1.00 0.00 189 GLU A CA 8
ATOM 23929 C C . GLU A 1 188 ? 13.326 8.504 19.198 1.00 0.00 189 GLU A C 8
ATOM 23930 O O . GLU A 1 188 ? 12.891 9.110 20.177 1.00 0.00 189 GLU A O 8
ATOM 23940 N N . THR A 1 189 ? 12.535 7.762 18.416 1.00 0.00 190 THR A N 8
ATOM 23941 C CA . THR A 1 189 ? 11.064 7.651 18.552 1.00 0.00 190 THR A CA 8
ATOM 23942 C C . THR A 1 189 ? 10.520 6.266 18.220 1.00 0.00 190 THR A C 8
ATOM 23943 O O . THR A 1 189 ? 9.504 5.855 18.781 1.00 0.00 190 THR A O 8
ATOM 23954 N N . PHE A 1 190 ? 11.168 5.535 17.324 1.00 0.00 191 PHE A N 8
ATOM 23955 C CA . PHE A 1 190 ? 10.738 4.214 16.891 1.00 0.00 191 PHE A CA 8
ATOM 23956 C C . PHE A 1 190 ? 11.135 3.138 17.927 1.00 0.00 191 PHE A C 8
ATOM 23957 O O . PHE A 1 190 ? 12.201 3.268 18.547 1.00 0.00 191 PHE A O 8
ATOM 23973 N N . PRO A 1 191 ? 10.322 2.083 18.153 1.00 0.00 192 PRO A N 8
ATOM 23974 C CA . PRO A 1 191 ? 10.632 1.067 19.154 1.00 0.00 192 PRO A CA 8
ATOM 23975 C C . PRO A 1 191 ? 11.801 0.161 18.724 1.00 0.00 192 PRO A C 8
ATOM 23976 O O . PRO A 1 191 ? 12.080 -0.001 17.535 1.00 0.00 192 PRO A O 8
ATOM 23984 N N . LYS A 1 192 ? 12.447 -0.494 19.700 1.00 0.00 193 LYS A N 8
ATOM 23985 C CA . LYS A 1 192 ? 13.529 -1.473 19.472 1.00 0.00 193 LYS A CA 8
ATOM 23986 C C . LYS A 1 192 ? 13.035 -2.931 19.400 1.00 0.00 193 LYS A C 8
ATOM 23987 O O . LYS A 1 192 ? 13.830 -3.837 19.151 1.00 0.00 193 LYS A O 8
ATOM 24002 N N . ASN A 1 193 ? 11.728 -3.154 19.589 1.00 0.00 194 ASN A N 8
ATOM 24003 C CA . ASN A 1 193 ? 11.092 -4.484 19.637 1.00 0.00 194 ASN A CA 8
ATOM 24004 C C . ASN A 1 193 ? 10.209 -4.788 18.411 1.00 0.00 194 ASN A C 8
ATOM 24005 O O . ASN A 1 193 ? 9.822 -5.936 18.179 1.00 0.00 194 ASN A O 8
ATOM 24015 N N . MET A 1 194 ? 9.848 -3.752 17.653 1.00 0.00 195 MET A N 8
ATOM 24016 C CA . MET A 1 194 ? 9.091 -3.854 16.406 1.00 0.00 195 MET A CA 8
ATOM 24017 C C . MET A 1 194 ? 9.767 -2.956 15.369 1.00 0.00 195 MET A C 8
ATOM 24018 O O . MET A 1 194 ? 10.086 -1.806 15.676 1.00 0.00 195 MET A O 8
ATOM 24030 N N . THR A 1 195 ? 9.966 -3.452 14.149 1.00 0.00 196 THR A N 8
ATOM 24031 C CA . THR A 1 195 ? 10.598 -2.665 13.076 1.00 0.00 196 THR A CA 8
ATOM 24032 C C . THR A 1 195 ? 9.891 -2.822 11.743 1.00 0.00 196 THR A C 8
ATOM 24033 O O . THR A 1 195 ? 9.249 -3.841 11.496 1.00 0.00 196 THR A O 8
ATOM 24044 N N . VAL A 1 196 ? 10.001 -1.806 10.889 1.00 0.00 197 VAL A N 8
ATOM 24045 C CA . VAL A 1 196 ? 9.390 -1.811 9.563 1.00 0.00 197 VAL A CA 8
ATOM 24046 C C . VAL A 1 196 ? 10.445 -1.722 8.477 1.00 0.00 197 VAL A C 8
ATOM 24047 O O . VAL A 1 196 ? 11.412 -0.964 8.592 1.00 0.00 197 VAL A O 8
ATOM 24060 N N . THR A 1 197 ? 10.237 -2.505 7.429 1.00 0.00 198 THR A N 8
ATOM 24061 C CA . THR A 1 197 ? 11.068 -2.527 6.225 1.00 0.00 198 THR A CA 8
ATOM 24062 C C . THR A 1 197 ? 10.187 -2.343 5.000 1.00 0.00 198 THR A C 8
ATOM 24063 O O . THR A 1 197 ? 9.040 -2.802 4.963 1.00 0.00 198 THR A O 8
ATOM 24074 N N . GLN A 1 198 ? 10.701 -1.629 4.001 1.00 0.00 199 GLN A N 8
ATOM 24075 C CA . GLN A 1 198 ? 9.993 -1.403 2.745 1.00 0.00 199 GLN A CA 8
ATOM 24076 C C . GLN A 1 198 ? 10.010 -2.663 1.872 1.00 0.00 199 GLN A C 8
ATOM 24077 O O . GLN A 1 198 ? 10.897 -2.857 1.041 1.00 0.00 199 GLN A O 8
ATOM 24089 N N . ASP A 1 199 ? 9.048 -3.551 2.118 1.00 0.00 200 ASP A N 8
ATOM 24090 C CA . ASP A 1 199 ? 8.911 -4.845 1.451 1.00 0.00 200 ASP A CA 8
ATOM 24091 C C . ASP A 1 199 ? 8.801 -4.701 -0.076 1.00 0.00 200 ASP A C 8
ATOM 24092 O O . ASP A 1 199 ? 9.463 -5.423 -0.819 1.00 0.00 200 ASP A O 8
ATOM 24100 N N . ASP A 1 200 ? 8.019 -3.724 -0.539 1.00 0.00 201 ASP A N 8
ATOM 24101 C CA . ASP A 1 200 ? 7.898 -3.320 -1.943 1.00 0.00 201 ASP A CA 8
ATOM 24102 C C . ASP A 1 200 ? 7.510 -1.837 -2.023 1.00 0.00 201 ASP A C 8
ATOM 24103 O O . ASP A 1 200 ? 7.293 -1.198 -0.993 1.00 0.00 201 ASP A O 8
ATOM 24111 N N . ASN A 1 201 ? 7.373 -1.243 -3.210 1.00 0.00 202 ASN A N 8
ATOM 24112 C CA . ASN A 1 201 ? 6.848 0.125 -3.268 1.00 0.00 202 ASN A CA 8
ATOM 24113 C C . ASN A 1 201 ? 5.377 0.170 -2.813 1.00 0.00 202 ASN A C 8
ATOM 24114 O O . ASN A 1 201 ? 4.573 -0.677 -3.211 1.00 0.00 202 ASN A O 8
ATOM 24124 N N . THR A 1 202 ? 5.016 1.148 -1.975 1.00 0.00 203 THR A N 8
ATOM 24125 C CA . THR A 1 202 ? 3.672 1.269 -1.348 1.00 0.00 203 THR A CA 8
ATOM 24126 C C . THR A 1 202 ? 3.289 0.044 -0.506 1.00 0.00 203 THR A C 8
ATOM 24127 O O . THR A 1 202 ? 2.111 -0.217 -0.268 1.00 0.00 203 THR A O 8
ATOM 24138 N N . SER A 1 203 ? 4.282 -0.715 -0.037 1.00 0.00 204 SER A N 8
ATOM 24139 C CA . SER A 1 203 ? 4.060 -1.944 0.724 1.00 0.00 204 SER A CA 8
ATOM 24140 C C . SER A 1 203 ? 5.092 -2.085 1.841 1.00 0.00 204 SER A C 8
ATOM 24141 O O . SER A 1 203 ? 6.276 -2.315 1.596 1.00 0.00 204 SER A O 8
ATOM 24148 N N . PHE A 1 204 ? 4.632 -1.955 3.084 1.00 0.00 205 PHE A N 8
ATOM 24149 C CA . PHE A 1 204 ? 5.467 -2.002 4.289 1.00 0.00 205 PHE A CA 8
ATOM 24150 C C . PHE A 1 204 ? 5.147 -3.217 5.158 1.00 0.00 205 PHE A C 8
ATOM 24151 O O . PHE A 1 204 ? 3.987 -3.615 5.284 1.00 0.00 205 PHE A O 8
ATOM 24167 N N . ILE A 1 205 ? 6.173 -3.773 5.802 1.00 0.00 206 ILE A N 8
ATOM 24168 C CA . ILE A 1 205 ? 6.022 -4.979 6.615 1.00 0.00 206 ILE A CA 8
ATOM 24169 C C . ILE A 1 205 ? 6.665 -4.788 7.987 1.00 0.00 206 ILE A C 8
ATOM 24170 O O . ILE A 1 205 ? 7.857 -4.505 8.113 1.00 0.00 206 ILE A O 8
ATOM 24185 N N . PHE A 1 206 ? 5.825 -4.844 9.015 1.00 0.00 207 PHE A N 8
ATOM 24186 C CA . PHE A 1 206 ? 6.184 -4.616 10.407 1.00 0.00 207 PHE A CA 8
ATOM 24187 C C . PHE A 1 206 ? 6.440 -5.950 11.122 1.00 0.00 207 PHE A C 8
ATOM 24188 O O . PHE A 1 206 ? 5.541 -6.771 11.263 1.00 0.00 207 PHE A O 8
ATOM 24204 N N . ASN A 1 207 ? 7.660 -6.179 11.597 1.00 0.00 208 ASN A N 8
ATOM 24205 C CA . ASN A 1 207 ? 8.053 -7.414 12.283 1.00 0.00 208 ASN A CA 8
ATOM 24206 C C . ASN A 1 207 ? 8.053 -7.213 13.782 1.00 0.00 208 ASN A C 8
ATOM 24207 O O . ASN A 1 207 ? 8.601 -6.215 14.244 1.00 0.00 208 ASN A O 8
ATOM 24217 N N . LEU A 1 208 ? 7.441 -8.118 14.556 1.00 0.00 209 LEU A N 8
ATOM 24218 C CA . LEU A 1 208 ? 7.223 -7.935 16.012 1.00 0.00 209 LEU A CA 8
ATOM 24219 C C . LEU A 1 208 ? 7.851 -9.073 16.867 1.00 0.00 209 LEU A C 8
ATOM 24220 O O . LEU A 1 208 ? 7.380 -10.211 16.792 1.00 0.00 209 LEU A O 8
ATOM 24235 N N . ASN A 1 209 ? 8.864 -8.742 17.685 1.00 0.00 210 ASN A N 8
ATOM 24236 C CA . ASN A 1 209 ? 9.620 -9.690 18.499 1.00 0.00 210 ASN A CA 8
ATOM 24237 C C . ASN A 1 209 ? 9.479 -9.441 20.020 1.00 0.00 210 ASN A C 8
ATOM 24238 O O . ASN A 1 209 ? 10.320 -9.900 20.799 1.00 0.00 210 ASN A O 8
ATOM 24248 N N . SER A 1 210 ? 8.376 -8.820 20.455 1.00 0.00 211 SER A N 8
ATOM 24249 C CA . SER A 1 210 ? 8.023 -8.699 21.881 1.00 0.00 211 SER A CA 8
ATOM 24250 C C . SER A 1 210 ? 6.519 -8.794 22.170 1.00 0.00 211 SER A C 8
ATOM 24251 O O . SER A 1 210 ? 5.686 -8.685 21.272 1.00 0.00 211 SER A O 8
ATOM 24258 N N . GLU A 1 211 ? 6.190 -8.964 23.456 1.00 0.00 212 GLU A N 8
ATOM 24259 C CA . GLU A 1 211 ? 4.834 -9.098 24.014 1.00 0.00 212 GLU A CA 8
ATOM 24260 C C . GLU A 1 211 ? 4.747 -8.444 25.413 1.00 0.00 212 GLU A C 8
ATOM 24261 O O . GLU A 1 211 ? 4.360 -9.095 26.391 1.00 0.00 212 GLU A O 8
ATOM 24271 N N . LYS A 1 212 ? 5.173 -7.174 25.510 1.00 0.00 213 LYS A N 8
ATOM 24272 C CA . LYS A 1 212 ? 5.121 -6.359 26.752 1.00 0.00 213 LYS A CA 8
ATOM 24273 C C . LYS A 1 212 ? 3.753 -6.488 27.445 1.00 0.00 213 LYS A C 8
ATOM 24274 O O . LYS A 1 212 ? 3.777 -6.456 28.738 1.00 0.00 213 LYS A O 8
ATOM 24289 N N . SER A 1 1 ? -19.635 1.550 -19.899 1.00 0.00 2 SER A N 9
ATOM 24290 C CA . SER A 1 1 ? -18.749 2.706 -19.624 1.00 0.00 2 SER A CA 9
ATOM 24291 C C . SER A 1 1 ? -18.139 2.644 -18.230 1.00 0.00 2 SER A C 9
ATOM 24292 O O . SER A 1 1 ? -18.673 1.994 -17.327 1.00 0.00 2 SER A O 9
ATOM 24301 N N . VAL A 1 2 ? -17.007 3.329 -18.044 1.00 0.00 3 VAL A N 9
ATOM 24302 C CA . VAL A 1 2 ? -16.382 3.543 -16.729 1.00 0.00 3 VAL A CA 9
ATOM 24303 C C . VAL A 1 2 ? -17.190 4.539 -15.880 1.00 0.00 3 VAL A C 9
ATOM 24304 O O . VAL A 1 2 ? -17.677 5.548 -16.391 1.00 0.00 3 VAL A O 9
ATOM 24317 N N . ASP A 1 3 ? -17.358 4.256 -14.585 1.00 0.00 4 ASP A N 9
ATOM 24318 C CA . ASP A 1 3 ? -17.999 5.184 -13.639 1.00 0.00 4 ASP A CA 9
ATOM 24319 C C . ASP A 1 3 ? -16.993 6.242 -13.158 1.00 0.00 4 ASP A C 9
ATOM 24320 O O . ASP A 1 3 ? -15.816 5.933 -12.980 1.00 0.00 4 ASP A O 9
ATOM 24328 N N . ALA A 1 4 ? -17.431 7.469 -12.863 1.00 0.00 5 ALA A N 9
ATOM 24329 C CA . ALA A 1 4 ? -16.552 8.489 -12.281 1.00 0.00 5 ALA A CA 9
ATOM 24330 C C . ALA A 1 4 ? -15.927 8.077 -10.928 1.00 0.00 5 ALA A C 9
ATOM 24331 O O . ALA A 1 4 ? -14.885 8.622 -10.560 1.00 0.00 5 ALA A O 9
ATOM 24338 N N . ASN A 1 5 ? -16.524 7.097 -10.232 1.00 0.00 6 ASN A N 9
ATOM 24339 C CA . ASN A 1 5 ? -16.109 6.578 -8.925 1.00 0.00 6 ASN A CA 9
ATOM 24340 C C . ASN A 1 5 ? -15.557 5.136 -8.978 1.00 0.00 6 ASN A C 9
ATOM 24341 O O . ASN A 1 5 ? -15.346 4.543 -7.922 1.00 0.00 6 ASN A O 9
ATOM 24351 N N . LYS A 1 6 ? -15.348 4.549 -10.166 1.00 0.00 7 LYS A N 9
ATOM 24352 C CA . LYS A 1 6 ? -14.874 3.159 -10.362 1.00 0.00 7 LYS A CA 9
ATOM 24353 C C . LYS A 1 6 ? -13.943 3.073 -11.576 1.00 0.00 7 LYS A C 9
ATOM 24354 O O . LYS A 1 6 ? -13.638 4.083 -12.207 1.00 0.00 7 LYS A O 9
ATOM 24369 N N . VAL A 1 7 ? -13.502 1.865 -11.922 1.00 0.00 8 VAL A N 9
ATOM 24370 C CA . VAL A 1 7 ? -12.607 1.622 -13.061 1.00 0.00 8 VAL A CA 9
ATOM 24371 C C . VAL A 1 7 ? -12.887 0.294 -13.758 1.00 0.00 8 VAL A C 9
ATOM 24372 O O . VAL A 1 7 ? -13.421 -0.646 -13.163 1.00 0.00 8 VAL A O 9
ATOM 24385 N N . LYS A 1 8 ? -12.536 0.234 -15.048 1.00 0.00 9 LYS A N 9
ATOM 24386 C CA . LYS A 1 8 ? -12.729 -0.935 -15.919 1.00 0.00 9 LYS A CA 9
ATOM 24387 C C . LYS A 1 8 ? -11.403 -1.361 -16.533 1.00 0.00 9 LYS A C 9
ATOM 24388 O O . LYS A 1 8 ? -10.532 -0.543 -16.829 1.00 0.00 9 LYS A O 9
ATOM 24403 N N . PHE A 1 9 ? -11.266 -2.670 -16.680 1.00 0.00 10 PHE A N 9
ATOM 24404 C CA . PHE A 1 9 ? -10.020 -3.369 -16.954 1.00 0.00 10 PHE A CA 9
ATOM 24405 C C . PHE A 1 9 ? -10.284 -4.344 -18.093 1.00 0.00 10 PHE A C 9
ATOM 24406 O O . PHE A 1 9 ? -11.251 -5.107 -18.068 1.00 0.00 10 PHE A O 9
ATOM 24422 N N . PHE A 1 10 ? -9.432 -4.301 -19.109 1.00 0.00 11 PHE A N 9
ATOM 24423 C CA . PHE A 1 10 ? -9.634 -5.016 -20.358 1.00 0.00 11 PHE A CA 9
ATOM 24424 C C . PHE A 1 10 ? -8.395 -5.834 -20.692 1.00 0.00 11 PHE A C 9
ATOM 24425 O O . PHE A 1 10 ? -7.262 -5.351 -20.807 1.00 0.00 11 PHE A O 9
ATOM 24441 N N . PHE A 1 11 ? -8.643 -7.129 -20.811 1.00 0.00 12 PHE A N 9
ATOM 24442 C CA . PHE A 1 11 ? -7.647 -8.174 -20.942 1.00 0.00 12 PHE A CA 9
ATOM 24443 C C . PHE A 1 11 ? -7.319 -8.360 -22.434 1.00 0.00 12 PHE A C 9
ATOM 24444 O O . PHE A 1 11 ? -7.530 -9.416 -23.026 1.00 0.00 12 PHE A O 9
ATOM 24460 N N . GLY A 1 12 ? -6.847 -7.280 -23.057 1.00 0.00 13 GLY A N 9
ATOM 24461 C CA . GLY A 1 12 ? -6.424 -7.221 -24.456 1.00 0.00 13 GLY A CA 9
ATOM 24462 C C . GLY A 1 12 ? -6.278 -5.776 -24.933 1.00 0.00 13 GLY A C 9
ATOM 24463 O O . GLY A 1 12 ? -6.989 -4.888 -24.455 1.00 0.00 13 GLY A O 9
ATOM 24467 N N . LYS A 1 13 ? -5.357 -5.533 -25.872 1.00 0.00 14 LYS A N 9
ATOM 24468 C CA . LYS A 1 13 ? -5.140 -4.220 -26.513 1.00 0.00 14 LYS A CA 9
ATOM 24469 C C . LYS A 1 13 ? -6.440 -3.649 -27.111 1.00 0.00 14 LYS A C 9
ATOM 24470 O O . LYS A 1 13 ? -7.315 -4.409 -27.521 1.00 0.00 14 LYS A O 9
ATOM 24485 N N . ASN A 1 14 ? -6.568 -2.322 -27.192 1.00 0.00 15 ASN A N 9
ATOM 24486 C CA . ASN A 1 14 ? -7.769 -1.632 -27.705 1.00 0.00 15 ASN A CA 9
ATOM 24487 C C . ASN A 1 14 ? -9.112 -2.104 -27.094 1.00 0.00 15 ASN A C 9
ATOM 24488 O O . ASN A 1 14 ? -10.116 -2.235 -27.798 1.00 0.00 15 ASN A O 9
ATOM 24498 N N . CYS A 1 15 ? -9.135 -2.335 -25.777 1.00 0.00 16 CYS A N 9
ATOM 24499 C CA . CYS A 1 15 ? -10.281 -2.861 -25.024 1.00 0.00 16 CYS A CA 9
ATOM 24500 C C . CYS A 1 15 ? -10.893 -4.140 -25.640 1.00 0.00 16 CYS A C 9
ATOM 24501 O O . CYS A 1 15 ? -12.056 -4.166 -26.053 1.00 0.00 16 CYS A O 9
ATOM 24508 N N . THR A 1 16 ? -10.096 -5.213 -25.683 1.00 0.00 17 THR A N 9
ATOM 24509 C CA . THR A 1 16 ? -10.436 -6.505 -26.326 1.00 0.00 17 THR A CA 9
ATOM 24510 C C . THR A 1 16 ? -10.163 -7.683 -25.370 1.00 0.00 17 THR A C 9
ATOM 24511 O O . THR A 1 16 ? -9.769 -7.473 -24.222 1.00 0.00 17 THR A O 9
ATOM 24522 N N . GLY A 1 17 ? -10.385 -8.925 -25.815 1.00 0.00 18 GLY A N 9
ATOM 24523 C CA . GLY A 1 17 ? -10.186 -10.149 -25.032 1.00 0.00 18 GLY A CA 9
ATOM 24524 C C . GLY A 1 17 ? -11.280 -10.340 -23.981 1.00 0.00 18 GLY A C 9
ATOM 24525 O O . GLY A 1 17 ? -12.458 -10.444 -24.333 1.00 0.00 18 GLY A O 9
ATOM 24529 N N . GLU A 1 18 ? -10.910 -10.371 -22.700 1.00 0.00 19 GLU A N 9
ATOM 24530 C CA . GLU A 1 18 ? -11.869 -10.431 -21.586 1.00 0.00 19 GLU A CA 9
ATOM 24531 C C . GLU A 1 18 ? -12.102 -9.039 -20.965 1.00 0.00 19 GLU A C 9
ATOM 24532 O O . GLU A 1 18 ? -11.336 -8.096 -21.188 1.00 0.00 19 GLU A O 9
ATOM 24542 N N . SER A 1 19 ? -13.144 -8.913 -20.144 1.00 0.00 20 SER A N 9
ATOM 24543 C CA . SER A 1 19 ? -13.509 -7.677 -19.441 1.00 0.00 20 SER A CA 9
ATOM 24544 C C . SER A 1 19 ? -13.638 -7.921 -17.935 1.00 0.00 20 SER A C 9
ATOM 24545 O O . SER A 1 19 ? -14.018 -9.010 -17.486 1.00 0.00 20 SER A O 9
ATOM 24552 N N . PHE A 1 20 ? -13.280 -6.907 -17.150 1.00 0.00 21 PHE A N 9
ATOM 24553 C CA . PHE A 1 20 ? -13.230 -6.960 -15.693 1.00 0.00 21 PHE A CA 9
ATOM 24554 C C . PHE A 1 20 ? -13.551 -5.576 -15.103 1.00 0.00 21 PHE A C 9
ATOM 24555 O O . PHE A 1 20 ? -13.338 -4.540 -15.741 1.00 0.00 21 PHE A O 9
ATOM 24571 N N . GLU A 1 21 ? -14.028 -5.544 -13.859 1.00 0.00 22 GLU A N 9
ATOM 24572 C CA . GLU A 1 21 ? -14.406 -4.312 -13.158 1.00 0.00 22 GLU A CA 9
ATOM 24573 C C . GLU A 1 21 ? -13.721 -4.253 -11.791 1.00 0.00 22 GLU A C 9
ATOM 24574 O O . GLU A 1 21 ? -13.581 -5.272 -11.109 1.00 0.00 22 GLU A O 9
ATOM 24584 N N . TYR A 1 22 ? -13.300 -3.055 -11.388 1.00 0.00 23 TYR A N 9
ATOM 24585 C CA . TYR A 1 22 ? -12.524 -2.819 -10.170 1.00 0.00 23 TYR A CA 9
ATOM 24586 C C . TYR A 1 22 ? -13.234 -1.767 -9.313 1.00 0.00 23 TYR A C 9
ATOM 24587 O O . TYR A 1 22 ? -13.536 -0.656 -9.765 1.00 0.00 23 TYR A O 9
ATOM 24604 N N . ASN A 1 23 ? -13.502 -2.128 -8.060 1.00 0.00 24 ASN A N 9
ATOM 24605 C CA . ASN A 1 23 ? -14.076 -1.234 -7.059 1.00 0.00 24 ASN A CA 9
ATOM 24606 C C . ASN A 1 23 ? -12.979 -0.311 -6.506 1.00 0.00 24 ASN A C 9
ATOM 24607 O O . ASN A 1 23 ? -11.920 -0.784 -6.090 1.00 0.00 24 ASN A O 9
ATOM 24617 N N . LYS A 1 24 ? -13.227 1.001 -6.495 1.00 0.00 25 LYS A N 9
ATOM 24618 C CA . LYS A 1 24 ? -12.321 2.016 -5.931 1.00 0.00 25 LYS A CA 9
ATOM 24619 C C . LYS A 1 24 ? -11.958 1.743 -4.462 1.00 0.00 25 LYS A C 9
ATOM 24620 O O . LYS A 1 24 ? -12.786 1.267 -3.683 1.00 0.00 25 LYS A O 9
ATOM 24635 N N . GLY A 1 25 ? -10.717 2.068 -4.087 1.00 0.00 26 GLY A N 9
ATOM 24636 C CA . GLY A 1 25 ? -10.191 1.873 -2.733 1.00 0.00 26 GLY A CA 9
ATOM 24637 C C . GLY A 1 25 ? -9.707 0.442 -2.481 1.00 0.00 26 GLY A C 9
ATOM 24638 O O . GLY A 1 25 ? -9.973 -0.122 -1.419 1.00 0.00 26 GLY A O 9
ATOM 24642 N N . GLU A 1 26 ? -9.023 -0.157 -3.460 1.00 0.00 27 GLU A N 9
ATOM 24643 C CA . GLU A 1 26 ? -8.500 -1.529 -3.404 1.00 0.00 27 GLU A CA 9
ATOM 24644 C C . GLU A 1 26 ? -7.148 -1.651 -4.122 1.00 0.00 27 GLU A C 9
ATOM 24645 O O . GLU A 1 26 ? -6.854 -0.931 -5.080 1.00 0.00 27 GLU A O 9
ATOM 24655 N N . THR A 1 27 ? -6.353 -2.627 -3.688 1.00 0.00 28 THR A N 9
ATOM 24656 C CA . THR A 1 27 ? -5.051 -2.976 -4.274 1.00 0.00 28 THR A CA 9
ATOM 24657 C C . THR A 1 27 ? -5.013 -4.474 -4.543 1.00 0.00 28 THR A C 9
ATOM 24658 O O . THR A 1 27 ? -5.330 -5.279 -3.664 1.00 0.00 28 THR A O 9
ATOM 24669 N N . VAL A 1 28 ? -4.603 -4.850 -5.756 1.00 0.00 29 VAL A N 9
ATOM 24670 C CA . VAL A 1 28 ? -4.507 -6.244 -6.207 1.00 0.00 29 VAL A CA 9
ATOM 24671 C C . VAL A 1 28 ? -3.122 -6.503 -6.789 1.00 0.00 29 VAL A C 9
ATOM 24672 O O . VAL A 1 28 ? -2.612 -5.771 -7.642 1.00 0.00 29 VAL A O 9
ATOM 24685 N N . ARG A 1 29 ? -2.492 -7.563 -6.286 1.00 0.00 30 ARG A N 9
ATOM 24686 C CA . ARG A 1 29 ? -1.097 -7.910 -6.554 1.00 0.00 30 ARG A CA 9
ATOM 24687 C C . ARG A 1 29 ? -1.033 -9.327 -7.104 1.00 0.00 30 ARG A C 9
ATOM 24688 O O . ARG A 1 29 ? -0.963 -10.304 -6.355 1.00 0.00 30 ARG A O 9
ATOM 24706 N N . PHE A 1 30 ? -1.128 -9.431 -8.424 1.00 0.00 31 PHE A N 9
ATOM 24707 C CA . PHE A 1 30 ? -0.978 -10.691 -9.141 1.00 0.00 31 PHE A CA 9
ATOM 24708 C C . PHE A 1 30 ? 0.513 -11.073 -9.274 1.00 0.00 31 PHE A C 9
ATOM 24709 O O . PHE A 1 30 ? 1.413 -10.270 -9.014 1.00 0.00 31 PHE A O 9
ATOM 24725 N N . ASN A 1 31 ? 0.785 -12.308 -9.700 1.00 0.00 32 ASN A N 9
ATOM 24726 C CA . ASN A 1 31 ? 2.138 -12.850 -9.879 1.00 0.00 32 ASN A CA 9
ATOM 24727 C C . ASN A 1 31 ? 2.385 -13.175 -11.361 1.00 0.00 32 ASN A C 9
ATOM 24728 O O . ASN A 1 31 ? 1.433 -13.378 -12.117 1.00 0.00 32 ASN A O 9
ATOM 24738 N N . ASN A 1 32 ? 3.645 -13.244 -11.799 1.00 0.00 33 ASN A N 9
ATOM 24739 C CA . ASN A 1 32 ? 3.981 -13.642 -13.177 1.00 0.00 33 ASN A CA 9
ATOM 24740 C C . ASN A 1 32 ? 3.565 -15.096 -13.507 1.00 0.00 33 ASN A C 9
ATOM 24741 O O . ASN A 1 32 ? 3.420 -15.450 -14.678 1.00 0.00 33 ASN A O 9
ATOM 24751 N N . GLY A 1 33 ? 3.351 -15.925 -12.475 1.00 0.00 34 GLY A N 9
ATOM 24752 C CA . GLY A 1 33 ? 2.829 -17.293 -12.582 1.00 0.00 34 GLY A CA 9
ATOM 24753 C C . GLY A 1 33 ? 1.406 -17.388 -13.152 1.00 0.00 34 GLY A C 9
ATOM 24754 O O . GLY A 1 33 ? 1.050 -18.414 -13.736 1.00 0.00 34 GLY A O 9
ATOM 24758 N N . ASP A 1 34 ? 0.606 -16.323 -13.039 1.00 0.00 35 ASP A N 9
ATOM 24759 C CA . ASP A 1 34 ? -0.706 -16.211 -13.681 1.00 0.00 35 ASP A CA 9
ATOM 24760 C C . ASP A 1 34 ? -0.570 -15.390 -14.969 1.00 0.00 35 ASP A C 9
ATOM 24761 O O . ASP A 1 34 ? -0.456 -14.169 -14.918 1.00 0.00 35 ASP A O 9
ATOM 24769 N N . LYS A 1 35 ? -0.608 -16.023 -16.149 1.00 0.00 36 LYS A N 9
ATOM 24770 C CA . LYS A 1 35 ? -0.564 -15.297 -17.443 1.00 0.00 36 LYS A CA 9
ATOM 24771 C C . LYS A 1 35 ? -1.731 -14.309 -17.607 1.00 0.00 36 LYS A C 9
ATOM 24772 O O . LYS A 1 35 ? -1.630 -13.332 -18.346 1.00 0.00 36 LYS A O 9
ATOM 24787 N N . TRP A 1 36 ? -2.814 -14.530 -16.856 1.00 0.00 37 TRP A N 9
ATOM 24788 C CA . TRP A 1 36 ? -3.991 -13.659 -16.737 1.00 0.00 37 TRP A CA 9
ATOM 24789 C C . TRP A 1 36 ? -3.637 -12.265 -16.175 1.00 0.00 37 TRP A C 9
ATOM 24790 O O . TRP A 1 36 ? -4.327 -11.285 -16.447 1.00 0.00 37 TRP A O 9
ATOM 24810 N N . ASN A 1 37 ? -2.530 -12.165 -15.431 1.00 0.00 38 ASN A N 9
ATOM 24811 C CA . ASN A 1 37 ? -1.907 -10.918 -14.993 1.00 0.00 38 ASN A CA 9
ATOM 24812 C C . ASN A 1 37 ? -1.388 -10.105 -16.195 1.00 0.00 38 ASN A C 9
ATOM 24813 O O . ASN A 1 37 ? -1.804 -8.974 -16.438 1.00 0.00 38 ASN A O 9
ATOM 24823 N N . ASP A 1 38 ? -0.529 -10.736 -17.001 1.00 0.00 39 ASP A N 9
ATOM 24824 C CA . ASP A 1 38 ? 0.096 -10.159 -18.197 1.00 0.00 39 ASP A CA 9
ATOM 24825 C C . ASP A 1 38 ? -0.911 -9.860 -19.326 1.00 0.00 39 ASP A C 9
ATOM 24826 O O . ASP A 1 38 ? -0.640 -9.066 -20.229 1.00 0.00 39 ASP A O 9
ATOM 24834 N N . LYS A 1 39 ? -2.093 -10.486 -19.254 1.00 0.00 40 LYS A N 9
ATOM 24835 C CA . LYS A 1 39 ? -3.269 -10.253 -20.106 1.00 0.00 40 LYS A CA 9
ATOM 24836 C C . LYS A 1 39 ? -3.806 -8.818 -20.017 1.00 0.00 40 LYS A C 9
ATOM 24837 O O . LYS A 1 39 ? -4.353 -8.322 -21.001 1.00 0.00 40 LYS A O 9
ATOM 24852 N N . PHE A 1 40 ? -3.645 -8.140 -18.876 1.00 0.00 41 PHE A N 9
ATOM 24853 C CA . PHE A 1 40 ? -3.914 -6.704 -18.748 1.00 0.00 41 PHE A CA 9
ATOM 24854 C C . PHE A 1 40 ? -3.145 -5.920 -19.825 1.00 0.00 41 PHE A C 9
ATOM 24855 O O . PHE A 1 40 ? -1.914 -5.952 -19.874 1.00 0.00 41 PHE A O 9
ATOM 24871 N N . MET A 1 41 ? -3.886 -5.224 -20.689 1.00 0.00 42 MET A N 9
ATOM 24872 C CA . MET A 1 41 ? -3.335 -4.444 -21.807 1.00 0.00 42 MET A CA 9
ATOM 24873 C C . MET A 1 41 ? -4.136 -3.175 -22.118 1.00 0.00 42 MET A C 9
ATOM 24874 O O . MET A 1 41 ? -3.606 -2.267 -22.758 1.00 0.00 42 MET A O 9
ATOM 24886 N N . SER A 1 42 ? -5.374 -3.081 -21.626 1.00 0.00 43 SER A N 9
ATOM 24887 C CA . SER A 1 42 ? -6.205 -1.879 -21.690 1.00 0.00 43 SER A CA 9
ATOM 24888 C C . SER A 1 42 ? -6.916 -1.640 -20.359 1.00 0.00 43 SER A C 9
ATOM 24889 O O . SER A 1 42 ? -7.221 -2.576 -19.617 1.00 0.00 43 SER A O 9
ATOM 24896 N N . CYS A 1 43 ? -7.211 -0.383 -20.057 1.00 0.00 44 CYS A N 9
ATOM 24897 C CA . CYS A 1 43 ? -7.931 0.035 -18.859 1.00 0.00 44 CYS A CA 9
ATOM 24898 C C . CYS A 1 43 ? -8.496 1.449 -19.031 1.00 0.00 44 CYS A C 9
ATOM 24899 O O . CYS A 1 43 ? -7.990 2.267 -19.806 1.00 0.00 44 CYS A O 9
ATOM 24906 N N . LEU A 1 44 ? -9.547 1.755 -18.279 1.00 0.00 45 LEU A N 9
ATOM 24907 C CA . LEU A 1 44 ? -10.245 3.033 -18.344 1.00 0.00 45 LEU A CA 9
ATOM 24908 C C . LEU A 1 44 ? -10.354 3.584 -16.925 1.00 0.00 45 LEU A C 9
ATOM 24909 O O . LEU A 1 44 ? -10.907 2.917 -16.045 1.00 0.00 45 LEU A O 9
ATOM 24924 N N . VAL A 1 45 ? -9.812 4.782 -16.702 1.00 0.00 46 VAL A N 9
ATOM 24925 C CA . VAL A 1 45 ? -9.976 5.519 -15.447 1.00 0.00 46 VAL A CA 9
ATOM 24926 C C . VAL A 1 45 ? -11.179 6.454 -15.540 1.00 0.00 46 VAL A C 9
ATOM 24927 O O . VAL A 1 45 ? -11.363 7.113 -16.562 1.00 0.00 46 VAL A O 9
ATOM 24940 N N . GLY A 1 46 ? -11.982 6.487 -14.469 1.00 0.00 47 GLY A N 9
ATOM 24941 C CA . GLY A 1 46 ? -13.228 7.250 -14.326 1.00 0.00 47 GLY A CA 9
ATOM 24942 C C . GLY A 1 46 ? -13.125 8.758 -14.603 1.00 0.00 47 GLY A C 9
ATOM 24943 O O . GLY A 1 46 ? -13.041 9.187 -15.752 1.00 0.00 47 GLY A O 9
ATOM 24947 N N . SER A 1 47 ? -13.166 9.557 -13.533 1.00 0.00 48 SER A N 9
ATOM 24948 C CA . SER A 1 47 ? -12.962 11.025 -13.539 1.00 0.00 48 SER A CA 9
ATOM 24949 C C . SER A 1 47 ? -12.618 11.585 -12.152 1.00 0.00 48 SER A C 9
ATOM 24950 O O . SER A 1 47 ? -12.029 12.662 -12.049 1.00 0.00 48 SER A O 9
ATOM 24957 N N . ASN A 1 48 ? -12.967 10.858 -11.086 1.00 0.00 49 ASN A N 9
ATOM 24958 C CA . ASN A 1 48 ? -12.761 11.247 -9.692 1.00 0.00 49 ASN A CA 9
ATOM 24959 C C . ASN A 1 48 ? -12.086 10.105 -8.903 1.00 0.00 49 ASN A C 9
ATOM 24960 O O . ASN A 1 48 ? -12.372 9.899 -7.727 1.00 0.00 49 ASN A O 9
ATOM 24970 N N . VAL A 1 49 ? -11.217 9.330 -9.571 1.00 0.00 50 VAL A N 9
ATOM 24971 C CA . VAL A 1 49 ? -10.458 8.192 -9.013 1.00 0.00 50 VAL A CA 9
ATOM 24972 C C . VAL A 1 49 ? -9.066 8.120 -9.656 1.00 0.00 50 VAL A C 9
ATOM 24973 O O . VAL A 1 49 ? -8.961 8.048 -10.876 1.00 0.00 50 VAL A O 9
ATOM 24986 N N . ARG A 1 50 ? -7.979 8.199 -8.876 1.00 0.00 51 ARG A N 9
ATOM 24987 C CA . ARG A 1 50 ? -6.606 8.005 -9.392 1.00 0.00 51 ARG A CA 9
ATOM 24988 C C . ARG A 1 50 ? -6.275 6.512 -9.418 1.00 0.00 51 ARG A C 9
ATOM 24989 O O . ARG A 1 50 ? -6.637 5.778 -8.502 1.00 0.00 51 ARG A O 9
ATOM 25007 N N . CYS A 1 51 ? -5.500 6.069 -10.398 1.00 0.00 52 CYS A N 9
ATOM 25008 C CA . CYS A 1 51 ? -5.007 4.696 -10.435 1.00 0.00 52 CYS A CA 9
ATOM 25009 C C . CYS A 1 51 ? -3.486 4.670 -10.588 1.00 0.00 52 CYS A C 9
ATOM 25010 O O . CYS A 1 51 ? -2.899 5.536 -11.238 1.00 0.00 52 CYS A O 9
ATOM 25017 N N . ASN A 1 52 ? -2.845 3.660 -10.007 1.00 0.00 53 ASN A N 9
ATOM 25018 C CA . ASN A 1 52 ? -1.395 3.490 -10.049 1.00 0.00 53 ASN A CA 9
ATOM 25019 C C . ASN A 1 52 ? -1.061 2.087 -10.561 1.00 0.00 53 ASN A C 9
ATOM 25020 O O . ASN A 1 52 ? -1.714 1.105 -10.190 1.00 0.00 53 ASN A O 9
ATOM 25030 N N . ILE A 1 53 ? -0.027 2.006 -11.396 1.00 0.00 54 ILE A N 9
ATOM 25031 C CA . ILE A 1 53 ? 0.432 0.770 -12.026 1.00 0.00 54 ILE A CA 9
ATOM 25032 C C . ILE A 1 53 ? 1.896 0.530 -11.663 1.00 0.00 54 ILE A C 9
ATOM 25033 O O . ILE A 1 53 ? 2.701 1.465 -11.693 1.00 0.00 54 ILE A O 9
ATOM 25048 N N . TRP A 1 54 ? 2.242 -0.723 -11.358 1.00 0.00 55 TRP A N 9
ATOM 25049 C CA . TRP A 1 54 ? 3.594 -1.117 -10.958 1.00 0.00 55 TRP A CA 9
ATOM 25050 C C . TRP A 1 54 ? 3.904 -2.584 -11.306 1.00 0.00 55 TRP A C 9
ATOM 25051 O O . TRP A 1 54 ? 3.247 -3.502 -10.812 1.00 0.00 55 TRP A O 9
ATOM 25071 N N . GLU A 1 55 ? 4.933 -2.826 -12.124 1.00 0.00 56 GLU A N 9
ATOM 25072 C CA . GLU A 1 55 ? 5.412 -4.182 -12.440 1.00 0.00 56 GLU A CA 9
ATOM 25073 C C . GLU A 1 55 ? 6.377 -4.751 -11.389 1.00 0.00 56 GLU A C 9
ATOM 25074 O O . GLU A 1 55 ? 6.071 -5.766 -10.764 1.00 0.00 56 GLU A O 9
ATOM 25084 N N . HIS A 1 56 ? 7.526 -4.109 -11.160 1.00 0.00 57 HIS A N 9
ATOM 25085 C CA . HIS A 1 56 ? 8.531 -4.588 -10.201 1.00 0.00 57 HIS A CA 9
ATOM 25086 C C . HIS A 1 56 ? 8.664 -3.625 -9.020 1.00 0.00 57 HIS A C 9
ATOM 25087 O O . HIS A 1 56 ? 8.027 -2.576 -8.977 1.00 0.00 57 HIS A O 9
ATOM 25100 N N . ASN A 1 57 ? 9.467 -3.991 -8.028 1.00 0.00 58 ASN A N 9
ATOM 25101 C CA . ASN A 1 57 ? 9.757 -3.159 -6.867 1.00 0.00 58 ASN A CA 9
ATOM 25102 C C . ASN A 1 57 ? 11.126 -3.527 -6.276 1.00 0.00 58 ASN A C 9
ATOM 25103 O O . ASN A 1 57 ? 11.484 -4.700 -6.191 1.00 0.00 58 ASN A O 9
ATOM 25113 N N . GLU A 1 58 ? 11.931 -2.510 -5.961 1.00 0.00 59 GLU A N 9
ATOM 25114 C CA . GLU A 1 58 ? 13.326 -2.637 -5.516 1.00 0.00 59 GLU A CA 9
ATOM 25115 C C . GLU A 1 58 ? 13.814 -1.316 -4.889 1.00 0.00 59 GLU A C 9
ATOM 25116 O O . GLU A 1 58 ? 13.303 -0.237 -5.202 1.00 0.00 59 GLU A O 9
ATOM 25126 N N . ILE A 1 59 ? 14.815 -1.404 -4.008 1.00 0.00 60 ILE A N 9
ATOM 25127 C CA . ILE A 1 59 ? 15.257 -0.335 -3.094 1.00 0.00 60 ILE A CA 9
ATOM 25128 C C . ILE A 1 59 ? 16.795 -0.299 -2.981 1.00 0.00 60 ILE A C 9
ATOM 25129 O O . ILE A 1 59 ? 17.379 -0.152 -1.907 1.00 0.00 60 ILE A O 9
ATOM 25144 N N . ASP A 1 60 ? 17.453 -0.462 -4.130 1.00 0.00 61 ASP A N 9
ATOM 25145 C CA . ASP A 1 60 ? 18.913 -0.412 -4.309 1.00 0.00 61 ASP A CA 9
ATOM 25146 C C . ASP A 1 60 ? 19.296 -0.150 -5.779 1.00 0.00 61 ASP A C 9
ATOM 25147 O O . ASP A 1 60 ? 20.284 0.534 -6.059 1.00 0.00 61 ASP A O 9
ATOM 25155 N N . THR A 1 61 ? 18.502 -0.672 -6.723 1.00 0.00 62 THR A N 9
ATOM 25156 C CA . THR A 1 61 ? 18.684 -0.475 -8.173 1.00 0.00 62 THR A CA 9
ATOM 25157 C C . THR A 1 61 ? 18.714 1.012 -8.587 1.00 0.00 62 THR A C 9
ATOM 25158 O O . THR A 1 61 ? 17.861 1.790 -8.137 1.00 0.00 62 THR A O 9
ATOM 25169 N N . PRO A 1 62 ? 19.662 1.445 -9.446 1.00 0.00 63 PRO A N 9
ATOM 25170 C CA . PRO A 1 62 ? 19.703 2.813 -9.969 1.00 0.00 63 PRO A CA 9
ATOM 25171 C C . PRO A 1 62 ? 18.723 3.050 -11.134 1.00 0.00 63 PRO A C 9
ATOM 25172 O O . PRO A 1 62 ? 18.386 4.202 -11.420 1.00 0.00 63 PRO A O 9
ATOM 25180 N N . THR A 1 63 ? 18.247 1.989 -11.798 1.00 0.00 64 THR A N 9
ATOM 25181 C CA . THR A 1 63 ? 17.296 2.065 -12.921 1.00 0.00 64 THR A CA 9
ATOM 25182 C C . THR A 1 63 ? 15.873 1.717 -12.451 1.00 0.00 64 THR A C 9
ATOM 25183 O O . THR A 1 63 ? 15.692 0.712 -11.755 1.00 0.00 64 THR A O 9
ATOM 25194 N N . PRO A 1 64 ? 14.842 2.526 -12.769 1.00 0.00 65 PRO A N 9
ATOM 25195 C CA . PRO A 1 64 ? 13.463 2.211 -12.411 1.00 0.00 65 PRO A CA 9
ATOM 25196 C C . PRO A 1 64 ? 12.898 1.070 -13.276 1.00 0.00 65 PRO A C 9
ATOM 25197 O O . PRO A 1 64 ? 13.519 0.602 -14.237 1.00 0.00 65 PRO A O 9
ATOM 25205 N N . GLY A 1 65 ? 11.681 0.645 -12.940 1.00 0.00 66 GLY A N 9
ATOM 25206 C CA . GLY A 1 65 ? 10.953 -0.415 -13.632 1.00 0.00 66 GLY A CA 9
ATOM 25207 C C . GLY A 1 65 ? 9.818 0.122 -14.493 1.00 0.00 66 GLY A C 9
ATOM 25208 O O . GLY A 1 65 ? 9.850 1.261 -14.972 1.00 0.00 66 GLY A O 9
ATOM 25212 N N . LYS A 1 66 ? 8.789 -0.708 -14.668 1.00 0.00 67 LYS A N 9
ATOM 25213 C CA . LYS A 1 66 ? 7.516 -0.288 -15.251 1.00 0.00 67 LYS A CA 9
ATOM 25214 C C . LYS A 1 66 ? 6.596 0.271 -14.169 1.00 0.00 67 LYS A C 9
ATOM 25215 O O . LYS A 1 66 ? 6.077 -0.477 -13.339 1.00 0.00 67 LYS A O 9
ATOM 25230 N N . PHE A 1 67 ? 6.395 1.585 -14.204 1.00 0.00 68 PHE A N 9
ATOM 25231 C CA . PHE A 1 67 ? 5.455 2.311 -13.355 1.00 0.00 68 PHE A CA 9
ATOM 25232 C C . PHE A 1 67 ? 4.757 3.413 -14.161 1.00 0.00 68 PHE A C 9
ATOM 25233 O O . PHE A 1 67 ? 5.350 3.993 -15.077 1.00 0.00 68 PHE A O 9
ATOM 25249 N N . GLN A 1 68 ? 3.510 3.719 -13.808 1.00 0.00 69 GLN A N 9
ATOM 25250 C CA . GLN A 1 68 ? 2.793 4.899 -14.295 1.00 0.00 69 GLN A CA 9
ATOM 25251 C C . GLN A 1 68 ? 1.593 5.181 -13.384 1.00 0.00 69 GLN A C 9
ATOM 25252 O O . GLN A 1 68 ? 0.852 4.269 -13.013 1.00 0.00 69 GLN A O 9
ATOM 25264 N N . GLU A 1 69 ? 1.368 6.452 -13.062 1.00 0.00 70 GLU A N 9
ATOM 25265 C CA . GLU A 1 69 ? 0.114 6.917 -12.467 1.00 0.00 70 GLU A CA 9
ATOM 25266 C C . GLU A 1 69 ? -0.877 7.268 -13.589 1.00 0.00 70 GLU A C 9
ATOM 25267 O O . GLU A 1 69 ? -0.681 8.227 -14.342 1.00 0.00 70 GLU A O 9
ATOM 25277 N N . LEU A 1 70 ? -1.933 6.471 -13.742 1.00 0.00 71 LEU A N 9
ATOM 25278 C CA . LEU A 1 70 ? -3.038 6.823 -14.628 1.00 0.00 71 LEU A CA 9
ATOM 25279 C C . LEU A 1 70 ? -3.764 8.051 -14.059 1.00 0.00 71 LEU A C 9
ATOM 25280 O O . LEU A 1 70 ? -4.178 8.063 -12.894 1.00 0.00 71 LEU A O 9
ATOM 25295 N N . ALA A 1 71 ? -3.893 9.087 -14.890 1.00 0.00 72 ALA A N 9
ATOM 25296 C CA . ALA A 1 71 ? -4.566 10.343 -14.560 1.00 0.00 72 ALA A CA 9
ATOM 25297 C C . ALA A 1 71 ? -5.991 10.115 -14.020 1.00 0.00 72 ALA A C 9
ATOM 25298 O O . ALA A 1 71 ? -6.654 9.158 -14.417 1.00 0.00 72 ALA A O 9
ATOM 25305 N N . GLN A 1 72 ? -6.474 11.012 -13.149 1.00 0.00 73 GLN A N 9
ATOM 25306 C CA . GLN A 1 72 ? -7.746 10.860 -12.413 1.00 0.00 73 GLN A CA 9
ATOM 25307 C C . GLN A 1 72 ? -9.000 10.668 -13.302 1.00 0.00 73 GLN A C 9
ATOM 25308 O O . GLN A 1 72 ? -10.038 10.226 -12.808 1.00 0.00 73 GLN A O 9
ATOM 25320 N N . GLY A 1 73 ? -8.904 10.965 -14.604 1.00 0.00 74 GLY A N 9
ATOM 25321 C CA . GLY A 1 73 ? -9.889 10.642 -15.638 1.00 0.00 74 GLY A CA 9
ATOM 25322 C C . GLY A 1 73 ? -9.261 10.580 -17.035 1.00 0.00 74 GLY A C 9
ATOM 25323 O O . GLY A 1 73 ? -8.938 11.626 -17.601 1.00 0.00 74 GLY A O 9
ATOM 25327 N N . SER A 1 74 ? -9.065 9.369 -17.574 1.00 0.00 75 SER A N 9
ATOM 25328 C CA . SER A 1 74 ? -8.558 9.096 -18.936 1.00 0.00 75 SER A CA 9
ATOM 25329 C C . SER A 1 74 ? -8.609 7.598 -19.280 1.00 0.00 75 SER A C 9
ATOM 25330 O O . SER A 1 74 ? -8.614 6.745 -18.389 1.00 0.00 75 SER A O 9
ATOM 25337 N N . THR A 1 75 ? -8.564 7.263 -20.572 1.00 0.00 76 THR A N 9
ATOM 25338 C CA . THR A 1 75 ? -8.604 5.878 -21.092 1.00 0.00 76 THR A CA 9
ATOM 25339 C C . THR A 1 75 ? -7.284 5.503 -21.767 1.00 0.00 76 THR A C 9
ATOM 25340 O O . THR A 1 75 ? -6.642 6.342 -22.405 1.00 0.00 76 THR A O 9
ATOM 25351 N N . ASN A 1 76 ? -6.865 4.242 -21.613 1.00 0.00 77 ASN A N 9
ATOM 25352 C CA . ASN A 1 76 ? -5.506 3.777 -21.896 1.00 0.00 77 ASN A CA 9
ATOM 25353 C C . ASN A 1 76 ? -5.553 2.377 -22.539 1.00 0.00 77 ASN A C 9
ATOM 25354 O O . ASN A 1 76 ? -5.930 1.399 -21.893 1.00 0.00 77 ASN A O 9
ATOM 25364 N N . ASN A 1 77 ? -5.167 2.278 -23.814 1.00 0.00 78 ASN A N 9
ATOM 25365 C CA . ASN A 1 77 ? -5.337 1.072 -24.647 1.00 0.00 78 ASN A CA 9
ATOM 25366 C C . ASN A 1 77 ? -4.018 0.613 -25.288 1.00 0.00 78 ASN A C 9
ATOM 25367 O O . ASN A 1 77 ? -3.771 -0.574 -25.493 1.00 0.00 78 ASN A O 9
ATOM 25377 N N . ASP A 1 78 ? -3.167 1.585 -25.599 1.00 0.00 79 ASP A N 9
ATOM 25378 C CA . ASP A 1 78 ? -1.792 1.466 -26.058 1.00 0.00 79 ASP A CA 9
ATOM 25379 C C . ASP A 1 78 ? -0.836 1.624 -24.868 1.00 0.00 79 ASP A C 9
ATOM 25380 O O . ASP A 1 78 ? 0.010 2.522 -24.822 1.00 0.00 79 ASP A O 9
ATOM 25388 N N . LEU A 1 79 ? -0.990 0.735 -23.878 1.00 0.00 80 LEU A N 9
ATOM 25389 C CA . LEU A 1 79 ? -0.061 0.547 -22.759 1.00 0.00 80 LEU A CA 9
ATOM 25390 C C . LEU A 1 79 ? 1.298 -0.014 -23.235 1.00 0.00 80 LEU A C 9
ATOM 25391 O O . LEU A 1 79 ? 1.773 -1.022 -22.731 1.00 0.00 80 LEU A O 9
ATOM 25406 N N . THR A 1 80 ? 1.942 0.609 -24.221 1.00 0.00 81 THR A N 9
ATOM 25407 C CA . THR A 1 80 ? 3.280 0.238 -24.720 1.00 0.00 81 THR A CA 9
ATOM 25408 C C . THR A 1 80 ? 4.345 0.384 -23.633 1.00 0.00 81 THR A C 9
ATOM 25409 O O . THR A 1 80 ? 5.170 -0.516 -23.444 1.00 0.00 81 THR A O 9
ATOM 25420 N N . SER A 1 81 ? 4.283 1.476 -22.859 1.00 0.00 82 SER A N 9
ATOM 25421 C CA . SER A 1 81 ? 5.124 1.679 -21.670 1.00 0.00 82 SER A CA 9
ATOM 25422 C C . SER A 1 81 ? 4.934 0.591 -20.610 1.00 0.00 82 SER A C 9
ATOM 25423 O O . SER A 1 81 ? 5.887 0.296 -19.903 1.00 0.00 82 SER A O 9
ATOM 25430 N N . ILE A 1 82 ? 3.755 -0.042 -20.525 1.00 0.00 83 ILE A N 9
ATOM 25431 C CA . ILE A 1 82 ? 3.397 -1.105 -19.562 1.00 0.00 83 ILE A CA 9
ATOM 25432 C C . ILE A 1 82 ? 2.807 -2.299 -20.346 1.00 0.00 83 ILE A C 9
ATOM 25433 O O . ILE A 1 82 ? 1.675 -2.743 -20.148 1.00 0.00 83 ILE A O 9
ATOM 25448 N N . ASN A 1 83 ? 3.589 -2.779 -21.325 1.00 0.00 84 ASN A N 9
ATOM 25449 C CA . ASN A 1 83 ? 3.217 -3.879 -22.232 1.00 0.00 84 ASN A CA 9
ATOM 25450 C C . ASN A 1 83 ? 3.040 -5.233 -21.513 1.00 0.00 84 ASN A C 9
ATOM 25451 O O . ASN A 1 83 ? 2.417 -6.154 -22.044 1.00 0.00 84 ASN A O 9
ATOM 25461 N N . GLY A 1 84 ? 3.543 -5.317 -20.283 1.00 0.00 85 GLY A N 9
ATOM 25462 C CA . GLY A 1 84 ? 3.085 -6.239 -19.255 1.00 0.00 85 GLY A CA 9
ATOM 25463 C C . GLY A 1 84 ? 2.794 -5.475 -17.964 1.00 0.00 85 GLY A C 9
ATOM 25464 O O . GLY A 1 84 ? 3.370 -4.411 -17.719 1.00 0.00 85 GLY A O 9
ATOM 25468 N N . LEU A 1 85 ? 1.908 -6.029 -17.140 1.00 0.00 86 LEU A N 9
ATOM 25469 C CA . LEU A 1 85 ? 1.567 -5.561 -15.796 1.00 0.00 86 LEU A CA 9
ATOM 25470 C C . LEU A 1 85 ? 1.812 -6.711 -14.803 1.00 0.00 86 LEU A C 9
ATOM 25471 O O . LEU A 1 85 ? 1.653 -7.884 -15.157 1.00 0.00 86 LEU A O 9
ATOM 25486 N N . SER A 1 86 ? 2.155 -6.361 -13.558 1.00 0.00 87 SER A N 9
ATOM 25487 C CA . SER A 1 86 ? 2.245 -7.317 -12.448 1.00 0.00 87 SER A CA 9
ATOM 25488 C C . SER A 1 86 ? 1.268 -6.998 -11.316 1.00 0.00 87 SER A C 9
ATOM 25489 O O . SER A 1 86 ? 0.641 -7.916 -10.790 1.00 0.00 87 SER A O 9
ATOM 25496 N N . LYS A 1 87 ? 1.124 -5.718 -10.937 1.00 0.00 88 LYS A N 9
ATOM 25497 C CA . LYS A 1 87 ? 0.258 -5.257 -9.839 1.00 0.00 88 LYS A CA 9
ATOM 25498 C C . LYS A 1 87 ? -0.446 -3.939 -10.186 1.00 0.00 88 LYS A C 9
ATOM 25499 O O . LYS A 1 87 ? 0.048 -3.156 -11.004 1.00 0.00 88 LYS A O 9
ATOM 25514 N N . PHE A 1 88 ? -1.577 -3.682 -9.529 1.00 0.00 89 PHE A N 9
ATOM 25515 C CA . PHE A 1 88 ? -2.383 -2.472 -9.713 1.00 0.00 89 PHE A CA 9
ATOM 25516 C C . PHE A 1 88 ? -3.046 -2.034 -8.400 1.00 0.00 89 PHE A C 9
ATOM 25517 O O . PHE A 1 88 ? -3.419 -2.857 -7.560 1.00 0.00 89 PHE A O 9
ATOM 25533 N N . GLN A 1 89 ? -3.273 -0.731 -8.253 1.00 0.00 90 GLN A N 9
ATOM 25534 C CA . GLN A 1 89 ? -4.039 -0.145 -7.155 1.00 0.00 90 GLN A CA 9
ATOM 25535 C C . GLN A 1 89 ? -4.962 0.971 -7.664 1.00 0.00 90 GLN A C 9
ATOM 25536 O O . GLN A 1 89 ? -4.535 1.880 -8.381 1.00 0.00 90 GLN A O 9
ATOM 25548 N N . VAL A 1 90 ? -6.239 0.892 -7.282 1.00 0.00 91 VAL A N 9
ATOM 25549 C CA . VAL A 1 90 ? -7.277 1.884 -7.594 1.00 0.00 91 VAL A CA 9
ATOM 25550 C C . VAL A 1 90 ? -7.609 2.675 -6.335 1.00 0.00 91 VAL A C 9
ATOM 25551 O O . VAL A 1 90 ? -7.995 2.115 -5.306 1.00 0.00 91 VAL A O 9
ATOM 25564 N N . LEU A 1 91 ? -7.507 3.998 -6.436 1.00 0.00 92 LEU A N 9
ATOM 25565 C CA . LEU A 1 91 ? -7.705 4.938 -5.342 1.00 0.00 92 LEU A CA 9
ATOM 25566 C C . LEU A 1 91 ? -8.780 5.993 -5.715 1.00 0.00 92 LEU A C 9
ATOM 25567 O O . LEU A 1 91 ? -8.927 6.349 -6.882 1.00 0.00 92 LEU A O 9
ATOM 25582 N N . PRO A 1 92 ? -9.568 6.500 -4.751 1.00 0.00 93 PRO A N 9
ATOM 25583 C CA . PRO A 1 92 ? -10.552 7.560 -4.965 1.00 0.00 93 PRO A CA 9
ATOM 25584 C C . PRO A 1 92 ? -9.935 8.928 -5.296 1.00 0.00 93 PRO A C 9
ATOM 25585 O O . PRO A 1 92 ? -8.721 9.095 -5.355 1.00 0.00 93 PRO A O 9
ATOM 25593 N N . GLY A 1 93 ? -10.789 9.944 -5.440 1.00 0.00 94 GLY A N 9
ATOM 25594 C CA . GLY A 1 93 ? -10.429 11.361 -5.591 1.00 0.00 94 GLY A CA 9
ATOM 25595 C C . GLY A 1 93 ? -9.965 12.033 -4.291 1.00 0.00 94 GLY A C 9
ATOM 25596 O O . GLY A 1 93 ? -9.898 13.260 -4.210 1.00 0.00 94 GLY A O 9
ATOM 25600 N N . ALA A 1 94 ? -9.648 11.221 -3.278 1.00 0.00 95 ALA A N 9
ATOM 25601 C CA . ALA A 1 94 ? -9.092 11.616 -1.990 1.00 0.00 95 ALA A CA 9
ATOM 25602 C C . ALA A 1 94 ? -7.672 11.055 -1.827 1.00 0.00 95 ALA A C 9
ATOM 25603 O O . ALA A 1 94 ? -6.756 11.802 -1.488 1.00 0.00 95 ALA A O 9
ATOM 25610 N N . PHE A 1 95 ? -7.476 9.761 -2.111 1.00 0.00 96 PHE A N 9
ATOM 25611 C CA . PHE A 1 95 ? -6.199 9.061 -1.952 1.00 0.00 96 PHE A CA 9
ATOM 25612 C C . PHE A 1 95 ? -5.367 9.115 -3.255 1.00 0.00 96 PHE A C 9
ATOM 25613 O O . PHE A 1 95 ? -5.901 9.305 -4.346 1.00 0.00 96 PHE A O 9
ATOM 25629 N N . GLN A 1 96 ? -4.049 8.939 -3.157 1.00 0.00 97 GLN A N 9
ATOM 25630 C CA . GLN A 1 96 ? -3.094 9.050 -4.280 1.00 0.00 97 GLN A CA 9
ATOM 25631 C C . GLN A 1 96 ? -2.201 7.815 -4.395 1.00 0.00 97 GLN A C 9
ATOM 25632 O O . GLN A 1 96 ? -1.889 7.341 -5.488 1.00 0.00 97 GLN A O 9
ATOM 25644 N N . TRP A 1 97 ? -1.830 7.278 -3.238 1.00 0.00 98 TRP A N 9
ATOM 25645 C CA . TRP A 1 97 ? -1.058 6.063 -3.049 1.00 0.00 98 TRP A CA 9
ATOM 25646 C C . TRP A 1 97 ? -1.625 5.325 -1.837 1.00 0.00 98 TRP A C 9
ATOM 25647 O O . TRP A 1 97 ? -2.411 5.869 -1.053 1.00 0.00 98 TRP A O 9
ATOM 25667 N N . ALA A 1 98 ? -1.217 4.076 -1.679 1.00 0.00 99 ALA A N 9
ATOM 25668 C CA . ALA A 1 98 ? -1.499 3.302 -0.487 1.00 0.00 99 ALA A CA 9
ATOM 25669 C C . ALA A 1 98 ? -0.301 2.425 -0.146 1.00 0.00 99 ALA A C 9
ATOM 25670 O O . ALA A 1 98 ? 0.546 2.136 -0.993 1.00 0.00 99 ALA A O 9
ATOM 25677 N N . VAL A 1 99 ? -0.247 2.000 1.107 1.00 0.00 100 VAL A N 9
ATOM 25678 C CA . VAL A 1 99 ? 0.859 1.227 1.661 1.00 0.00 100 VAL A CA 9
ATOM 25679 C C . VAL A 1 99 ? 0.306 0.043 2.427 1.00 0.00 100 VAL A C 9
ATOM 25680 O O . VAL A 1 99 ? -0.590 0.201 3.254 1.00 0.00 100 VAL A O 9
ATOM 25693 N N . ASP A 1 100 ? 0.837 -1.138 2.133 1.00 0.00 101 ASP A N 9
ATOM 25694 C CA . ASP A 1 100 ? 0.560 -2.356 2.872 1.00 0.00 101 ASP A CA 9
ATOM 25695 C C . ASP A 1 100 ? 1.465 -2.400 4.111 1.00 0.00 101 ASP A C 9
ATOM 25696 O O . ASP A 1 100 ? 2.689 -2.306 3.986 1.00 0.00 101 ASP A O 9
ATOM 25704 N N . VAL A 1 101 ? 0.884 -2.602 5.292 1.00 0.00 102 VAL A N 9
ATOM 25705 C CA . VAL A 1 101 ? 1.623 -2.943 6.520 1.00 0.00 102 VAL A CA 9
ATOM 25706 C C . VAL A 1 101 ? 1.144 -4.303 7.038 1.00 0.00 102 VAL A C 9
ATOM 25707 O O . VAL A 1 101 ? -0.030 -4.641 6.912 1.00 0.00 102 VAL A O 9
ATOM 25720 N N . LYS A 1 102 ? 2.043 -5.107 7.610 1.00 0.00 103 LYS A N 9
ATOM 25721 C CA . LYS A 1 102 ? 1.697 -6.370 8.285 1.00 0.00 103 LYS A CA 9
ATOM 25722 C C . LYS A 1 102 ? 2.607 -6.580 9.483 1.00 0.00 103 LYS A C 9
ATOM 25723 O O . LYS A 1 102 ? 3.821 -6.392 9.382 1.00 0.00 103 LYS A O 9
ATOM 25738 N N . ILE A 1 103 ? 2.016 -6.953 10.615 1.00 0.00 104 ILE A N 9
ATOM 25739 C CA . ILE A 1 103 ? 2.765 -7.344 11.810 1.00 0.00 104 ILE A CA 9
ATOM 25740 C C . ILE A 1 103 ? 3.284 -8.779 11.679 1.00 0.00 104 ILE A C 9
ATOM 25741 O O . ILE A 1 103 ? 2.664 -9.630 11.038 1.00 0.00 104 ILE A O 9
ATOM 25756 N N . VAL A 1 104 ? 4.432 -9.028 12.301 1.00 0.00 105 VAL A N 9
ATOM 25757 C CA . VAL A 1 104 ? 5.138 -10.311 12.351 1.00 0.00 105 VAL A CA 9
ATOM 25758 C C . VAL A 1 104 ? 5.731 -10.455 13.748 1.00 0.00 105 VAL A C 9
ATOM 25759 O O . VAL A 1 104 ? 6.518 -9.622 14.207 1.00 0.00 105 VAL A O 9
ATOM 25772 N N . ASN A 1 105 ? 5.326 -11.510 14.444 1.00 0.00 106 ASN A N 9
ATOM 25773 C CA . ASN A 1 105 ? 5.826 -11.836 15.772 1.00 0.00 106 ASN A CA 9
ATOM 25774 C C . ASN A 1 105 ? 7.299 -12.285 15.701 1.00 0.00 106 ASN A C 9
ATOM 25775 O O . ASN A 1 105 ? 7.597 -13.361 15.174 1.00 0.00 106 ASN A O 9
ATOM 25785 N N . LYS A 1 106 ? 8.225 -11.470 16.228 1.00 0.00 107 LYS A N 9
ATOM 25786 C CA . LYS A 1 106 ? 9.671 -11.773 16.287 1.00 0.00 107 LYS A CA 9
ATOM 25787 C C . LYS A 1 106 ? 10.131 -12.163 17.704 1.00 0.00 107 LYS A C 9
ATOM 25788 O O . LYS A 1 106 ? 11.329 -12.147 17.993 1.00 0.00 107 LYS A O 9
ATOM 25803 N N . VAL A 1 107 ? 9.188 -12.565 18.569 1.00 0.00 108 VAL A N 9
ATOM 25804 C CA . VAL A 1 107 ? 9.443 -13.047 19.940 1.00 0.00 108 VAL A CA 9
ATOM 25805 C C . VAL A 1 107 ? 8.806 -14.416 20.183 1.00 0.00 108 VAL A C 9
ATOM 25806 O O . VAL A 1 107 ? 9.522 -15.409 20.320 1.00 0.00 108 VAL A O 9
ATOM 25819 N N . ASN A 1 108 ? 7.474 -14.490 20.234 1.00 0.00 109 ASN A N 9
ATOM 25820 C CA . ASN A 1 108 ? 6.745 -15.729 20.508 1.00 0.00 109 ASN A CA 9
ATOM 25821 C C . ASN A 1 108 ? 6.472 -16.466 19.184 1.00 0.00 109 ASN A C 9
ATOM 25822 O O . ASN A 1 108 ? 6.007 -15.863 18.217 1.00 0.00 109 ASN A O 9
ATOM 25832 N N . SER A 1 109 ? 6.699 -17.781 19.126 1.00 0.00 110 SER A N 9
ATOM 25833 C CA . SER A 1 109 ? 6.430 -18.602 17.924 1.00 0.00 110 SER A CA 9
ATOM 25834 C C . SER A 1 109 ? 4.933 -18.971 17.779 1.00 0.00 110 SER A C 9
ATOM 25835 O O . SER A 1 109 ? 4.563 -20.060 17.332 1.00 0.00 110 SER A O 9
ATOM 25842 N N . THR A 1 110 ? 4.063 -18.040 18.188 1.00 0.00 111 THR A N 9
ATOM 25843 C CA . THR A 1 110 ? 2.599 -18.154 18.305 1.00 0.00 111 THR A CA 9
ATOM 25844 C C . THR A 1 110 ? 1.965 -16.852 17.791 1.00 0.00 111 THR A C 9
ATOM 25845 O O . THR A 1 110 ? 1.219 -16.156 18.481 1.00 0.00 111 THR A O 9
ATOM 25856 N N . ALA A 1 111 ? 2.341 -16.458 16.570 1.00 0.00 112 ALA A N 9
ATOM 25857 C CA . ALA A 1 111 ? 1.652 -15.415 15.813 1.00 0.00 112 ALA A CA 9
ATOM 25858 C C . ALA A 1 111 ? 0.164 -15.775 15.597 1.00 0.00 112 ALA A C 9
ATOM 25859 O O . ALA A 1 111 ? -0.189 -16.944 15.417 1.00 0.00 112 ALA A O 9
ATOM 25866 N N . GLY A 1 112 ? -0.703 -14.759 15.622 1.00 0.00 113 GLY A N 9
ATOM 25867 C CA . GLY A 1 112 ? -2.166 -14.881 15.474 1.00 0.00 113 GLY A CA 9
ATOM 25868 C C . GLY A 1 112 ? -2.976 -14.189 16.585 1.00 0.00 113 GLY A C 9
ATOM 25869 O O . GLY A 1 112 ? -4.198 -14.344 16.640 1.00 0.00 113 GLY A O 9
ATOM 25873 N N . SER A 1 113 ? -2.301 -13.452 17.478 1.00 0.00 114 SER A N 9
ATOM 25874 C CA . SER A 1 113 ? -2.794 -13.053 18.812 1.00 0.00 114 SER A CA 9
ATOM 25875 C C . SER A 1 113 ? -2.389 -11.617 19.211 1.00 0.00 114 SER A C 9
ATOM 25876 O O . SER A 1 113 ? -2.288 -11.275 20.391 1.00 0.00 114 SER A O 9
ATOM 25883 N N . TYR A 1 114 ? -2.150 -10.765 18.212 1.00 0.00 115 TYR A N 9
ATOM 25884 C CA . TYR A 1 114 ? -1.728 -9.368 18.346 1.00 0.00 115 TYR A CA 9
ATOM 25885 C C . TYR A 1 114 ? -2.650 -8.484 17.510 1.00 0.00 115 TYR A C 9
ATOM 25886 O O . TYR A 1 114 ? -2.917 -8.832 16.364 1.00 0.00 115 TYR A O 9
ATOM 25903 N N . GLU A 1 115 ? -3.082 -7.339 18.043 1.00 0.00 116 GLU A N 9
ATOM 25904 C CA . GLU A 1 115 ? -3.876 -6.329 17.329 1.00 0.00 116 GLU A CA 9
ATOM 25905 C C . GLU A 1 115 ? -3.076 -5.036 17.211 1.00 0.00 116 GLU A C 9
ATOM 25906 O O . GLU A 1 115 ? -2.717 -4.442 18.226 1.00 0.00 116 GLU A O 9
ATOM 25916 N N . MET A 1 116 ? -2.854 -4.581 15.979 1.00 0.00 117 MET A N 9
ATOM 25917 C CA . MET A 1 116 ? -2.285 -3.268 15.683 1.00 0.00 117 MET A CA 9
ATOM 25918 C C . MET A 1 116 ? -3.374 -2.321 15.179 1.00 0.00 117 MET A C 9
ATOM 25919 O O . MET A 1 116 ? -4.286 -2.720 14.451 1.00 0.00 117 MET A O 9
ATOM 25931 N N . THR A 1 117 ? -3.241 -1.052 15.546 1.00 0.00 118 THR A N 9
ATOM 25932 C CA . THR A 1 117 ? -4.138 0.033 15.157 1.00 0.00 118 THR A CA 9
ATOM 25933 C C . THR A 1 117 ? -3.273 1.235 14.813 1.00 0.00 118 THR A C 9
ATOM 25934 O O . THR A 1 117 ? -2.663 1.854 15.691 1.00 0.00 118 THR A O 9
ATOM 25945 N N . ILE A 1 118 ? -3.173 1.533 13.517 1.00 0.00 119 ILE A N 9
ATOM 25946 C CA . ILE A 1 118 ? -2.406 2.670 13.005 1.00 0.00 119 ILE A CA 9
ATOM 25947 C C . ILE A 1 118 ? -3.368 3.798 12.602 1.00 0.00 119 ILE A C 9
ATOM 25948 O O . ILE A 1 118 ? -4.367 3.573 11.911 1.00 0.00 119 ILE A O 9
ATOM 25963 N N . THR A 1 119 ? -3.061 5.011 13.061 1.00 0.00 120 THR A N 9
ATOM 25964 C CA . THR A 1 119 ? -3.890 6.218 12.932 1.00 0.00 120 THR A CA 9
ATOM 25965 C C . THR A 1 119 ? -3.027 7.362 12.378 1.00 0.00 120 THR A C 9
ATOM 25966 O O . THR A 1 119 ? -2.411 8.107 13.149 1.00 0.00 120 THR A O 9
ATOM 25977 N N . PRO A 1 120 ? -2.905 7.477 11.043 1.00 0.00 121 PRO A N 9
ATOM 25978 C CA . PRO A 1 120 ? -2.210 8.584 10.391 1.00 0.00 121 PRO A CA 9
ATOM 25979 C C . PRO A 1 120 ? -2.966 9.911 10.536 1.00 0.00 121 PRO A C 9
ATOM 25980 O O . PRO A 1 120 ? -4.159 9.909 10.846 1.00 0.00 121 PRO A O 9
ATOM 25988 N N . TYR A 1 121 ? -2.274 11.028 10.274 1.00 0.00 122 TYR A N 9
ATOM 25989 C CA . TYR A 1 121 ? -2.758 12.421 10.319 1.00 0.00 122 TYR A CA 9
ATOM 25990 C C . TYR A 1 121 ? -4.245 12.590 9.953 1.00 0.00 122 TYR A C 9
ATOM 25991 O O . TYR A 1 121 ? -4.585 12.681 8.775 1.00 0.00 122 TYR A O 9
ATOM 26008 N N . GLN A 1 122 ? -5.122 12.593 10.969 1.00 0.00 123 GLN A N 9
ATOM 26009 C CA . GLN A 1 122 ? -6.596 12.588 10.889 1.00 0.00 123 GLN A CA 9
ATOM 26010 C C . GLN A 1 122 ? -7.220 11.801 9.704 1.00 0.00 123 GLN A C 9
ATOM 26011 O O . GLN A 1 122 ? -8.244 12.202 9.145 1.00 0.00 123 GLN A O 9
ATOM 26023 N N . VAL A 1 123 ? -6.615 10.672 9.318 1.00 0.00 124 VAL A N 9
ATOM 26024 C CA . VAL A 1 123 ? -7.048 9.798 8.208 1.00 0.00 124 VAL A CA 9
ATOM 26025 C C . VAL A 1 123 ? -7.724 8.544 8.763 1.00 0.00 124 VAL A C 9
ATOM 26026 O O . VAL A 1 123 ? -7.487 8.153 9.907 1.00 0.00 124 VAL A O 9
ATOM 26039 N N . ASP A 1 124 ? -8.584 7.924 7.949 1.00 0.00 125 ASP A N 9
ATOM 26040 C CA . ASP A 1 124 ? -9.312 6.689 8.250 1.00 0.00 125 ASP A CA 9
ATOM 26041 C C . ASP A 1 124 ? -8.381 5.589 8.800 1.00 0.00 125 ASP A C 9
ATOM 26042 O O . ASP A 1 124 ? -7.644 4.947 8.042 1.00 0.00 125 ASP A O 9
ATOM 26050 N N . LYS A 1 125 ? -8.374 5.409 10.130 1.00 0.00 126 LYS A N 9
ATOM 26051 C CA . LYS A 1 125 ? -7.564 4.387 10.804 1.00 0.00 126 LYS A CA 9
ATOM 26052 C C . LYS A 1 125 ? -7.914 2.986 10.314 1.00 0.00 126 LYS A C 9
ATOM 26053 O O . LYS A 1 125 ? -8.977 2.736 9.736 1.00 0.00 126 LYS A O 9
ATOM 26068 N N . VAL A 1 126 ? -7.036 2.050 10.635 1.00 0.00 127 VAL A N 9
ATOM 26069 C CA . VAL A 1 126 ? -7.200 0.642 10.294 1.00 0.00 127 VAL A CA 9
ATOM 26070 C C . VAL A 1 126 ? -6.667 -0.212 11.435 1.00 0.00 127 VAL A C 9
ATOM 26071 O O . VAL A 1 126 ? -5.618 0.075 12.019 1.00 0.00 127 VAL A O 9
ATOM 26084 N N . ALA A 1 127 ? -7.434 -1.246 11.766 1.00 0.00 128 ALA A N 9
ATOM 26085 C CA . ALA A 1 127 ? -7.143 -2.182 12.836 1.00 0.00 128 ALA A CA 9
ATOM 26086 C C . ALA A 1 127 ? -7.066 -3.587 12.239 1.00 0.00 128 ALA A C 9
ATOM 26087 O O . ALA A 1 127 ? -8.010 -4.049 11.590 1.00 0.00 128 ALA A O 9
ATOM 26094 N N . CYS A 1 128 ? -5.937 -4.258 12.446 1.00 0.00 129 CYS A N 9
ATOM 26095 C CA . CYS A 1 128 ? -5.709 -5.616 11.964 1.00 0.00 129 CYS A CA 9
ATOM 26096 C C . CYS A 1 128 ? -5.008 -6.463 13.020 1.00 0.00 129 CYS A C 9
ATOM 26097 O O . CYS A 1 128 ? -4.486 -5.949 14.014 1.00 0.00 129 CYS A O 9
ATOM 26104 N N . LYS A 1 129 ? -4.980 -7.773 12.773 1.00 0.00 130 LYS A N 9
ATOM 26105 C CA . LYS A 1 129 ? -4.352 -8.762 13.644 1.00 0.00 130 LYS A CA 9
ATOM 26106 C C . LYS A 1 129 ? -3.474 -9.705 12.828 1.00 0.00 130 LYS A C 9
ATOM 26107 O O . LYS A 1 129 ? -3.686 -9.862 11.627 1.00 0.00 130 LYS A O 9
ATOM 26122 N N . ASP A 1 130 ? -2.481 -10.308 13.482 1.00 0.00 131 ASP A N 9
ATOM 26123 C CA . ASP A 1 130 ? -1.470 -11.186 12.869 1.00 0.00 131 ASP A CA 9
ATOM 26124 C C . ASP A 1 130 ? -2.105 -12.189 11.881 1.00 0.00 131 ASP A C 9
ATOM 26125 O O . ASP A 1 130 ? -2.937 -13.014 12.272 1.00 0.00 131 ASP A O 9
ATOM 26133 N N . GLY A 1 131 ? -1.747 -12.088 10.595 1.00 0.00 132 GLY A N 9
ATOM 26134 C CA . GLY A 1 131 ? -2.398 -12.837 9.507 1.00 0.00 132 GLY A CA 9
ATOM 26135 C C . GLY A 1 131 ? -3.347 -12.007 8.630 1.00 0.00 132 GLY A C 9
ATOM 26136 O O . GLY A 1 131 ? -4.169 -12.577 7.909 1.00 0.00 132 GLY A O 9
ATOM 26140 N N . ASP A 1 132 ? -3.268 -10.675 8.693 1.00 0.00 133 ASP A N 9
ATOM 26141 C CA . ASP A 1 132 ? -4.034 -9.757 7.846 1.00 0.00 133 ASP A CA 9
ATOM 26142 C C . ASP A 1 132 ? -3.709 -9.882 6.344 1.00 0.00 133 ASP A C 9
ATOM 26143 O O . ASP A 1 132 ? -2.652 -10.373 5.937 1.00 0.00 133 ASP A O 9
ATOM 26151 N N . ASP A 1 133 ? -4.625 -9.388 5.511 1.00 0.00 134 ASP A N 9
ATOM 26152 C CA . ASP A 1 133 ? -4.508 -9.351 4.047 1.00 0.00 134 ASP A CA 9
ATOM 26153 C C . ASP A 1 133 ? -3.813 -8.071 3.548 1.00 0.00 134 ASP A C 9
ATOM 26154 O O . ASP A 1 133 ? -4.292 -7.395 2.633 1.00 0.00 134 ASP A O 9
ATOM 26162 N N . PHE A 1 134 ? -2.652 -7.766 4.146 1.00 0.00 135 PHE A N 9
ATOM 26163 C CA . PHE A 1 134 ? -1.783 -6.631 3.821 1.00 0.00 135 PHE A CA 9
ATOM 26164 C C . PHE A 1 134 ? -2.508 -5.286 4.000 1.00 0.00 135 PHE A C 9
ATOM 26165 O O . PHE A 1 134 ? -2.960 -4.698 3.016 1.00 0.00 135 PHE A O 9
ATOM 26181 N N . VAL A 1 135 ? -2.637 -4.812 5.251 1.00 0.00 136 VAL A N 9
ATOM 26182 C CA . VAL A 1 135 ? -3.306 -3.546 5.641 1.00 0.00 136 VAL A CA 9
ATOM 26183 C C . VAL A 1 135 ? -2.992 -2.406 4.687 1.00 0.00 136 VAL A C 9
ATOM 26184 O O . VAL A 1 135 ? -1.947 -1.772 4.797 1.00 0.00 136 VAL A O 9
ATOM 26197 N N . GLN A 1 136 ? -3.906 -2.159 3.753 1.00 0.00 137 GLN A N 9
ATOM 26198 C CA . GLN A 1 136 ? -3.797 -1.110 2.754 1.00 0.00 137 GLN A CA 9
ATOM 26199 C C . GLN A 1 136 ? -4.250 0.187 3.424 1.00 0.00 137 GLN A C 9
ATOM 26200 O O . GLN A 1 136 ? -5.450 0.423 3.573 1.00 0.00 137 GLN A O 9
ATOM 26212 N N . LEU A 1 137 ? -3.299 0.975 3.931 1.00 0.00 138 LEU A N 9
ATOM 26213 C CA . LEU A 1 137 ? -3.556 2.315 4.451 1.00 0.00 138 LEU A CA 9
ATOM 26214 C C . LEU A 1 137 ? -3.578 3.282 3.249 1.00 0.00 138 LEU A C 9
ATOM 26215 O O . LEU A 1 137 ? -2.532 3.479 2.620 1.00 0.00 138 LEU A O 9
ATOM 26230 N N . PRO A 1 138 ? -4.736 3.865 2.892 1.00 0.00 139 PRO A N 9
ATOM 26231 C CA . PRO A 1 138 ? -4.823 4.842 1.816 1.00 0.00 139 PRO A CA 9
ATOM 26232 C C . PRO A 1 138 ? -4.354 6.233 2.263 1.00 0.00 139 PRO A C 9
ATOM 26233 O O . PRO A 1 138 ? -4.734 6.708 3.336 1.00 0.00 139 PRO A O 9
ATOM 26241 N N . ILE A 1 139 ? -3.578 6.927 1.424 1.00 0.00 140 ILE A N 9
ATOM 26242 C CA . ILE A 1 139 ? -2.925 8.192 1.799 1.00 0.00 140 ILE A CA 9
ATOM 26243 C C . ILE A 1 139 ? -3.227 9.280 0.749 1.00 0.00 140 ILE A C 9
ATOM 26244 O O . ILE A 1 139 ? -3.066 9.031 -0.452 1.00 0.00 140 ILE A O 9
ATOM 26259 N N . PRO A 1 140 ? -3.709 10.471 1.169 1.00 0.00 141 PRO A N 9
ATOM 26260 C CA . PRO A 1 140 ? -4.072 11.559 0.261 1.00 0.00 141 PRO A CA 9
ATOM 26261 C C . PRO A 1 140 ? -2.860 12.259 -0.365 1.00 0.00 141 PRO A C 9
ATOM 26262 O O . PRO A 1 140 ? -1.711 11.976 -0.016 1.00 0.00 141 PRO A O 9
ATOM 26270 N N . LYS A 1 141 ? -3.105 13.197 -1.292 1.00 0.00 142 LYS A N 9
ATOM 26271 C CA . LYS A 1 141 ? -2.038 14.075 -1.800 1.00 0.00 142 LYS A CA 9
ATOM 26272 C C . LYS A 1 141 ? -1.440 14.891 -0.649 1.00 0.00 142 LYS A C 9
ATOM 26273 O O . LYS A 1 141 ? -2.171 15.476 0.154 1.00 0.00 142 LYS A O 9
ATOM 26288 N N . LEU A 1 142 ? -0.113 14.966 -0.610 1.00 0.00 143 LEU A N 9
ATOM 26289 C CA . LEU A 1 142 ? 0.657 15.799 0.313 1.00 0.00 143 LEU A CA 9
ATOM 26290 C C . LEU A 1 142 ? 1.603 16.689 -0.505 1.00 0.00 143 LEU A C 9
ATOM 26291 O O . LEU A 1 142 ? 2.102 16.268 -1.552 1.00 0.00 143 LEU A O 9
ATOM 26306 N N . THR A 1 143 ? 1.853 17.909 -0.026 1.00 0.00 144 THR A N 9
ATOM 26307 C CA . THR A 1 143 ? 2.661 18.918 -0.729 1.00 0.00 144 THR A CA 9
ATOM 26308 C C . THR A 1 143 ? 3.709 19.518 0.224 1.00 0.00 144 THR A C 9
ATOM 26309 O O . THR A 1 143 ? 3.335 20.000 1.299 1.00 0.00 144 THR A O 9
ATOM 26320 N N . PRO A 1 144 ? 5.008 19.518 -0.147 1.00 0.00 145 PRO A N 9
ATOM 26321 C CA . PRO A 1 144 ? 5.562 18.881 -1.348 1.00 0.00 145 PRO A CA 9
ATOM 26322 C C . PRO A 1 144 ? 5.444 17.345 -1.277 1.00 0.00 145 PRO A C 9
ATOM 26323 O O . PRO A 1 144 ? 5.358 16.790 -0.182 1.00 0.00 145 PRO A O 9
ATOM 26331 N N . PRO A 1 145 ? 5.428 16.626 -2.411 1.00 0.00 146 PRO A N 9
ATOM 26332 C CA . PRO A 1 145 ? 5.200 15.184 -2.396 1.00 0.00 146 PRO A CA 9
ATOM 26333 C C . PRO A 1 145 ? 6.360 14.390 -1.775 1.00 0.00 146 PRO A C 9
ATOM 26334 O O . PRO A 1 145 ? 6.124 13.321 -1.220 1.00 0.00 146 PRO A O 9
ATOM 26342 N N . ASP A 1 146 ? 7.590 14.923 -1.781 1.00 0.00 147 ASP A N 9
ATOM 26343 C CA . ASP A 1 146 ? 8.715 14.369 -1.010 1.00 0.00 147 ASP A CA 9
ATOM 26344 C C . ASP A 1 146 ? 8.609 14.598 0.517 1.00 0.00 147 ASP A C 9
ATOM 26345 O O . ASP A 1 146 ? 9.449 14.090 1.266 1.00 0.00 147 ASP A O 9
ATOM 26353 N N . SER A 1 147 ? 7.613 15.357 0.998 1.00 0.00 148 SER A N 9
ATOM 26354 C CA . SER A 1 147 ? 7.391 15.569 2.435 1.00 0.00 148 SER A CA 9
ATOM 26355 C C . SER A 1 147 ? 6.845 14.325 3.145 1.00 0.00 148 SER A C 9
ATOM 26356 O O . SER A 1 147 ? 6.272 13.410 2.544 1.00 0.00 148 SER A O 9
ATOM 26363 N N . GLU A 1 148 ? 7.014 14.315 4.464 1.00 0.00 149 GLU A N 9
ATOM 26364 C CA . GLU A 1 148 ? 6.590 13.239 5.359 1.00 0.00 149 GLU A CA 9
ATOM 26365 C C . GLU A 1 148 ? 5.303 13.594 6.135 1.00 0.00 149 GLU A C 9
ATOM 26366 O O . GLU A 1 148 ? 4.913 14.761 6.244 1.00 0.00 149 GLU A O 9
ATOM 26376 N N . ILE A 1 149 ? 4.647 12.574 6.690 1.00 0.00 150 ILE A N 9
ATOM 26377 C CA . ILE A 1 149 ? 3.356 12.638 7.389 1.00 0.00 150 ILE A CA 9
ATOM 26378 C C . ILE A 1 149 ? 3.485 11.944 8.751 1.00 0.00 150 ILE A C 9
ATOM 26379 O O . ILE A 1 149 ? 4.018 10.834 8.861 1.00 0.00 150 ILE A O 9
ATOM 26394 N N . VAL A 1 150 ? 2.998 12.616 9.797 1.00 0.00 151 VAL A N 9
ATOM 26395 C CA . VAL A 1 150 ? 2.896 12.063 11.155 1.00 0.00 151 VAL A CA 9
ATOM 26396 C C . VAL A 1 150 ? 1.844 10.952 11.221 1.00 0.00 151 VAL A C 9
ATOM 26397 O O . VAL A 1 150 ? 0.734 11.086 10.697 1.00 0.00 151 VAL A O 9
ATOM 26410 N N . SER A 1 151 ? 2.175 9.854 11.897 1.00 0.00 152 SER A N 9
ATOM 26411 C CA . SER A 1 151 ? 1.253 8.746 12.149 1.00 0.00 152 SER A CA 9
ATOM 26412 C C . SER A 1 151 ? 1.485 8.138 13.528 1.00 0.00 152 SER A C 9
ATOM 26413 O O . SER A 1 151 ? 2.594 8.156 14.059 1.00 0.00 152 SER A O 9
ATOM 26420 N N . HIS A 1 152 ? 0.424 7.604 14.122 1.00 0.00 153 HIS A N 9
ATOM 26421 C CA . HIS A 1 152 ? 0.419 7.018 15.458 1.00 0.00 153 HIS A CA 9
ATOM 26422 C C . HIS A 1 152 ? 0.192 5.509 15.348 1.00 0.00 153 HIS A C 9
ATOM 26423 O O . HIS A 1 152 ? -0.667 5.067 14.584 1.00 0.00 153 HIS A O 9
ATOM 26436 N N . LEU A 1 153 ? 0.948 4.720 16.116 1.00 0.00 154 LEU A N 9
ATOM 26437 C CA . LEU A 1 153 ? 0.890 3.259 16.105 1.00 0.00 154 LEU A CA 9
ATOM 26438 C C . LEU A 1 153 ? 0.745 2.753 17.536 1.00 0.00 154 LEU A C 9
ATOM 26439 O O . LEU A 1 153 ? 1.629 2.922 18.381 1.00 0.00 154 LEU A O 9
ATOM 26454 N N . THR A 1 154 ? -0.365 2.062 17.774 1.00 0.00 155 THR A N 9
ATOM 26455 C CA . THR A 1 154 ? -0.618 1.345 19.020 1.00 0.00 155 THR A CA 9
ATOM 26456 C C . THR A 1 154 ? -0.950 -0.110 18.704 1.00 0.00 155 THR A C 9
ATOM 26457 O O . THR A 1 154 ? -1.841 -0.405 17.908 1.00 0.00 155 THR A O 9
ATOM 26468 N N . VAL A 1 155 ? -0.179 -1.034 19.278 1.00 0.00 156 VAL A N 9
ATOM 26469 C CA . VAL A 1 155 ? -0.400 -2.484 19.199 1.00 0.00 156 VAL A CA 9
ATOM 26470 C C . VAL A 1 155 ? -0.468 -3.043 20.612 1.00 0.00 156 VAL A C 9
ATOM 26471 O O . VAL A 1 155 ? 0.266 -2.618 21.511 1.00 0.00 156 VAL A O 9
ATOM 26484 N N . ARG A 1 156 ? -1.385 -3.989 20.809 1.00 0.00 157 ARG A N 9
ATOM 26485 C CA . ARG A 1 156 ? -1.695 -4.599 22.101 1.00 0.00 157 ARG A CA 9
ATOM 26486 C C . ARG A 1 156 ? -2.137 -6.052 21.912 1.00 0.00 157 ARG A C 9
ATOM 26487 O O . ARG A 1 156 ? -2.640 -6.432 20.851 1.00 0.00 157 ARG A O 9
ATOM 26505 N N . GLN A 1 157 ? -1.925 -6.878 22.931 1.00 0.00 158 GLN A N 9
ATOM 26506 C CA . GLN A 1 157 ? -2.427 -8.255 22.962 1.00 0.00 158 GLN A CA 9
ATOM 26507 C C . GLN A 1 157 ? -3.965 -8.266 22.981 1.00 0.00 158 GLN A C 9
ATOM 26508 O O . GLN A 1 157 ? -4.590 -7.491 23.704 1.00 0.00 158 GLN A O 9
ATOM 26520 N N . THR A 1 158 ? -4.574 -9.137 22.173 1.00 0.00 159 THR A N 9
ATOM 26521 C CA . THR A 1 158 ? -6.042 -9.249 22.016 1.00 0.00 159 THR A CA 9
ATOM 26522 C C . THR A 1 158 ? -6.748 -9.879 23.223 1.00 0.00 159 THR A C 9
ATOM 26523 O O . THR A 1 158 ? -7.975 -9.819 23.344 1.00 0.00 159 THR A O 9
ATOM 26534 N N . HIS A 1 159 ? -5.966 -10.477 24.119 1.00 0.00 160 HIS A N 9
ATOM 26535 C CA . HIS A 1 159 ? -6.366 -11.169 25.342 1.00 0.00 160 HIS A CA 9
ATOM 26536 C C . HIS A 1 159 ? -5.357 -10.875 26.469 1.00 0.00 160 HIS A C 9
ATOM 26537 O O . HIS A 1 159 ? -4.401 -10.116 26.285 1.00 0.00 160 HIS A O 9
ATOM 26550 N N . THR A 1 160 ? -5.574 -11.453 27.652 1.00 0.00 161 THR A N 9
ATOM 26551 C CA . THR A 1 160 ? -4.766 -11.218 28.864 1.00 0.00 161 THR A CA 9
ATOM 26552 C C . THR A 1 160 ? -3.249 -11.427 28.643 1.00 0.00 161 THR A C 9
ATOM 26553 O O . THR A 1 160 ? -2.858 -12.281 27.836 1.00 0.00 161 THR A O 9
ATOM 26564 N N . PRO A 1 161 ? -2.372 -10.662 29.334 1.00 0.00 162 PRO A N 9
ATOM 26565 C CA . PRO A 1 161 ? -2.673 -9.622 30.329 1.00 0.00 162 PRO A CA 9
ATOM 26566 C C . PRO A 1 161 ? -3.176 -8.285 29.740 1.00 0.00 162 PRO A C 9
ATOM 26567 O O . PRO A 1 161 ? -3.432 -7.351 30.501 1.00 0.00 162 PRO A O 9
ATOM 26575 N N . TYR A 1 162 ? -3.369 -8.191 28.414 1.00 0.00 163 TYR A N 9
ATOM 26576 C CA . TYR A 1 162 ? -3.931 -7.018 27.719 1.00 0.00 163 TYR A CA 9
ATOM 26577 C C . TYR A 1 162 ? -3.102 -5.728 27.940 1.00 0.00 163 TYR A C 9
ATOM 26578 O O . TYR A 1 162 ? -3.624 -4.612 27.911 1.00 0.00 163 TYR A O 9
ATOM 26595 N N . ASP A 1 163 ? -1.800 -5.874 28.198 1.00 0.00 164 ASP A N 9
ATOM 26596 C CA . ASP A 1 163 ? -0.865 -4.774 28.468 1.00 0.00 164 ASP A CA 9
ATOM 26597 C C . ASP A 1 163 ? -0.401 -4.116 27.152 1.00 0.00 164 ASP A C 9
ATOM 26598 O O . ASP A 1 163 ? -0.164 -4.824 26.173 1.00 0.00 164 ASP A O 9
ATOM 26606 N N . TYR A 1 164 ? -0.289 -2.780 27.103 1.00 0.00 165 TYR A N 9
ATOM 26607 C CA . TYR A 1 164 ? 0.180 -2.025 25.928 1.00 0.00 165 TYR A CA 9
ATOM 26608 C C . TYR A 1 164 ? 1.572 -2.490 25.453 1.00 0.00 165 TYR A C 9
ATOM 26609 O O . TYR A 1 164 ? 2.602 -2.099 26.011 1.00 0.00 165 TYR A O 9
ATOM 26626 N N . VAL A 1 165 ? 1.591 -3.317 24.402 1.00 0.00 166 VAL A N 9
ATOM 26627 C CA . VAL A 1 165 ? 2.807 -3.905 23.817 1.00 0.00 166 VAL A CA 9
ATOM 26628 C C . VAL A 1 165 ? 3.708 -2.813 23.253 1.00 0.00 166 VAL A C 9
ATOM 26629 O O . VAL A 1 165 ? 4.881 -2.723 23.615 1.00 0.00 166 VAL A O 9
ATOM 26642 N N . VAL A 1 166 ? 3.141 -1.944 22.414 1.00 0.00 167 VAL A N 9
ATOM 26643 C CA . VAL A 1 166 ? 3.799 -0.751 21.878 1.00 0.00 167 VAL A CA 9
ATOM 26644 C C . VAL A 1 166 ? 2.753 0.344 21.735 1.00 0.00 167 VAL A C 9
ATOM 26645 O O . VAL A 1 166 ? 1.734 0.151 21.077 1.00 0.00 167 VAL A O 9
ATOM 26658 N N . ASN A 1 167 ? 3.025 1.505 22.325 1.00 0.00 168 ASN A N 9
ATOM 26659 C CA . ASN A 1 167 ? 2.192 2.701 22.227 1.00 0.00 168 ASN A CA 9
ATOM 26660 C C . ASN A 1 167 ? 3.099 3.897 21.911 1.00 0.00 168 ASN A C 9
ATOM 26661 O O . ASN A 1 167 ? 3.661 4.532 22.810 1.00 0.00 168 ASN A O 9
ATOM 26671 N N . GLY A 1 168 ? 3.271 4.161 20.621 1.00 0.00 169 GLY A N 9
ATOM 26672 C CA . GLY A 1 168 ? 4.177 5.173 20.087 1.00 0.00 169 GLY A CA 9
ATOM 26673 C C . GLY A 1 168 ? 3.665 5.723 18.760 1.00 0.00 169 GLY A C 9
ATOM 26674 O O . GLY A 1 168 ? 2.461 5.737 18.490 1.00 0.00 169 GLY A O 9
ATOM 26678 N N . SER A 1 169 ? 4.586 6.172 17.919 1.00 0.00 170 SER A N 9
ATOM 26679 C CA . SER A 1 169 ? 4.274 6.752 16.613 1.00 0.00 170 SER A CA 9
ATOM 26680 C C . SER A 1 169 ? 5.323 6.355 15.570 1.00 0.00 170 SER A C 9
ATOM 26681 O O . SER A 1 169 ? 6.363 5.773 15.885 1.00 0.00 170 SER A O 9
ATOM 26688 N N . VAL A 1 170 ? 5.041 6.652 14.307 1.00 0.00 171 VAL A N 9
ATOM 26689 C CA . VAL A 1 170 ? 5.881 6.323 13.150 1.00 0.00 171 VAL A CA 9
ATOM 26690 C C . VAL A 1 170 ? 5.676 7.395 12.081 1.00 0.00 171 VAL A C 9
ATOM 26691 O O . VAL A 1 170 ? 4.588 7.957 11.957 1.00 0.00 171 VAL A O 9
ATOM 26704 N N . TYR A 1 171 ? 6.711 7.716 11.311 1.00 0.00 172 TYR A N 9
ATOM 26705 C CA . TYR A 1 171 ? 6.595 8.671 10.209 1.00 0.00 172 TYR A CA 9
ATOM 26706 C C . TYR A 1 171 ? 6.502 7.918 8.881 1.00 0.00 172 TYR A C 9
ATOM 26707 O O . TYR A 1 171 ? 7.178 6.913 8.661 1.00 0.00 172 TYR A O 9
ATOM 26724 N N . PHE A 1 172 ? 5.693 8.440 7.967 1.00 0.00 173 PHE A N 9
ATOM 26725 C CA . PHE A 1 172 ? 5.526 7.910 6.614 1.00 0.00 173 PHE A CA 9
ATOM 26726 C C . PHE A 1 172 ? 5.943 8.973 5.597 1.00 0.00 173 PHE A C 9
ATOM 26727 O O . PHE A 1 172 ? 5.891 10.170 5.876 1.00 0.00 173 PHE A O 9
ATOM 26743 N N . LYS A 1 173 ? 6.360 8.541 4.410 1.00 0.00 174 LYS A N 9
ATOM 26744 C CA . LYS A 1 173 ? 6.697 9.390 3.263 1.00 0.00 174 LYS A CA 9
ATOM 26745 C C . LYS A 1 173 ? 6.575 8.546 1.988 1.00 0.00 174 LYS A C 9
ATOM 26746 O O . LYS A 1 173 ? 6.679 7.316 2.027 1.00 0.00 174 LYS A O 9
ATOM 26761 N N . TYR A 1 174 ? 6.412 9.209 0.851 1.00 0.00 175 TYR A N 9
ATOM 26762 C CA . TYR A 1 174 ? 6.557 8.599 -0.464 1.00 0.00 175 TYR A CA 9
ATOM 26763 C C . TYR A 1 174 ? 7.516 9.432 -1.320 1.00 0.00 175 TYR A C 9
ATOM 26764 O O . TYR A 1 174 ? 7.576 10.656 -1.190 1.00 0.00 175 TYR A O 9
ATOM 26781 N N . SER A 1 175 ? 8.300 8.776 -2.172 1.00 0.00 176 SER A N 9
ATOM 26782 C CA . SER A 1 175 ? 9.189 9.455 -3.115 1.00 0.00 176 SER A CA 9
ATOM 26783 C C . SER A 1 175 ? 8.442 9.663 -4.441 1.00 0.00 176 SER A C 9
ATOM 26784 O O . SER A 1 175 ? 8.084 8.678 -5.098 1.00 0.00 176 SER A O 9
ATOM 26791 N N . PRO A 1 176 ? 8.210 10.918 -4.878 1.00 0.00 177 PRO A N 9
ATOM 26792 C CA . PRO A 1 176 ? 7.514 11.221 -6.135 1.00 0.00 177 PRO A CA 9
ATOM 26793 C C . PRO A 1 176 ? 8.318 10.822 -7.381 1.00 0.00 177 PRO A C 9
ATOM 26794 O O . PRO A 1 176 ? 7.784 10.810 -8.489 1.00 0.00 177 PRO A O 9
ATOM 26802 N N . THR A 1 177 ? 9.589 10.461 -7.184 1.00 0.00 178 THR A N 9
ATOM 26803 C CA . THR A 1 177 ? 10.510 9.890 -8.173 1.00 0.00 178 THR A CA 9
ATOM 26804 C C . THR A 1 177 ? 9.876 8.773 -9.009 1.00 0.00 178 THR A C 9
ATOM 26805 O O . THR A 1 177 ? 10.114 8.691 -10.215 1.00 0.00 178 THR A O 9
ATOM 26816 N N . THR A 1 178 ? 9.048 7.935 -8.372 1.00 0.00 179 THR A N 9
ATOM 26817 C CA . THR A 1 178 ? 8.376 6.782 -8.989 1.00 0.00 179 THR A CA 9
ATOM 26818 C C . THR A 1 178 ? 7.123 6.322 -8.203 1.00 0.00 179 THR A C 9
ATOM 26819 O O . THR A 1 178 ? 6.598 5.224 -8.388 1.00 0.00 179 THR A O 9
ATOM 26830 N N . GLY A 1 179 ? 6.620 7.154 -7.279 1.00 0.00 180 GLY A N 9
ATOM 26831 C CA . GLY A 1 179 ? 5.576 6.763 -6.316 1.00 0.00 180 GLY A CA 9
ATOM 26832 C C . GLY A 1 179 ? 6.049 5.688 -5.326 1.00 0.00 180 GLY A C 9
ATOM 26833 O O . GLY A 1 179 ? 5.256 4.847 -4.896 1.00 0.00 180 GLY A O 9
ATOM 26837 N N . GLN A 1 180 ? 7.349 5.675 -5.010 1.00 0.00 181 GLN A N 9
ATOM 26838 C CA . GLN A 1 180 ? 7.966 4.756 -4.043 1.00 0.00 181 GLN A CA 9
ATOM 26839 C C . GLN A 1 180 ? 7.511 5.085 -2.616 1.00 0.00 181 GLN A C 9
ATOM 26840 O O . GLN A 1 180 ? 7.118 6.216 -2.354 1.00 0.00 181 GLN A O 9
ATOM 26852 N N . VAL A 1 181 ? 7.631 4.157 -1.667 1.00 0.00 182 VAL A N 9
ATOM 26853 C CA . VAL A 1 181 ? 7.129 4.337 -0.293 1.00 0.00 182 VAL A CA 9
ATOM 26854 C C . VAL A 1 181 ? 8.191 3.956 0.733 1.00 0.00 182 VAL A C 9
ATOM 26855 O O . VAL A 1 181 ? 8.777 2.878 0.643 1.00 0.00 182 VAL A O 9
ATOM 26868 N N . THR A 1 182 ? 8.411 4.840 1.713 1.00 0.00 183 THR A N 9
ATOM 26869 C CA . THR A 1 182 ? 9.495 4.762 2.707 1.00 0.00 183 THR A CA 9
ATOM 26870 C C . THR A 1 182 ? 9.017 5.314 4.052 1.00 0.00 183 THR A C 9
ATOM 26871 O O . THR A 1 182 ? 8.621 6.475 4.151 1.00 0.00 183 THR A O 9
ATOM 26882 N N . VAL A 1 183 ? 9.067 4.498 5.108 1.00 0.00 184 VAL A N 9
ATOM 26883 C CA . VAL A 1 183 ? 8.809 4.946 6.488 1.00 0.00 184 VAL A CA 9
ATOM 26884 C C . VAL A 1 183 ? 10.080 5.484 7.139 1.00 0.00 184 VAL A C 9
ATOM 26885 O O . VAL A 1 183 ? 11.175 4.954 6.947 1.00 0.00 184 VAL A O 9
ATOM 26898 N N . ILE A 1 184 ? 9.912 6.532 7.943 1.00 0.00 185 ILE A N 9
ATOM 26899 C CA . ILE A 1 184 ? 10.960 7.165 8.745 1.00 0.00 185 ILE A CA 9
ATOM 26900 C C . ILE A 1 184 ? 10.700 6.824 10.213 1.00 0.00 185 ILE A C 9
ATOM 26901 O O . ILE A 1 184 ? 9.559 6.797 10.685 1.00 0.00 185 ILE A O 9
ATOM 26916 N N . LYS A 1 185 ? 11.785 6.544 10.933 1.00 0.00 186 LYS A N 9
ATOM 26917 C CA . LYS A 1 185 ? 11.771 6.118 12.332 1.00 0.00 186 LYS A CA 9
ATOM 26918 C C . LYS A 1 185 ? 12.894 6.825 13.085 1.00 0.00 186 LYS A C 9
ATOM 26919 O O . LYS A 1 185 ? 14.061 6.732 12.697 1.00 0.00 186 LYS A O 9
ATOM 26934 N N . LYS A 1 186 ? 12.528 7.543 14.146 1.00 0.00 187 LYS A N 9
ATOM 26935 C CA . LYS A 1 186 ? 13.421 8.351 14.989 1.00 0.00 187 LYS A CA 9
ATOM 26936 C C . LYS A 1 186 ? 12.893 8.395 16.416 1.00 0.00 187 LYS A C 9
ATOM 26937 O O . LYS A 1 186 ? 11.687 8.301 16.629 1.00 0.00 187 LYS A O 9
ATOM 26952 N N . ASP A 1 187 ? 13.786 8.565 17.387 1.00 0.00 188 ASP A N 9
ATOM 26953 C CA . ASP A 1 187 ? 13.483 8.529 18.831 1.00 0.00 188 ASP A CA 9
ATOM 26954 C C . ASP A 1 187 ? 12.386 9.526 19.281 1.00 0.00 188 ASP A C 9
ATOM 26955 O O . ASP A 1 187 ? 11.795 9.367 20.349 1.00 0.00 188 ASP A O 9
ATOM 26963 N N . GLU A 1 188 ? 12.077 10.531 18.451 1.00 0.00 189 GLU A N 9
ATOM 26964 C CA . GLU A 1 188 ? 10.940 11.452 18.605 1.00 0.00 189 GLU A CA 9
ATOM 26965 C C . GLU A 1 188 ? 9.560 10.763 18.687 1.00 0.00 189 GLU A C 9
ATOM 26966 O O . GLU A 1 188 ? 8.628 11.309 19.285 1.00 0.00 189 GLU A O 9
ATOM 26976 N N . THR A 1 189 ? 9.425 9.572 18.097 1.00 0.00 190 THR A N 9
ATOM 26977 C CA . THR A 1 189 ? 8.159 8.828 17.941 1.00 0.00 190 THR A CA 9
ATOM 26978 C C . THR A 1 189 ? 8.349 7.313 17.979 1.00 0.00 190 THR A C 9
ATOM 26979 O O . THR A 1 189 ? 7.525 6.607 18.565 1.00 0.00 190 THR A O 9
ATOM 26990 N N . PHE A 1 190 ? 9.430 6.813 17.373 1.00 0.00 191 PHE A N 9
ATOM 26991 C CA . PHE A 1 190 ? 9.749 5.396 17.267 1.00 0.00 191 PHE A CA 9
ATOM 26992 C C . PHE A 1 190 ? 9.922 4.768 18.662 1.00 0.00 191 PHE A C 9
ATOM 26993 O O . PHE A 1 190 ? 10.744 5.243 19.453 1.00 0.00 191 PHE A O 9
ATOM 27009 N N . PRO A 1 191 ? 9.171 3.703 18.986 1.00 0.00 192 PRO A N 9
ATOM 27010 C CA . PRO A 1 191 ? 9.168 3.091 20.314 1.00 0.00 192 PRO A CA 9
ATOM 27011 C C . PRO A 1 191 ? 10.377 2.177 20.572 1.00 0.00 192 PRO A C 9
ATOM 27012 O O . PRO A 1 191 ? 10.539 1.691 21.693 1.00 0.00 192 PRO A O 9
ATOM 27020 N N . LYS A 1 192 ? 11.202 1.900 19.545 1.00 0.00 193 LYS A N 9
ATOM 27021 C CA . LYS A 1 192 ? 12.398 1.024 19.548 1.00 0.00 193 LYS A CA 9
ATOM 27022 C C . LYS A 1 192 ? 12.122 -0.477 19.797 1.00 0.00 193 LYS A C 9
ATOM 27023 O O . LYS A 1 192 ? 12.967 -1.321 19.504 1.00 0.00 193 LYS A O 9
ATOM 27038 N N . ASN A 1 193 ? 10.937 -0.812 20.308 1.00 0.00 194 ASN A N 9
ATOM 27039 C CA . ASN A 1 193 ? 10.441 -2.162 20.597 1.00 0.00 194 ASN A CA 9
ATOM 27040 C C . ASN A 1 193 ? 10.066 -2.945 19.321 1.00 0.00 194 ASN A C 9
ATOM 27041 O O . ASN A 1 193 ? 10.446 -4.104 19.160 1.00 0.00 194 ASN A O 9
ATOM 27051 N N . MET A 1 194 ? 9.342 -2.309 18.398 1.00 0.00 195 MET A N 9
ATOM 27052 C CA . MET A 1 194 ? 8.954 -2.891 17.109 1.00 0.00 195 MET A CA 9
ATOM 27053 C C . MET A 1 194 ? 9.651 -2.112 16.001 1.00 0.00 195 MET A C 9
ATOM 27054 O O . MET A 1 194 ? 9.676 -0.881 16.031 1.00 0.00 195 MET A O 9
ATOM 27066 N N . THR A 1 195 ? 10.202 -2.826 15.024 1.00 0.00 196 THR A N 9
ATOM 27067 C CA . THR A 1 195 ? 10.878 -2.230 13.866 1.00 0.00 196 THR A CA 9
ATOM 27068 C C . THR A 1 195 ? 10.118 -2.596 12.594 1.00 0.00 196 THR A C 9
ATOM 27069 O O . THR A 1 195 ? 9.171 -3.379 12.634 1.00 0.00 196 THR A O 9
ATOM 27080 N N . VAL A 1 196 ? 10.480 -2.004 11.459 1.00 0.00 197 VAL A N 9
ATOM 27081 C CA . VAL A 1 196 ? 9.804 -2.232 10.176 1.00 0.00 197 VAL A CA 9
ATOM 27082 C C . VAL A 1 196 ? 10.833 -2.308 9.062 1.00 0.00 197 VAL A C 9
ATOM 27083 O O . VAL A 1 196 ? 11.721 -1.459 8.953 1.00 0.00 197 VAL A O 9
ATOM 27096 N N . THR A 1 197 ? 10.695 -3.349 8.244 1.00 0.00 198 THR A N 9
ATOM 27097 C CA . THR A 1 197 ? 11.594 -3.656 7.134 1.00 0.00 198 THR A CA 9
ATOM 27098 C C . THR A 1 197 ? 10.877 -3.389 5.814 1.00 0.00 198 THR A C 9
ATOM 27099 O O . THR A 1 197 ? 9.722 -3.785 5.619 1.00 0.00 198 THR A O 9
ATOM 27110 N N . GLN A 1 198 ? 11.571 -2.687 4.918 1.00 0.00 199 GLN A N 9
ATOM 27111 C CA . GLN A 1 198 ? 11.123 -2.318 3.574 1.00 0.00 199 GLN A CA 9
ATOM 27112 C C . GLN A 1 198 ? 11.177 -3.532 2.633 1.00 0.00 199 GLN A C 9
ATOM 27113 O O . GLN A 1 198 ? 12.052 -3.636 1.770 1.00 0.00 199 GLN A O 9
ATOM 27125 N N . ASP A 1 199 ? 10.278 -4.494 2.864 1.00 0.00 200 ASP A N 9
ATOM 27126 C CA . ASP A 1 199 ? 10.194 -5.760 2.128 1.00 0.00 200 ASP A CA 9
ATOM 27127 C C . ASP A 1 199 ? 10.098 -5.534 0.609 1.00 0.00 200 ASP A C 9
ATOM 27128 O O . ASP A 1 199 ? 10.811 -6.183 -0.156 1.00 0.00 200 ASP A O 9
ATOM 27136 N N . ASP A 1 200 ? 9.283 -4.561 0.187 1.00 0.00 201 ASP A N 9
ATOM 27137 C CA . ASP A 1 200 ? 9.162 -4.058 -1.189 1.00 0.00 201 ASP A CA 9
ATOM 27138 C C . ASP A 1 200 ? 8.513 -2.651 -1.210 1.00 0.00 201 ASP A C 9
ATOM 27139 O O . ASP A 1 200 ? 8.112 -2.126 -0.167 1.00 0.00 201 ASP A O 9
ATOM 27147 N N . ASN A 1 201 ? 8.358 -2.028 -2.391 1.00 0.00 202 ASN A N 9
ATOM 27148 C CA . ASN A 1 201 ? 7.470 -0.865 -2.557 1.00 0.00 202 ASN A CA 9
ATOM 27149 C C . ASN A 1 201 ? 6.073 -1.175 -2.010 1.00 0.00 202 ASN A C 9
ATOM 27150 O O . ASN A 1 201 ? 5.577 -2.291 -2.191 1.00 0.00 202 ASN A O 9
ATOM 27160 N N . THR A 1 202 ? 5.453 -0.166 -1.386 1.00 0.00 203 THR A N 9
ATOM 27161 C CA . THR A 1 202 ? 4.113 -0.232 -0.771 1.00 0.00 203 THR A CA 9
ATOM 27162 C C . THR A 1 202 ? 3.900 -1.483 0.096 1.00 0.00 203 THR A C 9
ATOM 27163 O O . THR A 1 202 ? 2.769 -1.934 0.239 1.00 0.00 203 THR A O 9
ATOM 27174 N N . SER A 1 203 ? 4.967 -2.049 0.679 1.00 0.00 204 SER A N 9
ATOM 27175 C CA . SER A 1 203 ? 4.946 -3.339 1.378 1.00 0.00 204 SER A CA 9
ATOM 27176 C C . SER A 1 203 ? 5.931 -3.355 2.548 1.00 0.00 204 SER A C 9
ATOM 27177 O O . SER A 1 203 ? 7.145 -3.511 2.381 1.00 0.00 204 SER A O 9
ATOM 27184 N N . PHE A 1 204 ? 5.391 -3.175 3.752 1.00 0.00 205 PHE A N 9
ATOM 27185 C CA . PHE A 1 204 ? 6.137 -3.083 5.000 1.00 0.00 205 PHE A CA 9
ATOM 27186 C C . PHE A 1 204 ? 5.797 -4.222 5.948 1.00 0.00 205 PHE A C 9
ATOM 27187 O O . PHE A 1 204 ? 4.630 -4.513 6.219 1.00 0.00 205 PHE A O 9
ATOM 27203 N N . ILE A 1 205 ? 6.846 -4.815 6.512 1.00 0.00 206 ILE A N 9
ATOM 27204 C CA . ILE A 1 205 ? 6.748 -5.946 7.428 1.00 0.00 206 ILE A CA 9
ATOM 27205 C C . ILE A 1 205 ? 7.306 -5.501 8.781 1.00 0.00 206 ILE A C 9
ATOM 27206 O O . ILE A 1 205 ? 8.518 -5.474 9.022 1.00 0.00 206 ILE A O 9
ATOM 27221 N N . PHE A 1 206 ? 6.388 -5.050 9.635 1.00 0.00 207 PHE A N 9
ATOM 27222 C CA . PHE A 1 206 ? 6.659 -4.675 11.016 1.00 0.00 207 PHE A CA 9
ATOM 27223 C C . PHE A 1 206 ? 6.988 -5.934 11.833 1.00 0.00 207 PHE A C 9
ATOM 27224 O O . PHE A 1 206 ? 6.188 -6.866 11.879 1.00 0.00 207 PHE A O 9
ATOM 27240 N N . ASN A 1 207 ? 8.136 -5.961 12.512 1.00 0.00 208 ASN A N 9
ATOM 27241 C CA . ASN A 1 207 ? 8.607 -7.091 13.313 1.00 0.00 208 ASN A CA 9
ATOM 27242 C C . ASN A 1 207 ? 8.837 -6.688 14.783 1.00 0.00 208 ASN A C 9
ATOM 27243 O O . ASN A 1 207 ? 9.666 -5.833 15.108 1.00 0.00 208 ASN A O 9
ATOM 27253 N N . LEU A 1 208 ? 8.035 -7.280 15.674 1.00 0.00 209 LEU A N 9
ATOM 27254 C CA . LEU A 1 208 ? 8.033 -7.021 17.121 1.00 0.00 209 LEU A CA 9
ATOM 27255 C C . LEU A 1 208 ? 9.253 -7.678 17.788 1.00 0.00 209 LEU A C 9
ATOM 27256 O O . LEU A 1 208 ? 9.308 -8.902 17.872 1.00 0.00 209 LEU A O 9
ATOM 27271 N N . ASN A 1 209 ? 10.235 -6.885 18.238 1.00 0.00 210 ASN A N 9
ATOM 27272 C CA . ASN A 1 209 ? 11.458 -7.388 18.884 1.00 0.00 210 ASN A CA 9
ATOM 27273 C C . ASN A 1 209 ? 11.330 -7.527 20.421 1.00 0.00 210 ASN A C 9
ATOM 27274 O O . ASN A 1 209 ? 12.143 -8.229 21.026 1.00 0.00 210 ASN A O 9
ATOM 27284 N N . SER A 1 210 ? 10.315 -6.918 21.049 1.00 0.00 211 SER A N 9
ATOM 27285 C CA . SER A 1 210 ? 9.963 -7.102 22.471 1.00 0.00 211 SER A CA 9
ATOM 27286 C C . SER A 1 210 ? 8.499 -7.547 22.637 1.00 0.00 211 SER A C 9
ATOM 27287 O O . SER A 1 210 ? 7.824 -7.851 21.653 1.00 0.00 211 SER A O 9
ATOM 27294 N N . GLU A 1 211 ? 7.997 -7.648 23.873 1.00 0.00 212 GLU A N 9
ATOM 27295 C CA . GLU A 1 211 ? 6.671 -8.231 24.171 1.00 0.00 212 GLU A CA 9
ATOM 27296 C C . GLU A 1 211 ? 6.003 -7.668 25.453 1.00 0.00 212 GLU A C 9
ATOM 27297 O O . GLU A 1 211 ? 5.447 -8.429 26.251 1.00 0.00 212 GLU A O 9
ATOM 27307 N N . LYS A 1 212 ? 6.096 -6.344 25.689 1.00 0.00 213 LYS A N 9
ATOM 27308 C CA . LYS A 1 212 ? 5.612 -5.668 26.916 1.00 0.00 213 LYS A CA 9
ATOM 27309 C C . LYS A 1 212 ? 4.232 -6.133 27.419 1.00 0.00 213 LYS A C 9
ATOM 27310 O O . LYS A 1 212 ? 4.113 -6.419 28.621 1.00 0.00 213 LYS A O 9
ATOM 27325 N N . SER A 1 1 ? -20.602 0.360 -19.672 1.00 0.00 2 SER A N 10
ATOM 27326 C CA . SER A 1 1 ? -19.808 1.516 -19.192 1.00 0.00 2 SER A CA 10
ATOM 27327 C C . SER A 1 1 ? -19.018 1.155 -17.929 1.00 0.00 2 SER A C 10
ATOM 27328 O O . SER A 1 1 ? -19.173 0.057 -17.381 1.00 0.00 2 SER A O 10
ATOM 27337 N N . VAL A 1 2 ? -18.153 2.061 -17.452 1.00 0.00 3 VAL A N 10
ATOM 27338 C CA . VAL A 1 2 ? -17.513 1.980 -16.124 1.00 0.00 3 VAL A CA 10
ATOM 27339 C C . VAL A 1 2 ? -18.289 2.816 -15.104 1.00 0.00 3 VAL A C 10
ATOM 27340 O O . VAL A 1 2 ? -18.807 3.893 -15.414 1.00 0.00 3 VAL A O 10
ATOM 27353 N N . ASP A 1 3 ? -18.385 2.305 -13.879 1.00 0.00 4 ASP A N 10
ATOM 27354 C CA . ASP A 1 3 ? -18.960 3.029 -12.745 1.00 0.00 4 ASP A CA 10
ATOM 27355 C C . ASP A 1 3 ? -18.070 4.234 -12.385 1.00 0.00 4 ASP A C 10
ATOM 27356 O O . ASP A 1 3 ? -16.845 4.119 -12.398 1.00 0.00 4 ASP A O 10
ATOM 27364 N N . ALA A 1 4 ? -18.638 5.374 -11.985 1.00 0.00 5 ALA A N 10
ATOM 27365 C CA . ALA A 1 4 ? -17.833 6.492 -11.463 1.00 0.00 5 ALA A CA 10
ATOM 27366 C C . ALA A 1 4 ? -17.149 6.170 -10.115 1.00 0.00 5 ALA A C 10
ATOM 27367 O O . ALA A 1 4 ? -16.217 6.875 -9.719 1.00 0.00 5 ALA A O 10
ATOM 27374 N N . ASN A 1 5 ? -17.585 5.091 -9.448 1.00 0.00 6 ASN A N 10
ATOM 27375 C CA . ASN A 1 5 ? -17.226 4.684 -8.085 1.00 0.00 6 ASN A CA 10
ATOM 27376 C C . ASN A 1 5 ? -16.534 3.301 -8.019 1.00 0.00 6 ASN A C 10
ATOM 27377 O O . ASN A 1 5 ? -16.284 2.810 -6.921 1.00 0.00 6 ASN A O 10
ATOM 27387 N N . LYS A 1 6 ? -16.217 2.672 -9.159 1.00 0.00 7 LYS A N 10
ATOM 27388 C CA . LYS A 1 6 ? -15.527 1.369 -9.299 1.00 0.00 7 LYS A CA 10
ATOM 27389 C C . LYS A 1 6 ? -14.662 1.394 -10.567 1.00 0.00 7 LYS A C 10
ATOM 27390 O O . LYS A 1 6 ? -14.713 2.351 -11.335 1.00 0.00 7 LYS A O 10
ATOM 27405 N N . VAL A 1 7 ? -13.883 0.345 -10.813 1.00 0.00 8 VAL A N 10
ATOM 27406 C CA . VAL A 1 7 ? -12.975 0.239 -11.971 1.00 0.00 8 VAL A CA 10
ATOM 27407 C C . VAL A 1 7 ? -13.107 -1.130 -12.633 1.00 0.00 8 VAL A C 10
ATOM 27408 O O . VAL A 1 7 ? -13.546 -2.097 -12.008 1.00 0.00 8 VAL A O 10
ATOM 27421 N N . LYS A 1 8 ? -12.784 -1.215 -13.929 1.00 0.00 9 LYS A N 10
ATOM 27422 C CA . LYS A 1 8 ? -12.942 -2.444 -14.728 1.00 0.00 9 LYS A CA 10
ATOM 27423 C C . LYS A 1 8 ? -11.823 -2.593 -15.752 1.00 0.00 9 LYS A C 10
ATOM 27424 O O . LYS A 1 8 ? -11.316 -1.609 -16.288 1.00 0.00 9 LYS A O 10
ATOM 27439 N N . PHE A 1 9 ? -11.403 -3.828 -15.976 1.00 0.00 10 PHE A N 10
ATOM 27440 C CA . PHE A 1 9 ? -10.166 -4.179 -16.669 1.00 0.00 10 PHE A CA 10
ATOM 27441 C C . PHE A 1 9 ? -10.497 -5.135 -17.811 1.00 0.00 10 PHE A C 10
ATOM 27442 O O . PHE A 1 9 ? -11.235 -6.103 -17.627 1.00 0.00 10 PHE A O 10
ATOM 27458 N N . PHE A 1 10 ? -9.973 -4.856 -19.001 1.00 0.00 11 PHE A N 10
ATOM 27459 C CA . PHE A 1 10 ? -10.283 -5.605 -20.217 1.00 0.00 11 PHE A CA 10
ATOM 27460 C C . PHE A 1 10 ? -9.026 -6.328 -20.719 1.00 0.00 11 PHE A C 10
ATOM 27461 O O . PHE A 1 10 ? -7.915 -5.795 -20.764 1.00 0.00 11 PHE A O 10
ATOM 27477 N N . PHE A 1 11 ? -9.212 -7.590 -21.085 1.00 0.00 12 PHE A N 10
ATOM 27478 C CA . PHE A 1 11 ? -8.156 -8.565 -21.376 1.00 0.00 12 PHE A CA 10
ATOM 27479 C C . PHE A 1 11 ? -7.831 -8.604 -22.886 1.00 0.00 12 PHE A C 10
ATOM 27480 O O . PHE A 1 11 ? -7.611 -9.664 -23.478 1.00 0.00 12 PHE A O 10
ATOM 27496 N N . GLY A 1 12 ? -7.818 -7.432 -23.525 1.00 0.00 13 GLY A N 10
ATOM 27497 C CA . GLY A 1 12 ? -7.530 -7.257 -24.948 1.00 0.00 13 GLY A CA 10
ATOM 27498 C C . GLY A 1 12 ? -7.449 -5.777 -25.336 1.00 0.00 13 GLY A C 10
ATOM 27499 O O . GLY A 1 12 ? -8.206 -4.967 -24.795 1.00 0.00 13 GLY A O 10
ATOM 27503 N N . LYS A 1 13 ? -6.536 -5.413 -26.254 1.00 0.00 14 LYS A N 10
ATOM 27504 C CA . LYS A 1 13 ? -6.286 -4.014 -26.668 1.00 0.00 14 LYS A CA 10
ATOM 27505 C C . LYS A 1 13 ? -7.578 -3.347 -27.155 1.00 0.00 14 LYS A C 10
ATOM 27506 O O . LYS A 1 13 ? -8.435 -4.002 -27.749 1.00 0.00 14 LYS A O 10
ATOM 27521 N N . ASN A 1 14 ? -7.706 -2.036 -26.934 1.00 0.00 15 ASN A N 10
ATOM 27522 C CA . ASN A 1 14 ? -8.906 -1.246 -27.257 1.00 0.00 15 ASN A CA 10
ATOM 27523 C C . ASN A 1 14 ? -10.208 -1.738 -26.562 1.00 0.00 15 ASN A C 10
ATOM 27524 O O . ASN A 1 14 ? -11.310 -1.537 -27.077 1.00 0.00 15 ASN A O 10
ATOM 27534 N N . CYS A 1 15 ? -10.084 -2.377 -25.390 1.00 0.00 16 CYS A N 10
ATOM 27535 C CA . CYS A 1 15 ? -11.174 -3.005 -24.625 1.00 0.00 16 CYS A CA 10
ATOM 27536 C C . CYS A 1 15 ? -11.869 -4.143 -25.389 1.00 0.00 16 CYS A C 10
ATOM 27537 O O . CYS A 1 15 ? -13.031 -4.052 -25.795 1.00 0.00 16 CYS A O 10
ATOM 27544 N N . THR A 1 16 ? -11.118 -5.233 -25.568 1.00 0.00 17 THR A N 10
ATOM 27545 C CA . THR A 1 16 ? -11.523 -6.470 -26.265 1.00 0.00 17 THR A CA 10
ATOM 27546 C C . THR A 1 16 ? -11.183 -7.725 -25.434 1.00 0.00 17 THR A C 10
ATOM 27547 O O . THR A 1 16 ? -10.775 -7.611 -24.276 1.00 0.00 17 THR A O 10
ATOM 27558 N N . GLY A 1 17 ? -11.368 -8.935 -25.983 1.00 0.00 18 GLY A N 10
ATOM 27559 C CA . GLY A 1 17 ? -11.096 -10.198 -25.280 1.00 0.00 18 GLY A CA 10
ATOM 27560 C C . GLY A 1 17 ? -12.114 -10.478 -24.166 1.00 0.00 18 GLY A C 10
ATOM 27561 O O . GLY A 1 17 ? -13.316 -10.565 -24.430 1.00 0.00 18 GLY A O 10
ATOM 27565 N N . GLU A 1 18 ? -11.643 -10.621 -22.926 1.00 0.00 19 GLU A N 10
ATOM 27566 C CA . GLU A 1 18 ? -12.483 -10.800 -21.725 1.00 0.00 19 GLU A CA 10
ATOM 27567 C C . GLU A 1 18 ? -12.617 -9.480 -20.927 1.00 0.00 19 GLU A C 10
ATOM 27568 O O . GLU A 1 18 ? -11.934 -8.492 -21.211 1.00 0.00 19 GLU A O 10
ATOM 27578 N N . SER A 1 19 ? -13.469 -9.455 -19.899 1.00 0.00 20 SER A N 10
ATOM 27579 C CA . SER A 1 19 ? -13.712 -8.303 -19.022 1.00 0.00 20 SER A CA 10
ATOM 27580 C C . SER A 1 19 ? -13.741 -8.716 -17.547 1.00 0.00 20 SER A C 10
ATOM 27581 O O . SER A 1 19 ? -14.169 -9.816 -17.179 1.00 0.00 20 SER A O 10
ATOM 27588 N N . PHE A 1 20 ? -13.277 -7.805 -16.695 1.00 0.00 21 PHE A N 10
ATOM 27589 C CA . PHE A 1 20 ? -12.993 -8.014 -15.275 1.00 0.00 21 PHE A CA 10
ATOM 27590 C C . PHE A 1 20 ? -13.402 -6.763 -14.488 1.00 0.00 21 PHE A C 10
ATOM 27591 O O . PHE A 1 20 ? -13.392 -5.659 -15.032 1.00 0.00 21 PHE A O 10
ATOM 27607 N N . GLU A 1 21 ? -13.720 -6.900 -13.204 1.00 0.00 22 GLU A N 10
ATOM 27608 C CA . GLU A 1 21 ? -14.161 -5.783 -12.355 1.00 0.00 22 GLU A CA 10
ATOM 27609 C C . GLU A 1 21 ? -13.377 -5.725 -11.041 1.00 0.00 22 GLU A C 10
ATOM 27610 O O . GLU A 1 21 ? -12.924 -6.743 -10.507 1.00 0.00 22 GLU A O 10
ATOM 27620 N N . TYR A 1 22 ? -13.246 -4.506 -10.522 1.00 0.00 23 TYR A N 10
ATOM 27621 C CA . TYR A 1 22 ? -12.429 -4.153 -9.368 1.00 0.00 23 TYR A CA 10
ATOM 27622 C C . TYR A 1 22 ? -13.175 -3.164 -8.471 1.00 0.00 23 TYR A C 10
ATOM 27623 O O . TYR A 1 22 ? -13.582 -2.072 -8.883 1.00 0.00 23 TYR A O 10
ATOM 27640 N N . ASN A 1 23 ? -13.344 -3.566 -7.213 1.00 0.00 24 ASN A N 10
ATOM 27641 C CA . ASN A 1 23 ? -13.935 -2.743 -6.164 1.00 0.00 24 ASN A CA 10
ATOM 27642 C C . ASN A 1 23 ? -12.972 -1.590 -5.832 1.00 0.00 24 ASN A C 10
ATOM 27643 O O . ASN A 1 23 ? -11.798 -1.831 -5.558 1.00 0.00 24 ASN A O 10
ATOM 27653 N N . LYS A 1 24 ? -13.448 -0.341 -5.828 1.00 0.00 25 LYS A N 10
ATOM 27654 C CA . LYS A 1 24 ? -12.684 0.831 -5.360 1.00 0.00 25 LYS A CA 10
ATOM 27655 C C . LYS A 1 24 ? -12.114 0.603 -3.945 1.00 0.00 25 LYS A C 10
ATOM 27656 O O . LYS A 1 24 ? -12.820 0.099 -3.068 1.00 0.00 25 LYS A O 10
ATOM 27671 N N . GLY A 1 25 ? -10.873 1.041 -3.703 1.00 0.00 26 GLY A N 10
ATOM 27672 C CA . GLY A 1 25 ? -10.251 1.055 -2.373 1.00 0.00 26 GLY A CA 10
ATOM 27673 C C . GLY A 1 25 ? -9.557 -0.265 -2.026 1.00 0.00 26 GLY A C 10
ATOM 27674 O O . GLY A 1 25 ? -9.800 -0.824 -0.955 1.00 0.00 26 GLY A O 10
ATOM 27678 N N . GLU A 1 26 ? -8.732 -0.794 -2.936 1.00 0.00 27 GLU A N 10
ATOM 27679 C CA . GLU A 1 26 ? -8.017 -2.068 -2.760 1.00 0.00 27 GLU A CA 10
ATOM 27680 C C . GLU A 1 26 ? -6.634 -2.074 -3.440 1.00 0.00 27 GLU A C 10
ATOM 27681 O O . GLU A 1 26 ? -6.231 -1.112 -4.103 1.00 0.00 27 GLU A O 10
ATOM 27691 N N . THR A 1 27 ? -5.912 -3.184 -3.271 1.00 0.00 28 THR A N 10
ATOM 27692 C CA . THR A 1 27 ? -4.593 -3.447 -3.855 1.00 0.00 28 THR A CA 10
ATOM 27693 C C . THR A 1 27 ? -4.538 -4.898 -4.338 1.00 0.00 28 THR A C 10
ATOM 27694 O O . THR A 1 27 ? -4.909 -5.817 -3.599 1.00 0.00 28 THR A O 10
ATOM 27705 N N . VAL A 1 28 ? -3.997 -5.109 -5.543 1.00 0.00 29 VAL A N 10
ATOM 27706 C CA . VAL A 1 28 ? -3.693 -6.420 -6.145 1.00 0.00 29 VAL A CA 10
ATOM 27707 C C . VAL A 1 28 ? -2.228 -6.474 -6.559 1.00 0.00 29 VAL A C 10
ATOM 27708 O O . VAL A 1 28 ? -1.757 -5.709 -7.403 1.00 0.00 29 VAL A O 10
ATOM 27721 N N . ARG A 1 29 ? -1.512 -7.439 -5.984 1.00 0.00 30 ARG A N 10
ATOM 27722 C CA . ARG A 1 29 ? -0.106 -7.709 -6.269 1.00 0.00 30 ARG A CA 10
ATOM 27723 C C . ARG A 1 29 ? 0.018 -9.108 -6.854 1.00 0.00 30 ARG A C 10
ATOM 27724 O O . ARG A 1 29 ? -0.040 -10.110 -6.138 1.00 0.00 30 ARG A O 10
ATOM 27742 N N . PHE A 1 30 ? 0.143 -9.154 -8.173 1.00 0.00 31 PHE A N 10
ATOM 27743 C CA . PHE A 1 30 ? 0.415 -10.368 -8.929 1.00 0.00 31 PHE A CA 10
ATOM 27744 C C . PHE A 1 30 ? 1.935 -10.556 -9.114 1.00 0.00 31 PHE A C 10
ATOM 27745 O O . PHE A 1 30 ? 2.746 -9.700 -8.750 1.00 0.00 31 PHE A O 10
ATOM 27761 N N . ASN A 1 31 ? 2.321 -11.701 -9.674 1.00 0.00 32 ASN A N 10
ATOM 27762 C CA . ASN A 1 31 ? 3.699 -12.017 -10.049 1.00 0.00 32 ASN A CA 10
ATOM 27763 C C . ASN A 1 31 ? 3.782 -12.266 -11.560 1.00 0.00 32 ASN A C 10
ATOM 27764 O O . ASN A 1 31 ? 2.818 -12.717 -12.183 1.00 0.00 32 ASN A O 10
ATOM 27774 N N . ASN A 1 32 ? 4.969 -12.046 -12.135 1.00 0.00 33 ASN A N 10
ATOM 27775 C CA . ASN A 1 32 ? 5.280 -12.327 -13.544 1.00 0.00 33 ASN A CA 10
ATOM 27776 C C . ASN A 1 32 ? 5.088 -13.817 -13.933 1.00 0.00 33 ASN A C 10
ATOM 27777 O O . ASN A 1 32 ? 4.983 -14.142 -15.118 1.00 0.00 33 ASN A O 10
ATOM 27787 N N . GLY A 1 33 ? 5.029 -14.723 -12.945 1.00 0.00 34 GLY A N 10
ATOM 27788 C CA . GLY A 1 33 ? 4.768 -16.158 -13.118 1.00 0.00 34 GLY A CA 10
ATOM 27789 C C . GLY A 1 33 ? 3.316 -16.501 -13.499 1.00 0.00 34 GLY A C 10
ATOM 27790 O O . GLY A 1 33 ? 3.091 -17.419 -14.289 1.00 0.00 34 GLY A O 10
ATOM 27794 N N . ASP A 1 34 ? 2.323 -15.765 -12.984 1.00 0.00 35 ASP A N 10
ATOM 27795 C CA . ASP A 1 34 ? 0.916 -15.887 -13.401 1.00 0.00 35 ASP A CA 10
ATOM 27796 C C . ASP A 1 34 ? 0.733 -15.263 -14.793 1.00 0.00 35 ASP A C 10
ATOM 27797 O O . ASP A 1 34 ? 0.948 -14.064 -14.957 1.00 0.00 35 ASP A O 10
ATOM 27805 N N . LYS A 1 35 ? 0.295 -16.013 -15.814 1.00 0.00 36 LYS A N 10
ATOM 27806 C CA . LYS A 1 35 ? 0.037 -15.411 -17.144 1.00 0.00 36 LYS A CA 10
ATOM 27807 C C . LYS A 1 35 ? -1.112 -14.394 -17.112 1.00 0.00 36 LYS A C 10
ATOM 27808 O O . LYS A 1 35 ? -1.150 -13.474 -17.924 1.00 0.00 36 LYS A O 10
ATOM 27823 N N . TRP A 1 36 ? -2.023 -14.528 -16.142 1.00 0.00 37 TRP A N 10
ATOM 27824 C CA . TRP A 1 36 ? -3.154 -13.621 -15.901 1.00 0.00 37 TRP A CA 10
ATOM 27825 C C . TRP A 1 36 ? -2.700 -12.193 -15.531 1.00 0.00 37 TRP A C 10
ATOM 27826 O O . TRP A 1 36 ? -3.418 -11.224 -15.780 1.00 0.00 37 TRP A O 10
ATOM 27846 N N . ASN A 1 37 ? -1.487 -12.064 -14.977 1.00 0.00 38 ASN A N 10
ATOM 27847 C CA . ASN A 1 37 ? -0.787 -10.802 -14.751 1.00 0.00 38 ASN A CA 10
ATOM 27848 C C . ASN A 1 37 ? -0.411 -10.136 -16.088 1.00 0.00 38 ASN A C 10
ATOM 27849 O O . ASN A 1 37 ? -0.837 -9.022 -16.386 1.00 0.00 38 ASN A O 10
ATOM 27859 N N . ASP A 1 38 ? 0.329 -10.851 -16.940 1.00 0.00 39 ASP A N 10
ATOM 27860 C CA . ASP A 1 38 ? 0.753 -10.399 -18.276 1.00 0.00 39 ASP A CA 10
ATOM 27861 C C . ASP A 1 38 ? -0.423 -10.189 -19.252 1.00 0.00 39 ASP A C 10
ATOM 27862 O O . ASP A 1 38 ? -0.302 -9.417 -20.205 1.00 0.00 39 ASP A O 10
ATOM 27870 N N . LYS A 1 39 ? -1.575 -10.823 -18.986 1.00 0.00 40 LYS A N 10
ATOM 27871 C CA . LYS A 1 39 ? -2.875 -10.612 -19.655 1.00 0.00 40 LYS A CA 10
ATOM 27872 C C . LYS A 1 39 ? -3.480 -9.207 -19.490 1.00 0.00 40 LYS A C 10
ATOM 27873 O O . LYS A 1 39 ? -4.508 -8.922 -20.112 1.00 0.00 40 LYS A O 10
ATOM 27888 N N . PHE A 1 40 ? -2.869 -8.331 -18.685 1.00 0.00 41 PHE A N 10
ATOM 27889 C CA . PHE A 1 40 ? -3.064 -6.876 -18.782 1.00 0.00 41 PHE A CA 10
ATOM 27890 C C . PHE A 1 40 ? -3.071 -6.440 -20.257 1.00 0.00 41 PHE A C 10
ATOM 27891 O O . PHE A 1 40 ? -2.285 -6.945 -21.061 1.00 0.00 41 PHE A O 10
ATOM 27907 N N . MET A 1 41 ? -3.963 -5.519 -20.624 1.00 0.00 42 MET A N 10
ATOM 27908 C CA . MET A 1 41 ? -4.025 -5.022 -22.002 1.00 0.00 42 MET A CA 10
ATOM 27909 C C . MET A 1 41 ? -4.750 -3.682 -22.122 1.00 0.00 42 MET A C 10
ATOM 27910 O O . MET A 1 41 ? -4.283 -2.787 -22.829 1.00 0.00 42 MET A O 10
ATOM 27922 N N . SER A 1 42 ? -5.857 -3.523 -21.394 1.00 0.00 43 SER A N 10
ATOM 27923 C CA . SER A 1 42 ? -6.586 -2.265 -21.247 1.00 0.00 43 SER A CA 10
ATOM 27924 C C . SER A 1 42 ? -7.395 -2.237 -19.947 1.00 0.00 43 SER A C 10
ATOM 27925 O O . SER A 1 42 ? -7.561 -3.247 -19.256 1.00 0.00 43 SER A O 10
ATOM 27932 N N . CYS A 1 43 ? -7.914 -1.066 -19.601 1.00 0.00 44 CYS A N 10
ATOM 27933 C CA . CYS A 1 43 ? -8.852 -0.865 -18.502 1.00 0.00 44 CYS A CA 10
ATOM 27934 C C . CYS A 1 43 ? -9.628 0.449 -18.680 1.00 0.00 44 CYS A C 10
ATOM 27935 O O . CYS A 1 43 ? -9.365 1.249 -19.581 1.00 0.00 44 CYS A O 10
ATOM 27942 N N . LEU A 1 44 ? -10.614 0.660 -17.819 1.00 0.00 45 LEU A N 10
ATOM 27943 C CA . LEU A 1 44 ? -11.423 1.864 -17.746 1.00 0.00 45 LEU A CA 10
ATOM 27944 C C . LEU A 1 44 ? -11.472 2.347 -16.298 1.00 0.00 45 LEU A C 10
ATOM 27945 O O . LEU A 1 44 ? -11.599 1.560 -15.353 1.00 0.00 45 LEU A O 10
ATOM 27960 N N . VAL A 1 45 ? -11.433 3.668 -16.155 1.00 0.00 46 VAL A N 10
ATOM 27961 C CA . VAL A 1 45 ? -11.429 4.383 -14.883 1.00 0.00 46 VAL A CA 10
ATOM 27962 C C . VAL A 1 45 ? -12.602 5.358 -14.846 1.00 0.00 46 VAL A C 10
ATOM 27963 O O . VAL A 1 45 ? -12.830 6.092 -15.806 1.00 0.00 46 VAL A O 10
ATOM 27976 N N . GLY A 1 46 ? -13.343 5.328 -13.733 1.00 0.00 47 GLY A N 10
ATOM 27977 C CA . GLY A 1 46 ? -14.573 6.082 -13.480 1.00 0.00 47 GLY A CA 10
ATOM 27978 C C . GLY A 1 46 ? -14.429 7.607 -13.517 1.00 0.00 47 GLY A C 10
ATOM 27979 O O . GLY A 1 46 ? -14.226 8.191 -14.581 1.00 0.00 47 GLY A O 10
ATOM 27983 N N . SER A 1 47 ? -14.561 8.243 -12.347 1.00 0.00 48 SER A N 10
ATOM 27984 C CA . SER A 1 47 ? -14.316 9.692 -12.134 1.00 0.00 48 SER A CA 10
ATOM 27985 C C . SER A 1 47 ? -13.896 10.023 -10.689 1.00 0.00 48 SER A C 10
ATOM 27986 O O . SER A 1 47 ? -13.142 10.970 -10.449 1.00 0.00 48 SER A O 10
ATOM 27993 N N . ASN A 1 48 ? -14.340 9.208 -9.723 1.00 0.00 49 ASN A N 10
ATOM 27994 C CA . ASN A 1 48 ? -14.036 9.305 -8.290 1.00 0.00 49 ASN A CA 10
ATOM 27995 C C . ASN A 1 48 ? -13.202 8.094 -7.826 1.00 0.00 49 ASN A C 10
ATOM 27996 O O . ASN A 1 48 ? -13.312 7.637 -6.688 1.00 0.00 49 ASN A O 10
ATOM 28006 N N . VAL A 1 49 ? -12.365 7.550 -8.714 1.00 0.00 50 VAL A N 10
ATOM 28007 C CA . VAL A 1 49 ? -11.527 6.363 -8.481 1.00 0.00 50 VAL A CA 10
ATOM 28008 C C . VAL A 1 49 ? -10.198 6.525 -9.212 1.00 0.00 50 VAL A C 10
ATOM 28009 O O . VAL A 1 49 ? -10.182 6.915 -10.375 1.00 0.00 50 VAL A O 10
ATOM 28022 N N . ARG A 1 50 ? -9.071 6.248 -8.555 1.00 0.00 51 ARG A N 10
ATOM 28023 C CA . ARG A 1 50 ? -7.732 6.327 -9.164 1.00 0.00 51 ARG A CA 10
ATOM 28024 C C . ARG A 1 50 ? -7.200 4.928 -9.424 1.00 0.00 51 ARG A C 10
ATOM 28025 O O . ARG A 1 50 ? -7.568 3.983 -8.730 1.00 0.00 51 ARG A O 10
ATOM 28043 N N . CYS A 1 51 ? -6.314 4.819 -10.403 1.00 0.00 52 CYS A N 10
ATOM 28044 C CA . CYS A 1 51 ? -5.744 3.558 -10.851 1.00 0.00 52 CYS A CA 10
ATOM 28045 C C . CYS A 1 51 ? -4.226 3.704 -10.978 1.00 0.00 52 CYS A C 10
ATOM 28046 O O . CYS A 1 51 ? -3.722 4.323 -11.912 1.00 0.00 52 CYS A O 10
ATOM 28053 N N . ASN A 1 52 ? -3.484 3.151 -10.025 1.00 0.00 53 ASN A N 10
ATOM 28054 C CA . ASN A 1 52 ? -2.036 3.307 -9.930 1.00 0.00 53 ASN A CA 10
ATOM 28055 C C . ASN A 1 52 ? -1.360 1.986 -10.314 1.00 0.00 53 ASN A C 10
ATOM 28056 O O . ASN A 1 52 ? -1.721 0.927 -9.796 1.00 0.00 53 ASN A O 10
ATOM 28066 N N . ILE A 1 53 ? -0.372 2.044 -11.209 1.00 0.00 54 ILE A N 10
ATOM 28067 C CA . ILE A 1 53 ? 0.235 0.876 -11.861 1.00 0.00 54 ILE A CA 10
ATOM 28068 C C . ILE A 1 53 ? 1.750 0.885 -11.626 1.00 0.00 54 ILE A C 10
ATOM 28069 O O . ILE A 1 53 ? 2.412 1.921 -11.760 1.00 0.00 54 ILE A O 10
ATOM 28084 N N . TRP A 1 54 ? 2.298 -0.274 -11.256 1.00 0.00 55 TRP A N 10
ATOM 28085 C CA . TRP A 1 54 ? 3.711 -0.461 -10.918 1.00 0.00 55 TRP A CA 10
ATOM 28086 C C . TRP A 1 54 ? 4.257 -1.770 -11.510 1.00 0.00 55 TRP A C 10
ATOM 28087 O O . TRP A 1 54 ? 3.626 -2.830 -11.453 1.00 0.00 55 TRP A O 10
ATOM 28107 N N . GLU A 1 55 ? 5.467 -1.683 -12.060 1.00 0.00 56 GLU A N 10
ATOM 28108 C CA . GLU A 1 55 ? 6.196 -2.806 -12.664 1.00 0.00 56 GLU A CA 10
ATOM 28109 C C . GLU A 1 55 ? 7.320 -3.337 -11.778 1.00 0.00 56 GLU A C 10
ATOM 28110 O O . GLU A 1 55 ? 7.436 -4.547 -11.584 1.00 0.00 56 GLU A O 10
ATOM 28120 N N . HIS A 1 56 ? 8.142 -2.436 -11.236 1.00 0.00 57 HIS A N 10
ATOM 28121 C CA . HIS A 1 56 ? 9.317 -2.782 -10.444 1.00 0.00 57 HIS A CA 10
ATOM 28122 C C . HIS A 1 56 ? 9.284 -2.008 -9.127 1.00 0.00 57 HIS A C 10
ATOM 28123 O O . HIS A 1 56 ? 9.009 -0.805 -9.096 1.00 0.00 57 HIS A O 10
ATOM 28136 N N . ASN A 1 57 ? 9.521 -2.730 -8.035 1.00 0.00 58 ASN A N 10
ATOM 28137 C CA . ASN A 1 57 ? 9.253 -2.296 -6.670 1.00 0.00 58 ASN A CA 10
ATOM 28138 C C . ASN A 1 57 ? 10.491 -2.506 -5.785 1.00 0.00 58 ASN A C 10
ATOM 28139 O O . ASN A 1 57 ? 10.755 -3.598 -5.290 1.00 0.00 58 ASN A O 10
ATOM 28149 N N . GLU A 1 58 ? 11.282 -1.444 -5.612 1.00 0.00 59 GLU A N 10
ATOM 28150 C CA . GLU A 1 58 ? 12.510 -1.438 -4.803 1.00 0.00 59 GLU A CA 10
ATOM 28151 C C . GLU A 1 58 ? 12.956 -0.003 -4.456 1.00 0.00 59 GLU A C 10
ATOM 28152 O O . GLU A 1 58 ? 12.511 0.956 -5.087 1.00 0.00 59 GLU A O 10
ATOM 28162 N N . ILE A 1 59 ? 13.873 0.141 -3.490 1.00 0.00 60 ILE A N 10
ATOM 28163 C CA . ILE A 1 59 ? 14.449 1.434 -3.047 1.00 0.00 60 ILE A CA 10
ATOM 28164 C C . ILE A 1 59 ? 15.991 1.467 -3.124 1.00 0.00 60 ILE A C 10
ATOM 28165 O O . ILE A 1 59 ? 16.641 2.313 -2.506 1.00 0.00 60 ILE A O 10
ATOM 28180 N N . ASP A 1 60 ? 16.587 0.541 -3.882 1.00 0.00 61 ASP A N 10
ATOM 28181 C CA . ASP A 1 60 ? 18.043 0.359 -4.008 1.00 0.00 61 ASP A CA 10
ATOM 28182 C C . ASP A 1 60 ? 18.426 -0.150 -5.421 1.00 0.00 61 ASP A C 10
ATOM 28183 O O . ASP A 1 60 ? 19.280 -1.024 -5.592 1.00 0.00 61 ASP A O 10
ATOM 28191 N N . THR A 1 61 ? 17.750 0.370 -6.457 1.00 0.00 62 THR A N 10
ATOM 28192 C CA . THR A 1 61 ? 17.932 -0.032 -7.865 1.00 0.00 62 THR A CA 10
ATOM 28193 C C . THR A 1 61 ? 18.233 1.176 -8.768 1.00 0.00 62 THR A C 10
ATOM 28194 O O . THR A 1 61 ? 17.587 2.222 -8.621 1.00 0.00 62 THR A O 10
ATOM 28205 N N . PRO A 1 62 ? 19.201 1.074 -9.703 1.00 0.00 63 PRO A N 10
ATOM 28206 C CA . PRO A 1 62 ? 19.464 2.122 -10.687 1.00 0.00 63 PRO A CA 10
ATOM 28207 C C . PRO A 1 62 ? 18.428 2.146 -11.822 1.00 0.00 63 PRO A C 10
ATOM 28208 O O . PRO A 1 62 ? 18.324 3.153 -12.523 1.00 0.00 63 PRO A O 10
ATOM 28216 N N . THR A 1 63 ? 17.666 1.063 -12.025 1.00 0.00 64 THR A N 10
ATOM 28217 C CA . THR A 1 63 ? 16.626 0.975 -13.063 1.00 0.00 64 THR A CA 10
ATOM 28218 C C . THR A 1 63 ? 15.389 1.788 -12.622 1.00 0.00 64 THR A C 10
ATOM 28219 O O . THR A 1 63 ? 14.819 1.502 -11.562 1.00 0.00 64 THR A O 10
ATOM 28230 N N . PRO A 1 64 ? 14.965 2.840 -13.355 1.00 0.00 65 PRO A N 10
ATOM 28231 C CA . PRO A 1 64 ? 13.779 3.623 -13.008 1.00 0.00 65 PRO A CA 10
ATOM 28232 C C . PRO A 1 64 ? 12.516 2.824 -13.362 1.00 0.00 65 PRO A C 10
ATOM 28233 O O . PRO A 1 64 ? 11.989 2.913 -14.472 1.00 0.00 65 PRO A O 10
ATOM 28241 N N . GLY A 1 65 ? 12.077 1.984 -12.419 1.00 0.00 66 GLY A N 10
ATOM 28242 C CA . GLY A 1 65 ? 10.902 1.116 -12.532 1.00 0.00 66 GLY A CA 10
ATOM 28243 C C . GLY A 1 65 ? 9.691 1.831 -13.133 1.00 0.00 66 GLY A C 10
ATOM 28244 O O . GLY A 1 65 ? 9.318 2.915 -12.670 1.00 0.00 66 GLY A O 10
ATOM 28248 N N . LYS A 1 66 ? 9.086 1.235 -14.171 1.00 0.00 67 LYS A N 10
ATOM 28249 C CA . LYS A 1 66 ? 7.907 1.800 -14.839 1.00 0.00 67 LYS A CA 10
ATOM 28250 C C . LYS A 1 66 ? 6.778 1.988 -13.817 1.00 0.00 67 LYS A C 10
ATOM 28251 O O . LYS A 1 66 ? 6.400 1.064 -13.091 1.00 0.00 67 LYS A O 10
ATOM 28266 N N . PHE A 1 67 ? 6.268 3.209 -13.757 1.00 0.00 68 PHE A N 10
ATOM 28267 C CA . PHE A 1 67 ? 5.228 3.639 -12.834 1.00 0.00 68 PHE A CA 10
ATOM 28268 C C . PHE A 1 67 ? 4.306 4.616 -13.561 1.00 0.00 68 PHE A C 10
ATOM 28269 O O . PHE A 1 67 ? 4.739 5.353 -14.456 1.00 0.00 68 PHE A O 10
ATOM 28285 N N . GLN A 1 68 ? 3.037 4.635 -13.172 1.00 0.00 69 GLN A N 10
ATOM 28286 C CA . GLN A 1 68 ? 2.091 5.659 -13.595 1.00 0.00 69 GLN A CA 10
ATOM 28287 C C . GLN A 1 68 ? 0.860 5.639 -12.688 1.00 0.00 69 GLN A C 10
ATOM 28288 O O . GLN A 1 68 ? 0.614 4.689 -11.939 1.00 0.00 69 GLN A O 10
ATOM 28300 N N . GLU A 1 69 ? 0.046 6.679 -12.801 1.00 0.00 70 GLU A N 10
ATOM 28301 C CA . GLU A 1 69 ? -1.184 6.847 -12.037 1.00 0.00 70 GLU A CA 10
ATOM 28302 C C . GLU A 1 69 ? -2.294 7.316 -12.976 1.00 0.00 70 GLU A C 10
ATOM 28303 O O . GLU A 1 69 ? -2.567 8.514 -13.101 1.00 0.00 70 GLU A O 10
ATOM 28313 N N . LEU A 1 70 ? -2.902 6.348 -13.673 1.00 0.00 71 LEU A N 10
ATOM 28314 C CA . LEU A 1 70 ? -4.015 6.546 -14.603 1.00 0.00 71 LEU A CA 10
ATOM 28315 C C . LEU A 1 70 ? -5.030 7.518 -13.981 1.00 0.00 71 LEU A C 10
ATOM 28316 O O . LEU A 1 70 ? -5.451 7.349 -12.830 1.00 0.00 71 LEU A O 10
ATOM 28331 N N . ALA A 1 71 ? -5.334 8.585 -14.723 1.00 0.00 72 ALA A N 10
ATOM 28332 C CA . ALA A 1 71 ? -6.114 9.721 -14.242 1.00 0.00 72 ALA A CA 10
ATOM 28333 C C . ALA A 1 71 ? -7.452 9.287 -13.629 1.00 0.00 72 ALA A C 10
ATOM 28334 O O . ALA A 1 71 ? -8.076 8.341 -14.111 1.00 0.00 72 ALA A O 10
ATOM 28341 N N . GLN A 1 72 ? -7.902 10.014 -12.600 1.00 0.00 73 GLN A N 10
ATOM 28342 C CA . GLN A 1 72 ? -9.068 9.675 -11.769 1.00 0.00 73 GLN A CA 10
ATOM 28343 C C . GLN A 1 72 ? -10.401 9.515 -12.541 1.00 0.00 73 GLN A C 10
ATOM 28344 O O . GLN A 1 72 ? -11.359 8.944 -12.024 1.00 0.00 73 GLN A O 10
ATOM 28356 N N . GLY A 1 73 ? -10.450 9.969 -13.798 1.00 0.00 74 GLY A N 10
ATOM 28357 C CA . GLY A 1 73 ? -11.441 9.560 -14.799 1.00 0.00 74 GLY A CA 10
ATOM 28358 C C . GLY A 1 73 ? -10.860 9.598 -16.216 1.00 0.00 74 GLY A C 10
ATOM 28359 O O . GLY A 1 73 ? -10.480 10.672 -16.689 1.00 0.00 74 GLY A O 10
ATOM 28363 N N . SER A 1 74 ? -10.769 8.435 -16.876 1.00 0.00 75 SER A N 10
ATOM 28364 C CA . SER A 1 74 ? -10.285 8.250 -18.261 1.00 0.00 75 SER A CA 10
ATOM 28365 C C . SER A 1 74 ? -10.402 6.788 -18.726 1.00 0.00 75 SER A C 10
ATOM 28366 O O . SER A 1 74 ? -10.596 5.873 -17.923 1.00 0.00 75 SER A O 10
ATOM 28373 N N . THR A 1 75 ? -10.212 6.544 -20.024 1.00 0.00 76 THR A N 10
ATOM 28374 C CA . THR A 1 75 ? -10.106 5.190 -20.603 1.00 0.00 76 THR A CA 10
ATOM 28375 C C . THR A 1 75 ? -8.642 4.879 -20.906 1.00 0.00 76 THR A C 10
ATOM 28376 O O . THR A 1 75 ? -7.890 5.745 -21.360 1.00 0.00 76 THR A O 10
ATOM 28387 N N . ASN A 1 76 ? -8.227 3.636 -20.661 1.00 0.00 77 ASN A N 10
ATOM 28388 C CA . ASN A 1 76 ? -6.838 3.193 -20.727 1.00 0.00 77 ASN A CA 10
ATOM 28389 C C . ASN A 1 76 ? -6.747 2.095 -21.796 1.00 0.00 77 ASN A C 10
ATOM 28390 O O . ASN A 1 76 ? -6.940 0.914 -21.520 1.00 0.00 77 ASN A O 10
ATOM 28400 N N . ASN A 1 77 ? -6.502 2.507 -23.041 1.00 0.00 78 ASN A N 10
ATOM 28401 C CA . ASN A 1 77 ? -6.465 1.643 -24.233 1.00 0.00 78 ASN A CA 10
ATOM 28402 C C . ASN A 1 77 ? -5.058 1.527 -24.861 1.00 0.00 78 ASN A C 10
ATOM 28403 O O . ASN A 1 77 ? -4.877 0.798 -25.838 1.00 0.00 78 ASN A O 10
ATOM 28413 N N . ASP A 1 78 ? -4.058 2.207 -24.289 1.00 0.00 79 ASP A N 10
ATOM 28414 C CA . ASP A 1 78 ? -2.668 2.236 -24.747 1.00 0.00 79 ASP A CA 10
ATOM 28415 C C . ASP A 1 78 ? -1.720 2.312 -23.533 1.00 0.00 79 ASP A C 10
ATOM 28416 O O . ASP A 1 78 ? -1.120 3.349 -23.231 1.00 0.00 79 ASP A O 10
ATOM 28424 N N . LEU A 1 79 ? -1.649 1.209 -22.776 1.00 0.00 80 LEU A N 10
ATOM 28425 C CA . LEU A 1 79 ? -0.741 1.052 -21.631 1.00 0.00 80 LEU A CA 10
ATOM 28426 C C . LEU A 1 79 ? 0.591 0.394 -22.040 1.00 0.00 80 LEU A C 10
ATOM 28427 O O . LEU A 1 79 ? 1.381 0.028 -21.174 1.00 0.00 80 LEU A O 10
ATOM 28442 N N . THR A 1 80 ? 0.879 0.236 -23.337 1.00 0.00 81 THR A N 10
ATOM 28443 C CA . THR A 1 80 ? 2.145 -0.332 -23.852 1.00 0.00 81 THR A CA 10
ATOM 28444 C C . THR A 1 80 ? 3.390 0.369 -23.278 1.00 0.00 81 THR A C 10
ATOM 28445 O O . THR A 1 80 ? 4.401 -0.287 -23.031 1.00 0.00 81 THR A O 10
ATOM 28456 N N . SER A 1 81 ? 3.301 1.669 -22.957 1.00 0.00 82 SER A N 10
ATOM 28457 C CA . SER A 1 81 ? 4.328 2.428 -22.212 1.00 0.00 82 SER A CA 10
ATOM 28458 C C . SER A 1 81 ? 4.651 1.876 -20.815 1.00 0.00 82 SER A C 10
ATOM 28459 O O . SER A 1 81 ? 5.770 2.053 -20.336 1.00 0.00 82 SER A O 10
ATOM 28466 N N . ILE A 1 82 ? 3.708 1.195 -20.152 1.00 0.00 83 ILE A N 10
ATOM 28467 C CA . ILE A 1 82 ? 3.937 0.495 -18.876 1.00 0.00 83 ILE A CA 10
ATOM 28468 C C . ILE A 1 82 ? 4.789 -0.774 -19.075 1.00 0.00 83 ILE A C 10
ATOM 28469 O O . ILE A 1 82 ? 5.517 -1.150 -18.161 1.00 0.00 83 ILE A O 10
ATOM 28484 N N . ASN A 1 83 ? 4.782 -1.380 -20.275 1.00 0.00 84 ASN A N 10
ATOM 28485 C CA . ASN A 1 83 ? 5.604 -2.539 -20.669 1.00 0.00 84 ASN A CA 10
ATOM 28486 C C . ASN A 1 83 ? 5.228 -3.860 -19.936 1.00 0.00 84 ASN A C 10
ATOM 28487 O O . ASN A 1 83 ? 6.089 -4.648 -19.538 1.00 0.00 84 ASN A O 10
ATOM 28497 N N . GLY A 1 84 ? 3.926 -4.104 -19.743 1.00 0.00 85 GLY A N 10
ATOM 28498 C CA . GLY A 1 84 ? 3.405 -5.181 -18.883 1.00 0.00 85 GLY A CA 10
ATOM 28499 C C . GLY A 1 84 ? 3.112 -4.661 -17.471 1.00 0.00 85 GLY A C 10
ATOM 28500 O O . GLY A 1 84 ? 3.751 -3.717 -17.023 1.00 0.00 85 GLY A O 10
ATOM 28504 N N . LEU A 1 85 ? 2.190 -5.289 -16.747 1.00 0.00 86 LEU A N 10
ATOM 28505 C CA . LEU A 1 85 ? 1.803 -4.927 -15.372 1.00 0.00 86 LEU A CA 10
ATOM 28506 C C . LEU A 1 85 ? 2.295 -6.034 -14.424 1.00 0.00 86 LEU A C 10
ATOM 28507 O O . LEU A 1 85 ? 2.379 -7.199 -14.821 1.00 0.00 86 LEU A O 10
ATOM 28522 N N . SER A 1 86 ? 2.640 -5.668 -13.182 1.00 0.00 87 SER A N 10
ATOM 28523 C CA . SER A 1 86 ? 2.959 -6.613 -12.077 1.00 0.00 87 SER A CA 10
ATOM 28524 C C . SER A 1 86 ? 2.165 -6.325 -10.791 1.00 0.00 87 SER A C 10
ATOM 28525 O O . SER A 1 86 ? 1.647 -7.251 -10.169 1.00 0.00 87 SER A O 10
ATOM 28532 N N . LYS A 1 87 ? 1.990 -5.049 -10.416 1.00 0.00 88 LYS A N 10
ATOM 28533 C CA . LYS A 1 87 ? 1.145 -4.624 -9.285 1.00 0.00 88 LYS A CA 10
ATOM 28534 C C . LYS A 1 87 ? 0.207 -3.493 -9.715 1.00 0.00 88 LYS A C 10
ATOM 28535 O O . LYS A 1 87 ? 0.611 -2.570 -10.428 1.00 0.00 88 LYS A O 10
ATOM 28550 N N . PHE A 1 88 ? -1.028 -3.542 -9.221 1.00 0.00 89 PHE A N 10
ATOM 28551 C CA . PHE A 1 88 ? -2.035 -2.494 -9.380 1.00 0.00 89 PHE A CA 10
ATOM 28552 C C . PHE A 1 88 ? -2.643 -2.119 -8.019 1.00 0.00 89 PHE A C 10
ATOM 28553 O O . PHE A 1 88 ? -2.873 -2.972 -7.159 1.00 0.00 89 PHE A O 10
ATOM 28569 N N . GLN A 1 89 ? -2.917 -0.835 -7.812 1.00 0.00 90 GLN A N 10
ATOM 28570 C CA . GLN A 1 89 ? -3.518 -0.288 -6.596 1.00 0.00 90 GLN A CA 10
ATOM 28571 C C . GLN A 1 89 ? -4.606 0.706 -7.012 1.00 0.00 90 GLN A C 10
ATOM 28572 O O . GLN A 1 89 ? -4.332 1.612 -7.801 1.00 0.00 90 GLN A O 10
ATOM 28584 N N . VAL A 1 90 ? -5.838 0.546 -6.519 1.00 0.00 91 VAL A N 10
ATOM 28585 C CA . VAL A 1 90 ? -6.983 1.372 -6.948 1.00 0.00 91 VAL A CA 10
ATOM 28586 C C . VAL A 1 90 ? -7.497 2.183 -5.763 1.00 0.00 91 VAL A C 10
ATOM 28587 O O . VAL A 1 90 ? -8.043 1.659 -4.788 1.00 0.00 91 VAL A O 10
ATOM 28600 N N . LEU A 1 91 ? -7.229 3.485 -5.808 1.00 0.00 92 LEU A N 10
ATOM 28601 C CA . LEU A 1 91 ? -7.472 4.414 -4.705 1.00 0.00 92 LEU A CA 10
ATOM 28602 C C . LEU A 1 91 ? -8.888 5.016 -4.845 1.00 0.00 92 LEU A C 10
ATOM 28603 O O . LEU A 1 91 ? -9.375 5.179 -5.966 1.00 0.00 92 LEU A O 10
ATOM 28618 N N . PRO A 1 92 ? -9.568 5.394 -3.750 1.00 0.00 93 PRO A N 10
ATOM 28619 C CA . PRO A 1 92 ? -10.961 5.857 -3.752 1.00 0.00 93 PRO A CA 10
ATOM 28620 C C . PRO A 1 92 ? -11.185 7.289 -4.269 1.00 0.00 93 PRO A C 10
ATOM 28621 O O . PRO A 1 92 ? -12.147 7.949 -3.876 1.00 0.00 93 PRO A O 10
ATOM 28629 N N . GLY A 1 93 ? -10.306 7.775 -5.152 1.00 0.00 94 GLY A N 10
ATOM 28630 C CA . GLY A 1 93 ? -10.364 9.114 -5.750 1.00 0.00 94 GLY A CA 10
ATOM 28631 C C . GLY A 1 93 ? -10.377 10.250 -4.722 1.00 0.00 94 GLY A C 10
ATOM 28632 O O . GLY A 1 93 ? -11.045 11.270 -4.910 1.00 0.00 94 GLY A O 10
ATOM 28636 N N . ALA A 1 94 ? -9.659 10.037 -3.619 1.00 0.00 95 ALA A N 10
ATOM 28637 C CA . ALA A 1 94 ? -9.619 10.897 -2.435 1.00 0.00 95 ALA A CA 10
ATOM 28638 C C . ALA A 1 94 ? -8.217 10.860 -1.803 1.00 0.00 95 ALA A C 10
ATOM 28639 O O . ALA A 1 94 ? -7.631 11.896 -1.483 1.00 0.00 95 ALA A O 10
ATOM 28646 N N . PHE A 1 95 ? -7.657 9.652 -1.691 1.00 0.00 96 PHE A N 10
ATOM 28647 C CA . PHE A 1 95 ? -6.262 9.401 -1.341 1.00 0.00 96 PHE A CA 10
ATOM 28648 C C . PHE A 1 95 ? -5.366 9.514 -2.583 1.00 0.00 96 PHE A C 10
ATOM 28649 O O . PHE A 1 95 ? -5.805 9.272 -3.712 1.00 0.00 96 PHE A O 10
ATOM 28665 N N . GLN A 1 96 ? -4.101 9.858 -2.370 1.00 0.00 97 GLN A N 10
ATOM 28666 C CA . GLN A 1 96 ? -3.104 10.052 -3.426 1.00 0.00 97 GLN A CA 10
ATOM 28667 C C . GLN A 1 96 ? -2.357 8.738 -3.729 1.00 0.00 97 GLN A C 10
ATOM 28668 O O . GLN A 1 96 ? -2.138 8.373 -4.887 1.00 0.00 97 GLN A O 10
ATOM 28680 N N . TRP A 1 97 ? -2.025 8.001 -2.669 1.00 0.00 98 TRP A N 10
ATOM 28681 C CA . TRP A 1 97 ? -1.407 6.677 -2.668 1.00 0.00 98 TRP A CA 10
ATOM 28682 C C . TRP A 1 97 ? -1.746 5.975 -1.348 1.00 0.00 98 TRP A C 10
ATOM 28683 O O . TRP A 1 97 ? -2.401 6.537 -0.467 1.00 0.00 98 TRP A O 10
ATOM 28703 N N . ALA A 1 98 ? -1.292 4.737 -1.207 1.00 0.00 99 ALA A N 10
ATOM 28704 C CA . ALA A 1 98 ? -1.401 3.976 0.022 1.00 0.00 99 ALA A CA 10
ATOM 28705 C C . ALA A 1 98 ? -0.171 3.082 0.186 1.00 0.00 99 ALA A C 10
ATOM 28706 O O . ALA A 1 98 ? 0.522 2.767 -0.786 1.00 0.00 99 ALA A O 10
ATOM 28713 N N . VAL A 1 99 ? 0.084 2.658 1.421 1.00 0.00 100 VAL A N 10
ATOM 28714 C CA . VAL A 1 99 ? 1.273 1.879 1.792 1.00 0.00 100 VAL A CA 10
ATOM 28715 C C . VAL A 1 99 ? 0.869 0.536 2.390 1.00 0.00 100 VAL A C 10
ATOM 28716 O O . VAL A 1 99 ? -0.055 0.445 3.203 1.00 0.00 100 VAL A O 10
ATOM 28729 N N . ASP A 1 100 ? 1.574 -0.511 1.972 1.00 0.00 101 ASP A N 10
ATOM 28730 C CA . ASP A 1 100 ? 1.388 -1.865 2.481 1.00 0.00 101 ASP A CA 10
ATOM 28731 C C . ASP A 1 100 ? 2.127 -2.010 3.815 1.00 0.00 101 ASP A C 10
ATOM 28732 O O . ASP A 1 100 ? 3.337 -1.793 3.880 1.00 0.00 101 ASP A O 10
ATOM 28740 N N . VAL A 1 101 ? 1.419 -2.444 4.857 1.00 0.00 102 VAL A N 10
ATOM 28741 C CA . VAL A 1 101 ? 1.965 -2.775 6.179 1.00 0.00 102 VAL A CA 10
ATOM 28742 C C . VAL A 1 101 ? 1.430 -4.135 6.600 1.00 0.00 102 VAL A C 10
ATOM 28743 O O . VAL A 1 101 ? 0.242 -4.415 6.472 1.00 0.00 102 VAL A O 10
ATOM 28756 N N . LYS A 1 102 ? 2.284 -4.977 7.173 1.00 0.00 103 LYS A N 10
ATOM 28757 C CA . LYS A 1 102 ? 1.877 -6.225 7.824 1.00 0.00 103 LYS A CA 10
ATOM 28758 C C . LYS A 1 102 ? 2.548 -6.331 9.190 1.00 0.00 103 LYS A C 10
ATOM 28759 O O . LYS A 1 102 ? 3.578 -5.704 9.427 1.00 0.00 103 LYS A O 10
ATOM 28774 N N . ILE A 1 103 ? 1.972 -7.149 10.059 1.00 0.00 104 ILE A N 10
ATOM 28775 C CA . ILE A 1 103 ? 2.451 -7.449 11.407 1.00 0.00 104 ILE A CA 10
ATOM 28776 C C . ILE A 1 103 ? 2.754 -8.940 11.506 1.00 0.00 104 ILE A C 10
ATOM 28777 O O . ILE A 1 103 ? 1.993 -9.771 11.000 1.00 0.00 104 ILE A O 10
ATOM 28792 N N . VAL A 1 104 ? 3.890 -9.268 12.125 1.00 0.00 105 VAL A N 10
ATOM 28793 C CA . VAL A 1 104 ? 4.368 -10.644 12.324 1.00 0.00 105 VAL A CA 10
ATOM 28794 C C . VAL A 1 104 ? 4.867 -10.787 13.759 1.00 0.00 105 VAL A C 10
ATOM 28795 O O . VAL A 1 104 ? 5.573 -9.926 14.296 1.00 0.00 105 VAL A O 10
ATOM 28808 N N . ASN A 1 105 ? 4.486 -11.891 14.392 1.00 0.00 106 ASN A N 10
ATOM 28809 C CA . ASN A 1 105 ? 4.817 -12.165 15.783 1.00 0.00 106 ASN A CA 10
ATOM 28810 C C . ASN A 1 105 ? 6.131 -12.959 15.882 1.00 0.00 106 ASN A C 10
ATOM 28811 O O . ASN A 1 105 ? 6.203 -14.092 15.398 1.00 0.00 106 ASN A O 10
ATOM 28821 N N . LYS A 1 106 ? 7.159 -12.384 16.526 1.00 0.00 107 LYS A N 10
ATOM 28822 C CA . LYS A 1 106 ? 8.476 -13.022 16.746 1.00 0.00 107 LYS A CA 10
ATOM 28823 C C . LYS A 1 106 ? 8.721 -13.411 18.218 1.00 0.00 107 LYS A C 10
ATOM 28824 O O . LYS A 1 106 ? 9.803 -13.904 18.546 1.00 0.00 107 LYS A O 10
ATOM 28839 N N . VAL A 1 107 ? 7.726 -13.230 19.098 1.00 0.00 108 VAL A N 10
ATOM 28840 C CA . VAL A 1 107 ? 7.802 -13.523 20.549 1.00 0.00 108 VAL A CA 10
ATOM 28841 C C . VAL A 1 107 ? 6.814 -14.616 20.936 1.00 0.00 108 VAL A C 10
ATOM 28842 O O . VAL A 1 107 ? 7.203 -15.688 21.401 1.00 0.00 108 VAL A O 10
ATOM 28855 N N . ASN A 1 108 ? 5.526 -14.348 20.718 1.00 0.00 109 ASN A N 10
ATOM 28856 C CA . ASN A 1 108 ? 4.437 -15.281 20.977 1.00 0.00 109 ASN A CA 10
ATOM 28857 C C . ASN A 1 108 ? 4.398 -16.394 19.902 1.00 0.00 109 ASN A C 10
ATOM 28858 O O . ASN A 1 108 ? 3.825 -17.459 20.131 1.00 0.00 109 ASN A O 10
ATOM 28868 N N . SER A 1 109 ? 5.009 -16.143 18.728 1.00 0.00 110 SER A N 10
ATOM 28869 C CA . SER A 1 109 ? 5.072 -17.041 17.556 1.00 0.00 110 SER A CA 10
ATOM 28870 C C . SER A 1 109 ? 3.707 -17.636 17.152 1.00 0.00 110 SER A C 10
ATOM 28871 O O . SER A 1 109 ? 3.618 -18.750 16.631 1.00 0.00 110 SER A O 10
ATOM 28878 N N . THR A 1 110 ? 2.630 -16.871 17.375 1.00 0.00 111 THR A N 10
ATOM 28879 C CA . THR A 1 110 ? 1.218 -17.276 17.189 1.00 0.00 111 THR A CA 10
ATOM 28880 C C . THR A 1 110 ? 0.457 -16.267 16.308 1.00 0.00 111 THR A C 10
ATOM 28881 O O . THR A 1 110 ? -0.739 -16.020 16.471 1.00 0.00 111 THR A O 10
ATOM 28892 N N . ALA A 1 111 ? 1.198 -15.651 15.372 1.00 0.00 112 ALA A N 10
ATOM 28893 C CA . ALA A 1 111 ? 0.773 -14.630 14.407 1.00 0.00 112 ALA A CA 10
ATOM 28894 C C . ALA A 1 111 ? -0.649 -14.873 13.845 1.00 0.00 112 ALA A C 10
ATOM 28895 O O . ALA A 1 111 ? -0.869 -15.777 13.033 1.00 0.00 112 ALA A O 10
ATOM 28902 N N . GLY A 1 112 ? -1.620 -14.090 14.333 1.00 0.00 113 GLY A N 10
ATOM 28903 C CA . GLY A 1 112 ? -3.058 -14.260 14.059 1.00 0.00 113 GLY A CA 10
ATOM 28904 C C . GLY A 1 112 ? -4.031 -13.627 15.077 1.00 0.00 113 GLY A C 10
ATOM 28905 O O . GLY A 1 112 ? -5.224 -13.928 15.039 1.00 0.00 113 GLY A O 10
ATOM 28909 N N . SER A 1 113 ? -3.546 -12.792 16.006 1.00 0.00 114 SER A N 10
ATOM 28910 C CA . SER A 1 113 ? -4.288 -12.309 17.195 1.00 0.00 114 SER A CA 10
ATOM 28911 C C . SER A 1 113 ? -3.878 -10.898 17.664 1.00 0.00 114 SER A C 10
ATOM 28912 O O . SER A 1 113 ? -4.183 -10.469 18.782 1.00 0.00 114 SER A O 10
ATOM 28919 N N . TYR A 1 114 ? -3.162 -10.168 16.806 1.00 0.00 115 TYR A N 10
ATOM 28920 C CA . TYR A 1 114 ? -2.602 -8.843 17.076 1.00 0.00 115 TYR A CA 10
ATOM 28921 C C . TYR A 1 114 ? -3.275 -7.842 16.133 1.00 0.00 115 TYR A C 10
ATOM 28922 O O . TYR A 1 114 ? -3.498 -8.143 14.957 1.00 0.00 115 TYR A O 10
ATOM 28939 N N . GLU A 1 115 ? -3.592 -6.655 16.646 1.00 0.00 116 GLU A N 10
ATOM 28940 C CA . GLU A 1 115 ? -4.152 -5.539 15.883 1.00 0.00 116 GLU A CA 10
ATOM 28941 C C . GLU A 1 115 ? -3.150 -4.385 15.878 1.00 0.00 116 GLU A C 10
ATOM 28942 O O . GLU A 1 115 ? -2.519 -4.099 16.897 1.00 0.00 116 GLU A O 10
ATOM 28952 N N . MET A 1 116 ? -3.018 -3.696 14.749 1.00 0.00 117 MET A N 10
ATOM 28953 C CA . MET A 1 116 ? -2.138 -2.540 14.601 1.00 0.00 117 MET A CA 10
ATOM 28954 C C . MET A 1 116 ? -2.865 -1.412 13.879 1.00 0.00 117 MET A C 10
ATOM 28955 O O . MET A 1 116 ? -3.395 -1.588 12.780 1.00 0.00 117 MET A O 10
ATOM 28967 N N . THR A 1 117 ? -2.834 -0.239 14.501 1.00 0.00 118 THR A N 10
ATOM 28968 C CA . THR A 1 117 ? -3.471 0.976 14.002 1.00 0.00 118 THR A CA 10
ATOM 28969 C C . THR A 1 117 ? -2.407 2.026 13.747 1.00 0.00 118 THR A C 10
ATOM 28970 O O . THR A 1 117 ? -1.777 2.504 14.688 1.00 0.00 118 THR A O 10
ATOM 28981 N N . ILE A 1 118 ? -2.207 2.357 12.468 1.00 0.00 119 ILE A N 10
ATOM 28982 C CA . ILE A 1 118 ? -1.265 3.370 11.966 1.00 0.00 119 ILE A CA 10
ATOM 28983 C C . ILE A 1 118 ? -2.063 4.612 11.522 1.00 0.00 119 ILE A C 10
ATOM 28984 O O . ILE A 1 118 ? -2.965 4.511 10.692 1.00 0.00 119 ILE A O 10
ATOM 28999 N N . THR A 1 119 ? -1.754 5.783 12.092 1.00 0.00 120 THR A N 10
ATOM 29000 C CA . THR A 1 119 ? -2.490 7.049 11.889 1.00 0.00 120 THR A CA 10
ATOM 29001 C C . THR A 1 119 ? -1.511 8.181 11.538 1.00 0.00 120 THR A C 10
ATOM 29002 O O . THR A 1 119 ? -0.840 8.714 12.430 1.00 0.00 120 THR A O 10
ATOM 29013 N N . PRO A 1 120 ? -1.365 8.540 10.244 1.00 0.00 121 PRO A N 10
ATOM 29014 C CA . PRO A 1 120 ? -0.591 9.702 9.799 1.00 0.00 121 PRO A CA 10
ATOM 29015 C C . PRO A 1 120 ? -1.261 11.027 10.173 1.00 0.00 121 PRO A C 10
ATOM 29016 O O . PRO A 1 120 ? -2.409 11.032 10.624 1.00 0.00 121 PRO A O 10
ATOM 29024 N N . TYR A 1 121 ? -0.517 12.128 9.996 1.00 0.00 122 TYR A N 10
ATOM 29025 C CA . TYR A 1 121 ? -0.873 13.535 10.267 1.00 0.00 122 TYR A CA 10
ATOM 29026 C C . TYR A 1 121 ? -2.392 13.811 10.224 1.00 0.00 122 TYR A C 10
ATOM 29027 O O . TYR A 1 121 ? -2.953 14.112 9.172 1.00 0.00 122 TYR A O 10
ATOM 29044 N N . GLN A 1 122 ? -3.061 13.673 11.375 1.00 0.00 123 GLN A N 10
ATOM 29045 C CA . GLN A 1 122 ? -4.518 13.828 11.555 1.00 0.00 123 GLN A CA 10
ATOM 29046 C C . GLN A 1 122 ? -5.394 13.204 10.432 1.00 0.00 123 GLN A C 10
ATOM 29047 O O . GLN A 1 122 ? -6.312 13.839 9.902 1.00 0.00 123 GLN A O 10
ATOM 29059 N N . VAL A 1 123 ? -5.115 11.943 10.073 1.00 0.00 124 VAL A N 10
ATOM 29060 C CA . VAL A 1 123 ? -5.817 11.132 9.047 1.00 0.00 124 VAL A CA 10
ATOM 29061 C C . VAL A 1 123 ? -6.676 10.028 9.695 1.00 0.00 124 VAL A C 10
ATOM 29062 O O . VAL A 1 123 ? -6.478 9.661 10.853 1.00 0.00 124 VAL A O 10
ATOM 29075 N N . ASP A 1 124 ? -7.648 9.497 8.946 1.00 0.00 125 ASP A N 10
ATOM 29076 C CA . ASP A 1 124 ? -8.454 8.316 9.294 1.00 0.00 125 ASP A CA 10
ATOM 29077 C C . ASP A 1 124 ? -7.596 7.153 9.826 1.00 0.00 125 ASP A C 10
ATOM 29078 O O . ASP A 1 124 ? -6.634 6.730 9.174 1.00 0.00 125 ASP A O 10
ATOM 29086 N N . LYS A 1 125 ? -7.973 6.593 10.985 1.00 0.00 126 LYS A N 10
ATOM 29087 C CA . LYS A 1 125 ? -7.375 5.345 11.481 1.00 0.00 126 LYS A CA 10
ATOM 29088 C C . LYS A 1 125 ? -7.691 4.160 10.552 1.00 0.00 126 LYS A C 10
ATOM 29089 O O . LYS A 1 125 ? -8.709 4.147 9.853 1.00 0.00 126 LYS A O 10
ATOM 29104 N N . VAL A 1 126 ? -6.855 3.126 10.614 1.00 0.00 127 VAL A N 10
ATOM 29105 C CA . VAL A 1 126 ? -7.001 1.828 9.919 1.00 0.00 127 VAL A CA 10
ATOM 29106 C C . VAL A 1 126 ? -6.670 0.692 10.878 1.00 0.00 127 VAL A C 10
ATOM 29107 O O . VAL A 1 126 ? -5.827 0.866 11.751 1.00 0.00 127 VAL A O 10
ATOM 29120 N N . ALA A 1 127 ? -7.295 -0.474 10.707 1.00 0.00 128 ALA A N 10
ATOM 29121 C CA . ALA A 1 127 ? -7.125 -1.631 11.589 1.00 0.00 128 ALA A CA 10
ATOM 29122 C C . ALA A 1 127 ? -6.476 -2.805 10.835 1.00 0.00 128 ALA A C 10
ATOM 29123 O O . ALA A 1 127 ? -7.160 -3.623 10.213 1.00 0.00 128 ALA A O 10
ATOM 29130 N N . CYS A 1 128 ? -5.144 -2.887 10.884 1.00 0.00 129 CYS A N 10
ATOM 29131 C CA . CYS A 1 128 ? -4.416 -4.101 10.511 1.00 0.00 129 CYS A CA 10
ATOM 29132 C C . CYS A 1 128 ? -4.721 -5.208 11.522 1.00 0.00 129 CYS A C 10
ATOM 29133 O O . CYS A 1 128 ? -4.735 -4.946 12.726 1.00 0.00 129 CYS A O 10
ATOM 29140 N N . LYS A 1 129 ? -4.904 -6.443 11.051 1.00 0.00 130 LYS A N 10
ATOM 29141 C CA . LYS A 1 129 ? -5.057 -7.636 11.887 1.00 0.00 130 LYS A CA 10
ATOM 29142 C C . LYS A 1 129 ? -4.181 -8.746 11.319 1.00 0.00 130 LYS A C 10
ATOM 29143 O O . LYS A 1 129 ? -4.129 -8.952 10.105 1.00 0.00 130 LYS A O 10
ATOM 29158 N N . ASP A 1 130 ? -3.431 -9.405 12.192 1.00 0.00 131 ASP A N 10
ATOM 29159 C CA . ASP A 1 130 ? -2.412 -10.381 11.804 1.00 0.00 131 ASP A CA 10
ATOM 29160 C C . ASP A 1 130 ? -3.026 -11.536 10.977 1.00 0.00 131 ASP A C 10
ATOM 29161 O O . ASP A 1 130 ? -4.053 -12.104 11.364 1.00 0.00 131 ASP A O 10
ATOM 29169 N N . GLY A 1 131 ? -2.438 -11.842 9.813 1.00 0.00 132 GLY A N 10
ATOM 29170 C CA . GLY A 1 131 ? -2.969 -12.803 8.833 1.00 0.00 132 GLY A CA 10
ATOM 29171 C C . GLY A 1 131 ? -3.614 -12.167 7.585 1.00 0.00 132 GLY A C 10
ATOM 29172 O O . GLY A 1 131 ? -4.388 -12.835 6.897 1.00 0.00 132 GLY A O 10
ATOM 29176 N N . ASP A 1 132 ? -3.324 -10.894 7.282 1.00 0.00 133 ASP A N 10
ATOM 29177 C CA . ASP A 1 132 ? -3.777 -10.184 6.072 1.00 0.00 133 ASP A CA 10
ATOM 29178 C C . ASP A 1 132 ? -2.699 -10.167 4.969 1.00 0.00 133 ASP A C 10
ATOM 29179 O O . ASP A 1 132 ? -1.499 -10.225 5.249 1.00 0.00 133 ASP A O 10
ATOM 29187 N N . ASP A 1 133 ? -3.120 -10.011 3.709 1.00 0.00 134 ASP A N 10
ATOM 29188 C CA . ASP A 1 133 ? -2.255 -9.777 2.537 1.00 0.00 134 ASP A CA 10
ATOM 29189 C C . ASP A 1 133 ? -1.698 -8.335 2.512 1.00 0.00 134 ASP A C 10
ATOM 29190 O O . ASP A 1 133 ? -1.906 -7.597 1.548 1.00 0.00 134 ASP A O 10
ATOM 29198 N N . PHE A 1 134 ? -0.990 -7.944 3.582 1.00 0.00 135 PHE A N 10
ATOM 29199 C CA . PHE A 1 134 ? -0.436 -6.605 3.842 1.00 0.00 135 PHE A CA 10
ATOM 29200 C C . PHE A 1 134 ? -1.531 -5.507 3.832 1.00 0.00 135 PHE A C 10
ATOM 29201 O O . PHE A 1 134 ? -1.983 -5.064 2.774 1.00 0.00 135 PHE A O 10
ATOM 29217 N N . VAL A 1 135 ? -1.976 -5.059 5.017 1.00 0.00 136 VAL A N 10
ATOM 29218 C CA . VAL A 1 135 ? -2.932 -3.942 5.179 1.00 0.00 136 VAL A CA 10
ATOM 29219 C C . VAL A 1 135 ? -2.538 -2.742 4.325 1.00 0.00 136 VAL A C 10
ATOM 29220 O O . VAL A 1 135 ? -1.353 -2.457 4.157 1.00 0.00 136 VAL A O 10
ATOM 29233 N N . GLN A 1 136 ? -3.527 -1.980 3.874 1.00 0.00 137 GLN A N 10
ATOM 29234 C CA . GLN A 1 136 ? -3.320 -0.829 3.007 1.00 0.00 137 GLN A CA 10
ATOM 29235 C C . GLN A 1 136 ? -3.738 0.443 3.762 1.00 0.00 137 GLN A C 10
ATOM 29236 O O . GLN A 1 136 ? -4.928 0.737 3.864 1.00 0.00 137 GLN A O 10
ATOM 29248 N N . LEU A 1 137 ? -2.774 1.165 4.353 1.00 0.00 138 LEU A N 10
ATOM 29249 C CA . LEU A 1 137 ? -3.003 2.487 4.963 1.00 0.00 138 LEU A CA 10
ATOM 29250 C C . LEU A 1 137 ? -3.151 3.527 3.841 1.00 0.00 138 LEU A C 10
ATOM 29251 O O . LEU A 1 137 ? -2.173 3.756 3.120 1.00 0.00 138 LEU A O 10
ATOM 29266 N N . PRO A 1 138 ? -4.316 4.177 3.694 1.00 0.00 139 PRO A N 10
ATOM 29267 C CA . PRO A 1 138 ? -4.476 5.276 2.757 1.00 0.00 139 PRO A CA 10
ATOM 29268 C C . PRO A 1 138 ? -3.788 6.563 3.231 1.00 0.00 139 PRO A C 10
ATOM 29269 O O . PRO A 1 138 ? -3.798 6.890 4.420 1.00 0.00 139 PRO A O 10
ATOM 29277 N N . ILE A 1 139 ? -3.239 7.325 2.281 1.00 0.00 140 ILE A N 10
ATOM 29278 C CA . ILE A 1 139 ? -2.477 8.558 2.519 1.00 0.00 140 ILE A CA 10
ATOM 29279 C C . ILE A 1 139 ? -3.017 9.672 1.593 1.00 0.00 140 ILE A C 10
ATOM 29280 O O . ILE A 1 139 ? -3.165 9.445 0.384 1.00 0.00 140 ILE A O 10
ATOM 29295 N N . PRO A 1 140 ? -3.327 10.878 2.110 1.00 0.00 141 PRO A N 10
ATOM 29296 C CA . PRO A 1 140 ? -3.760 12.006 1.284 1.00 0.00 141 PRO A CA 10
ATOM 29297 C C . PRO A 1 140 ? -2.612 12.555 0.413 1.00 0.00 141 PRO A C 10
ATOM 29298 O O . PRO A 1 140 ? -1.472 12.094 0.476 1.00 0.00 141 PRO A O 10
ATOM 29306 N N . LYS A 1 141 ? -2.906 13.573 -0.401 1.00 0.00 142 LYS A N 10
ATOM 29307 C CA . LYS A 1 141 ? -1.942 14.344 -1.215 1.00 0.00 142 LYS A CA 10
ATOM 29308 C C . LYS A 1 141 ? -0.989 15.222 -0.377 1.00 0.00 142 LYS A C 10
ATOM 29309 O O . LYS A 1 141 ? -0.924 16.439 -0.562 1.00 0.00 142 LYS A O 10
ATOM 29324 N N . LEU A 1 142 ? -0.284 14.613 0.579 1.00 0.00 143 LEU A N 10
ATOM 29325 C CA . LEU A 1 142 ? 0.733 15.255 1.416 1.00 0.00 143 LEU A CA 10
ATOM 29326 C C . LEU A 1 142 ? 1.682 16.120 0.571 1.00 0.00 143 LEU A C 10
ATOM 29327 O O . LEU A 1 142 ? 2.089 15.735 -0.531 1.00 0.00 143 LEU A O 10
ATOM 29342 N N . THR A 1 143 ? 1.959 17.335 1.052 1.00 0.00 144 THR A N 10
ATOM 29343 C CA . THR A 1 143 ? 2.677 18.351 0.267 1.00 0.00 144 THR A CA 10
ATOM 29344 C C . THR A 1 143 ? 3.691 19.130 1.123 1.00 0.00 144 THR A C 10
ATOM 29345 O O . THR A 1 143 ? 3.350 19.535 2.242 1.00 0.00 144 THR A O 10
ATOM 29356 N N . PRO A 1 144 ? 4.938 19.333 0.646 1.00 0.00 145 PRO A N 10
ATOM 29357 C CA . PRO A 1 144 ? 5.487 18.778 -0.595 1.00 0.00 145 PRO A CA 10
ATOM 29358 C C . PRO A 1 144 ? 5.621 17.240 -0.535 1.00 0.00 145 PRO A C 10
ATOM 29359 O O . PRO A 1 144 ? 5.822 16.689 0.553 1.00 0.00 145 PRO A O 10
ATOM 29367 N N . PRO A 1 145 ? 5.511 16.525 -1.669 1.00 0.00 146 PRO A N 10
ATOM 29368 C CA . PRO A 1 145 ? 5.584 15.066 -1.673 1.00 0.00 146 PRO A CA 10
ATOM 29369 C C . PRO A 1 145 ? 6.960 14.549 -1.247 1.00 0.00 146 PRO A C 10
ATOM 29370 O O . PRO A 1 145 ? 7.037 13.558 -0.527 1.00 0.00 146 PRO A O 10
ATOM 29378 N N . ASP A 1 146 ? 8.034 15.267 -1.603 1.00 0.00 147 ASP A N 10
ATOM 29379 C CA . ASP A 1 146 ? 9.406 15.004 -1.130 1.00 0.00 147 ASP A CA 10
ATOM 29380 C C . ASP A 1 146 ? 9.607 15.181 0.397 1.00 0.00 147 ASP A C 10
ATOM 29381 O O . ASP A 1 146 ? 10.652 14.789 0.923 1.00 0.00 147 ASP A O 10
ATOM 29389 N N . SER A 1 147 ? 8.624 15.739 1.119 1.00 0.00 148 SER A N 10
ATOM 29390 C CA . SER A 1 147 ? 8.646 15.872 2.582 1.00 0.00 148 SER A CA 10
ATOM 29391 C C . SER A 1 147 ? 8.241 14.578 3.299 1.00 0.00 148 SER A C 10
ATOM 29392 O O . SER A 1 147 ? 7.575 13.703 2.742 1.00 0.00 148 SER A O 10
ATOM 29399 N N . GLU A 1 148 ? 8.594 14.483 4.578 1.00 0.00 149 GLU A N 10
ATOM 29400 C CA . GLU A 1 148 ? 8.123 13.430 5.487 1.00 0.00 149 GLU A CA 10
ATOM 29401 C C . GLU A 1 148 ? 6.757 13.776 6.114 1.00 0.00 149 GLU A C 10
ATOM 29402 O O . GLU A 1 148 ? 6.335 14.938 6.149 1.00 0.00 149 GLU A O 10
ATOM 29412 N N . ILE A 1 149 ? 6.073 12.755 6.630 1.00 0.00 150 ILE A N 10
ATOM 29413 C CA . ILE A 1 149 ? 4.802 12.837 7.353 1.00 0.00 150 ILE A CA 10
ATOM 29414 C C . ILE A 1 149 ? 4.901 12.002 8.636 1.00 0.00 150 ILE A C 10
ATOM 29415 O O . ILE A 1 149 ? 5.119 10.784 8.616 1.00 0.00 150 ILE A O 10
ATOM 29430 N N . VAL A 1 150 ? 4.732 12.669 9.778 1.00 0.00 151 VAL A N 10
ATOM 29431 C CA . VAL A 1 150 ? 4.677 12.007 11.084 1.00 0.00 151 VAL A CA 10
ATOM 29432 C C . VAL A 1 150 ? 3.401 11.165 11.182 1.00 0.00 151 VAL A C 10
ATOM 29433 O O . VAL A 1 150 ? 2.316 11.622 10.806 1.00 0.00 151 VAL A O 10
ATOM 29446 N N . SER A 1 151 ? 3.510 9.940 11.697 1.00 0.00 152 SER A N 10
ATOM 29447 C CA . SER A 1 151 ? 2.367 9.093 12.043 1.00 0.00 152 SER A CA 10
ATOM 29448 C C . SER A 1 151 ? 2.571 8.464 13.415 1.00 0.00 152 SER A C 10
ATOM 29449 O O . SER A 1 151 ? 3.685 8.102 13.790 1.00 0.00 152 SER A O 10
ATOM 29456 N N . HIS A 1 152 ? 1.493 8.350 14.183 1.00 0.00 153 HIS A N 10
ATOM 29457 C CA . HIS A 1 152 ? 1.465 7.647 15.462 1.00 0.00 153 HIS A CA 10
ATOM 29458 C C . HIS A 1 152 ? 0.816 6.284 15.222 1.00 0.00 153 HIS A C 10
ATOM 29459 O O . HIS A 1 152 ? -0.180 6.176 14.500 1.00 0.00 153 HIS A O 10
ATOM 29472 N N . LEU A 1 153 ? 1.404 5.248 15.816 1.00 0.00 154 LEU A N 10
ATOM 29473 C CA . LEU A 1 153 ? 0.868 3.898 15.764 1.00 0.00 154 LEU A CA 10
ATOM 29474 C C . LEU A 1 153 ? 0.805 3.234 17.126 1.00 0.00 154 LEU A C 10
ATOM 29475 O O . LEU A 1 153 ? 1.588 3.501 18.045 1.00 0.00 154 LEU A O 10
ATOM 29490 N N . THR A 1 154 ? -0.146 2.323 17.230 1.00 0.00 155 THR A N 10
ATOM 29491 C CA . THR A 1 154 ? -0.323 1.493 18.413 1.00 0.00 155 THR A CA 10
ATOM 29492 C C . THR A 1 154 ? -0.683 0.073 17.997 1.00 0.00 155 THR A C 10
ATOM 29493 O O . THR A 1 154 ? -1.523 -0.150 17.119 1.00 0.00 155 THR A O 10
ATOM 29504 N N . VAL A 1 155 ? 0.010 -0.883 18.614 1.00 0.00 156 VAL A N 10
ATOM 29505 C CA . VAL A 1 155 ? -0.263 -2.321 18.498 1.00 0.00 156 VAL A CA 10
ATOM 29506 C C . VAL A 1 155 ? -0.932 -2.754 19.791 1.00 0.00 156 VAL A C 10
ATOM 29507 O O . VAL A 1 155 ? -0.424 -2.490 20.884 1.00 0.00 156 VAL A O 10
ATOM 29520 N N . ARG A 1 156 ? -2.062 -3.442 19.671 1.00 0.00 157 ARG A N 10
ATOM 29521 C CA . ARG A 1 156 ? -2.882 -3.905 20.791 1.00 0.00 157 ARG A CA 10
ATOM 29522 C C . ARG A 1 156 ? -3.468 -5.264 20.422 1.00 0.00 157 ARG A C 10
ATOM 29523 O O . ARG A 1 156 ? -3.943 -5.466 19.306 1.00 0.00 157 ARG A O 10
ATOM 29541 N N . GLN A 1 157 ? -3.400 -6.222 21.333 1.00 0.00 158 GLN A N 10
ATOM 29542 C CA . GLN A 1 157 ? -4.025 -7.536 21.159 1.00 0.00 158 GLN A CA 10
ATOM 29543 C C . GLN A 1 157 ? -5.563 -7.435 21.031 1.00 0.00 158 GLN A C 10
ATOM 29544 O O . GLN A 1 157 ? -6.168 -6.473 21.509 1.00 0.00 158 GLN A O 10
ATOM 29556 N N . THR A 1 158 ? -6.202 -8.429 20.404 1.00 0.00 159 THR A N 10
ATOM 29557 C CA . THR A 1 158 ? -7.654 -8.421 20.103 1.00 0.00 159 THR A CA 10
ATOM 29558 C C . THR A 1 158 ? -8.533 -9.023 21.209 1.00 0.00 159 THR A C 10
ATOM 29559 O O . THR A 1 158 ? -9.695 -8.639 21.360 1.00 0.00 159 THR A O 10
ATOM 29570 N N . HIS A 1 159 ? -7.973 -9.943 21.996 1.00 0.00 160 HIS A N 10
ATOM 29571 C CA . HIS A 1 159 ? -8.576 -10.585 23.172 1.00 0.00 160 HIS A CA 10
ATOM 29572 C C . HIS A 1 159 ? -7.844 -10.182 24.465 1.00 0.00 160 HIS A C 10
ATOM 29573 O O . HIS A 1 159 ? -6.771 -9.575 24.426 1.00 0.00 160 HIS A O 10
ATOM 29586 N N . THR A 1 160 ? -8.416 -10.508 25.625 1.00 0.00 161 THR A N 10
ATOM 29587 C CA . THR A 1 160 ? -7.890 -10.147 26.958 1.00 0.00 161 THR A CA 10
ATOM 29588 C C . THR A 1 160 ? -6.413 -10.540 27.193 1.00 0.00 161 THR A C 10
ATOM 29589 O O . THR A 1 160 ? -5.949 -11.534 26.619 1.00 0.00 161 THR A O 10
ATOM 29600 N N . PRO A 1 161 ? -5.655 -9.800 28.039 1.00 0.00 162 PRO A N 10
ATOM 29601 C CA . PRO A 1 161 ? -6.076 -8.646 28.852 1.00 0.00 162 PRO A CA 10
ATOM 29602 C C . PRO A 1 161 ? -6.238 -7.309 28.091 1.00 0.00 162 PRO A C 10
ATOM 29603 O O . PRO A 1 161 ? -6.470 -6.279 28.726 1.00 0.00 162 PRO A O 10
ATOM 29611 N N . TYR A 1 162 ? -6.178 -7.309 26.749 1.00 0.00 163 TYR A N 10
ATOM 29612 C CA . TYR A 1 162 ? -6.406 -6.121 25.909 1.00 0.00 163 TYR A CA 10
ATOM 29613 C C . TYR A 1 162 ? -5.370 -5.003 26.172 1.00 0.00 163 TYR A C 10
ATOM 29614 O O . TYR A 1 162 ? -5.660 -3.810 26.062 1.00 0.00 163 TYR A O 10
ATOM 29631 N N . ASP A 1 163 ? -4.147 -5.370 26.563 1.00 0.00 164 ASP A N 10
ATOM 29632 C CA . ASP A 1 163 ? -3.079 -4.425 26.896 1.00 0.00 164 ASP A CA 10
ATOM 29633 C C . ASP A 1 163 ? -2.390 -3.858 25.637 1.00 0.00 164 ASP A C 10
ATOM 29634 O O . ASP A 1 163 ? -2.275 -4.529 24.605 1.00 0.00 164 ASP A O 10
ATOM 29642 N N . TYR A 1 164 ? -1.914 -2.614 25.725 1.00 0.00 165 TYR A N 10
ATOM 29643 C CA . TYR A 1 164 ? -1.109 -1.957 24.690 1.00 0.00 165 TYR A CA 10
ATOM 29644 C C . TYR A 1 164 ? 0.285 -2.593 24.571 1.00 0.00 165 TYR A C 10
ATOM 29645 O O . TYR A 1 164 ? 1.149 -2.399 25.429 1.00 0.00 165 TYR A O 10
ATOM 29662 N N . VAL A 1 165 ? 0.495 -3.352 23.494 1.00 0.00 166 VAL A N 10
ATOM 29663 C CA . VAL A 1 165 ? 1.768 -3.995 23.133 1.00 0.00 166 VAL A CA 10
ATOM 29664 C C . VAL A 1 165 ? 2.793 -2.929 22.709 1.00 0.00 166 VAL A C 10
ATOM 29665 O O . VAL A 1 165 ? 3.801 -2.736 23.380 1.00 0.00 166 VAL A O 10
ATOM 29678 N N . VAL A 1 166 ? 2.517 -2.135 21.671 1.00 0.00 167 VAL A N 10
ATOM 29679 C CA . VAL A 1 166 ? 3.425 -1.061 21.203 1.00 0.00 167 VAL A CA 10
ATOM 29680 C C . VAL A 1 166 ? 2.658 0.252 21.163 1.00 0.00 167 VAL A C 10
ATOM 29681 O O . VAL A 1 166 ? 1.487 0.283 20.798 1.00 0.00 167 VAL A O 10
ATOM 29694 N N . ASN A 1 167 ? 3.334 1.343 21.515 1.00 0.00 168 ASN A N 10
ATOM 29695 C CA . ASN A 1 167 ? 2.813 2.705 21.465 1.00 0.00 168 ASN A CA 10
ATOM 29696 C C . ASN A 1 167 ? 3.977 3.628 21.069 1.00 0.00 168 ASN A C 10
ATOM 29697 O O . ASN A 1 167 ? 4.870 3.902 21.874 1.00 0.00 168 ASN A O 10
ATOM 29707 N N . GLY A 1 168 ? 4.017 4.024 19.798 1.00 0.00 169 GLY A N 10
ATOM 29708 C CA . GLY A 1 168 ? 5.152 4.713 19.180 1.00 0.00 169 GLY A CA 10
ATOM 29709 C C . GLY A 1 168 ? 4.737 5.450 17.911 1.00 0.00 169 GLY A C 10
ATOM 29710 O O . GLY A 1 168 ? 3.553 5.668 17.658 1.00 0.00 169 GLY A O 10
ATOM 29714 N N . SER A 1 169 ? 5.702 5.850 17.096 1.00 0.00 170 SER A N 10
ATOM 29715 C CA . SER A 1 169 ? 5.441 6.615 15.878 1.00 0.00 170 SER A CA 10
ATOM 29716 C C . SER A 1 169 ? 6.433 6.266 14.770 1.00 0.00 170 SER A C 10
ATOM 29717 O O . SER A 1 169 ? 7.564 5.853 15.023 1.00 0.00 170 SER A O 10
ATOM 29724 N N . VAL A 1 170 ? 5.991 6.405 13.521 1.00 0.00 171 VAL A N 10
ATOM 29725 C CA . VAL A 1 170 ? 6.728 6.041 12.302 1.00 0.00 171 VAL A CA 10
ATOM 29726 C C . VAL A 1 170 ? 6.569 7.149 11.268 1.00 0.00 171 VAL A C 10
ATOM 29727 O O . VAL A 1 170 ? 5.529 7.802 11.182 1.00 0.00 171 VAL A O 10
ATOM 29740 N N . TYR A 1 171 ? 7.631 7.425 10.513 1.00 0.00 172 TYR A N 10
ATOM 29741 C CA . TYR A 1 171 ? 7.694 8.577 9.607 1.00 0.00 172 TYR A CA 10
ATOM 29742 C C . TYR A 1 171 ? 7.596 8.088 8.170 1.00 0.00 172 TYR A C 10
ATOM 29743 O O . TYR A 1 171 ? 8.548 7.518 7.637 1.00 0.00 172 TYR A O 10
ATOM 29760 N N . PHE A 1 172 ? 6.445 8.282 7.532 1.00 0.00 173 PHE A N 10
ATOM 29761 C CA . PHE A 1 172 ? 6.280 7.938 6.118 1.00 0.00 173 PHE A CA 10
ATOM 29762 C C . PHE A 1 172 ? 6.790 9.089 5.233 1.00 0.00 173 PHE A C 10
ATOM 29763 O O . PHE A 1 172 ? 6.951 10.228 5.679 1.00 0.00 173 PHE A O 10
ATOM 29779 N N . LYS A 1 173 ? 7.071 8.782 3.967 1.00 0.00 174 LYS A N 10
ATOM 29780 C CA . LYS A 1 173 ? 7.474 9.713 2.903 1.00 0.00 174 LYS A CA 10
ATOM 29781 C C . LYS A 1 173 ? 7.183 9.053 1.556 1.00 0.00 174 LYS A C 10
ATOM 29782 O O . LYS A 1 173 ? 7.057 7.831 1.462 1.00 0.00 174 LYS A O 10
ATOM 29797 N N . TYR A 1 174 ? 7.115 9.849 0.499 1.00 0.00 175 TYR A N 10
ATOM 29798 C CA . TYR A 1 174 ? 6.988 9.370 -0.873 1.00 0.00 175 TYR A CA 10
ATOM 29799 C C . TYR A 1 174 ? 8.034 10.069 -1.752 1.00 0.00 175 TYR A C 10
ATOM 29800 O O . TYR A 1 174 ? 8.324 11.250 -1.565 1.00 0.00 175 TYR A O 10
ATOM 29817 N N . SER A 1 175 ? 8.633 9.348 -2.699 1.00 0.00 176 SER A N 10
ATOM 29818 C CA . SER A 1 175 ? 9.569 9.921 -3.676 1.00 0.00 176 SER A CA 10
ATOM 29819 C C . SER A 1 175 ? 8.810 10.236 -4.975 1.00 0.00 176 SER A C 10
ATOM 29820 O O . SER A 1 175 ? 8.413 9.290 -5.670 1.00 0.00 176 SER A O 10
ATOM 29827 N N . PRO A 1 176 ? 8.598 11.521 -5.330 1.00 0.00 177 PRO A N 10
ATOM 29828 C CA . PRO A 1 176 ? 7.881 11.967 -6.534 1.00 0.00 177 PRO A CA 10
ATOM 29829 C C . PRO A 1 176 ? 8.715 11.800 -7.819 1.00 0.00 177 PRO A C 10
ATOM 29830 O O . PRO A 1 176 ? 8.915 12.736 -8.598 1.00 0.00 177 PRO A O 10
ATOM 29838 N N . THR A 1 177 ? 9.212 10.581 -8.028 1.00 0.00 178 THR A N 10
ATOM 29839 C CA . THR A 1 177 ? 10.190 10.212 -9.064 1.00 0.00 178 THR A CA 10
ATOM 29840 C C . THR A 1 177 ? 9.779 8.917 -9.779 1.00 0.00 178 THR A C 10
ATOM 29841 O O . THR A 1 177 ? 9.836 8.857 -11.006 1.00 0.00 178 THR A O 10
ATOM 29852 N N . THR A 1 178 ? 9.323 7.904 -9.024 1.00 0.00 179 THR A N 10
ATOM 29853 C CA . THR A 1 178 ? 8.898 6.577 -9.531 1.00 0.00 179 THR A CA 10
ATOM 29854 C C . THR A 1 178 ? 7.747 5.949 -8.724 1.00 0.00 179 THR A C 10
ATOM 29855 O O . THR A 1 178 ? 7.519 4.735 -8.761 1.00 0.00 179 THR A O 10
ATOM 29866 N N . GLY A 1 179 ? 7.003 6.754 -7.960 1.00 0.00 180 GLY A N 10
ATOM 29867 C CA . GLY A 1 179 ? 5.921 6.253 -7.110 1.00 0.00 180 GLY A CA 10
ATOM 29868 C C . GLY A 1 179 ? 6.416 5.487 -5.871 1.00 0.00 180 GLY A C 10
ATOM 29869 O O . GLY A 1 179 ? 5.800 4.510 -5.454 1.00 0.00 180 GLY A O 10
ATOM 29873 N N . GLN A 1 180 ? 7.575 5.861 -5.328 1.00 0.00 181 GLN A N 10
ATOM 29874 C CA . GLN A 1 180 ? 8.249 5.153 -4.231 1.00 0.00 181 GLN A CA 10
ATOM 29875 C C . GLN A 1 180 ? 7.715 5.618 -2.858 1.00 0.00 181 GLN A C 10
ATOM 29876 O O . GLN A 1 180 ? 7.417 6.798 -2.706 1.00 0.00 181 GLN A O 10
ATOM 29888 N N . VAL A 1 181 ? 7.645 4.747 -1.839 1.00 0.00 182 VAL A N 10
ATOM 29889 C CA . VAL A 1 181 ? 7.157 5.058 -0.472 1.00 0.00 182 VAL A CA 10
ATOM 29890 C C . VAL A 1 181 ? 8.199 4.633 0.573 1.00 0.00 182 VAL A C 10
ATOM 29891 O O . VAL A 1 181 ? 8.182 3.518 1.105 1.00 0.00 182 VAL A O 10
ATOM 29904 N N . THR A 1 182 ? 9.164 5.513 0.854 1.00 0.00 183 THR A N 10
ATOM 29905 C CA . THR A 1 182 ? 10.172 5.251 1.896 1.00 0.00 183 THR A CA 10
ATOM 29906 C C . THR A 1 182 ? 9.640 5.583 3.292 1.00 0.00 183 THR A C 10
ATOM 29907 O O . THR A 1 182 ? 8.628 6.272 3.461 1.00 0.00 183 THR A O 10
ATOM 29918 N N . VAL A 1 183 ? 10.318 5.069 4.314 1.00 0.00 184 VAL A N 10
ATOM 29919 C CA . VAL A 1 183 ? 9.854 5.103 5.707 1.00 0.00 184 VAL A CA 10
ATOM 29920 C C . VAL A 1 183 ? 11.057 5.224 6.637 1.00 0.00 184 VAL A C 10
ATOM 29921 O O . VAL A 1 183 ? 12.005 4.439 6.565 1.00 0.00 184 VAL A O 10
ATOM 29934 N N . ILE A 1 184 ? 11.021 6.241 7.497 1.00 0.00 185 ILE A N 10
ATOM 29935 C CA . ILE A 1 184 ? 12.082 6.649 8.418 1.00 0.00 185 ILE A CA 10
ATOM 29936 C C . ILE A 1 184 ? 11.741 6.152 9.829 1.00 0.00 185 ILE A C 10
ATOM 29937 O O . ILE A 1 184 ? 10.587 6.178 10.271 1.00 0.00 185 ILE A O 10
ATOM 29952 N N . LYS A 1 185 ? 12.781 5.678 10.522 1.00 0.00 186 LYS A N 10
ATOM 29953 C CA . LYS A 1 185 ? 12.724 5.043 11.841 1.00 0.00 186 LYS A CA 10
ATOM 29954 C C . LYS A 1 185 ? 13.925 5.496 12.665 1.00 0.00 186 LYS A C 10
ATOM 29955 O O . LYS A 1 185 ? 15.070 5.269 12.268 1.00 0.00 186 LYS A O 10
ATOM 29970 N N . LYS A 1 186 ? 13.655 6.137 13.800 1.00 0.00 187 LYS A N 10
ATOM 29971 C CA . LYS A 1 186 ? 14.646 6.657 14.754 1.00 0.00 187 LYS A CA 10
ATOM 29972 C C . LYS A 1 186 ? 14.097 6.583 16.170 1.00 0.00 187 LYS A C 10
ATOM 29973 O O . LYS A 1 186 ? 12.897 6.748 16.361 1.00 0.00 187 LYS A O 10
ATOM 29988 N N . ASP A 1 187 ? 14.973 6.435 17.160 1.00 0.00 188 ASP A N 10
ATOM 29989 C CA . ASP A 1 187 ? 14.616 6.375 18.589 1.00 0.00 188 ASP A CA 10
ATOM 29990 C C . ASP A 1 187 ? 13.806 7.594 19.089 1.00 0.00 188 ASP A C 10
ATOM 29991 O O . ASP A 1 187 ? 13.152 7.518 20.130 1.00 0.00 188 ASP A O 10
ATOM 29999 N N . GLU A 1 188 ? 13.816 8.710 18.346 1.00 0.00 189 GLU A N 10
ATOM 30000 C CA . GLU A 1 188 ? 12.969 9.889 18.583 1.00 0.00 189 GLU A CA 10
ATOM 30001 C C . GLU A 1 188 ? 11.451 9.598 18.523 1.00 0.00 189 GLU A C 10
ATOM 30002 O O . GLU A 1 188 ? 10.664 10.333 19.127 1.00 0.00 189 GLU A O 10
ATOM 30012 N N . THR A 1 189 ? 11.035 8.528 17.826 1.00 0.00 190 THR A N 10
ATOM 30013 C CA . THR A 1 189 ? 9.620 8.164 17.569 1.00 0.00 190 THR A CA 10
ATOM 30014 C C . THR A 1 189 ? 9.389 6.653 17.426 1.00 0.00 190 THR A C 10
ATOM 30015 O O . THR A 1 189 ? 8.462 6.101 18.029 1.00 0.00 190 THR A O 10
ATOM 30026 N N . PHE A 1 190 ? 10.247 5.969 16.668 1.00 0.00 191 PHE A N 10
ATOM 30027 C CA . PHE A 1 190 ? 10.205 4.525 16.429 1.00 0.00 191 PHE A CA 10
ATOM 30028 C C . PHE A 1 190 ? 10.369 3.731 17.744 1.00 0.00 191 PHE A C 10
ATOM 30029 O O . PHE A 1 190 ? 11.213 4.102 18.573 1.00 0.00 191 PHE A O 10
ATOM 30045 N N . PRO A 1 191 ? 9.601 2.643 17.960 1.00 0.00 192 PRO A N 10
ATOM 30046 C CA . PRO A 1 191 ? 9.771 1.758 19.112 1.00 0.00 192 PRO A CA 10
ATOM 30047 C C . PRO A 1 191 ? 11.081 0.945 19.044 1.00 0.00 192 PRO A C 10
ATOM 30048 O O . PRO A 1 191 ? 11.862 1.052 18.098 1.00 0.00 192 PRO A O 10
ATOM 30056 N N . LYS A 1 192 ? 11.344 0.129 20.072 1.00 0.00 193 LYS A N 10
ATOM 30057 C CA . LYS A 1 192 ? 12.602 -0.645 20.236 1.00 0.00 193 LYS A CA 10
ATOM 30058 C C . LYS A 1 192 ? 12.344 -2.132 20.489 1.00 0.00 193 LYS A C 10
ATOM 30059 O O . LYS A 1 192 ? 13.051 -2.996 19.972 1.00 0.00 193 LYS A O 10
ATOM 30074 N N . ASN A 1 193 ? 11.270 -2.421 21.223 1.00 0.00 194 ASN A N 10
ATOM 30075 C CA . ASN A 1 193 ? 10.651 -3.740 21.382 1.00 0.00 194 ASN A CA 10
ATOM 30076 C C . ASN A 1 193 ? 10.026 -4.292 20.077 1.00 0.00 194 ASN A C 10
ATOM 30077 O O . ASN A 1 193 ? 9.818 -5.496 19.937 1.00 0.00 194 ASN A O 10
ATOM 30087 N N . MET A 1 194 ? 9.784 -3.426 19.091 1.00 0.00 195 MET A N 10
ATOM 30088 C CA . MET A 1 194 ? 9.325 -3.771 17.745 1.00 0.00 195 MET A CA 10
ATOM 30089 C C . MET A 1 194 ? 10.293 -3.176 16.719 1.00 0.00 195 MET A C 10
ATOM 30090 O O . MET A 1 194 ? 10.825 -2.080 16.910 1.00 0.00 195 MET A O 10
ATOM 30102 N N . THR A 1 195 ? 10.496 -3.897 15.621 1.00 0.00 196 THR A N 10
ATOM 30103 C CA . THR A 1 195 ? 11.340 -3.513 14.484 1.00 0.00 196 THR A CA 10
ATOM 30104 C C . THR A 1 195 ? 10.556 -3.646 13.179 1.00 0.00 196 THR A C 10
ATOM 30105 O O . THR A 1 195 ? 9.456 -4.200 13.152 1.00 0.00 196 THR A O 10
ATOM 30116 N N . VAL A 1 196 ? 11.085 -3.101 12.081 1.00 0.00 197 VAL A N 10
ATOM 30117 C CA . VAL A 1 196 ? 10.422 -3.128 10.770 1.00 0.00 197 VAL A CA 10
ATOM 30118 C C . VAL A 1 196 ? 11.449 -3.263 9.652 1.00 0.00 197 VAL A C 10
ATOM 30119 O O . VAL A 1 196 ? 12.568 -2.747 9.752 1.00 0.00 197 VAL A O 10
ATOM 30132 N N . THR A 1 197 ? 11.053 -3.937 8.576 1.00 0.00 198 THR A N 10
ATOM 30133 C CA . THR A 1 197 ? 11.920 -4.261 7.441 1.00 0.00 198 THR A CA 10
ATOM 30134 C C . THR A 1 197 ? 11.254 -3.802 6.148 1.00 0.00 198 THR A C 10
ATOM 30135 O O . THR A 1 197 ? 10.076 -4.077 5.901 1.00 0.00 198 THR A O 10
ATOM 30146 N N . GLN A 1 198 ? 12.015 -3.075 5.325 1.00 0.00 199 GLN A N 10
ATOM 30147 C CA . GLN A 1 198 ? 11.584 -2.644 3.999 1.00 0.00 199 GLN A CA 10
ATOM 30148 C C . GLN A 1 198 ? 11.694 -3.808 3.004 1.00 0.00 199 GLN A C 10
ATOM 30149 O O . GLN A 1 198 ? 12.794 -4.167 2.576 1.00 0.00 199 GLN A O 10
ATOM 30161 N N . ASP A 1 199 ? 10.564 -4.425 2.655 1.00 0.00 200 ASP A N 10
ATOM 30162 C CA . ASP A 1 199 ? 10.528 -5.509 1.670 1.00 0.00 200 ASP A CA 10
ATOM 30163 C C . ASP A 1 199 ? 10.661 -4.963 0.233 1.00 0.00 200 ASP A C 10
ATOM 30164 O O . ASP A 1 199 ? 11.490 -5.455 -0.532 1.00 0.00 200 ASP A O 10
ATOM 30172 N N . ASP A 1 200 ? 9.923 -3.890 -0.094 1.00 0.00 201 ASP A N 10
ATOM 30173 C CA . ASP A 1 200 ? 9.928 -3.193 -1.395 1.00 0.00 201 ASP A CA 10
ATOM 30174 C C . ASP A 1 200 ? 9.714 -1.665 -1.230 1.00 0.00 201 ASP A C 10
ATOM 30175 O O . ASP A 1 200 ? 9.574 -1.152 -0.114 1.00 0.00 201 ASP A O 10
ATOM 30183 N N . ASN A 1 201 ? 9.597 -0.918 -2.339 1.00 0.00 202 ASN A N 10
ATOM 30184 C CA . ASN A 1 201 ? 9.177 0.496 -2.332 1.00 0.00 202 ASN A CA 10
ATOM 30185 C C . ASN A 1 201 ? 7.825 0.787 -1.672 1.00 0.00 202 ASN A C 10
ATOM 30186 O O . ASN A 1 201 ? 7.630 1.907 -1.217 1.00 0.00 202 ASN A O 10
ATOM 30196 N N . THR A 1 202 ? 6.915 -0.184 -1.621 1.00 0.00 203 THR A N 10
ATOM 30197 C CA . THR A 1 202 ? 5.549 -0.023 -1.104 1.00 0.00 203 THR A CA 10
ATOM 30198 C C . THR A 1 202 ? 5.102 -1.364 -0.511 1.00 0.00 203 THR A C 10
ATOM 30199 O O . THR A 1 202 ? 4.048 -1.890 -0.857 1.00 0.00 203 THR A O 10
ATOM 30210 N N . SER A 1 203 ? 5.971 -1.940 0.331 1.00 0.00 204 SER A N 10
ATOM 30211 C CA . SER A 1 203 ? 5.792 -3.197 1.076 1.00 0.00 204 SER A CA 10
ATOM 30212 C C . SER A 1 203 ? 6.609 -3.146 2.367 1.00 0.00 204 SER A C 10
ATOM 30213 O O . SER A 1 203 ? 7.844 -3.173 2.334 1.00 0.00 204 SER A O 10
ATOM 30220 N N . PHE A 1 204 ? 5.925 -3.066 3.509 1.00 0.00 205 PHE A N 10
ATOM 30221 C CA . PHE A 1 204 ? 6.537 -2.927 4.831 1.00 0.00 205 PHE A CA 10
ATOM 30222 C C . PHE A 1 204 ? 6.054 -4.042 5.762 1.00 0.00 205 PHE A C 10
ATOM 30223 O O . PHE A 1 204 ? 4.874 -4.401 5.769 1.00 0.00 205 PHE A O 10
ATOM 30239 N N . ILE A 1 205 ? 6.972 -4.610 6.549 1.00 0.00 206 ILE A N 10
ATOM 30240 C CA . ILE A 1 205 ? 6.685 -5.752 7.421 1.00 0.00 206 ILE A CA 10
ATOM 30241 C C . ILE A 1 205 ? 7.273 -5.508 8.815 1.00 0.00 206 ILE A C 10
ATOM 30242 O O . ILE A 1 205 ? 8.489 -5.428 9.010 1.00 0.00 206 ILE A O 10
ATOM 30257 N N . PHE A 1 206 ? 6.373 -5.269 9.768 1.00 0.00 207 PHE A N 10
ATOM 30258 C CA . PHE A 1 206 ? 6.671 -4.974 11.168 1.00 0.00 207 PHE A CA 10
ATOM 30259 C C . PHE A 1 206 ? 6.717 -6.267 11.982 1.00 0.00 207 PHE A C 10
ATOM 30260 O O . PHE A 1 206 ? 5.818 -7.107 11.903 1.00 0.00 207 PHE A O 10
ATOM 30276 N N . ASN A 1 207 ? 7.747 -6.394 12.812 1.00 0.00 208 ASN A N 10
ATOM 30277 C CA . ASN A 1 207 ? 8.087 -7.613 13.531 1.00 0.00 208 ASN A CA 10
ATOM 30278 C C . ASN A 1 207 ? 8.225 -7.300 15.028 1.00 0.00 208 ASN A C 10
ATOM 30279 O O . ASN A 1 207 ? 9.037 -6.464 15.434 1.00 0.00 208 ASN A O 10
ATOM 30289 N N . LEU A 1 208 ? 7.427 -7.966 15.861 1.00 0.00 209 LEU A N 10
ATOM 30290 C CA . LEU A 1 208 ? 7.402 -7.737 17.306 1.00 0.00 209 LEU A CA 10
ATOM 30291 C C . LEU A 1 208 ? 8.396 -8.656 18.022 1.00 0.00 209 LEU A C 10
ATOM 30292 O O . LEU A 1 208 ? 8.125 -9.843 18.190 1.00 0.00 209 LEU A O 10
ATOM 30307 N N . ASN A 1 209 ? 9.559 -8.104 18.389 1.00 0.00 210 ASN A N 10
ATOM 30308 C CA . ASN A 1 209 ? 10.711 -8.799 18.991 1.00 0.00 210 ASN A CA 10
ATOM 30309 C C . ASN A 1 209 ? 10.664 -8.899 20.534 1.00 0.00 210 ASN A C 10
ATOM 30310 O O . ASN A 1 209 ? 11.341 -9.757 21.103 1.00 0.00 210 ASN A O 10
ATOM 30320 N N . SER A 1 210 ? 9.845 -8.066 21.184 1.00 0.00 211 SER A N 10
ATOM 30321 C CA . SER A 1 210 ? 9.469 -8.089 22.610 1.00 0.00 211 SER A CA 10
ATOM 30322 C C . SER A 1 210 ? 8.080 -7.452 22.772 1.00 0.00 211 SER A C 10
ATOM 30323 O O . SER A 1 210 ? 7.799 -6.446 22.122 1.00 0.00 211 SER A O 10
ATOM 30330 N N . GLU A 1 211 ? 7.201 -7.975 23.639 1.00 0.00 212 GLU A N 10
ATOM 30331 C CA . GLU A 1 211 ? 5.874 -7.360 23.864 1.00 0.00 212 GLU A CA 10
ATOM 30332 C C . GLU A 1 211 ? 5.976 -5.892 24.306 1.00 0.00 212 GLU A C 10
ATOM 30333 O O . GLU A 1 211 ? 5.312 -5.049 23.714 1.00 0.00 212 GLU A O 10
ATOM 30343 N N . LYS A 1 212 ? 6.856 -5.575 25.266 1.00 0.00 213 LYS A N 10
ATOM 30344 C CA . LYS A 1 212 ? 7.169 -4.217 25.764 1.00 0.00 213 LYS A CA 10
ATOM 30345 C C . LYS A 1 212 ? 8.655 -4.067 26.127 1.00 0.00 213 LYS A C 10
ATOM 30346 O O . LYS A 1 212 ? 9.296 -5.073 26.510 1.00 0.00 213 LYS A O 10
#

GO terms:
  GO:0005509 calcium ion binding (F, IDA)
  GO:0071944 cell periphery (C, IDA)
  GO:0000331 contractile vacuole (C, IDA)
  GO:0001726 ruffle (C, IDA)
  GO:0005576 extracellular region (C, IDA)
  GO:0005737 cytoplasm (C, IDA)
  GO:0005886 plasma membrane (C, IDA)
  GO:0005911 cell-cell junction (C, IDA)
  GO:0009897 external side of plasma membrane (C, IDA)
  GO:0030027 lamellipodium (C, IDA)
  GO:0030139 endocytic vesicle (C, IDA)
  GO:0030175 filopodium (C, IDA)
  GO:0031012 extracellular matrix (C, IDA)
  GO:0010468 regulation of gene expression (P, IDA)
  GO:1904643 response to curcumin (P, IDA)
  GO:0016339 calcium-dependent cell-cell adhesion (P, IDA)
  GO:0051702 biological process involved in interaction with symbiont (P, IDA)
  GO:0007157 heterophilic cell-cell adhesion (P, IDA)
  GO:0005938 cell cortex (C, TAS)
  GO:0016339 calcium-dependent cell-cell adhesion (P, IGI)

Organism: Dictyostelium discoideum (NCBI:txid44689)

Secondary structure (DSSP, 8-state):
---TT-EEEESSTTT-S-EEEE-SSEEEE--TT-HHHHT--EEEE-SS-EEEEES---SS-SS---EEEE-SSEEES--GGG-S-SEEEEE-SS-SEEEEEEEEESS-SS-TTEEEEEEETT---EEEESSSS-EEEEE---SSTTS-EEEEEEEEESSTT--EEEEEEEEEEEETTTTEEEEE--TTT--SSEEEEEEETTEEEEEE----

CATH classification: 2.60.20.10 (+1 more: 2.60.40.1720)

InterPro domains:
  IPR011024 Gamma-crystallin-like [SSF49695] (7-85)
  IPR015059 Calcium-dependent cell adhesion molecule, N-terminal [PF08964] (4-93)
  IPR029283 Calcium-dependent cell adhesion molecule 1, membrane-binding domain [PF14564] (100-210)
  IPR038423 Calcium-dependent cell adhesion molecule, C-terminal domain superfamily [G3DSA:2.60.40.1720] (94-213)
  IPR052885 Dictyostelium Calcium-Dependent Adhesion Molecules [PTHR38083] (1-212)

=== Feature glossary ===
Each block in this record encodes a different view of the same protein. In brief:

Predicted aligned error. PAE(i, j) answers: if I align the predicted and true structures on residue i, how far off (in Å) do I expect residue j to be? A block-diagonal PAE matrix with low values on the blocks and high values off-diagonal is the signature of a multi-domain protein with confidently predicted domains but uncertain inter-domain orientation.

Contact-map, Ramachandran, and PAE plots. Plot images: a contact map (which residues are close in 3D, as an N×N binary image), a Ramachandran scatter (backbone torsion angles, revealing secondary-structure composition at a glance), and — for AlphaFold structures — a PAE heatmap (pairwise prediction confidence).

Backbone torsions (φ/ψ). φ (phi) and ψ (psi) are the two rotatable backbone dihedrals per residue: φ is the C(i-1)–N–Cα–C torsion, ψ is the N–Cα–C–N(i+1) torsion, both in degrees on (−180°, 180°]. α-helical residues cluster near (−60°, −45°); β-strand residues near (−120°, +130°). A Ramachandran plot is simply a scatter of (φ, ψ) for every residue.

Foldseek 3Di. A 3Di character summarizes, for each residue, the relative orientation of the Cα frame of its nearest spatial neighbor. Because it encodes fold topology rather than chemistry, 3Di alignments detect remote structural similarity that sequence alignment misses.

Radius of gyration, Cα contacts, bounding box. Three whole-structure scalars: the radius of gyration (RMS distance of Cα from centroid, in Å), the count of Cα–Cα contacts (pairs closer than 8 Å and separated by more than four residues in sequence — i.e. tertiary, not local, contacts), and the bounding-box dimensions. Together they distinguish compact globular folds from extended fibres or disordered chains.

Sequence. Sequence gives the chain of amino acids in standard one-letter code (A=alanine, C=cysteine, …, Y=tyrosine), read N→C. It is the only feature that is directly encoded by the gene; all structural features are derived from the folded form of this sequence.

mmCIF coordinates. Atomic coordinates in PDBx/mmCIF format — the same representation the Protein Data Bank distributes. Each line of the _atom_site loop places one backbone atom in Cartesian space (units: ångströms, origin: arbitrary).

Secondary structure (3-state, P-SEA). Three-state secondary structure (P-SEA) collapses the eight DSSP classes into helix (a), strand (b), and coil (c). P-SEA assigns these from Cα geometry alone — distances and angles — without requiring backbone oxygens, so it works on any Cα trace.

InterPro / GO / CATH / organism. Functional annotations link the protein to curated databases. InterPro entries identify conserved domains and families by matching the sequence against member-database signatures (Pfam, PROSITE, CDD, …). Gene Ontology (GO) terms describe molecular function, biological process, and cellular component in a controlled vocabulary. CATH places the structure in a hierarchical fold classification (Class/Architecture/Topology/Homologous-superfamily). The organism is the source species.

B-factor. B-factor (Debye–Waller factor) reflects atomic displacement in the crystal lattice. It is an experimental observable (units Å²), not a prediction; low values mean the atom is pinned down, high values mean it moves or is heterogeneous across the crystal.

Rendered structure images. Structure images are PyMOL renders from six orthogonal camera directions. Cartoon representation draws helices as coils and strands as arrows; sticks shows the backbone as bonds; surface shows the solvent-excluded envelope. Rainbow coloring maps sequence position to hue (blue→red, N→C); chain coloring assigns a distinct color per polypeptide.

Solvent-accessible surface area. Solvent-accessible surface area (SASA) is the area in Å² traced out by the centre of a 1.4 Å probe sphere (a water molecule) rolled over the protein's van der Waals surface (Shrake–Rupley / Lee–Richards construction). Buried residues have near-zero SASA; fully exposed residues can exceed 200 Å². The total SASA scales roughly with the number of surface residues.

Secondary structure (8-state, DSSP). The SS8 string is DSSP's per-residue secondary-structure call. α-helix (H) means an i→i+4 H-bond ladder; β-strand (E) means the residue participates in a β-sheet; 3₁₀ (G) and π (I) are tighter and wider helices; T/S are turns/bends; '-' is loop.

pLDDT. For AlphaFold models, the B-factor field carries pLDDT — the model's own estimate of local accuracy on a 0–100 scale. Regions with pLDDT<50 should be treated as essentially unmodeled; they often correspond to intrinsically disordered segments.

Nearest PDB structures. Nearest PDB neighbors are the top structural matches found by Foldseek when searching this structure against the entire Protein Data Bank. Each hit reports a TM-score (0 to 1; >0.5 almost always implies the same fold) and an E-value. These are *structural* homologs — they may share no detectable sequence similarity.